Protein 9C0H (pdb70)

GO terms:
  GO:0016323 basolateral plasma membrane (C, TAS)
  GO:0015377 chloride:monoatomic cation symporter activity (F, IDA)
  GO:0043005 neuron projection (C, IDA)
  GO:0043025 neuronal cell body (C, IDA)
  GO:0071944 cell periphery (C, IDA)
  GO:0005886 plasma membrane (C, IDA)
  GO:0009925 basal plasma membrane (C, IDA)
  GO:0016324 apical plasma membrane (C, IDA)
  GO:0016328 lateral plasma membrane (C, IDA)
  GO:0030659 cytoplasmic vesicle membrane (C, IDA)
  GO:0098659 inorganic cation import across plasma membrane (P, IDA)
  GO:0046873 metal ion transmembrane transporter activity (F, IDA)
  GO:0044298 cell body membrane (C, TAS)
  GO:0035633 maintenance of blood-brain barrier (P, TAS)
  GO:0031253 cell projection membrane (C, TAS)
  GO:0030644 intracellular chloride ion homeostasis (P, TAS)
  GO:0006884 cell volume homeostasis (P, TAS)
  GO:0051087 protein-folding chaperone binding (F, IPI)
  GO:0051879 Hsp90 protein binding (F, IPI)
  GO:0120283 protein serine/threonine kinase binding (F, IPI)

Radius of gyration: 43.83 Å; Cα contacts (8 Å, |Δi|>4): 3241; chains: 2; bounding box: 102×71×133 Å

B-factor: mean 42.76, std 16.51, range [0.42, 112.63]

Solvent-accessible surface area: 67300 Å² total

Organism: Homo sapiens (NCBI:txid9606)

Nearest PDB structures (foldseek):
  7s1x-assembly1_A  TM=9.934E-01  e=0.000E+00  Homo sapiens
  7smp-assembly1_B  TM=9.908E-01  e=0.000E+00  Homo sapiens
  7s1y-assembly1_B  TM=9.860E-01  e=8.461E-56  Homo sapiens
  7zgo-assembly1_B  TM=9.497E-01  e=7.079E-56  Homo sapiens
  6pzt-assembly1_A  TM=9.488E-01  e=6.227E-53  Homo sapiens

Sequence (1748 aa):
TYYLRFGHNMDAVPRIDHYRHTAEKLLRPSLAELHDELVVKFGWIKGVLVRCMLNIWGVMLFIRLSWIVGQAGIGLSVLVIMMATVVTTITGLSTSAIATNGFVRGGGAYYLISRSLGPEFGGAIGLIFAFANAVAVAMYVVGFAETVVELLKEHSILMIDEINDIRIIGAITVVILLGISVAGMEWEAKAQIVLLVILLLAIGDFVIGTFIPLESKKPKGFFGYKSEIFNENFGPDFREEETFFSVFAIFFPAATGILAGANISGDLADPQSAIPKGTLLAILITTLVYVGIAVSVGSCVVRDATGNVNDTIVTELTNCTSAACKLNFDFSSCESSPCSYGLMNNFQVMSMVSGFTPLISAGIFSATLSSALASLVSAPKIFQALCKDNIYPAFQMFAKGYGKNNEPLRGYILTFLIALGFILIAELNVIAPIISNFFLASYALINFSVFHASLAKSPGWRPAFKYYNMWISLLGAILCCIVMFVINWWAALLTYVIVLGLYIYVTYKKPDVNWGSSTQALTYLNALQHSIRLSGVEDHVKNFRPQCLVMTGAPNSRPALLHLVHDFTKNVGLMICGHVHMGPRRQAMKEMSIDQAKYQRWLIKNKMKAFYAPVHADDLREGAQYLMQAAGLGRMKPNTLVLGFKKDWLQADMRDVDMYINLFHDAFDIQYGVVVIRLKEGLNTIDVWWLFDDGGLTLLIPYLLTTKKKWKDCKIRVFIGGKINRIDHDRRAMATLLSKFRIDFSDIMVLGDINTKPKKENIIAFEEIIEPYRLHEDDKEQDIADKMKEDEPWRITDNELELYKTKTYRQIRLNELLKEHSSTANIIVMSLPVARKGAVSSALYMAWLEALSKDLPPILLVRGNHQSVLTFYSTYYLRFGHNMDAVPRIDHYRHTAEKLLRPSLAELHDELVVKFGWIKGVLVRCMLNIWGVMLFIRLSWIVGQAGIGLSVLVIMMATVVTTITGLSTSAIATNGFVRGGGAYYLISRSLGPEFGGAIGLIFAFANAVAVAMYVVGFAETVVELLKEHSILMIDEINDIRIIGAITVVILLGISVAGMEWEAKAQIVLLVILLLAIGDFVIGTFIPLESKKPKGFFGYKSEIFNENFGPDFREEETFFSVFAIFFPAATGILAGANISGDLADPQSAIPKGTLLAILITTLVYVGIAVSVGSCVVRDATGNVNDTIVTELTNCTSAACKLNFDFSSCESSPCSYGLMNNFQVMSMVSGFTPLISAGIFSATLSSALASLVSAPKIFQALCKDNIYPAFQMFAKGYGKNNEPLRGYILTFLIALGFILIAELNVIAPIISNFFLASYALINFSVFHASLAKSPGWRPAFKYYNMWISLLGAILCCIVMFVINWWAALLTYVIVLGLYIYVTYKKPDVNWGSSTQALTYLNALQHSIRLSGVEDHVKNFRPQCLVMTGAPNSRPALLHLVHDFTKNVGLMICGHVHMGPRRQAMKEMSIDQAKYQRWLIKNKMKAFYAPVHADDLREGAQYLMQAAGLGRMKPNTLVLGFKKDWLQADMRDVDMYINLFHDAFDIQYGVVVIRLKEGLNTIDVWWLFDDGGLTLLIPYLLTTKKKWKDCKIRVFIGGKINRIDHDRRAMATLLSKFRIDFSDIMVLGDINTKPKKENIIAFEEIIEPYRLHEDDKEQDIADKMKEDEPWRITDNELELYKTKTYRQIRLNELLKEHSSTANIIVMSLPVARKGAVSSALYMAWLEALSKDLPPILLVRGNHQSVLTFYS

Foldseek 3Di:
DCVPPPPPVQADDDDPVQVDPDVDDPHGDDPCNVPPPPDFADFLVLQAQLLLLLQLQAQCLQFCLLQLLLQAFLVLSLVLLVLLLLLLLLLLLLLLLLFQQDFQQAFFLLSSLCLAFHDLLSLLLLVLLLLLLLQLLLVLLLSLLLLVLVVCVVDPDDDDPSLVSSLVSSLVLLVVLLVQLVVDDVSLSVLSVVLVVLLVVLLVQLVVLLCPQDVLCQLFFFDRQDVQLNVASHHRHHPDPDDSLNSSLVCNSSSDSLRLSRLGSNRHPGISPNSNVSSNVSSVVSSVSSSVSSSSSRRGGHNAGQRDPPQFAPPDPDDPPGSQPVRTRRRDDCVVDHHCDTSNNGRCVSLVSGDNNVSSVSSNNSSSSSSSSSSLQSSLRSVLVSLVLCLPVVPVVQNAADDPRRGRSVSSVVSSVSSSVSNSVSDCPVVSLLSSLSSLQSSLSSLVSSLLLVVQDDPSSDGPDPPNDNVSSNVSSVSSLVSNCSPPVVSNVVSVVSSVVSSVVSVVVPGPDDSPYSNVSVVVVVVVVVLVVVLPDDDDQQLDFAAEEEACAQCPPQVVLLVLVQLLDPVTAAAEHEHEFEDDPVVRVVVCVVSQVVRVVVCVVVVRRHHYHYDYDHDDLVSLVVQQVDPDDRPRHHQAYEYEAPPCCLVDDVVVLQSVVVSVVSCLVVLHKYKYKYADRVDAEEEQEEADCQQQPSPSRVQSNCVDPVNVVYFYEYEYEDAPVCFVVVQVVVVVVVVLLVRGHDYYHYDNCALPADDPVLVVVLCVSLPVQELPVVPDDPCSVVVCPPVDPQRFYPVLCVVCVSVLRRLLVLQVVCVVPVQPHQEYRYEQDDDDPPRGHSNRSSSSVCSNPDPGHIYMHIRHSSHNNTDSDD/DCVPPPPPVLADDDDVVCVDDDVDPSVGDDPCVVPPDPDFADFLVLQAQLLLLLQLQAQCLQFCLLQLLQQFFLVLSLVLLVLLLLLLLLLLLLLLLLFQLDFQAFFFLLSSLCLAFHDLLSLLLLVLLLLLLLQLLLVLLLSLLLLVLVVQVVDPDDDDPSLVSSLVSSLVLLVVLLVQVVVDDVSLSVLSVVLVVLLVVLLVQLVVLLQDDDPLCLLFQFDRQDVLLNVQSRGNNRPDPDDSLNSSLVCNSSLDSLGLSRRGSNRHPGISPSSNVSSNVSSVVVSVSSSVSSSSSSRGGHNAGAPDPPFFFPVPDDPCPHSSPVSGRRGDDPVPDDHCDTSNRGRQVSLVSGDNSVSNSSSNNSSSSSSSSSSLQRSLRSVLVSLVLCLPVVPVVQNAADDPRGHRSVSSVVSSVSSSVSNSVSPCPVVSLLSSLSSLQSSLSSLVSSLLLVVQPDPSSDRPDPPNDSVSSNVSSVSSLVSNCSRPNVSNVVSVVSSVVSSVVSVVVPRPDDSPYSNVSVVVVVVVVVLVVVLPDDDDQVLDFAAEEEACAQCPPFVVLLVLVQLLDPVTAAAEHEHEFEDDPVVRVVVCVVSQVVRVVVCVVVPGRHHYHYDYDHDDQVSLVVQQVDPDDRPRHHQAYEYEADPCCLPDQVVVLQSVVVSVVVSLVVLHKYKYKYADRVDAEEEQECADCQQQPLPSRVQSNCVDPVNVVYFYEYEYEDAPPCFVVVQVVVVVVVVLLVRGHDYYGYDHCALPADDPVLVVVLCVSLPVQALPVVPDDPCSVVCCVPVDPQRHYPVLCVVCVSLLRRLLVLLVVCCVPVQPHQEYRYEQDDDDPPRGTSNRSSSSVCNNPDPGHIYMHIRHSSHNNTDSDD

InterPro domains:
  IPR002443 Solute carrier family 12 member 1/2 [PR01207] (346-354)
  IPR002443 Solute carrier family 12 member 1/2 [PR01207] (582-592)
  IPR002443 Solute carrier family 12 member 1/2 [PR01207] (736-747)
  IPR002444 Solute carrier family 12 member 2 [PR01208] (77-89)
  IPR002444 Solute carrier family 12 member 2 [PR01208] (248-265)
  IPR002444 Solute carrier family 12 member 2 [PR01208] (1081-1090)
  IPR002444 Solute carrier family 12 member 2 [PR01208] (1116-1128)
  IPR004841 Amino acid permease/SLC12A domain [PF00324] (290-792)
  IPR004842 SLC12A transporter family [PTHR11827] (218-1210)
  IPR004842 SLC12A transporter family [TIGR00930] (216-1212)
  IPR013612 Amino acid permease, N-terminal [PF08403] (202-253)
  IPR018491 SLC12A transporter, C-terminal [PF03522] (801-1212)

Secondary structure (DSSP, 8-state):
-GGG------PPPP-GGGG-S---TT-PPPHHHHHS-----B-HIIIIIHHHHHHHS-SGGGTTHHHHHHHS-HHHHHHHHHHHHHHHHHHHHHHHHHHTSSB--S-SHHHHHHHHH-HHHHHHHHHHHHHHHHHHHHHHHHHHHHHHHHHHHHTT---S-HHHHHHHHHHHHHHHHHHHHHH-HHHHHHHHHHHHHHHHHHHHHHHHHHT---TTTTTTTB-SS-HHHHHHH-S----SS--HHHHHHHHGGGT--TTTTTTTGGGBS-TTTSHHHHHHHHHHHHHHHHHHHHHHHHTTB-S-B---TT---S--S----STTTTT-SSS---TTTT-SBSTTT-S-HHHHHSS-HHHHHHHHHHHHHHHHHHHHHHHHHHHHHHHHTTSSGGGGGGG--BTTTTB-HHHHHHHHHHHHHHHHH---TTTHHHHHHHHHHHHHHHHHHHHHHHHS--TT---S-----HHHHHHHHHHHHHHHHHS-HHHHHHHHHHHHHHHHHHHHH--S-----HHHHHHHHHHHHHHHHHTT----GGG----EEE--SSTTTSHHHHHHHHHTTTTSS-EEEEEEE-S-HHHHHHHHHHHHHHHHHHHHHTT---EEEEEE-SSHHHHHHHHHHHBBBTTB---EEEEE--TTSTTS-HHHHHHHHHHHHHHHHTT-EEEEEE--S---EEEEE--S-SSSHHHHHHHHHHHSSSSTT-EEEEEEE--TT-HHHHHHHHHHHHHHTT---S-EEEES-TTS---HHHHHHHHHHHGGGB--GGGS-THHHHHHHHS-SSSBPHHHHHHTHHHHHHHHHHHHHHHHHSTT-SEEEEEPP-PPTTTS-HHHHHHHHHHHHSS-SSEEEEE--SS-----B-/-GGG------PPPP-GGGS-S----S----HHHHHS-----B-HIIIIIHHHHHHHS-SSTTTTHHHHHHHS-HHHHHHHHHHHHHHHHHHHHHHHHHHTTSB--S-SHHHHHHHHH-HHHHHHHHHHHHHHHHHHHHHHHHHHHHHHHHHHHHTT--SSSHHHHHHHHHHHHHHHHHHHHHH-HHHHHHHHHHHHHHHHHHHHHHHHHHTS--TTSTTTTB-SS-HHHHHHHSS----SS--HHHHHHHHHHHH--TTTTGGGGGGBS-TTTHHHHHHHHHHHHHHHHHHHHHHHHHTTB-SEE---TT------S----SSHHHH-SSS---TTTT-SEETTT-S-HHHHHSSSHHHHHHHHHHHHHHHHHHHHHHHHHHHHHHHHTTSSGGGGGGG--BTTTTB-HHHHHHHHHHHHHHHHH---TTTHHHHHHHHHHHHHHHHHHHHHHHHS--TT---S-----HHHHHHHHHHHHHHHHHS-HHHHHHHHHHHHHHHHHHHHH--------HHHHHHHHHHHHHHHHHTTPPP-GGG----EEE--SSTTT-HHHHHHHHHTTTTSS-EEEEEEE-S-HHHHHHHHHHHHHHHHHHHHHTT---EEEEEE-SSHHHHHHHHHHHBBSTT----EEEEE--TTGGGS-HHHHHHHHHHHHHHHHTT-EEEEEE--S---EEEEE--S-SSSHHHHHHHHHHTSSTTTT-EEEEEEE--TT-HHHHHHHHHHHHHHTT---S-EEEE--TTS---HHHHHHHHHHHGGGB--GGGS-TTHHHHHHHS-SSSBPHHHHHHTHHHHHHHHHHHHHHHHHSTT-SEEEEEPPPPPTTTS-HHHHHHHHHHHHSS-SSEEEEE--SS-----B-

Structure (mmCIF, N/CA/C/O backbone):
data_9C0H
#
_entry.id   9C0H
#
_cell.length_a   1.00
_cell.length_b   1.00
_cell.length_c   1.00
_cell.angle_alpha   90.00
_cell.angle_beta   90.00
_cell.angle_gamma   90.00
#
_symmetry.space_group_name_H-M   'P 1'
#
loop_
_entity.id
_entity.type
_entity.pdbx_description
1 polymer 'Solute carrier family 12 member 2'
2 non-polymer 'POTASSIUM ION'
3 non-polymer 'CHLORIDE ION'
4 non-polymer 'SODIUM ION'
5 non-polymer '3-(butylamino)-4-phenoxy-5-sulfamoylbenzoic acid'
#
loop_
_atom_site.group_PDB
_atom_site.id
_atom_site.type_symbol
_atom_site.label_atom_id
_atom_site.label_alt_id
_atom_site.label_comp_id
_atom_site.label_asym_id
_atom_site.label_entity_id
_atom_site.label_seq_id
_atom_site.pdbx_PDB_ins_code
_atom_site.Cartn_x
_atom_site.Cartn_y
_atom_site.Cartn_z
_atom_site.occupancy
_atom_site.B_iso_or_equiv
_atom_site.auth_seq_id
_atom_site.auth_comp_id
_atom_site.auth_asym_id
_atom_site.auth_atom_id
_atom_site.pdbx_PDB_model_num
ATOM 1 N N . THR A 1 207 ? 113.778 135.143 207.315 1.00 92.30 207 THR A N 1
ATOM 2 C CA . THR A 1 207 ? 113.694 134.929 205.875 1.00 95.02 207 THR A CA 1
ATOM 3 C C . THR A 1 207 ? 114.374 136.053 205.106 1.00 95.72 207 THR A C 1
ATOM 4 O O . THR A 1 207 ? 114.369 136.063 203.877 1.00 95.18 207 THR A O 1
ATOM 8 N N . TYR A 1 208 ? 114.958 137.005 205.837 1.00 93.29 208 TYR A N 1
ATOM 9 C CA . TYR A 1 208 ? 115.671 138.106 205.200 1.00 90.64 208 TYR A CA 1
ATOM 10 C C . TYR A 1 208 ? 116.991 137.670 204.580 1.00 88.19 208 TYR A C 1
ATOM 11 O O . TYR A 1 208 ? 117.620 138.468 203.880 1.00 88.82 208 TYR A O 1
ATOM 20 N N . TYR A 1 209 ? 117.421 136.430 204.821 1.00 87.10 209 TYR A N 1
ATOM 21 C CA . TYR A 1 209 ? 118.616 135.892 204.187 1.00 86.88 209 TYR A CA 1
ATOM 22 C C . TYR A 1 209 ? 118.496 135.827 202.673 1.00 89.89 209 TYR A C 1
ATOM 23 O O . TYR A 1 209 ? 119.521 135.716 201.992 1.00 92.53 209 TYR A O 1
ATOM 32 N N . LEU A 1 210 ? 117.282 135.885 202.135 1.00 86.78 210 LEU A N 1
ATOM 33 C CA . LEU A 1 210 ? 117.034 135.765 200.705 1.00 84.99 210 LEU A CA 1
ATOM 34 C C . LEU A 1 210 ? 116.652 137.107 200.091 1.00 86.05 210 LEU A C 1
ATOM 35 O O . LEU A 1 210 ? 115.919 137.171 199.104 1.00 90.76 210 LEU A O 1
ATOM 40 N N . ARG A 1 211 ? 117.149 138.196 200.665 1.00 75.88 211 ARG A N 1
ATOM 41 C CA . ARG A 1 211 ? 116.835 139.524 200.158 1.00 75.84 211 ARG A CA 1
ATOM 42 C C . ARG A 1 211 ? 117.812 139.942 199.066 1.00 79.60 211 ARG A C 1
ATOM 43 O O . ARG A 1 211 ? 118.558 139.120 198.538 1.00 80.75 211 ARG A O 1
ATOM 62 N N . PHE A 1 213 ? 121.020 141.305 197.419 1.00 68.39 213 PHE A N 1
ATOM 63 C CA . PHE A 1 213 ? 122.433 141.379 197.759 1.00 63.21 213 PHE A CA 1
ATOM 64 C C . PHE A 1 213 ? 122.898 142.825 197.734 1.00 64.21 213 PHE A C 1
ATOM 65 O O . PHE A 1 213 ? 122.553 143.579 196.827 1.00 65.69 213 PHE A O 1
ATOM 73 N N . GLY A 1 214 ? 123.680 143.208 198.735 1.00 63.70 214 GLY A N 1
ATOM 74 C CA . GLY A 1 214 ? 124.132 144.577 198.851 1.00 65.43 214 GLY A CA 1
ATOM 75 C C . GLY A 1 214 ? 123.176 145.507 199.556 1.00 64.05 214 GLY A C 1
ATOM 76 O O . GLY A 1 214 ? 123.299 146.727 199.405 1.00 67.90 214 GLY A O 1
ATOM 77 N N . HIS A 1 215 ? 122.224 144.976 200.319 1.00 63.87 215 HIS A N 1
ATOM 78 C CA . HIS A 1 215 ? 121.311 145.810 201.088 1.00 66.72 215 HIS A CA 1
ATOM 79 C C . HIS A 1 215 ? 121.807 146.066 202.502 1.00 69.52 215 HIS A C 1
ATOM 80 O O . HIS A 1 215 ? 121.475 147.103 203.089 1.00 68.82 215 HIS A O 1
ATOM 87 N N . ASN A 1 216 ? 122.598 145.155 203.055 1.00 65.01 216 ASN A N 1
ATOM 88 C CA . ASN A 1 216 ? 123.094 145.290 204.416 1.00 62.86 216 ASN A CA 1
ATOM 89 C C . ASN A 1 216 ? 124.517 145.837 204.439 1.00 66.80 216 ASN A C 1
ATOM 90 O O . ASN A 1 216 ? 125.243 145.656 205.413 1.00 70.74 216 ASN A O 1
ATOM 106 N N . MET A 1 218 ? 127.209 149.267 202.763 1.00 55.02 218 MET A N 1
ATOM 107 C CA . MET A 1 218 ? 127.290 150.589 202.160 1.00 56.97 218 MET A CA 1
ATOM 108 C C . MET A 1 218 ? 127.802 150.501 200.727 1.00 58.61 218 MET A C 1
ATOM 109 O O . MET A 1 218 ? 127.598 151.411 199.926 1.00 58.86 218 MET A O 1
ATOM 114 N N . ASP A 1 219 ? 128.465 149.392 200.416 1.00 53.07 219 ASP A N 1
ATOM 115 C CA . ASP A 1 219 ? 129.040 149.178 199.096 1.00 51.29 219 ASP A CA 1
ATOM 116 C C . ASP A 1 219 ? 127.954 148.789 198.100 1.00 54.59 219 ASP A C 1
ATOM 117 O O . ASP A 1 219 ? 127.198 147.841 198.331 1.00 57.39 219 ASP A O 1
ATOM 122 N N . ALA A 1 220 ? 127.893 149.508 196.984 1.00 49.01 220 ALA A N 1
ATOM 123 C CA . ALA A 1 220 ? 126.855 149.286 195.990 1.00 45.06 220 ALA A CA 1
ATOM 124 C C . ALA A 1 220 ? 127.235 148.154 195.040 1.00 45.07 220 ALA A C 1
ATOM 125 O O . ALA A 1 220 ? 128.386 147.718 194.974 1.00 54.86 220 ALA A O 1
ATOM 127 N N . VAL A 1 221 ? 126.239 147.678 194.299 1.00 43.79 221 VAL A N 1
ATOM 128 C CA . VAL A 1 221 ? 126.436 146.647 193.283 1.00 44.33 221 VAL A CA 1
ATOM 129 C C . VAL A 1 221 ? 126.495 147.323 191.917 1.00 47.26 221 VAL A C 1
ATOM 130 O O . VAL A 1 221 ? 125.993 148.445 191.766 1.00 49.90 221 VAL A O 1
ATOM 134 N N . PRO A 1 222 ? 127.124 146.710 190.916 1.00 43.56 222 PRO A N 1
ATOM 135 C CA . PRO A 1 222 ? 127.231 147.358 189.599 1.00 41.71 222 PRO A CA 1
ATOM 136 C C . PRO A 1 222 ? 125.862 147.645 189.000 1.00 46.66 222 PRO A C 1
ATOM 137 O O . PRO A 1 222 ? 125.061 146.737 188.770 1.00 46.34 222 PRO A O 1
ATOM 141 N N . ARG A 1 223 ? 125.601 148.923 188.739 1.00 48.86 223 ARG A N 1
ATOM 142 C CA . ARG A 1 223 ? 124.347 149.363 188.148 1.00 44.98 223 ARG A CA 1
ATOM 143 C C . ARG A 1 223 ? 124.635 150.263 186.958 1.00 49.59 223 ARG A C 1
ATOM 144 O O . ARG A 1 223 ? 125.697 150.879 186.859 1.00 57.65 223 ARG A O 1
ATOM 152 N N . ILE A 1 224 ? 123.664 150.329 186.046 1.00 52.14 224 ILE A N 1
ATOM 153 C CA . ILE A 1 224 ? 123.795 151.189 184.876 1.00 50.94 224 ILE A CA 1
ATOM 154 C C . ILE A 1 224 ? 123.804 152.655 185.282 1.00 50.13 224 ILE A C 1
ATOM 155 O O . ILE A 1 224 ? 124.423 153.489 184.612 1.00 55.86 224 ILE A O 1
ATOM 160 N N . ASP A 1 225 ? 123.125 152.996 186.377 1.00 49.03 225 ASP A N 1
ATOM 161 C CA . ASP A 1 225 ? 123.029 154.386 186.799 1.00 48.36 225 ASP A CA 1
ATOM 162 C C . ASP A 1 225 ? 124.361 154.954 187.266 1.00 53.70 225 ASP A C 1
ATOM 163 O O . ASP A 1 225 ? 124.525 156.178 187.277 1.00 54.51 225 ASP A O 1
ATOM 168 N N . HIS A 1 226 ? 125.313 154.104 187.657 1.00 52.38 226 HIS A N 1
ATOM 169 C CA . HIS A 1 226 ? 126.605 154.611 188.102 1.00 47.06 226 HIS A CA 1
ATOM 170 C C . HIS A 1 226 ? 127.456 155.122 186.950 1.00 49.15 226 HIS A C 1
ATOM 171 O O . HIS A 1 226 ? 128.423 155.851 187.188 1.00 53.23 226 HIS A O 1
ATOM 178 N N . TYR A 1 227 ? 127.122 154.760 185.713 1.00 47.82 227 TYR A N 1
ATOM 179 C CA . TYR A 1 227 ? 127.910 155.133 184.547 1.00 43.38 227 TYR A CA 1
ATOM 180 C C . TYR A 1 227 ? 127.153 156.048 183.595 1.00 47.67 227 TYR A C 1
ATOM 181 O O . TYR A 1 227 ? 127.651 156.338 182.504 1.00 53.19 227 TYR A O 1
ATOM 190 N N . ARG A 1 228 ? 125.972 156.516 183.982 1.00 55.44 228 ARG A N 1
ATOM 191 C CA . ARG A 1 228 ? 125.147 157.349 183.121 1.00 52.51 228 ARG A CA 1
ATOM 192 C C . ARG A 1 228 ? 125.433 158.819 183.392 1.00 57.52 228 ARG A C 1
ATOM 193 O O . ARG A 1 228 ? 125.369 159.265 184.541 1.00 64.45 228 ARG A O 1
ATOM 201 N N . HIS A 1 229 ? 125.757 159.564 182.336 1.00 69.73 229 HIS A N 1
ATOM 202 C CA . HIS A 1 229 ? 126.023 160.992 182.473 1.00 72.50 229 HIS A CA 1
ATOM 203 C C . HIS A 1 229 ? 124.780 161.725 182.955 1.00 73.87 229 HIS A C 1
ATOM 204 O O . HIS A 1 229 ? 124.766 162.287 184.054 1.00 77.32 229 HIS A O 1
ATOM 211 N N . THR A 1 230 ? 123.735 161.728 182.131 1.00 78.36 230 THR A N 1
ATOM 212 C CA . THR A 1 230 ? 122.456 162.302 182.520 1.00 81.67 230 THR A CA 1
ATOM 213 C C . THR A 1 230 ? 121.264 161.514 181.999 1.00 84.13 230 THR A C 1
ATOM 214 O O . THR A 1 230 ? 120.126 161.945 182.211 1.00 84.82 230 THR A O 1
ATOM 218 N N . ALA A 1 231 ? 121.481 160.386 181.332 1.00 82.04 231 ALA A N 1
ATOM 219 C CA . ALA A 1 231 ? 120.393 159.612 180.748 1.00 78.49 231 ALA A CA 1
ATOM 220 C C . ALA A 1 231 ? 120.825 159.037 179.404 1.00 77.53 231 ALA A C 1
ATOM 221 O O . ALA A 1 231 ? 121.897 159.364 178.895 1.00 73.86 231 ALA A O 1
ATOM 222 N N . GLU A 1 236 ? 121.284 159.209 188.579 1.00 81.91 236 GLU A N 1
ATOM 223 C CA . GLU A 1 236 ? 120.270 159.191 189.626 1.00 83.39 236 GLU A CA 1
ATOM 224 C C . GLU A 1 236 ? 120.600 158.146 190.686 1.00 85.01 236 GLU A C 1
ATOM 225 O O . GLU A 1 236 ? 121.764 157.965 191.045 1.00 82.24 236 GLU A O 1
ATOM 226 N N . LYS A 1 237 ? 119.564 157.461 191.172 1.00 79.84 237 LYS A N 1
ATOM 227 C CA . LYS A 1 237 ? 119.679 156.427 192.210 1.00 80.77 237 LYS A CA 1
ATOM 228 C C . LYS A 1 237 ? 120.366 157.066 193.418 1.00 79.74 237 LYS A C 1
ATOM 229 O O . LYS A 1 237 ? 120.036 158.207 193.767 1.00 77.62 237 LYS A O 1
ATOM 235 N N . LEU A 1 238 ? 121.304 156.385 194.074 1.00 82.26 238 LEU A N 1
ATOM 236 C CA . LEU A 1 238 ? 122.137 156.990 195.104 1.00 80.61 238 LEU A CA 1
ATOM 237 C C . LEU A 1 238 ? 123.582 157.131 194.650 1.00 77.24 238 LEU A C 1
ATOM 238 O O . LEU A 1 238 ? 124.465 157.364 195.485 1.00 76.45 238 LEU A O 1
ATOM 239 N N . LEU A 1 239 ? 123.841 156.983 193.349 1.00 62.37 239 LEU A N 1
ATOM 240 C CA . LEU A 1 239 ? 125.179 157.022 192.771 1.00 64.78 239 LEU A CA 1
ATOM 241 C C . LEU A 1 239 ? 126.068 155.940 193.374 1.00 64.54 239 LEU A C 1
ATOM 242 O O . LEU A 1 239 ? 125.630 155.162 194.227 1.00 60.85 239 LEU A O 1
ATOM 247 N N . ARG A 1 240 ? 127.307 155.871 192.919 1.00 53.56 240 ARG A N 1
ATOM 248 C CA . ARG A 1 240 ? 128.291 154.957 193.471 1.00 45.66 240 ARG A CA 1
ATOM 249 C C . ARG A 1 240 ? 128.938 155.584 194.702 1.00 47.56 240 ARG A C 1
ATOM 250 O O . ARG A 1 240 ? 129.408 156.723 194.640 1.00 52.97 240 ARG A O 1
ATOM 258 N N . PRO A 1 241 ? 128.939 154.887 195.836 1.00 42.43 241 PRO A N 1
ATOM 259 C CA . PRO A 1 241 ? 129.613 155.422 197.021 1.00 43.34 241 PRO A CA 1
ATOM 260 C C . PRO A 1 241 ? 131.093 155.643 196.756 1.00 46.98 241 PRO A C 1
ATOM 261 O O . PRO A 1 241 ? 131.748 154.850 196.077 1.00 45.51 241 PRO A O 1
ATOM 265 N N . SER A 1 242 ? 131.615 156.739 197.295 1.00 43.49 242 SER A N 1
ATOM 266 C CA . SER A 1 242 ? 133.019 157.066 197.122 1.00 34.10 242 SER A CA 1
ATOM 267 C C . SER A 1 242 ? 133.895 156.102 197.914 1.00 39.41 242 SER A C 1
ATOM 268 O O . SER A 1 242 ? 133.450 155.444 198.856 1.00 43.05 242 SER A O 1
ATOM 271 N N . LEU A 1 243 ? 135.161 156.015 197.505 1.00 36.45 243 LEU A N 1
ATOM 272 C CA . LEU A 1 243 ? 136.122 155.217 198.256 1.00 31.67 243 LEU A CA 1
ATOM 273 C C . LEU A 1 243 ? 136.313 155.772 199.660 1.00 42.14 243 LEU A C 1
ATOM 274 O O . LEU A 1 243 ? 136.456 155.011 200.623 1.00 47.88 243 LEU A O 1
ATOM 279 N N . ALA A 1 244 ? 136.313 157.099 199.794 1.00 37.50 244 ALA A N 1
ATOM 280 C CA . ALA A 1 244 ? 136.434 157.714 201.109 1.00 30.33 244 ALA A CA 1
ATOM 281 C C . ALA A 1 244 ? 135.260 157.341 202.004 1.00 39.45 244 ALA A C 1
ATOM 282 O O . ALA A 1 244 ? 135.444 157.065 203.195 1.00 49.81 244 ALA A O 1
ATOM 284 N N . GLU A 1 245 ? 134.046 157.320 201.448 1.00 39.50 245 GLU A N 1
ATOM 285 C CA . GLU A 1 245 ? 132.868 156.994 202.245 1.00 36.70 245 GLU A CA 1
ATOM 286 C C . GLU A 1 245 ? 132.960 155.590 202.825 1.00 38.17 245 GLU A C 1
ATOM 287 O O . GLU A 1 245 ? 132.499 155.341 203.944 1.00 48.21 245 GLU A O 1
ATOM 293 N N . LEU A 1 246 ? 133.546 154.657 202.079 1.00 34.85 246 LEU A N 1
ATOM 294 C CA . LEU A 1 246 ? 133.717 153.298 202.572 1.00 37.04 246 LEU A CA 1
ATOM 295 C C . LEU A 1 246 ? 134.949 153.140 203.452 1.00 43.67 246 LEU A C 1
ATOM 296 O O . LEU A 1 246 ? 134.998 152.209 204.262 1.00 43.56 246 LEU A O 1
ATOM 301 N N . HIS A 1 247 ? 135.938 154.022 203.315 1.00 42.12 247 HIS A N 1
ATOM 302 C CA . HIS A 1 247 ? 137.216 153.882 204.001 1.00 32.96 247 HIS A CA 1
ATOM 303 C C . HIS A 1 247 ? 137.383 154.821 205.185 1.00 38.76 247 HIS A C 1
ATOM 304 O O . HIS A 1 247 ? 137.800 154.381 206.259 1.00 45.02 247 HIS A O 1
ATOM 311 N N . ASP A 1 248 ? 137.092 156.109 205.011 1.00 47.24 248 ASP A N 1
ATOM 312 C CA . ASP A 1 248 ? 137.386 157.091 206.048 1.00 47.39 248 ASP A CA 1
ATOM 313 C C . ASP A 1 248 ? 136.630 156.773 207.331 1.00 52.33 248 ASP A C 1
ATOM 314 O O . ASP A 1 248 ? 135.445 156.434 207.305 1.00 59.59 248 ASP A O 1
ATOM 319 N N . GLU A 1 249 ? 137.328 156.888 208.457 1.00 61.77 249 GLU A N 1
ATOM 320 C CA . GLU A 1 249 ? 136.739 156.553 209.746 1.00 65.48 249 GLU A CA 1
ATOM 321 C C . GLU A 1 249 ? 135.601 157.505 210.087 1.00 65.49 249 GLU A C 1
ATOM 322 O O . GLU A 1 249 ? 135.654 158.701 209.787 1.00 63.50 249 GLU A O 1
ATOM 328 N N . LEU A 1 250 ? 134.564 156.963 210.717 1.00 68.76 250 LEU A N 1
ATOM 329 C CA . LEU A 1 250 ? 133.403 157.750 211.110 1.00 69.35 250 LEU A CA 1
ATOM 330 C C . LEU A 1 250 ? 133.657 158.474 212.426 1.00 69.04 250 LEU A C 1
ATOM 331 O O . LEU A 1 250 ? 134.641 158.203 213.112 1.00 67.63 250 LEU A O 1
ATOM 333 N N . VAL A 1 282 ? 112.957 163.344 168.778 1.00 64.75 282 VAL A N 1
ATOM 334 C CA . VAL A 1 282 ? 111.682 162.666 168.964 1.00 68.94 282 VAL A CA 1
ATOM 335 C C . VAL A 1 282 ? 111.407 161.725 167.797 1.00 70.86 282 VAL A C 1
ATOM 336 O O . VAL A 1 282 ? 110.573 160.826 167.897 1.00 69.82 282 VAL A O 1
ATOM 340 N N . VAL A 1 283 ? 112.116 161.932 166.692 1.00 65.42 283 VAL A N 1
ATOM 341 C CA . VAL A 1 283 ? 111.990 161.097 165.503 1.00 60.23 283 VAL A CA 1
ATOM 342 C C . VAL A 1 283 ? 113.165 160.132 165.480 1.00 60.66 283 VAL A C 1
ATOM 343 O O . VAL A 1 283 ? 114.326 160.556 165.443 1.00 64.62 283 VAL A O 1
ATOM 347 N N . LYS A 1 284 ? 112.869 158.837 165.502 1.00 54.08 284 LYS A N 1
ATOM 348 C CA . LYS A 1 284 ? 113.887 157.800 165.478 1.00 49.94 284 LYS A CA 1
ATOM 349 C C . LYS A 1 284 ? 113.563 156.802 164.380 1.00 51.50 284 LYS A C 1
ATOM 350 O O . LYS A 1 284 ? 112.407 156.404 164.212 1.00 60.18 284 LYS A O 1
ATOM 356 N N . PHE A 1 285 ? 114.589 156.395 163.642 1.00 38.97 285 PHE A N 1
ATOM 357 C CA . PHE A 1 285 ? 114.432 155.503 162.507 1.00 37.61 285 PHE A CA 1
ATOM 358 C C . PHE A 1 285 ? 115.135 154.183 162.779 1.00 36.08 285 PHE A C 1
ATOM 359 O O . PHE A 1 285 ? 116.121 154.124 163.517 1.00 41.36 285 PHE A O 1
ATOM 367 N N . GLY A 1 286 ? 114.613 153.121 162.176 1.00 32.55 286 GLY A N 1
ATOM 368 C CA . GLY A 1 286 ? 115.281 151.842 162.192 1.00 32.73 286 GLY A CA 1
ATOM 369 C C . GLY A 1 286 ? 116.386 151.778 161.159 1.00 35.25 286 GLY A C 1
ATOM 370 O O . GLY A 1 286 ? 116.600 152.692 160.365 1.00 36.82 286 GLY A O 1
ATOM 371 N N . TRP A 1 287 ? 117.107 150.658 161.177 1.00 26.88 287 TRP A N 1
ATOM 372 C CA . TRP A 1 287 ? 118.224 150.499 160.256 1.00 23.33 287 TRP A CA 1
ATOM 373 C C . TRP A 1 287 ? 117.757 150.344 158.816 1.00 30.70 287 TRP A C 1
ATOM 374 O O . TRP A 1 287 ? 118.471 150.743 157.891 1.00 32.59 287 TRP A O 1
ATOM 385 N N . ILE A 1 288 ? 116.577 149.761 158.604 1.00 32.82 288 ILE A N 1
ATOM 386 C CA . ILE A 1 288 ? 116.060 149.607 157.249 1.00 30.18 288 ILE A CA 1
ATOM 387 C C . ILE A 1 288 ? 115.743 150.966 156.640 1.00 30.55 288 ILE A C 1
ATOM 388 O O . ILE A 1 288 ? 116.174 151.281 155.526 1.00 40.26 288 ILE A O 1
ATOM 393 N N . LYS A 1 289 ? 114.998 151.794 157.365 1.00 34.34 289 LYS A N 1
ATOM 394 C CA . LYS A 1 289 ? 114.553 153.069 156.824 1.00 33.28 289 LYS A CA 1
ATOM 395 C C . LYS A 1 289 ? 115.571 154.180 157.023 1.00 35.33 289 LYS A C 1
ATOM 396 O O . LYS A 1 289 ? 115.700 155.054 156.158 1.00 41.32 289 LYS A O 1
ATOM 402 N N . GLY A 1 290 ? 116.306 154.163 158.131 1.00 23.83 290 GLY A N 1
ATOM 403 C CA . GLY A 1 290 ? 117.208 155.251 158.444 1.00 24.98 290 GLY A CA 1
ATOM 404 C C . GLY A 1 290 ? 118.629 155.104 157.940 1.00 22.96 290 GLY A C 1
ATOM 405 O O . GLY A 1 290 ? 119.365 156.091 157.891 1.00 33.18 290 GLY A O 1
ATOM 406 N N . VAL A 1 291 ? 119.041 153.894 157.572 1.00 23.86 291 VAL A N 1
ATOM 407 C CA . VAL A 1 291 ? 120.411 153.691 157.114 1.00 30.38 291 VAL A CA 1
ATOM 408 C C . VAL A 1 291 ? 120.430 152.996 155.758 1.00 31.19 291 VAL A C 1
ATOM 409 O O . VAL A 1 291 ? 120.978 153.529 154.789 1.00 37.10 291 VAL A O 1
ATOM 413 N N . LEU A 1 292 ? 119.830 151.805 155.681 1.00 30.10 292 LEU A N 1
ATOM 414 C CA . LEU A 1 292 ? 119.940 150.992 154.471 1.00 28.21 292 LEU A CA 1
ATOM 415 C C . LEU A 1 292 ? 119.339 151.705 153.267 1.00 31.20 292 LEU A C 1
ATOM 416 O O . LEU A 1 292 ? 119.984 151.836 152.219 1.00 35.59 292 LEU A O 1
ATOM 421 N N . VAL A 1 293 ? 118.103 152.187 153.406 1.00 27.85 293 VAL A N 1
ATOM 422 C CA . VAL A 1 293 ? 117.441 152.871 152.303 1.00 27.03 293 VAL A CA 1
ATOM 423 C C . VAL A 1 293 ? 118.199 154.137 151.932 1.00 27.26 293 VAL A C 1
ATOM 424 O O . VAL A 1 293 ? 118.401 154.430 150.749 1.00 30.87 293 VAL A O 1
ATOM 428 N N . ARG A 1 294 ? 118.635 154.902 152.934 1.00 32.50 294 ARG A N 1
ATOM 429 C CA . ARG A 1 294 ? 119.343 156.149 152.660 1.00 30.84 294 ARG A CA 1
ATOM 430 C C . ARG A 1 294 ? 120.650 155.898 151.922 1.00 31.49 294 ARG A C 1
ATOM 431 O O . ARG A 1 294 ? 120.973 156.607 150.964 1.00 36.25 294 ARG A O 1
ATOM 439 N N . CYS A 1 295 ? 121.416 154.897 152.352 1.00 31.49 295 CYS A N 1
ATOM 440 C CA . CYS A 1 295 ? 122.683 154.606 151.689 1.00 29.86 295 CYS A CA 1
ATOM 441 C C . CYS A 1 295 ? 122.463 154.098 150.269 1.00 32.86 295 CYS A C 1
ATOM 442 O O . CYS A 1 295 ? 123.163 154.521 149.339 1.00 39.28 295 CYS A O 1
ATOM 445 N N . MET A 1 296 ? 121.490 153.201 150.079 1.00 27.48 296 MET A N 1
ATOM 446 C CA . MET A 1 296 ? 121.201 152.714 148.733 1.00 31.10 296 MET A CA 1
ATOM 447 C C . MET A 1 296 ? 120.764 153.848 147.817 1.00 32.54 296 MET A C 1
ATOM 448 O O . MET A 1 296 ? 121.181 153.913 146.655 1.00 38.46 296 MET A O 1
ATOM 453 N N . LEU A 1 297 ? 119.925 154.752 148.321 1.00 27.31 297 LEU A N 1
ATOM 454 C CA . LEU A 1 297 ? 119.452 155.863 147.506 1.00 24.15 297 LEU A CA 1
ATOM 455 C C . LEU A 1 297 ? 120.573 156.842 147.193 1.00 25.49 297 LEU A C 1
ATOM 456 O O . LEU A 1 297 ? 120.647 157.370 146.078 1.00 34.38 297 LEU A O 1
ATOM 461 N N . ASN A 1 298 ? 121.448 157.108 148.165 1.00 25.68 298 ASN A N 1
ATOM 462 C CA . ASN A 1 298 ? 122.530 158.057 147.940 1.00 19.55 298 ASN A CA 1
ATOM 463 C C . ASN A 1 298 ? 123.546 157.515 146.947 1.00 26.98 298 ASN A C 1
ATOM 464 O O . ASN A 1 298 ? 124.055 158.264 146.108 1.00 37.73 298 ASN A O 1
ATOM 469 N N . ILE A 1 299 ? 123.859 156.221 147.026 1.00 23.43 299 ILE A N 1
ATOM 470 C CA . ILE A 1 299 ? 124.850 155.655 146.117 1.00 25.61 299 ILE A CA 1
ATOM 471 C C . ILE A 1 299 ? 124.354 155.711 144.676 1.00 29.34 299 ILE A C 1
ATOM 472 O O . ILE A 1 299 ? 125.082 156.130 143.769 1.00 37.34 299 ILE A O 1
ATOM 477 N N . TRP A 1 300 ? 123.108 155.309 144.446 1.00 33.28 300 TRP A N 1
ATOM 478 C CA . TRP A 1 300 ? 122.555 155.246 143.097 1.00 34.32 300 TRP A CA 1
ATOM 479 C C . TRP A 1 300 ? 122.173 156.649 142.642 1.00 32.59 300 TRP A C 1
ATOM 480 O O . TRP A 1 300 ? 121.223 157.241 143.161 1.00 34.95 300 TRP A O 1
ATOM 491 N N . GLY A 1 301 ? 122.904 157.177 141.666 1.00 43.68 301 GLY A N 1
ATOM 492 C CA . GLY A 1 301 ? 122.650 158.519 141.183 1.00 41.66 301 GLY A CA 1
ATOM 493 C C . GLY A 1 301 ? 122.415 158.604 139.689 1.00 46.14 301 GLY A C 1
ATOM 494 O O . GLY A 1 301 ? 121.753 157.743 139.105 1.00 50.78 301 GLY A O 1
ATOM 495 N N . VAL A 1 302 ? 122.974 159.638 139.057 1.00 48.71 302 VAL A N 1
ATOM 496 C CA . VAL A 1 302 ? 122.693 159.893 137.648 1.00 53.52 302 VAL A CA 1
ATOM 497 C C . VAL A 1 302 ? 123.327 158.835 136.754 1.00 47.90 302 VAL A C 1
ATOM 498 O O . VAL A 1 302 ? 122.791 158.512 135.688 1.00 53.91 302 VAL A O 1
ATOM 502 N N . MET A 1 303 ? 124.462 158.271 137.165 1.00 45.17 303 MET A N 1
ATOM 503 C CA . MET A 1 303 ? 125.227 157.426 136.256 1.00 50.18 303 MET A CA 1
ATOM 504 C C . MET A 1 303 ? 124.622 156.040 136.074 1.00 44.42 303 MET A C 1
ATOM 505 O O . MET A 1 303 ? 124.807 155.429 135.016 1.00 50.64 303 MET A O 1
ATOM 510 N N . LEU A 1 304 ? 123.922 155.519 137.085 1.00 48.53 304 LEU A N 1
ATOM 511 C CA . LEU A 1 304 ? 123.449 154.137 137.030 1.00 49.38 304 LEU A CA 1
ATOM 512 C C . LEU A 1 304 ? 122.602 153.877 135.793 1.00 45.97 304 LEU A C 1
ATOM 513 O O . LEU A 1 304 ? 122.630 152.772 135.240 1.00 47.24 304 LEU A O 1
ATOM 518 N N . PHE A 1 305 ? 121.871 154.883 135.329 1.00 50.81 305 PHE A N 1
ATOM 519 C CA . PHE A 1 305 ? 120.934 154.715 134.235 1.00 50.13 305 PHE A CA 1
ATOM 520 C C . PHE A 1 305 ? 121.310 155.499 132.986 1.00 52.74 305 PHE A C 1
ATOM 521 O O . PHE A 1 305 ? 120.559 155.463 132.007 1.00 56.33 305 PHE A O 1
ATOM 529 N N . ILE A 1 306 ? 122.436 156.212 132.986 1.00 51.96 306 ILE A N 1
ATOM 530 C CA . ILE A 1 306 ? 122.789 157.050 131.844 1.00 48.12 306 ILE A CA 1
ATOM 531 C C . ILE A 1 306 ? 124.161 156.683 131.290 1.00 53.55 306 ILE A C 1
ATOM 532 O O . ILE A 1 306 ? 124.273 156.217 130.152 1.00 55.35 306 ILE A O 1
ATOM 537 N N . ARG A 1 307 ? 125.209 156.879 132.086 1.00 48.62 307 ARG A N 1
ATOM 538 C CA . ARG A 1 307 ? 126.574 156.759 131.590 1.00 46.75 307 ARG A CA 1
ATOM 539 C C . ARG A 1 307 ? 127.202 155.398 131.848 1.00 44.31 307 ARG A C 1
ATOM 540 O O . ARG A 1 307 ? 128.347 155.181 131.442 1.00 52.21 307 ARG A O 1
ATOM 548 N N . LEU A 1 308 ? 126.497 154.484 132.515 1.00 42.53 308 LEU A N 1
ATOM 549 C CA . LEU A 1 308 ? 127.069 153.167 132.773 1.00 47.27 308 LEU A CA 1
ATOM 550 C C . LEU A 1 308 ? 127.306 152.414 131.471 1.00 49.61 308 LEU A C 1
ATOM 551 O O . LEU A 1 308 ? 128.327 151.731 131.313 1.00 50.73 308 LEU A O 1
ATOM 556 N N . SER A 1 309 ? 126.369 152.528 130.529 1.00 45.45 309 SER A N 1
ATOM 557 C CA . SER A 1 309 ? 126.535 151.908 129.221 1.00 42.74 309 SER A CA 1
ATOM 558 C C . SER A 1 309 ? 127.723 152.498 128.476 1.00 43.84 309 SER A C 1
ATOM 559 O O . SER A 1 309 ? 128.452 151.776 127.791 1.00 46.58 309 SER A O 1
ATOM 562 N N . TRP A 1 310 ? 127.926 153.811 128.587 1.00 46.23 310 TRP A N 1
ATOM 563 C CA . TRP A 1 310 ? 129.088 154.437 127.966 1.00 41.55 310 TRP A CA 1
ATOM 564 C C . TRP A 1 310 ? 130.385 153.876 128.530 1.00 40.81 310 TRP A C 1
ATOM 565 O O . TRP A 1 310 ? 131.355 153.666 127.793 1.00 51.86 310 TRP A O 1
ATOM 576 N N . ILE A 1 311 ? 130.426 153.639 129.841 1.00 44.81 311 ILE A N 1
ATOM 577 C CA . ILE A 1 311 ? 131.608 153.046 130.455 1.00 46.05 311 ILE A CA 1
ATOM 578 C C . ILE A 1 311 ? 131.811 151.623 129.958 1.00 45.29 311 ILE A C 1
ATOM 579 O O . ILE A 1 311 ? 132.934 151.213 129.643 1.00 47.17 311 ILE A O 1
ATOM 584 N N . VAL A 1 312 ? 130.728 150.846 129.878 1.00 46.57 312 VAL A N 1
ATOM 585 C CA . VAL A 1 312 ? 130.832 149.473 129.390 1.00 44.01 312 VAL A CA 1
ATOM 586 C C . VAL A 1 312 ? 131.246 149.454 127.924 1.00 50.38 312 VAL A C 1
ATOM 587 O O . VAL A 1 312 ? 131.835 148.479 127.444 1.00 52.49 312 VAL A O 1
ATOM 591 N N . GLY A 1 313 ? 130.945 150.518 127.191 1.00 51.77 313 GLY A N 1
ATOM 592 C CA . GLY A 1 313 ? 131.356 150.619 125.808 1.00 45.07 313 GLY A CA 1
ATOM 593 C C . GLY A 1 313 ? 132.821 150.964 125.653 1.00 47.20 313 GLY A C 1
ATOM 594 O O . GLY A 1 313 ? 133.548 150.278 124.930 1.00 60.97 313 GLY A O 1
ATOM 595 N N . GLN A 1 314 ? 133.266 152.029 126.320 1.00 44.95 314 GLN A N 1
ATOM 596 C CA . GLN A 1 314 ? 134.663 152.440 126.213 1.00 42.81 314 GLN A CA 1
ATOM 597 C C . GLN A 1 314 ? 135.593 151.365 126.759 1.00 46.32 314 GLN A C 1
ATOM 598 O O . GLN A 1 314 ? 136.388 150.777 126.019 1.00 57.73 314 GLN A O 1
ATOM 604 N N . ALA A 1 315 ? 135.509 151.091 128.054 1.00 47.80 315 ALA A N 1
ATOM 605 C CA . ALA A 1 315 ? 136.246 149.968 128.603 1.00 47.11 315 ALA A CA 1
ATOM 606 C C . ALA A 1 315 ? 135.534 148.666 128.252 1.00 49.02 315 ALA A C 1
ATOM 607 O O . ALA A 1 315 ? 134.407 148.658 127.760 1.00 45.81 315 ALA A O 1
ATOM 609 N N . GLY A 1 316 ? 136.208 147.551 128.495 1.00 50.40 316 GLY A N 1
ATOM 610 C CA . GLY A 1 316 ? 135.607 146.259 128.259 1.00 50.00 316 GLY A CA 1
ATOM 611 C C . GLY A 1 316 ? 134.653 145.875 129.367 1.00 50.12 316 GLY A C 1
ATOM 612 O O . GLY A 1 316 ? 134.495 146.573 130.367 1.00 59.76 316 GLY A O 1
ATOM 613 N N . ILE A 1 317 ? 133.987 144.737 129.173 1.00 43.39 317 ILE A N 1
ATOM 614 C CA . ILE A 1 317 ? 133.183 144.170 130.251 1.00 40.65 317 ILE A CA 1
ATOM 615 C C . ILE A 1 317 ? 134.075 143.828 131.437 1.00 47.86 317 ILE A C 1
ATOM 616 O O . ILE A 1 317 ? 133.769 144.163 132.589 1.00 53.34 317 ILE A O 1
ATOM 621 N N . GLY A 1 318 ? 135.207 143.177 131.167 1.00 44.08 318 GLY A N 1
ATOM 622 C CA . GLY A 1 318 ? 136.128 142.839 132.238 1.00 45.08 318 GLY A CA 1
ATOM 623 C C . GLY A 1 318 ? 136.695 144.063 132.927 1.00 46.24 318 GLY A C 1
ATOM 624 O O . GLY A 1 318 ? 136.779 144.112 134.155 1.00 57.06 318 GLY A O 1
ATOM 625 N N . LEU A 1 319 ? 137.077 145.078 132.152 1.00 43.23 319 LEU A N 1
ATOM 626 C CA . LEU A 1 319 ? 137.604 146.289 132.766 1.00 46.23 319 LEU A CA 1
ATOM 627 C C . LEU A 1 319 ? 136.516 147.085 133.473 1.00 50.68 319 LEU A C 1
ATOM 628 O O . LEU A 1 319 ? 136.795 147.749 134.476 1.00 56.88 319 LEU A O 1
ATOM 633 N N . SER A 1 320 ? 135.279 147.038 132.976 1.00 41.69 320 SER A N 1
ATOM 634 C CA . SER A 1 320 ? 134.184 147.675 133.700 1.00 46.08 320 SER A CA 1
ATOM 635 C C . SER A 1 320 ? 133.971 147.016 135.055 1.00 48.06 320 SER A C 1
ATOM 636 O O . SER A 1 320 ? 133.797 147.703 136.071 1.00 49.46 320 SER A O 1
ATOM 639 N N . VAL A 1 321 ? 133.995 145.682 135.091 1.00 41.70 321 VAL A N 1
ATOM 640 C CA . VAL A 1 321 ? 133.874 144.975 136.362 1.00 39.52 321 VAL A CA 1
ATOM 641 C C . VAL A 1 321 ? 135.063 145.290 137.259 1.00 41.96 321 VAL A C 1
ATOM 642 O O . VAL A 1 321 ? 134.921 145.408 138.479 1.00 49.35 321 VAL A O 1
ATOM 646 N N . LEU A 1 322 ? 136.251 145.438 136.672 1.00 34.43 322 LEU A N 1
ATOM 647 C CA . LEU A 1 322 ? 137.423 145.801 137.462 1.00 41.85 322 LEU A CA 1
ATOM 648 C C . LEU A 1 322 ? 137.262 147.175 138.101 1.00 45.66 322 LEU A C 1
ATOM 649 O O . LEU A 1 322 ? 137.588 147.362 139.278 1.00 52.44 322 LEU A O 1
ATOM 654 N N . VAL A 1 323 ? 136.774 148.152 137.336 1.00 41.79 323 VAL A N 1
ATOM 655 C CA . VAL A 1 323 ? 136.569 149.498 137.869 1.00 40.63 323 VAL A CA 1
ATOM 656 C C . VAL A 1 323 ? 135.533 149.471 138.986 1.00 41.41 323 VAL A C 1
ATOM 657 O O . VAL A 1 323 ? 135.719 150.071 140.060 1.00 47.19 323 VAL A O 1
ATOM 661 N N . ILE A 1 324 ? 134.425 148.766 138.746 1.00 34.74 324 ILE A N 1
ATOM 662 C CA . ILE A 1 324 ? 133.378 148.655 139.753 1.00 33.56 324 ILE A CA 1
ATOM 663 C C . ILE A 1 324 ? 133.932 148.023 141.020 1.00 40.69 324 ILE A C 1
ATOM 664 O O . ILE A 1 324 ? 133.694 148.514 142.128 1.00 38.36 324 ILE A O 1
ATOM 669 N N . MET A 1 325 ? 134.702 146.943 140.877 1.00 41.31 325 MET A N 1
ATOM 670 C CA . MET A 1 325 ? 135.242 146.246 142.036 1.00 36.44 325 MET A CA 1
ATOM 671 C C . MET A 1 325 ? 136.283 147.078 142.769 1.00 36.64 325 MET A C 1
ATOM 672 O O . MET A 1 325 ? 136.389 146.979 143.991 1.00 43.81 325 MET A O 1
ATOM 674 N N . MET A 1 326 ? 137.057 147.898 142.059 1.00 30.96 326 MET A N 1
ATOM 675 C CA . MET A 1 326 ? 138.031 148.751 142.735 1.00 39.08 326 MET A CA 1
ATOM 676 C C . MET A 1 326 ? 137.337 149.803 143.592 1.00 44.00 326 MET A C 1
ATOM 677 O O . MET A 1 326 ? 137.666 149.981 144.777 1.00 45.35 326 MET A O 1
ATOM 679 N N . ALA A 1 327 ? 136.358 150.503 143.013 1.00 36.60 327 ALA A N 1
ATOM 680 C CA . ALA A 1 327 ? 135.606 151.472 143.805 1.00 34.17 327 ALA A CA 1
ATOM 681 C C . ALA A 1 327 ? 134.858 150.786 144.943 1.00 35.73 327 ALA A C 1
ATOM 682 O O . ALA A 1 327 ? 134.742 151.335 146.046 1.00 38.62 327 ALA A O 1
ATOM 684 N N . THR A 1 328 ? 134.356 149.575 144.695 1.00 32.25 328 THR A N 1
ATOM 685 C CA . THR A 1 328 ? 133.664 148.820 145.731 1.00 32.73 328 THR A CA 1
ATOM 686 C C . THR A 1 328 ? 134.609 148.434 146.858 1.00 33.47 328 THR A C 1
ATOM 687 O O . THR A 1 328 ? 134.221 148.443 148.026 1.00 34.46 328 THR A O 1
ATOM 691 N N . VAL A 1 329 ? 135.851 148.081 146.530 1.00 33.68 329 VAL A N 1
ATOM 692 C CA . VAL A 1 329 ? 136.830 147.764 147.564 1.00 38.65 329 VAL A CA 1
ATOM 693 C C . VAL A 1 329 ? 137.096 148.989 148.424 1.00 38.64 329 VAL A C 1
ATOM 694 O O . VAL A 1 329 ? 137.138 148.906 149.661 1.00 41.33 329 VAL A O 1
ATOM 698 N N . VAL A 1 330 ? 137.264 150.148 147.785 1.00 31.98 330 VAL A N 1
ATOM 699 C CA . VAL A 1 330 ? 137.480 151.376 148.549 1.00 30.68 330 VAL A CA 1
ATOM 700 C C . VAL A 1 330 ? 136.306 151.631 149.489 1.00 30.59 330 VAL A C 1
ATOM 701 O O . VAL A 1 330 ? 136.485 151.845 150.697 1.00 36.27 330 VAL A O 1
ATOM 705 N N . THR A 1 331 ? 135.082 151.580 148.956 1.00 28.74 331 THR A N 1
ATOM 706 C CA . THR A 1 331 ? 133.915 151.886 149.777 1.00 17.73 331 THR A CA 1
ATOM 707 C C . THR A 1 331 ? 133.666 150.821 150.837 1.00 22.98 331 THR A C 1
ATOM 708 O O . THR A 1 331 ? 133.147 151.134 151.908 1.00 35.89 331 THR A O 1
ATOM 712 N N . THR A 1 332 ? 134.046 149.571 150.575 1.00 26.86 332 THR A N 1
ATOM 713 C CA . THR A 1 332 ? 133.842 148.507 151.549 1.00 27.95 332 THR A CA 1
ATOM 714 C C . THR A 1 332 ? 134.810 148.631 152.715 1.00 26.89 332 THR A C 1
ATOM 715 O O . THR A 1 332 ? 134.422 148.437 153.872 1.00 34.13 332 THR A O 1
ATOM 719 N N . ILE A 1 333 ? 136.073 148.953 152.436 1.00 22.39 333 ILE A N 1
ATOM 720 C CA . ILE A 1 333 ? 137.005 149.199 153.531 1.00 25.37 333 ILE A CA 1
ATOM 721 C C . ILE A 1 333 ? 136.579 150.434 154.315 1.00 27.67 333 ILE A C 1
ATOM 722 O O . ILE A 1 333 ? 136.658 150.463 155.550 1.00 34.47 333 ILE A O 1
ATOM 727 N N . THR A 1 334 ? 136.096 151.466 153.617 1.00 21.21 334 THR A N 1
ATOM 728 C CA . THR A 1 334 ? 135.599 152.646 154.316 1.00 21.65 334 THR A CA 1
ATOM 729 C C . THR A 1 334 ? 134.398 152.307 155.192 1.00 21.70 334 THR A C 1
ATOM 730 O O . THR A 1 334 ? 134.272 152.822 156.307 1.00 36.54 334 THR A O 1
ATOM 734 N N . GLY A 1 335 ? 133.504 151.448 154.705 1.00 16.70 335 GLY A N 1
ATOM 735 C CA . GLY A 1 335 ? 132.357 151.051 155.502 1.00 23.26 335 GLY A CA 1
ATOM 736 C C . GLY A 1 335 ? 132.741 150.232 156.717 1.00 22.21 335 GLY A C 1
ATOM 737 O O . GLY A 1 335 ? 132.175 150.409 157.797 1.00 25.78 335 GLY A O 1
ATOM 738 N N . LEU A 1 336 ? 133.705 149.322 156.560 1.00 19.04 336 LEU A N 1
ATOM 739 C CA . LEU A 1 336 ? 134.202 148.571 157.708 1.00 14.07 336 LEU A CA 1
ATOM 740 C C . LEU A 1 336 ? 134.822 149.502 158.741 1.00 20.10 336 LEU A C 1
ATOM 741 O O . LEU A 1 336 ? 134.611 149.336 159.950 1.00 32.78 336 LEU A O 1
ATOM 746 N N . SER A 1 337 ? 135.587 150.493 158.282 1.00 28.09 337 SER A N 1
ATOM 747 C CA . SER A 1 337 ? 136.181 151.457 159.201 1.00 26.55 337 SER A CA 1
ATOM 748 C C . SER A 1 337 ? 135.114 152.286 159.910 1.00 25.23 337 SER A C 1
ATOM 749 O O . SER A 1 337 ? 135.205 152.531 161.120 1.00 29.27 337 SER A O 1
ATOM 752 N N . THR A 1 338 ? 134.096 152.729 159.172 1.00 18.42 338 THR A N 1
ATOM 753 C CA . THR A 1 338 ? 133.009 153.483 159.783 1.00 18.47 338 THR A CA 1
ATOM 754 C C . THR A 1 338 ? 132.278 152.640 160.816 1.00 23.25 338 THR A C 1
ATOM 755 O O . THR A 1 338 ? 131.908 153.136 161.883 1.00 32.60 338 THR A O 1
ATOM 759 N N . SER A 1 339 ? 132.061 151.363 160.510 1.00 29.46 339 SER A N 1
ATOM 760 C CA . SER A 1 339 ? 131.430 150.455 161.459 1.00 24.24 339 SER A CA 1
ATOM 761 C C . SER A 1 339 ? 132.254 150.329 162.733 1.00 22.25 339 SER A C 1
ATOM 762 O O . SER A 1 339 ? 131.720 150.416 163.848 1.00 27.09 339 SER A O 1
ATOM 765 N N . ALA A 1 340 ? 133.563 150.123 162.584 1.00 21.57 340 ALA A N 1
ATOM 766 C CA . ALA A 1 340 ? 134.423 149.981 163.752 1.00 15.11 340 ALA A CA 1
ATOM 767 C C . ALA A 1 340 ? 134.405 151.243 164.602 1.00 26.97 340 ALA A C 1
ATOM 768 O O . ALA A 1 340 ? 134.357 151.169 165.835 1.00 32.55 340 ALA A O 1
ATOM 770 N N . ILE A 1 341 ? 134.434 152.414 163.964 1.00 26.99 341 ILE A N 1
ATOM 771 C CA . ILE A 1 341 ? 134.386 153.659 164.722 1.00 15.90 341 ILE A CA 1
ATOM 772 C C . ILE A 1 341 ? 133.035 153.821 165.406 1.00 17.73 341 ILE A C 1
ATOM 773 O O . ILE A 1 341 ? 132.953 154.293 166.546 1.00 36.71 341 ILE A O 1
ATOM 778 N N . ALA A 1 342 ? 131.956 153.435 164.731 1.00 20.76 342 ALA A N 1
ATOM 779 C CA . ALA A 1 342 ? 130.614 153.685 165.232 1.00 22.43 342 ALA A CA 1
ATOM 780 C C . ALA A 1 342 ? 130.145 152.662 166.253 1.00 23.68 342 ALA A C 1
ATOM 781 O O . ALA A 1 342 ? 129.106 152.879 166.878 1.00 33.94 342 ALA A O 1
ATOM 783 N N . THR A 1 343 ? 130.864 151.561 166.444 1.00 28.84 343 THR A N 1
ATOM 784 C CA . THR A 1 343 ? 130.486 150.589 167.459 1.00 27.56 343 THR A CA 1
ATOM 785 C C . THR A 1 343 ? 131.265 150.758 168.758 1.00 25.85 343 THR A C 1
ATOM 786 O O . THR A 1 343 ? 131.244 149.858 169.600 1.00 25.84 343 THR A O 1
ATOM 790 N N . ASN A 1 344 ? 131.958 151.882 168.938 1.00 29.58 344 ASN A N 1
ATOM 791 C CA . ASN A 1 344 ? 132.696 152.102 170.177 1.00 25.18 344 ASN A CA 1
ATOM 792 C C . ASN A 1 344 ? 131.793 152.648 171.277 1.00 36.34 344 ASN A C 1
ATOM 793 O O . ASN A 1 344 ? 131.539 151.977 172.277 1.00 48.72 344 ASN A O 1
ATOM 798 N N . GLY A 1 345 ? 131.278 153.860 171.105 1.00 39.14 345 GLY A N 1
ATOM 799 C CA . GLY A 1 345 ? 130.447 154.484 172.111 1.00 31.99 345 GLY A CA 1
ATOM 800 C C . GLY A 1 345 ? 129.154 154.999 171.511 1.00 35.68 345 GLY A C 1
ATOM 801 O O . GLY A 1 345 ? 128.880 154.819 170.324 1.00 47.57 345 GLY A O 1
ATOM 802 N N . PHE A 1 346 ? 128.366 155.640 172.365 1.00 34.29 346 PHE A N 1
ATOM 803 C CA . PHE A 1 346 ? 127.150 156.294 171.911 1.00 42.31 346 PHE A CA 1
ATOM 804 C C . PHE A 1 346 ? 127.513 157.518 171.083 1.00 49.20 346 PHE A C 1
ATOM 805 O O . PHE A 1 346 ? 128.244 158.397 171.551 1.00 52.74 346 PHE A O 1
ATOM 813 N N . VAL A 1 347 ? 127.009 157.578 169.857 1.00 43.25 347 VAL A N 1
ATOM 814 C CA . VAL A 1 347 ? 127.223 158.720 168.978 1.00 41.90 347 VAL A CA 1
ATOM 815 C C . VAL A 1 347 ? 126.021 159.643 169.102 1.00 36.68 347 VAL A C 1
ATOM 816 O O . VAL A 1 347 ? 124.902 159.276 168.727 1.00 41.80 347 VAL A O 1
ATOM 820 N N . ARG A 1 348 ? 126.257 160.839 169.634 1.00 48.36 348 ARG A N 1
ATOM 821 C CA . ARG A 1 348 ? 125.192 161.781 169.952 1.00 53.44 348 ARG A CA 1
ATOM 822 C C . ARG A 1 348 ? 124.428 162.183 168.702 1.00 57.91 348 ARG A C 1
ATOM 823 O O . ARG A 1 348 ? 123.249 161.848 168.546 1.00 65.42 348 ARG A O 1
ATOM 831 N N . GLY A 1 349 ? 125.095 162.888 167.814 1.00 41.09 349 GLY A N 1
ATOM 832 C CA . GLY A 1 349 ? 124.499 163.354 166.577 1.00 35.64 349 GLY A CA 1
ATOM 833 C C . GLY A 1 349 ? 125.580 163.447 165.544 1.00 43.42 349 GLY A C 1
ATOM 834 O O . GLY A 1 349 ? 126.563 162.701 165.594 1.00 55.80 349 GLY A O 1
ATOM 835 N N . GLY A 1 350 ? 125.411 164.366 164.603 1.00 44.73 350 GLY A N 1
ATOM 836 C CA . GLY A 1 350 ? 126.404 164.488 163.562 1.00 40.48 350 GLY A CA 1
ATOM 837 C C . GLY A 1 350 ? 126.485 163.229 162.716 1.00 39.87 350 GLY A C 1
ATOM 838 O O . GLY A 1 350 ? 125.613 162.359 162.741 1.00 48.66 350 GLY A O 1
ATOM 839 N N . GLY A 1 351 ? 127.573 163.138 161.964 1.00 28.09 351 GLY A N 1
ATOM 840 C CA . GLY A 1 351 ? 127.777 162.000 161.098 1.00 34.83 351 GLY A CA 1
ATOM 841 C C . GLY A 1 351 ? 129.196 161.487 161.127 1.00 41.07 351 GLY A C 1
ATOM 842 O O . GLY A 1 351 ? 129.705 161.098 162.181 1.00 42.24 351 GLY A O 1
ATOM 843 N N . ALA A 1 352 ? 129.844 161.471 159.961 1.00 39.59 352 ALA A N 1
ATOM 844 C CA . ALA A 1 352 ? 131.260 161.135 159.918 1.00 36.65 352 ALA A CA 1
ATOM 845 C C . ALA A 1 352 ? 132.087 162.136 160.708 1.00 37.16 352 ALA A C 1
ATOM 846 O O . ALA A 1 352 ? 133.166 161.794 161.206 1.00 42.67 352 ALA A O 1
ATOM 848 N N . TYR A 1 353 ? 131.601 163.373 160.841 1.00 33.64 353 TYR A N 1
ATOM 849 C CA . TYR A 1 353 ? 132.319 164.354 161.644 1.00 31.30 353 TYR A CA 1
ATOM 850 C C . TYR A 1 353 ? 132.393 163.919 163.098 1.00 35.19 353 TYR A C 1
ATOM 851 O O . TYR A 1 353 ? 133.452 164.000 163.728 1.00 41.80 353 TYR A O 1
ATOM 860 N N . TYR A 1 354 ? 131.260 163.494 163.660 1.00 28.55 354 TYR A N 1
ATOM 861 C CA . TYR A 1 354 ? 131.242 163.091 165.060 1.00 26.65 354 TYR A CA 1
ATOM 862 C C . TYR A 1 354 ? 132.168 161.908 165.291 1.00 31.22 354 TYR A C 1
ATOM 863 O O . TYR A 1 354 ? 132.942 161.892 166.255 1.00 35.00 354 TYR A O 1
ATOM 872 N N . LEU A 1 355 ? 132.127 160.928 164.387 1.00 35.32 355 LEU A N 1
ATOM 873 C CA . LEU A 1 355 ? 132.997 159.764 164.493 1.00 32.89 355 LEU A CA 1
ATOM 874 C C . LEU A 1 355 ? 134.466 160.163 164.444 1.00 30.66 355 LEU A C 1
ATOM 875 O O . LEU A 1 355 ? 135.261 159.755 165.298 1.00 37.61 355 LEU A O 1
ATOM 880 N N . ILE A 1 356 ? 134.842 160.982 163.460 1.00 23.53 356 ILE A N 1
ATOM 881 C CA . ILE A 1 356 ? 136.246 161.346 163.300 1.00 30.57 356 ILE A CA 1
ATOM 882 C C . ILE A 1 356 ? 136.730 162.178 164.480 1.00 36.10 356 ILE A C 1
ATOM 883 O O . ILE A 1 356 ? 137.817 161.940 165.019 1.00 41.84 356 ILE A O 1
ATOM 888 N N . SER A 1 357 ? 135.938 163.167 164.903 1.00 28.65 357 SER A N 1
ATOM 889 C CA . SER A 1 357 ? 136.361 164.023 166.003 1.00 27.00 357 SER A CA 1
ATOM 890 C C . SER A 1 357 ? 136.454 163.253 167.311 1.00 29.62 357 SER A C 1
ATOM 891 O O . SER A 1 357 ? 137.381 163.482 168.094 1.00 43.74 357 SER A O 1
ATOM 894 N N . ARG A 1 358 ? 135.522 162.338 167.569 1.00 24.44 358 ARG A N 1
ATOM 895 C CA . ARG A 1 358 ? 135.574 161.588 168.812 1.00 25.27 358 ARG A CA 1
ATOM 896 C C . ARG A 1 358 ? 136.577 160.449 168.756 1.00 31.81 358 ARG A C 1
ATOM 897 O O . ARG A 1 358 ? 136.908 159.887 169.804 1.00 44.53 358 ARG A O 1
ATOM 905 N N . SER A 1 359 ? 137.068 160.099 167.569 1.00 29.20 359 SER A N 1
ATOM 906 C CA . SER A 1 359 ? 138.090 159.069 167.469 1.00 29.40 359 SER A CA 1
ATOM 907 C C . SER A 1 359 ? 139.502 159.647 167.531 1.00 31.22 359 SER A C 1
ATOM 908 O O . SER A 1 359 ? 140.338 159.140 168.282 1.00 40.85 359 SER A O 1
ATOM 911 N N . LEU A 1 360 ? 139.793 160.703 166.765 1.00 25.97 360 LEU A N 1
ATOM 912 C CA . LEU A 1 360 ? 141.147 161.246 166.805 1.00 32.92 360 LEU A CA 1
ATOM 913 C C . LEU A 1 360 ? 141.180 162.770 166.877 1.00 35.07 360 LEU A C 1
ATOM 914 O O . LEU A 1 360 ? 142.071 163.398 166.297 1.00 42.87 360 LEU A O 1
ATOM 919 N N . GLY A 1 361 ? 140.243 163.381 167.590 1.00 34.06 361 GLY A N 1
ATOM 920 C CA . GLY A 1 361 ? 140.419 164.744 168.028 1.00 29.09 361 GLY A CA 1
ATOM 921 C C . GLY A 1 361 ? 139.844 165.804 167.116 1.00 35.41 361 GLY A C 1
ATOM 922 O O . GLY A 1 361 ? 139.388 165.533 166.002 1.00 40.94 361 GLY A O 1
ATOM 923 N N . PRO A 1 362 ? 139.874 167.054 167.586 1.00 39.07 362 PRO A N 1
ATOM 924 C CA . PRO A 1 362 ? 139.158 168.133 166.894 1.00 42.99 362 PRO A CA 1
ATOM 925 C C . PRO A 1 362 ? 139.888 168.751 165.712 1.00 42.62 362 PRO A C 1
ATOM 926 O O . PRO A 1 362 ? 139.259 169.509 164.967 1.00 48.62 362 PRO A O 1
ATOM 930 N N . GLU A 1 363 ? 141.170 168.464 165.498 1.00 40.70 363 GLU A N 1
ATOM 931 C CA . GLU A 1 363 ? 141.871 169.087 164.378 1.00 42.77 363 GLU A CA 1
ATOM 932 C C . GLU A 1 363 ? 141.481 168.433 163.058 1.00 50.01 363 GLU A C 1
ATOM 933 O O . GLU A 1 363 ? 140.882 169.072 162.180 1.00 53.84 363 GLU A O 1
ATOM 939 N N . PHE A 1 364 ? 141.801 167.146 162.915 1.00 42.29 364 PHE A N 1
ATOM 940 C CA . PHE A 1 364 ? 141.294 166.379 161.786 1.00 40.61 364 PHE A CA 1
ATOM 941 C C . PHE A 1 364 ? 139.776 166.406 161.759 1.00 46.36 364 PHE A C 1
ATOM 942 O O . PHE A 1 364 ? 139.166 166.453 160.685 1.00 50.19 364 PHE A O 1
ATOM 950 N N . GLY A 1 365 ? 139.151 166.374 162.937 1.00 35.49 365 GLY A N 1
ATOM 951 C CA . GLY A 1 365 ? 137.701 166.381 162.992 1.00 34.74 365 GLY A CA 1
ATOM 952 C C . GLY A 1 365 ? 137.105 167.624 162.365 1.00 36.41 365 GLY A C 1
ATOM 953 O O . GLY A 1 365 ? 136.206 167.539 161.531 1.00 47.70 365 GLY A O 1
ATOM 954 N N . GLY A 1 366 ? 137.619 168.796 162.739 1.00 37.40 366 GLY A N 1
ATOM 955 C CA . GLY A 1 366 ? 137.115 170.029 162.162 1.00 38.85 366 GLY A CA 1
ATOM 956 C C . GLY A 1 366 ? 137.427 170.142 160.685 1.00 41.76 366 GLY A C 1
ATOM 957 O O . GLY A 1 366 ? 136.581 170.579 159.894 1.00 49.07 366 GLY A O 1
ATOM 958 N N . ALA A 1 367 ? 138.639 169.741 160.289 1.00 36.82 367 ALA A N 1
ATOM 959 C CA . ALA A 1 367 ? 139.005 169.813 158.879 1.00 40.11 367 ALA A CA 1
ATOM 960 C C . ALA A 1 367 ? 138.059 168.981 158.021 1.00 45.39 367 ALA A C 1
ATOM 961 O O . ALA A 1 367 ? 137.455 169.488 157.065 1.00 48.49 367 ALA A O 1
ATOM 963 N N . ILE A 1 368 ? 137.891 167.703 158.368 1.00 39.43 368 ILE A N 1
ATOM 964 C CA . ILE A 1 368 ? 137.027 166.834 157.577 1.00 35.45 368 ILE A CA 1
ATOM 965 C C . ILE A 1 368 ? 135.566 167.222 157.724 1.00 36.79 368 ILE A C 1
ATOM 966 O O . ILE A 1 368 ? 134.781 167.037 156.793 1.00 46.23 368 ILE A O 1
ATOM 971 N N . GLY A 1 369 ? 135.166 167.764 158.874 1.00 32.80 369 GLY A N 1
ATOM 972 C CA . GLY A 1 369 ? 133.796 168.227 158.997 1.00 30.58 369 GLY A CA 1
ATOM 973 C C . GLY A 1 369 ? 133.478 169.325 158.004 1.00 46.42 369 GLY A C 1
ATOM 974 O O . GLY A 1 369 ? 132.494 169.245 157.263 1.00 50.08 369 GLY A O 1
ATOM 975 N N . LEU A 1 370 ? 134.338 170.345 157.942 1.00 39.66 370 LEU A N 1
ATOM 976 C CA . LEU A 1 370 ? 134.124 171.426 156.986 1.00 31.46 370 LEU A CA 1
ATOM 977 C C . LEU A 1 370 ? 134.183 170.907 155.554 1.00 37.77 370 LEU A C 1
ATOM 978 O O . LEU A 1 370 ? 133.335 171.250 154.719 1.00 41.35 370 LEU A O 1
ATOM 983 N N . ILE A 1 371 ? 135.169 170.055 155.259 1.00 34.74 371 ILE A N 1
ATOM 984 C CA . ILE A 1 371 ? 135.344 169.576 153.891 1.00 35.67 371 ILE A CA 1
ATOM 985 C C . ILE A 1 371 ? 134.152 168.731 153.454 1.00 39.54 371 ILE A C 1
ATOM 986 O O . ILE A 1 371 ? 133.629 168.901 152.348 1.00 41.84 371 ILE A O 1
ATOM 991 N N . PHE A 1 372 ? 133.695 167.820 154.315 1.00 33.35 372 PHE A N 1
ATOM 992 C CA . PHE A 1 372 ? 132.596 166.928 153.965 1.00 34.29 372 PHE A CA 1
ATOM 993 C C . PHE A 1 372 ? 131.281 167.687 153.860 1.00 34.94 372 PHE A C 1
ATOM 994 O O . PHE A 1 372 ? 130.461 167.397 152.980 1.00 38.29 372 PHE A O 1
ATOM 1002 N N . ALA A 1 373 ? 131.057 168.665 154.745 1.00 32.28 373 ALA A N 1
ATOM 1003 C CA . ALA A 1 373 ? 129.858 169.486 154.631 1.00 33.85 373 ALA A CA 1
ATOM 1004 C C . ALA A 1 373 ? 129.844 170.258 153.318 1.00 37.68 373 ALA A C 1
ATOM 1005 O O . ALA A 1 373 ? 128.823 170.292 152.619 1.00 41.53 373 ALA A O 1
ATOM 1007 N N . PHE A 1 374 ? 130.976 170.867 152.952 1.00 24.94 374 PHE A N 1
ATOM 1008 C CA . PHE A 1 374 ? 131.033 171.589 151.686 1.00 29.55 374 PHE A CA 1
ATOM 1009 C C . PHE A 1 374 ? 130.854 170.646 150.503 1.00 33.95 374 PHE A C 1
ATOM 1010 O O . PHE A 1 374 ? 130.190 170.990 149.517 1.00 31.69 374 PHE A O 1
ATOM 1018 N N . ALA A 1 375 ? 131.443 169.452 150.580 1.00 38.32 375 ALA A N 1
ATOM 1019 C CA . ALA A 1 375 ? 131.329 168.494 149.489 1.00 30.07 375 ALA A CA 1
ATOM 1020 C C . ALA A 1 375 ? 129.887 168.052 149.291 1.00 34.25 375 ALA A C 1
ATOM 1021 O O . ALA A 1 375 ? 129.418 167.945 148.155 1.00 39.12 375 ALA A O 1
ATOM 1023 N N . ASN A 1 376 ? 129.163 167.797 150.381 1.00 29.18 376 ASN A N 1
ATOM 1024 C CA . ASN A 1 376 ? 127.754 167.440 150.245 1.00 29.71 376 ASN A CA 1
ATOM 1025 C C . ASN A 1 376 ? 126.931 168.614 149.727 1.00 29.07 376 ASN A C 1
ATOM 1026 O O . ASN A 1 376 ? 126.007 168.425 148.925 1.00 29.89 376 ASN A O 1
ATOM 1031 N N . ALA A 1 377 ? 127.257 169.834 150.158 1.00 34.26 377 ALA A N 1
ATOM 1032 C CA . ALA A 1 377 ? 126.545 171.001 149.648 1.00 30.32 377 ALA A CA 1
ATOM 1033 C C . ALA A 1 377 ? 126.725 171.146 148.141 1.00 36.80 377 ALA A C 1
ATOM 1034 O O . ALA A 1 377 ? 125.778 171.493 147.427 1.00 37.67 377 ALA A O 1
ATOM 1036 N N . VAL A 1 378 ? 127.937 170.904 147.641 1.00 34.35 378 VAL A N 1
ATOM 1037 C CA . VAL A 1 378 ? 128.164 170.958 146.198 1.00 28.80 378 VAL A CA 1
ATOM 1038 C C . VAL A 1 378 ? 127.495 169.777 145.501 1.00 34.63 378 VAL A C 1
ATOM 1039 O O . VAL A 1 378 ? 126.985 169.905 144.381 1.00 40.80 378 VAL A O 1
ATOM 1043 N N . ALA A 1 379 ? 127.497 168.607 146.140 1.00 34.82 379 ALA A N 1
ATOM 1044 C CA . ALA A 1 379 ? 126.882 167.435 145.533 1.00 24.86 379 ALA A CA 1
ATOM 1045 C C . ALA A 1 379 ? 125.382 167.618 145.362 1.00 34.16 379 ALA A C 1
ATOM 1046 O O . ALA A 1 379 ? 124.790 167.035 144.447 1.00 44.09 379 ALA A O 1
ATOM 1048 N N . VAL A 1 380 ? 124.748 168.405 146.234 1.00 31.03 380 VAL A N 1
ATOM 1049 C CA . VAL A 1 380 ? 123.340 168.739 146.017 1.00 33.69 380 VAL A CA 1
ATOM 1050 C C . VAL A 1 380 ? 123.162 169.413 144.663 1.00 36.30 380 VAL A C 1
ATOM 1051 O O . VAL A 1 380 ? 122.313 169.014 143.855 1.00 41.98 380 VAL A O 1
ATOM 1055 N N . ALA A 1 381 ? 123.974 170.436 144.393 1.00 31.78 381 ALA A N 1
ATOM 1056 C CA . ALA A 1 381 ? 123.907 171.116 143.107 1.00 29.52 381 ALA A CA 1
ATOM 1057 C C . ALA A 1 381 ? 124.252 170.176 141.966 1.00 36.33 381 ALA A C 1
ATOM 1058 O O . ALA A 1 381 ? 123.695 170.297 140.876 1.00 44.65 381 ALA A O 1
ATOM 1060 N N . MET A 1 382 ? 125.155 169.229 142.203 1.00 37.18 382 MET A N 1
ATOM 1061 C CA . MET A 1 382 ? 125.551 168.292 141.155 1.00 30.08 382 MET A CA 1
ATOM 1062 C C . MET A 1 382 ? 124.395 167.382 140.754 1.00 31.95 382 MET A C 1
ATOM 1063 O O . MET A 1 382 ? 124.098 167.218 139.565 1.00 43.28 382 MET A O 1
ATOM 1068 N N . TYR A 1 383 ? 123.740 166.768 141.738 1.00 32.06 383 TYR A N 1
ATOM 1069 C CA . TYR A 1 383 ? 122.604 165.905 141.440 1.00 26.42 383 TYR A CA 1
ATOM 1070 C C . TYR A 1 383 ? 121.448 166.705 140.850 1.00 35.74 383 TYR A C 1
ATOM 1071 O O . TYR A 1 383 ? 120.744 166.223 139.951 1.00 46.00 383 TYR A O 1
ATOM 1080 N N . VAL A 1 384 ? 121.246 167.935 141.326 1.00 34.89 384 VAL A N 1
ATOM 1081 C CA . VAL A 1 384 ? 120.192 168.768 140.761 1.00 35.60 384 VAL A CA 1
ATOM 1082 C C . VAL A 1 384 ? 120.517 169.132 139.318 1.00 33.23 384 VAL A C 1
ATOM 1083 O O . VAL A 1 384 ? 119.625 169.206 138.468 1.00 42.75 384 VAL A O 1
ATOM 1087 N N . VAL A 1 385 ? 121.796 169.349 139.013 1.00 31.97 385 VAL A N 1
ATOM 1088 C CA . VAL A 1 385 ? 122.203 169.648 137.646 1.00 34.29 385 VAL A CA 1
ATOM 1089 C C . VAL A 1 385 ? 122.001 168.434 136.753 1.00 38.76 385 VAL A C 1
ATOM 1090 O O . VAL A 1 385 ? 121.614 168.564 135.589 1.00 50.69 385 VAL A O 1
ATOM 1094 N N . GLY A 1 386 ? 122.259 167.237 137.277 1.00 35.17 386 GLY A N 1
ATOM 1095 C CA . GLY A 1 386 ? 121.955 166.035 136.515 1.00 35.39 386 GLY A CA 1
ATOM 1096 C C . GLY A 1 386 ? 120.476 165.910 136.201 1.00 36.60 386 GLY A C 1
ATOM 1097 O O . GLY A 1 386 ? 120.090 165.588 135.069 1.00 44.64 386 GLY A O 1
ATOM 1098 N N . PHE A 1 387 ? 119.627 166.171 137.198 1.00 39.92 387 PHE A N 1
ATOM 1099 C CA . PHE A 1 387 ? 118.185 166.148 136.969 1.00 37.32 387 PHE A CA 1
ATOM 1100 C C . PHE A 1 387 ? 117.775 167.195 135.939 1.00 39.37 387 PHE A C 1
ATOM 1101 O O . PHE A 1 387 ? 116.956 166.926 135.052 1.00 39.96 387 PHE A O 1
ATOM 1109 N N . ALA A 1 388 ? 118.334 168.398 136.047 1.00 43.95 388 ALA A N 1
ATOM 1110 C CA . ALA A 1 388 ? 118.026 169.451 135.091 1.00 36.52 388 ALA A CA 1
ATOM 1111 C C . ALA A 1 388 ? 118.463 169.057 133.690 1.00 47.09 388 ALA A C 1
ATOM 1112 O O . ALA A 1 388 ? 117.767 169.342 132.712 1.00 52.54 388 ALA A O 1
ATOM 1114 N N . GLU A 1 389 ? 119.617 168.402 133.576 1.00 50.16 389 GLU A N 1
ATOM 1115 C CA . GLU A 1 389 ? 120.119 167.996 132.271 1.00 42.28 389 GLU A CA 1
ATOM 1116 C C . GLU A 1 389 ? 119.203 166.969 131.623 1.00 44.42 389 GLU A C 1
ATOM 1117 O O . GLU A 1 389 ? 118.884 167.078 130.434 1.00 50.84 389 GLU A O 1
ATOM 1123 N N . THR A 1 390 ? 118.759 165.966 132.383 1.00 45.33 390 THR A N 1
ATOM 1124 C CA . THR A 1 390 ? 117.861 164.988 131.772 1.00 43.13 390 THR A CA 1
ATOM 1125 C C . THR A 1 390 ? 116.506 165.611 131.450 1.00 42.24 390 THR A C 1
ATOM 1126 O O . THR A 1 390 ? 115.881 165.260 130.441 1.00 50.66 390 THR A O 1
ATOM 1130 N N . VAL A 1 391 ? 116.048 166.559 132.273 1.00 48.36 391 VAL A N 1
ATOM 1131 C CA . VAL A 1 391 ? 114.790 167.245 131.981 1.00 48.04 391 VAL A CA 1
ATOM 1132 C C . VAL A 1 391 ? 114.901 168.027 130.677 1.00 48.02 391 VAL A C 1
ATOM 1133 O O . VAL A 1 391 ? 114.019 167.960 129.814 1.00 55.06 391 VAL A O 1
ATOM 1137 N N . VAL A 1 392 ? 115.991 168.775 130.513 1.00 46.03 392 VAL A N 1
ATOM 1138 C CA . VAL A 1 392 ? 116.172 169.570 129.303 1.00 45.13 392 VAL A CA 1
ATOM 1139 C C . VAL A 1 392 ? 116.351 168.669 128.089 1.00 50.35 392 VAL A C 1
ATOM 1140 O O . VAL A 1 392 ? 115.885 168.991 126.992 1.00 57.94 392 VAL A O 1
ATOM 1144 N N . GLU A 1 393 ? 117.024 167.529 128.256 1.00 57.14 393 GLU A N 1
ATOM 1145 C CA . GLU A 1 393 ? 117.164 166.598 127.140 1.00 50.94 393 GLU A CA 1
ATOM 1146 C C . GLU A 1 393 ? 115.811 166.054 126.705 1.00 50.75 393 GLU A C 1
ATOM 1147 O O . GLU A 1 393 ? 115.507 166.007 125.506 1.00 57.48 393 GLU A O 1
ATOM 1149 N N . LEU A 1 394 ? 114.975 165.650 127.664 1.00 53.73 394 LEU A N 1
ATOM 1150 C CA . LEU A 1 394 ? 113.661 165.129 127.307 1.00 51.93 394 LEU A CA 1
ATOM 1151 C C . LEU A 1 394 ? 112.761 166.225 126.750 1.00 52.82 394 LEU A C 1
ATOM 1152 O O . LEU A 1 394 ? 111.854 165.939 125.962 1.00 59.83 394 LEU A O 1
ATOM 1157 N N . LEU A 1 395 ? 112.994 167.479 127.140 1.00 59.08 395 LEU A N 1
ATOM 1158 C CA . LEU A 1 395 ? 112.235 168.581 126.560 1.00 59.17 395 LEU A CA 1
ATOM 1159 C C . LEU A 1 395 ? 112.672 168.856 125.126 1.00 60.90 395 LEU A C 1
ATOM 1160 O O . LEU A 1 395 ? 111.835 169.115 124.255 1.00 63.62 395 LEU A O 1
ATOM 1165 N N . LYS A 1 396 ? 113.980 168.811 124.866 1.00 66.18 396 LYS A N 1
ATOM 1166 C CA . LYS A 1 3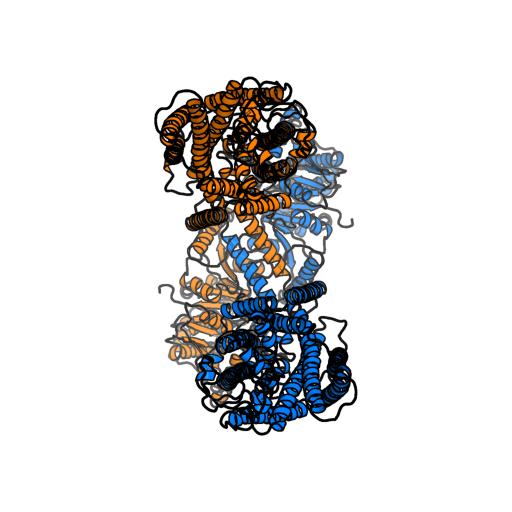96 ? 114.492 169.028 123.519 1.00 63.15 396 LYS A CA 1
ATOM 1167 C C . LYS A 1 396 ? 114.160 167.875 122.587 1.00 66.07 396 LYS A C 1
ATOM 1168 O O . LYS A 1 396 ? 114.131 168.071 121.369 1.00 70.58 396 LYS A O 1
ATOM 1170 N N . GLU A 1 397 ? 113.918 166.678 123.127 1.00 71.45 397 GLU A N 1
ATOM 1171 C CA . GLU A 1 397 ? 113.417 165.595 122.290 1.00 68.59 397 GLU A CA 1
ATOM 1172 C C . GLU A 1 397 ? 112.067 165.952 121.686 1.00 69.13 397 GLU A C 1
ATOM 1173 O O . GLU A 1 397 ? 111.765 165.552 120.557 1.00 75.58 397 GLU A O 1
ATOM 1175 N N . HIS A 1 398 ? 111.249 166.700 122.417 1.00 66.66 398 HIS A N 1
ATOM 1176 C CA . HIS A 1 398 ? 110.003 167.238 121.897 1.00 70.32 398 HIS A CA 1
ATOM 1177 C C . HIS A 1 398 ? 110.267 168.630 121.323 1.00 73.14 398 HIS A C 1
ATOM 1178 O O . HIS A 1 398 ? 111.414 169.025 121.100 1.00 72.52 398 HIS A O 1
ATOM 1185 N N . SER A 1 399 ? 109.207 169.389 121.066 1.00 83.30 399 SER A N 1
ATOM 1186 C CA . SER A 1 399 ? 109.344 170.734 120.525 1.00 85.34 399 SER A CA 1
ATOM 1187 C C . SER A 1 399 ? 109.418 171.807 121.602 1.00 84.93 399 SER A C 1
ATOM 1188 O O . SER A 1 399 ? 109.525 172.991 121.268 1.00 83.73 399 SER A O 1
ATOM 1191 N N . ILE A 1 400 ? 109.370 171.429 122.875 1.00 77.47 400 ILE A N 1
ATOM 1192 C CA . ILE A 1 400 ? 109.334 172.400 123.963 1.00 75.88 400 ILE A CA 1
ATOM 1193 C C . ILE A 1 400 ? 110.746 172.868 124.283 1.00 77.22 400 ILE A C 1
ATOM 1194 O O . ILE A 1 400 ? 111.674 172.060 124.408 1.00 78.51 400 ILE A O 1
ATOM 1196 N N . LEU A 1 401 ? 110.910 174.183 124.415 1.00 78.05 401 LEU A N 1
ATOM 1197 C CA . LEU A 1 401 ? 112.189 174.773 124.792 1.00 79.35 401 LEU A CA 1
ATOM 1198 C C . LEU A 1 401 ? 111.945 176.204 125.245 1.00 78.41 401 LEU A C 1
ATOM 1199 O O . LEU A 1 401 ? 111.347 176.992 124.508 1.00 80.38 401 LEU A O 1
ATOM 1201 N N . MET A 1 402 ? 112.412 176.537 126.448 1.00 76.12 402 MET A N 1
ATOM 1202 C CA . MET A 1 402 ? 112.184 177.862 127.016 1.00 75.74 402 MET A CA 1
ATOM 1203 C C . MET A 1 402 ? 113.250 178.859 126.567 1.00 76.92 402 MET A C 1
ATOM 1204 O O . MET A 1 402 ? 112.937 179.872 125.933 1.00 81.90 402 MET A O 1
ATOM 1206 N N . ILE A 1 403 ? 114.508 178.585 126.894 1.00 68.39 403 ILE A N 1
ATOM 1207 C CA . ILE A 1 403 ? 115.645 179.408 126.511 1.00 67.27 403 ILE A CA 1
ATOM 1208 C C . ILE A 1 403 ? 116.755 178.479 126.034 1.00 69.06 403 ILE A C 1
ATOM 1209 O O . ILE A 1 403 ? 116.553 177.272 125.875 1.00 73.83 403 ILE A O 1
ATOM 1211 N N . ASP A 1 404 ? 117.928 179.056 125.770 1.00 60.02 404 ASP A N 1
ATOM 1212 C CA . ASP A 1 404 ? 119.096 178.254 125.429 1.00 60.96 404 ASP A CA 1
ATOM 1213 C C . ASP A 1 404 ? 119.313 177.162 126.469 1.00 67.87 404 ASP A C 1
ATOM 1214 O O . ASP A 1 404 ? 118.922 177.298 127.632 1.00 73.86 404 ASP A O 1
ATOM 1216 N N . GLU A 1 405 ? 119.946 176.066 126.041 1.00 62.82 405 GLU A N 1
ATOM 1217 C CA . GLU A 1 405 ? 120.034 174.879 126.888 1.00 61.71 405 GLU A CA 1
ATOM 1218 C C . GLU A 1 405 ? 120.737 175.178 128.207 1.00 61.86 405 GLU A C 1
ATOM 1219 O O . GLU A 1 405 ? 120.264 174.773 129.275 1.00 63.38 405 GLU A O 1
ATOM 1221 N N . ILE A 1 406 ? 121.857 175.903 128.156 1.00 56.48 406 ILE A N 1
ATOM 1222 C CA . ILE A 1 406 ? 122.599 176.202 129.374 1.00 55.39 406 ILE A CA 1
ATOM 1223 C C . ILE A 1 406 ? 121.826 177.128 130.301 1.00 56.98 406 ILE A C 1
ATOM 1224 O O . ILE A 1 406 ? 122.127 177.187 131.497 1.00 62.74 406 ILE A O 1
ATOM 1226 N N . ASN A 1 407 ? 120.834 177.856 129.786 1.00 52.65 407 ASN A N 1
ATOM 1227 C CA . ASN A 1 407 ? 120.009 178.723 130.619 1.00 52.28 407 ASN A CA 1
ATOM 1228 C C . ASN A 1 407 ? 118.742 178.025 131.092 1.00 55.44 407 ASN A C 1
ATOM 1229 O O . ASN A 1 407 ? 118.307 178.228 132.233 1.00 64.53 407 ASN A O 1
ATOM 1234 N N . ASP A 1 408 ? 118.135 177.207 130.231 1.00 52.62 408 ASP A N 1
ATOM 1235 C CA . ASP A 1 408 ? 117.014 176.388 130.671 1.00 54.29 408 ASP A CA 1
ATOM 1236 C C . ASP A 1 408 ? 117.436 175.433 131.775 1.00 56.45 408 ASP A C 1
ATOM 1237 O O . ASP A 1 408 ? 116.642 175.136 132.676 1.00 58.59 408 ASP A O 1
ATOM 1239 N N . ILE A 1 409 ? 118.683 174.954 131.727 1.00 51.53 409 ILE A N 1
ATOM 1240 C CA . ILE A 1 409 ? 119.194 174.091 132.787 1.00 47.81 409 ILE A CA 1
ATOM 1241 C C . ILE A 1 409 ? 119.145 174.813 134.126 1.00 49.12 409 ILE A C 1
ATOM 1242 O O . ILE A 1 409 ? 118.659 174.272 135.124 1.00 52.82 409 ILE A O 1
ATOM 1247 N N . ARG A 1 410 ? 119.637 176.054 134.165 1.00 46.51 410 ARG A N 1
ATOM 1248 C CA . ARG A 1 410 ? 119.600 176.819 135.406 1.00 45.52 410 ARG A CA 1
ATOM 1249 C C . ARG A 1 410 ? 118.169 177.099 135.838 1.00 46.50 410 ARG A C 1
ATOM 1250 O O . ARG A 1 410 ? 117.843 177.014 137.030 1.00 53.05 410 ARG A O 1
ATOM 1258 N N . ILE A 1 411 ? 117.299 177.429 134.883 1.00 45.03 411 ILE A N 1
ATOM 1259 C CA . ILE A 1 411 ? 115.918 177.762 135.224 1.00 45.96 411 ILE A CA 1
ATOM 1260 C C . ILE A 1 411 ? 115.237 176.580 135.902 1.00 46.66 411 ILE A C 1
ATOM 1261 O O . ILE A 1 411 ? 114.592 176.730 136.945 1.00 51.99 411 ILE A O 1
ATOM 1266 N N . ILE A 1 412 ? 115.376 175.384 135.329 1.00 47.83 412 ILE A N 1
ATOM 1267 C CA . ILE A 1 412 ? 114.728 174.222 135.932 1.00 47.03 412 ILE A CA 1
ATOM 1268 C C . ILE A 1 412 ? 115.425 173.824 137.231 1.00 48.81 412 ILE A C 1
ATOM 1269 O O . ILE A 1 412 ? 114.764 173.465 138.215 1.00 53.27 412 ILE A O 1
ATOM 1274 N N . GLY A 1 413 ? 116.759 173.897 137.268 1.00 42.83 413 GLY A N 1
ATOM 1275 C CA . GLY A 1 413 ? 117.484 173.462 138.450 1.00 42.46 413 GLY A CA 1
ATOM 1276 C C . GLY A 1 413 ? 117.181 174.303 139.673 1.00 46.23 413 GLY A C 1
ATOM 1277 O O . GLY A 1 413 ? 117.120 173.785 140.790 1.00 53.74 413 GLY A O 1
ATOM 1278 N N . ALA A 1 414 ? 116.991 175.611 139.484 1.00 45.01 414 ALA A N 1
ATOM 1279 C CA . ALA A 1 414 ? 116.617 176.458 140.611 1.00 42.59 414 ALA A CA 1
ATOM 1280 C C . ALA A 1 414 ? 115.278 176.029 141.195 1.00 42.29 414 ALA A C 1
ATOM 1281 O O . ALA A 1 414 ? 115.115 175.960 142.420 1.00 44.60 414 ALA A O 1
ATOM 1283 N N . ILE A 1 415 ? 114.311 175.723 140.332 1.00 39.39 415 ILE A N 1
ATOM 1284 C CA . ILE A 1 415 ? 113.000 175.290 140.805 1.00 39.89 415 ILE A CA 1
ATOM 1285 C C . ILE A 1 415 ? 113.122 173.987 141.583 1.00 43.68 415 ILE A C 1
ATOM 1286 O O . ILE A 1 415 ? 112.549 173.836 142.670 1.00 47.71 415 ILE A O 1
ATOM 1291 N N . THR A 1 416 ? 113.871 173.023 141.040 1.00 45.05 416 THR A N 1
ATOM 1292 C CA . THR A 1 416 ? 113.996 171.747 141.743 1.00 44.87 416 THR A CA 1
ATOM 1293 C C . THR A 1 416 ? 114.720 171.908 143.073 1.00 43.26 416 THR A C 1
ATOM 1294 O O . THR A 1 416 ? 114.370 171.244 144.053 1.00 45.39 416 THR A O 1
ATOM 1298 N N . VAL A 1 417 ? 115.729 172.780 143.136 1.00 40.80 417 VAL A N 1
ATOM 1299 C CA . VAL A 1 417 ? 116.421 172.968 144.406 1.00 38.92 417 VAL A CA 1
ATOM 1300 C C . VAL A 1 417 ? 115.509 173.658 145.417 1.00 48.06 417 VAL A C 1
ATOM 1301 O O . VAL A 1 417 ? 115.581 173.374 146.618 1.00 50.23 417 VAL A O 1
ATOM 1305 N N . VAL A 1 418 ? 114.618 174.544 144.960 1.00 46.26 418 VAL A N 1
ATOM 1306 C CA . VAL A 1 418 ? 113.653 175.154 145.874 1.00 39.21 418 VAL A CA 1
ATOM 1307 C C . VAL A 1 418 ? 112.693 174.103 146.423 1.00 36.94 418 VAL A C 1
ATOM 1308 O O . VAL A 1 418 ? 112.403 174.070 147.627 1.00 44.56 418 VAL A O 1
ATOM 1312 N N . ILE A 1 419 ? 112.188 173.225 145.555 1.00 36.70 419 ILE A N 1
ATOM 1313 C CA . ILE A 1 419 ? 111.281 172.177 146.022 1.00 39.10 419 ILE A CA 1
ATOM 1314 C C . ILE A 1 419 ? 112.001 171.232 146.976 1.00 44.18 419 ILE A C 1
ATOM 1315 O O . ILE A 1 419 ? 111.419 170.753 147.960 1.00 48.45 419 ILE A O 1
ATOM 1320 N N . LEU A 1 420 ? 113.272 170.936 146.696 1.00 43.86 420 LEU A N 1
ATOM 1321 C CA . LEU A 1 420 ? 114.047 170.073 147.580 1.00 41.15 420 LEU A CA 1
ATOM 1322 C C . LEU A 1 420 ? 114.248 170.720 148.943 1.00 39.70 420 LEU A C 1
ATOM 1323 O O . LEU A 1 420 ? 114.144 170.051 149.976 1.00 48.69 420 LEU A O 1
ATOM 1328 N N . LEU A 1 421 ? 114.534 172.023 148.966 1.00 38.90 421 LEU A N 1
ATOM 1329 C CA . LEU A 1 421 ? 114.636 172.724 150.239 1.00 38.73 421 LEU A CA 1
ATOM 1330 C C . LEU A 1 421 ? 113.319 172.664 150.994 1.00 36.55 421 LEU A C 1
ATOM 1331 O O . LEU A 1 421 ? 113.304 172.472 152.214 1.00 41.79 421 LEU A O 1
ATOM 1336 N N . GLY A 1 422 ? 112.202 172.820 150.284 1.00 38.08 422 GLY A N 1
ATOM 1337 C CA . GLY A 1 422 ? 110.908 172.742 150.943 1.00 39.25 422 GLY A CA 1
ATOM 1338 C C . GLY A 1 422 ? 110.654 171.390 151.583 1.00 39.47 422 GLY A C 1
ATOM 1339 O O . GLY A 1 422 ? 110.268 171.304 152.753 1.00 44.65 422 GLY A O 1
ATOM 1340 N N . ILE A 1 423 ? 110.880 170.311 150.831 1.00 41.82 423 ILE A N 1
ATOM 1341 C CA . ILE A 1 423 ? 110.603 168.983 151.375 1.00 40.57 423 ILE A CA 1
ATOM 1342 C C . ILE A 1 423 ? 111.571 168.657 152.509 1.00 45.79 423 ILE A C 1
ATOM 1343 O O . ILE A 1 423 ? 111.198 168.002 153.490 1.00 46.12 423 ILE A O 1
ATOM 1348 N N . SER A 1 424 ? 112.823 169.112 152.406 1.00 43.18 424 SER A N 1
ATOM 1349 C CA . SER A 1 424 ? 113.769 168.905 153.498 1.00 45.36 424 SER A CA 1
ATOM 1350 C C . SER A 1 424 ? 113.342 169.657 154.754 1.00 45.83 424 SER A C 1
ATOM 1351 O O . SER A 1 424 ? 113.417 169.117 155.863 1.00 47.96 424 SER A O 1
ATOM 1354 N N . VAL A 1 425 ? 112.893 170.905 154.598 1.00 42.57 425 VAL A N 1
ATOM 1355 C CA . VAL A 1 425 ? 112.475 171.709 155.741 1.00 43.41 425 VAL A CA 1
ATOM 1356 C C . VAL A 1 425 ? 111.211 171.142 156.374 1.00 45.25 425 VAL A C 1
ATOM 1357 O O . VAL A 1 425 ? 111.002 171.277 157.586 1.00 42.47 425 VAL A O 1
ATOM 1361 N N . ALA A 1 426 ? 110.362 170.484 155.578 1.00 44.00 426 ALA A N 1
ATOM 1362 C CA . ALA A 1 426 ? 109.117 169.932 156.105 1.00 42.66 426 ALA A CA 1
ATOM 1363 C C . ALA A 1 426 ? 109.361 169.038 157.315 1.00 47.54 426 ALA A C 1
ATOM 1364 O O . ALA A 1 426 ? 108.638 169.123 158.313 1.00 53.85 426 ALA A O 1
ATOM 1366 N N . GLY A 1 427 ? 110.364 168.184 157.250 1.00 48.13 427 GLY A N 1
ATOM 1367 C CA . GLY A 1 427 ? 110.701 167.346 158.385 1.00 46.63 427 GLY A CA 1
ATOM 1368 C C . GLY A 1 427 ? 111.297 166.029 157.940 1.00 50.33 427 GLY A C 1
ATOM 1369 O O . GLY A 1 427 ? 111.339 165.696 156.759 1.00 59.66 427 GLY A O 1
ATOM 1370 N N . MET A 1 428 ? 111.757 165.267 158.934 1.00 47.84 428 MET A N 1
ATOM 1371 C CA . MET A 1 428 ? 112.415 163.995 158.658 1.00 48.35 428 MET A CA 1
ATOM 1372 C C . MET A 1 428 ? 111.437 162.951 158.142 1.00 51.15 428 MET A C 1
ATOM 1373 O O . MET A 1 428 ? 111.749 162.218 157.197 1.00 54.16 428 MET A O 1
ATOM 1378 N N . GLU A 1 429 ? 110.259 162.851 158.761 1.00 50.95 429 GLU A N 1
ATOM 1379 C CA . GLU A 1 429 ? 109.303 161.827 158.355 1.00 51.11 429 GLU A CA 1
ATOM 1380 C C . GLU A 1 429 ? 108.855 162.035 156.914 1.00 55.81 429 GLU A C 1
ATOM 1381 O O . GLU A 1 429 ? 108.753 161.074 156.141 1.00 60.62 429 GLU A O 1
ATOM 1383 N N . TRP A 1 430 ? 108.592 163.286 156.533 1.00 52.90 430 TRP A N 1
ATOM 1384 C CA . TRP A 1 430 ? 108.210 163.576 155.156 1.00 51.70 430 TRP A CA 1
ATOM 1385 C C . TRP A 1 430 ? 109.335 163.236 154.189 1.00 50.96 430 TRP A C 1
ATOM 1386 O O . TRP A 1 430 ? 109.096 162.648 153.124 1.00 55.08 430 TRP A O 1
ATOM 1397 N N . GLU A 1 431 ? 110.570 163.594 154.543 1.00 47.52 431 GLU A N 1
ATOM 1398 C CA . GLU A 1 431 ? 111.700 163.235 153.700 1.00 44.94 431 GLU A CA 1
ATOM 1399 C C . GLU A 1 431 ? 111.835 161.725 153.591 1.00 46.94 431 GLU A C 1
ATOM 1400 O O . GLU A 1 431 ? 112.151 161.201 152.520 1.00 51.37 431 GLU A O 1
ATOM 1406 N N . ALA A 1 432 ? 111.598 161.008 154.691 1.00 41.44 432 ALA A N 1
ATOM 1407 C CA . ALA A 1 432 ? 111.672 159.552 154.649 1.00 38.46 432 ALA A CA 1
ATOM 1408 C C . ALA A 1 432 ? 110.620 158.970 153.715 1.00 41.44 432 ALA A C 1
ATOM 1409 O O . ALA A 1 432 ? 110.904 158.038 152.956 1.00 49.13 432 ALA A O 1
ATOM 1411 N N . LYS A 1 433 ? 109.394 159.497 153.762 1.00 40.85 433 LYS A N 1
ATOM 1412 C CA . LYS A 1 433 ? 108.354 159.004 152.863 1.00 46.13 433 LYS A CA 1
ATOM 1413 C C . LYS A 1 433 ? 108.711 159.278 151.406 1.00 47.37 433 LYS A C 1
ATOM 1414 O O . LYS A 1 433 ? 108.528 158.413 150.535 1.00 46.30 433 LYS A O 1
ATOM 1420 N N . ALA A 1 434 ? 109.229 160.475 151.124 1.00 39.45 434 ALA A N 1
ATOM 1421 C CA . ALA A 1 434 ? 109.668 160.783 149.768 1.00 39.02 434 ALA A CA 1
ATOM 1422 C C . ALA A 1 434 ? 110.777 159.838 149.323 1.00 44.06 434 ALA A C 1
ATOM 1423 O O . ALA A 1 434 ? 110.783 159.367 148.179 1.00 48.85 434 ALA A O 1
ATOM 1425 N N . GLN A 1 435 ? 111.718 159.541 150.219 1.00 40.22 435 GLN A N 1
ATOM 1426 C CA . GLN A 1 435 ? 112.790 158.610 149.886 1.00 40.87 435 GLN A CA 1
ATOM 1427 C C . GLN A 1 435 ? 112.243 157.218 149.603 1.00 41.99 435 GLN A C 1
ATOM 1428 O O . GLN A 1 435 ? 112.728 156.528 148.704 1.00 46.23 435 GLN A O 1
ATOM 1434 N N . ILE A 1 436 ? 111.239 156.782 150.364 1.00 36.08 436 ILE A N 1
ATOM 1435 C CA . ILE A 1 436 ? 110.673 155.454 150.139 1.00 34.27 436 ILE A CA 1
ATOM 1436 C C . ILE A 1 436 ? 109.994 155.382 148.776 1.00 43.51 436 ILE A C 1
ATOM 1437 O O . ILE A 1 436 ? 110.149 154.396 148.040 1.00 48.86 436 ILE A O 1
ATOM 1442 N N . VAL A 1 437 ? 109.229 156.416 148.413 1.00 40.88 437 VAL A N 1
ATOM 1443 C CA . VAL A 1 437 ? 108.570 156.379 147.108 1.00 40.46 437 VAL A CA 1
ATOM 1444 C C . VAL A 1 437 ? 109.601 156.452 145.983 1.00 41.79 437 VAL A C 1
ATOM 1445 O O . VAL A 1 437 ? 109.453 155.792 144.945 1.00 41.20 437 VAL A O 1
ATOM 1449 N N . LEU A 1 438 ? 110.674 157.224 146.174 1.00 35.09 438 LEU A N 1
ATOM 1450 C CA . LEU A 1 438 ? 111.725 157.259 145.163 1.00 28.17 438 LEU A CA 1
ATOM 1451 C C . LEU A 1 438 ? 112.419 155.908 145.046 1.00 35.24 438 LEU A C 1
ATOM 1452 O O . LEU A 1 438 ? 112.770 155.478 143.942 1.00 41.21 438 LEU A O 1
ATOM 1457 N N . LEU A 1 439 ? 112.623 155.226 146.174 1.00 40.87 439 LEU A N 1
ATOM 1458 C CA . LEU A 1 439 ? 113.199 153.886 146.158 1.00 34.24 439 LEU A CA 1
ATOM 1459 C C . LEU A 1 439 ? 112.328 152.928 145.361 1.00 39.94 439 LEU A C 1
ATOM 1460 O O . LEU A 1 439 ? 112.829 152.140 144.552 1.00 41.38 439 LEU A O 1
ATOM 1465 N N . VAL A 1 440 ? 111.014 152.977 145.581 1.00 42.20 440 VAL A N 1
ATOM 1466 C CA . VAL A 1 440 ? 110.145 152.040 144.879 1.00 43.00 440 VAL A CA 1
ATOM 1467 C C . VAL A 1 440 ? 110.113 152.356 143.385 1.00 37.80 440 VAL A C 1
ATOM 1468 O O . VAL A 1 440 ? 110.123 151.445 142.548 1.00 43.77 440 VAL A O 1
ATOM 1472 N N . ILE A 1 441 ? 110.130 153.643 143.020 1.00 39.95 441 ILE A N 1
ATOM 1473 C CA . ILE A 1 441 ? 110.132 154.000 141.603 1.00 37.15 441 ILE A CA 1
ATOM 1474 C C . ILE A 1 441 ? 111.434 153.561 140.940 1.00 39.93 441 ILE A C 1
ATOM 1475 O O . ILE A 1 441 ? 111.433 153.045 139.816 1.00 45.21 441 ILE A O 1
ATOM 1480 N N . LEU A 1 442 ? 112.563 153.759 141.621 1.00 42.51 442 LEU A N 1
ATOM 1481 C CA . LEU A 1 442 ? 113.847 153.352 141.065 1.00 39.64 442 LEU A CA 1
ATOM 1482 C C . LEU A 1 442 ? 113.938 151.839 140.914 1.00 44.10 442 LEU A C 1
ATOM 1483 O O . LEU A 1 442 ? 114.475 151.337 139.917 1.00 43.71 442 LEU A O 1
ATOM 1488 N N . LEU A 1 443 ? 113.438 151.093 141.900 1.00 42.58 443 LEU A N 1
ATOM 1489 C CA . LEU A 1 443 ? 113.421 149.642 141.779 1.00 43.82 443 LEU A CA 1
ATOM 1490 C C . LEU A 1 443 ? 112.537 149.208 140.620 1.00 41.51 443 LEU A C 1
ATOM 1491 O O . LEU A 1 443 ? 112.869 148.264 139.892 1.00 45.98 443 LEU A O 1
ATOM 1496 N N . LEU A 1 444 ? 111.408 149.895 140.427 1.00 38.49 444 LEU A N 1
ATOM 1497 C CA . LEU A 1 444 ? 110.556 149.598 139.283 1.00 40.50 444 LEU A CA 1
ATOM 1498 C C . LEU A 1 444 ? 111.284 149.859 137.973 1.00 44.67 444 LEU A C 1
ATOM 1499 O O . LEU A 1 444 ? 111.144 149.091 137.020 1.00 50.80 444 LEU A O 1
ATOM 1504 N N . ALA A 1 445 ? 112.056 150.943 137.901 1.00 44.68 445 ALA A N 1
ATOM 1505 C CA . ALA A 1 445 ? 112.803 151.235 136.679 1.00 42.52 445 ALA A CA 1
ATOM 1506 C C . ALA A 1 445 ? 113.872 150.180 136.410 1.00 45.72 445 ALA A C 1
ATOM 1507 O O . ALA A 1 445 ? 114.089 149.783 135.257 1.00 55.51 445 ALA A O 1
ATOM 1509 N N . ILE A 1 446 ? 114.562 149.724 137.456 1.00 50.85 446 ILE A N 1
ATOM 1510 C CA . ILE A 1 446 ? 115.558 148.668 137.278 1.00 50.05 446 ILE A CA 1
ATOM 1511 C C . ILE A 1 446 ? 114.893 147.390 136.777 1.00 52.01 446 ILE A C 1
ATOM 1512 O O . ILE A 1 446 ? 115.391 146.725 135.856 1.00 45.37 446 ILE A O 1
ATOM 1517 N N . GLY A 1 447 ? 113.756 147.029 137.376 1.00 51.78 447 GLY A N 1
ATOM 1518 C CA . GLY A 1 447 ? 113.014 145.877 136.895 1.00 47.61 447 GLY A CA 1
ATOM 1519 C C . GLY A 1 447 ? 112.523 146.057 135.472 1.00 54.82 447 GLY A C 1
ATOM 1520 O O . GLY A 1 447 ? 112.464 145.100 134.703 1.00 57.49 447 GLY A O 1
ATOM 1521 N N . ASP A 1 448 ? 112.164 147.288 135.107 1.00 55.94 448 ASP A N 1
ATOM 1522 C CA . ASP A 1 448 ? 111.774 147.592 133.735 1.00 47.46 448 ASP A CA 1
ATOM 1523 C C . ASP A 1 448 ? 112.915 147.296 132.776 1.00 51.60 448 ASP A C 1
ATOM 1524 O O . ASP A 1 448 ? 112.721 146.646 131.743 1.00 58.80 448 ASP A O 1
ATOM 1529 N N . PHE A 1 449 ? 114.116 147.768 133.105 1.00 55.46 449 PHE A N 1
ATOM 1530 C CA . PHE A 1 449 ? 115.263 147.517 132.240 1.00 49.79 449 PHE A CA 1
ATOM 1531 C C . PHE A 1 449 ? 115.540 146.023 132.114 1.00 50.46 449 PHE A C 1
ATOM 1532 O O . PHE A 1 449 ? 115.767 145.515 131.008 1.00 51.81 449 PHE A O 1
ATOM 1540 N N . VAL A 1 450 ? 115.505 145.298 133.235 1.00 58.94 450 VAL A N 1
ATOM 1541 C CA . VAL A 1 450 ? 115.810 143.869 133.192 1.00 53.15 450 VAL A CA 1
ATOM 1542 C C . VAL A 1 450 ? 114.736 143.106 132.422 1.00 56.16 450 VAL A C 1
ATOM 1543 O O . VAL A 1 450 ? 115.037 142.165 131.679 1.00 51.81 450 VAL A O 1
ATOM 1547 N N . ILE A 1 451 ? 113.470 143.492 132.578 1.00 58.43 451 ILE A N 1
ATOM 1548 C CA . ILE A 1 451 ? 112.399 142.814 131.860 1.00 55.43 451 ILE A CA 1
ATOM 1549 C C . ILE A 1 451 ? 112.488 143.105 130.369 1.00 58.55 451 ILE A C 1
ATOM 1550 O O . ILE A 1 451 ? 112.234 142.228 129.536 1.00 63.37 451 ILE A O 1
ATOM 1552 N N . GLY A 1 452 ? 112.855 144.337 130.006 1.00 59.17 452 GLY A N 1
ATOM 1553 C CA . GLY A 1 452 ? 112.963 144.693 128.604 1.00 56.39 452 GLY A CA 1
ATOM 1554 C C . GLY A 1 452 ? 114.208 144.181 127.921 1.00 52.02 452 GLY A C 1
ATOM 1555 O O . GLY A 1 452 ? 114.257 144.159 126.688 1.00 52.97 452 GLY A O 1
ATOM 1556 N N . THR A 1 453 ? 115.219 143.772 128.685 1.00 55.90 453 THR A N 1
ATOM 1557 C CA . THR A 1 453 ? 116.384 143.159 128.062 1.00 57.56 453 THR A CA 1
ATOM 1558 C C . THR A 1 453 ? 116.150 141.698 127.694 1.00 56.18 453 THR A C 1
ATOM 1559 O O . THR A 1 453 ? 116.895 141.156 126.872 1.00 53.24 453 THR A O 1
ATOM 1563 N N . PHE A 1 454 ? 115.149 141.047 128.284 1.00 58.09 454 PHE A N 1
ATOM 1564 C CA . PHE A 1 454 ? 114.726 139.714 127.851 1.00 53.84 454 PHE A CA 1
ATOM 1565 C C . PHE A 1 454 ? 113.565 139.797 126.866 1.00 59.50 454 PHE A C 1
ATOM 1566 O O . PHE A 1 454 ? 112.575 139.079 126.988 1.00 62.64 454 PHE A O 1
ATOM 1574 N N . ILE A 1 455 ? 113.683 140.667 125.869 1.00 53.27 455 ILE A N 1
ATOM 1575 C CA . ILE A 1 455 ? 112.616 140.861 124.892 1.00 51.03 455 ILE A CA 1
ATOM 1576 C C . ILE A 1 455 ? 113.198 141.540 123.660 1.00 56.55 455 ILE A C 1
ATOM 1577 O O . ILE A 1 455 ? 113.014 142.751 123.478 1.00 61.94 455 ILE A O 1
ATOM 1579 N N . PRO A 1 456 ? 113.892 140.810 122.785 1.00 54.38 456 PRO A N 1
ATOM 1580 C CA . PRO A 1 456 ? 114.495 141.441 121.604 1.00 52.69 456 PRO A CA 1
ATOM 1581 C C . PRO A 1 456 ? 113.429 141.737 120.560 1.00 52.07 456 PRO A C 1
ATOM 1582 O O . PRO A 1 456 ? 112.801 140.824 120.020 1.00 55.26 456 PRO A O 1
ATOM 1586 N N . LEU A 1 457 ? 113.227 143.018 120.278 1.00 50.97 457 LEU A N 1
ATOM 1587 C CA . LEU A 1 457 ? 112.237 143.466 119.313 1.00 51.25 457 LEU A CA 1
ATOM 1588 C C . LEU A 1 457 ? 112.939 143.969 118.061 1.00 55.97 457 LEU A C 1
ATOM 1589 O O . LEU A 1 457 ? 113.985 144.621 118.144 1.00 54.31 457 LEU A O 1
ATOM 1591 N N . GLU A 1 458 ? 112.361 143.658 116.900 1.00 61.33 458 GLU A N 1
ATOM 1592 C CA . GLU A 1 458 ? 112.970 144.045 115.634 1.00 58.69 458 GLU A CA 1
ATOM 1593 C C . GLU A 1 458 ? 112.983 145.553 115.429 1.00 57.33 458 GLU A C 1
ATOM 1594 O O . GLU A 1 458 ? 113.763 146.045 114.609 1.00 58.10 458 GLU A O 1
ATOM 1596 N N . SER A 1 459 ? 112.137 146.296 116.145 1.00 56.68 459 SER A N 1
ATOM 1597 C CA . SER A 1 459 ? 112.141 147.748 116.002 1.00 56.73 459 SER A CA 1
ATOM 1598 C C . SER A 1 459 ? 113.423 148.352 116.560 1.00 60.01 459 SER A C 1
ATOM 1599 O O . SER A 1 459 ? 113.916 149.361 116.044 1.00 60.98 459 SER A O 1
ATOM 1602 N N . LYS A 1 460 ? 113.970 147.756 117.615 1.00 57.80 460 LYS A N 1
ATOM 1603 C CA . LYS A 1 460 ? 115.236 148.187 118.190 1.00 52.72 460 LYS A CA 1
ATOM 1604 C C . LYS A 1 460 ? 116.429 147.469 117.577 1.00 58.28 460 LYS A C 1
ATOM 1605 O O . LYS A 1 460 ? 117.571 147.797 117.914 1.00 58.19 460 LYS A O 1
ATOM 1611 N N . LYS A 1 461 ? 116.188 146.498 116.697 1.00 64.23 461 LYS A N 1
ATOM 1612 C CA . LYS A 1 461 ? 117.283 145.834 115.995 1.00 56.94 461 LYS A CA 1
ATOM 1613 C C . LYS A 1 461 ? 118.182 146.792 115.218 1.00 55.48 461 LYS A C 1
ATOM 1614 O O . LYS A 1 461 ? 119.405 146.570 115.220 1.00 53.22 461 LYS A O 1
ATOM 1616 N N . PRO A 1 462 ? 117.680 147.825 114.528 1.00 57.76 462 PRO A N 1
ATOM 1617 C CA . PRO A 1 462 ? 118.606 148.775 113.888 1.00 55.47 462 PRO A CA 1
ATOM 1618 C C . PRO A 1 462 ? 119.569 149.420 114.861 1.00 58.42 462 PRO A C 1
ATOM 1619 O O . PRO A 1 462 ? 120.700 149.743 114.479 1.00 63.45 462 PRO A O 1
ATOM 1623 N N . LYS A 1 463 ? 119.158 149.614 116.110 1.00 63.62 463 LYS A N 1
ATOM 1624 C CA . LYS A 1 463 ? 120.050 150.103 117.150 1.00 58.64 463 LYS A CA 1
ATOM 1625 C C . LYS A 1 463 ? 120.924 148.944 117.625 1.00 58.77 463 LYS A C 1
ATOM 1626 O O . LYS A 1 463 ? 120.983 147.882 117.001 1.00 65.34 463 LYS A O 1
ATOM 1632 N N . GLY A 1 464 ? 121.617 149.125 118.742 1.00 50.18 464 GLY A N 1
ATOM 1633 C CA . GLY A 1 464 ? 122.466 148.055 119.227 1.00 55.10 464 GLY A CA 1
ATOM 1634 C C . GLY A 1 464 ? 121.743 146.899 119.882 1.00 54.67 464 GLY A C 1
ATOM 1635 O O . GLY A 1 464 ? 122.372 145.876 120.162 1.00 58.86 464 GLY A O 1
ATOM 1636 N N . PHE A 1 465 ? 120.442 147.031 120.122 1.00 52.51 465 PHE A N 1
ATOM 1637 C CA . PHE A 1 465 ? 119.693 146.015 120.853 1.00 56.83 465 PHE A CA 1
ATOM 1638 C C . PHE A 1 465 ? 119.572 144.737 120.029 1.00 57.23 465 PHE A C 1
ATOM 1639 O O . PHE A 1 465 ? 119.028 144.751 118.920 1.00 60.38 465 PHE A O 1
ATOM 1647 N N . PHE A 1 466 ? 120.072 143.629 120.581 1.00 58.31 466 PHE A N 1
ATOM 1648 C CA . PHE A 1 466 ? 119.992 142.330 119.932 1.00 52.80 466 PHE A CA 1
ATOM 1649 C C . PHE A 1 466 ? 119.541 141.203 120.851 1.00 57.05 466 PHE A C 1
ATOM 1650 O O . PHE A 1 466 ? 119.034 140.196 120.346 1.00 60.03 466 PHE A O 1
ATOM 1658 N N . GLY A 1 467 ? 119.703 141.330 122.168 1.00 59.42 467 GLY A N 1
ATOM 1659 C CA . GLY A 1 467 ? 119.115 140.372 123.085 1.00 56.44 467 GLY A CA 1
ATOM 1660 C C . GLY A 1 467 ? 119.971 139.198 123.520 1.00 57.75 467 GLY A C 1
ATOM 1661 O O . GLY A 1 467 ? 119.567 138.047 123.336 1.00 64.81 467 GLY A O 1
ATOM 1662 N N . TYR A 1 468 ? 121.147 139.463 124.094 1.00 55.16 468 TYR A N 1
ATOM 1663 C CA . TYR A 1 468 ? 122.021 138.423 124.646 1.00 58.03 468 TYR A CA 1
ATOM 1664 C C . TYR A 1 468 ? 122.458 137.423 123.570 1.00 61.64 468 TYR A C 1
ATOM 1665 O O . TYR A 1 468 ? 122.112 136.241 123.587 1.00 62.78 468 TYR A O 1
ATOM 1674 N N . LYS A 1 469 ? 123.237 137.941 122.630 1.00 60.54 469 LYS A N 1
ATOM 1675 C CA . LYS A 1 469 ? 123.939 137.120 121.657 1.00 58.99 469 LYS A CA 1
ATOM 1676 C C . LYS A 1 469 ? 125.374 136.926 122.129 1.00 60.58 469 LYS A C 1
ATOM 1677 O O . LYS A 1 469 ? 126.034 137.891 122.525 1.00 63.54 469 LYS A O 1
ATOM 1683 N N . SER A 1 470 ? 125.852 135.680 122.089 1.00 62.74 470 SER A N 1
ATOM 1684 C CA . SER A 1 470 ? 127.200 135.393 122.569 1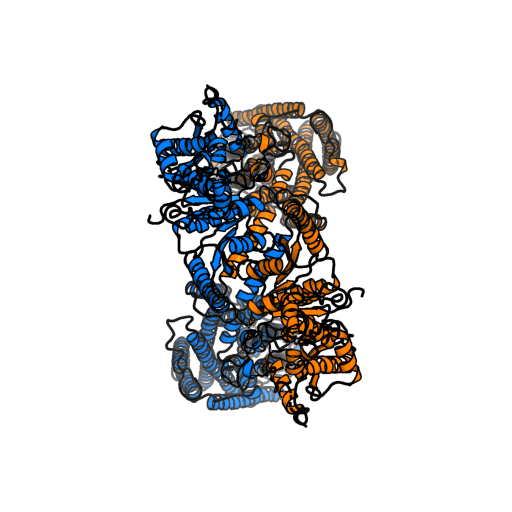.00 62.34 470 SER A CA 1
ATOM 1685 C C . SER A 1 470 ? 128.256 136.131 121.758 1.00 61.73 470 SER A C 1
ATOM 1686 O O . SER A 1 470 ? 129.359 136.382 122.257 1.00 62.09 470 SER A O 1
ATOM 1689 N N . GLU A 1 471 ? 127.942 136.485 120.511 1.00 64.64 471 GLU A N 1
ATOM 1690 C CA . GLU A 1 471 ? 128.871 137.278 119.715 1.00 68.13 471 GLU A CA 1
ATOM 1691 C C . GLU A 1 471 ? 129.085 138.653 120.334 1.00 68.61 471 GLU A C 1
ATOM 1692 O O . GLU A 1 471 ? 130.207 139.171 120.339 1.00 66.90 471 GLU A O 1
ATOM 1698 N N . ILE A 1 472 ? 128.022 139.257 120.868 1.00 60.69 472 ILE A N 1
ATOM 1699 C CA . ILE A 1 472 ? 128.158 140.546 121.539 1.00 60.17 472 ILE A CA 1
ATOM 1700 C C . ILE A 1 472 ? 128.990 140.405 122.807 1.00 58.84 472 ILE A C 1
ATOM 1701 O O . ILE A 1 472 ? 129.842 141.251 123.104 1.00 57.01 472 ILE A O 1
ATOM 1706 N N . PHE A 1 473 ? 128.749 139.343 123.579 1.00 57.34 473 PHE A N 1
ATOM 1707 C CA . PHE A 1 473 ? 129.544 139.090 124.777 1.00 52.69 473 PHE A CA 1
ATOM 1708 C C . PHE A 1 473 ? 131.021 138.990 124.418 1.00 61.55 473 PHE A C 1
ATOM 1709 O O . PHE A 1 473 ? 131.864 139.678 125.005 1.00 65.69 473 PHE A O 1
ATOM 1717 N N . ASN A 1 474 ? 131.352 138.158 123.429 1.00 63.42 474 ASN A N 1
ATOM 1718 C CA . ASN A 1 474 ? 132.746 137.999 123.040 1.00 58.29 474 ASN A CA 1
ATOM 1719 C C . ASN A 1 474 ? 133.296 139.230 122.333 1.00 54.52 474 ASN A C 1
ATOM 1720 O O . ASN A 1 474 ? 134.516 139.352 122.189 1.00 57.66 474 ASN A O 1
ATOM 1725 N N . GLU A 1 475 ? 132.432 140.146 121.901 1.00 51.08 475 GLU A N 1
ATOM 1726 C CA . GLU A 1 475 ? 132.870 141.341 121.195 1.00 57.06 475 GLU A CA 1
ATOM 1727 C C . GLU A 1 475 ? 132.988 142.564 122.089 1.00 62.31 475 GLU A C 1
ATOM 1728 O O . GLU A 1 475 ? 133.783 143.459 121.786 1.00 59.20 475 GLU A O 1
ATOM 1730 N N . ASN A 1 476 ? 132.225 142.632 123.178 1.00 58.92 476 ASN A N 1
ATOM 1731 C CA . ASN A 1 476 ? 132.252 143.796 124.053 1.00 47.64 476 ASN A CA 1
ATOM 1732 C C . ASN A 1 476 ? 133.305 143.699 125.147 1.00 51.60 476 ASN A C 1
ATOM 1733 O O . ASN A 1 476 ? 133.479 144.658 125.904 1.00 60.83 476 ASN A O 1
ATOM 1738 N N . PHE A 1 477 ? 134.007 142.576 125.251 1.00 50.56 477 PHE A N 1
ATOM 1739 C CA . PHE A 1 477 ? 135.218 142.531 126.051 1.00 44.63 477 PHE A CA 1
ATOM 1740 C C . PHE A 1 477 ? 136.273 143.451 125.439 1.00 48.55 477 PHE A C 1
ATOM 1741 O O . PHE A 1 477 ? 136.124 143.961 124.326 1.00 56.86 477 PHE A O 1
ATOM 1749 N N . GLY A 1 478 ? 137.351 143.666 126.178 1.00 40.98 478 GLY A N 1
ATOM 1750 C CA . GLY A 1 478 ? 138.478 144.395 125.652 1.00 41.88 478 GLY A CA 1
ATOM 1751 C C . GLY A 1 478 ? 138.274 145.895 125.645 1.00 41.56 478 GLY A C 1
ATOM 1752 O O . GLY A 1 478 ? 137.198 146.409 125.330 1.00 42.33 478 GLY A O 1
ATOM 1753 N N . PRO A 1 479 ? 139.333 146.621 125.964 1.00 49.70 479 PRO A N 1
ATOM 1754 C CA . PRO A 1 479 ? 139.230 148.075 126.137 1.00 55.22 479 PRO A CA 1
ATOM 1755 C C . PRO A 1 479 ? 139.302 148.861 124.838 1.00 57.43 479 PRO A C 1
ATOM 1756 O O . PRO A 1 479 ? 140.392 149.275 124.429 1.00 61.79 479 PRO A O 1
ATOM 1760 N N . ASP A 1 480 ? 138.170 149.073 124.173 1.00 51.15 480 ASP A N 1
ATOM 1761 C CA . ASP A 1 480 ? 138.125 149.849 122.934 1.00 54.96 480 ASP A CA 1
ATOM 1762 C C . ASP A 1 480 ? 137.738 151.288 123.266 1.00 55.94 480 ASP A C 1
ATOM 1763 O O . ASP A 1 480 ? 136.555 151.610 123.397 1.00 62.90 480 ASP A O 1
ATOM 1768 N N . PHE A 1 481 ? 138.737 152.162 123.387 1.00 47.08 481 PHE A N 1
ATOM 1769 C CA . PHE A 1 481 ? 138.521 153.568 123.730 1.00 51.75 481 PHE A CA 1
ATOM 1770 C C . PHE A 1 481 ? 138.499 154.391 122.446 1.00 54.17 481 PHE A C 1
ATOM 1771 O O . PHE A 1 481 ? 139.549 154.705 121.881 1.00 56.75 481 PHE A O 1
ATOM 1779 N N . ARG A 1 482 ? 137.303 154.758 121.995 1.00 60.53 482 ARG A N 1
ATOM 1780 C CA . ARG A 1 482 ? 137.151 155.539 120.767 1.00 63.04 482 ARG A CA 1
ATOM 1781 C C . ARG A 1 482 ? 137.122 157.038 121.045 1.00 64.14 482 ARG A C 1
ATOM 1782 O O . ARG A 1 482 ? 136.239 157.754 120.575 1.00 64.93 482 ARG A O 1
ATOM 1790 N N . GLU A 1 483 ? 138.101 157.522 121.799 1.00 62.37 483 GLU A N 1
ATOM 1791 C CA . GLU A 1 483 ? 138.247 158.944 122.094 1.00 65.54 483 GLU A CA 1
ATOM 1792 C C . GLU A 1 483 ? 139.578 159.128 122.808 1.00 68.71 483 GLU A C 1
ATOM 1793 O O . GLU A 1 483 ? 140.367 158.188 122.943 1.00 70.76 483 GLU A O 1
ATOM 1795 N N . GLU A 1 484 ? 139.823 160.354 123.270 1.00 71.28 484 GLU A N 1
ATOM 1796 C CA . GLU A 1 484 ? 140.987 160.646 124.105 1.00 71.25 484 GLU A CA 1
ATOM 1797 C C . GLU A 1 484 ? 140.690 160.279 125.562 1.00 73.01 484 GLU A C 1
ATOM 1798 O O . GLU A 1 484 ? 140.826 161.079 126.486 1.00 73.89 484 GLU A O 1
ATOM 1800 N N . GLU A 1 485 ? 140.272 159.028 125.749 1.00 64.67 485 GLU A N 1
ATOM 1801 C CA . GLU A 1 485 ? 139.885 158.505 127.049 1.00 62.17 485 GLU A CA 1
ATOM 1802 C C . GLU A 1 485 ? 140.696 157.257 127.353 1.00 63.65 485 GLU A C 1
ATOM 1803 O O . GLU A 1 485 ? 140.946 156.438 126.465 1.00 66.04 485 GLU A O 1
ATOM 1809 N N . THR A 1 486 ? 141.103 157.117 128.607 1.00 58.50 486 THR A N 1
ATOM 1810 C CA . THR A 1 486 ? 141.888 155.983 129.066 1.00 55.68 486 THR A CA 1
ATOM 1811 C C . THR A 1 486 ? 141.119 155.234 130.148 1.00 54.26 486 THR A C 1
ATOM 1812 O O . THR A 1 486 ? 139.991 155.583 130.499 1.00 58.33 486 THR A O 1
ATOM 1816 N N . PHE A 1 487 ? 141.749 154.181 130.672 1.00 49.72 487 PHE A N 1
ATOM 1817 C CA . PHE A 1 487 ? 141.157 153.435 131.776 1.00 50.04 487 PHE A CA 1
ATOM 1818 C C . PHE A 1 487 ? 141.014 154.310 133.014 1.00 52.63 487 PHE A C 1
ATOM 1819 O O . PHE A 1 487 ? 139.990 154.263 133.706 1.00 56.22 487 PHE A O 1
ATOM 1827 N N . PHE A 1 488 ? 142.035 155.119 133.306 1.00 51.33 488 PHE A N 1
ATOM 1828 C CA . PHE A 1 488 ? 141.998 155.964 134.493 1.00 51.42 488 PHE A CA 1
ATOM 1829 C C . PHE A 1 488 ? 140.900 157.015 134.396 1.00 52.92 488 PHE A C 1
ATOM 1830 O O . PHE A 1 488 ? 140.238 157.320 135.392 1.00 64.73 488 PHE A O 1
ATOM 1838 N N . SER A 1 489 ? 140.697 157.590 133.210 1.00 42.52 489 SER A N 1
ATOM 1839 C CA . SER A 1 489 ? 139.626 158.569 133.045 1.00 46.46 489 SER A CA 1
ATOM 1840 C C . SER A 1 489 ? 138.256 157.926 133.230 1.00 51.04 489 SER A C 1
ATOM 1841 O O . SER A 1 489 ? 137.348 158.536 133.809 1.00 54.83 489 SER A O 1
ATOM 1844 N N . VAL A 1 490 ? 138.087 156.696 132.743 1.00 50.83 490 VAL A N 1
ATOM 1845 C CA . VAL A 1 490 ? 136.831 155.980 132.949 1.00 50.03 490 VAL A CA 1
ATOM 1846 C C . VAL A 1 490 ? 136.613 155.709 134.431 1.00 53.20 490 VAL A C 1
ATOM 1847 O O . VAL A 1 490 ? 135.497 155.844 134.946 1.00 53.53 490 VAL A O 1
ATOM 1851 N N . PHE A 1 491 ? 137.675 155.326 135.144 1.00 46.58 491 PHE A N 1
ATOM 1852 C CA . PHE A 1 491 ? 137.554 155.117 136.583 1.00 43.06 491 PHE A CA 1
ATOM 1853 C C . PHE A 1 491 ? 137.202 156.414 137.301 1.00 43.55 491 PHE A C 1
ATOM 1854 O O . PHE A 1 491 ? 136.419 156.412 138.259 1.00 49.39 491 PHE A O 1
ATOM 1862 N N . ALA A 1 492 ? 137.788 157.529 136.865 1.00 41.48 492 ALA A N 1
ATOM 1863 C CA . ALA A 1 492 ? 137.478 158.820 137.468 1.00 40.81 492 ALA A CA 1
ATOM 1864 C C . ALA A 1 492 ? 136.026 159.200 137.230 1.00 45.45 492 ALA A C 1
ATOM 1865 O O . ALA A 1 492 ? 135.387 159.816 138.089 1.00 56.34 492 ALA A O 1
ATOM 1867 N N . ILE A 1 493 ? 135.494 158.860 136.057 1.00 39.01 493 ILE A N 1
ATOM 1868 C CA . ILE A 1 493 ? 134.079 159.102 135.794 1.00 37.02 493 ILE A CA 1
ATOM 1869 C C . ILE A 1 493 ? 133.213 158.200 136.668 1.00 37.28 493 ILE A C 1
ATOM 1870 O O . ILE A 1 493 ? 132.169 158.622 137.176 1.00 40.69 493 ILE A O 1
ATOM 1875 N N . PHE A 1 494 ? 133.635 156.952 136.868 1.00 42.21 494 PHE A N 1
ATOM 1876 C CA . PHE A 1 494 ? 132.819 156.012 137.628 1.00 39.18 494 PHE A CA 1
ATOM 1877 C C . PHE A 1 494 ? 132.794 156.312 139.121 1.00 42.46 494 PHE A C 1
ATOM 1878 O O . PHE A 1 494 ? 131.767 156.086 139.769 1.00 43.80 494 PHE A O 1
ATOM 1886 N N . PHE A 1 495 ? 133.903 156.794 139.681 1.00 41.22 495 PHE A N 1
ATOM 1887 C CA . PHE A 1 495 ? 134.017 156.857 141.136 1.00 33.60 495 PHE A CA 1
ATOM 1888 C C . PHE A 1 495 ? 132.906 157.640 141.831 1.00 37.65 495 PHE A C 1
ATOM 1889 O O . PHE A 1 495 ? 132.448 157.180 142.891 1.00 38.71 495 PHE A O 1
ATOM 1897 N N . PRO A 1 496 ? 132.449 158.798 141.341 1.00 36.82 496 PRO A N 1
ATOM 1898 C CA . PRO A 1 496 ? 131.365 159.501 142.045 1.00 34.94 496 PRO A CA 1
ATOM 1899 C C . PRO A 1 496 ? 130.105 158.672 142.229 1.00 33.60 496 PRO A C 1
ATOM 1900 O O . PRO A 1 496 ? 129.289 159.006 143.095 1.00 36.21 496 PRO A O 1
ATOM 1904 N N . ALA A 1 497 ? 129.915 157.608 141.447 1.00 33.93 497 ALA A N 1
ATOM 1905 C CA . ALA A 1 497 ? 128.762 156.738 141.640 1.00 32.68 497 ALA A CA 1
ATOM 1906 C C . ALA A 1 497 ? 128.901 155.852 142.869 1.00 32.30 497 ALA A C 1
ATOM 1907 O O . ALA A 1 497 ? 127.888 155.391 143.400 1.00 36.35 497 ALA A O 1
ATOM 1909 N N . ALA A 1 498 ? 130.123 155.599 143.327 1.00 32.34 498 ALA A N 1
ATOM 1910 C CA . ALA A 1 498 ? 130.345 154.753 144.490 1.00 24.08 498 ALA A CA 1
ATOM 1911 C C . ALA A 1 498 ? 130.202 155.496 145.810 1.00 31.93 498 ALA A C 1
ATOM 1912 O O . ALA A 1 498 ? 130.096 154.849 146.855 1.00 37.70 498 ALA A O 1
ATOM 1914 N N . THR A 1 499 ? 130.179 156.824 145.792 1.00 32.71 499 THR A N 1
ATOM 1915 C CA . THR A 1 499 ? 130.101 157.598 147.022 1.00 31.19 499 THR A CA 1
ATOM 1916 C C . THR A 1 499 ? 128.669 157.581 147.552 1.00 31.95 499 THR A C 1
ATOM 1917 O O . THR A 1 499 ? 127.793 156.883 147.038 1.00 32.28 499 THR A O 1
ATOM 1921 N N . GLY A 1 500 ? 128.418 158.360 148.598 1.00 33.87 500 GLY A N 1
ATOM 1922 C CA . GLY A 1 500 ? 127.143 158.319 149.275 1.00 27.22 500 GLY A CA 1
ATOM 1923 C C . GLY A 1 500 ? 126.980 157.180 150.251 1.00 30.63 500 GLY A C 1
ATOM 1924 O O . GLY A 1 500 ? 125.849 156.883 150.649 1.00 31.96 500 GLY A O 1
ATOM 1925 N N . ILE A 1 501 ? 128.073 156.526 150.648 1.00 32.30 501 ILE A N 1
ATOM 1926 C CA . ILE A 1 501 ? 127.988 155.421 151.593 1.00 28.08 501 ILE A CA 1
ATOM 1927 C C . ILE A 1 501 ? 127.770 155.887 153.021 1.00 27.02 501 ILE A C 1
ATOM 1928 O O . ILE A 1 501 ? 127.422 155.073 153.882 1.00 39.01 501 ILE A O 1
ATOM 1933 N N . LEU A 1 502 ? 127.954 157.176 153.291 1.00 30.15 502 LEU A N 1
ATOM 1934 C CA . LEU A 1 502 ? 127.802 157.738 154.624 1.00 27.87 502 LEU A CA 1
ATOM 1935 C C . LEU A 1 502 ? 126.474 158.454 154.817 1.00 30.06 502 LEU A C 1
ATOM 1936 O O . LEU A 1 502 ? 126.315 159.181 155.800 1.00 29.79 502 LEU A O 1
ATOM 1941 N N . ALA A 1 503 ? 125.522 158.274 153.900 1.00 35.69 503 ALA A N 1
ATOM 1942 C CA . ALA A 1 503 ? 124.222 158.916 154.057 1.00 32.61 503 ALA A CA 1
ATOM 1943 C C . ALA A 1 503 ? 123.506 158.416 155.304 1.00 33.42 503 ALA A C 1
ATOM 1944 O O . ALA A 1 503 ? 122.884 159.200 156.029 1.00 32.74 503 ALA A O 1
ATOM 1946 N N . GLY A 1 504 ? 123.580 157.109 155.570 1.00 32.91 504 GLY A N 1
ATOM 1947 C CA . GLY A 1 504 ? 122.959 156.561 156.760 1.00 28.52 504 GLY A CA 1
ATOM 1948 C C . GLY A 1 504 ? 123.734 156.791 158.037 1.00 36.97 504 GLY A C 1
ATOM 1949 O O . GLY A 1 504 ? 123.175 156.626 159.124 1.00 39.11 504 GLY A O 1
ATOM 1950 N N . ALA A 1 505 ? 125.000 157.185 157.935 1.00 39.31 505 ALA A N 1
ATOM 1951 C CA . ALA A 1 505 ? 125.788 157.496 159.117 1.00 27.30 505 ALA A CA 1
ATOM 1952 C C . ALA A 1 505 ? 125.761 158.974 159.468 1.00 36.27 505 ALA A C 1
ATOM 1953 O O . ALA A 1 505 ? 126.070 159.329 160.609 1.00 41.10 505 ALA A O 1
ATOM 1955 N N . ASN A 1 506 ? 125.404 159.838 158.519 1.00 32.84 506 ASN A N 1
ATOM 1956 C CA . ASN A 1 506 ? 125.197 161.247 158.817 1.00 28.52 506 ASN A CA 1
ATOM 1957 C C . ASN A 1 506 ? 123.854 161.504 159.474 1.00 33.55 506 ASN A C 1
ATOM 1958 O O . ASN A 1 506 ? 123.608 162.622 159.935 1.00 43.80 506 ASN A O 1
ATOM 1963 N N . ILE A 1 507 ? 122.985 160.491 159.526 1.00 32.04 507 ILE A N 1
ATOM 1964 C CA . ILE A 1 507 ? 121.687 160.610 160.176 1.00 35.27 507 ILE A CA 1
ATOM 1965 C C . ILE A 1 507 ? 121.749 160.142 161.628 1.00 41.25 507 ILE A C 1
ATOM 1966 O O . ILE A 1 507 ? 120.754 160.253 162.355 1.00 50.57 507 ILE A O 1
ATOM 1971 N N . SER A 1 508 ? 122.927 159.716 162.095 1.00 43.38 508 SER A N 1
ATOM 1972 C CA . SER A 1 508 ? 123.146 159.108 163.405 1.00 47.08 508 SER A CA 1
ATOM 1973 C C . SER A 1 508 ? 122.396 159.802 164.535 1.00 48.08 508 SER A C 1
ATOM 1974 O O . SER A 1 508 ? 121.940 159.145 165.475 1.00 50.95 508 SER A O 1
ATOM 1977 N N . GLY A 1 509 ? 122.253 161.121 164.451 1.00 45.16 509 GLY A N 1
ATOM 1978 C CA . GLY A 1 509 ? 121.509 161.848 165.457 1.00 34.99 509 GLY A CA 1
ATOM 1979 C C . GLY A 1 509 ? 120.019 161.607 165.449 1.00 44.92 509 GLY A C 1
ATOM 1980 O O . GLY A 1 509 ? 119.311 162.178 166.283 1.00 51.46 509 GLY A O 1
ATOM 1981 N N . ASP A 1 510 ? 119.520 160.778 164.530 1.00 51.18 510 ASP A N 1
ATOM 1982 C CA . ASP A 1 510 ? 118.099 160.477 164.431 1.00 42.97 510 ASP A CA 1
ATOM 1983 C C . ASP A 1 510 ? 117.830 158.982 164.340 1.00 40.21 510 ASP A C 1
ATOM 1984 O O . ASP A 1 510 ? 116.697 158.586 164.052 1.00 45.66 510 ASP A O 1
ATOM 1989 N N . LEU A 1 511 ? 118.836 158.146 164.566 1.00 44.61 511 LEU A N 1
ATOM 1990 C CA . LEU A 1 511 ? 118.647 156.705 164.540 1.00 49.83 511 LEU A CA 1
ATOM 1991 C C . LEU A 1 511 ? 118.162 156.210 165.895 1.00 48.69 511 LEU A C 1
ATOM 1992 O O . LEU A 1 511 ? 118.496 156.774 166.940 1.00 51.56 511 LEU A O 1
ATOM 1997 N N . ALA A 1 512 ? 117.355 155.147 165.868 1.00 50.84 512 ALA A N 1
ATOM 1998 C CA . ALA A 1 512 ? 116.852 154.572 167.111 1.00 51.88 512 ALA A CA 1
ATOM 1999 C C . ALA A 1 512 ? 118.003 154.205 168.034 1.00 54.10 512 ALA A C 1
ATOM 2000 O O . ALA A 1 512 ? 118.022 154.585 169.210 1.00 58.68 512 ALA A O 1
ATOM 2002 N N . ASP A 1 513 ? 118.982 153.472 167.510 1.00 55.88 513 ASP A N 1
ATOM 2003 C CA . ASP A 1 513 ? 120.249 153.309 168.179 1.00 54.29 513 ASP A CA 1
ATOM 2004 C C . ASP A 1 513 ? 121.311 152.949 167.153 1.00 51.05 513 ASP A C 1
ATOM 2005 O O . ASP A 1 513 ? 121.155 151.963 166.420 1.00 48.99 513 ASP A O 1
ATOM 2010 N N . PRO A 1 514 ? 122.364 153.736 167.048 1.00 48.86 514 PRO A N 1
ATOM 2011 C CA . PRO A 1 514 ? 123.518 153.307 166.253 1.00 46.67 514 PRO A CA 1
ATOM 2012 C C . PRO A 1 514 ? 124.283 152.214 166.979 1.00 53.59 514 PRO A C 1
ATOM 2013 O O . PRO A 1 514 ? 123.829 151.734 168.022 1.00 56.64 514 PRO A O 1
ATOM 2017 N N . GLN A 1 515 ? 125.427 151.808 166.426 1.00 42.20 515 GLN A N 1
ATOM 2018 C CA . GLN A 1 515 ? 126.225 150.674 166.895 1.00 49.30 515 GLN A CA 1
ATOM 2019 C C . GLN A 1 515 ? 125.531 149.364 166.542 1.00 49.00 515 GLN A C 1
ATOM 2020 O O . GLN A 1 515 ? 126.107 148.283 166.697 1.00 56.78 515 GLN A O 1
ATOM 2026 N N . SER A 1 516 ? 124.301 149.456 166.049 1.00 39.49 516 SER A N 1
ATOM 2027 C CA . SER A 1 516 ? 123.590 148.311 165.502 1.00 37.83 516 SER A CA 1
ATOM 2028 C C . SER A 1 516 ? 122.956 148.588 164.154 1.00 43.34 516 SER A C 1
ATOM 2029 O O . SER A 1 516 ? 122.687 147.635 163.417 1.00 47.62 516 SER A O 1
ATOM 2032 N N . ALA A 1 517 ? 122.714 149.849 163.804 1.00 39.78 517 ALA A N 1
ATOM 2033 C CA . ALA A 1 517 ? 122.088 150.214 162.543 1.00 28.31 517 ALA A CA 1
ATOM 2034 C C . ALA A 1 517 ? 123.118 150.519 161.462 1.00 26.41 517 ALA A C 1
ATOM 2035 O O . ALA A 1 517 ? 123.009 150.019 160.339 1.00 36.95 517 ALA A O 1
ATOM 2037 N N . ILE A 1 518 ? 124.120 151.334 161.791 1.00 17.12 518 ILE A N 1
ATOM 2038 C CA . ILE A 1 518 ? 125.087 151.766 160.782 1.00 25.42 518 ILE A CA 1
ATOM 2039 C C . ILE A 1 518 ? 125.855 150.597 160.173 1.00 29.60 518 ILE A C 1
ATOM 2040 O O . ILE A 1 518 ? 125.940 150.523 158.937 1.00 31.66 518 ILE A O 1
ATOM 2045 N N . PRO A 1 519 ? 126.425 149.658 160.952 1.00 29.20 519 PRO A N 1
ATOM 2046 C CA . PRO A 1 519 ? 127.202 148.576 160.333 1.00 27.11 519 PRO A CA 1
ATOM 2047 C C . PRO A 1 519 ? 126.435 147.728 159.331 1.00 33.97 519 PRO A C 1
ATOM 2048 O O . PRO A 1 519 ? 126.808 147.669 158.153 1.00 40.23 519 PRO A O 1
ATOM 2052 N N . LYS A 1 520 ? 125.365 147.071 159.782 1.00 25.15 520 LYS A N 1
ATOM 2053 C CA . LYS A 1 520 ? 124.644 146.165 158.897 1.00 27.65 520 LYS A CA 1
ATOM 2054 C C . LYS A 1 520 ? 124.015 146.921 157.736 1.00 34.32 520 LYS A C 1
ATOM 2055 O O . LYS A 1 520 ? 124.095 146.478 156.584 1.00 43.66 520 LYS A O 1
ATOM 2061 N N . GLY A 1 521 ? 123.407 148.074 158.015 1.00 21.05 521 GLY A N 1
ATOM 2062 C CA . GLY A 1 521 ? 122.780 148.840 156.952 1.00 22.42 521 GLY A CA 1
ATOM 2063 C C . GLY A 1 521 ? 123.768 149.285 155.893 1.00 23.39 521 GLY A C 1
ATOM 2064 O O . GLY A 1 521 ? 123.541 149.096 154.697 1.00 38.39 521 GLY A O 1
ATOM 2065 N N . THR A 1 522 ? 124.894 149.858 156.321 1.00 21.02 522 THR A N 1
ATOM 2066 C CA . THR A 1 522 ? 125.879 150.364 155.372 1.00 23.55 522 THR A CA 1
ATOM 2067 C C . THR A 1 522 ? 126.494 149.232 154.561 1.00 28.48 522 THR A C 1
ATOM 2068 O O . THR A 1 522 ? 126.631 149.338 153.335 1.00 25.40 522 THR A O 1
ATOM 2072 N N . LEU A 1 523 ? 126.866 148.134 155.225 1.00 31.67 523 LEU A N 1
ATOM 2073 C CA . LEU A 1 523 ? 127.490 147.028 154.507 1.00 32.58 523 LEU A CA 1
ATOM 2074 C C . LEU A 1 523 ? 126.523 146.388 153.519 1.00 30.62 523 LEU A C 1
ATOM 2075 O O . LEU A 1 523 ? 126.897 146.100 152.375 1.00 34.11 523 LEU A O 1
ATOM 2080 N N . LEU A 1 524 ? 125.273 146.168 153.934 1.00 26.69 524 LEU A N 1
ATOM 2081 C CA . LEU A 1 524 ? 124.295 145.576 153.032 1.00 25.10 524 LEU A CA 1
ATOM 2082 C C . LEU A 1 524 ? 123.997 146.501 151.860 1.00 32.51 524 LEU A C 1
ATOM 2083 O O . LEU A 1 524 ? 123.829 146.037 150.727 1.00 41.36 524 LEU A O 1
ATOM 2088 N N . ALA A 1 525 ? 123.925 147.811 152.110 1.00 26.19 525 ALA A N 1
ATOM 2089 C CA . ALA A 1 525 ? 123.699 148.752 151.022 1.00 25.08 525 ALA A CA 1
ATOM 2090 C C . ALA A 1 525 ? 124.843 148.719 150.021 1.00 31.46 525 ALA A C 1
ATOM 2091 O O . ALA A 1 525 ? 124.613 148.715 148.806 1.00 38.13 525 ALA A O 1
ATOM 2093 N N . ILE A 1 526 ? 126.085 148.692 150.511 1.00 32.47 526 ILE A N 1
ATOM 2094 C CA . ILE A 1 526 ? 127.232 148.634 149.610 1.00 25.92 526 ILE A CA 1
ATOM 2095 C C . ILE A 1 526 ? 127.180 147.361 148.778 1.00 31.23 526 ILE A C 1
ATOM 2096 O O . ILE A 1 526 ? 127.380 147.385 147.556 1.00 40.40 526 ILE A O 1
ATOM 2101 N N . LEU A 1 527 ? 126.887 146.232 149.425 1.00 28.11 527 LEU A N 1
ATOM 2102 C CA . LEU A 1 527 ? 126.829 144.963 148.709 1.00 31.75 527 LEU A CA 1
ATOM 2103 C C . LEU A 1 527 ? 125.754 144.987 147.629 1.00 33.59 527 LEU A C 1
ATOM 2104 O O . LEU A 1 527 ? 125.994 144.574 146.488 1.00 38.82 527 LEU A O 1
ATOM 2109 N N . ILE A 1 528 ? 124.562 145.477 147.970 1.00 28.19 528 ILE A N 1
ATOM 2110 C CA . ILE A 1 528 ? 123.453 145.479 147.021 1.00 22.79 528 ILE A CA 1
ATOM 2111 C C . ILE A 1 528 ? 123.756 146.397 145.843 1.00 23.12 528 ILE A C 1
ATOM 2112 O O . ILE A 1 528 ? 123.538 146.034 144.679 1.00 36.74 528 ILE A O 1
ATOM 2117 N N . THR A 1 529 ? 124.267 147.598 146.125 1.00 30.58 529 THR A N 1
ATOM 2118 C CA . THR A 1 529 ? 124.576 148.534 145.051 1.00 32.22 529 THR A CA 1
ATOM 2119 C C . THR A 1 529 ? 125.654 147.978 144.131 1.00 32.41 529 THR A C 1
ATOM 2120 O O . THR A 1 529 ? 125.564 148.117 142.906 1.00 30.04 529 THR A O 1
ATOM 2124 N N . THR A 1 530 ? 126.681 147.342 144.701 1.00 31.53 530 THR A N 1
ATOM 2125 C CA . THR A 1 530 ? 127.733 146.758 143.877 1.00 32.75 530 THR A CA 1
ATOM 2126 C C . THR A 1 530 ? 127.200 145.624 143.012 1.00 34.36 530 THR A C 1
ATOM 2127 O O . THR A 1 530 ? 127.545 145.521 141.828 1.00 39.96 530 THR A O 1
ATOM 2131 N N . LEU A 1 531 ? 126.360 144.759 143.585 1.00 32.21 531 LEU A N 1
ATOM 2132 C CA . LEU A 1 531 ? 125.793 143.666 142.804 1.00 28.32 531 LEU A CA 1
ATOM 2133 C C . LEU A 1 531 ? 124.963 144.197 141.646 1.00 33.29 531 LEU A C 1
ATOM 2134 O O . LEU A 1 531 ? 125.059 143.693 140.521 1.00 37.50 531 LEU A O 1
ATOM 2139 N N . VAL A 1 532 ? 124.145 145.220 141.901 1.00 30.13 532 VAL A N 1
ATOM 2140 C CA . VAL A 1 532 ? 123.325 145.781 140.833 1.00 32.74 532 VAL A CA 1
ATOM 2141 C C . VAL A 1 532 ? 124.196 146.431 139.767 1.00 32.11 532 VAL A C 1
ATOM 2142 O O . VAL A 1 532 ? 123.940 146.280 138.568 1.00 40.49 532 VAL A O 1
ATOM 2146 N N . TYR A 1 533 ? 125.235 147.162 140.176 1.00 30.93 533 TYR A N 1
ATOM 2147 C CA . TYR A 1 533 ? 126.129 147.781 139.202 1.00 28.82 533 TYR A CA 1
ATOM 2148 C C . TYR A 1 533 ? 126.772 146.730 138.306 1.00 37.12 533 TYR A C 1
ATOM 2149 O O . TYR A 1 533 ? 126.800 146.875 137.078 1.00 45.31 533 TYR A O 1
ATOM 2158 N N . VAL A 1 534 ? 127.279 145.651 138.907 1.00 44.80 534 VAL A N 1
ATOM 2159 C CA . VAL A 1 534 ? 127.949 144.608 138.133 1.00 37.32 534 VAL A CA 1
ATOM 2160 C C . VAL A 1 534 ? 126.966 143.935 137.183 1.00 43.88 534 VAL A C 1
ATOM 2161 O O . VAL A 1 534 ? 127.263 143.722 135.999 1.00 47.92 534 VAL A O 1
ATOM 2165 N N . GLY A 1 535 ? 125.781 143.586 137.688 1.00 41.20 535 GLY A N 1
ATOM 2166 C CA . GLY A 1 535 ? 124.798 142.932 136.844 1.00 39.34 535 GLY A CA 1
ATOM 2167 C C . GLY A 1 535 ? 124.357 143.798 135.682 1.00 44.05 535 GLY A C 1
ATOM 2168 O O . GLY A 1 535 ? 124.247 143.323 134.551 1.00 51.26 535 GLY A O 1
ATOM 2169 N N . ILE A 1 536 ? 124.107 145.082 135.942 1.00 41.83 536 ILE A N 1
ATOM 2170 C CA . ILE A 1 536 ? 123.690 145.992 134.881 1.00 36.49 536 ILE A CA 1
ATOM 2171 C C . ILE A 1 536 ? 124.794 146.151 133.847 1.00 41.89 536 ILE A C 1
ATOM 2172 O O . ILE A 1 536 ? 124.535 146.148 132.637 1.00 50.53 536 ILE A O 1
ATOM 2177 N N . ALA A 1 537 ? 126.041 146.300 134.302 1.00 39.55 537 ALA A N 1
ATOM 2178 C CA . ALA A 1 537 ? 127.149 146.437 133.366 1.00 37.39 537 ALA A CA 1
ATOM 2179 C C . ALA A 1 537 ? 127.255 145.214 132.468 1.00 45.46 537 ALA A C 1
ATOM 2180 O O . ALA A 1 537 ? 127.331 145.334 131.240 1.00 47.74 537 ALA A O 1
ATOM 2182 N N . VAL A 1 538 ? 127.229 144.021 133.067 1.00 47.58 538 VAL A N 1
ATOM 2183 C CA . VAL A 1 538 ? 127.358 142.798 132.282 1.00 43.82 538 VAL A CA 1
ATOM 2184 C C . VAL A 1 538 ? 126.191 142.658 131.314 1.00 43.97 538 VAL A C 1
ATOM 2185 O O . VAL A 1 538 ? 126.378 142.322 130.138 1.00 50.09 538 VAL A O 1
ATOM 2189 N N . SER A 1 539 ? 124.973 142.931 131.786 1.00 44.09 539 SER A N 1
ATOM 2190 C CA . SER A 1 539 ? 123.797 142.774 130.939 1.00 40.88 539 SER A CA 1
ATOM 2191 C C . SER A 1 539 ? 123.852 143.711 129.743 1.00 46.67 539 SER A C 1
ATOM 2192 O O . SER A 1 539 ? 123.698 143.278 128.597 1.00 57.32 539 SER A O 1
ATOM 2195 N N . VAL A 1 540 ? 124.088 145.003 129.984 1.00 48.01 540 VAL A N 1
ATOM 2196 C CA . VAL A 1 540 ? 124.120 145.952 128.879 1.00 46.75 540 VAL A CA 1
ATOM 2197 C C . VAL A 1 540 ? 125.333 145.737 127.984 1.00 45.76 540 VAL A C 1
ATOM 2198 O O . VAL A 1 540 ? 125.322 146.169 126.827 1.00 45.77 540 VAL A O 1
ATOM 2202 N N . GLY A 1 541 ? 126.386 145.081 128.480 1.00 48.85 541 GLY A N 1
ATOM 2203 C CA . GLY A 1 541 ? 127.526 144.798 127.628 1.00 50.41 541 GLY A CA 1
ATOM 2204 C C . GLY A 1 541 ? 127.345 143.589 126.742 1.00 50.73 541 GLY A C 1
ATOM 2205 O O . GLY A 1 541 ? 127.826 143.576 125.606 1.00 55.58 541 GLY A O 1
ATOM 2206 N N . SER A 1 542 ? 126.656 142.566 127.232 1.00 50.01 542 SER A N 1
ATOM 2207 C CA . SER A 1 542 ? 126.419 141.358 126.458 1.00 47.52 542 SER A CA 1
ATOM 2208 C C . SER A 1 542 ? 125.135 141.426 125.646 1.00 51.89 542 SER A C 1
ATOM 2209 O O . SER A 1 542 ? 124.649 140.386 125.191 1.00 58.76 542 SER A O 1
ATOM 2212 N N . CYS A 1 543 ? 124.576 142.619 125.453 1.00 50.94 543 CYS A N 1
ATOM 2213 C CA . CYS A 1 543 ? 123.267 142.751 124.827 1.00 48.41 543 CYS A CA 1
ATOM 2214 C C . CYS A 1 543 ? 123.257 143.809 123.728 1.00 49.67 543 CYS A C 1
ATOM 2215 O O . CYS A 1 543 ? 122.460 143.724 122.790 1.00 48.40 543 CYS A O 1
ATOM 2218 N N . VAL A 1 544 ? 124.127 144.808 123.834 1.00 52.20 544 VAL A N 1
ATOM 2219 C CA . VAL A 1 544 ? 124.158 145.933 122.907 1.00 49.60 544 VAL A CA 1
ATOM 2220 C C . VAL A 1 544 ? 125.551 146.038 122.303 1.00 53.99 544 VAL A C 1
ATOM 2221 O O . VAL A 1 544 ? 126.556 145.886 123.005 1.00 58.33 544 VAL A O 1
ATOM 2225 N N . VAL A 1 545 ? 125.608 146.291 120.995 1.00 55.40 545 VAL A N 1
ATOM 2226 C CA . VAL A 1 545 ? 126.886 146.463 120.317 1.00 52.94 545 VAL A CA 1
ATOM 2227 C C . VAL A 1 545 ? 127.360 147.905 120.467 1.00 51.29 545 VAL A C 1
ATOM 2228 O O . VAL A 1 545 ? 126.587 148.815 120.776 1.00 53.26 545 VAL A O 1
ATOM 2232 N N . ARG A 1 546 ? 128.659 148.111 120.244 1.00 45.20 546 ARG A N 1
ATOM 2233 C CA . ARG A 1 546 ? 129.254 149.420 120.494 1.00 48.63 546 ARG A CA 1
ATOM 2234 C C . ARG A 1 546 ? 128.751 150.463 119.505 1.00 51.95 546 ARG A C 1
ATOM 2235 O O . ARG A 1 546 ? 128.339 151.559 119.900 1.00 55.17 546 ARG A O 1
ATOM 2243 N N . ASP A 1 547 ? 128.775 150.142 118.217 1.00 63.62 547 ASP A N 1
ATOM 2244 C CA . ASP A 1 547 ? 128.399 151.076 117.167 1.00 60.64 547 ASP A CA 1
ATOM 2245 C C . ASP A 1 547 ? 127.127 150.598 116.483 1.00 62.20 547 ASP A C 1
ATOM 2246 O O . ASP A 1 547 ? 126.926 149.394 116.298 1.00 64.57 547 ASP A O 1
ATOM 2248 N N . ALA A 1 548 ? 126.267 151.544 116.114 1.00 64.33 548 ALA A N 1
ATOM 2249 C CA . ALA A 1 548 ? 124.988 151.207 115.500 1.00 64.64 548 ALA A CA 1
ATOM 2250 C C . ALA A 1 548 ? 124.483 152.393 114.697 1.00 67.41 548 ALA A C 1
ATOM 2251 O O . ALA A 1 548 ? 124.103 153.416 115.272 1.00 72.95 548 ALA A O 1
AT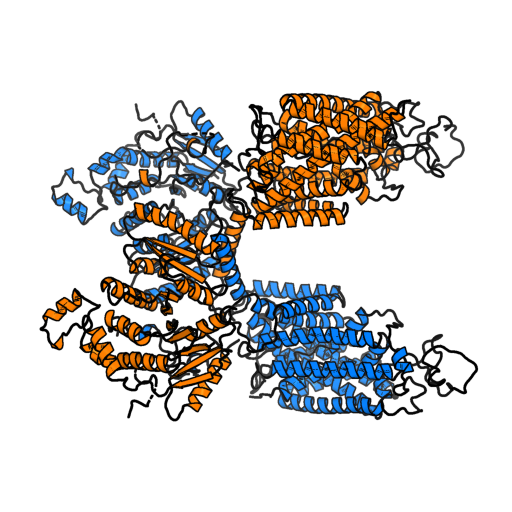OM 2253 N N . THR A 1 549 ? 124.468 152.256 113.374 1.00 79.59 549 THR A N 1
ATOM 2254 C CA . THR A 1 549 ? 123.905 153.279 112.496 1.00 77.30 549 THR A CA 1
ATOM 2255 C C . THR A 1 549 ? 122.418 152.984 112.352 1.00 75.81 549 THR A C 1
ATOM 2256 O O . THR A 1 549 ? 122.016 152.123 111.567 1.00 76.98 549 THR A O 1
ATOM 2258 N N . GLY A 1 550 ? 121.600 153.696 113.120 1.00 71.78 550 GLY A N 1
ATOM 2259 C CA . GLY A 1 550 ? 120.176 153.436 113.135 1.00 70.45 550 GLY A CA 1
ATOM 2260 C C . GLY A 1 550 ? 119.496 153.756 111.822 1.00 77.71 550 GLY A C 1
ATOM 2261 O O . GLY A 1 550 ? 119.287 154.925 111.487 1.00 78.58 550 GLY A O 1
ATOM 2262 N N . ASN A 1 551 ? 119.140 152.714 111.073 1.00 86.62 551 ASN A N 1
ATOM 2263 C CA . ASN A 1 551 ? 118.477 152.879 109.787 1.00 82.48 551 ASN A CA 1
ATOM 2264 C C . ASN A 1 551 ? 117.848 151.563 109.351 1.00 83.08 551 ASN A C 1
ATOM 2265 O O . ASN A 1 551 ? 118.503 150.516 109.381 1.00 80.91 551 ASN A O 1
ATOM 2266 N N . VAL A 1 552 ? 116.576 151.606 108.947 1.00 87.33 552 VAL A N 1
ATOM 2267 C CA . VAL A 1 552 ? 115.901 150.398 108.489 1.00 85.04 552 VAL A CA 1
ATOM 2268 C C . VAL A 1 552 ? 116.537 149.841 107.224 1.00 89.94 552 VAL A C 1
ATOM 2269 O O . VAL A 1 552 ? 116.380 148.652 106.927 1.00 90.06 552 VAL A O 1
ATOM 2270 N N . ASN A 1 553 ? 117.261 150.672 106.470 1.00 90.31 553 ASN A N 1
ATOM 2271 C CA . ASN A 1 553 ? 117.904 150.227 105.241 1.00 89.39 553 ASN A CA 1
ATOM 2272 C C . ASN A 1 553 ? 119.010 149.210 105.485 1.00 88.30 553 ASN A C 1
ATOM 2273 O O . ASN A 1 553 ? 119.430 148.542 104.535 1.00 88.94 553 ASN A O 1
ATOM 2278 N N . ASP A 1 554 ? 119.491 149.077 106.718 1.00 84.33 554 ASP A N 1
ATOM 2279 C CA . ASP A 1 554 ? 120.493 148.067 107.043 1.00 82.88 554 ASP A CA 1
ATOM 2280 C C . ASP A 1 554 ? 119.815 146.703 107.098 1.00 85.62 554 ASP A C 1
ATOM 2281 O O . ASP A 1 554 ? 119.050 146.418 108.025 1.00 86.79 554 ASP A O 1
ATOM 2282 N N . THR A 1 555 ? 120.077 145.866 106.101 1.00 85.46 555 THR A N 1
ATOM 2283 C CA . THR A 1 555 ? 119.481 144.543 106.016 1.00 83.40 555 THR A CA 1
ATOM 2284 C C . THR A 1 555 ? 120.564 143.482 105.864 1.00 86.10 555 THR A C 1
ATOM 2285 O O . THR A 1 555 ? 121.706 143.779 105.503 1.00 85.48 555 THR A O 1
ATOM 2286 N N . ILE A 1 556 ? 120.192 142.236 106.147 1.00 87.10 556 ILE A N 1
ATOM 2287 C CA . ILE A 1 556 ? 121.098 141.104 105.991 1.00 85.88 556 ILE A CA 1
ATOM 2288 C C . ILE A 1 556 ? 120.443 140.068 105.087 1.00 88.82 556 ILE A C 1
ATOM 2289 O O . ILE A 1 556 ? 119.653 139.236 105.547 1.00 90.24 556 ILE A O 1
ATOM 2290 N N . VAL A 1 557 ? 120.767 140.110 103.796 1.00 86.95 557 VAL A N 1
ATOM 2291 C CA . VAL A 1 557 ? 120.183 139.195 102.821 1.00 83.89 557 VAL A CA 1
ATOM 2292 C C . VAL A 1 557 ? 121.219 138.143 102.451 1.00 85.56 557 VAL A C 1
ATOM 2293 O O . VAL A 1 557 ? 121.187 137.583 101.349 1.00 84.78 557 VAL A O 1
ATOM 2294 N N . THR A 1 558 ? 122.138 137.864 103.374 1.00 88.14 558 THR A N 1
ATOM 2295 C CA . THR A 1 558 ? 123.220 136.908 103.153 1.00 86.58 558 THR A CA 1
ATOM 2296 C C . THR A 1 558 ? 124.088 137.317 101.961 1.00 89.94 558 THR A C 1
ATOM 2297 O O . THR A 1 558 ? 124.389 136.523 101.068 1.00 90.32 558 THR A O 1
ATOM 2298 N N . GLU A 1 559 ? 124.487 138.585 101.967 1.00 95.41 559 GLU A N 1
ATOM 2299 C CA . GLU A 1 559 ? 125.323 139.112 100.901 1.00 94.56 559 GLU A CA 1
ATOM 2300 C C . GLU A 1 559 ? 126.725 138.513 100.979 1.00 95.64 559 GLU A C 1
ATOM 2301 O O . GLU A 1 559 ? 127.183 138.062 102.033 1.00 93.99 559 GLU A O 1
ATOM 2302 N N . LEU A 1 560 ? 127.409 138.514 99.836 1.00 100.24 560 LEU A N 1
ATOM 2303 C CA . LEU A 1 560 ? 128.740 137.928 99.750 1.00 100.29 560 LEU A CA 1
ATOM 2304 C C . LEU A 1 560 ? 129.767 138.811 100.447 1.00 101.78 560 LEU A C 1
ATOM 2305 O O . LEU A 1 560 ? 130.327 139.727 99.836 1.00 100.48 560 LEU A O 1
ATOM 2306 N N . THR A 1 561 ? 130.020 138.539 101.725 1.00 100.53 561 THR A N 1
ATOM 2307 C CA . THR A 1 561 ? 131.004 139.287 102.490 1.00 96.58 561 THR A CA 1
ATOM 2308 C C . THR A 1 561 ? 131.477 138.428 103.653 1.00 96.76 561 THR A C 1
ATOM 2309 O O . THR A 1 561 ? 130.808 137.476 104.061 1.00 93.60 561 THR A O 1
ATOM 2310 N N . ASN A 1 562 ? 132.646 138.781 104.184 1.00 101.02 562 ASN A N 1
ATOM 2311 C CA . ASN A 1 562 ? 133.217 138.063 105.319 1.00 101.80 562 ASN A CA 1
ATOM 2312 C C . ASN A 1 562 ? 132.901 138.771 106.634 1.00 101.71 562 ASN A C 1
ATOM 2313 O O . ASN A 1 562 ? 132.352 138.161 107.556 1.00 100.41 562 ASN A O 1
ATOM 2318 N N . CYS A 1 563 ? 133.252 140.057 106.724 1.00 102.47 563 CYS A N 1
ATOM 2319 C CA . CYS A 1 563 ? 133.001 140.919 107.878 1.00 102.64 563 CYS A CA 1
ATOM 2320 C C . CYS A 1 563 ? 133.305 140.217 109.198 1.00 100.79 563 CYS A C 1
ATOM 2321 O O . CYS A 1 563 ? 132.395 139.910 109.973 1.00 98.49 563 CYS A O 1
ATOM 2324 N N . THR A 1 564 ? 134.584 139.959 109.467 1.00 94.12 564 THR A N 1
ATOM 2325 C CA . THR A 1 564 ? 134.988 139.271 110.691 1.00 92.79 564 THR A CA 1
ATOM 2326 C C . THR A 1 564 ? 134.859 140.207 111.896 1.00 92.86 564 THR A C 1
ATOM 2327 O O . THR A 1 564 ? 135.834 140.606 112.532 1.00 94.16 564 THR A O 1
ATOM 2328 N N . SER A 1 565 ? 133.609 140.553 112.197 1.00 86.77 565 SER A N 1
ATOM 2329 C CA . SER A 1 565 ? 133.274 141.402 113.330 1.00 86.25 565 SER A CA 1
ATOM 2330 C C . SER A 1 565 ? 131.899 141.003 113.843 1.00 85.44 565 SER A C 1
ATOM 2331 O O . SER A 1 565 ? 131.085 140.429 113.116 1.00 85.72 565 SER A O 1
ATOM 2332 N N . ALA A 1 566 ? 131.643 141.318 115.109 1.00 84.43 566 ALA A N 1
ATOM 2333 C CA . ALA A 1 566 ? 130.400 140.906 115.761 1.00 83.68 566 ALA A CA 1
ATOM 2334 C C . ALA A 1 566 ? 129.247 141.857 115.458 1.00 82.55 566 ALA A C 1
ATOM 2335 O O . ALA A 1 566 ? 128.545 142.323 116.352 1.00 81.77 566 ALA A O 1
ATOM 2336 N N . ALA A 1 567 ? 129.040 142.143 114.177 1.00 82.80 567 ALA A N 1
ATOM 2337 C CA . ALA A 1 567 ? 127.915 142.953 113.731 1.00 82.55 567 ALA A CA 1
ATOM 2338 C C . ALA A 1 567 ? 127.010 142.201 112.770 1.00 87.73 567 ALA A C 1
ATOM 2339 O O . ALA A 1 567 ? 125.789 142.184 112.960 1.00 87.24 567 ALA A O 1
ATOM 2341 N N . CYS A 1 568 ? 127.581 141.569 111.744 1.00 87.27 568 CYS A N 1
ATOM 2342 C CA . CYS A 1 568 ? 126.814 140.801 110.774 1.00 82.68 568 CYS A CA 1
ATOM 2343 C C . CYS A 1 568 ? 126.438 139.415 111.275 1.00 83.24 568 CYS A C 1
ATOM 2344 O O . CYS A 1 568 ? 125.542 138.792 110.696 1.00 84.82 568 CYS A O 1
ATOM 2347 N N . LYS A 1 569 ? 127.096 138.921 112.328 1.00 77.15 569 LYS A N 1
ATOM 2348 C CA . LYS A 1 569 ? 126.791 137.587 112.834 1.00 76.49 569 LYS A CA 1
ATOM 2349 C C . LYS A 1 569 ? 125.334 137.465 113.255 1.00 81.74 569 LYS A C 1
ATOM 2350 O O . LYS A 1 569 ? 124.762 136.370 113.205 1.00 82.20 569 LYS A O 1
ATOM 2351 N N . LEU A 1 570 ? 124.719 138.571 113.672 1.00 81.08 570 LEU A N 1
ATOM 2352 C CA . LEU A 1 570 ? 123.298 138.588 113.988 1.00 79.78 570 LEU A CA 1
ATOM 2353 C C . LEU A 1 570 ? 122.462 139.002 112.783 1.00 81.65 570 LEU A C 1
ATOM 2354 O O . LEU A 1 570 ? 121.482 138.332 112.443 1.00 82.46 570 LEU A O 1
ATOM 2355 N N . ASN A 1 571 ? 122.836 140.097 112.130 1.00 80.66 571 ASN A N 1
ATOM 2356 C CA . ASN A 1 571 ? 122.117 140.592 110.965 1.00 79.06 571 ASN A CA 1
ATOM 2357 C C . ASN A 1 571 ? 122.884 141.785 110.413 1.00 78.62 571 ASN A C 1
ATOM 2358 O O . ASN A 1 571 ? 123.863 142.245 111.004 1.00 77.63 571 ASN A O 1
ATOM 2359 N N . PHE A 1 572 ? 122.427 142.279 109.264 1.00 83.09 572 PHE A N 1
ATOM 2360 C CA . PHE A 1 572 ? 123.070 143.429 108.642 1.00 84.94 572 PHE A CA 1
ATOM 2361 C C . PHE A 1 572 ? 122.788 144.737 109.369 1.00 82.48 572 PHE A C 1
ATOM 2362 O O . PHE A 1 572 ? 123.448 145.739 109.073 1.00 78.52 572 PHE A O 1
ATOM 2363 N N . ASP A 1 573 ? 121.833 144.756 110.296 1.00 80.26 573 ASP A N 1
ATOM 2364 C CA . ASP A 1 573 ? 121.487 145.990 110.988 1.00 78.83 573 ASP A CA 1
ATOM 2365 C C . ASP A 1 573 ? 122.657 146.463 111.841 1.00 84.55 573 ASP A C 1
ATOM 2366 O O . ASP A 1 573 ? 123.374 145.658 112.441 1.00 86.52 573 ASP A O 1
ATOM 2367 N N . PHE A 1 574 ? 122.849 147.784 111.885 1.00 80.91 574 PHE A N 1
ATOM 2368 C CA . PHE A 1 574 ? 123.901 148.416 112.682 1.00 73.68 574 PHE A CA 1
ATOM 2369 C C . PHE A 1 574 ? 125.286 147.933 112.247 1.00 77.28 574 PHE A C 1
ATOM 2370 O O . PHE A 1 574 ? 126.040 147.338 113.019 1.00 74.98 574 PHE A O 1
ATOM 2372 N N . SER A 1 575 ? 125.610 148.202 110.983 1.00 84.55 575 SER A N 1
ATOM 2373 C CA . SER A 1 575 ? 126.821 147.688 110.362 1.00 84.01 575 SER A CA 1
ATOM 2374 C C . SER A 1 575 ? 127.577 148.803 109.655 1.00 85.27 575 SER A C 1
ATOM 2375 O O . SER A 1 575 ? 126.976 149.634 108.966 1.00 84.57 575 SER A O 1
ATOM 2378 N N . SER A 1 576 ? 128.899 148.808 109.832 1.00 90.22 576 SER A N 1
ATOM 2379 C CA . SER A 1 576 ? 129.822 149.632 109.049 1.00 88.57 576 SER A CA 1
ATOM 2380 C C . SER A 1 576 ? 129.494 151.124 109.158 1.00 90.62 576 SER A C 1
ATOM 2381 O O . SER A 1 576 ? 129.142 151.786 108.180 1.00 85.06 576 SER A O 1
ATOM 2383 N N . CYS A 1 577 ? 129.620 151.646 110.375 1.00 98.83 577 CYS A N 1
ATOM 2384 C CA . CYS A 1 577 ? 129.565 153.082 110.622 1.00 96.21 577 CYS A CA 1
ATOM 2385 C C . CYS A 1 577 ? 130.883 153.564 111.214 1.00 95.39 577 CYS A C 1
ATOM 2386 O O . CYS A 1 577 ? 130.917 154.415 112.105 1.00 95.11 577 CYS A O 1
ATOM 2389 N N . GLU A 1 578 ? 131.992 153.013 110.720 1.00 92.44 578 GLU A N 1
ATOM 2390 C CA . GLU A 1 578 ? 133.317 153.382 111.195 1.00 90.87 578 GLU A CA 1
ATOM 2391 C C . GLU A 1 578 ? 133.957 154.497 110.383 1.00 91.71 578 GLU A C 1
ATOM 2392 O O . GLU A 1 578 ? 134.816 155.210 110.913 1.00 88.92 578 GLU A O 1
ATOM 2394 N N . SER A 1 579 ? 133.570 154.659 109.116 1.00 90.87 579 SER A N 1
ATOM 2395 C CA . SER A 1 579 ? 134.116 155.747 108.311 1.00 90.57 579 SER A CA 1
ATOM 2396 C C . SER A 1 579 ? 133.706 157.103 108.870 1.00 91.89 579 SER A C 1
ATOM 2397 O O . SER A 1 579 ? 134.526 158.025 108.948 1.00 90.69 579 SER A O 1
ATOM 2398 N N . SER A 1 580 ? 132.446 157.241 109.266 1.00 96.39 580 SER A N 1
ATOM 2399 C CA . SER A 1 580 ? 131.936 158.462 109.865 1.00 96.03 580 SER A CA 1
ATOM 2400 C C . SER A 1 580 ? 131.162 158.111 111.126 1.00 96.97 580 SER A C 1
ATOM 2401 O O . SER A 1 580 ? 130.545 157.045 111.203 1.00 97.85 580 SER A O 1
ATOM 2402 N N . PRO A 1 581 ? 131.185 158.989 112.132 1.00 101.67 581 PRO A N 1
ATOM 2403 C CA . PRO A 1 581 ? 130.484 158.698 113.391 1.00 103.07 581 PRO A CA 1
ATOM 2404 C C . PRO A 1 581 ? 128.995 158.454 113.202 1.00 102.21 581 PRO A C 1
ATOM 2405 O O . PRO A 1 581 ? 128.257 159.360 112.803 1.00 100.23 581 PRO A O 1
ATOM 2409 N N . CYS A 1 582 ? 128.545 157.237 113.490 1.00 96.18 582 CYS A N 1
ATOM 2410 C CA . CYS A 1 582 ? 127.133 156.909 113.389 1.00 95.07 582 CYS A CA 1
ATOM 2411 C C . CYS A 1 582 ? 126.361 157.504 114.563 1.00 92.83 582 CYS A C 1
ATOM 2412 O O . CYS A 1 582 ? 126.933 158.008 115.531 1.00 91.45 582 CYS A O 1
ATOM 2415 N N . SER A 1 583 ? 125.032 157.436 114.463 1.00 84.29 583 SER A N 1
ATOM 2416 C CA . SER A 1 583 ? 124.178 158.250 115.322 1.00 80.47 583 SER A CA 1
ATOM 2417 C C . SER A 1 583 ? 124.195 157.794 116.774 1.00 77.66 583 SER A C 1
ATOM 2418 O O . SER A 1 583 ? 124.104 158.633 117.677 1.00 77.65 583 SER A O 1
ATOM 2419 N N . TYR A 1 584 ? 124.314 156.495 117.030 1.00 69.32 584 TYR A N 1
ATOM 2420 C CA . TYR A 1 584 ? 124.252 156.003 118.403 1.00 68.16 584 TYR A CA 1
ATOM 2421 C C . TYR A 1 584 ? 124.796 154.580 118.475 1.00 67.98 584 TYR A C 1
ATOM 2422 O O . TYR A 1 584 ? 125.415 154.077 117.534 1.00 74.36 584 TYR A O 1
ATOM 2431 N N . GLY A 1 585 ? 124.582 153.952 119.625 1.00 62.83 585 GLY A N 1
ATOM 2432 C CA . GLY A 1 585 ? 125.177 152.694 120.012 1.00 60.06 585 GLY A CA 1
ATOM 2433 C C . GLY A 1 585 ? 125.672 152.789 121.440 1.00 57.09 585 GLY A C 1
ATOM 2434 O O . GLY A 1 585 ? 125.338 153.726 122.160 1.00 61.54 585 GLY A O 1
ATOM 2435 N N . LEU A 1 586 ? 126.489 151.818 121.857 1.00 50.46 586 LEU A N 1
ATOM 2436 C CA . LEU A 1 586 ? 127.036 151.859 123.209 1.00 47.94 586 LEU A CA 1
ATOM 2437 C C . LEU A 1 586 ? 128.024 152.998 123.407 1.00 49.69 586 LEU A C 1
ATOM 2438 O O . LEU A 1 586 ? 128.254 153.407 124.549 1.00 56.25 586 LEU A O 1
ATOM 2443 N N . MET A 1 587 ? 128.611 153.519 122.332 1.00 54.88 587 MET A N 1
ATOM 2444 C CA . MET A 1 587 ? 129.603 154.581 122.432 1.00 52.77 587 MET A CA 1
ATOM 2445 C C . MET A 1 587 ? 129.067 155.962 122.106 1.00 52.24 587 MET A C 1
ATOM 2446 O O . MET A 1 587 ? 129.622 156.950 122.587 1.00 56.78 587 MET A O 1
ATOM 2451 N N . ASN A 1 588 ? 128.014 156.063 121.301 1.00 52.36 588 ASN A N 1
ATOM 2452 C CA . ASN A 1 588 ? 127.509 157.353 120.857 1.00 57.59 588 ASN A CA 1
ATOM 2453 C C . ASN A 1 588 ? 126.139 157.683 121.434 1.00 57.86 588 ASN A C 1
ATOM 2454 O O . ASN A 1 588 ? 125.558 158.710 121.070 1.00 62.29 588 ASN A O 1
ATOM 2456 N N . ASN A 1 589 ? 125.612 156.849 122.324 1.00 56.24 589 ASN A N 1
ATOM 2457 C CA . ASN A 1 589 ? 124.294 157.061 122.904 1.00 58.35 589 ASN A CA 1
ATOM 2458 C C . ASN A 1 589 ? 124.364 156.964 124.419 1.00 62.17 589 ASN A C 1
ATOM 2459 O O . ASN A 1 589 ? 125.039 156.086 124.965 1.00 62.98 589 ASN A O 1
ATOM 2464 N N . PHE A 1 590 ? 123.656 157.867 125.092 1.00 57.73 590 PHE A N 1
ATOM 2465 C CA . PHE A 1 590 ? 123.463 157.775 126.528 1.00 55.34 590 PHE A CA 1
ATOM 2466 C C . PHE A 1 590 ? 122.050 157.363 126.908 1.00 58.07 590 PHE A C 1
ATOM 2467 O O . PHE A 1 590 ? 121.798 157.090 128.086 1.00 66.82 590 PHE A O 1
ATOM 2475 N N . GLN A 1 591 ? 121.131 157.301 125.948 1.00 60.63 591 GLN A N 1
ATOM 2476 C CA . GLN A 1 591 ? 119.761 156.874 126.184 1.00 57.17 591 GLN A CA 1
ATOM 2477 C C . GLN A 1 591 ? 119.550 155.394 125.905 1.00 55.85 591 GLN A C 1
ATOM 2478 O O . GLN A 1 591 ? 118.406 154.932 125.929 1.00 59.93 591 GLN A O 1
ATOM 2484 N N . VAL A 1 592 ? 120.624 154.647 125.638 1.00 53.44 592 VAL A N 1
ATOM 2485 C CA . VAL A 1 592 ? 120.495 153.231 125.302 1.00 54.36 592 VAL A CA 1
ATOM 2486 C C . VAL A 1 592 ? 119.802 152.467 126.420 1.00 56.51 592 VAL A C 1
ATOM 2487 O O . VAL A 1 592 ? 119.087 151.491 126.167 1.00 59.59 592 VAL A O 1
ATOM 2491 N N . MET A 1 593 ? 119.981 152.903 127.667 1.00 59.63 593 MET A N 1
ATOM 2492 C CA . MET A 1 593 ? 119.235 152.309 128.770 1.00 51.96 593 MET A CA 1
ATOM 2493 C C . MET A 1 593 ? 117.734 152.474 128.574 1.00 54.84 593 MET A C 1
ATOM 2494 O O . MET A 1 593 ? 116.964 151.531 128.791 1.00 54.99 593 MET A O 1
ATOM 2499 N N . SER A 1 594 ? 117.299 153.664 128.160 1.00 54.22 594 SER A N 1
ATOM 2500 C CA . SER A 1 594 ? 115.884 153.923 127.939 1.00 52.31 594 SER A CA 1
ATOM 2501 C C . SER A 1 594 ? 115.366 153.305 126.649 1.00 60.77 594 SER A C 1
ATOM 2502 O O . SER A 1 594 ? 114.155 153.346 126.406 1.00 64.39 594 SER A O 1
ATOM 2504 N N . MET A 1 595 ? 116.245 152.744 125.821 1.00 61.02 595 MET A N 1
ATOM 2505 C CA . MET A 1 595 ? 115.859 152.052 124.598 1.00 54.31 595 MET A CA 1
ATOM 2506 C C . MET A 1 595 ? 115.762 150.546 124.782 1.00 51.50 595 MET A C 1
ATOM 2507 O O . MET A 1 595 ? 114.798 149.933 124.320 1.00 56.43 595 MET A O 1
ATOM 2512 N N . VAL A 1 596 ? 116.742 149.940 125.456 1.00 50.79 596 VAL A N 1
ATOM 2513 C CA . VAL A 1 596 ? 116.731 148.497 125.678 1.00 49.17 596 VAL A CA 1
ATOM 2514 C C . VAL A 1 596 ? 115.510 148.077 126.479 1.00 53.56 596 VAL A C 1
ATOM 2515 O O . VAL A 1 596 ? 114.967 146.985 126.276 1.00 62.85 596 VAL A O 1
ATOM 2519 N N . SER A 1 597 ? 115.044 148.934 127.377 1.00 53.72 597 SER A N 1
ATOM 2520 C CA . SER A 1 597 ? 113.930 148.599 128.251 1.00 53.26 597 SER A CA 1
ATOM 2521 C C . SER A 1 597 ? 112.625 148.635 127.460 1.00 56.09 597 SER A C 1
ATOM 2522 O O . SER A 1 597 ? 112.602 148.815 126.240 1.00 65.44 597 SER A O 1
ATOM 2525 N N . GLY A 1 598 ? 111.512 148.478 128.168 1.00 51.10 598 GLY A N 1
ATOM 2526 C CA . GLY A 1 598 ? 110.202 148.546 127.555 1.00 53.14 598 GLY A CA 1
ATOM 2527 C C . GLY A 1 598 ? 109.635 149.945 127.666 1.00 56.25 598 GLY A C 1
ATOM 2528 O O . GLY A 1 598 ? 109.963 150.817 126.856 1.00 59.20 598 GLY A O 1
ATOM 2529 N N . PHE A 1 599 ? 108.770 150.164 128.648 1.00 48.69 599 PHE A N 1
ATOM 2530 C CA . PHE A 1 599 ? 108.257 151.498 128.925 1.00 49.87 599 PHE A CA 1
ATOM 2531 C C . PHE A 1 599 ? 109.406 152.469 129.168 1.00 54.23 599 PHE A C 1
ATOM 2532 O O . PHE A 1 599 ? 110.169 152.316 130.125 1.00 58.59 599 PHE A O 1
ATOM 2540 N N . THR A 1 600 ? 109.536 153.465 128.290 1.00 55.72 600 THR A N 1
ATOM 2541 C CA . THR A 1 600 ? 110.642 154.419 128.348 1.00 54.60 600 THR A CA 1
ATOM 2542 C C . THR A 1 600 ? 110.421 155.531 129.376 1.00 58.50 600 THR A C 1
ATOM 2543 O O . THR A 1 600 ? 111.369 155.896 130.091 1.00 62.77 600 THR A O 1
ATOM 2545 N N . PRO A 1 601 ? 109.219 156.115 129.483 1.00 56.46 601 PRO A N 1
ATOM 2546 C CA . PRO A 1 601 ? 109.000 157.088 130.566 1.00 57.08 601 PRO A CA 1
ATOM 2547 C C . PRO A 1 601 ? 109.215 156.510 131.952 1.00 53.46 601 PRO A C 1
ATOM 2548 O O . PRO A 1 601 ? 109.547 157.262 132.874 1.00 59.24 601 PRO A O 1
ATOM 2552 N N . LEU A 1 602 ? 109.050 155.200 132.135 1.00 49.02 602 LEU A N 1
ATOM 2553 C CA . LEU A 1 602 ? 109.411 154.598 133.413 1.00 48.00 602 LEU A CA 1
ATOM 2554 C C . LEU A 1 602 ? 110.906 154.735 133.675 1.00 46.51 602 LEU A C 1
ATOM 2555 O O . LEU A 1 602 ? 111.324 155.034 134.799 1.00 59.03 602 LEU A O 1
ATOM 2560 N N . ILE A 1 603 ? 111.730 154.539 132.645 1.00 43.69 603 ILE A N 1
ATOM 2561 C CA . ILE A 1 603 ? 113.167 154.725 132.808 1.00 44.57 603 ILE A CA 1
ATOM 2562 C C . ILE A 1 603 ? 113.491 156.193 133.060 1.00 48.82 603 ILE A C 1
ATOM 2563 O O . ILE A 1 603 ? 114.390 156.516 133.845 1.00 53.97 603 ILE A O 1
ATOM 2568 N N . SER A 1 604 ? 112.768 157.105 132.408 1.00 46.23 604 SER A N 1
ATOM 2569 C CA . SER A 1 604 ? 112.979 158.526 132.682 1.00 51.15 604 SER A CA 1
ATOM 2570 C C . SER A 1 604 ? 112.648 158.864 134.134 1.00 53.02 604 SER A C 1
ATOM 2571 O O . SER A 1 604 ? 113.371 159.628 134.789 1.00 54.12 604 SER A O 1
ATOM 2574 N N . ALA A 1 605 ? 111.553 158.307 134.651 1.00 46.84 605 ALA A N 1
ATOM 2575 C CA . ALA A 1 605 ? 111.226 158.485 136.060 1.00 41.53 605 ALA A CA 1
ATOM 2576 C C . ALA A 1 605 ? 112.290 157.869 136.954 1.00 43.69 605 ALA A C 1
ATOM 2577 O O . ALA A 1 605 ? 112.555 158.378 138.047 1.00 50.07 605 ALA A O 1
ATOM 2579 N N . GLY A 1 606 ? 112.900 156.771 136.511 1.00 44.97 606 GLY A N 1
ATOM 2580 C CA . GLY A 1 606 ? 114.037 156.226 137.233 1.00 39.97 606 GLY A CA 1
ATOM 2581 C C . GLY A 1 606 ? 115.200 157.197 137.298 1.00 41.23 606 GLY A C 1
ATOM 2582 O O . GLY A 1 606 ? 115.840 157.338 138.340 1.00 46.13 606 GLY A O 1
ATOM 2583 N N . ILE A 1 607 ? 115.490 157.872 136.183 1.00 41.16 607 ILE A N 1
ATOM 2584 C CA . ILE A 1 607 ? 116.508 158.925 136.185 1.00 40.61 607 ILE A CA 1
ATOM 2585 C C . ILE A 1 607 ? 116.163 159.982 137.224 1.00 49.00 607 ILE A C 1
ATOM 2586 O O . ILE A 1 607 ? 117.008 160.402 138.030 1.00 53.37 607 ILE A O 1
ATOM 2591 N N . PHE A 1 608 ? 114.913 160.442 137.195 1.00 41.39 608 PHE A N 1
ATOM 2592 C CA . PHE A 1 608 ? 114.491 161.522 138.081 1.00 37.23 608 PHE A CA 1
ATOM 2593 C C . PHE A 1 608 ? 114.637 161.116 139.541 1.00 44.87 608 PHE A C 1
ATOM 2594 O O . PHE A 1 608 ? 115.174 161.873 140.359 1.00 51.11 608 PHE A O 1
ATOM 2602 N N . SER A 1 609 ? 114.175 159.912 139.882 1.00 45.78 609 SER A N 1
ATOM 2603 C CA . SER A 1 609 ? 114.281 159.437 141.256 1.00 40.89 609 SER A CA 1
ATOM 2604 C C . SER A 1 609 ? 115.735 159.246 141.665 1.00 39.85 609 SER A C 1
ATOM 2605 O O . SER A 1 609 ? 116.119 159.603 142.783 1.00 46.41 609 SER A O 1
ATOM 2608 N N . ALA A 1 610 ? 116.562 158.702 140.768 1.00 36.59 610 ALA A N 1
ATOM 2609 C CA . ALA A 1 610 ? 117.965 158.473 141.088 1.00 31.04 610 ALA A CA 1
ATOM 2610 C C . ALA A 1 610 ? 118.674 159.774 141.415 1.00 35.08 610 ALA A C 1
ATOM 2611 O O . ALA A 1 610 ? 119.466 159.837 142.361 1.00 41.99 610 ALA A O 1
ATOM 2613 N N . THR A 1 611 ? 118.412 160.823 140.639 1.00 39.33 611 THR A N 1
ATOM 2614 C CA . THR A 1 611 ? 119.061 162.097 140.923 1.00 42.01 611 THR A CA 1
ATOM 2615 C C . THR A 1 611 ? 118.489 162.746 142.178 1.00 40.57 611 THR A C 1
ATOM 2616 O O . THR A 1 611 ? 119.244 163.231 143.033 1.00 45.40 611 THR A O 1
ATOM 2620 N N . LEU A 1 612 ? 117.161 162.754 142.316 1.00 32.75 612 LEU A N 1
ATOM 2621 C CA . LEU A 1 612 ? 116.540 163.509 143.396 1.00 33.57 612 LEU A CA 1
ATOM 2622 C C . LEU A 1 612 ? 116.754 162.866 144.759 1.00 35.47 612 LEU A C 1
ATOM 2623 O O . LEU A 1 612 ? 116.903 163.585 145.750 1.00 45.23 612 LEU A O 1
ATOM 2628 N N . SER A 1 613 ? 116.781 161.534 144.843 1.00 32.75 613 SER A N 1
ATOM 2629 C CA . SER A 1 613 ? 117.051 160.893 146.125 1.00 33.74 613 SER A CA 1
ATOM 2630 C C . SER A 1 613 ? 118.457 161.213 146.618 1.00 33.40 613 SER A C 1
ATOM 2631 O O . SER A 1 613 ? 118.650 161.521 147.798 1.00 44.50 613 SER A O 1
ATOM 2634 N N . SER A 1 614 ? 119.450 161.148 145.730 1.00 26.79 614 SER A N 1
ATOM 2635 C CA . SER A 1 614 ? 120.813 161.483 146.125 1.00 28.36 614 SER A CA 1
ATOM 2636 C C . SER A 1 614 ? 120.935 162.954 146.497 1.00 37.39 614 SER A C 1
ATOM 2637 O O . SER A 1 614 ? 121.632 163.301 147.461 1.00 43.01 614 SER A O 1
ATOM 2640 N N . ALA A 1 615 ? 120.268 163.836 145.747 1.00 32.56 615 ALA A N 1
ATOM 2641 C CA . ALA A 1 615 ? 120.307 165.253 146.089 1.00 30.84 615 ALA A CA 1
ATOM 2642 C C . ALA A 1 615 ? 119.681 165.507 147.453 1.00 35.00 615 ALA A C 1
ATOM 2643 O O . ALA A 1 615 ? 120.219 166.275 148.257 1.00 43.01 615 ALA A O 1
ATOM 2645 N N . LEU A 1 616 ? 118.546 164.865 147.733 1.00 33.19 616 LEU A N 1
ATOM 2646 C CA . LEU A 1 616 ? 117.898 165.016 149.030 1.00 22.02 616 LEU A CA 1
ATOM 2647 C C . LEU A 1 616 ? 118.775 164.479 150.152 1.00 34.70 616 LEU A C 1
ATOM 2648 O O . LEU A 1 616 ? 118.868 165.088 151.224 1.00 46.29 616 LEU A O 1
ATOM 2653 N N . ALA A 1 617 ? 119.426 163.336 149.923 1.00 35.70 617 ALA A N 1
ATOM 2654 C CA . ALA A 1 617 ? 120.303 162.767 150.939 1.00 32.14 617 ALA A CA 1
ATOM 2655 C C . ALA A 1 617 ? 121.463 163.700 151.252 1.00 30.15 617 ALA A C 1
ATOM 2656 O O . ALA A 1 617 ? 121.790 163.923 152.422 1.00 41.48 617 ALA A O 1
ATOM 2658 N N . SER A 1 618 ? 122.094 164.263 150.219 1.00 24.12 618 SER A N 1
ATOM 2659 C CA . SER A 1 618 ? 123.190 165.198 150.453 1.00 27.43 618 SER A CA 1
ATOM 2660 C C . SER A 1 618 ? 122.699 166.465 151.146 1.00 31.80 618 SER A C 1
ATOM 2661 O O . SER A 1 618 ? 123.366 166.987 152.051 1.00 34.70 618 SER A O 1
ATOM 2664 N N . LEU A 1 619 ? 121.533 166.969 150.735 1.00 28.41 619 LEU A N 1
ATOM 2665 C CA . LEU A 1 619 ? 120.985 168.190 151.312 1.00 29.84 619 LEU A CA 1
ATOM 2666 C C . LEU A 1 619 ? 120.588 167.998 152.768 1.00 33.21 619 LEU A C 1
ATOM 2667 O O . LEU A 1 619 ? 120.576 168.964 153.535 1.00 43.64 619 LEU A O 1
ATOM 2672 N N . VAL A 1 620 ? 120.239 166.777 153.162 1.00 31.33 620 VAL A N 1
ATOM 2673 C CA . VAL A 1 620 ? 119.970 166.524 154.572 1.00 34.83 620 VAL A CA 1
ATOM 2674 C C . VAL A 1 620 ? 121.268 166.322 155.342 1.00 32.55 620 VAL A C 1
ATOM 2675 O O . VAL A 1 620 ? 121.427 166.833 156.456 1.00 37.73 620 VAL A O 1
ATOM 2679 N N . SER A 1 621 ? 122.224 165.596 154.760 1.00 28.98 621 SER A N 1
ATOM 2680 C CA . SER A 1 621 ? 123.431 165.244 155.496 1.00 27.39 621 SER A CA 1
ATOM 2681 C C . SER A 1 621 ? 124.318 166.457 155.749 1.00 36.31 621 SER A C 1
ATOM 2682 O O . SER A 1 621 ? 124.977 166.535 156.792 1.00 46.95 621 SER A O 1
ATOM 2685 N N . ALA A 1 622 ? 124.369 167.405 154.812 1.00 35.61 622 ALA A N 1
ATOM 2686 C CA . ALA A 1 622 ? 125.296 168.526 154.970 1.00 31.93 622 ALA A CA 1
ATOM 2687 C C . ALA A 1 622 ? 125.012 169.385 156.200 1.00 36.33 622 ALA A C 1
ATOM 2688 O O . ALA A 1 622 ? 125.949 169.626 156.983 1.00 35.67 622 ALA A O 1
ATOM 2690 N N . PRO A 1 623 ? 123.788 169.873 156.441 1.00 41.11 623 PRO A N 1
ATOM 2691 C CA . PRO A 1 623 ? 123.576 170.713 157.628 1.00 30.82 623 PRO A CA 1
ATOM 2692 C C . PRO A 1 623 ? 123.686 169.954 158.934 1.00 33.99 623 PRO A C 1
ATOM 2693 O O . PRO A 1 623 ? 124.020 170.564 159.952 1.00 41.33 623 PRO A O 1
ATOM 2697 N N . LYS A 1 624 ? 123.412 168.649 158.950 1.00 31.79 624 LYS A N 1
ATOM 2698 C CA . LYS A 1 624 ? 123.613 167.876 160.172 1.00 30.92 624 LYS A CA 1
ATOM 2699 C C . LYS A 1 624 ? 125.079 167.886 160.580 1.00 35.71 624 LYS A C 1
ATOM 2700 O O . LYS A 1 624 ? 125.417 168.167 161.737 1.00 41.65 624 LYS A O 1
ATOM 2706 N N . ILE A 1 625 ? 125.965 167.598 159.626 1.00 32.89 625 ILE A N 1
ATOM 2707 C CA . ILE A 1 625 ? 127.398 167.662 159.882 1.00 28.09 625 ILE A CA 1
ATOM 2708 C C . ILE A 1 625 ? 127.801 169.071 160.282 1.00 34.20 625 ILE A C 1
ATOM 2709 O O . ILE A 1 625 ? 128.586 169.265 161.220 1.00 45.24 625 ILE A O 1
ATOM 2714 N N . PHE A 1 626 ? 127.274 170.077 159.580 1.00 35.71 626 PHE A N 1
ATOM 2715 C CA . PHE A 1 626 ? 127.664 171.450 159.879 1.00 35.03 626 PHE A CA 1
ATOM 2716 C C . PHE A 1 626 ? 127.256 171.855 161.289 1.00 35.30 626 PHE A C 1
ATOM 2717 O O . PHE A 1 626 ? 128.035 172.486 162.007 1.00 38.33 626 PHE A O 1
ATOM 2725 N N . GLN A 1 627 ? 126.041 171.503 161.707 1.00 31.20 627 GLN A N 1
ATOM 2726 C CA . GLN A 1 627 ? 125.583 171.899 163.031 1.00 31.34 627 GLN A CA 1
ATOM 2727 C C . GLN A 1 627 ? 126.274 171.098 164.122 1.00 38.60 627 GLN A C 1
ATOM 2728 O O . GLN A 1 627 ? 126.520 171.628 165.209 1.00 46.59 627 GLN A O 1
ATOM 2734 N N . ALA A 1 628 ? 126.622 169.837 163.853 1.00 37.45 628 ALA A N 1
ATOM 2735 C CA . ALA A 1 628 ? 127.428 169.089 164.809 1.00 25.25 628 ALA A CA 1
ATOM 2736 C C . ALA A 1 628 ? 128.796 169.729 164.988 1.00 27.24 628 ALA A C 1
ATOM 2737 O O . ALA A 1 628 ? 129.304 169.827 166.110 1.00 36.93 628 ALA A O 1
ATOM 2739 N N . LEU A 1 629 ? 129.411 170.165 163.888 1.00 35.19 629 LEU A N 1
ATOM 2740 C CA . LEU A 1 629 ? 130.701 170.841 163.970 1.00 33.10 629 LEU A CA 1
ATOM 2741 C C . LEU A 1 629 ? 130.577 172.197 164.655 1.00 36.55 629 LEU A C 1
ATOM 2742 O O . LEU A 1 629 ? 131.492 172.629 165.364 1.00 43.17 629 LEU A O 1
ATOM 2747 N N . CYS A 1 630 ? 129.456 172.887 164.446 1.00 36.63 630 CYS A N 1
ATOM 2748 C CA . CYS A 1 630 ? 129.277 174.218 165.015 1.00 35.81 630 CYS A CA 1
ATOM 2749 C C . CYS A 1 630 ? 128.941 174.160 166.499 1.00 40.35 630 CYS A C 1
ATOM 2750 O O . CYS A 1 630 ? 129.257 175.096 167.240 1.00 46.25 630 CYS A O 1
ATOM 2753 N N . LYS A 1 631 ? 128.293 173.083 166.949 1.00 38.64 631 LYS A N 1
ATOM 2754 C CA . LYS A 1 631 ? 127.995 172.928 168.366 1.00 33.56 631 LYS A CA 1
ATOM 2755 C C . LYS A 1 631 ? 129.254 172.782 169.206 1.00 39.11 631 LYS A C 1
ATOM 2756 O O . LYS A 1 631 ? 129.220 173.072 170.405 1.00 49.91 631 LYS A O 1
ATOM 2758 N N . ASP A 1 632 ? 130.359 172.345 168.608 1.00 32.95 632 ASP A N 1
ATOM 2759 C CA . ASP A 1 632 ? 131.623 172.246 169.320 1.00 35.97 632 ASP A CA 1
ATOM 2760 C C . ASP A 1 632 ? 132.412 173.546 169.304 1.00 43.81 632 ASP A C 1
ATOM 2761 O O . ASP A 1 632 ? 133.432 173.640 169.994 1.00 48.84 632 ASP A O 1
ATOM 2766 N N . ASN A 1 633 ? 131.963 174.541 168.539 1.00 45.33 633 ASN A N 1
ATOM 2767 C CA . ASN A 1 633 ? 132.606 175.854 168.468 1.00 45.20 633 ASN A CA 1
ATOM 2768 C C . ASN A 1 633 ? 134.074 175.741 168.063 1.00 45.11 633 ASN A C 1
ATOM 2769 O O . ASN A 1 633 ? 134.928 176.485 168.546 1.00 51.16 633 ASN A O 1
ATOM 2771 N N . ILE A 1 634 ? 134.372 174.794 167.172 1.00 43.63 634 ILE A N 1
ATOM 2772 C CA . ILE A 1 634 ? 135.729 174.682 166.648 1.00 44.77 634 ILE A CA 1
ATOM 2773 C C . ILE A 1 634 ? 136.078 175.912 165.821 1.00 46.11 634 ILE A C 1
ATOM 2774 O O . ILE A 1 634 ? 137.179 176.462 165.934 1.00 54.30 634 ILE A O 1
ATOM 2779 N N . TYR A 1 635 ? 135.147 176.366 164.983 1.00 48.68 635 TYR A N 1
ATOM 2780 C CA . TYR A 1 635 ? 135.261 177.640 164.281 1.00 45.13 635 TYR A CA 1
ATOM 2781 C C . TYR A 1 635 ? 134.253 178.594 164.907 1.00 48.13 635 TYR A C 1
ATOM 2782 O O . TYR A 1 635 ? 133.046 178.485 164.650 1.00 52.30 635 TYR A O 1
ATOM 2791 N N . PRO A 1 636 ? 134.690 179.544 165.728 1.00 51.49 636 PRO A N 1
ATOM 2792 C CA . PRO A 1 636 ? 133.733 180.392 166.449 1.00 48.27 636 PRO A CA 1
ATOM 2793 C C . PRO A 1 636 ? 133.042 181.402 165.550 1.00 53.47 636 PRO A C 1
ATOM 2794 O O . PRO A 1 636 ? 132.125 182.105 165.985 1.00 57.72 636 PRO A O 1
ATOM 2798 N N . ALA A 1 637 ? 133.471 181.486 164.292 1.00 53.13 637 ALA A N 1
ATOM 2799 C CA . ALA A 1 637 ? 132.839 182.412 163.363 1.00 53.53 637 ALA A CA 1
ATOM 2800 C C . ALA A 1 637 ? 131.502 181.897 162.850 1.00 54.99 637 ALA A C 1
ATOM 2801 O O . ALA A 1 637 ? 130.695 182.693 162.360 1.00 60.13 637 ALA A O 1
ATOM 2803 N N . PHE A 1 638 ? 131.247 180.593 162.953 1.00 52.62 638 PHE A N 1
ATOM 2804 C CA . PHE A 1 638 ? 130.029 179.984 162.433 1.00 51.89 638 PHE A CA 1
ATOM 2805 C C . PHE A 1 638 ? 129.070 179.569 163.544 1.00 54.18 638 PHE A C 1
ATOM 2806 O O . PHE A 1 638 ? 128.229 178.692 163.344 1.00 60.21 638 PHE A O 1
ATOM 2814 N N . GLN A 1 639 ? 129.177 180.195 164.718 1.00 47.02 639 GLN A N 1
ATOM 2815 C CA . GLN A 1 639 ? 128.387 179.751 165.862 1.00 47.49 639 GLN A CA 1
ATOM 2816 C C . GLN A 1 639 ? 126.890 179.890 165.614 1.00 53.63 639 GLN A C 1
ATOM 2817 O O . GLN A 1 639 ? 126.090 179.203 166.259 1.00 55.96 639 GLN A O 1
ATOM 2819 N N . MET A 1 640 ? 126.490 180.758 164.682 1.00 50.16 640 MET A N 1
ATOM 2820 C CA . MET A 1 640 ? 125.071 180.996 164.448 1.00 45.53 640 MET A CA 1
ATOM 2821 C C . MET A 1 640 ? 124.378 179.822 163.768 1.00 47.26 640 MET A C 1
ATOM 2822 O O . MET A 1 640 ? 123.145 179.767 163.763 1.00 47.69 640 MET A O 1
ATOM 2827 N N . PHE A 1 641 ? 125.133 178.882 163.201 1.00 47.87 641 PHE A N 1
ATOM 2828 C CA . PHE A 1 641 ? 124.567 177.781 162.435 1.00 47.95 641 PHE A CA 1
ATOM 2829 C C . PHE A 1 641 ? 124.365 176.524 163.270 1.00 48.80 641 PHE A C 1
ATOM 2830 O O . PHE A 1 641 ? 124.063 175.462 162.716 1.00 46.59 641 PHE A O 1
ATOM 2838 N N . ALA A 1 642 ? 124.519 176.618 164.589 1.00 47.20 642 ALA A N 1
ATOM 2839 C CA . ALA A 1 642 ? 124.367 175.467 165.462 1.00 47.38 642 ALA A CA 1
ATOM 2840 C C . ALA A 1 642 ? 122.976 175.337 166.062 1.00 49.87 642 ALA A C 1
ATOM 2841 O O . ALA A 1 642 ? 122.656 174.276 166.609 1.00 51.11 642 ALA A O 1
ATOM 2843 N N . LYS A 1 643 ? 122.143 176.367 165.963 1.00 49.08 643 LYS A N 1
ATOM 2844 C CA . LYS A 1 643 ? 120.843 176.344 166.615 1.00 52.82 643 LYS A CA 1
ATOM 2845 C C . LYS A 1 643 ? 119.841 175.534 165.800 1.00 53.51 643 LYS A C 1
ATOM 2846 O O . LYS A 1 643 ? 119.847 175.549 164.567 1.00 57.53 643 LYS A O 1
ATOM 2852 N N . GLY A 1 644 ? 118.979 174.809 166.509 1.00 52.92 644 GLY A N 1
ATOM 2853 C CA . GLY A 1 644 ? 117.970 173.987 165.875 1.00 53.07 644 GLY A CA 1
ATOM 2854 C C . GLY A 1 644 ? 116.561 174.410 166.229 1.00 54.93 644 GLY A C 1
ATOM 2855 O O . GLY A 1 644 ? 116.337 175.016 167.280 1.00 61.52 644 GLY A O 1
ATOM 2856 N N . TYR A 1 645 ? 115.602 174.107 165.357 1.00 57.33 645 TYR A N 1
ATOM 2857 C CA . TYR A 1 645 ? 114.208 174.466 165.563 1.00 59.35 645 TYR A CA 1
ATOM 2858 C C . TYR A 1 645 ? 113.359 173.209 165.675 1.00 60.66 645 TYR A C 1
ATOM 2859 O O . TYR A 1 645 ? 113.736 172.141 165.186 1.00 64.76 645 TYR A O 1
ATOM 2868 N N . GLY A 1 646 ? 112.207 173.347 166.320 1.00 59.42 646 GLY A N 1
ATOM 2869 C CA . GLY A 1 646 ? 111.265 172.255 166.421 1.00 60.14 646 GLY A CA 1
ATOM 2870 C C . GLY A 1 646 ? 111.620 171.267 167.514 1.00 60.90 646 GLY A C 1
ATOM 2871 O O . GLY A 1 646 ? 112.552 171.456 168.299 1.00 61.02 646 GLY A O 1
ATOM 2872 N N . LYS A 1 647 ? 110.839 170.187 167.560 1.00 65.35 647 LYS A N 1
ATOM 2873 C CA . LYS A 1 647 ? 111.084 169.135 168.540 1.00 67.78 647 LYS A CA 1
ATOM 2874 C C . LYS A 1 647 ? 112.459 168.513 168.334 1.00 68.11 647 LYS A C 1
ATOM 2875 O O . LYS A 1 647 ? 113.332 168.597 169.204 1.00 69.00 647 LYS A O 1
ATOM 2877 N N . ASN A 1 648 ? 112.668 167.883 167.182 1.00 66.56 648 ASN A N 1
ATOM 2878 C CA . ASN A 1 648 ? 113.997 167.436 166.796 1.00 67.74 648 ASN A CA 1
ATOM 2879 C C . ASN A 1 648 ? 114.827 168.637 166.369 1.00 64.71 648 ASN A C 1
ATOM 2880 O O . ASN A 1 648 ? 114.351 169.501 165.630 1.00 71.17 648 ASN A O 1
ATOM 2882 N N . ASN A 1 649 ? 116.066 168.696 166.844 1.00 57.09 649 ASN A N 1
ATOM 2883 C CA . ASN A 1 649 ? 116.931 169.839 166.561 1.00 59.04 649 ASN A CA 1
ATOM 2884 C C . ASN A 1 649 ? 117.265 169.844 165.077 1.00 65.40 649 ASN A C 1
ATOM 2885 O O . ASN A 1 649 ? 118.106 169.073 164.613 1.00 71.69 649 ASN A O 1
ATOM 2887 N N . GLU A 1 650 ? 116.610 170.725 164.323 1.00 56.18 650 GLU A N 1
ATOM 2888 C CA . GLU A 1 650 ? 116.777 170.778 162.879 1.00 53.56 650 GLU A CA 1
ATOM 2889 C C . GLU A 1 650 ? 117.519 172.044 162.490 1.00 52.48 650 GLU A C 1
ATOM 2890 O O . GLU A 1 650 ? 117.000 173.149 162.706 1.00 57.26 650 GLU A O 1
ATOM 2896 N N . PRO A 1 651 ? 118.713 171.937 161.914 1.00 40.29 651 PRO A N 1
ATOM 2897 C CA . PRO A 1 651 ? 119.488 173.138 161.583 1.00 43.18 651 PRO A CA 1
ATOM 2898 C C . PRO A 1 651 ? 118.908 173.897 160.403 1.00 46.81 651 PRO A C 1
ATOM 2899 O O . PRO A 1 651 ? 119.409 173.785 159.281 1.00 50.55 651 PRO A O 1
ATOM 2903 N N . LEU A 1 652 ? 117.853 174.677 160.646 1.00 42.57 652 LEU A N 1
ATOM 2904 C CA . LEU A 1 652 ? 117.212 175.412 159.562 1.00 36.19 652 LEU A CA 1
ATOM 2905 C C . LEU A 1 652 ? 118.158 176.439 158.954 1.00 42.23 652 LEU A C 1
ATOM 2906 O O . LEU A 1 652 ? 118.150 176.658 157.737 1.00 53.60 652 LEU A O 1
ATOM 2911 N N . ARG A 1 653 ? 118.973 177.087 159.785 1.00 43.92 653 ARG A N 1
ATOM 2912 C CA . ARG A 1 653 ? 119.960 178.025 159.263 1.00 44.78 653 ARG A CA 1
ATOM 2913 C C . ARG A 1 653 ? 120.967 177.314 158.368 1.00 43.19 653 ARG A C 1
ATOM 2914 O O . ARG A 1 653 ? 121.326 177.819 157.297 1.00 54.43 653 ARG A O 1
ATOM 2922 N N . GLY A 1 654 ? 121.428 176.137 158.787 1.00 41.92 654 GLY A N 1
ATOM 2923 C CA . GLY A 1 654 ? 122.287 175.345 157.928 1.00 40.18 654 GLY A CA 1
ATOM 2924 C C . GLY A 1 654 ? 121.589 174.893 156.663 1.00 44.44 654 GLY A C 1
ATOM 2925 O O . GLY A 1 654 ? 122.219 174.775 155.611 1.00 48.53 654 GLY A O 1
ATOM 2926 N N . TYR A 1 655 ? 120.283 174.633 156.746 1.00 42.28 655 TYR A N 1
ATOM 2927 C CA . TYR A 1 655 ? 119.513 174.298 155.553 1.00 40.97 655 TYR A CA 1
ATOM 2928 C C . TYR A 1 655 ? 119.510 175.454 154.563 1.00 40.41 655 TYR A C 1
ATOM 2929 O O . TYR A 1 655 ? 119.701 175.253 153.359 1.00 44.94 655 TYR A O 1
ATOM 2938 N N . ILE A 1 656 ? 119.308 176.676 155.054 1.00 42.18 656 ILE A N 1
ATOM 2939 C CA . ILE A 1 656 ? 119.343 177.839 154.173 1.00 40.12 656 ILE A CA 1
ATOM 2940 C C . ILE A 1 656 ? 120.739 178.027 153.594 1.00 42.32 656 ILE A C 1
ATOM 2941 O O . ILE A 1 656 ? 120.898 178.374 152.418 1.00 50.05 656 ILE A O 1
ATOM 2946 N N . LEU A 1 657 ? 121.773 177.792 154.404 1.00 32.30 657 LEU A N 1
ATOM 2947 C CA . LEU A 1 657 ? 123.142 177.933 153.914 1.00 35.80 657 LEU A CA 1
ATOM 2948 C C . LEU A 1 657 ? 123.441 176.941 152.794 1.00 40.33 657 LEU A C 1
ATOM 2949 O O . LEU A 1 657 ? 123.998 177.311 151.752 1.00 47.03 657 LEU A O 1
ATOM 2954 N N . THR A 1 658 ? 123.092 175.667 152.995 1.00 39.02 658 THR A N 1
ATOM 2955 C CA . THR A 1 658 ? 123.373 174.681 151.956 1.00 41.02 658 THR A CA 1
ATOM 2956 C C . THR A 1 658 ? 122.513 174.921 150.726 1.00 39.31 658 THR A C 1
ATOM 2957 O O . THR A 1 658 ? 122.977 174.705 149.602 1.00 43.94 658 THR A O 1
ATOM 2961 N N . PHE A 1 659 ? 121.276 175.391 150.911 1.00 34.17 659 PHE A N 1
ATOM 2962 C CA . PHE A 1 659 ? 120.452 175.755 149.766 1.00 36.33 659 PHE A CA 1
ATOM 2963 C C . PHE A 1 659 ? 121.093 176.879 148.969 1.00 35.31 659 PHE A C 1
ATOM 2964 O O . PHE A 1 659 ? 121.115 176.838 147.736 1.00 43.32 659 PHE A O 1
ATOM 2972 N N . LEU A 1 660 ? 121.620 177.895 149.654 1.00 33.18 660 LEU A N 1
ATOM 2973 C CA . LEU A 1 660 ? 122.257 179.005 148.955 1.00 36.24 660 LEU A CA 1
ATOM 2974 C C . LEU A 1 660 ? 123.505 178.552 148.211 1.00 34.84 660 LEU A C 1
ATOM 2975 O O . LEU A 1 660 ? 123.738 178.964 147.071 1.00 46.77 660 LEU A O 1
ATOM 2980 N N . ILE A 1 661 ? 124.324 177.708 148.840 1.00 31.98 661 ILE A N 1
ATOM 2981 C CA . ILE A 1 661 ? 125.534 177.228 148.174 1.00 32.77 661 ILE A CA 1
ATOM 2982 C C . ILE A 1 661 ? 125.175 176.398 146.945 1.00 42.55 661 ILE A C 1
ATOM 2983 O O . ILE A 1 661 ? 125.763 176.566 145.865 1.00 45.20 661 ILE A O 1
ATOM 2988 N N . ALA A 1 662 ? 124.198 175.498 147.084 1.00 40.77 662 ALA A N 1
ATOM 2989 C CA . ALA A 1 662 ? 123.775 174.686 145.949 1.00 34.42 662 ALA A CA 1
ATOM 2990 C C . ALA A 1 662 ? 123.196 175.550 144.839 1.00 40.94 662 ALA A C 1
ATOM 2991 O O . ALA A 1 662 ? 123.468 175.314 143.659 1.00 48.53 662 ALA A O 1
ATOM 2993 N N . LEU A 1 663 ? 122.396 176.557 145.195 1.00 36.03 663 LEU A N 1
ATOM 2994 C CA . LEU A 1 663 ? 121.834 177.449 144.189 1.00 39.47 663 LEU A CA 1
ATOM 2995 C C . LEU A 1 663 ? 122.928 178.218 143.465 1.00 41.45 663 LEU A C 1
ATOM 2996 O O . LEU A 1 663 ? 122.865 178.399 142.244 1.00 48.52 663 LEU A O 1
ATOM 3001 N N . GLY A 1 664 ? 123.936 178.682 144.201 1.00 34.94 664 GLY A N 1
ATOM 3002 C CA . GLY A 1 664 ? 125.037 179.382 143.565 1.00 34.46 664 GLY A CA 1
ATOM 3003 C C . GLY A 1 664 ? 125.795 178.503 142.593 1.00 38.29 664 GLY A C 1
ATOM 3004 O O . GLY A 1 664 ? 126.144 178.935 141.493 1.00 49.30 664 GLY A O 1
ATOM 3005 N N . PHE A 1 665 ? 126.053 177.254 142.979 1.00 42.27 665 PHE A N 1
ATOM 3006 C CA . PHE A 1 665 ? 126.757 176.353 142.073 1.00 41.28 665 PHE A CA 1
ATOM 3007 C C . PHE A 1 665 ? 125.883 175.891 140.912 1.00 39.25 665 PHE A C 1
ATOM 3008 O O . PHE A 1 665 ? 126.417 175.520 139.864 1.00 45.03 665 PHE A O 1
ATOM 3016 N N . ILE A 1 666 ? 124.560 175.898 141.076 1.00 38.66 666 ILE A N 1
ATOM 3017 C CA . ILE A 1 666 ? 123.666 175.495 139.994 1.00 37.62 666 ILE A CA 1
ATOM 3018 C C . ILE A 1 666 ? 123.663 176.540 138.886 1.00 42.72 666 ILE A C 1
ATOM 3019 O O . ILE A 1 666 ? 123.621 176.203 137.697 1.00 46.32 666 ILE A O 1
ATOM 3024 N N . LEU A 1 667 ? 123.709 177.822 139.255 1.00 46.26 667 LEU A N 1
ATOM 3025 C CA . LEU A 1 667 ? 123.709 178.885 138.257 1.00 44.43 667 LEU A CA 1
ATOM 3026 C C . LEU A 1 667 ? 124.906 178.782 137.322 1.00 47.89 667 LEU A C 1
ATOM 3027 O O . LEU A 1 667 ? 124.805 179.143 136.145 1.00 52.51 667 LEU A O 1
ATOM 3032 N N . ILE A 1 668 ? 126.044 178.301 137.821 1.00 42.58 668 ILE A N 1
ATOM 3033 C CA . ILE A 1 668 ? 127.189 178.055 136.950 1.00 44.92 668 ILE A CA 1
ATOM 3034 C C . ILE A 1 668 ? 126.855 176.962 135.941 1.00 51.37 668 ILE A C 1
ATOM 3035 O O . ILE A 1 668 ? 127.154 177.081 134.747 1.00 56.63 668 ILE A O 1
ATOM 3040 N N . ALA A 1 669 ? 126.240 175.876 136.414 1.00 50.65 669 ALA A N 1
ATOM 3041 C CA . ALA A 1 669 ? 125.684 174.817 135.575 1.00 49.80 669 ALA A CA 1
ATOM 3042 C C . ALA A 1 669 ? 126.735 174.079 134.754 1.00 52.88 669 ALA A C 1
ATOM 3043 O O . ALA A 1 669 ? 126.394 173.206 133.951 1.00 57.96 669 ALA A O 1
ATOM 3045 N N . GLU A 1 670 ? 128.011 174.409 134.946 1.00 52.97 670 GLU A N 1
ATOM 3046 C CA . GLU A 1 670 ? 129.116 173.734 134.267 1.00 50.70 670 GLU A CA 1
ATOM 3047 C C . GLU A 1 670 ? 130.115 173.335 135.347 1.00 60.06 670 GLU A C 1
ATOM 3048 O O . GLU A 1 670 ? 131.068 174.067 135.626 1.00 62.92 670 GLU A O 1
ATOM 3050 N N . LEU A 1 671 ? 129.895 172.169 135.948 1.00 60.13 671 LEU A N 1
ATOM 3051 C CA . LEU A 1 671 ? 130.661 171.724 137.103 1.00 61.30 671 LEU A CA 1
ATOM 3052 C C . LEU A 1 671 ? 131.645 170.610 136.775 1.00 61.69 671 LEU A C 1
ATOM 3053 O O . LEU A 1 671 ? 132.208 170.011 137.696 1.00 65.90 671 LEU A O 1
ATOM 3058 N N . ASN A 1 672 ? 131.865 170.314 135.493 1.00 59.26 672 ASN A N 1
ATOM 3059 C CA . ASN A 1 672 ? 132.788 169.241 135.141 1.00 61.07 672 ASN A CA 1
ATOM 3060 C C . ASN A 1 672 ? 134.213 169.568 135.567 1.00 64.13 672 ASN A C 1
ATOM 3061 O O . ASN A 1 672 ? 135.005 168.659 135.834 1.00 67.88 672 ASN A O 1
ATOM 3066 N N . VAL A 1 673 ? 134.562 170.854 135.618 1.00 58.02 673 VAL A N 1
ATOM 3067 C CA . VAL A 1 673 ? 135.838 171.253 136.199 1.00 61.54 673 VAL A CA 1
ATOM 3068 C C . VAL A 1 673 ? 135.816 171.061 137.711 1.00 66.33 673 VAL A C 1
ATOM 3069 O O . VAL A 1 673 ? 136.808 170.634 138.314 1.00 67.62 673 VAL A O 1
ATOM 3073 N N . ILE A 1 674 ? 134.681 171.365 138.345 1.00 57.61 674 ILE A N 1
ATOM 3074 C CA . ILE A 1 674 ? 134.555 171.243 139.795 1.00 55.42 674 ILE A CA 1
ATOM 3075 C C . ILE A 1 674 ? 134.603 169.781 140.234 1.00 56.62 674 ILE A C 1
ATOM 3076 O O . ILE A 1 674 ? 135.114 169.470 141.317 1.00 56.87 674 ILE A O 1
ATOM 3081 N N . ALA A 1 675 ? 134.109 168.867 139.398 1.00 44.45 675 ALA A N 1
ATOM 3082 C CA . ALA A 1 675 ? 133.871 167.481 139.805 1.00 44.35 675 ALA A CA 1
ATOM 3083 C C . ALA A 1 675 ? 135.068 166.781 140.439 1.00 47.96 675 ALA A C 1
ATOM 3084 O O . ALA A 1 675 ? 134.883 166.117 141.474 1.00 52.85 675 ALA A O 1
ATOM 3086 N N . PRO A 1 676 ? 136.284 166.852 139.888 1.00 46.86 676 PRO A N 1
ATOM 3087 C CA . PRO A 1 676 ? 137.407 166.177 140.553 1.00 46.30 676 PRO A CA 1
ATOM 3088 C C . PRO A 1 676 ? 137.671 166.690 141.953 1.00 44.15 676 PRO A C 1
ATOM 3089 O O . PRO A 1 676 ? 138.069 165.907 142.820 1.00 47.40 676 PRO A O 1
ATOM 3093 N N . ILE A 1 677 ? 137.449 167.981 142.205 1.00 40.51 677 ILE A N 1
ATOM 3094 C CA . ILE A 1 677 ? 137.662 168.523 143.543 1.00 40.33 677 ILE A CA 1
ATOM 3095 C C . ILE A 1 677 ? 136.705 167.882 144.540 1.00 43.82 677 ILE A C 1
ATOM 3096 O O . ILE A 1 677 ? 137.100 167.510 145.649 1.00 43.94 677 ILE A O 1
ATOM 3101 N N . ILE A 1 678 ? 135.435 167.738 144.160 1.00 37.94 678 ILE A N 1
ATOM 3102 C CA . ILE A 1 678 ? 134.451 167.153 145.066 1.00 35.59 678 ILE A CA 1
ATOM 3103 C C . ILE A 1 678 ? 134.736 165.673 145.283 1.00 35.73 678 ILE A C 1
ATOM 3104 O O . ILE A 1 678 ? 134.620 165.159 146.407 1.00 44.18 678 ILE A O 1
ATOM 3109 N N . SER A 1 679 ? 135.116 164.962 144.218 1.00 28.87 679 SER A N 1
ATOM 3110 C CA . SER A 1 679 ? 135.484 163.560 144.383 1.00 34.22 679 SER A CA 1
ATOM 3111 C C . SER A 1 679 ? 136.688 163.415 145.306 1.00 36.55 679 SER A C 1
ATOM 3112 O O . SER A 1 679 ? 136.734 162.508 146.145 1.00 41.76 679 SER A O 1
ATOM 3115 N N . ASN A 1 680 ? 137.663 164.316 145.179 1.00 41.54 680 ASN A N 1
ATOM 3116 C CA . ASN A 1 680 ? 138.838 164.275 146.040 1.00 39.89 680 ASN A CA 1
ATOM 3117 C C . ASN A 1 680 ? 138.478 164.608 147.482 1.00 36.63 680 ASN A C 1
ATOM 3118 O O . ASN A 1 680 ? 139.067 164.055 148.415 1.00 40.75 680 ASN A O 1
ATOM 3123 N N . PHE A 1 681 ? 137.515 165.509 147.687 1.00 35.95 681 PHE A N 1
ATOM 3124 C CA . PHE A 1 681 ? 137.037 165.798 149.037 1.00 38.29 681 PHE A CA 1
ATOM 3125 C C . PHE A 1 681 ? 136.429 164.556 149.679 1.00 36.39 681 PHE A C 1
ATOM 3126 O O . PHE A 1 681 ? 136.740 164.210 150.829 1.00 41.58 681 PHE A O 1
ATOM 3134 N N . PHE A 1 682 ? 135.556 163.867 148.939 1.00 29.52 682 PHE A N 1
ATOM 3135 C CA . PHE A 1 682 ? 134.967 162.634 149.452 1.00 26.30 682 PHE A CA 1
ATOM 3136 C C . PHE A 1 682 ? 136.041 161.594 149.744 1.00 30.35 682 PHE A C 1
ATOM 3137 O O . PHE A 1 682 ? 135.987 160.898 150.769 1.00 37.29 682 PHE A O 1
ATOM 3145 N N . LEU A 1 683 ? 137.025 161.474 148.852 1.00 26.96 683 LEU A N 1
ATOM 3146 C CA . LEU A 1 683 ? 138.097 160.507 149.053 1.00 31.15 683 LEU A CA 1
ATOM 3147 C C . LEU A 1 683 ? 138.916 160.836 150.290 1.00 32.59 683 LEU A C 1
ATOM 3148 O O . LEU A 1 683 ? 139.334 159.935 151.020 1.00 33.21 683 LEU A O 1
ATOM 3153 N N . ALA A 1 684 ? 139.175 162.122 150.529 1.00 33.70 684 ALA A N 1
ATOM 3154 C CA . ALA A 1 684 ? 139.913 162.520 151.721 1.00 29.32 684 ALA A CA 1
ATOM 3155 C C . ALA A 1 684 ? 139.137 162.174 152.984 1.00 34.68 684 ALA A C 1
ATOM 3156 O O . ALA A 1 684 ? 139.717 161.707 153.973 1.00 36.09 684 ALA A O 1
ATOM 3158 N N . SER A 1 685 ? 137.821 162.388 152.964 1.00 32.09 685 SER A N 1
ATOM 3159 C CA . SER A 1 685 ? 136.997 162.008 154.108 1.00 26.02 685 SER A CA 1
ATOM 3160 C C . SER A 1 685 ? 137.080 160.506 154.371 1.00 30.18 685 SER A C 1
ATOM 3161 O O . SER A 1 685 ? 137.271 160.066 155.515 1.00 28.96 685 SER A O 1
ATOM 3164 N N . TYR A 1 686 ? 136.960 159.703 153.312 1.00 27.80 686 TYR A N 1
ATOM 3165 C CA . TYR A 1 686 ? 137.032 158.251 153.463 1.00 25.73 686 TYR A CA 1
ATOM 3166 C C . TYR A 1 686 ? 138.399 157.820 153.983 1.00 27.00 686 TYR A C 1
ATOM 3167 O O . TYR A 1 686 ? 138.505 156.940 154.853 1.00 41.51 686 TYR A O 1
ATOM 3176 N N . ALA A 1 687 ? 139.457 158.434 153.452 1.00 30.76 687 ALA A N 1
ATOM 3177 C CA . ALA A 1 687 ? 140.812 158.097 153.862 1.00 27.48 687 ALA A CA 1
ATOM 3178 C C . ALA A 1 687 ? 141.031 158.405 155.331 1.00 31.54 687 ALA A C 1
ATOM 3179 O O . ALA A 1 687 ? 141.667 157.625 156.044 1.00 38.39 687 ALA A O 1
ATOM 3181 N N . LEU A 1 688 ? 140.516 159.539 155.808 1.00 33.68 688 LEU A N 1
ATOM 3182 C CA . LEU A 1 688 ? 140.729 159.849 157.215 1.00 33.62 688 LEU A CA 1
ATOM 3183 C C . LEU A 1 688 ? 139.845 159.004 158.122 1.00 28.14 688 LEU A C 1
ATOM 3184 O O . LEU A 1 688 ? 140.207 158.774 159.276 1.00 37.99 688 LEU A O 1
ATOM 3189 N N . ILE A 1 689 ? 138.715 158.497 157.627 1.00 25.25 689 ILE A N 1
ATOM 3190 C CA . ILE A 1 689 ? 137.967 157.507 158.404 1.00 23.15 689 ILE A CA 1
ATOM 3191 C C . ILE A 1 689 ? 138.798 156.236 158.581 1.00 24.10 689 ILE A C 1
ATOM 3192 O O . ILE A 1 689 ? 138.935 155.693 159.694 1.00 34.67 689 ILE A O 1
ATOM 3197 N N . ASN A 1 690 ? 139.371 155.745 157.480 1.00 20.95 690 ASN A N 1
ATOM 3198 C CA . ASN A 1 690 ? 140.196 154.541 157.562 1.00 22.70 690 ASN A CA 1
ATOM 3199 C C . ASN A 1 690 ? 141.412 154.769 158.452 1.00 25.73 690 ASN A C 1
ATOM 3200 O O . ASN A 1 690 ? 141.794 153.895 159.244 1.00 22.54 690 ASN A O 1
ATOM 3205 N N . PHE A 1 691 ? 142.030 155.943 158.337 1.00 25.89 691 PHE A N 1
ATOM 3206 C CA . PHE A 1 691 ? 143.153 156.279 159.197 1.00 29.15 691 PHE A CA 1
ATOM 3207 C C . PHE A 1 691 ? 142.725 156.419 160.648 1.00 26.42 691 PHE A C 1
ATOM 3208 O O . PHE A 1 691 ? 143.521 156.147 161.545 1.00 32.89 691 PHE A O 1
ATOM 3216 N N . SER A 1 692 ? 141.488 156.848 160.902 1.00 22.32 692 SER A N 1
ATOM 3217 C CA . SER A 1 692 ? 140.982 156.879 162.267 1.00 21.18 692 SER A CA 1
ATOM 3218 C C . SER A 1 692 ? 140.980 155.485 162.869 1.00 21.83 692 SER A C 1
ATOM 3219 O O . SER A 1 692 ? 141.424 155.282 164.006 1.00 25.90 692 SER A O 1
ATOM 3222 N N . VAL A 1 693 ? 140.487 154.504 162.113 1.00 23.26 693 VAL A N 1
ATOM 3223 C CA . VAL A 1 693 ? 140.505 153.136 162.632 1.00 15.11 693 VAL A CA 1
ATOM 3224 C C . VAL A 1 693 ? 141.934 152.654 162.841 1.00 20.25 693 VAL A C 1
ATOM 3225 O O . VAL A 1 693 ? 142.258 152.049 163.873 1.00 30.76 693 VAL A O 1
ATOM 3229 N N . PHE A 1 694 ? 142.810 152.909 161.868 1.00 28.30 694 PHE A N 1
ATOM 3230 C CA . PHE A 1 694 ? 144.191 152.451 161.996 1.00 25.02 694 PHE A CA 1
ATOM 3231 C C . PHE A 1 694 ? 144.880 153.095 163.195 1.00 33.38 694 PHE A C 1
ATOM 3232 O O . PHE A 1 694 ? 145.634 152.434 163.914 1.00 29.82 694 PHE A O 1
ATOM 3240 N N . HIS A 1 695 ? 144.641 154.387 163.414 1.00 26.31 695 HIS A N 1
ATOM 3241 C CA . HIS A 1 695 ? 145.218 155.095 164.550 1.00 19.15 695 HIS A CA 1
ATOM 3242 C C . HIS A 1 695 ? 144.692 154.554 165.872 1.00 29.80 695 HIS A C 1
ATOM 3243 O O . HIS A 1 695 ? 145.466 154.346 166.812 1.00 26.64 695 HIS A O 1
ATOM 3250 N N . ALA A 1 696 ? 143.379 154.327 165.968 1.00 33.35 696 ALA A N 1
ATOM 3251 C CA . ALA A 1 696 ? 142.818 153.799 167.206 1.00 23.17 696 ALA A CA 1
ATOM 3252 C C . ALA A 1 696 ? 143.303 152.387 167.479 1.00 24.60 696 ALA A C 1
ATOM 3253 O O . ALA A 1 696 ? 143.326 151.954 168.635 1.00 32.64 696 ALA A O 1
ATOM 3255 N N . SER A 1 697 ? 143.682 151.653 166.440 1.00 27.74 697 SER A N 1
ATOM 3256 C CA . SER A 1 697 ? 144.214 150.314 166.643 1.00 29.55 697 SER A CA 1
ATOM 3257 C C . SER A 1 697 ? 145.710 150.309 166.933 1.00 31.61 697 SER A C 1
ATOM 3258 O O . SER A 1 697 ? 146.193 149.419 167.641 1.00 34.89 697 SER A O 1
ATOM 3261 N N . LEU A 1 698 ? 146.457 151.272 166.391 1.00 33.52 698 LEU A N 1
ATOM 3262 C CA . LEU A 1 698 ? 147.883 151.364 166.684 1.00 24.42 698 LEU A CA 1
ATOM 3263 C C . LEU A 1 698 ? 148.115 151.781 168.128 1.00 24.34 698 LEU A C 1
ATOM 3264 O O . LEU A 1 698 ? 148.891 151.149 168.852 1.00 38.22 698 LEU A O 1
ATOM 3269 N N . ALA A 1 699 ? 147.454 152.850 168.563 1.00 30.44 699 ALA A N 1
ATOM 3270 C CA . ALA A 1 699 ? 147.337 153.102 169.988 1.00 30.89 699 ALA A CA 1
ATOM 3271 C C . ALA A 1 699 ? 146.515 151.984 170.608 1.00 39.00 699 ALA A C 1
ATOM 3272 O O . ALA A 1 699 ? 145.566 151.485 170.002 1.00 49.39 699 ALA A O 1
ATOM 3274 N N . LYS A 1 700 ? 146.886 151.572 171.809 1.00 17.79 700 LYS A N 1
ATOM 3275 C CA . LYS A 1 700 ? 146.284 150.403 172.432 1.00 21.15 700 LYS A CA 1
ATOM 3276 C C . LYS A 1 700 ? 145.468 150.796 173.656 1.00 28.36 700 LYS A C 1
ATOM 3277 O O . LYS A 1 700 ? 145.553 150.171 174.713 1.00 32.05 700 LYS A O 1
ATOM 3283 N N . SER A 1 701 ? 144.677 151.848 173.507 1.00 32.36 701 SER A N 1
ATOM 3284 C CA . SER A 1 701 ? 143.832 152.320 174.589 1.00 27.94 701 SER A CA 1
ATOM 3285 C C . SER A 1 701 ? 142.866 151.220 175.013 1.00 21.83 701 SER A C 1
ATOM 3286 O O . SER A 1 701 ? 142.224 150.601 174.153 1.00 24.44 701 SER A O 1
ATOM 3289 N N . PRO A 1 702 ? 142.754 150.927 176.310 1.00 21.00 702 PRO A N 1
ATOM 3290 C CA . PRO A 1 702 ? 141.758 149.940 176.750 1.00 15.74 702 PRO A CA 1
ATOM 3291 C C . PRO A 1 702 ? 140.349 150.296 176.324 1.00 20.30 702 PRO A C 1
ATOM 3292 O O . PRO A 1 702 ? 139.528 149.399 176.103 1.00 19.63 702 PRO A O 1
ATOM 3296 N N . GLY A 1 703 ? 140.051 151.584 176.197 1.00 19.45 703 GLY A N 1
ATOM 3297 C CA . GLY A 1 703 ? 138.755 152.074 175.802 1.00 21.37 703 GLY A CA 1
ATOM 3298 C C . GLY A 1 703 ? 138.493 152.110 174.318 1.00 28.87 703 GLY A C 1
ATOM 3299 O O . GLY A 1 703 ? 137.498 152.702 173.897 1.00 35.90 703 GLY A O 1
ATOM 3300 N N . TRP A 1 704 ? 139.361 151.509 173.501 1.00 24.96 704 TRP A N 1
ATOM 3301 C CA . TRP A 1 704 ? 139.070 151.393 172.076 1.00 22.46 704 TRP A CA 1
ATOM 3302 C C . TRP A 1 704 ? 137.895 150.448 171.847 1.00 32.53 704 TRP A C 1
ATOM 3303 O O . TRP A 1 704 ? 136.864 150.849 171.300 1.00 43.91 704 TRP A O 1
ATOM 3314 N N . ARG A 1 705 ? 138.039 149.186 172.256 1.00 15.19 705 ARG A N 1
ATOM 3315 C CA . ARG A 1 705 ? 136.958 148.218 172.459 1.00 25.03 705 ARG A CA 1
ATOM 3316 C C . ARG A 1 705 ? 135.772 148.339 171.504 1.00 22.14 705 ARG A C 1
ATOM 3317 O O . ARG A 1 705 ? 134.653 148.612 171.955 1.00 26.87 705 ARG A O 1
ATOM 3325 N N . PRO A 1 706 ? 135.951 148.144 170.201 1.00 34.21 706 PRO A N 1
ATOM 3326 C CA . PRO A 1 706 ? 134.803 148.195 169.291 1.00 24.11 706 PRO A CA 1
ATOM 3327 C C . PRO A 1 706 ? 133.975 146.922 169.347 1.00 25.15 706 PRO A C 1
ATOM 3328 O O . PRO A 1 706 ? 134.490 145.818 169.530 1.00 32.53 706 PRO A O 1
ATOM 3332 N N . ALA A 1 707 ? 132.665 147.091 169.178 1.00 24.46 707 ALA A N 1
ATOM 3333 C CA . ALA A 1 707 ? 131.747 145.960 169.209 1.00 26.78 707 ALA A CA 1
ATOM 3334 C C . ALA A 1 707 ? 131.672 145.220 167.884 1.00 32.99 707 ALA A C 1
ATOM 3335 O O . ALA A 1 707 ? 131.132 144.111 167.842 1.00 36.03 707 ALA A O 1
ATOM 3337 N N . PHE A 1 708 ? 132.213 145.792 166.818 1.00 28.06 708 PHE A N 1
ATOM 3338 C CA . PHE A 1 708 ? 132.139 145.221 165.483 1.00 22.12 708 PHE A CA 1
ATOM 3339 C C . PHE A 1 708 ? 133.472 144.558 165.163 1.00 35.63 708 PHE A C 1
ATOM 3340 O O . PHE A 1 708 ? 134.523 145.203 165.238 1.00 39.30 708 PHE A O 1
ATOM 3348 N N . LYS A 1 709 ? 133.429 143.273 164.831 1.00 38.63 709 LYS A N 1
ATOM 3349 C CA . LYS A 1 709 ? 134.621 142.537 164.444 1.00 39.40 709 LYS A CA 1
ATOM 3350 C C . LYS A 1 709 ? 134.872 142.754 162.954 1.00 39.00 709 LYS A C 1
ATOM 3351 O O . LYS A 1 709 ? 134.206 143.563 162.308 1.00 46.74 709 LYS A O 1
ATOM 3353 N N . TYR A 1 710 ? 135.827 142.019 162.386 1.00 41.52 710 TYR A N 1
ATOM 3354 C CA . TYR A 1 710 ? 136.192 142.136 160.972 1.00 43.24 710 TYR A CA 1
ATOM 3355 C C . TYR A 1 710 ? 136.589 143.572 160.620 1.00 40.69 710 TYR A C 1
ATOM 3356 O O . TYR A 1 710 ? 136.028 144.200 159.724 1.00 42.05 710 TYR A O 1
ATOM 3365 N N . TYR A 1 711 ? 137.575 144.086 161.351 1.00 32.81 711 TYR A N 1
ATOM 3366 C CA . TYR A 1 711 ? 138.041 145.455 161.162 1.00 31.24 711 TYR A CA 1
ATOM 3367 C C . TYR A 1 711 ? 139.559 145.522 161.261 1.00 41.46 711 TYR A C 1
ATOM 3368 O O . TYR A 1 711 ? 140.116 146.432 161.881 1.00 50.60 711 TYR A O 1
ATOM 3377 N N . ASN A 1 712 ? 140.250 144.576 160.627 1.00 35.35 712 ASN A N 1
ATOM 3378 C CA . ASN A 1 712 ? 141.701 144.493 160.752 1.00 35.74 712 ASN A CA 1
ATOM 3379 C C . ASN A 1 712 ? 142.356 145.827 160.423 1.00 35.54 712 ASN A C 1
ATOM 3380 O O . ASN A 1 712 ? 142.040 146.459 159.413 1.00 37.08 712 ASN A O 1
ATOM 3385 N N . MET A 1 713 ? 143.265 146.258 161.300 1.00 35.37 713 MET A N 1
ATOM 3386 C CA . MET A 1 713 ? 143.847 147.589 161.177 1.00 35.81 713 MET A CA 1
ATOM 3387 C C . MET A 1 713 ? 144.761 147.708 159.969 1.00 41.17 713 MET A C 1
ATOM 3388 O O . MET A 1 713 ? 144.924 148.805 159.425 1.00 48.68 713 MET A O 1
ATOM 3393 N N . TRP A 1 714 ? 145.375 146.606 159.542 1.00 38.67 714 TRP A N 1
ATOM 3394 C CA . TRP A 1 714 ? 146.173 146.657 158.326 1.00 33.05 714 TRP A CA 1
ATOM 3395 C C . TRP A 1 714 ? 145.291 146.853 157.104 1.00 34.18 714 TRP A C 1
ATOM 3396 O O . TRP A 1 714 ? 145.683 147.551 156.165 1.00 40.27 714 TRP A O 1
ATOM 3407 N N . ILE A 1 715 ? 144.088 146.280 157.115 1.00 27.75 715 ILE A N 1
ATOM 3408 C CA . ILE A 1 715 ? 143.138 146.534 156.039 1.00 34.96 715 ILE A CA 1
ATOM 3409 C C . ILE A 1 715 ? 142.695 147.993 156.049 1.00 37.16 715 ILE A C 1
ATOM 3410 O O . ILE A 1 715 ? 142.505 148.602 154.994 1.00 41.27 715 ILE A O 1
ATOM 3415 N N . SER A 1 716 ? 142.534 148.582 157.235 1.00 33.84 716 SER A N 1
ATOM 3416 C CA . SER A 1 716 ? 142.174 149.996 157.311 1.00 26.45 716 SER A CA 1
ATOM 3417 C C . SER A 1 716 ? 143.299 150.887 156.796 1.00 28.13 716 SER A C 1
ATOM 3418 O O . SER A 1 716 ? 143.049 151.870 156.087 1.00 35.82 716 SER A O 1
ATOM 3421 N N . LEU A 1 717 ? 144.545 150.561 157.146 1.00 31.93 717 LEU A N 1
ATOM 3422 C CA . LEU A 1 717 ? 145.683 151.306 156.616 1.00 34.63 717 LEU A CA 1
ATOM 3423 C C . LEU A 1 717 ? 145.764 151.170 155.102 1.00 36.86 717 LEU A C 1
ATOM 3424 O O . LEU A 1 717 ? 146.024 152.150 154.392 1.00 37.02 717 LEU A O 1
ATOM 3429 N N . LEU A 1 718 ? 145.536 149.958 154.593 1.00 36.55 718 LEU A N 1
ATOM 3430 C CA . LEU A 1 718 ? 145.510 149.744 153.153 1.00 35.03 718 LEU A CA 1
ATOM 3431 C C . LEU A 1 718 ? 144.407 150.563 152.500 1.00 33.40 718 LEU A C 1
ATOM 3432 O O . LEU A 1 718 ? 144.602 151.126 151.422 1.00 36.74 718 LEU A O 1
ATOM 3437 N N . GLY A 1 719 ? 143.240 150.636 153.139 1.00 33.23 719 GLY A N 1
ATOM 3438 C CA . GLY A 1 719 ? 142.153 151.431 152.596 1.00 32.98 719 GLY A CA 1
ATOM 3439 C C . GLY A 1 719 ? 142.471 152.912 152.556 1.00 34.98 719 GLY A C 1
ATOM 3440 O O . GLY A 1 719 ? 142.128 153.600 151.595 1.00 39.26 719 GLY A O 1
ATOM 3441 N N . ALA A 1 720 ? 143.124 153.424 153.599 1.00 31.91 720 ALA A N 1
ATOM 3442 C CA . ALA A 1 720 ? 143.549 154.822 153.584 1.00 31.79 720 ALA A CA 1
ATOM 3443 C C . ALA A 1 720 ? 144.558 155.080 152.469 1.00 40.99 720 ALA A C 1
ATOM 3444 O O . ALA A 1 720 ? 144.470 156.090 151.754 1.00 43.48 720 ALA A O 1
ATOM 3446 N N . ILE A 1 721 ? 145.516 154.167 152.299 1.00 39.35 721 ILE A N 1
ATOM 3447 C CA . ILE A 1 721 ? 146.507 154.315 151.236 1.00 37.09 721 ILE A CA 1
ATOM 3448 C C . ILE A 1 721 ? 145.835 154.283 149.869 1.00 41.77 721 ILE A C 1
ATOM 3449 O O . ILE A 1 721 ? 146.155 155.086 148.984 1.00 44.54 721 ILE A O 1
ATOM 3454 N N . LEU A 1 722 ? 144.898 153.354 149.673 1.00 38.10 722 LEU A N 1
ATOM 3455 C CA . LEU A 1 722 ? 144.188 153.261 148.404 1.00 34.89 722 LEU A CA 1
ATOM 3456 C C . LEU A 1 722 ? 143.338 154.496 148.152 1.00 38.48 722 LEU A C 1
ATOM 3457 O O . LEU A 1 722 ? 143.201 154.933 147.008 1.00 44.64 722 LEU A O 1
ATOM 3462 N N . CYS A 1 723 ? 142.742 155.061 149.202 1.00 38.14 723 CYS A N 1
ATOM 3463 C CA . CYS A 1 723 ? 141.977 156.288 149.030 1.00 39.09 723 CYS A CA 1
ATOM 3464 C C . CYS A 1 723 ? 142.873 157.429 148.578 1.00 35.65 723 CYS A C 1
ATOM 3465 O O . CYS A 1 723 ? 142.505 158.198 147.685 1.00 35.82 723 CYS A O 1
ATOM 3468 N N . CYS A 1 724 ? 144.064 157.546 149.171 1.00 42.44 724 CYS A N 1
ATOM 3469 C CA . CYS A 1 724 ? 145.002 158.570 148.715 1.00 41.45 724 CYS A CA 1
ATOM 3470 C C . CYS A 1 724 ? 145.436 158.326 147.272 1.00 45.89 724 CYS A C 1
ATOM 3471 O O . CYS A 1 724 ? 145.530 159.267 146.472 1.00 47.84 724 CYS A O 1
ATOM 3474 N N . ILE A 1 725 ? 145.695 157.066 146.918 1.00 47.94 725 ILE A N 1
ATOM 3475 C CA . ILE A 1 725 ? 146.128 156.745 145.560 1.00 41.02 725 ILE A CA 1
ATOM 3476 C C . ILE A 1 725 ? 145.036 157.085 144.554 1.00 37.66 725 ILE A C 1
ATOM 3477 O O . ILE A 1 725 ? 145.303 157.682 143.506 1.00 43.84 725 ILE A O 1
ATOM 3482 N N . VAL A 1 726 ? 143.792 156.713 144.855 1.00 38.10 726 VAL A N 1
ATOM 3483 C CA . VAL A 1 726 ? 142.677 157.013 143.964 1.00 33.65 726 VAL A CA 1
ATOM 3484 C C . VAL A 1 726 ? 142.454 158.516 143.881 1.00 34.77 726 VAL A C 1
ATOM 3485 O O . VAL A 1 726 ? 142.103 159.048 142.822 1.00 37.40 726 VAL A O 1
ATOM 3489 N N . MET A 1 727 ? 142.663 159.226 144.991 1.00 44.49 727 MET A N 1
ATOM 3490 C CA . MET A 1 727 ? 142.611 160.682 144.962 1.00 44.03 727 MET A CA 1
ATOM 3491 C C . MET A 1 727 ? 143.640 161.239 143.989 1.00 45.26 727 MET A C 1
ATOM 3492 O O . MET A 1 727 ? 143.365 162.197 143.259 1.00 44.34 727 MET A O 1
ATOM 3497 N N . PHE A 1 728 ? 144.833 160.644 143.966 1.00 50.06 728 PHE A N 1
ATOM 3498 C CA . PHE A 1 728 ? 145.880 161.114 143.064 1.00 46.43 728 PHE A CA 1
ATOM 3499 C C . PHE A 1 728 ? 145.601 160.735 141.615 1.00 44.02 728 PHE A C 1
ATOM 3500 O O . PHE A 1 728 ? 145.989 161.469 140.700 1.00 45.79 728 PHE A O 1
ATOM 3508 N N . VAL A 1 729 ? 144.943 159.597 141.389 1.00 48.71 729 VAL A N 1
ATOM 3509 C CA . VAL A 1 729 ? 144.715 159.110 140.031 1.00 40.68 729 VAL A CA 1
ATOM 3510 C C . VAL A 1 729 ? 143.861 160.094 139.246 1.00 42.99 729 VAL A C 1
ATOM 3511 O O . VAL A 1 729 ? 144.149 160.400 138.084 1.00 53.03 729 VAL A O 1
ATOM 3515 N N . ILE A 1 730 ? 142.805 160.608 139.865 1.00 43.22 730 ILE A N 1
ATOM 3516 C CA . ILE A 1 730 ? 141.940 161.592 139.228 1.00 43.27 730 ILE A CA 1
ATOM 3517 C C . ILE A 1 730 ? 142.449 162.983 139.589 1.00 45.36 730 ILE A C 1
ATOM 3518 O O . ILE A 1 730 ? 142.404 163.389 140.752 1.00 55.92 730 ILE A O 1
ATOM 3523 N N . ASN A 1 731 ? 142.953 163.708 138.590 1.00 41.54 731 ASN A N 1
ATOM 3524 C CA . ASN A 1 731 ? 143.227 165.139 138.706 1.00 45.07 731 ASN A CA 1
ATOM 3525 C C . ASN A 1 731 ? 144.207 165.434 139.847 1.00 48.79 731 ASN A C 1
ATOM 3526 O O . ASN A 1 731 ? 143.852 165.991 140.884 1.00 54.45 731 ASN A O 1
ATOM 3531 N N . TRP A 1 732 ? 145.452 165.007 139.626 1.00 47.13 732 TRP A N 1
ATOM 3532 C CA . TRP A 1 732 ? 146.553 165.195 140.568 1.00 46.10 732 TRP A CA 1
ATOM 3533 C C . TRP A 1 732 ? 146.544 166.560 141.251 1.00 43.81 732 TRP A C 1
ATOM 3534 O O . TRP A 1 732 ? 146.771 166.649 142.462 1.00 49.30 732 TRP A O 1
ATOM 3545 N N . TRP A 1 733 ? 146.278 167.632 140.499 1.00 37.91 733 TRP A N 1
ATOM 3546 C CA . TRP A 1 733 ? 146.320 168.955 141.112 1.00 46.78 733 TRP A CA 1
ATOM 3547 C C . TRP A 1 733 ? 145.130 169.182 142.032 1.00 49.40 733 TRP A C 1
ATOM 3548 O O . TRP A 1 733 ? 145.245 169.919 143.016 1.00 54.79 733 TRP A O 1
ATOM 3559 N N . ALA A 1 734 ? 143.994 168.541 141.755 1.00 50.21 734 ALA A N 1
ATOM 3560 C CA . ALA A 1 734 ? 142.896 168.564 142.714 1.00 43.84 734 ALA A CA 1
ATOM 3561 C C . ALA A 1 734 ? 143.294 167.875 144.013 1.00 45.29 734 ALA A C 1
ATOM 3562 O O . ALA A 1 734 ? 142.926 168.327 145.102 1.00 52.77 734 ALA A O 1
ATOM 3564 N N . ALA A 1 735 ? 144.050 166.778 143.917 1.00 40.76 735 ALA A N 1
ATOM 3565 C CA . ALA A 1 735 ? 144.544 166.113 145.119 1.00 39.12 735 ALA A CA 1
ATOM 3566 C C . ALA A 1 735 ? 145.502 167.007 145.894 1.00 43.79 735 ALA A C 1
ATOM 3567 O O . ALA A 1 735 ? 145.426 167.086 147.126 1.00 51.53 735 ALA A O 1
ATOM 3569 N N . LEU A 1 736 ? 146.415 167.687 145.194 1.00 47.73 736 LEU A N 1
ATOM 3570 C CA . LEU A 1 736 ? 147.294 168.633 145.878 1.00 48.02 736 LEU A CA 1
ATOM 3571 C C . LEU A 1 736 ? 146.493 169.730 146.562 1.00 47.62 736 LEU A C 1
ATOM 3572 O O . LEU A 1 736 ? 146.776 170.096 147.709 1.00 51.42 736 LEU A O 1
ATOM 3577 N N . LEU A 1 737 ? 145.484 170.265 145.874 1.00 40.90 737 LEU A N 1
ATOM 3578 C CA . LEU A 1 737 ? 144.679 171.327 146.460 1.00 45.48 737 LEU A CA 1
ATOM 3579 C C . LEU A 1 737 ? 143.948 170.842 147.704 1.00 51.40 737 LEU A C 1
ATOM 3580 O O . LEU A 1 737 ? 143.927 171.538 148.723 1.00 53.54 737 LEU A O 1
ATOM 3585 N N . THR A 1 738 ? 143.351 169.648 147.648 1.00 50.36 738 THR A N 1
ATOM 3586 C CA . THR A 1 738 ? 142.619 169.150 148.809 1.00 48.67 738 THR A CA 1
ATOM 3587 C C . THR A 1 738 ? 143.560 168.860 149.974 1.00 47.04 738 THR A C 1
ATOM 3588 O O . THR A 1 738 ? 143.210 169.114 151.133 1.00 52.91 738 THR A O 1
ATOM 3592 N N . TYR A 1 739 ? 144.767 168.359 149.692 1.00 45.74 739 TYR A N 1
ATOM 3593 C CA . TYR A 1 739 ? 145.748 168.204 150.759 1.00 47.23 739 TYR A CA 1
ATOM 3594 C C . TYR A 1 739 ? 146.095 169.553 151.368 1.00 50.43 739 TYR A C 1
ATOM 3595 O O . TYR A 1 739 ? 146.268 169.668 152.585 1.00 52.96 739 TYR A O 1
ATOM 3604 N N . VAL A 1 740 ? 146.192 170.588 150.533 1.00 52.61 740 VAL A N 1
ATOM 3605 C CA . VAL A 1 740 ? 146.500 171.924 151.036 1.00 47.67 740 VAL A CA 1
ATOM 3606 C C . VAL A 1 740 ? 145.392 172.418 151.960 1.00 47.10 740 VAL A C 1
ATOM 3607 O O . VAL A 1 740 ? 145.662 172.969 153.032 1.00 54.12 740 VAL A O 1
ATOM 3611 N N . ILE A 1 741 ? 144.130 172.238 151.559 1.00 46.03 741 ILE A N 1
ATOM 3612 C CA . ILE A 1 741 ? 143.030 172.699 152.410 1.00 47.13 741 ILE A CA 1
ATOM 3613 C C . ILE A 1 741 ? 143.006 171.934 153.726 1.00 49.74 741 ILE A C 1
ATOM 3614 O O . ILE A 1 741 ? 142.821 172.525 154.797 1.00 51.52 741 ILE A O 1
ATOM 3619 N N . VAL A 1 742 ? 143.176 170.611 153.673 1.00 50.66 742 VAL A N 1
ATOM 3620 C CA . VAL A 1 742 ? 143.166 169.822 154.904 1.00 48.09 742 VAL A CA 1
ATOM 3621 C C . VAL A 1 742 ? 144.298 170.258 155.825 1.00 47.39 742 VAL A C 1
ATOM 3622 O O . VAL A 1 742 ? 144.103 170.446 157.032 1.00 50.50 742 VAL A O 1
ATOM 3626 N N . LEU A 1 743 ? 145.497 170.438 155.267 1.00 49.36 743 LEU A N 1
ATOM 3627 C CA . LEU A 1 743 ? 146.647 170.844 156.068 1.00 48.93 743 LEU A CA 1
ATOM 3628 C C . LEU A 1 743 ? 146.442 172.229 156.675 1.00 48.30 743 LEU A C 1
ATOM 3629 O O . LEU A 1 743 ? 146.745 172.449 157.854 1.00 54.26 743 LEU A O 1
ATOM 3634 N N . GLY A 1 744 ? 145.921 173.172 155.890 1.00 45.31 744 GLY A N 1
ATOM 3635 C CA . GLY A 1 744 ? 145.693 174.509 156.409 1.00 45.20 744 GLY A CA 1
ATOM 3636 C C . GLY A 1 74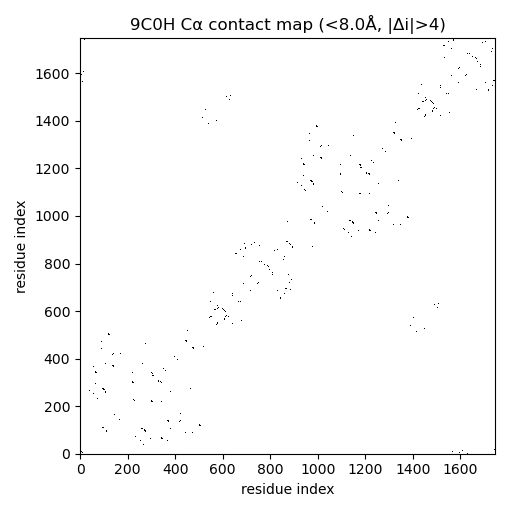4 ? 144.646 174.541 157.504 1.00 47.51 744 GLY A C 1
ATOM 3637 O O . GLY A 1 744 ? 144.820 175.220 158.519 1.00 59.68 744 GLY A O 1
ATOM 3638 N N . LEU A 1 745 ? 143.544 173.811 157.315 1.00 47.59 745 LEU A N 1
ATOM 3639 C CA . LEU A 1 745 ? 142.520 173.745 158.351 1.00 45.88 745 LEU A CA 1
ATOM 3640 C C . LEU A 1 745 ? 143.058 173.089 159.615 1.00 48.41 745 LEU A C 1
ATOM 3641 O O . LEU A 1 745 ? 142.757 173.531 160.731 1.00 51.85 745 LEU A O 1
ATOM 3646 N N . TYR A 1 746 ? 143.860 172.034 159.461 1.00 40.81 746 TYR A N 1
ATOM 3647 C CA . TYR A 1 746 ? 144.448 171.371 160.618 1.00 42.40 746 TYR A CA 1
ATOM 3648 C C . TYR A 1 746 ? 145.363 172.317 161.386 1.00 49.91 746 TYR A C 1
ATOM 3649 O O . TYR A 1 746 ? 145.309 172.379 162.621 1.00 55.14 746 TYR A O 1
ATOM 3658 N N . ILE A 1 747 ? 146.201 173.073 160.672 1.00 52.95 747 ILE A N 1
ATOM 3659 C CA . ILE A 1 747 ? 147.086 174.028 161.336 1.00 52.09 747 ILE A CA 1
ATOM 3660 C C . ILE A 1 747 ? 146.283 175.122 162.027 1.00 50.08 747 ILE A C 1
ATOM 3661 O O . ILE A 1 747 ? 146.589 175.514 163.159 1.00 55.21 747 ILE A O 1
ATOM 3666 N N . TYR A 1 748 ? 145.245 175.635 161.364 1.00 42.77 748 TYR A N 1
ATOM 3667 C CA . TYR A 1 748 ? 144.438 176.678 161.985 1.00 44.04 748 TYR A CA 1
ATOM 3668 C C . TYR A 1 748 ? 143.780 176.177 163.262 1.00 53.02 748 TYR A C 1
ATOM 3669 O O . TYR A 1 748 ? 143.753 176.886 164.274 1.00 58.39 748 TYR A O 1
ATOM 3678 N N . VAL A 1 749 ? 143.242 174.957 163.237 1.00 59.52 749 VAL A N 1
ATOM 3679 C CA . VAL A 1 749 ? 142.577 174.427 164.422 1.00 55.64 749 VAL A CA 1
ATOM 3680 C C . VAL A 1 749 ? 143.583 174.202 165.543 1.00 54.90 749 VAL A C 1
ATOM 3681 O O . VAL A 1 749 ? 143.340 174.574 166.696 1.00 61.78 749 VAL A O 1
ATOM 3685 N N . THR A 1 750 ? 144.735 173.603 165.226 1.00 57.53 750 THR A N 1
ATOM 3686 C CA . THR A 1 750 ? 145.714 173.346 166.276 1.00 59.26 750 THR A CA 1
ATOM 3687 C C . THR A 1 750 ? 146.325 174.630 166.821 1.00 56.79 750 THR A C 1
ATOM 3688 O O . THR A 1 750 ? 146.813 174.634 167.955 1.00 60.33 750 THR A O 1
ATOM 3692 N N . TYR A 1 751 ? 146.314 175.716 166.047 1.00 61.40 751 TYR A N 1
ATOM 3693 C CA . TYR A 1 751 ? 146.738 177.000 166.590 1.00 56.72 751 TYR A CA 1
ATOM 3694 C C . TYR A 1 751 ? 145.655 177.622 167.460 1.00 58.74 751 TYR A C 1
ATOM 3695 O O . TYR A 1 751 ? 145.955 178.210 168.504 1.00 63.05 751 TYR A O 1
ATOM 3704 N N . LYS A 1 752 ? 144.392 177.502 167.047 1.00 56.63 752 LYS A N 1
ATOM 3705 C CA . LYS A 1 752 ? 143.303 178.051 167.847 1.00 56.52 752 LYS A CA 1
ATOM 3706 C C . LYS A 1 752 ? 143.182 177.340 169.186 1.00 64.07 752 LYS A C 1
ATOM 3707 O O . LYS A 1 752 ? 142.829 177.971 170.189 1.00 67.93 752 LYS A O 1
ATOM 3713 N N . LYS A 1 753 ? 143.476 176.039 169.221 1.00 68.63 753 LYS A N 1
ATOM 3714 C CA . LYS A 1 753 ? 143.477 175.223 170.430 1.00 64.25 753 LYS A CA 1
ATOM 3715 C C . LYS A 1 753 ? 142.150 175.339 171.170 1.00 67.83 753 LYS A C 1
ATOM 3716 O O . LYS A 1 753 ? 142.078 175.992 172.219 1.00 72.08 753 LYS A O 1
ATOM 3722 N N . PRO A 1 754 ? 141.083 174.735 170.656 1.00 64.43 754 PRO A N 1
ATOM 3723 C CA . PRO A 1 754 ? 139.793 174.817 171.344 1.00 61.60 754 PRO A CA 1
ATOM 3724 C C . PRO A 1 754 ? 139.793 173.994 172.622 1.00 63.56 754 PRO A C 1
ATOM 3725 O O . PRO A 1 754 ? 140.542 173.025 172.767 1.00 64.20 754 PRO A O 1
ATOM 3729 N N . ASP A 1 755 ? 138.933 174.396 173.558 1.00 59.33 755 ASP A N 1
ATOM 3730 C CA . ASP A 1 755 ? 138.866 173.759 174.873 1.00 56.94 755 ASP A CA 1
ATOM 3731 C C . ASP A 1 755 ? 137.860 172.614 174.819 1.00 57.00 755 ASP A C 1
ATOM 3732 O O . ASP A 1 755 ? 136.692 172.743 175.192 1.00 58.94 755 ASP A O 1
ATOM 3734 N N . VAL A 1 756 ? 138.334 171.467 174.333 1.00 48.64 756 VAL A N 1
ATOM 3735 C CA . VAL A 1 756 ? 137.549 170.241 174.306 1.00 47.37 756 VAL A CA 1
ATOM 3736 C C . VAL A 1 756 ? 138.439 169.089 174.747 1.00 45.53 756 VAL A C 1
ATOM 3737 O O . VAL A 1 756 ? 139.667 169.154 174.668 1.00 49.64 756 VAL A O 1
ATOM 3741 N N . ASN A 1 757 ? 137.800 168.021 175.220 1.00 37.07 757 ASN A N 1
ATOM 3742 C CA . ASN A 1 757 ? 138.528 166.835 175.667 1.00 34.69 757 ASN A CA 1
ATOM 3743 C C . ASN A 1 757 ? 137.606 165.638 175.460 1.00 35.40 757 ASN A C 1
ATOM 3744 O O . ASN A 1 757 ? 136.703 165.402 176.266 1.00 40.92 757 ASN A O 1
ATOM 3749 N N . TRP A 1 758 ? 137.834 164.898 174.378 1.00 29.65 758 TRP A N 1
ATOM 3750 C CA . TRP A 1 758 ? 136.953 163.811 173.976 1.00 29.79 758 TRP A CA 1
ATOM 3751 C C . TRP A 1 758 ? 137.602 162.440 174.105 1.00 35.08 758 TRP A C 1
ATOM 3752 O O . TRP A 1 758 ? 137.008 161.446 173.679 1.00 41.96 758 TRP A O 1
ATOM 3763 N N . GLY A 1 759 ? 138.790 162.355 174.692 1.00 30.19 759 GLY A N 1
ATOM 3764 C CA . GLY A 1 759 ? 139.471 161.077 174.791 1.00 28.38 759 GLY A CA 1
ATOM 3765 C C . GLY A 1 759 ? 139.920 160.522 173.458 1.00 29.79 759 GLY A C 1
ATOM 3766 O O . GLY A 1 759 ? 139.769 159.320 173.206 1.00 33.66 759 GLY A O 1
ATOM 3767 N N . SER A 1 760 ? 140.476 161.370 172.601 1.00 33.83 760 SER A N 1
ATOM 3768 C CA . SER A 1 760 ? 140.841 160.978 171.251 1.00 21.45 760 SER A CA 1
ATOM 3769 C C . SER A 1 760 ? 142.012 160.001 171.253 1.00 25.70 760 SER A C 1
ATOM 3770 O O . SER A 1 760 ? 142.746 159.863 172.233 1.00 38.35 760 SER A O 1
ATOM 3773 N N . SER A 1 761 ? 142.177 159.317 170.119 1.00 23.11 761 SER A N 1
ATOM 3774 C CA . SER A 1 761 ? 143.287 158.389 169.946 1.00 24.89 761 SER A CA 1
ATOM 3775 C C . SER A 1 761 ? 144.635 159.092 169.914 1.00 30.64 761 SER A C 1
ATOM 3776 O O . SER A 1 761 ? 145.662 158.444 170.136 1.00 35.89 761 SER A O 1
ATOM 3779 N N . THR A 1 762 ? 144.657 160.395 169.635 1.00 31.56 762 THR A N 1
ATOM 3780 C CA . THR A 1 762 ? 145.913 161.132 169.653 1.00 26.34 762 THR A CA 1
ATOM 3781 C C . THR A 1 762 ? 146.532 161.138 171.046 1.00 31.40 762 THR A C 1
ATOM 3782 O O . THR A 1 762 ? 147.740 160.924 171.199 1.00 37.30 762 THR A O 1
ATOM 3786 N N . GLN A 1 763 ? 145.716 161.363 172.077 1.00 20.16 763 GLN A N 1
ATOM 3787 C CA . GLN A 1 763 ? 146.233 161.378 173.442 1.00 22.73 763 GLN A CA 1
ATOM 3788 C C . GLN A 1 763 ? 146.662 159.986 173.894 1.00 24.53 763 GLN A C 1
ATOM 3789 O O . GLN A 1 763 ? 147.683 159.831 174.582 1.00 40.11 763 GLN A O 1
ATOM 3795 N N . ALA A 1 764 ? 145.898 158.962 173.512 1.00 9.35 764 ALA A N 1
ATOM 3796 C CA . ALA A 1 764 ? 146.299 157.595 173.815 1.00 19.80 764 ALA A CA 1
ATOM 3797 C C . ALA A 1 764 ? 147.633 157.260 173.165 1.00 27.77 764 ALA A C 1
ATOM 3798 O O . ALA A 1 764 ? 148.494 156.625 173.785 1.00 37.51 764 ALA A O 1
ATOM 3800 N N . LEU A 1 765 ? 147.826 157.685 171.914 1.00 11.51 765 LEU A N 1
ATOM 3801 C CA . LEU A 1 765 ? 149.098 157.441 171.248 1.00 17.50 765 LEU A CA 1
ATOM 3802 C C . LEU A 1 765 ? 150.222 158.236 171.891 1.00 23.54 765 LEU A C 1
ATOM 3803 O O . LEU A 1 765 ? 151.358 157.762 171.940 1.00 30.00 765 LEU A O 1
ATOM 3808 N N . THR A 1 766 ? 149.933 159.442 172.377 1.00 13.46 766 THR A N 1
ATOM 3809 C CA . THR A 1 766 ? 150.940 160.198 173.110 1.00 16.69 766 THR A CA 1
ATOM 3810 C C . THR A 1 766 ? 151.423 159.413 174.321 1.00 23.38 766 THR A C 1
ATOM 3811 O O . THR A 1 766 ? 152.633 159.276 174.554 1.00 27.64 766 THR A O 1
ATOM 3815 N N . TYR A 1 767 ? 150.482 158.867 175.093 1.00 20.23 767 TYR A N 1
ATOM 3816 C CA . TYR A 1 767 ? 150.872 158.073 176.253 1.00 15.03 767 TYR A CA 1
ATOM 3817 C C . TYR A 1 767 ? 151.667 156.842 175.838 1.00 16.81 767 TYR A C 1
ATOM 3818 O O . TYR A 1 767 ? 152.693 156.521 176.450 1.00 20.91 767 TYR A O 1
ATOM 3827 N N . LEU A 1 768 ? 151.200 156.131 174.810 1.00 14.78 768 LEU A N 1
ATOM 3828 C CA . LEU A 1 768 ? 151.875 154.907 174.391 1.00 15.65 768 LEU A CA 1
ATOM 3829 C C . LEU A 1 768 ? 153.289 155.193 173.899 1.00 28.16 768 LEU A C 1
ATOM 3830 O O . LEU A 1 768 ? 154.222 154.440 174.198 1.00 34.14 768 LEU A O 1
ATOM 3835 N N . ASN A 1 769 ? 153.466 156.278 173.143 1.00 22.01 769 ASN A N 1
ATOM 3836 C CA . ASN A 1 769 ? 154.792 156.646 172.664 1.00 17.06 769 ASN A CA 1
ATOM 3837 C C . ASN A 1 769 ? 155.715 157.008 173.816 1.00 25.42 769 ASN A C 1
ATOM 3838 O O . ASN A 1 769 ? 156.877 156.588 173.840 1.00 29.25 769 ASN A O 1
ATOM 3843 N N . ALA A 1 770 ? 155.222 157.796 174.778 1.00 23.53 770 ALA A N 1
ATOM 3844 C CA . ALA A 1 770 ? 156.062 158.140 175.919 1.00 18.25 770 ALA A CA 1
ATOM 3845 C C . ALA A 1 770 ? 156.485 156.892 176.682 1.00 15.18 770 ALA A C 1
ATOM 3846 O O . ALA A 1 770 ? 157.661 156.737 177.033 1.00 25.95 770 ALA A O 1
ATOM 3848 N N . LEU A 1 771 ? 155.544 155.978 176.922 1.00 12.24 771 LEU A N 1
ATOM 3849 C CA . LEU A 1 771 ? 155.868 154.757 177.649 1.00 19.80 771 LEU A CA 1
ATOM 3850 C C . LEU A 1 771 ? 156.880 153.908 176.891 1.00 16.02 771 LEU A C 1
ATOM 3851 O O . LEU A 1 771 ? 157.840 153.399 177.481 1.00 25.65 771 LEU A O 1
ATOM 3856 N N . GLN A 1 772 ? 156.683 153.742 175.582 1.00 17.28 772 GLN A N 1
ATOM 3857 C CA . GLN A 1 772 ? 157.593 152.917 174.797 1.00 22.24 772 GLN A CA 1
ATOM 3858 C C . GLN A 1 772 ? 158.991 153.519 174.758 1.00 26.29 772 GLN A C 1
ATOM 3859 O O . GLN A 1 772 ? 159.990 152.800 174.879 1.00 34.83 772 GLN A O 1
ATOM 3865 N N . HIS A 1 773 ? 159.082 154.840 174.597 1.00 26.61 773 HIS A N 1
ATOM 3866 C CA . HIS A 1 773 ? 160.386 155.490 174.575 1.00 16.32 773 HIS A CA 1
ATOM 3867 C C . HIS A 1 773 ? 161.086 155.373 175.922 1.00 19.34 773 HIS A C 1
ATOM 3868 O O . HIS A 1 773 ? 162.301 155.156 175.975 1.00 29.29 773 HIS A O 1
ATOM 3875 N N . SER A 1 774 ? 160.341 155.503 177.023 1.00 17.19 774 SER A N 1
ATOM 3876 C CA . SER A 1 774 ? 160.948 155.330 178.339 1.00 12.85 774 SER A CA 1
ATOM 3877 C C . SER A 1 774 ? 161.426 153.898 178.550 1.00 16.66 774 SER A C 1
ATOM 3878 O O . SER A 1 774 ? 162.489 153.670 179.140 1.00 31.36 774 SER A O 1
ATOM 3881 N N . ILE A 1 775 ? 160.653 152.920 178.080 1.00 17.74 775 ILE A N 1
ATOM 3882 C CA . ILE A 1 775 ? 161.063 151.525 178.209 1.00 16.39 775 ILE A CA 1
ATOM 3883 C C . ILE A 1 775 ? 162.330 151.274 177.405 1.00 25.22 775 ILE A C 1
ATOM 3884 O O . ILE A 1 775 ? 163.235 150.555 177.847 1.00 34.19 775 ILE A O 1
ATOM 3889 N N . ARG A 1 776 ? 162.413 151.862 176.212 1.00 27.10 776 ARG A N 1
ATOM 3890 C CA . ARG A 1 776 ? 163.630 151.761 175.416 1.00 20.23 776 ARG A CA 1
ATOM 3891 C C . ARG A 1 776 ? 164.811 152.406 176.130 1.00 26.70 776 ARG A C 1
ATOM 3892 O O . ARG A 1 776 ? 165.923 151.866 176.121 1.00 31.89 776 ARG A O 1
ATOM 3900 N N . LEU A 1 777 ? 164.588 153.566 176.751 1.00 22.45 777 LEU A N 1
ATOM 3901 C CA . LEU A 1 777 ? 165.657 154.251 177.468 1.00 15.57 777 LEU A CA 1
ATOM 3902 C C . LEU A 1 777 ? 166.142 153.445 178.663 1.00 21.20 777 LEU A C 1
ATOM 3903 O O . LEU A 1 777 ? 167.320 153.521 179.026 1.00 25.33 777 LEU A O 1
ATOM 3908 N N . SER A 1 778 ? 165.252 152.675 179.288 1.00 30.01 778 SER A N 1
ATOM 3909 C CA . SER A 1 778 ? 165.642 151.891 180.453 1.00 27.60 778 SER A CA 1
ATOM 3910 C C . SER A 1 778 ? 166.692 150.837 180.126 1.00 24.85 778 SER A C 1
ATOM 3911 O O . SER A 1 778 ? 167.365 150.347 181.038 1.00 25.54 778 SER A O 1
ATOM 3914 N N . GLY A 1 779 ? 166.849 150.475 178.857 1.00 15.91 779 GLY A N 1
ATOM 3915 C CA . GLY A 1 779 ? 167.828 149.476 178.479 1.00 21.50 779 GLY A CA 1
ATOM 3916 C C . GLY A 1 779 ? 169.117 150.059 177.935 1.00 35.22 779 GLY A C 1
ATOM 3917 O O . GLY A 1 779 ? 169.901 149.352 177.297 1.00 39.54 779 GLY A O 1
ATOM 3918 N N . VAL A 1 780 ? 169.349 151.345 178.182 1.00 36.94 780 VAL A N 1
ATOM 3919 C CA . VAL A 1 780 ? 170.511 152.060 177.668 1.00 22.83 780 VAL A CA 1
ATOM 3920 C C . VAL A 1 780 ? 171.498 152.237 178.812 1.00 31.86 780 VAL A C 1
ATOM 3921 O O . VAL A 1 780 ? 171.155 152.804 179.855 1.00 31.46 780 VAL A O 1
ATOM 3925 N N . GLU A 1 781 ? 172.720 151.750 178.623 1.00 37.55 781 GLU A N 1
ATOM 3926 C CA . GLU A 1 781 ? 173.742 151.883 179.651 1.00 36.07 781 GLU A CA 1
ATOM 3927 C C . GLU A 1 781 ? 174.249 153.318 179.721 1.00 33.31 781 GLU A C 1
ATOM 3928 O O . GLU A 1 781 ? 174.424 153.983 178.697 1.00 36.45 781 GLU A O 1
ATOM 3930 N N . ASP A 1 782 ? 174.486 153.793 180.940 1.00 31.99 782 ASP A N 1
ATOM 3931 C CA . ASP A 1 782 ? 174.969 155.151 181.146 1.00 26.34 782 ASP A CA 1
ATOM 3932 C C . ASP A 1 782 ? 176.424 155.282 180.719 1.00 36.88 782 ASP A C 1
ATOM 3933 O O . ASP A 1 782 ? 177.209 154.337 180.827 1.00 38.29 782 ASP A O 1
ATOM 3938 N N . HIS A 1 783 ? 176.777 156.467 180.229 1.00 37.53 783 HIS A N 1
ATOM 3939 C CA . HIS A 1 783 ? 178.149 156.782 179.869 1.00 24.62 783 HIS A CA 1
ATOM 3940 C C . HIS A 1 783 ? 178.448 158.216 180.270 1.00 24.04 783 HIS A C 1
ATOM 3941 O O . HIS A 1 783 ? 177.546 159.051 180.358 1.00 27.61 783 HIS A O 1
ATOM 3948 N N . VAL A 1 784 ? 179.731 158.492 180.506 1.00 23.27 784 VAL A N 1
ATOM 3949 C CA . VAL A 1 784 ? 180.130 159.778 181.069 1.00 24.11 784 VAL A CA 1
ATOM 3950 C C . VAL A 1 784 ? 179.804 160.914 180.109 1.00 28.05 784 VAL A C 1
ATOM 3951 O O . VAL A 1 784 ? 179.296 161.965 180.519 1.00 33.42 784 VAL A O 1
ATOM 3955 N N . LYS A 1 785 ? 180.075 160.728 178.821 1.00 28.80 785 LYS A N 1
ATOM 3956 C CA . LYS A 1 785 ? 179.827 161.800 177.867 1.00 27.81 785 LYS A CA 1
ATOM 3957 C C . LYS A 1 785 ? 178.360 161.927 177.484 1.00 27.62 785 LYS A C 1
ATOM 3958 O O . LYS A 1 785 ? 178.012 162.844 176.734 1.00 32.71 785 LYS A O 1
ATOM 3964 N N . ASN A 1 786 ? 177.497 161.046 177.981 1.00 25.37 786 ASN A N 1
ATOM 3965 C CA . ASN A 1 786 ? 176.058 161.179 177.819 1.00 20.29 786 ASN A CA 1
ATOM 3966 C C . ASN A 1 786 ? 175.381 161.727 179.069 1.00 22.70 786 ASN A C 1
ATOM 3967 O O . ASN A 1 786 ? 174.150 161.735 179.140 1.00 36.40 786 ASN A O 1
ATOM 3972 N N . PHE A 1 787 ? 176.155 162.178 180.051 1.00 18.35 787 PHE A N 1
ATOM 3973 C CA . PHE A 1 787 ? 175.585 162.720 181.276 1.00 18.90 787 PHE A CA 1
ATOM 3974 C C . PHE A 1 787 ? 174.810 163.998 180.991 1.00 21.35 787 PHE A C 1
ATOM 3975 O O . PHE A 1 787 ? 175.237 164.839 180.197 1.00 35.29 787 PHE A O 1
ATOM 3983 N N . ARG A 1 788 ? 173.673 164.148 181.659 1.00 8.09 788 ARG A N 1
ATOM 3984 C CA . ARG A 1 788 ? 172.917 165.386 181.620 1.00 11.92 788 ARG A CA 1
ATOM 3985 C C . ARG A 1 788 ? 172.526 165.792 183.031 1.00 23.77 788 ARG A C 1
ATOM 3986 O O . ARG A 1 788 ? 172.324 164.935 183.895 1.00 30.12 788 ARG A O 1
ATOM 3994 N N . PRO A 1 789 ? 172.424 167.089 183.294 1.00 21.08 789 PRO A N 1
ATOM 3995 C CA . PRO A 1 789 ? 171.914 167.537 184.595 1.00 21.08 789 PRO A CA 1
ATOM 3996 C C . PRO A 1 789 ? 170.429 167.261 184.758 1.00 26.29 789 PRO A C 1
ATOM 3997 O O . PRO A 1 789 ? 169.596 167.915 184.126 1.00 31.43 789 PRO A O 1
ATOM 4001 N N . GLN A 1 790 ? 170.086 166.302 185.609 1.00 24.96 790 GLN A N 1
ATOM 4002 C CA . GLN A 1 790 ? 168.697 165.962 185.903 1.00 15.60 790 GLN A CA 1
ATOM 4003 C C . GLN A 1 790 ? 168.368 166.566 187.261 1.00 21.85 790 GLN A C 1
ATOM 4004 O O . GLN A 1 790 ? 168.696 165.998 188.304 1.00 27.95 790 GLN A O 1
ATOM 4010 N N . CYS A 1 791 ? 167.712 167.721 187.244 1.00 29.91 791 CYS A N 1
ATOM 4011 C CA . CYS A 1 791 ? 167.617 168.584 188.412 1.00 28.82 791 CYS A CA 1
ATOM 4012 C C . CYS A 1 791 ? 166.232 168.512 189.036 1.00 27.91 791 CYS A C 1
ATOM 4013 O O . CYS A 1 791 ? 165.220 168.634 188.341 1.00 30.47 791 CYS A O 1
ATOM 4016 N N . LEU A 1 792 ? 166.197 168.318 190.347 1.00 26.81 792 LEU A N 1
ATOM 4017 C CA . LEU A 1 792 ? 164.980 168.426 191.139 1.00 15.41 792 LEU A CA 1
ATOM 4018 C C . LEU A 1 792 ? 165.069 169.733 191.914 1.00 16.32 792 LEU A C 1
ATOM 4019 O O . LEU A 1 792 ? 165.939 169.892 192.775 1.00 26.52 792 LEU A O 1
ATOM 4024 N N . VAL A 1 793 ? 164.178 170.665 191.605 1.00 18.07 793 VAL A N 1
ATOM 4025 C CA . VAL A 1 793 ? 164.200 172.002 192.183 1.00 18.26 793 VAL A CA 1
ATOM 4026 C C . VAL A 1 793 ? 163.102 172.096 193.229 1.00 23.43 793 VAL A C 1
ATOM 4027 O O . VAL A 1 793 ? 161.952 171.723 192.970 1.00 35.52 793 VAL A O 1
ATOM 4031 N N . MET A 1 794 ? 163.455 172.593 194.411 1.00 25.21 794 MET A N 1
ATOM 4032 C CA . MET A 1 794 ? 162.495 172.739 195.502 1.00 18.06 794 MET A CA 1
ATOM 4033 C C . MET A 1 794 ? 161.865 174.128 195.432 1.00 27.24 794 MET A C 1
ATOM 4034 O O . MET A 1 794 ? 162.078 174.999 196.274 1.00 38.09 794 MET A O 1
ATOM 4039 N N . THR A 1 795 ? 161.069 174.317 194.383 1.00 31.46 795 THR A N 1
ATOM 4040 C CA . THR A 1 795 ? 160.413 175.594 194.145 1.00 34.83 795 THR A CA 1
ATOM 4041 C C . THR A 1 795 ? 159.238 175.840 195.078 1.00 39.70 795 THR A C 1
ATOM 4042 O O . THR A 1 795 ? 158.913 177.000 195.348 1.00 45.78 795 THR A O 1
ATOM 4046 N N . GLY A 1 796 ? 158.607 174.786 195.583 1.00 34.29 796 GLY A N 1
ATOM 4047 C CA . GLY A 1 796 ? 157.297 174.931 196.177 1.00 30.89 796 GLY A CA 1
ATOM 4048 C C . GLY A 1 796 ? 156.293 175.230 195.085 1.00 35.34 796 GLY A C 1
ATOM 4049 O O . GLY A 1 796 ? 156.141 174.439 194.151 1.00 37.10 796 GLY A O 1
ATOM 4050 N N . ALA A 1 797 ? 155.613 176.359 195.174 1.00 41.46 797 ALA A N 1
ATOM 4051 C CA . ALA A 1 797 ? 154.794 176.799 194.057 1.00 39.42 797 ALA A CA 1
ATOM 4052 C C . ALA A 1 797 ? 155.708 177.334 192.962 1.00 40.90 797 ALA A C 1
ATOM 4053 O O . ALA A 1 797 ? 156.514 178.235 193.220 1.00 45.00 797 ALA A O 1
ATOM 4055 N N . PRO A 1 798 ? 155.619 176.815 191.734 1.00 40.79 798 PRO A N 1
ATOM 4056 C CA . PRO A 1 798 ? 156.602 177.175 190.703 1.00 33.64 798 PRO A CA 1
ATOM 4057 C C . PRO A 1 798 ? 156.542 178.627 190.263 1.00 40.71 798 PRO A C 1
ATOM 4058 O O . PRO A 1 798 ? 157.412 179.055 189.499 1.00 46.61 798 PRO A O 1
ATOM 4062 N N . ASN A 1 799 ? 155.556 179.396 190.713 1.00 46.07 799 ASN A N 1
ATOM 4063 C CA . ASN A 1 799 ? 155.467 180.815 190.406 1.00 43.25 799 ASN A CA 1
ATOM 4064 C C . ASN A 1 799 ? 155.909 181.701 191.561 1.00 45.07 799 ASN A C 1
ATOM 4065 O O . ASN A 1 799 ? 155.820 182.927 191.451 1.00 46.01 799 ASN A O 1
ATOM 4070 N N . SER A 1 800 ? 156.379 181.117 192.665 1.00 45.73 800 SER A N 1
ATOM 4071 C CA . SER A 1 800 ? 156.817 181.920 193.803 1.00 44.91 800 SER A CA 1
ATOM 4072 C C . SER A 1 800 ? 158.112 182.657 193.490 1.00 53.59 800 SER A C 1
ATOM 4073 O O . SER A 1 800 ? 158.245 183.851 193.780 1.00 56.43 800 SER A O 1
ATOM 4076 N N . ARG A 1 801 ? 159.079 181.958 192.903 1.00 48.20 801 ARG A N 1
ATOM 4077 C CA . ARG A 1 801 ? 160.352 182.550 192.494 1.00 34.62 801 ARG A CA 1
ATOM 4078 C C . ARG A 1 801 ? 160.506 182.372 190.992 1.00 41.39 801 ARG A C 1
ATOM 4079 O O . ARG A 1 801 ? 160.988 181.321 190.535 1.00 44.01 801 ARG A O 1
ATOM 4087 N N . PRO A 1 802 ? 160.122 183.359 190.187 1.00 41.38 802 PRO A N 1
ATOM 4088 C CA . PRO A 1 802 ? 160.156 183.177 188.731 1.00 34.82 802 PRO A CA 1
ATOM 4089 C C . PRO A 1 802 ? 161.548 183.316 188.137 1.00 35.79 802 PRO A C 1
ATOM 4090 O O . PRO A 1 802 ? 161.886 182.607 187.186 1.00 41.14 802 PRO A O 1
ATOM 4094 N N . ALA A 1 803 ? 162.365 184.222 188.680 1.00 37.19 803 ALA A N 1
ATOM 4095 C CA . ALA A 1 803 ? 163.725 184.377 188.174 1.00 32.94 803 ALA A CA 1
ATOM 4096 C C . ALA A 1 803 ? 164.546 183.119 188.415 1.00 34.66 803 ALA A C 1
ATOM 4097 O O . ALA A 1 803 ? 165.310 182.688 187.544 1.00 35.28 803 ALA A O 1
ATOM 4099 N N . LEU A 1 804 ? 164.396 182.515 189.594 1.00 33.59 804 LEU A N 1
ATOM 4100 C CA . LEU A 1 804 ? 165.081 181.261 189.882 1.00 33.34 804 LEU A CA 1
ATOM 4101 C C . LEU A 1 804 ? 164.629 180.157 188.936 1.00 33.07 804 LEU A C 1
ATOM 4102 O O . LEU A 1 804 ? 165.449 179.376 188.436 1.00 38.40 804 LEU A O 1
ATOM 4107 N N . LEU A 1 805 ? 163.323 180.079 188.678 1.00 29.09 805 LEU A N 1
ATOM 4108 C CA . LEU A 1 805 ? 162.808 179.064 187.767 1.00 29.25 805 LEU A CA 1
ATOM 4109 C C . LEU A 1 805 ? 163.356 179.259 186.361 1.00 28.64 805 LEU A C 1
ATOM 4110 O O . LEU A 1 805 ? 163.740 178.291 185.696 1.00 34.42 805 LEU A O 1
ATOM 4115 N N . HIS A 1 806 ? 163.405 180.508 185.894 1.00 30.40 806 HIS A N 1
ATOM 4116 C CA . HIS A 1 806 ? 163.962 180.789 184.575 1.00 32.48 806 HIS A CA 1
ATOM 4117 C C . HIS A 1 806 ? 165.438 180.427 184.507 1.00 33.71 806 HIS A C 1
ATOM 4118 O O . HIS A 1 806 ? 165.904 179.867 183.508 1.00 37.95 806 HIS A O 1
ATOM 4125 N N . LEU A 1 807 ? 166.194 180.743 185.559 1.00 30.93 807 LEU A N 1
ATOM 4126 C CA . LEU A 1 807 ? 167.613 180.409 185.564 1.00 25.44 807 LEU A CA 1
ATOM 4127 C C . LEU A 1 807 ? 167.828 178.904 185.506 1.00 22.98 807 LEU A C 1
ATOM 4128 O O . LEU A 1 807 ? 168.687 178.423 184.760 1.00 25.62 807 LEU A O 1
ATOM 4133 N N . VAL A 1 808 ? 167.059 178.140 186.284 1.00 16.79 808 VAL A N 1
ATOM 4134 C CA . VAL A 1 808 ? 167.201 176.687 186.233 1.00 17.24 808 VAL A CA 1
ATOM 4135 C C . VAL A 1 808 ? 166.773 176.156 184.870 1.00 26.59 808 VAL A C 1
ATOM 4136 O O . VAL A 1 808 ? 167.380 175.220 184.338 1.00 28.46 808 VAL A O 1
ATOM 4140 N N . HIS A 1 809 ? 165.728 176.746 184.282 1.00 30.71 809 HIS A N 1
ATOM 4141 C CA . HIS A 1 809 ? 165.317 176.381 182.930 1.00 23.21 809 HIS A CA 1
ATOM 4142 C C . HIS A 1 809 ? 166.420 176.638 181.917 1.00 29.14 809 HIS A C 1
ATOM 4143 O O . HIS A 1 809 ? 166.523 175.921 180.916 1.00 28.79 809 HIS A O 1
ATOM 4150 N N . ASP A 1 810 ? 167.236 177.667 182.151 1.00 35.36 810 ASP A N 1
ATOM 4151 C CA . ASP A 1 810 ? 168.259 178.043 181.181 1.00 27.80 810 ASP A CA 1
ATOM 4152 C C . ASP A 1 810 ? 169.250 176.911 180.935 1.00 30.22 810 ASP A C 1
ATOM 4153 O O . ASP A 1 810 ? 169.618 176.646 179.786 1.00 40.43 810 ASP A O 1
ATOM 4158 N N . PHE A 1 811 ? 169.694 176.226 181.987 1.00 26.57 811 PHE A N 1
ATOM 4159 C CA . PHE A 1 811 ? 170.604 175.103 181.808 1.00 28.39 811 PHE A CA 1
ATOM 4160 C C . PHE A 1 811 ? 169.891 173.758 181.885 1.00 24.64 811 PHE A C 1
ATOM 4161 O O . PHE A 1 811 ? 170.530 172.737 182.150 1.00 41.07 811 PHE A O 1
ATOM 4169 N N . THR A 1 812 ? 168.585 173.732 181.625 1.00 20.82 812 THR A N 1
ATOM 4170 C CA . THR A 1 812 ? 167.842 172.479 181.643 1.00 23.44 812 THR A CA 1
ATOM 4171 C C . THR A 1 812 ? 167.023 172.301 180.371 1.00 28.17 812 THR A C 1
ATOM 4172 O O . THR A 1 812 ? 166.726 171.171 179.975 1.00 31.05 812 THR A O 1
ATOM 4176 N N . LYS A 1 813 ? 166.642 173.404 179.732 1.00 30.30 813 LYS A N 1
ATOM 4177 C CA . LYS A 1 813 ? 165.774 173.322 178.565 1.00 23.62 813 LYS A CA 1
ATOM 4178 C C . LYS A 1 813 ? 166.472 172.587 177.429 1.00 29.05 813 LYS A C 1
ATOM 4179 O O . LYS A 1 813 ? 167.576 172.956 177.020 1.00 35.97 813 LYS A O 1
ATOM 4185 N N . ASN A 1 814 ? 165.825 171.535 176.931 1.00 29.86 814 ASN A N 1
ATOM 4186 C CA . ASN A 1 814 ? 166.294 170.667 175.856 1.00 29.94 814 ASN A CA 1
ATOM 4187 C C . ASN A 1 814 ? 167.516 169.854 176.254 1.00 27.01 814 ASN A C 1
ATOM 4188 O O . ASN A 1 814 ? 168.039 169.106 175.425 1.00 33.26 814 ASN A O 1
ATOM 4193 N N . VAL A 1 815 ? 167.992 169.979 177.489 1.00 26.44 815 VAL A N 1
ATOM 4194 C CA . VAL A 1 815 ? 169.098 169.176 177.990 1.00 18.97 815 VAL A CA 1
ATOM 4195 C C . VAL A 1 815 ? 168.792 168.745 179.418 1.00 33.88 815 VAL A C 1
ATOM 4196 O O . VAL A 1 815 ? 168.773 169.566 180.340 1.00 43.00 815 VAL A O 1
ATOM 4200 N N . GLY A 1 816 ? 168.546 167.461 179.613 1.00 29.90 816 GLY A N 1
ATOM 4201 C CA . GLY A 1 816 ? 168.265 166.961 180.940 1.00 26.28 816 GLY A CA 1
ATOM 4202 C C . GLY A 1 816 ? 166.829 167.181 181.365 1.00 20.60 816 GLY A C 1
ATOM 4203 O O . GLY A 1 816 ? 165.962 167.609 180.600 1.00 33.91 816 GLY A O 1
ATOM 4204 N N . LEU A 1 817 ? 166.586 166.886 182.637 1.00 22.38 817 LEU A N 1
ATOM 4205 C CA . LEU A 1 817 ? 165.244 166.838 183.191 1.00 11.47 817 LEU A CA 1
ATOM 4206 C C . LEU A 1 817 ? 165.089 167.858 184.309 1.00 20.87 817 LEU A C 1
ATOM 4207 O O . LEU A 1 817 ? 165.989 168.032 185.136 1.00 35.52 817 LEU A O 1
ATOM 4212 N N . MET A 1 818 ? 163.943 168.534 184.319 1.00 22.29 818 MET A N 1
ATOM 4213 C CA . MET A 1 818 ? 163.578 169.503 185.343 1.00 18.19 818 MET A CA 1
ATOM 4214 C C . MET A 1 818 ? 162.338 169.002 186.068 1.00 24.12 818 MET A C 1
ATOM 4215 O O . MET A 1 818 ? 161.301 168.771 185.439 1.00 30.85 818 MET A O 1
ATOM 4220 N N . ILE A 1 819 ? 162.439 168.845 187.383 1.00 22.19 819 ILE A N 1
ATOM 4221 C CA . ILE A 1 819 ? 161.306 168.466 188.218 1.00 18.83 819 ILE A CA 1
ATOM 4222 C C . ILE A 1 819 ? 161.120 169.542 189.274 1.00 16.24 819 ILE A C 1
ATOM 4223 O O . ILE A 1 819 ? 162.022 169.785 190.084 1.00 24.78 819 ILE A O 1
ATOM 4228 N N . CYS A 1 820 ? 159.955 170.180 189.270 1.00 22.98 820 CYS A N 1
ATOM 4229 C CA . CYS A 1 820 ? 159.596 171.146 190.301 1.00 18.20 820 CYS A CA 1
ATOM 4230 C C . CYS A 1 820 ? 158.932 170.388 191.444 1.00 22.64 820 CYS A C 1
ATOM 4231 O O . CYS A 1 820 ? 157.861 169.801 191.270 1.00 33.61 820 CYS A O 1
ATOM 4234 N N . GLY A 1 821 ? 159.574 170.393 192.610 1.00 23.95 821 GLY A N 1
ATOM 4235 C CA . GLY A 1 821 ? 159.082 169.668 193.764 1.00 11.18 821 GLY A CA 1
ATOM 4236 C C . GLY A 1 821 ? 158.349 170.591 194.719 1.00 18.80 821 GLY A C 1
ATOM 4237 O O . GLY A 1 821 ? 158.860 171.646 195.100 1.00 26.24 821 GLY A O 1
ATOM 4238 N N . HIS A 1 822 ? 157.143 170.179 195.095 1.00 25.69 822 HIS A N 1
ATOM 4239 C CA . HIS A 1 822 ? 156.308 170.911 196.036 1.00 24.53 822 HIS A CA 1
ATOM 4240 C C . HIS A 1 822 ? 155.893 169.966 197.150 1.00 29.15 822 HIS A C 1
ATOM 4241 O O . HIS A 1 822 ? 155.425 168.857 196.883 1.00 39.46 822 HIS A O 1
ATOM 4248 N N . VAL A 1 823 ? 156.067 170.398 198.394 1.00 21.90 823 VAL A N 1
ATOM 4249 C CA . VAL A 1 823 ? 155.671 169.617 199.558 1.00 23.19 823 VAL A CA 1
ATOM 4250 C C . VAL A 1 823 ? 154.454 170.280 200.181 1.00 33.78 823 VAL A C 1
ATOM 4251 O O . VAL A 1 823 ? 154.477 171.479 200.483 1.00 36.61 823 VAL A O 1
ATOM 4255 N N . HIS A 1 824 ? 153.392 169.504 200.360 1.00 34.59 824 HIS A N 1
ATOM 4256 C CA . HIS A 1 824 ? 152.141 169.983 200.926 1.00 30.37 824 HIS A CA 1
ATOM 4257 C C . HIS A 1 824 ? 151.970 169.405 202.321 1.00 34.87 824 HIS A C 1
ATOM 4258 O O . HIS A 1 824 ? 152.175 168.205 202.529 1.00 32.83 824 HIS A O 1
ATOM 4265 N N . MET A 1 825 ? 151.603 170.257 203.269 1.00 35.24 825 MET A N 1
ATOM 4266 C CA . MET A 1 825 ? 151.386 169.865 204.652 1.00 36.19 825 MET A CA 1
ATOM 4267 C C . MET A 1 825 ? 149.911 170.018 205.009 1.00 40.98 825 MET A C 1
ATOM 4268 O O . MET A 1 825 ? 149.100 170.504 204.217 1.00 49.36 825 MET A O 1
ATOM 4273 N N . GLY A 1 826 ? 149.569 169.596 206.223 1.00 44.03 826 GLY A N 1
ATOM 4274 C CA . GLY A 1 826 ? 148.228 169.745 206.731 1.00 48.53 826 GLY A CA 1
ATOM 4275 C C . GLY A 1 826 ? 147.489 168.428 206.839 1.00 50.99 826 GLY A C 1
ATOM 4276 O O . GLY A 1 826 ? 148.060 167.351 206.646 1.00 52.33 826 GLY A O 1
ATOM 4277 N N . PRO A 1 827 ? 146.199 168.492 207.169 1.00 53.87 827 PRO A N 1
ATOM 4278 C CA . PRO A 1 827 ? 145.395 167.267 207.241 1.00 51.79 827 PRO A CA 1
ATOM 4279 C C . PRO A 1 827 ? 145.275 166.609 205.876 1.00 50.53 827 PRO A C 1
ATOM 4280 O O . PRO A 1 827 ? 145.221 167.276 204.843 1.00 52.23 827 PRO A O 1
ATOM 4284 N N . ARG A 1 828 ? 145.220 165.276 205.887 1.00 49.70 828 ARG A N 1
ATOM 4285 C CA . ARG A 1 828 ? 145.321 164.519 204.644 1.00 47.37 828 ARG A CA 1
ATOM 4286 C C . ARG A 1 828 ? 144.151 164.801 203.710 1.00 50.58 828 ARG A C 1
ATOM 4287 O O . ARG A 1 828 ? 144.341 164.944 202.497 1.00 56.44 828 ARG A O 1
ATOM 4295 N N . ARG A 1 829 ? 142.934 164.873 204.251 1.00 52.12 829 ARG A N 1
ATOM 4296 C CA . ARG A 1 829 ? 141.757 165.034 203.402 1.00 53.18 829 ARG A CA 1
ATOM 4297 C C . ARG A 1 829 ? 141.799 166.354 202.640 1.00 50.45 829 ARG A C 1
ATOM 4298 O O . ARG A 1 829 ? 141.547 166.394 201.431 1.00 49.88 829 ARG A O 1
ATOM 4300 N N . GLN A 1 830 ? 142.121 167.447 203.331 1.00 51.22 830 GLN A N 1
ATOM 4301 C CA . GLN A 1 830 ? 142.209 168.741 202.662 1.00 53.72 830 GLN A CA 1
ATOM 4302 C C . GLN A 1 830 ? 143.444 168.828 201.775 1.00 55.70 830 GLN A C 1
ATOM 4303 O O . GLN A 1 830 ? 143.403 169.445 200.704 1.00 58.30 830 GLN A O 1
ATOM 4305 N N . ALA A 1 831 ? 144.548 168.213 202.204 1.00 53.95 831 ALA A N 1
ATOM 4306 C CA . ALA A 1 831 ? 145.784 168.290 201.436 1.00 47.84 831 ALA A CA 1
ATOM 4307 C C . ALA A 1 831 ? 145.682 167.540 200.117 1.00 47.76 831 ALA A C 1
ATOM 4308 O O . ALA A 1 831 ? 146.283 167.964 199.128 1.00 56.68 831 ALA A O 1
ATOM 4310 N N . MET A 1 832 ? 144.945 166.428 200.075 1.00 45.07 832 MET A N 1
ATOM 4311 C CA . MET A 1 832 ? 144.771 165.722 198.808 1.00 46.03 832 MET A CA 1
ATOM 4312 C C . MET A 1 832 ? 144.032 166.584 197.793 1.00 51.51 832 MET A C 1
ATOM 4313 O O . MET A 1 832 ? 144.424 166.653 196.622 1.00 52.90 832 MET A O 1
ATOM 4318 N N . LYS A 1 833 ? 142.964 167.258 198.224 1.00 55.74 833 LYS A N 1
ATOM 4319 C CA . LYS A 1 833 ? 142.246 168.154 197.325 1.00 51.10 833 LYS A CA 1
ATOM 4320 C C . LYS A 1 833 ? 143.118 169.330 196.910 1.00 51.24 833 LYS A C 1
ATOM 4321 O O . LYS A 1 833 ? 143.093 169.751 195.746 1.00 50.14 833 LYS A O 1
ATOM 4323 N N . GLU A 1 834 ? 143.897 169.874 197.848 1.00 52.26 834 GLU A N 1
ATOM 4324 C CA . GLU A 1 834 ? 144.801 170.967 197.511 1.00 54.04 834 GLU A CA 1
ATOM 4325 C C . GLU A 1 834 ? 145.824 170.533 196.471 1.00 52.05 834 GLU A C 1
ATOM 4326 O O . GLU A 1 834 ? 146.111 171.274 195.526 1.00 57.51 834 GLU A O 1
ATOM 4332 N N . MET A 1 835 ? 146.384 169.334 196.631 1.00 46.08 835 MET A N 1
ATOM 4333 C CA . MET A 1 835 ? 147.340 168.816 195.662 1.00 42.03 835 MET A CA 1
ATOM 4334 C C . MET A 1 835 ? 146.685 168.591 194.309 1.00 43.86 835 MET A C 1
ATOM 4335 O O . MET A 1 835 ? 147.287 168.876 193.272 1.00 41.61 835 MET A O 1
ATOM 4340 N N . SER A 1 836 ? 145.454 168.077 194.297 1.00 49.11 836 SER A N 1
ATOM 4341 C CA . SER A 1 836 ? 144.763 167.855 193.031 1.00 47.25 836 SER A CA 1
ATOM 4342 C C . SER A 1 836 ? 144.509 169.168 192.300 1.00 47.09 836 SER A C 1
ATOM 4343 O O . SER A 1 836 ? 144.647 169.241 191.074 1.00 42.48 836 SER A O 1
ATOM 4346 N N . ILE A 1 837 ? 144.127 170.213 193.033 1.00 44.32 837 ILE A N 1
ATOM 4347 C CA . ILE A 1 837 ? 143.892 171.509 192.401 1.00 39.49 837 ILE A CA 1
ATOM 4348 C C . ILE A 1 837 ? 145.207 172.102 191.903 1.00 47.43 837 ILE A C 1
ATOM 4349 O O . ILE A 1 837 ? 145.306 172.577 190.761 1.00 51.61 837 ILE A O 1
ATOM 4354 N N . ASP A 1 838 ? 146.239 172.066 192.751 1.00 43.46 838 ASP A N 1
ATOM 4355 C CA . ASP A 1 838 ? 147.515 172.681 192.411 1.00 37.31 838 ASP A CA 1
ATOM 4356 C C . ASP A 1 838 ? 148.202 171.963 191.263 1.00 35.25 838 ASP A C 1
ATOM 4357 O O . ASP A 1 838 ? 148.879 172.607 190.462 1.00 42.53 838 ASP A O 1
ATOM 4362 N N . GLN A 1 839 ? 148.051 170.641 191.167 1.00 32.66 839 GLN A N 1
ATOM 4363 C CA . GLN A 1 839 ? 148.652 169.908 190.061 1.00 34.05 839 GLN A CA 1
ATOM 4364 C C . GLN A 1 839 ? 148.180 170.462 188.728 1.00 40.84 839 GLN A C 1
ATOM 4365 O O . GLN A 1 839 ? 148.991 170.850 187.879 1.00 48.93 839 GLN A O 1
ATOM 4371 N N . ALA A 1 840 ? 146.862 170.554 188.549 1.00 40.40 840 ALA A N 1
ATOM 4372 C CA . ALA A 1 840 ? 146.317 171.089 187.309 1.00 34.43 840 ALA A CA 1
ATOM 4373 C C . ALA A 1 840 ? 146.723 172.542 187.117 1.00 37.11 840 ALA A C 1
ATOM 4374 O O . ALA A 1 840 ? 147.214 172.924 186.047 1.00 40.16 840 ALA A O 1
ATOM 4376 N N . LYS A 1 841 ? 146.549 173.365 188.158 1.00 34.13 841 LYS A N 1
ATOM 4377 C CA . LYS A 1 841 ? 146.828 174.792 188.022 1.00 33.12 841 LYS A CA 1
ATOM 4378 C C . LYS A 1 841 ? 148.273 175.040 187.608 1.00 38.53 841 LYS A C 1
ATOM 4379 O O . LYS A 1 841 ? 148.541 175.764 186.642 1.00 38.96 841 LYS A O 1
ATOM 4385 N N . TYR A 1 842 ? 149.221 174.430 188.316 1.00 41.77 842 TYR A N 1
ATOM 4386 C CA . TYR A 1 842 ? 150.628 174.708 188.077 1.00 31.20 842 TYR A CA 1
ATOM 4387 C C . TYR A 1 842 ? 151.159 174.010 186.834 1.00 33.45 842 TYR A C 1
ATOM 4388 O O . TYR A 1 842 ? 152.044 174.556 186.172 1.00 38.67 842 TYR A O 1
ATOM 4397 N N . GLN A 1 843 ? 150.647 172.829 186.478 1.00 34.38 843 GLN A N 1
ATOM 4398 C CA . GLN A 1 843 ? 151.045 172.251 185.202 1.00 31.91 843 GLN A CA 1
ATOM 4399 C C . GLN A 1 843 ? 150.574 173.123 184.046 1.00 35.00 843 GLN A C 1
ATOM 4400 O O . GLN A 1 843 ? 151.317 173.345 183.082 1.00 39.54 843 GLN A O 1
ATOM 4406 N N . ARG A 1 844 ? 149.349 173.651 184.136 1.00 38.94 844 ARG A N 1
ATOM 4407 C CA . ARG A 1 844 ? 148.869 174.563 183.105 1.00 38.86 844 ARG A CA 1
ATOM 4408 C C . ARG A 1 844 ? 149.698 175.840 183.070 1.00 34.52 844 ARG A C 1
ATOM 4409 O O . ARG A 1 844 ? 149.994 176.365 181.993 1.00 41.05 844 ARG A O 1
ATOM 4411 N N . TRP A 1 845 ? 150.074 176.360 184.240 1.00 29.14 845 TRP A N 1
ATOM 4412 C CA . TRP A 1 845 ? 150.911 177.556 184.282 1.00 34.49 845 TRP A CA 1
ATOM 4413 C C . TRP A 1 845 ? 152.275 177.302 183.653 1.00 36.80 845 TRP A C 1
ATOM 4414 O O . TRP A 1 845 ? 152.805 178.157 182.935 1.00 41.47 845 TRP A O 1
ATOM 4425 N N . LEU A 1 846 ? 152.867 176.139 183.928 1.00 38.26 846 LEU A N 1
ATOM 4426 C CA . LEU A 1 846 ? 154.151 175.795 183.330 1.00 30.15 846 LEU A CA 1
ATOM 4427 C C . LEU A 1 846 ? 154.037 175.681 181.818 1.00 36.58 846 LEU A C 1
ATOM 4428 O O . LEU A 1 846 ? 154.904 176.167 181.084 1.00 41.21 846 LEU A O 1
ATOM 4433 N N . ILE A 1 847 ? 152.975 175.038 181.331 1.00 40.74 847 ILE A N 1
ATOM 4434 C CA . ILE A 1 847 ? 152.796 174.898 179.889 1.00 34.09 847 ILE A CA 1
ATOM 4435 C C . ILE A 1 847 ? 152.579 176.260 179.240 1.00 36.89 847 ILE A C 1
ATOM 4436 O O . ILE A 1 847 ? 153.113 176.542 178.161 1.00 42.33 847 ILE A O 1
ATOM 4441 N N . LYS A 1 848 ? 151.811 177.133 179.892 1.00 37.93 848 LYS A N 1
ATOM 4442 C CA . LYS A 1 848 ? 151.474 178.428 179.315 1.00 36.30 848 LYS A CA 1
ATOM 4443 C C . LYS A 1 848 ? 152.655 179.384 179.259 1.00 39.30 848 LYS A C 1
ATOM 4444 O O . LYS A 1 848 ? 152.550 180.427 178.607 1.00 47.46 848 LYS A O 1
ATOM 4446 N N . ASN A 1 849 ? 153.768 179.064 179.917 1.00 37.16 849 ASN A N 1
ATOM 4447 C CA . ASN A 1 849 ? 154.951 179.914 179.906 1.00 34.10 849 ASN A CA 1
ATOM 4448 C C . ASN A 1 849 ? 156.135 179.245 179.220 1.00 40.45 849 ASN A C 1
ATOM 4449 O O . ASN A 1 849 ? 157.280 179.652 179.435 1.00 39.44 849 ASN A O 1
ATOM 4454 N N . LYS A 1 850 ? 155.874 178.227 178.399 1.00 40.95 850 LYS A N 1
ATOM 4455 C CA . LYS A 1 850 ? 156.906 177.548 177.617 1.00 38.84 850 LYS A CA 1
ATOM 4456 C C . LYS A 1 850 ? 158.020 177.002 178.506 1.00 46.07 850 LYS A C 1
ATOM 4457 O O . LYS A 1 850 ? 159.200 177.056 178.158 1.00 51.05 850 LYS A O 1
ATOM 4463 N N . MET A 1 851 ? 157.642 176.469 179.662 1.00 39.18 851 MET A N 1
ATOM 4464 C CA . MET A 1 851 ? 158.579 175.831 180.575 1.00 26.21 851 MET A CA 1
ATOM 4465 C C . MET A 1 851 ? 158.491 174.323 180.412 1.00 33.92 851 MET A C 1
ATOM 4466 O O . MET A 1 851 ? 157.407 173.743 180.527 1.00 46.16 851 MET A O 1
ATOM 4471 N N . LYS A 1 852 ? 159.629 173.693 180.144 1.00 22.44 852 LYS A N 1
ATOM 4472 C CA . LYS A 1 852 ? 159.684 172.246 179.956 1.00 26.53 852 LYS A CA 1
ATOM 4473 C C . LYS A 1 852 ? 160.006 171.554 181.280 1.00 33.84 852 LYS A C 1
ATOM 4474 O O . LYS A 1 852 ? 161.016 170.873 181.444 1.00 43.25 852 LYS A O 1
ATOM 4480 N N . ALA A 1 853 ? 159.103 171.741 182.235 1.00 28.06 853 ALA A N 1
ATOM 4481 C CA . ALA A 1 853 ? 159.297 171.275 183.596 1.00 21.09 853 ALA A CA 1
ATOM 4482 C C . ALA A 1 853 ? 158.138 170.383 184.007 1.00 24.41 853 ALA A C 1
ATOM 4483 O O . ALA A 1 853 ? 157.037 170.472 183.461 1.00 31.58 853 ALA A O 1
ATOM 4485 N N . PHE A 1 854 ? 158.405 169.512 184.972 1.00 20.81 854 PHE A N 1
ATOM 4486 C CA . PHE A 1 854 ? 157.401 168.640 185.556 1.00 12.11 854 PHE A CA 1
ATOM 4487 C C . PHE A 1 854 ? 157.061 169.129 186.955 1.00 21.62 854 PHE A C 1
ATOM 4488 O O . PHE A 1 854 ? 157.940 169.570 187.699 1.00 28.99 854 PHE A O 1
ATOM 4496 N N . TYR A 1 855 ? 155.782 169.066 187.302 1.00 26.08 855 TYR A N 1
ATOM 4497 C CA . TYR A 1 855 ? 155.304 169.415 188.631 1.00 18.92 855 TYR A CA 1
ATOM 4498 C C . TYR A 1 855 ? 155.152 168.131 189.434 1.00 23.17 855 TYR A C 1
ATOM 4499 O O . TYR A 1 855 ? 154.477 167.198 188.991 1.00 33.63 855 TYR A O 1
ATOM 4508 N N . ALA A 1 856 ? 155.791 168.077 190.599 1.00 19.51 856 ALA A N 1
ATOM 4509 C CA . ALA A 1 856 ? 155.807 166.879 191.437 1.00 19.75 856 ALA A CA 1
ATOM 4510 C C . ALA A 1 856 ? 155.419 167.251 192.861 1.00 26.64 856 ALA A C 1
ATOM 4511 O O . ALA A 1 856 ? 156.284 167.474 193.717 1.00 34.74 856 ALA A O 1
ATOM 4513 N N . PRO A 1 857 ? 154.125 167.336 193.148 1.00 23.48 857 PRO A N 1
ATOM 4514 C CA . PRO A 1 857 ? 153.689 167.600 194.520 1.00 23.14 857 PRO A CA 1
ATOM 4515 C C . PRO A 1 857 ? 153.635 166.328 195.351 1.00 24.31 857 PRO A C 1
ATOM 4516 O O . PRO A 1 857 ? 153.340 165.240 194.853 1.00 29.93 857 PRO A O 1
ATOM 4520 N N . VAL A 1 858 ? 153.932 166.478 196.641 1.00 19.90 858 VAL A N 1
ATOM 4521 C CA . VAL A 1 858 ? 153.859 165.378 197.594 1.00 19.78 858 VAL A CA 1
ATOM 4522 C C . VAL A 1 858 ? 153.209 165.881 198.874 1.00 31.94 858 VAL A C 1
ATOM 4523 O O . VAL A 1 858 ? 153.185 167.080 199.158 1.00 34.03 858 VAL A O 1
ATOM 4527 N N . HIS A 1 859 ? 152.678 164.944 199.650 1.00 32.86 859 HIS A N 1
ATOM 4528 C CA . HIS A 1 859 ? 152.133 165.234 200.967 1.00 28.71 859 HIS A CA 1
ATOM 4529 C C . HIS A 1 859 ? 153.047 164.640 202.026 1.00 32.34 859 HIS A C 1
ATOM 4530 O O . HIS A 1 859 ? 153.337 163.441 202.000 1.00 37.50 859 HIS A O 1
ATOM 4537 N N . ALA A 1 860 ? 153.493 165.479 202.956 1.00 29.12 860 ALA A N 1
ATOM 4538 C CA . ALA A 1 860 ? 154.446 165.060 203.969 1.00 30.42 860 ALA A CA 1
ATOM 4539 C C . ALA A 1 860 ? 154.276 165.928 205.205 1.00 32.73 860 ALA A C 1
ATOM 4540 O O . ALA A 1 860 ? 153.637 166.981 205.162 1.00 34.29 860 ALA A O 1
ATOM 4542 N N . ASP A 1 861 ? 154.856 165.469 206.316 1.00 30.80 861 ASP A N 1
ATOM 4543 C CA . ASP A 1 861 ? 154.748 166.218 207.564 1.00 38.80 861 ASP A CA 1
ATOM 4544 C C . ASP A 1 861 ? 155.557 167.505 207.527 1.00 37.60 861 ASP A C 1
ATOM 4545 O O . ASP A 1 861 ? 155.173 168.492 208.163 1.00 41.78 861 ASP A O 1
ATOM 4550 N N . ASP A 1 862 ? 156.670 167.520 206.801 1.00 32.06 862 ASP A N 1
ATOM 4551 C CA . ASP A 1 862 ? 157.495 168.714 206.698 1.00 32.20 862 ASP A CA 1
ATOM 4552 C C . ASP A 1 862 ? 158.233 168.688 205.367 1.00 31.72 862 ASP A C 1
ATOM 4553 O O . ASP A 1 862 ? 158.106 167.747 204.580 1.00 38.44 862 ASP A O 1
ATOM 4558 N N . LEU A 1 863 ? 159.011 169.744 205.123 1.00 29.38 863 LEU A N 1
ATOM 4559 C CA . LEU A 1 863 ? 159.743 169.859 203.867 1.00 30.66 863 LEU A CA 1
ATOM 4560 C C . LEU A 1 863 ? 160.780 168.751 203.733 1.00 32.99 863 LEU A C 1
ATOM 4561 O O . LEU A 1 863 ? 160.975 168.201 202.643 1.00 33.87 863 LEU A O 1
ATOM 4566 N N . ARG A 1 864 ? 161.449 168.403 204.833 1.00 27.34 864 ARG A N 1
ATOM 4567 C CA . ARG A 1 864 ? 162.566 167.469 204.757 1.00 23.26 864 ARG A CA 1
ATOM 4568 C C . ARG A 1 864 ? 162.118 166.092 204.284 1.00 31.56 864 ARG A C 1
ATOM 4569 O O . ARG A 1 864 ? 162.734 165.501 203.391 1.00 38.50 864 ARG A O 1
ATOM 4577 N N . GLU A 1 865 ? 161.041 165.560 204.859 1.00 30.33 865 GLU A N 1
ATOM 4578 C CA . GLU A 1 865 ? 160.659 164.205 204.483 1.00 31.03 865 GLU A CA 1
ATOM 4579 C C . GLU A 1 865 ? 159.960 164.158 203.129 1.00 34.96 865 GLU A C 1
ATOM 4580 O O . GLU A 1 865 ? 160.060 163.149 202.427 1.00 37.06 865 GLU A O 1
ATOM 4586 N N . GLY A 1 866 ? 159.279 165.229 202.722 1.00 31.07 866 GLY A N 1
ATOM 4587 C CA . GLY A 1 866 ? 158.785 165.288 201.355 1.00 21.68 866 GLY A CA 1
ATOM 4588 C C . GLY A 1 866 ? 159.911 165.330 200.340 1.00 23.88 866 GLY A C 1
ATOM 4589 O O . GLY A 1 866 ? 159.849 164.674 199.292 1.00 35.78 866 GLY A O 1
ATOM 4590 N N . ALA A 1 867 ? 160.958 166.098 200.638 1.00 22.28 867 ALA A N 1
ATOM 4591 C CA . ALA A 1 867 ? 162.143 166.089 199.794 1.00 21.38 867 ALA A CA 1
ATOM 4592 C C . ALA A 1 867 ? 162.789 164.713 199.776 1.00 24.95 867 ALA A C 1
ATOM 4593 O O . ALA A 1 867 ? 163.329 164.289 198.752 1.00 28.33 867 ALA A O 1
ATOM 4595 N N . GLN A 1 868 ? 162.752 164.005 200.907 1.00 13.57 868 GLN A N 1
ATOM 4596 C CA . GLN A 1 868 ? 163.236 162.629 200.936 1.00 12.90 868 GLN A CA 1
ATOM 4597 C C . GLN A 1 868 ? 162.417 161.736 200.014 1.00 27.94 868 GLN A C 1
ATOM 4598 O O . GLN A 1 868 ? 162.974 160.912 199.280 1.00 31.84 868 GLN A O 1
ATOM 4604 N N . TYR A 1 869 ? 161.091 161.889 200.044 1.00 22.46 869 TYR A N 1
ATOM 4605 C CA . TYR A 1 869 ? 160.224 161.167 199.116 1.00 9.86 869 TYR A CA 1
ATOM 4606 C C . TYR A 1 869 ? 160.675 161.395 197.682 1.00 18.75 869 TYR A C 1
ATOM 4607 O O . TYR A 1 869 ? 160.886 160.446 196.915 1.00 18.62 869 TYR A O 1
ATOM 4616 N N . LEU A 1 870 ? 160.824 162.667 197.312 1.00 20.23 870 LEU A N 1
ATOM 4617 C CA . LEU A 1 870 ? 161.157 163.013 195.935 1.00 16.68 870 LEU A CA 1
ATOM 4618 C C . LEU A 1 870 ? 162.539 162.503 195.544 1.00 19.10 870 LEU A C 1
ATOM 4619 O O . LEU A 1 870 ? 162.719 161.968 194.446 1.00 23.73 870 LEU A O 1
ATOM 4624 N N . MET A 1 871 ? 163.526 162.653 196.426 1.00 20.94 871 MET A N 1
ATOM 4625 C CA . MET A 1 871 ? 164.869 162.181 196.127 1.00 14.27 871 MET A CA 1
ATOM 4626 C C . MET A 1 871 ? 164.950 160.665 196.076 1.00 18.47 871 MET A C 1
ATOM 4627 O O . MET A 1 871 ? 165.860 160.127 195.438 1.00 25.01 871 MET A O 1
ATOM 4632 N N . GLN A 1 872 ? 164.029 159.962 196.728 1.00 20.23 872 GLN A N 1
ATOM 4633 C CA . GLN A 1 872 ? 164.062 158.508 196.687 1.00 14.87 872 GLN A CA 1
ATOM 4634 C C . GLN A 1 872 ? 163.321 157.927 195.490 1.00 23.12 872 GLN A C 1
ATOM 4635 O O . GLN A 1 872 ? 163.784 156.945 194.904 1.00 25.69 872 GLN A O 1
ATOM 4641 N N . ALA A 1 873 ? 162.179 158.501 195.104 1.00 16.17 873 ALA A N 1
ATOM 4642 C CA . ALA A 1 873 ? 161.294 157.817 194.173 1.00 0.00 873 ALA A CA 1
ATOM 4643 C C . ALA A 1 873 ? 160.967 158.573 192.894 1.00 18.14 873 ALA A C 1
ATOM 4644 O O . ALA A 1 873 ? 160.563 157.931 191.921 1.00 26.32 873 ALA A O 1
ATOM 4646 N N . ALA A 1 874 ? 161.121 159.895 192.857 1.00 13.89 874 ALA A N 1
ATOM 4647 C CA . ALA A 1 874 ? 160.702 160.652 191.683 1.00 5.82 874 ALA A CA 1
ATOM 4648 C C . ALA A 1 874 ? 161.465 160.210 190.441 1.00 17.48 874 ALA A C 1
ATOM 4649 O O . ALA A 1 874 ? 162.650 159.872 190.503 1.00 27.43 874 ALA A O 1
ATOM 4651 N N . GLY A 1 875 ? 160.772 160.199 189.310 1.00 13.70 875 GLY A N 1
ATOM 4652 C CA . GLY A 1 875 ? 161.358 159.796 188.052 1.00 17.21 875 GLY A CA 1
ATOM 4653 C C . GLY A 1 875 ? 160.952 158.388 187.649 1.00 19.73 875 GLY A C 1
ATOM 4654 O O . GLY A 1 875 ? 160.525 157.568 188.464 1.00 23.40 875 GLY A O 1
ATOM 4655 N N . LEU A 1 876 ? 161.082 158.113 186.357 1.00 15.58 876 LEU A N 1
ATOM 4656 C CA . LEU A 1 876 ? 160.730 156.821 185.783 1.00 14.26 876 LEU A CA 1
ATOM 4657 C C . LEU A 1 876 ? 161.958 156.231 185.109 1.00 20.41 876 LEU A C 1
ATOM 4658 O O . LEU A 1 876 ? 162.494 156.822 184.168 1.00 31.01 876 LEU A O 1
ATOM 4663 N N . GLY A 1 877 ? 162.384 155.063 185.576 1.00 23.60 877 GLY A N 1
ATOM 4664 C CA . GLY A 1 877 ? 163.535 154.410 184.979 1.00 24.85 877 GLY A CA 1
ATOM 4665 C C . GLY A 1 877 ? 164.784 155.261 185.089 1.00 26.34 877 GLY A C 1
ATOM 4666 O O . GLY A 1 877 ? 165.138 155.757 186.163 1.00 32.79 877 GLY A O 1
ATOM 4667 N N . ARG A 1 878 ? 165.462 155.440 183.960 1.00 29.01 878 ARG A N 1
ATOM 4668 C CA . ARG A 1 878 ? 166.707 156.189 183.904 1.00 25.86 878 ARG A CA 1
ATOM 4669 C C . ARG A 1 878 ? 166.488 157.685 183.761 1.00 23.94 878 ARG A C 1
ATOM 4670 O O . ARG A 1 878 ? 167.434 158.410 183.444 1.00 33.01 878 ARG A O 1
ATOM 4678 N N . MET A 1 879 ? 165.271 158.161 183.990 1.00 17.14 879 MET A N 1
ATOM 4679 C CA . MET A 1 879 ? 164.942 159.578 183.931 1.00 25.31 879 MET A CA 1
ATOM 4680 C C . MET A 1 879 ? 164.667 160.130 185.327 1.00 29.09 879 MET A C 1
ATOM 4681 O O . MET A 1 879 ? 163.704 160.865 185.544 1.00 31.13 879 MET A O 1
ATOM 4686 N N . LYS A 1 880 ? 165.501 159.746 186.300 1.00 29.77 880 LYS A N 1
ATOM 4687 C CA . LYS A 1 880 ? 165.458 160.169 187.689 1.00 18.53 880 LYS A CA 1
ATOM 4688 C C . LYS A 1 880 ? 166.440 161.307 187.939 1.00 20.49 880 LYS A C 1
ATOM 4689 O O . LYS A 1 880 ? 167.482 161.390 187.287 1.00 21.23 880 LYS A O 1
ATOM 4695 N N . PRO A 1 881 ? 166.132 162.201 188.875 1.00 27.19 881 PRO A N 1
ATOM 4696 C CA . PRO A 1 881 ? 167.041 163.319 189.152 1.00 23.29 881 PRO A CA 1
ATOM 4697 C C . PRO A 1 881 ? 168.366 162.855 189.735 1.00 17.35 881 PRO A C 1
ATOM 4698 O O . PRO A 1 881 ? 168.458 161.824 190.404 1.00 17.23 881 PRO A O 1
ATOM 4702 N N . ASN A 1 882 ? 169.405 163.642 189.465 1.00 27.55 882 ASN A N 1
ATOM 4703 C CA . ASN A 1 882 ? 170.712 163.434 190.066 1.00 20.78 882 ASN A CA 1
ATOM 4704 C C . ASN A 1 882 ? 171.250 164.664 190.779 1.00 15.35 882 ASN A C 1
ATOM 4705 O O . ASN A 1 882 ? 172.277 164.561 191.455 1.00 23.78 882 ASN A O 1
ATOM 4710 N N . THR A 1 883 ? 170.591 165.811 190.657 1.00 16.04 883 THR A N 1
ATOM 4711 C CA . THR A 1 883 ? 171.019 167.049 191.286 1.00 19.37 883 THR A CA 1
ATOM 4712 C C . THR A 1 883 ? 169.846 167.650 192.042 1.00 26.23 883 THR A C 1
ATOM 4713 O O . THR A 1 883 ? 168.701 167.562 191.594 1.00 26.22 883 THR A O 1
ATOM 4717 N N . LEU A 1 884 ? 170.135 168.256 193.187 1.00 25.11 884 LEU A N 1
ATOM 4718 C CA . LEU A 1 884 ? 169.146 169.003 193.949 1.00 16.24 884 LEU A CA 1
ATOM 4719 C C . LEU A 1 884 ? 169.433 170.490 193.816 1.00 15.36 884 LEU A C 1
ATOM 4720 O O . LEU A 1 884 ? 170.567 170.927 194.026 1.00 24.82 884 LEU A O 1
ATOM 4725 N N . VAL A 1 885 ? 168.412 171.260 193.457 1.00 19.12 885 VAL A N 1
ATOM 4726 C CA . VAL A 1 885 ? 168.540 172.697 193.253 1.00 19.45 885 VAL A CA 1
ATOM 4727 C C . VAL A 1 885 ? 167.659 173.398 194.272 1.00 21.31 885 VAL A C 1
ATOM 4728 O O . VAL A 1 885 ? 166.448 173.152 194.327 1.00 26.88 885 VAL A O 1
ATOM 4732 N N . LEU A 1 886 ? 168.261 174.270 195.075 1.00 21.78 886 LEU A N 1
ATOM 4733 C CA . LEU A 1 886 ? 167.545 175.014 196.097 1.00 22.46 886 LEU A CA 1
ATOM 4734 C C . LEU A 1 886 ? 167.821 176.499 195.941 1.00 22.65 886 LEU A C 1
ATOM 4735 O O . LEU A 1 886 ? 168.921 176.908 195.567 1.00 30.54 886 LEU A O 1
ATOM 4740 N N . GLY A 1 887 ? 166.802 177.303 196.226 1.00 28.04 887 GLY A N 1
ATOM 4741 C CA . GLY A 1 887 ? 166.998 178.730 196.316 1.00 21.69 887 GLY A CA 1
ATOM 4742 C C . GLY A 1 887 ? 167.575 179.123 197.661 1.00 19.68 887 GLY A C 1
ATOM 4743 O O . GLY A 1 887 ? 167.369 178.457 198.671 1.00 31.69 887 GLY A O 1
ATOM 4744 N N . PHE A 1 888 ? 168.330 180.215 197.661 1.00 25.48 888 PHE A N 1
ATOM 4745 C CA . PHE A 1 888 ? 168.946 180.690 198.891 1.00 22.90 888 PHE A CA 1
ATOM 4746 C C . PHE A 1 888 ? 167.885 181.140 199.885 1.00 24.87 888 PHE A C 1
ATOM 4747 O O . PHE A 1 888 ? 166.922 181.823 199.528 1.00 35.03 888 PHE A O 1
ATOM 4755 N N . LYS A 1 889 ? 168.068 180.750 201.143 1.00 28.40 889 LYS A N 1
ATOM 4756 C CA . LYS A 1 889 ? 167.173 181.147 202.227 1.00 32.17 889 LYS A CA 1
ATOM 4757 C C . LYS A 1 889 ? 167.514 182.578 202.621 1.00 32.66 889 LYS A C 1
ATOM 4758 O O . LYS A 1 889 ? 168.355 182.826 203.482 1.00 35.50 889 LYS A O 1
ATOM 4764 N N . LYS A 1 890 ? 166.846 183.536 201.979 1.00 27.66 890 LYS A N 1
ATOM 4765 C CA . LYS A 1 890 ? 167.171 184.939 202.207 1.00 30.87 890 LYS A CA 1
ATOM 4766 C C . LYS A 1 890 ? 166.695 185.425 203.569 1.00 35.59 890 LYS A C 1
ATOM 4767 O O . LYS A 1 890 ? 167.309 186.325 204.151 1.00 35.37 890 LYS A O 1
ATOM 4773 N N . ASP A 1 891 ? 165.617 184.850 204.092 1.00 39.00 891 ASP A N 1
ATOM 4774 C CA . ASP A 1 891 ? 165.051 185.265 205.367 1.00 36.19 891 ASP A CA 1
ATOM 4775 C C . ASP A 1 891 ? 165.563 184.437 206.536 1.00 38.52 891 ASP A C 1
ATOM 4776 O O . ASP A 1 891 ? 164.970 184.481 207.617 1.00 44.27 891 ASP A O 1
ATOM 4781 N N . TRP A 1 892 ? 166.651 183.689 206.345 1.00 35.43 892 TRP A N 1
ATOM 4782 C CA . TRP A 1 892 ? 167.113 182.762 207.373 1.00 33.78 892 TRP A CA 1
ATOM 4783 C C . TRP A 1 892 ? 167.480 183.473 208.668 1.00 33.80 892 TRP A C 1
ATOM 4784 O O . TRP A 1 892 ? 167.431 182.863 209.742 1.00 40.41 892 TRP A O 1
ATOM 4795 N N . LEU A 1 893 ? 167.865 184.747 208.597 1.00 33.69 893 LEU A N 1
ATOM 4796 C CA . LEU A 1 893 ? 168.187 185.478 209.817 1.00 31.41 893 LEU A CA 1
ATOM 4797 C C . LEU A 1 893 ? 166.934 185.752 210.636 1.00 36.80 893 LEU A C 1
ATOM 4798 O O . LEU A 1 893 ? 166.902 185.500 211.845 1.00 39.63 893 LEU A O 1
ATOM 4803 N N . GLN A 1 894 ? 165.891 186.262 209.993 1.00 43.39 894 GLN A N 1
ATOM 4804 C CA . GLN A 1 894 ? 164.622 186.536 210.663 1.00 39.35 894 GLN A CA 1
ATOM 4805 C C . GLN A 1 894 ? 163.652 185.376 210.455 1.00 39.41 894 GLN A C 1
ATOM 4806 O O . GLN A 1 894 ? 162.589 185.513 209.856 1.00 48.14 894 GLN A O 1
ATOM 4808 N N . ALA A 1 895 ? 164.042 184.213 210.968 1.00 35.70 895 ALA A N 1
ATOM 4809 C CA . ALA A 1 895 ? 163.234 183.012 210.831 1.00 39.63 895 ALA A CA 1
ATOM 4810 C C . ALA A 1 895 ? 163.545 182.066 211.979 1.00 41.98 895 ALA A C 1
ATOM 4811 O O . ALA A 1 895 ? 164.584 182.174 212.633 1.00 44.57 895 ALA A O 1
ATOM 4813 N N . ASP A 1 896 ? 162.625 181.137 212.217 1.00 44.29 896 ASP A N 1
ATOM 4814 C CA . ASP A 1 896 ? 162.847 180.120 213.233 1.00 40.59 896 ASP A CA 1
ATOM 4815 C C . ASP A 1 896 ? 163.990 179.210 212.811 1.00 40.71 896 ASP A C 1
ATOM 4816 O O . ASP A 1 896 ? 164.064 178.772 211.661 1.00 43.62 896 ASP A O 1
ATOM 4818 N N . MET A 1 897 ? 164.888 178.922 213.752 1.00 38.68 897 MET A N 1
ATOM 4819 C CA . MET A 1 897 ? 166.058 178.124 213.417 1.00 40.17 897 MET A CA 1
ATOM 4820 C C . MET A 1 897 ? 165.712 176.686 213.065 1.00 43.89 897 MET A C 1
ATOM 4821 O O . MET A 1 897 ? 166.556 175.991 212.491 1.00 49.82 897 MET A O 1
ATOM 4826 N N . ARG A 1 898 ? 164.500 176.229 213.381 1.00 40.89 898 ARG A N 1
ATOM 4827 C CA . ARG A 1 898 ? 164.070 174.908 212.936 1.00 38.62 898 ARG A CA 1
ATOM 4828 C C . ARG A 1 898 ? 163.998 174.839 211.416 1.00 44.42 898 ARG A C 1
ATOM 4829 O O . ARG A 1 898 ? 164.398 173.838 210.812 1.00 45.28 898 ARG A O 1
ATOM 4837 N N . ASP A 1 899 ? 163.496 175.900 210.779 1.00 40.12 899 ASP A N 1
ATOM 4838 C CA . ASP A 1 899 ? 163.394 175.915 209.323 1.00 32.18 899 ASP A CA 1
ATOM 4839 C C . ASP A 1 899 ? 164.767 175.892 208.662 1.00 33.33 899 ASP A C 1
ATOM 4840 O O . ASP A 1 899 ? 164.988 175.143 207.704 1.00 42.29 899 ASP A O 1
ATOM 4842 N N . VAL A 1 900 ? 165.704 176.704 209.154 1.00 35.88 900 VAL A N 1
ATOM 4843 C CA . VAL A 1 900 ? 167.037 176.714 208.561 1.00 37.47 900 VAL A CA 1
ATOM 4844 C C . VAL A 1 900 ? 167.761 175.406 208.851 1.00 36.82 900 VAL A C 1
ATOM 4845 O O . VAL A 1 900 ? 168.549 174.925 208.025 1.00 47.49 900 VAL A O 1
ATOM 4849 N N . ASP A 1 901 ? 167.504 174.800 210.011 1.00 22.21 901 ASP A N 1
ATOM 4850 C CA . ASP A 1 901 ? 168.084 173.493 210.288 1.00 26.09 901 ASP A CA 1
ATOM 4851 C C . ASP A 1 901 ? 167.542 172.449 209.320 1.00 31.43 901 ASP A C 1
ATOM 4852 O O . ASP A 1 901 ? 168.285 171.583 208.849 1.00 34.35 901 ASP A O 1
ATOM 4857 N N . MET A 1 902 ? 166.251 172.535 208.992 1.00 31.36 902 MET A N 1
ATOM 4858 C CA . MET A 1 902 ? 165.667 171.645 207.994 1.00 31.14 902 MET A CA 1
ATOM 4859 C C . MET A 1 902 ? 166.280 171.874 206.616 1.00 35.10 902 MET A C 1
ATOM 4860 O O . MET A 1 902 ? 166.506 170.925 205.859 1.00 39.78 902 MET A O 1
ATOM 4865 N N . TYR A 1 903 ? 166.544 173.133 206.273 1.00 28.54 903 TYR A N 1
ATOM 4866 C CA . TYR A 1 903 ? 167.197 173.470 205.008 1.00 23.17 903 TYR A CA 1
ATOM 4867 C C . TYR A 1 903 ? 168.587 172.836 204.911 1.00 23.08 903 TYR A C 1
ATOM 4868 O O . TYR A 1 903 ? 168.935 172.176 203.915 1.00 30.52 903 TYR A O 1
ATOM 4877 N N . ILE A 1 904 ? 169.395 173.011 205.956 1.00 20.61 904 ILE A N 1
ATOM 4878 C CA . ILE A 1 904 ? 170.731 172.428 205.962 1.00 28.31 904 ILE A CA 1
ATOM 4879 C C . ILE A 1 904 ? 170.655 170.906 205.968 1.00 28.10 904 ILE A C 1
ATOM 4880 O O . ILE A 1 904 ? 171.500 170.225 205.370 1.00 34.37 904 ILE A O 1
ATOM 4885 N N . ASN A 1 905 ? 169.649 170.341 206.633 1.00 19.30 905 ASN A N 1
ATOM 4886 C CA . ASN A 1 905 ? 169.486 168.896 206.592 1.00 26.54 905 ASN A CA 1
ATOM 4887 C C . ASN A 1 905 ? 169.079 168.423 205.206 1.00 31.28 905 ASN A C 1
ATOM 4888 O O . ASN A 1 905 ? 169.387 167.293 204.829 1.00 25.55 905 ASN A O 1
ATOM 4893 N N . LEU A 1 906 ? 168.380 169.262 204.442 1.00 28.48 906 LEU A N 1
ATOM 4894 C CA . LEU A 1 906 ? 168.149 168.953 203.035 1.00 22.59 906 LEU A CA 1
ATOM 4895 C C . LEU A 1 906 ? 169.466 168.858 202.284 1.00 25.65 906 LEU A C 1
ATOM 4896 O O . LEU A 1 906 ? 169.671 167.942 201.477 1.00 27.02 906 LEU A O 1
ATOM 4901 N N . PHE A 1 907 ? 170.369 169.809 202.538 1.00 32.77 907 PHE A N 1
ATOM 4902 C CA . PHE A 1 907 ? 171.723 169.709 201.989 1.00 25.70 907 PHE A CA 1
ATOM 4903 C C . PHE A 1 907 ? 172.349 168.354 202.314 1.00 22.64 907 PHE A C 1
ATOM 4904 O O . PHE A 1 907 ? 172.844 167.643 201.428 1.00 15.70 907 PHE A O 1
ATOM 4912 N N . HIS A 1 908 ? 172.324 167.987 203.596 1.00 24.56 908 HIS A N 1
ATOM 4913 C CA . HIS A 1 908 ? 172.989 166.763 204.037 1.00 16.02 908 HIS A CA 1
ATOM 4914 C C . HIS A 1 908 ? 172.334 165.518 203.449 1.00 29.39 908 HIS A C 1
ATOM 4915 O O . HIS A 1 908 ? 173.026 164.569 203.069 1.00 29.00 908 HIS A O 1
ATOM 4922 N N . ASP A 1 909 ? 171.003 165.496 203.375 1.00 30.81 909 ASP A N 1
ATOM 4923 C CA . ASP A 1 909 ? 170.308 164.355 202.790 1.00 16.39 909 ASP A CA 1
ATOM 4924 C C . ASP A 1 909 ? 170.624 164.216 201.311 1.00 21.65 909 ASP A C 1
ATOM 4925 O O . ASP A 1 909 ? 170.769 163.097 200.807 1.00 25.71 909 ASP A O 1
ATOM 4930 N N . ALA A 1 910 ? 170.718 165.337 200.592 1.00 27.37 910 ALA A N 1
ATOM 4931 C CA . ALA A 1 910 ? 171.126 165.265 199.194 1.00 26.97 910 ALA A CA 1
ATOM 4932 C C . ALA A 1 910 ? 172.529 164.690 199.065 1.00 21.35 910 ALA A C 1
ATOM 4933 O O . ALA A 1 910 ? 172.777 163.823 198.220 1.00 26.41 910 ALA A O 1
ATOM 4935 N N . PHE A 1 911 ? 173.459 165.143 199.906 1.00 29.92 911 PHE A N 1
ATOM 4936 C CA . PHE A 1 911 ? 174.804 164.575 199.866 1.00 23.19 911 PHE A CA 1
ATOM 4937 C C . PHE A 1 911 ? 174.831 163.110 200.286 1.00 21.97 911 PHE A C 1
ATOM 4938 O O . PHE A 1 911 ? 175.747 162.382 199.893 1.00 22.38 911 PHE A O 1
ATOM 4946 N N . ASP A 1 912 ? 173.849 162.665 201.069 1.00 27.75 912 ASP A N 1
ATOM 4947 C CA . ASP A 1 912 ? 173.852 161.295 201.571 1.00 24.31 912 ASP A CA 1
ATOM 4948 C C . ASP A 1 912 ? 173.602 160.271 200.472 1.00 31.35 912 ASP A C 1
ATOM 4949 O O . ASP A 1 912 ? 174.123 159.153 200.544 1.00 37.82 912 ASP A O 1
ATOM 4954 N N . ILE A 1 913 ? 172.807 160.614 199.460 1.00 26.68 913 ILE A N 1
ATOM 4955 C CA . ILE A 1 913 ? 172.419 159.637 198.449 1.00 24.81 913 ILE A CA 1
ATOM 4956 C C . ILE A 1 913 ? 172.994 160.016 197.092 1.00 28.12 913 ILE A C 1
ATOM 4957 O O . ILE A 1 913 ? 172.379 159.754 196.053 1.00 33.42 913 ILE A O 1
ATOM 4962 N N . GLN A 1 914 ? 174.173 160.639 197.096 1.00 24.35 914 GLN A N 1
ATOM 4963 C CA . GLN A 1 914 ? 174.938 160.930 195.883 1.00 20.72 914 GLN A CA 1
ATOM 4964 C C . GLN A 1 914 ? 174.164 161.844 194.934 1.00 24.33 914 GLN A C 1
ATOM 4965 O O . GLN A 1 914 ? 173.879 161.506 193.786 1.00 28.94 914 GLN A O 1
ATOM 4971 N N . TYR A 1 915 ? 173.841 163.025 195.439 1.00 24.83 915 TYR A N 1
ATOM 4972 C CA . TYR A 1 915 ? 173.178 164.066 194.674 1.00 22.69 915 TYR A CA 1
ATOM 4973 C C . TYR A 1 915 ? 174.069 165.295 194.644 1.00 22.12 915 TYR A C 1
ATOM 4974 O O . TYR A 1 915 ? 174.644 165.676 195.667 1.00 36.35 915 TYR A O 1
ATOM 4983 N N . GLY A 1 916 ? 174.192 165.908 193.473 1.00 19.32 916 GLY A N 1
ATOM 4984 C CA . GLY A 1 916 ? 174.765 167.233 193.410 1.00 17.82 916 GLY A CA 1
ATOM 4985 C C . GLY A 1 916 ? 173.806 168.260 193.978 1.00 18.91 916 GLY A C 1
ATOM 4986 O O . GLY A 1 916 ? 172.591 168.075 193.981 1.00 34.49 916 GLY A O 1
ATOM 4987 N N . VAL A 1 917 ? 174.359 169.357 194.479 1.00 8.59 917 VAL A N 1
ATOM 4988 C CA . VAL A 1 917 ? 173.568 170.430 195.065 1.00 15.02 917 VAL A CA 1
ATOM 4989 C C . VAL A 1 917 ? 173.930 171.732 194.371 1.00 15.89 917 VAL A C 1
ATOM 4990 O O . VAL A 1 917 ? 175.113 172.029 194.177 1.00 22.56 917 VAL A O 1
ATOM 4994 N N . VAL A 1 918 ? 172.914 172.495 193.984 1.00 15.30 918 VAL A N 1
ATOM 4995 C CA . VAL A 1 918 ? 173.091 173.821 193.409 1.00 17.18 918 VAL A CA 1
ATOM 4996 C C . VAL A 1 918 ? 172.276 174.804 194.236 1.00 12.99 918 VAL A C 1
ATOM 4997 O O . VAL A 1 918 ? 171.064 174.627 194.402 1.00 26.79 918 VAL A O 1
ATOM 5001 N N . VAL A 1 919 ? 172.939 175.834 194.751 1.00 16.52 919 VAL A N 1
ATOM 5002 C CA . VAL A 1 919 ? 172.301 176.903 195.510 1.00 17.14 919 VAL A CA 1
ATOM 5003 C C . VAL A 1 919 ? 172.315 178.158 194.654 1.00 23.51 919 VAL A C 1
ATOM 5004 O O . VAL A 1 919 ? 173.359 178.532 194.110 1.00 38.86 919 VAL A O 1
ATOM 5008 N N . ILE A 1 920 ? 171.161 178.805 194.529 1.00 12.79 920 ILE A N 1
ATOM 5009 C CA . ILE A 1 920 ? 171.004 179.977 193.679 1.00 18.84 920 ILE A CA 1
ATOM 5010 C C . ILE A 1 920 ? 170.509 181.135 194.530 1.00 22.46 920 ILE A C 1
ATOM 5011 O O . ILE A 1 920 ? 169.499 181.009 195.230 1.00 33.81 920 ILE A O 1
ATOM 5016 N N . ARG A 1 921 ? 171.212 182.262 194.458 1.00 17.63 921 ARG A N 1
ATOM 5017 C CA . ARG A 1 921 ? 170.860 183.462 195.209 1.00 14.28 921 ARG A CA 1
ATOM 5018 C C . ARG A 1 921 ? 170.820 184.638 194.244 1.00 22.83 921 ARG A C 1
ATOM 5019 O O . ARG A 1 921 ? 171.867 185.105 193.787 1.00 35.01 921 ARG A O 1
ATOM 5027 N N . LEU A 1 922 ? 169.618 185.116 193.934 1.00 25.72 922 LEU A N 1
ATOM 5028 C CA . LEU A 1 922 ? 169.463 186.268 193.059 1.00 31.77 922 LEU A CA 1
ATOM 5029 C C . LEU A 1 922 ? 168.314 187.128 193.557 1.00 34.79 922 LEU A C 1
ATOM 5030 O O . LEU A 1 922 ? 167.421 186.658 194.265 1.00 38.00 922 LEU A O 1
ATOM 5035 N N . LYS A 1 923 ? 168.346 188.401 193.174 1.00 41.67 923 LYS A N 1
ATOM 5036 C CA . LYS A 1 923 ? 167.283 189.326 193.543 1.00 42.20 923 LYS A CA 1
ATOM 5037 C C . LYS A 1 923 ? 166.035 189.019 192.726 1.00 43.89 923 LYS A C 1
ATOM 5038 O O . LYS A 1 923 ? 166.046 189.128 191.496 1.00 43.51 923 LYS A O 1
ATOM 5040 N N . GLU A 1 924 ? 164.960 188.628 193.410 1.00 52.76 924 GLU A N 1
ATOM 5041 C CA . GLU A 1 924 ? 163.724 188.274 192.727 1.00 51.63 924 GLU A CA 1
ATOM 5042 C C . GLU A 1 924 ? 162.939 189.490 192.259 1.00 55.85 924 GLU A C 1
ATOM 5043 O O . GLU A 1 924 ? 162.108 189.361 191.354 1.00 55.04 924 GLU A O 1
ATOM 5049 N N . GLY A 1 925 ? 163.177 190.660 192.853 1.00 72.59 925 GLY A N 1
ATOM 5050 C CA . GLY A 1 925 ? 162.453 191.848 192.434 1.00 73.78 925 GLY A CA 1
ATOM 5051 C C . GLY A 1 925 ? 162.769 192.254 191.007 1.00 78.50 925 GLY A C 1
ATOM 5052 O O . GLY A 1 925 ? 161.872 192.630 190.247 1.00 76.39 925 GLY A O 1
ATOM 5053 N N . LEU A 1 926 ? 164.043 192.179 190.627 1.00 85.67 926 LEU A N 1
ATOM 5054 C CA . LEU A 1 926 ? 164.499 192.516 189.279 1.00 84.50 926 LEU A CA 1
ATOM 5055 C C . LEU A 1 926 ? 164.081 193.925 188.868 1.00 85.18 926 LEU A C 1
ATOM 5056 O O . LEU A 1 926 ? 163.127 194.104 188.111 1.00 85.10 926 LEU A O 1
ATOM 5058 N N . ASN A 1 1022 ? 179.992 191.626 179.281 1.00 37.27 1022 ASN A N 1
ATOM 5059 C CA . ASN A 1 1022 ? 179.083 190.532 179.598 1.00 42.75 1022 ASN A CA 1
ATOM 5060 C C . ASN A 1 1022 ? 179.848 189.224 179.758 1.00 40.42 1022 ASN A C 1
ATOM 5061 O O . ASN A 1 1022 ? 180.261 188.617 178.775 1.00 42.46 1022 ASN A O 1
ATOM 5063 N N . THR A 1 1023 ? 180.026 188.789 181.003 1.00 33.26 1023 THR A N 1
ATOM 5064 C CA . THR A 1 1023 ? 180.833 187.619 181.310 1.00 38.23 1023 THR A CA 1
ATOM 5065 C C . THR A 1 1023 ? 180.102 186.701 182.279 1.00 32.47 1023 THR A C 1
ATOM 5066 O O . THR A 1 1023 ? 179.213 187.121 183.023 1.00 34.63 1023 THR A O 1
ATOM 5070 N N . ILE A 1 1024 ? 180.494 185.432 182.250 1.00 34.32 1024 ILE A N 1
ATOM 5071 C CA . ILE A 1 1024 ? 180.074 184.438 183.227 1.00 34.10 1024 ILE A CA 1
ATOM 5072 C C . ILE A 1 1024 ? 181.328 183.994 183.962 1.00 35.63 1024 ILE A C 1
ATOM 5073 O O . ILE A 1 1024 ? 182.192 183.326 183.380 1.00 36.63 1024 ILE A O 1
ATOM 5078 N N . ASP A 1 1025 ? 181.432 184.355 185.235 1.00 38.40 1025 ASP A N 1
ATOM 5079 C CA . ASP A 1 1025 ? 182.612 184.044 186.028 1.00 35.11 1025 ASP A CA 1
ATOM 5080 C C . ASP A 1 1025 ? 182.427 182.717 186.748 1.00 29.47 1025 ASP A C 1
ATOM 5081 O O . ASP A 1 1025 ? 181.465 182.539 187.501 1.00 41.00 1025 ASP A O 1
ATOM 5086 N N . VAL A 1 1026 ? 183.350 181.792 186.515 1.00 21.35 1026 VAL A N 1
ATOM 5087 C CA . VAL A 1 1026 ? 183.311 180.461 187.107 1.00 24.39 1026 VAL A CA 1
ATOM 5088 C C . VAL A 1 1026 ? 184.487 180.361 188.066 1.00 26.15 1026 VAL A C 1
ATOM 5089 O O . VAL A 1 1026 ? 185.636 180.200 187.641 1.00 34.42 1026 VAL A O 1
ATOM 5093 N N . TRP A 1 1027 ? 184.205 180.467 189.363 1.00 31.70 1027 TRP A N 1
ATOM 5094 C CA . TRP A 1 1027 ? 185.214 180.291 190.407 1.00 27.39 1027 TRP A CA 1
ATOM 5095 C C . TRP A 1 1027 ? 185.153 178.856 190.922 1.00 31.73 1027 TRP A C 1
ATOM 5096 O O . TRP A 1 1027 ? 184.694 178.578 192.029 1.00 42.69 1027 TRP A O 1
ATOM 5107 N N . TRP A 1 1028 ? 185.615 177.927 190.093 1.00 20.90 1028 TRP A N 1
ATOM 5108 C CA . TRP A 1 1028 ? 185.581 176.520 190.481 1.00 29.74 1028 TRP A CA 1
ATOM 5109 C C . TRP A 1 1028 ? 186.943 176.156 191.058 1.00 29.81 1028 TRP A C 1
ATOM 5110 O O . TRP A 1 1028 ? 187.921 175.961 190.336 1.00 33.41 1028 TRP A O 1
ATOM 5121 N N . LEU A 1 1029 ? 187.000 176.106 192.387 1.00 27.34 1029 LEU A N 1
ATOM 5122 C CA . LEU A 1 1029 ? 188.235 175.928 193.125 1.00 21.49 1029 LEU A CA 1
ATOM 5123 C C . LEU A 1 1029 ? 188.423 174.519 193.655 1.00 22.00 1029 LEU A C 1
ATOM 5124 O O . LEU A 1 1029 ? 189.521 174.191 194.111 1.00 44.63 1029 LEU A O 1
ATOM 5129 N N . PHE A 1 1030 ? 187.394 173.684 193.604 1.00 18.31 1030 PHE A N 1
ATOM 5130 C CA . PHE A 1 1030 ? 187.478 172.301 194.038 1.00 22.96 1030 PHE A CA 1
ATOM 5131 C C . PHE A 1 1030 ? 186.905 171.412 192.948 1.00 27.78 1030 PHE A C 1
ATOM 5132 O O . PHE A 1 1030 ? 185.944 171.788 192.273 1.00 43.29 1030 PHE A O 1
ATOM 5140 N N . ASP A 1 1031 ? 187.501 170.239 192.770 1.00 11.89 1031 ASP A N 1
ATOM 5141 C CA . ASP A 1 1031 ? 187.097 169.352 191.688 1.00 18.22 1031 ASP A CA 1
ATOM 5142 C C . ASP A 1 1031 ? 185.924 168.500 192.161 1.00 28.51 1031 ASP A C 1
ATOM 5143 O O . ASP A 1 1031 ? 186.097 167.570 192.955 1.00 33.89 1031 ASP A O 1
ATOM 5148 N N . ASP A 1 1032 ? 184.730 168.811 191.663 1.00 23.95 1032 ASP A N 1
ATOM 5149 C CA . ASP A 1 1032 ? 183.521 168.068 191.980 1.00 12.31 1032 ASP A CA 1
ATOM 5150 C C . ASP A 1 1032 ? 183.149 167.068 190.896 1.00 28.19 1032 ASP A C 1
ATOM 5151 O O . ASP A 1 1032 ? 182.046 166.517 190.927 1.00 32.65 1032 ASP A O 1
ATOM 5156 N N . GLY A 1 1033 ? 184.036 166.831 189.936 1.00 23.48 1033 GLY A N 1
ATOM 5157 C CA . GLY A 1 1033 ? 183.717 166.045 188.768 1.00 15.12 1033 GLY A CA 1
ATOM 5158 C C . GLY A 1 1033 ? 183.381 166.862 187.541 1.00 20.25 1033 GLY A C 1
ATOM 5159 O O . GLY A 1 1033 ? 183.362 166.307 186.438 1.00 26.00 1033 GLY A O 1
ATOM 5160 N N . GLY A 1 1034 ? 183.112 168.156 187.699 1.00 23.00 1034 GLY A N 1
ATOM 5161 C CA . GLY A 1 1034 ? 182.924 169.028 186.559 1.00 22.16 1034 GLY A CA 1
ATOM 5162 C C . GLY A 1 1034 ? 181.563 169.679 186.424 1.00 22.98 1034 GLY A C 1
ATOM 5163 O O . GLY A 1 1034 ? 181.318 170.383 185.441 1.00 34.43 1034 GLY A O 1
ATOM 5164 N N . LEU A 1 1035 ? 180.667 169.459 187.389 1.00 12.99 1035 LEU A N 1
ATOM 5165 C CA . LEU A 1 1035 ? 179.348 170.083 187.322 1.00 21.92 1035 LEU A CA 1
ATOM 5166 C C . LEU A 1 1035 ? 179.456 171.601 187.358 1.00 27.95 1035 LEU A C 1
ATOM 5167 O O . LEU A 1 1035 ? 178.748 172.303 186.620 1.00 30.06 1035 LEU A O 1
ATOM 5172 N N . THR A 1 1036 ? 180.346 172.121 188.207 1.00 20.75 1036 THR A N 1
ATOM 5173 C CA . THR A 1 1036 ? 180.569 173.559 188.296 1.00 21.83 1036 THR A CA 1
ATOM 5174 C C . THR A 1 1036 ? 181.065 174.130 186.978 1.00 26.44 1036 THR A C 1
ATOM 5175 O O . THR A 1 1036 ? 180.871 175.318 186.701 1.00 36.27 1036 THR A O 1
ATOM 5179 N N . LEU A 1 1037 ? 181.713 173.310 186.159 1.00 16.92 1037 LEU A N 1
ATOM 5180 C CA . LEU A 1 1037 ? 182.100 173.731 184.823 1.00 21.25 1037 LEU A CA 1
ATOM 5181 C C . LEU A 1 1037 ? 181.012 173.459 183.798 1.00 20.68 1037 LEU A C 1
ATOM 5182 O O . LEU A 1 1037 ? 180.851 174.237 182.852 1.00 26.53 1037 LEU A O 1
ATOM 5187 N N . LEU A 1 1038 ? 180.249 172.381 183.979 1.00 13.56 1038 LEU A N 1
ATOM 5188 C CA . LEU A 1 1038 ? 179.282 171.975 182.967 1.00 13.18 1038 LEU A CA 1
ATOM 5189 C C . LEU A 1 1038 ? 178.075 172.904 182.929 1.00 19.54 1038 LEU A C 1
ATOM 5190 O O . LEU A 1 1038 ? 177.535 173.173 181.851 1.00 26.89 1038 LEU A O 1
ATOM 5195 N N . ILE A 1 1039 ? 177.621 173.393 184.088 1.00 22.00 1039 ILE A N 1
ATOM 5196 C CA . ILE A 1 1039 ? 176.426 174.246 184.107 1.00 22.12 1039 ILE A CA 1
ATOM 5197 C C . ILE A 1 1039 ? 176.620 175.555 183.345 1.00 27.31 1039 ILE A C 1
ATOM 5198 O O . ILE A 1 1039 ? 175.767 175.884 182.504 1.00 34.76 1039 ILE A O 1
ATOM 5203 N N . PRO A 1 1040 ? 177.677 176.343 183.577 1.00 25.43 1040 PRO A N 1
ATOM 5204 C CA . PRO A 1 1040 ? 177.802 177.594 182.812 1.00 21.56 1040 PRO A CA 1
ATOM 5205 C C . PRO A 1 1040 ? 178.080 177.381 181.332 1.00 22.28 1040 PRO A C 1
ATOM 5206 O O . PRO A 1 1040 ? 177.759 178.262 180.525 1.00 26.15 1040 PRO A O 1
ATOM 5210 N N . TYR A 1 1041 ? 178.644 176.239 180.934 1.00 12.66 1041 TYR A N 1
ATOM 5211 C CA . TYR A 1 1041 ? 178.733 175.947 179.508 1.00 15.78 1041 TYR A CA 1
ATOM 5212 C C . TYR A 1 1041 ? 177.343 175.816 178.899 1.00 28.94 1041 TYR A C 1
ATOM 5213 O O . TYR A 1 1041 ? 177.049 176.397 177.846 1.00 36.49 1041 TYR A O 1
ATOM 5222 N N . LEU A 1 1042 ? 176.469 175.052 179.557 1.00 23.17 1042 LEU A N 1
ATOM 5223 C CA . LEU A 1 1042 ? 175.093 174.943 179.097 1.00 18.83 1042 LEU A CA 1
ATOM 5224 C C . LEU A 1 1042 ? 174.393 176.292 179.138 1.00 23.60 1042 LEU A C 1
ATOM 5225 O O . LEU A 1 1042 ? 173.491 176.548 178.334 1.00 36.88 1042 LEU A O 1
ATOM 5230 N N . LEU A 1 1043 ? 174.788 177.161 180.067 1.00 22.51 1043 LEU A N 1
ATOM 5231 C CA . LEU A 1 1043 ? 174.262 178.521 180.071 1.00 28.55 1043 LEU A CA 1
ATOM 5232 C C . LEU A 1 1043 ? 174.664 179.265 178.805 1.00 29.04 1043 LEU A C 1
ATOM 5233 O O . LEU A 1 1043 ? 173.837 179.922 178.165 1.00 35.47 1043 LEU A O 1
ATOM 5238 N N . THR A 1 1044 ? 175.939 179.170 178.426 1.00 35.27 1044 THR A N 1
ATOM 5239 C CA . THR A 1 1044 ? 176.406 179.839 177.217 1.00 30.87 1044 THR A CA 1
ATOM 5240 C C . THR A 1 1044 ? 175.821 179.223 175.955 1.00 31.82 1044 THR A C 1
ATOM 5241 O O . THR A 1 1044 ? 175.804 179.881 174.911 1.00 30.10 1044 THR A O 1
ATOM 5245 N N . THR A 1 1045 ? 175.356 177.975 176.026 1.00 35.15 1045 THR A N 1
ATOM 5246 C CA . THR A 1 1045 ? 174.727 177.354 174.865 1.00 30.74 1045 THR A CA 1
ATOM 5247 C C . THR A 1 1045 ? 173.450 178.085 174.464 1.00 32.85 1045 THR A C 1
ATOM 5248 O O . THR A 1 1045 ? 173.169 178.253 173.273 1.00 31.89 1045 THR A O 1
ATOM 5252 N N . LYS A 1 1046 ? 172.671 178.534 175.441 1.00 41.66 1046 LYS A N 1
ATOM 5253 C CA . LYS A 1 1046 ? 171.400 179.177 175.153 1.00 38.03 1046 LYS A CA 1
ATOM 5254 C C . LYS A 1 1046 ? 171.608 180.562 174.547 1.00 42.23 1046 LYS A C 1
ATOM 5255 O O . LYS A 1 1046 ? 172.649 181.200 174.720 1.00 48.91 1046 LYS A O 1
ATOM 5261 N N . LYS A 1 1047 ? 170.582 181.031 173.836 1.00 39.21 1047 LYS A N 1
ATOM 5262 C CA . LYS A 1 1047 ? 170.651 182.319 173.161 1.00 39.93 1047 LYS A CA 1
ATOM 5263 C C . LYS A 1 1047 ? 170.490 183.494 174.113 1.00 42.74 1047 LYS A C 1
ATOM 5264 O O . LYS A 1 1047 ? 170.838 184.621 173.747 1.00 45.03 1047 LYS A O 1
ATOM 5266 N N . LYS A 1 1048 ? 169.970 183.263 175.317 1.00 37.20 1048 LYS A N 1
ATOM 5267 C CA . LYS A 1 1048 ? 169.855 184.346 176.286 1.00 34.11 1048 LYS A CA 1
ATOM 5268 C C . LYS A 1 1048 ? 171.225 184.755 176.811 1.00 41.98 1048 LYS A C 1
ATOM 5269 O O . LYS A 1 1048 ? 171.476 185.941 177.055 1.00 42.13 1048 LYS A O 1
ATOM 5275 N N . TRP A 1 1049 ? 172.130 183.790 176.971 1.00 40.47 1049 TRP A N 1
ATOM 5276 C CA . TRP A 1 1049 ? 173.486 184.040 177.442 1.00 36.28 1049 TRP A CA 1
ATOM 5277 C C . TRP A 1 1049 ? 174.522 183.873 176.337 1.00 40.92 1049 TRP A C 1
ATOM 5278 O O . TRP A 1 1049 ? 175.711 183.721 176.628 1.00 50.25 1049 TRP A O 1
ATOM 5289 N N . LYS A 1 1050 ? 174.092 183.891 175.075 1.00 43.90 1050 LYS A N 1
ATOM 5290 C CA . LYS A 1 1050 ? 175.011 183.667 173.965 1.00 42.32 1050 LYS A CA 1
ATOM 5291 C C . LYS A 1 1050 ? 176.055 184.768 173.838 1.00 47.21 1050 LYS A C 1
ATOM 5292 O O . LYS A 1 1050 ? 177.122 184.526 173.266 1.00 49.16 1050 LYS A O 1
ATOM 5298 N N . ASP A 1 1051 ? 175.778 185.961 174.354 1.00 46.59 1051 ASP A N 1
ATOM 5299 C CA . ASP A 1 1051 ? 176.715 187.072 174.288 1.00 43.96 1051 ASP A CA 1
ATOM 5300 C C . ASP A 1 1051 ? 177.637 187.142 175.496 1.00 49.20 1051 ASP A C 1
ATOM 5301 O O . ASP A 1 1051 ? 178.437 188.078 175.592 1.00 50.54 1051 ASP A O 1
ATOM 5303 N N . CYS A 1 1052 ? 177.544 186.189 176.417 1.00 51.10 1052 CYS A N 1
ATOM 5304 C CA . CYS A 1 1052 ? 178.369 186.168 177.615 1.00 47.82 1052 CYS A CA 1
ATOM 5305 C C . CYS A 1 1052 ? 179.509 185.176 177.444 1.00 43.90 1052 CYS A C 1
ATOM 5306 O O . CYS A 1 1052 ? 179.309 184.062 176.953 1.00 44.31 1052 CYS A O 1
ATOM 5309 N N . LYS A 1 1053 ? 180.704 185.586 177.854 1.00 37.54 1053 LYS A N 1
ATOM 5310 C CA . LYS A 1 1053 ? 181.909 184.783 177.709 1.00 36.24 1053 LYS A CA 1
ATOM 5311 C C . LYS A 1 1053 ? 182.322 184.234 179.066 1.00 36.64 1053 LYS A C 1
ATOM 5312 O O . LYS A 1 1053 ? 182.331 184.965 180.061 1.00 38.29 1053 LYS A O 1
ATOM 5318 N N . ILE A 1 1054 ? 182.660 182.953 179.100 1.00 30.16 1054 ILE A N 1
ATOM 5319 C CA . ILE A 1 1054 ? 183.081 182.305 180.334 1.00 26.87 1054 ILE A CA 1
ATOM 5320 C C . ILE A 1 1054 ? 184.522 182.687 180.632 1.00 26.76 1054 ILE A C 1
ATOM 5321 O O . ILE A 1 1054 ? 185.402 182.553 179.777 1.00 40.49 1054 ILE A O 1
ATOM 5326 N N . ARG A 1 1055 ? 184.770 183.173 181.842 1.00 34.89 1055 ARG A N 1
ATOM 5327 C CA . ARG A 1 1055 ? 186.127 183.364 182.328 1.00 35.24 1055 ARG A CA 1
ATOM 5328 C C . ARG A 1 1055 ? 186.264 182.651 183.665 1.00 34.11 1055 ARG A C 1
ATOM 5329 O O . ARG A 1 1055 ? 185.319 182.610 184.457 1.00 47.20 1055 ARG A O 1
ATOM 5337 N N . VAL A 1 1056 ? 187.432 182.063 183.898 1.00 23.26 1056 VAL A N 1
ATOM 5338 C CA . VAL A 1 1056 ? 187.626 181.074 184.951 1.00 27.91 1056 VAL A CA 1
ATOM 5339 C C . VAL A 1 1056 ? 188.550 181.639 186.019 1.00 32.62 1056 VAL A C 1
ATOM 5340 O O . VAL A 1 1056 ? 189.534 182.320 185.710 1.00 35.07 1056 VAL A O 1
ATOM 5344 N N . PHE A 1 1057 ? 188.213 181.370 187.278 1.00 28.57 1057 PHE A N 1
ATOM 5345 C CA . PHE A 1 1057 ? 189.061 181.675 188.422 1.00 21.81 1057 PHE A CA 1
ATOM 5346 C C . PHE A 1 1057 ? 189.405 180.374 189.126 1.00 28.83 1057 PHE A C 1
ATOM 5347 O O . PHE A 1 1057 ? 188.508 179.601 189.477 1.00 38.79 1057 PHE A O 1
ATOM 5355 N N . ILE A 1 1058 ? 190.696 180.132 189.337 1.00 32.67 1058 ILE A N 1
ATOM 5356 C CA . ILE A 1 1058 ? 191.149 178.965 190.077 1.00 34.39 1058 ILE A CA 1
ATOM 5357 C C . ILE A 1 1058 ? 192.079 179.428 191.187 1.00 37.51 1058 ILE A C 1
ATOM 5358 O O . ILE A 1 1058 ? 192.603 180.543 191.170 1.00 35.13 1058 ILE A O 1
ATOM 5363 N N . GLY A 1 1059 ? 192.267 178.550 192.170 1.00 33.71 1059 GLY A N 1
ATOM 5364 C CA . GLY A 1 1059 ? 193.195 178.810 193.251 1.00 40.32 1059 GLY A CA 1
ATOM 5365 C C . GLY A 1 1059 ? 194.566 178.267 192.911 1.00 38.25 1059 GLY A C 1
ATOM 5366 O O . GLY A 1 1059 ? 194.695 177.144 192.417 1.00 44.61 1059 GLY A O 1
ATOM 5367 N N . GLY A 1 1060 ? 195.590 179.071 193.170 1.00 41.06 1060 GLY A N 1
ATOM 5368 C CA . GLY A 1 1060 ? 196.943 178.672 192.845 1.00 45.91 1060 GLY A CA 1
ATOM 5369 C C . GLY A 1 1060 ? 197.976 179.158 193.836 1.00 47.99 1060 GLY A C 1
ATOM 5370 O O . GLY A 1 1060 ? 197.638 179.615 194.931 1.00 53.39 1060 GLY A O 1
ATOM 5371 N N . LYS A 1 1061 ? 199.244 179.065 193.455 1.00 55.48 1061 LYS A N 1
ATOM 5372 C CA . LYS A 1 1061 ? 200.359 179.474 194.292 1.00 54.61 1061 LYS A CA 1
ATOM 5373 C C . LYS A 1 1061 ? 201.042 180.689 193.682 1.00 55.29 1061 LYS A C 1
ATOM 5374 O O . LYS A 1 1061 ? 201.197 180.776 192.461 1.00 59.84 1061 LYS A O 1
ATOM 5380 N N . ILE A 1 1062 ? 201.436 181.634 194.537 1.00 57.04 1062 ILE A N 1
ATOM 5381 C CA . ILE A 1 1062 ? 202.196 182.777 194.059 1.00 56.61 1062 ILE A CA 1
ATOM 5382 C C . ILE A 1 1062 ? 203.544 182.297 193.527 1.00 61.09 1062 ILE A C 1
ATOM 5383 O O . ILE A 1 1062 ? 204.066 181.253 193.938 1.00 64.04 1062 ILE A O 1
ATOM 5388 N N . ASN A 1 1063 ? 204.089 183.048 192.569 1.00 61.85 1063 ASN A N 1
ATOM 5389 C CA . ASN A 1 1063 ? 205.351 182.721 191.913 1.00 63.19 1063 ASN A CA 1
ATOM 5390 C C . ASN A 1 1063 ? 205.253 181.416 191.129 1.00 62.44 1063 ASN A C 1
ATOM 5391 O O . ASN A 1 1063 ? 206.273 180.858 190.713 1.00 67.47 1063 ASN A O 1
ATOM 5393 N N . ARG A 1 1064 ? 204.035 180.916 190.936 1.00 56.44 1064 ARG A N 1
ATOM 5394 C CA . ARG A 1 1064 ? 203.766 179.805 190.029 1.00 55.88 1064 ARG A CA 1
ATOM 5395 C C . ARG A 1 1064 ? 202.462 180.060 189.284 1.00 56.19 1064 ARG A C 1
ATOM 5396 O O . ARG A 1 1064 ? 201.736 179.132 188.918 1.00 57.56 1064 ARG A O 1
ATOM 5404 N N . ILE A 1 1065 ? 202.150 181.336 189.052 1.00 56.37 1065 ILE A N 1
ATOM 5405 C CA . ILE A 1 1065 ? 200.874 181.694 188.440 1.00 52.84 1065 ILE A CA 1
ATOM 5406 C C . ILE A 1 1065 ? 200.801 181.182 187.008 1.00 58.98 1065 ILE A C 1
ATOM 5407 O O . ILE A 1 1065 ? 199.799 180.589 186.595 1.00 63.25 1065 ILE A O 1
ATOM 5412 N N . ASP A 1 1066 ? 201.861 181.407 186.230 1.00 59.32 1066 ASP A N 1
ATOM 5413 C CA . ASP A 1 1066 ? 201.819 181.088 184.806 1.00 58.65 1066 ASP A CA 1
ATOM 5414 C C . ASP A 1 1066 ? 201.719 179.587 184.569 1.00 57.39 1066 ASP A C 1
ATOM 5415 O O . ASP A 1 1066 ? 200.983 179.142 183.681 1.00 65.12 1066 ASP A O 1
ATOM 5420 N N . HIS A 1 1067 ? 202.450 178.792 185.350 1.00 46.45 1067 HIS A N 1
ATOM 5421 C CA . HIS A 1 1067 ? 202.403 177.343 185.186 1.00 48.16 1067 HIS A CA 1
ATOM 5422 C C . HIS A 1 1067 ? 201.005 176.803 185.471 1.00 58.90 1067 HIS A C 1
ATOM 5423 O O . HIS A 1 1067 ? 200.470 175.985 184.711 1.00 63.15 1067 HIS A O 1
ATOM 5430 N N . ASP A 1 1068 ? 200.388 177.268 186.560 1.00 56.80 1068 ASP A N 1
ATOM 5431 C CA . ASP A 1 1068 ? 199.044 176.817 186.900 1.00 47.24 1068 ASP A CA 1
ATOM 5432 C C . ASP A 1 1068 ? 198.025 177.294 185.875 1.00 47.21 1068 ASP A C 1
ATOM 5433 O O . ASP A 1 1068 ? 197.090 176.559 185.533 1.00 54.94 1068 ASP A O 1
ATOM 5438 N N . ARG A 1 1069 ? 198.183 178.523 185.380 1.00 40.65 1069 ARG A N 1
ATOM 5439 C CA . ARG A 1 1069 ? 197.278 179.022 184.352 1.00 40.13 1069 ARG A CA 1
ATOM 5440 C C . ARG A 1 1069 ? 197.371 178.179 183.089 1.00 45.02 1069 ARG A C 1
ATOM 5441 O O . ARG A 1 1069 ? 196.349 177.848 182.478 1.00 55.19 1069 ARG A O 1
ATOM 5449 N N . ARG A 1 1070 ? 198.590 177.815 182.686 1.00 43.74 1070 ARG A N 1
ATOM 5450 C CA . ARG A 1 1070 ? 198.760 176.972 181.509 1.00 40.30 1070 ARG A CA 1
ATOM 5451 C C . ARG A 1 1070 ? 198.155 175.591 181.724 1.00 45.45 1070 ARG A C 1
ATOM 5452 O O . ARG A 1 1070 ? 197.547 175.021 180.809 1.00 52.36 1070 ARG A O 1
ATOM 5460 N N . ALA A 1 1071 ? 198.321 175.029 182.924 1.00 35.09 1071 ALA A N 1
ATOM 5461 C CA . ALA A 1 1071 ? 197.722 173.728 183.208 1.00 33.26 1071 ALA A CA 1
ATOM 5462 C C . ALA A 1 1071 ? 196.201 173.793 183.131 1.00 32.32 1071 ALA A C 1
ATOM 5463 O O . ALA A 1 1071 ? 195.559 172.901 182.564 1.00 36.32 1071 ALA A O 1
ATOM 5465 N N . MET A 1 1072 ? 195.607 174.850 183.685 1.00 39.07 1072 MET A N 1
ATOM 5466 C CA . MET A 1 1072 ? 194.162 175.022 183.578 1.00 35.69 1072 MET A CA 1
ATOM 5467 C C . MET A 1 1072 ? 193.734 175.165 182.124 1.00 36.29 1072 MET A C 1
ATOM 5468 O O . MET A 1 1072 ? 192.733 174.572 181.700 1.00 36.00 1072 MET A O 1
ATOM 5473 N N . ALA A 1 1073 ? 194.489 175.943 181.344 1.00 32.91 1073 ALA A N 1
ATOM 5474 C CA . ALA A 1 1073 ? 194.137 176.171 179.947 1.00 28.20 1073 ALA A CA 1
ATOM 5475 C C . ALA A 1 1073 ? 194.154 174.871 179.155 1.00 32.03 1073 ALA A C 1
ATOM 5476 O O . ALA A 1 1073 ? 193.232 174.594 178.382 1.00 42.31 1073 ALA A O 1
ATOM 5478 N N . THR A 1 1074 ? 195.186 174.049 179.345 1.00 26.08 1074 THR A N 1
ATOM 5479 C CA . THR A 1 1074 ? 195.221 172.787 178.613 1.00 25.95 1074 THR A CA 1
ATOM 5480 C C . THR A 1 1074 ? 194.142 171.830 179.111 1.00 30.09 1074 THR A C 1
ATOM 5481 O O . THR A 1 1074 ? 193.545 171.095 178.313 1.00 34.33 1074 THR A O 1
ATOM 5485 N N . LEU A 1 1075 ? 193.850 171.846 180.415 1.00 27.14 1075 LEU A N 1
ATOM 5486 C CA . LEU A 1 1075 ? 192.828 170.951 180.945 1.00 22.31 1075 LEU A CA 1
ATOM 5487 C C . LEU A 1 1075 ? 191.461 171.260 180.352 1.00 21.86 1075 LEU A C 1
ATOM 5488 O O . LEU A 1 1075 ? 190.738 170.352 179.931 1.00 27.06 1075 LEU A O 1
ATOM 5493 N N . LEU A 1 1076 ? 191.085 172.533 180.308 1.00 23.69 1076 LEU A N 1
ATOM 5494 C CA . LEU A 1 1076 ? 189.770 172.854 179.770 1.00 24.66 1076 LEU A CA 1
ATOM 5495 C C . LEU A 1 1076 ? 189.767 173.041 178.259 1.00 21.48 1076 LEU A C 1
ATOM 5496 O O . LEU A 1 1076 ? 188.691 173.214 177.678 1.00 29.02 1076 LEU A O 1
ATOM 5501 N N . SER A 1 1077 ? 190.933 173.016 177.609 1.00 30.12 1077 SER A N 1
ATOM 5502 C CA . SER A 1 1077 ? 190.958 172.834 176.165 1.00 20.96 1077 SER A CA 1
ATOM 5503 C C . SER A 1 1077 ? 190.727 171.381 175.785 1.00 22.03 1077 SER A C 1
ATOM 5504 O O . SER A 1 1077 ? 190.105 171.108 174.754 1.00 30.60 1077 SER A O 1
ATOM 5507 N N . LYS A 1 1078 ? 191.215 170.439 176.595 1.00 15.94 1078 LYS A N 1
ATOM 5508 C CA . LYS A 1 1078 ? 190.850 169.045 176.374 1.00 23.53 1078 LYS A CA 1
ATOM 5509 C C . LYS A 1 1078 ? 189.361 168.815 176.604 1.00 31.17 1078 LYS A C 1
ATOM 5510 O O . LYS A 1 1078 ? 188.777 167.899 176.017 1.00 37.76 1078 LYS A O 1
ATOM 5516 N N . PHE A 1 1079 ? 188.734 169.633 177.445 1.00 25.96 1079 PHE A N 1
ATOM 5517 C CA . PHE A 1 1079 ? 187.295 169.580 177.658 1.00 17.32 1079 PHE A CA 1
ATOM 5518 C C . PHE A 1 1079 ? 186.513 170.337 176.594 1.00 19.00 1079 PHE A C 1
ATOM 5519 O O . PHE A 1 1079 ? 185.280 170.270 176.593 1.00 21.15 1079 PHE A O 1
ATOM 5527 N N . ARG A 1 1080 ? 187.199 171.049 175.700 1.00 17.46 1080 ARG A N 1
ATOM 5528 C CA . ARG A 1 1080 ? 186.560 171.855 174.660 1.00 17.22 1080 ARG A CA 1
ATOM 5529 C C . ARG A 1 1080 ? 185.595 172.873 175.260 1.00 25.83 1080 ARG A C 1
ATOM 5530 O O . ARG A 1 1080 ? 184.474 173.050 174.782 1.00 39.32 1080 ARG A O 1
ATOM 5538 N N . ILE A 1 1081 ? 186.031 173.547 176.318 1.00 16.53 1081 ILE A N 1
ATOM 5539 C CA . ILE A 1 1081 ? 185.244 174.582 176.976 1.00 21.15 1081 ILE A CA 1
ATOM 5540 C C . ILE A 1 1081 ? 185.858 175.926 176.619 1.00 28.55 1081 ILE A C 1
ATOM 5541 O O . ILE A 1 1081 ? 186.996 176.218 177.002 1.00 34.42 1081 ILE A O 1
ATOM 5546 N N . ASP A 1 1082 ? 185.107 176.742 175.887 1.00 30.12 1082 ASP A N 1
ATOM 5547 C CA . ASP A 1 1082 ? 185.612 178.038 175.458 1.00 26.57 1082 ASP A CA 1
ATOM 5548 C C . ASP A 1 1082 ? 185.648 179.004 176.633 1.00 30.13 1082 ASP A C 1
ATOM 5549 O O . ASP A 1 1082 ? 184.669 179.140 177.371 1.00 33.86 1082 ASP A O 1
ATOM 5551 N N . PHE A 1 1083 ? 186.782 179.677 176.805 1.00 28.33 1083 PHE A N 1
ATOM 5552 C CA . PHE A 1 1083 ? 186.950 180.644 177.875 1.00 25.74 1083 PHE A CA 1
ATOM 5553 C C . PHE A 1 1083 ? 187.617 181.893 177.322 1.00 26.36 1083 PHE A C 1
ATOM 5554 O O . PHE A 1 1083 ? 188.375 181.832 176.352 1.00 36.95 1083 PHE A O 1
ATOM 5562 N N . SER A 1 1084 ? 187.332 183.027 177.954 1.00 26.18 1084 SER A N 1
ATOM 5563 C CA . SER A 1 1084 ? 187.925 184.292 177.545 1.00 23.21 1084 SER A CA 1
ATOM 5564 C C . SER A 1 1084 ? 189.271 184.524 178.219 1.00 30.57 1084 SER A C 1
ATOM 5565 O O . SER A 1 1084 ? 190.252 184.861 177.552 1.00 44.68 1084 SER A O 1
ATOM 5568 N N . ASP A 1 1085 ? 189.330 184.351 179.536 1.00 28.27 1085 ASP A N 1
ATOM 5569 C CA . ASP A 1 1085 ? 190.564 184.538 180.280 1.00 33.20 1085 ASP A CA 1
ATOM 5570 C C . ASP A 1 1085 ? 190.561 183.610 181.483 1.00 32.34 1085 ASP A C 1
ATOM 5571 O O . ASP A 1 1085 ? 189.511 183.157 181.940 1.00 35.81 1085 ASP A O 1
ATOM 5573 N N . ILE A 1 1086 ? 191.758 183.324 181.985 1.00 27.75 1086 ILE A N 1
ATOM 5574 C CA . ILE A 1 1086 ? 191.946 182.549 183.204 1.00 23.15 1086 ILE A CA 1
ATOM 5575 C C . ILE A 1 1086 ? 192.697 183.419 184.198 1.00 30.80 1086 ILE A C 1
ATOM 5576 O O . ILE A 1 1086 ? 193.757 183.965 183.873 1.00 40.74 1086 ILE A O 1
ATOM 5581 N N . MET A 1 1087 ? 192.147 183.558 185.397 1.00 34.98 1087 MET A N 1
ATOM 5582 C CA . MET A 1 1087 ? 192.773 184.332 186.459 1.00 30.48 1087 MET A CA 1
ATOM 5583 C C . MET A 1 1087 ? 193.105 183.397 187.611 1.00 34.96 1087 MET A C 1
ATOM 5584 O O . MET A 1 1087 ? 192.227 182.691 188.117 1.00 38.02 1087 MET A O 1
ATOM 5589 N N . VAL A 1 1088 ? 194.370 183.388 188.015 1.00 40.41 1088 VAL A N 1
ATOM 5590 C CA . VAL A 1 1088 ? 194.839 182.582 189.134 1.00 41.29 1088 VAL A CA 1
ATOM 5591 C C . VAL A 1 1088 ? 195.040 183.502 190.325 1.00 42.73 1088 VAL A C 1
ATOM 5592 O O . VAL A 1 1088 ? 195.678 184.555 190.206 1.00 46.49 1088 VAL A O 1
ATOM 5596 N N . LEU A 1 1089 ? 194.483 183.119 191.467 1.00 39.16 1089 LEU A N 1
ATOM 5597 C CA . LEU A 1 1089 ? 194.540 183.921 192.680 1.00 39.16 1089 LEU A CA 1
ATOM 5598 C C . LEU A 1 1089 ? 195.492 183.274 193.672 1.00 44.87 1089 LEU A C 1
ATOM 5599 O O . LEU A 1 1089 ? 195.333 182.097 194.014 1.00 45.59 1089 LEU A O 1
ATOM 5604 N N . GLY A 1 1090 ? 196.482 184.038 194.119 1.00 47.48 1090 GLY A N 1
ATOM 5605 C CA . GLY A 1 1090 ? 197.318 183.660 195.233 1.00 46.03 1090 GLY A CA 1
ATOM 5606 C C . GLY A 1 1090 ? 196.923 184.305 196.538 1.00 51.19 1090 GLY A C 1
ATOM 5607 O O . GLY A 1 1090 ? 197.515 183.992 197.575 1.00 51.35 1090 GLY A O 1
ATOM 5608 N N . ASP A 1 1091 ? 195.929 185.194 196.522 1.00 46.69 1091 ASP A N 1
ATOM 5609 C CA . ASP A 1 1091 ? 195.501 185.903 197.718 1.00 39.86 1091 ASP A CA 1
ATOM 5610 C C . ASP A 1 1091 ? 194.509 185.111 198.559 1.00 43.20 1091 ASP A C 1
ATOM 5611 O O . ASP A 1 1091 ? 194.155 185.562 199.652 1.00 47.39 1091 ASP A O 1
ATOM 5613 N N . ILE A 1 1092 ? 194.039 183.959 198.078 1.00 38.48 1092 ILE A N 1
ATOM 5614 C CA . ILE A 1 1092 ? 193.302 183.063 198.956 1.00 40.89 1092 ILE A CA 1
ATOM 5615 C C . ILE A 1 1092 ? 194.254 182.497 200.006 1.00 45.77 1092 ILE A C 1
ATOM 5616 O O . ILE A 1 1092 ? 195.481 182.504 199.843 1.00 54.58 1092 ILE A O 1
ATOM 5621 N N . ASN A 1 1093 ? 193.676 182.021 201.109 1.00 35.55 1093 ASN A N 1
ATOM 5622 C CA . ASN A 1 1093 ? 194.348 181.532 202.310 1.00 35.80 1093 ASN A CA 1
ATOM 5623 C C . ASN A 1 1093 ? 194.921 182.658 203.159 1.00 32.80 1093 ASN A C 1
ATOM 5624 O O . ASN A 1 1093 ? 195.442 182.387 204.243 1.00 38.98 1093 ASN A O 1
ATOM 5629 N N . THR A 1 1094 ? 194.835 183.906 202.716 1.00 30.51 1094 THR A N 1
ATOM 5630 C CA . THR A 1 1094 ? 195.267 185.031 203.529 1.00 32.68 1094 THR A CA 1
ATOM 5631 C C . THR A 1 1094 ? 194.132 185.490 204.434 1.00 34.88 1094 THR A C 1
ATOM 5632 O O . THR A 1 1094 ? 192.953 185.293 204.131 1.00 44.34 1094 THR A O 1
ATOM 5636 N N . LYS A 1 1095 ? 194.500 186.100 205.550 1.00 36.45 1095 LYS A N 1
ATOM 5637 C CA . LYS A 1 1095 ? 193.509 186.507 206.536 1.00 36.92 1095 LYS A CA 1
ATOM 5638 C C . LYS A 1 1095 ? 192.601 187.587 205.960 1.00 35.28 1095 LYS A C 1
ATOM 5639 O O . LYS A 1 1095 ? 193.093 188.560 205.379 1.00 33.10 1095 LYS A O 1
ATOM 5645 N N . PRO A 1 1096 ? 191.283 187.452 206.091 1.00 35.84 1096 PRO A N 1
ATOM 5646 C CA . PRO A 1 1096 ? 190.383 188.517 205.634 1.00 33.07 1096 PRO A CA 1
ATOM 5647 C C . PRO A 1 1096 ? 190.519 189.779 206.469 1.00 35.79 1096 PRO A C 1
ATOM 5648 O O . PRO A 1 1096 ? 191.284 189.815 207.436 1.00 36.81 1096 PRO A O 1
ATOM 5652 N N . LYS A 1 1097 ? 189.782 190.821 206.101 1.00 32.92 1097 LYS A N 1
ATOM 5653 C CA . LYS A 1 1097 ? 189.879 192.089 206.803 1.00 36.27 1097 LYS A CA 1
ATOM 5654 C C . LYS A 1 1097 ? 189.286 191.978 208.205 1.00 45.76 1097 LYS A C 1
ATOM 5655 O O . LYS A 1 1097 ? 188.460 191.110 208.495 1.00 49.91 1097 LYS A O 1
ATOM 5661 N N . LYS A 1 1098 ? 189.731 192.878 209.085 1.00 44.66 1098 LYS A N 1
ATOM 5662 C CA . LYS A 1 1098 ? 189.223 192.889 210.453 1.00 41.28 1098 LYS A CA 1
ATOM 5663 C C . LYS A 1 1098 ? 187.733 193.203 210.489 1.00 43.24 1098 LYS A C 1
ATOM 5664 O O . LYS A 1 1098 ? 186.976 192.574 211.238 1.00 46.72 1098 LYS A O 1
ATOM 5666 N N . GLU A 1 1099 ? 187.293 194.175 209.686 1.00 44.06 1099 GLU A N 1
ATOM 5667 C CA . GLU A 1 1099 ? 185.888 194.566 209.695 1.00 48.46 1099 GLU A CA 1
ATOM 5668 C C . GLU A 1 1099 ? 184.990 193.419 209.254 1.00 47.40 1099 GLU A C 1
ATOM 5669 O O . GLU A 1 1099 ? 183.913 193.211 209.824 1.00 47.35 1099 GLU A O 1
ATOM 5671 N N . ASN A 1 1100 ? 185.413 192.668 208.238 1.00 35.39 1100 ASN A N 1
ATOM 5672 C CA . ASN A 1 1100 ? 184.600 191.559 207.751 1.00 37.52 1100 ASN A CA 1
ATOM 5673 C C . ASN A 1 1100 ? 184.493 190.444 208.785 1.00 41.65 1100 ASN A C 1
ATOM 5674 O O . ASN A 1 1100 ? 183.418 189.861 208.966 1.00 43.61 1100 ASN A O 1
ATOM 5679 N N . ILE A 1 1101 ? 185.593 190.131 209.471 1.00 38.38 1101 ILE A N 1
ATOM 5680 C CA . ILE A 1 1101 ? 185.545 189.117 210.521 1.00 34.34 1101 ILE A CA 1
ATOM 5681 C C . ILE A 1 1101 ? 184.660 189.586 211.669 1.00 38.58 1101 ILE A C 1
ATOM 5682 O O . ILE A 1 1101 ? 183.899 188.802 212.249 1.00 44.97 1101 ILE A O 1
ATOM 5687 N N . ILE A 1 1102 ? 184.738 190.875 212.009 1.00 40.15 1102 ILE A N 1
ATOM 5688 C CA . ILE A 1 1102 ? 183.884 191.424 213.057 1.00 39.65 1102 ILE A CA 1
ATOM 5689 C C . ILE A 1 1102 ? 182.417 191.302 212.667 1.00 41.87 1102 ILE A C 1
ATOM 5690 O O . ILE A 1 1102 ? 181.570 190.921 213.484 1.00 48.02 1102 ILE A O 1
ATOM 5695 N N . ALA A 1 1103 ? 182.093 191.624 211.414 1.00 37.89 1103 ALA A N 1
ATOM 5696 C CA . ALA A 1 1103 ? 180.713 191.513 210.954 1.00 36.36 1103 ALA A CA 1
ATOM 5697 C C . ALA A 1 1103 ? 180.237 190.067 210.978 1.00 37.87 1103 ALA A C 1
ATOM 5698 O O . ALA A 1 1103 ? 179.099 189.786 211.375 1.00 49.35 1103 ALA A O 1
ATOM 5700 N N . PHE A 1 1104 ? 181.092 189.134 210.557 1.00 33.44 1104 PHE A N 1
ATOM 5701 C CA . PHE A 1 1104 ? 180.711 187.727 210.604 1.00 34.28 1104 PHE A CA 1
ATOM 5702 C C . PHE A 1 1104 ? 180.449 187.279 212.033 1.00 35.11 1104 PHE A C 1
ATOM 5703 O O . PHE A 1 1104 ? 179.479 186.560 212.297 1.00 39.12 1104 PHE A O 1
ATOM 5711 N N . GLU A 1 1105 ? 181.301 187.693 212.971 1.00 38.58 1105 GLU A N 1
ATOM 5712 C CA . GLU A 1 1105 ? 181.091 187.334 214.368 1.00 37.58 1105 GLU A CA 1
ATOM 5713 C C . GLU A 1 1105 ? 179.799 187.938 214.904 1.00 40.24 1105 GLU A C 1
ATOM 5714 O O . GLU A 1 1105 ? 179.078 187.296 215.677 1.00 42.69 1105 GLU A O 1
ATOM 5716 N N . GLU A 1 1106 ? 179.493 189.176 214.510 1.00 38.62 1106 GLU A N 1
ATOM 5717 C CA . GLU A 1 1106 ? 178.261 189.814 214.961 1.00 37.25 1106 GLU A CA 1
ATOM 5718 C C . GLU A 1 1106 ? 177.033 189.074 214.445 1.00 43.43 1106 GLU A C 1
ATOM 5719 O O . GLU A 1 1106 ? 176.059 188.885 215.181 1.00 42.61 1106 GLU A O 1
ATOM 5721 N N . ILE A 1 1107 ? 177.060 188.653 213.180 1.00 38.47 1107 ILE A N 1
ATOM 5722 C CA . ILE A 1 1107 ? 175.958 187.854 212.644 1.00 40.22 1107 ILE A CA 1
ATOM 5723 C C . ILE A 1 1107 ? 175.871 186.510 213.359 1.00 40.38 1107 ILE A C 1
ATOM 5724 O O . ILE A 1 1107 ? 174.777 186.014 213.651 1.00 44.68 1107 ILE A O 1
ATOM 5729 N N . ILE A 1 1108 ? 177.020 185.910 213.668 1.00 40.53 1108 ILE A N 1
ATOM 5730 C CA . ILE A 1 1108 ? 177.061 184.578 214.260 1.00 30.48 1108 ILE A CA 1
ATOM 5731 C C . ILE A 1 1108 ? 176.591 184.555 215.710 1.00 41.48 1108 ILE A C 1
ATOM 5732 O O . ILE A 1 1108 ? 175.980 183.566 216.135 1.00 47.07 1108 ILE A O 1
ATOM 5737 N N . GLU A 1 1109 ? 176.825 185.631 216.464 1.00 48.59 1109 GLU A N 1
ATOM 5738 C CA . GLU A 1 1109 ? 176.663 185.621 217.919 1.00 46.86 1109 GLU A CA 1
ATOM 5739 C C . GLU A 1 1109 ? 175.334 185.064 218.424 1.00 47.89 1109 GLU A C 1
ATOM 5740 O O . GLU A 1 1109 ? 175.356 184.282 219.388 1.00 49.67 1109 GLU A O 1
ATOM 5742 N N . PRO A 1 1110 ? 174.170 185.410 217.863 1.00 46.90 1110 PRO A N 1
ATOM 5743 C CA . PRO A 1 1110 ? 172.913 184.917 218.451 1.00 43.51 1110 PRO A CA 1
ATOM 5744 C C . PRO A 1 1110 ? 172.776 183.405 218.466 1.00 42.35 1110 PRO A C 1
ATOM 5745 O O . PRO A 1 1110 ? 171.986 182.885 219.261 1.00 48.48 1110 PRO A O 1
ATOM 5749 N N . TYR A 1 1111 ? 173.508 182.679 217.623 1.00 39.36 1111 TYR A N 1
ATOM 5750 C CA . TYR A 1 1111 ? 173.371 181.232 217.531 1.00 42.16 1111 TYR A CA 1
ATOM 5751 C C . TYR A 1 1111 ? 174.568 180.491 218.116 1.00 42.31 1111 TYR A C 1
ATOM 5752 O O . TYR A 1 1111 ? 174.757 179.304 217.833 1.00 41.17 1111 TYR A O 1
ATOM 5761 N N . ARG A 1 1112 ? 175.371 181.159 218.935 1.00 43.48 1112 ARG A N 1
ATOM 5762 C CA . ARG A 1 1112 ? 176.527 180.533 219.559 1.00 50.75 1112 ARG A CA 1
ATOM 5763 C C . ARG A 1 1112 ? 176.119 179.805 220.832 1.00 53.94 1112 ARG A C 1
ATOM 5764 O O . ARG A 1 1112 ? 175.280 180.286 221.597 1.00 58.17 1112 ARG A O 1
ATOM 5772 N N . LEU A 1 1113 ? 176.720 178.634 221.051 1.00 57.94 1113 LEU A N 1
ATOM 5773 C CA . LEU A 1 1113 ? 176.463 177.892 222.280 1.00 54.22 1113 LEU A CA 1
ATOM 5774 C C . LEU A 1 1113 ? 177.164 178.534 223.470 1.00 56.37 1113 LEU A C 1
ATOM 5775 O O . LEU A 1 1113 ? 176.622 178.549 224.581 1.00 57.09 1113 LEU A O 1
ATOM 5780 N N . HIS A 1 1114 ? 178.368 179.069 223.254 1.00 64.41 1114 HIS A N 1
ATOM 5781 C CA . HIS A 1 1114 ? 179.158 179.716 224.303 1.00 61.47 1114 HIS A CA 1
ATOM 5782 C C . HIS A 1 1114 ? 179.400 178.777 225.481 1.00 65.90 1114 HIS A C 1
ATOM 5783 O O . HIS A 1 1114 ? 179.308 179.175 226.643 1.00 69.10 1114 HIS A O 1
ATOM 5790 N N . GLU A 1 1115 ? 179.726 177.520 225.177 1.00 66.59 1115 GLU A N 1
ATOM 5791 C CA . GLU A 1 1115 ? 179.933 176.530 226.226 1.00 65.93 1115 GLU A CA 1
ATOM 5792 C C . GLU A 1 1115 ? 181.121 176.864 227.116 1.00 70.33 1115 GLU A C 1
ATOM 5793 O O . GLU A 1 1115 ? 181.182 176.384 228.253 1.00 76.37 1115 GLU A O 1
ATOM 5799 N N . ASP A 1 1116 ? 182.068 177.667 226.628 1.00 78.64 1116 ASP A N 1
ATOM 5800 C CA . ASP A 1 1116 ? 183.229 178.014 227.441 1.00 80.89 1116 ASP A CA 1
ATOM 5801 C C . ASP A 1 1116 ? 182.834 178.878 228.632 1.00 81.73 1116 ASP A C 1
ATOM 5802 O O . ASP A 1 1116 ? 183.453 178.793 229.699 1.00 81.32 1116 ASP A O 1
ATOM 5804 N N . ASP A 1 1117 ? 181.811 179.711 228.472 1.00 81.46 1117 ASP A N 1
ATOM 5805 C CA . ASP A 1 1117 ? 181.353 180.595 229.534 1.00 81.01 1117 ASP A CA 1
ATOM 5806 C C . ASP A 1 1117 ? 180.200 180.015 230.342 1.00 83.03 1117 ASP A C 1
ATOM 5807 O O . ASP A 1 1117 ? 179.658 180.712 231.204 1.00 83.29 1117 ASP A O 1
ATOM 5809 N N . LYS A 1 1118 ? 179.811 178.771 230.090 1.00 79.42 1118 LYS A N 1
ATOM 5810 C CA . LYS A 1 1118 ? 178.689 178.144 230.774 1.00 77.28 1118 LYS A CA 1
ATOM 5811 C C . LYS A 1 1118 ? 179.143 176.863 231.467 1.00 77.91 1118 LYS A C 1
ATOM 5812 O O . LYS A 1 1118 ? 180.329 176.532 231.508 1.00 76.85 1118 LYS A O 1
ATOM 5818 N N . GLU A 1 1119 ? 178.170 176.142 232.011 1.00 82.73 1119 GLU A N 1
ATOM 5819 C CA . GLU A 1 1119 ? 178.387 174.918 232.761 1.00 80.35 1119 GLU A CA 1
ATOM 5820 C C . GLU A 1 1119 ? 177.867 173.728 231.958 1.00 83.04 1119 GLU A C 1
ATOM 5821 O O . GLU A 1 1119 ? 177.491 173.854 230.789 1.00 87.76 1119 GLU A O 1
ATOM 5823 N N . GLN A 1 1120 ? 177.852 172.550 232.587 1.00 80.59 1120 GLN A N 1
ATOM 5824 C CA . GLN A 1 1120 ? 177.431 171.331 231.902 1.00 81.47 1120 GLN A CA 1
ATOM 5825 C C . GLN A 1 1120 ? 175.981 171.380 231.429 1.00 80.47 1120 GLN A C 1
ATOM 5826 O O . GLN A 1 1120 ? 175.549 170.470 230.714 1.00 77.52 1120 GLN A O 1
ATOM 5828 N N . ASP A 1 1121 ? 175.215 172.404 231.817 1.00 78.27 1121 ASP A N 1
ATOM 5829 C CA . ASP A 1 1121 ? 173.879 172.576 231.255 1.00 77.39 1121 ASP A CA 1
ATOM 5830 C C . ASP A 1 1121 ? 173.925 172.900 229.768 1.00 79.53 1121 ASP A C 1
ATOM 5831 O O . ASP A 1 1121 ? 172.906 172.771 229.079 1.00 78.95 1121 ASP A O 1
ATOM 5836 N N . ILE A 1 1122 ? 175.085 173.326 229.261 1.00 76.25 1122 ILE A N 1
ATOM 5837 C CA . ILE A 1 1122 ? 175.240 173.545 227.827 1.00 74.49 1122 ILE A CA 1
ATOM 5838 C C . ILE A 1 1122 ? 175.048 172.245 227.064 1.00 74.90 1122 ILE A C 1
ATOM 5839 O O . ILE A 1 1122 ? 174.606 172.253 225.909 1.00 77.56 1122 ILE A O 1
ATOM 5841 N N . ALA A 1 1123 ? 175.376 171.110 227.687 1.00 74.00 1123 ALA A N 1
ATOM 5842 C CA . ALA A 1 1123 ? 175.140 169.822 227.045 1.00 73.12 1123 ALA A CA 1
ATOM 5843 C C . ALA A 1 1123 ? 173.652 169.588 226.818 1.00 75.56 1123 ALA A C 1
ATOM 5844 O O . ALA A 1 1123 ? 173.257 168.986 225.814 1.00 75.34 1123 ALA A O 1
ATOM 5846 N N . ASP A 1 1124 ? 172.811 170.053 227.744 1.00 77.73 1124 ASP A N 1
ATOM 5847 C CA . ASP A 1 1124 ? 171.372 170.006 227.514 1.00 75.01 1124 ASP A CA 1
ATOM 5848 C C . ASP A 1 1124 ? 170.938 171.072 226.518 1.00 74.13 1124 ASP A C 1
ATOM 5849 O O . ASP A 1 1124 ? 169.996 170.854 225.749 1.00 75.18 1124 ASP A O 1
ATOM 5851 N N . LYS A 1 1125 ? 171.608 172.226 226.522 1.00 69.39 1125 LYS A N 1
ATOM 5852 C CA . LYS A 1 1125 ? 171.357 173.228 225.491 1.00 66.86 1125 LYS A CA 1
ATOM 5853 C C . LYS A 1 1125 ? 171.733 172.708 224.111 1.00 67.66 1125 LYS A C 1
ATOM 5854 O O . LYS A 1 1125 ? 171.095 173.065 223.116 1.00 65.93 1125 LYS A O 1
ATOM 5860 N N . MET A 1 1126 ? 172.759 171.863 224.033 1.00 71.26 1126 MET A N 1
ATOM 5861 C CA . MET A 1 1126 ? 173.178 171.232 222.789 1.00 68.72 1126 MET A CA 1
ATOM 5862 C C . MET A 1 1126 ? 172.307 170.032 222.424 1.00 69.45 1126 MET A C 1
ATOM 5863 O O . MET A 1 1126 ? 172.680 169.242 221.551 1.00 68.50 1126 MET A O 1
ATOM 5868 N N . LYS A 1 1127 ? 171.143 169.889 223.055 1.00 68.42 1127 LYS A N 1
ATOM 5869 C CA . LYS A 1 1127 ? 170.207 168.825 222.717 1.00 68.39 1127 LYS A CA 1
ATOM 5870 C C . LYS A 1 1127 ? 168.786 169.304 222.465 1.00 69.33 1127 LYS A C 1
ATOM 5871 O O . LYS A 1 1127 ? 168.010 168.557 221.859 1.00 67.09 1127 LYS A O 1
ATOM 5873 N N . GLU A 1 1128 ? 168.417 170.510 222.899 1.00 71.00 1128 GLU A N 1
ATOM 5874 C CA . GLU A 1 1128 ? 167.073 171.036 222.696 1.00 72.65 1128 GLU A CA 1
ATOM 5875 C C . GLU A 1 1128 ? 167.065 172.219 221.737 1.00 75.00 1128 GLU A C 1
ATOM 5876 O O . GLU A 1 1128 ? 166.402 172.169 220.698 1.00 72.17 1128 GLU A O 1
ATOM 5878 N N . ASP A 1 1129 ? 167.799 173.286 222.055 1.00 73.61 1129 ASP A N 1
ATOM 5879 C CA . ASP A 1 1129 ? 167.987 174.399 221.132 1.00 68.26 1129 ASP A CA 1
ATOM 5880 C C . ASP A 1 1129 ? 169.093 174.033 220.156 1.00 61.75 1129 ASP A C 1
ATOM 5881 O O . ASP A 1 1129 ? 170.067 174.774 220.000 1.00 64.88 1129 ASP A O 1
ATOM 5886 N N . GLU A 1 1130 ? 168.945 172.894 219.495 1.00 59.30 1130 GLU A N 1
ATOM 5887 C CA . GLU A 1 1130 ? 170.068 172.224 218.860 1.00 62.20 1130 GLU A CA 1
ATOM 5888 C C . GLU A 1 1130 ? 169.514 171.201 217.880 1.00 61.50 1130 GLU A C 1
ATOM 5889 O O . GLU A 1 1130 ? 168.318 170.883 217.915 1.00 63.63 1130 GLU A O 1
ATOM 5891 N N . PRO A 1 1131 ? 170.356 170.657 216.985 1.00 61.12 1131 PRO A N 1
ATOM 5892 C CA . PRO A 1 1131 ? 171.810 170.816 216.852 1.00 61.17 1131 PRO A CA 1
ATOM 5893 C C . PRO A 1 1131 ? 172.221 172.042 216.052 1.00 65.30 1131 PRO A C 1
ATOM 5894 O O . PRO A 1 1131 ? 173.320 172.080 215.509 1.00 67.25 1131 PRO A O 1
ATOM 5898 N N . TRP A 1 1132 ? 171.376 173.066 215.962 1.00 52.46 1132 TRP A N 1
ATOM 5899 C CA . TRP A 1 1132 ? 171.753 174.262 215.225 1.00 51.23 1132 TRP A CA 1
ATOM 5900 C C . TRP A 1 1132 ? 172.603 175.223 216.042 1.00 55.99 1132 TRP A C 1
ATOM 5901 O O . TRP A 1 1132 ? 173.106 176.202 215.483 1.00 64.14 1132 TRP A O 1
ATOM 5912 N N . ARG A 1 1133 ? 172.779 174.979 217.336 1.00 47.41 1133 ARG A N 1
ATOM 5913 C CA . ARG A 1 1133 ? 173.617 175.851 218.148 1.00 44.63 1133 ARG A CA 1
ATOM 5914 C C . ARG A 1 1133 ? 175.089 175.640 217.813 1.00 49.48 1133 ARG A C 1
ATOM 5915 O O . ARG A 1 1133 ? 175.552 174.507 217.657 1.00 49.76 1133 ARG A O 1
ATOM 5923 N N . ILE A 1 1134 ? 175.827 176.742 217.710 1.00 44.16 1134 ILE A N 1
ATOM 5924 C CA . ILE A 1 1134 ? 177.211 176.732 217.248 1.00 43.37 1134 ILE A CA 1
ATOM 5925 C C . ILE A 1 1134 ? 178.130 176.623 218.454 1.00 43.52 1134 ILE A C 1
ATOM 5926 O O . ILE A 1 1134 ? 178.097 177.475 219.349 1.00 49.19 1134 ILE A O 1
ATOM 5931 N N . THR A 1 1135 ? 178.965 175.591 218.468 1.00 40.71 1135 THR A N 1
ATOM 5932 C CA . THR A 1 1135 ? 179.879 175.342 219.569 1.00 41.59 1135 THR A CA 1
ATOM 5933 C C . THR A 1 1135 ? 181.172 176.133 219.393 1.00 45.10 1135 THR A C 1
ATOM 5934 O O . THR A 1 1135 ? 181.489 176.624 218.309 1.00 52.37 1135 THR A O 1
ATOM 5938 N N . ASP A 1 1136 ? 181.917 176.261 220.492 1.00 46.40 1136 ASP A N 1
ATOM 5939 C CA . ASP A 1 1136 ? 183.211 176.933 220.442 1.00 46.30 1136 ASP A CA 1
ATOM 5940 C C . ASP A 1 1136 ? 184.285 176.036 219.836 1.00 45.20 1136 ASP A C 1
ATOM 5941 O O . ASP A 1 1136 ? 185.179 176.521 219.131 1.00 49.19 1136 ASP A O 1
ATOM 5943 N N . ASN A 1 1137 ? 184.209 174.729 220.096 1.00 40.22 1137 ASN A N 1
ATOM 5944 C CA . ASN A 1 1137 ? 185.204 173.808 219.560 1.00 37.78 1137 ASN A CA 1
ATOM 5945 C C . ASN A 1 1137 ? 185.186 173.797 218.038 1.00 42.37 1137 ASN A C 1
ATOM 5946 O O . ASN A 1 1137 ? 186.243 173.801 217.398 1.00 42.96 1137 ASN A O 1
ATOM 5948 N N . GLU A 1 1138 ? 183.994 173.784 217.437 1.00 43.53 1138 GLU A N 1
ATOM 5949 C CA . GLU A 1 1138 ? 183.922 173.813 215.981 1.00 39.11 1138 GLU A CA 1
ATOM 5950 C C . GLU A 1 1138 ? 184.234 175.200 215.438 1.00 43.97 1138 GLU A C 1
ATOM 5951 O O . GLU A 1 1138 ? 184.779 175.320 214.336 1.00 45.60 1138 GLU A O 1
ATOM 5957 N N . LEU A 1 1139 ? 183.909 176.253 216.191 1.00 37.72 1139 LEU A N 1
ATOM 5958 C CA . LEU A 1 1139 ? 184.268 177.599 215.766 1.00 34.07 1139 LEU A CA 1
ATOM 5959 C C . LEU A 1 1139 ? 185.772 177.812 215.781 1.00 41.99 1139 LEU A C 1
ATOM 5960 O O . LEU A 1 1139 ? 186.265 178.713 215.096 1.00 50.10 1139 LEU A O 1
ATOM 5962 N N . GLU A 1 1140 ? 186.507 177.011 216.550 1.00 41.60 1140 GLU A N 1
ATOM 5963 C CA . GLU A 1 1140 ? 187.963 177.029 216.505 1.00 36.20 1140 GLU A CA 1
ATOM 5964 C C . GLU A 1 1140 ? 188.548 175.984 215.566 1.00 36.03 1140 GLU A C 1
ATOM 5965 O O . GLU A 1 1140 ? 189.621 176.209 215.001 1.00 40.73 1140 GLU A O 1
ATOM 5967 N N . LEU A 1 1141 ? 187.870 174.850 215.383 1.00 34.68 1141 LEU A N 1
ATOM 5968 C CA . LEU A 1 1141 ? 188.375 173.812 214.492 1.00 32.53 1141 LEU A CA 1
ATOM 5969 C C . LEU A 1 1141 ? 188.207 174.171 213.023 1.00 36.82 1141 LEU A C 1
ATOM 5970 O O . LEU A 1 1141 ? 188.883 173.582 212.174 1.00 39.26 1141 LEU A O 1
ATOM 5975 N N . TYR A 1 1142 ? 187.318 175.109 212.701 1.00 38.44 1142 TYR A N 1
ATOM 5976 C CA . TYR A 1 1142 ? 187.047 175.484 211.320 1.00 37.42 1142 TYR A CA 1
ATOM 5977 C C . TYR A 1 1142 ? 187.159 176.988 211.121 1.00 38.03 1142 TYR A C 1
ATOM 5978 O O . TYR A 1 1142 ? 186.503 177.553 210.244 1.00 39.69 1142 TYR A O 1
ATOM 5987 N N . LYS A 1 1143 ? 187.988 177.651 211.931 1.00 32.21 1143 LYS A N 1
ATOM 5988 C CA . LYS A 1 1143 ? 188.228 179.074 211.725 1.00 31.46 1143 LYS A CA 1
ATOM 5989 C C . LYS A 1 1143 ? 188.901 179.330 210.386 1.00 30.26 1143 LYS A C 1
ATOM 5990 O O . LYS A 1 1143 ? 188.661 180.366 209.756 1.00 36.40 1143 LYS A O 1
ATOM 5992 N N . THR A 1 1144 ? 189.743 178.400 209.934 1.00 23.55 1144 THR A N 1
ATOM 5993 C CA . THR A 1 1144 ? 190.370 178.542 208.626 1.00 26.95 1144 THR A CA 1
ATOM 5994 C C . THR A 1 1144 ? 189.332 178.520 207.509 1.00 29.28 1144 THR A C 1
ATOM 5995 O O . THR A 1 1144 ? 189.402 179.325 206.575 1.00 24.62 1144 THR A O 1
ATOM 5999 N N . LYS A 1 1145 ? 188.351 177.619 207.596 1.00 26.50 1145 LYS A N 1
ATOM 6000 C CA . LYS A 1 1145 ? 187.299 177.568 206.584 1.00 25.61 1145 LYS A CA 1
ATOM 6001 C C . LYS A 1 1145 ? 186.434 178.823 206.617 1.00 26.44 1145 LYS A C 1
ATOM 6002 O O . LYS A 1 1145 ? 186.029 179.334 205.566 1.00 41.00 1145 LYS A O 1
ATOM 6008 N N . THR A 1 1146 ? 186.134 179.326 207.815 1.00 15.79 1146 THR A N 1
ATOM 6009 C CA . THR A 1 1146 ? 185.377 180.568 207.939 1.00 25.42 1146 THR A CA 1
ATOM 6010 C C . THR A 1 1146 ? 186.118 181.730 207.291 1.00 28.36 1146 THR A C 1
ATOM 6011 O O . THR A 1 1146 ? 185.535 182.526 206.539 1.00 30.39 1146 THR A O 1
ATOM 6015 N N . TYR A 1 1147 ? 187.415 181.838 207.576 1.00 29.19 1147 TYR A N 1
ATOM 6016 C CA . TYR A 1 1147 ? 188.224 182.879 206.963 1.00 16.54 1147 TYR A CA 1
ATOM 6017 C C . TYR A 1 1147 ? 188.275 182.709 205.454 1.00 26.36 1147 TYR A C 1
ATOM 6018 O O . TYR A 1 1147 ? 188.273 183.695 204.712 1.00 29.25 1147 TYR A O 1
ATOM 6027 N N . ARG A 1 1148 ? 188.324 181.464 204.981 1.00 32.25 1148 ARG A N 1
ATOM 6028 C CA . ARG A 1 1148 ? 188.329 181.223 203.544 1.00 25.18 1148 ARG A CA 1
ATOM 6029 C C . ARG A 1 1148 ? 187.039 181.710 202.900 1.00 27.28 1148 ARG A C 1
ATOM 6030 O O . ARG A 1 1148 ? 187.071 182.322 201.830 1.00 37.36 1148 ARG A O 1
ATOM 6038 N N . GLN A 1 1149 ? 185.894 181.462 203.540 1.00 18.88 1149 GLN A N 1
ATOM 6039 C CA . GLN A 1 1149 ? 184.629 181.953 202.993 1.00 14.32 1149 GLN A CA 1
ATOM 6040 C C . GLN A 1 1149 ? 184.598 183.478 202.947 1.00 22.15 1149 GLN A C 1
ATOM 6041 O O . GLN A 1 1149 ? 184.199 184.074 201.937 1.00 30.50 1149 GLN A O 1
ATOM 6047 N N . ILE A 1 1150 ? 185.022 184.129 204.033 1.00 18.95 1150 ILE A N 1
ATOM 6048 C CA . ILE A 1 1150 ? 184.990 185.593 204.062 1.00 15.92 1150 ILE A CA 1
ATOM 6049 C C . ILE A 1 1150 ? 185.943 186.175 203.021 1.00 31.91 1150 ILE A C 1
ATOM 6050 O O . ILE A 1 1150 ? 185.607 187.129 202.302 1.00 43.09 1150 ILE A O 1
ATOM 6055 N N . ARG A 1 1151 ? 187.146 185.610 202.923 1.00 20.91 1151 ARG A N 1
ATOM 6056 C CA . ARG A 1 1151 ? 188.123 186.086 201.955 1.00 17.49 1151 ARG A CA 1
ATOM 6057 C C . ARG A 1 1151 ? 187.634 185.865 200.533 1.00 25.19 1151 ARG A C 1
ATOM 6058 O O . ARG A 1 1151 ? 187.845 186.710 199.656 1.00 34.82 1151 ARG A O 1
ATOM 6066 N N . LEU A 1 1152 ? 186.981 184.730 200.284 1.00 20.59 1152 LEU A N 1
ATOM 6067 C CA . LEU A 1 1152 ? 186.445 184.466 198.959 1.00 22.88 1152 LEU A CA 1
ATOM 6068 C C . LEU A 1 1152 ? 185.361 185.468 198.601 1.00 26.24 1152 LEU A C 1
ATOM 6069 O O . LEU A 1 1152 ? 185.256 185.887 197.446 1.00 34.74 1152 LEU A O 1
ATOM 6074 N N . ASN A 1 1153 ? 184.537 185.860 199.574 1.00 17.34 1153 ASN A N 1
ATOM 6075 C CA . ASN A 1 1153 ? 183.552 186.901 199.297 1.00 25.44 1153 ASN A CA 1
ATOM 6076 C C . ASN A 1 1153 ? 184.228 188.226 198.969 1.00 30.09 1153 ASN A C 1
ATOM 6077 O O . ASN A 1 1153 ? 183.776 188.959 198.083 1.00 33.71 1153 ASN A O 1
ATOM 6082 N N . GLU A 1 1154 ? 185.305 188.556 199.682 1.00 29.04 1154 GLU A N 1
ATOM 6083 C CA . GLU A 1 1154 ? 186.066 189.758 199.344 1.00 27.76 1154 GLU A CA 1
ATOM 6084 C C . GLU A 1 1154 ? 186.587 189.697 197.910 1.00 32.84 1154 GLU A C 1
ATOM 6085 O O . GLU A 1 1154 ? 186.509 190.681 197.160 1.00 34.22 1154 GLU A O 1
ATOM 6091 N N . LEU A 1 1155 ? 187.131 188.544 197.521 1.00 34.10 1155 LEU A N 1
ATOM 6092 C CA . LEU A 1 1155 ? 187.666 188.380 196.174 1.00 28.94 1155 LEU A CA 1
ATOM 6093 C C . LEU A 1 1155 ? 186.569 188.492 195.123 1.00 31.47 1155 LEU A C 1
ATOM 6094 O O . LEU A 1 1155 ? 186.767 189.109 194.071 1.00 39.14 1155 LEU A O 1
ATOM 6099 N N . LEU A 1 1156 ? 185.408 187.893 195.388 1.00 26.28 1156 LEU A N 1
ATOM 6100 C CA . LEU A 1 1156 ? 184.279 188.021 194.475 1.00 20.88 1156 LEU A CA 1
ATOM 6101 C C . LEU A 1 1156 ? 183.844 189.471 194.344 1.00 28.30 1156 LEU A C 1
ATOM 6102 O O . LEU A 1 1156 ? 183.508 189.931 193.248 1.00 31.75 1156 LEU A O 1
ATOM 6107 N N . LYS A 1 1157 ? 183.828 190.202 195.458 1.00 29.92 1157 LYS A N 1
ATOM 6108 C CA . LYS A 1 1157 ? 183.446 191.607 195.416 1.00 26.10 1157 LYS A CA 1
ATOM 6109 C C . LYS A 1 1157 ? 184.415 192.417 194.569 1.00 30.24 1157 LYS A C 1
ATOM 6110 O O . LYS A 1 1157 ? 183.998 193.293 193.804 1.00 37.55 1157 LYS A O 1
ATOM 6116 N N . GLU A 1 1158 ? 185.715 192.152 194.697 1.00 32.57 1158 GLU A N 1
ATOM 6117 C CA . GLU A 1 1158 ? 186.671 192.978 193.966 1.00 29.94 1158 GLU A CA 1
ATOM 6118 C C . GLU A 1 1158 ? 186.833 192.547 192.512 1.00 37.13 1158 GLU A C 1
ATOM 6119 O O . GLU A 1 1158 ? 187.248 193.359 191.680 1.00 40.05 1158 GLU A O 1
ATOM 6125 N N . HIS A 1 1159 ? 186.518 191.295 192.179 1.00 42.11 1159 HIS A N 1
ATOM 6126 C CA . HIS A 1 1159 ? 186.772 190.772 190.842 1.00 31.70 1159 HIS A CA 1
ATOM 6127 C C . HIS A 1 1159 ? 185.500 190.611 190.018 1.00 38.84 1159 HIS A C 1
ATOM 6128 O O . HIS A 1 1159 ? 185.412 191.142 188.908 1.00 42.02 1159 HIS A O 1
ATOM 6135 N N . SER A 1 1160 ? 184.506 189.885 190.530 1.00 40.65 1160 SER A N 1
ATOM 6136 C CA . SER A 1 1160 ? 183.322 189.528 189.761 1.00 31.95 1160 SER A CA 1
ATOM 6137 C C . SER A 1 1160 ? 182.137 190.441 190.046 1.00 28.67 1160 SER A C 1
ATOM 6138 O O . SER A 1 1160 ? 180.987 190.024 189.892 1.00 47.04 1160 SER A O 1
ATOM 6141 N N . SER A 1 1161 ? 182.393 191.683 190.458 1.00 28.49 1161 SER A N 1
ATOM 6142 C CA . SER A 1 1161 ? 181.297 192.583 190.800 1.00 34.68 1161 SER A CA 1
ATOM 6143 C C . SER A 1 1161 ? 180.436 192.920 189.589 1.00 44.12 1161 SER A C 1
ATOM 6144 O O . SER A 1 1161 ? 179.237 193.176 189.738 1.00 50.32 1161 SER A O 1
ATOM 6147 N N . THR A 1 1162 ? 181.020 192.926 188.394 1.00 33.89 1162 THR A N 1
ATOM 6148 C CA . THR A 1 1162 ? 180.319 193.331 187.185 1.00 32.57 1162 THR A CA 1
ATOM 6149 C C . THR A 1 1162 ? 179.888 192.152 186.324 1.00 35.28 1162 THR A C 1
ATOM 6150 O O . THR A 1 1162 ? 179.401 192.359 185.209 1.00 42.32 1162 THR A O 1
ATOM 6154 N N . ALA A 1 1163 ? 180.055 190.927 186.807 1.00 30.68 1163 ALA A N 1
ATOM 6155 C CA . ALA A 1 1163 ? 179.652 189.764 186.035 1.00 31.74 1163 ALA A CA 1
ATOM 6156 C C . ALA A 1 1163 ? 178.135 189.696 185.914 1.00 33.75 1163 ALA A C 1
ATOM 6157 O O . ALA A 1 1163 ? 177.397 190.204 186.760 1.00 40.26 1163 ALA A O 1
ATOM 6159 N N . ASN A 1 1164 ? 177.671 189.073 184.831 1.00 27.75 1164 ASN A N 1
ATOM 6160 C CA . ASN A 1 1164 ? 176.240 188.841 184.681 1.00 27.06 1164 ASN A CA 1
ATOM 6161 C C . ASN A 1 1164 ? 175.767 187.739 185.616 1.00 27.87 1164 ASN A C 1
ATOM 6162 O O . ASN A 1 1164 ? 174.666 187.816 186.173 1.00 37.70 1164 ASN A O 1
ATOM 6167 N N . ILE A 1 1165 ? 176.586 186.708 185.800 1.00 25.37 1165 ILE A N 1
ATOM 6168 C CA . ILE A 1 1165 ? 176.275 185.611 186.702 1.00 20.92 1165 ILE A CA 1
ATOM 6169 C C . ILE A 1 1165 ? 177.589 185.012 187.179 1.00 25.05 1165 ILE A C 1
ATOM 6170 O O . ILE A 1 1165 ? 178.593 185.027 186.464 1.00 28.99 1165 ILE A O 1
ATOM 6175 N N . ILE A 1 1166 ? 177.586 184.505 188.407 1.00 25.66 1166 ILE A N 1
ATOM 6176 C CA . ILE A 1 1166 ? 178.767 183.910 189.020 1.00 15.50 1166 ILE A CA 1
ATOM 6177 C C . ILE A 1 1166 ? 178.445 182.470 189.376 1.00 14.13 1166 ILE A C 1
ATOM 6178 O O . ILE A 1 1166 ? 177.404 182.192 189.978 1.00 30.70 1166 ILE A O 1
ATOM 6183 N N . VAL A 1 1167 ? 179.328 181.557 188.994 1.00 20.18 1167 VAL A N 1
ATOM 6184 C CA . VAL A 1 1167 ? 179.240 180.160 189.392 1.00 21.18 1167 VAL A CA 1
ATOM 6185 C C . VAL A 1 1167 ? 180.451 179.861 190.258 1.00 16.51 1167 VAL A C 1
ATOM 6186 O O . VAL A 1 1167 ? 181.591 180.100 189.844 1.00 27.68 1167 VAL A O 1
ATOM 6190 N N . MET A 1 1168 ? 180.206 179.351 191.461 1.00 22.08 1168 MET A N 1
ATOM 6191 C CA . MET A 1 1168 ? 181.260 179.104 192.431 1.00 22.02 1168 MET A CA 1
ATOM 6192 C C . MET A 1 1168 ? 181.035 177.747 193.080 1.00 20.03 1168 MET A C 1
ATOM 6193 O O . MET A 1 1168 ? 179.906 177.260 193.155 1.00 31.66 1168 MET A O 1
ATOM 6198 N N . SER A 1 1169 ? 182.126 177.124 193.518 1.00 19.34 1169 SER A N 1
ATOM 6199 C CA . SER A 1 1169 ? 182.039 175.845 194.206 1.00 19.56 1169 SER A CA 1
ATOM 6200 C C . SER A 1 1169 ? 181.317 175.993 195.541 1.00 26.75 1169 SER A C 1
ATOM 6201 O O . SER A 1 1169 ? 181.460 177.002 196.236 1.00 34.71 1169 SER A O 1
ATOM 6204 N N . LEU A 1 1170 ? 180.537 174.975 195.898 1.00 25.84 1170 LEU A N 1
ATOM 6205 C CA . LEU A 1 1170 ? 179.777 174.974 197.138 1.00 22.03 1170 LEU A CA 1
ATOM 6206 C C . LEU A 1 1170 ? 180.557 174.251 198.222 1.00 21.42 1170 LEU A C 1
ATOM 6207 O O . LEU A 1 1170 ? 180.919 173.079 198.032 1.00 24.73 1170 LEU A O 1
ATOM 6212 N N . PRO A 1 1171 ? 180.858 174.900 199.345 1.00 18.71 1171 PRO A N 1
ATOM 6213 C CA . PRO A 1 1171 ? 181.557 174.209 200.434 1.00 19.30 1171 PRO A CA 1
ATOM 6214 C C . PRO A 1 1171 ? 180.754 173.019 200.939 1.00 28.92 1171 PRO A C 1
ATOM 6215 O O . PRO A 1 1171 ? 179.524 173.055 200.996 1.00 35.86 1171 PRO A O 1
ATOM 6219 N N . VAL A 1 1172 ? 181.460 171.961 201.315 1.00 23.95 1172 VAL A N 1
ATOM 6220 C CA . VAL A 1 1172 ? 180.840 170.761 201.857 1.00 21.24 1172 VAL A CA 1
ATOM 6221 C C . VAL A 1 1172 ? 181.142 170.727 203.347 1.00 27.82 1172 VAL A C 1
ATOM 6222 O O . VAL A 1 1172 ? 182.302 170.599 203.755 1.00 40.50 1172 VAL A O 1
ATOM 6226 N N . ALA A 1 1173 ? 180.102 170.858 204.162 1.00 25.58 1173 ALA A N 1
ATOM 6227 C CA . ALA A 1 1173 ? 180.249 170.722 205.601 1.00 27.55 1173 ALA A CA 1
ATOM 6228 C C . ALA A 1 1173 ? 180.054 169.266 205.990 1.00 27.97 1173 ALA A C 1
ATOM 6229 O O . ALA A 1 1173 ? 179.042 168.653 205.640 1.00 37.60 1173 ALA A O 1
ATOM 6231 N N . ARG A 1 1174 ? 181.028 168.708 206.700 1.00 26.96 1174 ARG A N 1
ATOM 6232 C CA . ARG A 1 1174 ? 180.930 167.320 207.129 1.00 27.85 1174 ARG A CA 1
ATOM 6233 C C . ARG A 1 1174 ? 179.786 167.161 208.120 1.00 37.17 1174 ARG A C 1
ATOM 6234 O O . ARG A 1 1174 ? 179.675 167.925 209.083 1.00 34.84 1174 ARG A O 1
ATOM 6242 N N . LYS A 1 1175 ? 178.929 166.174 207.883 1.00 37.59 1175 LYS A N 1
ATOM 6243 C CA . LYS A 1 1175 ? 177.784 165.973 208.757 1.00 33.58 1175 LYS A CA 1
ATOM 6244 C C . LYS A 1 1175 ? 178.239 165.464 210.119 1.00 37.22 1175 LYS A C 1
ATOM 6245 O O . LYS A 1 1175 ? 179.137 164.623 210.223 1.00 38.85 1175 LYS A O 1
ATOM 6251 N N . GLY A 1 1176 ? 177.625 165.999 211.170 1.00 43.61 1176 GLY A N 1
ATOM 6252 C CA . GLY A 1 1176 ? 177.998 165.667 212.526 1.00 42.34 1176 GLY A CA 1
ATOM 6253 C C . GLY A 1 1176 ? 179.151 166.465 213.089 1.00 42.75 1176 GLY A C 1
ATOM 6254 O O . GLY A 1 1176 ? 179.490 166.284 214.264 1.00 45.50 1176 GLY A O 1
ATOM 6255 N N . ALA A 1 1177 ? 179.764 167.343 212.296 1.00 41.57 1177 ALA A N 1
ATOM 6256 C CA . ALA A 1 1177 ? 180.880 168.154 212.754 1.00 37.41 1177 ALA A CA 1
ATOM 6257 C C . ALA A 1 1177 ? 180.634 169.648 212.659 1.00 40.53 1177 ALA A C 1
ATOM 6258 O O . ALA A 1 1177 ? 181.262 170.404 213.406 1.00 47.66 1177 ALA A O 1
ATOM 6260 N N . VAL A 1 1178 ? 179.752 170.094 211.773 1.00 36.65 1178 VAL A N 1
ATOM 6261 C CA . VAL A 1 1178 ? 179.428 171.504 211.608 1.00 35.75 1178 VAL A CA 1
ATOM 6262 C C . VAL A 1 1178 ? 177.940 171.675 211.869 1.00 32.57 1178 VAL A C 1
ATOM 6263 O O . VAL A 1 1178 ? 177.120 170.954 211.294 1.00 38.03 1178 VAL A O 1
ATOM 6267 N N . SER A 1 1179 ? 177.595 172.620 212.737 1.00 32.80 1179 SER A N 1
ATOM 6268 C CA . SER A 1 1179 ? 176.195 172.877 213.021 1.00 32.61 1179 SER A CA 1
ATOM 6269 C C . SER A 1 1179 ? 175.503 173.455 211.793 1.00 36.16 1179 SER A C 1
ATOM 6270 O O . SER A 1 1179 ? 176.140 173.920 210.846 1.00 43.49 1179 SER A O 1
ATOM 6273 N N . SER A 1 1180 ? 174.171 173.411 211.815 1.00 28.02 1180 SER A N 1
ATOM 6274 C CA . SER A 1 1180 ? 173.404 173.990 210.720 1.00 28.66 1180 SER A CA 1
ATOM 6275 C C . SER A 1 1180 ? 173.642 175.488 210.612 1.00 33.34 1180 SER A C 1
ATOM 6276 O O . SER A 1 1180 ? 173.796 176.023 209.508 1.00 41.35 1180 SER A O 1
ATOM 6279 N N . ALA A 1 1181 ? 173.675 176.184 211.750 1.00 21.41 1181 ALA A N 1
ATOM 6280 C CA . ALA A 1 1181 ? 173.818 177.633 211.721 1.00 24.92 1181 ALA A CA 1
ATOM 6281 C C . ALA A 1 1181 ? 175.181 178.046 211.185 1.00 32.49 1181 ALA A C 1
ATOM 6282 O O . ALA A 1 1181 ? 175.291 179.039 210.461 1.00 41.22 1181 ALA A O 1
ATOM 6284 N N . LEU A 1 1182 ? 176.231 177.297 211.527 1.00 25.80 1182 LEU A N 1
ATOM 6285 C CA . LEU A 1 1182 ? 177.552 177.609 210.995 1.00 26.33 1182 LEU A CA 1
ATOM 6286 C C . LEU A 1 1182 ? 177.592 177.438 209.482 1.00 32.99 1182 LEU A C 1
ATOM 6287 O O . LEU A 1 1182 ? 178.155 178.274 208.771 1.00 35.37 1182 LEU A O 1
ATOM 6292 N N . TYR A 1 1183 ? 176.998 176.357 208.975 1.00 29.76 1183 TYR A N 1
ATOM 6293 C CA . TYR A 1 1183 ? 176.958 176.122 207.536 1.00 16.01 1183 TYR A CA 1
ATOM 6294 C C . TYR A 1 1183 ? 176.178 177.217 206.819 1.00 20.02 1183 TYR A C 1
ATOM 6295 O O . TYR A 1 1183 ? 176.613 177.731 205.777 1.00 36.16 1183 TYR A O 1
ATOM 6304 N N . MET A 1 1184 ? 175.023 177.592 207.371 1.00 22.84 1184 MET A N 1
ATOM 6305 C CA . MET A 1 1184 ? 174.214 178.637 206.758 1.00 32.09 1184 MET A CA 1
ATOM 6306 C C . MET A 1 1184 ? 174.941 179.975 206.775 1.00 30.79 1184 MET A C 1
ATOM 6307 O O . MET A 1 1184 ? 174.888 180.731 205.800 1.00 36.66 1184 MET A O 1
ATOM 6312 N N . ALA A 1 1185 ? 175.637 180.279 207.872 1.00 19.61 1185 ALA A N 1
ATOM 6313 C CA . ALA A 1 1185 ? 176.422 181.504 207.935 1.00 21.53 1185 ALA A CA 1
ATOM 6314 C C . ALA A 1 1185 ? 177.587 181.478 206.959 1.00 29.20 1185 ALA A C 1
ATOM 6315 O O . ALA A 1 1185 ? 177.941 182.517 206.398 1.00 32.45 1185 ALA A O 1
ATOM 6317 N N . TRP A 1 1186 ? 178.202 180.313 206.754 1.00 24.59 1186 TRP A N 1
ATOM 6318 C CA . TRP A 1 1186 ? 179.246 180.197 205.744 1.00 23.65 1186 TRP A CA 1
ATOM 6319 C C . TRP A 1 1186 ? 178.706 180.547 204.369 1.00 29.42 1186 TRP A C 1
ATOM 6320 O O . TRP A 1 1186 ? 179.302 181.346 203.638 1.00 34.15 1186 TRP A O 1
ATOM 6331 N N . LEU A 1 1187 ? 177.565 179.960 204.003 1.00 26.44 1187 LEU A N 1
ATOM 6332 C CA . LEU A 1 1187 ? 176.984 180.248 202.695 1.00 21.74 1187 LEU A CA 1
ATOM 6333 C C . LEU A 1 1187 ? 176.616 181.722 202.570 1.00 22.49 1187 LEU A C 1
ATOM 6334 O O . LEU A 1 1187 ? 176.885 182.356 201.539 1.00 23.96 1187 LEU A O 1
ATOM 6339 N N . GLU A 1 1188 ? 176.017 182.285 203.621 1.00 22.38 1188 GLU A N 1
ATOM 6340 C CA . GLU A 1 1188 ? 175.608 183.684 203.597 1.00 22.11 1188 GLU A CA 1
ATOM 6341 C C . GLU A 1 1188 ? 176.809 184.608 203.449 1.00 21.42 1188 GLU A C 1
ATOM 6342 O O . GLU A 1 1188 ? 176.788 185.547 202.648 1.00 31.31 1188 GLU A O 1
ATOM 6348 N N . ALA A 1 1189 ? 177.873 184.349 204.208 1.00 25.96 1189 ALA A N 1
ATOM 6349 C CA . ALA A 1 1189 ? 179.076 185.163 204.102 1.00 21.41 1189 ALA A CA 1
ATOM 6350 C C . ALA A 1 1189 ? 179.707 185.026 202.726 1.00 29.22 1189 ALA A C 1
ATOM 6351 O O . ALA A 1 1189 ? 180.217 186.003 202.170 1.00 29.24 1189 ALA A O 1
ATOM 6353 N N . LEU A 1 1190 ? 179.672 183.820 202.157 1.00 29.55 1190 LEU A N 1
ATOM 6354 C CA . LEU A 1 1190 ? 180.254 183.599 200.840 1.00 12.73 1190 LEU A CA 1
ATOM 6355 C C . LEU A 1 1190 ? 179.532 184.406 199.768 1.00 30.92 1190 LEU A C 1
ATOM 6356 O O . LEU A 1 1190 ? 180.166 185.110 198.976 1.00 36.15 1190 LEU A O 1
ATOM 6361 N N . SER A 1 1191 ? 178.202 184.327 199.734 1.00 28.32 1191 SER A N 1
ATOM 6362 C CA . SER A 1 1191 ? 177.442 184.817 198.591 1.00 20.00 1191 SER A CA 1
ATOM 6363 C C . SER A 1 1191 ? 176.825 186.195 198.802 1.00 23.50 1191 SER A C 1
ATOM 6364 O O . SER A 1 1191 ? 176.010 186.622 197.980 1.00 29.74 1191 SER A O 1
ATOM 6367 N N . LYS A 1 1192 ? 177.182 186.901 199.869 1.00 17.44 1192 LYS A N 1
ATOM 6368 C CA . LYS A 1 1192 ? 176.493 188.140 200.201 1.00 16.94 1192 LYS A CA 1
ATOM 6369 C C . LYS A 1 1192 ? 176.916 189.289 199.293 1.00 28.40 1192 LYS A C 1
ATOM 6370 O O . LYS A 1 1192 ? 178.087 189.416 198.925 1.00 37.83 1192 LYS A O 1
ATOM 6376 N N . ASP A 1 1193 ? 175.937 190.116 198.921 1.00 31.86 1193 ASP A N 1
ATOM 6377 C CA . ASP A 1 1193 ? 176.157 191.378 198.212 1.00 29.79 1193 ASP A CA 1
ATOM 6378 C C . ASP A 1 1193 ? 176.873 191.158 196.877 1.00 30.35 1193 ASP A C 1
ATOM 6379 O O . ASP A 1 1193 ? 177.937 191.716 196.610 1.00 41.34 1193 ASP A O 1
ATOM 6384 N N . LEU A 1 1194 ? 176.256 190.348 196.029 1.00 25.18 1194 LEU A N 1
ATOM 6385 C CA . LEU A 1 1194 ? 176.848 189.959 194.761 1.00 19.65 1194 LEU A CA 1
ATOM 6386 C C . LEU A 1 1194 ? 175.771 189.879 193.692 1.00 27.70 1194 LEU A C 1
ATOM 6387 O O . LEU A 1 1194 ? 174.584 189.741 194.005 1.00 37.06 1194 LEU A O 1
ATOM 6392 N N . PRO A 1 1195 ? 176.154 189.980 192.423 1.00 32.67 1195 PRO A N 1
ATOM 6393 C CA . PRO A 1 1195 ? 175.239 189.637 191.330 1.00 23.78 1195 PRO A CA 1
ATOM 6394 C C . PRO A 1 1195 ? 174.753 188.205 191.459 1.00 27.90 1195 PRO A C 1
ATOM 6395 O O . PRO A 1 1195 ? 175.244 187.455 192.314 1.00 35.64 1195 PRO A O 1
ATOM 6399 N N . PRO A 1 1196 ? 173.772 187.786 190.633 1.00 26.74 1196 PRO A N 1
ATOM 6400 C CA . PRO A 1 1196 ? 173.299 186.394 190.683 1.00 34.52 1196 PRO A CA 1
ATOM 6401 C C . PRO A 1 1196 ? 174.427 185.377 190.742 1.00 28.81 1196 PRO A C 1
ATOM 6402 O O . PRO A 1 1196 ? 175.304 185.359 189.875 1.00 28.01 1196 PRO A O 1
ATOM 6406 N N . ILE A 1 1197 ? 174.414 184.529 191.767 1.00 21.86 1197 ILE A N 1
ATOM 6407 C CA . ILE A 1 1197 ? 175.509 183.610 192.040 1.00 15.18 1197 ILE A CA 1
ATOM 6408 C C . ILE A 1 1197 ? 174.955 182.204 192.211 1.00 13.71 1197 ILE A C 1
ATOM 6409 O O . ILE A 1 1197 ? 173.900 182.010 192.823 1.00 24.04 1197 ILE A O 1
ATOM 6414 N N . LEU A 1 1198 ? 175.663 181.227 191.653 1.00 25.68 1198 LEU A N 1
ATOM 6415 C CA . LEU A 1 1198 ? 175.337 179.815 191.799 1.00 22.70 1198 LEU A CA 1
ATOM 6416 C C . LEU A 1 1198 ? 176.449 179.136 192.579 1.00 26.70 1198 LEU A C 1
ATOM 6417 O O . LEU A 1 1198 ? 177.615 179.190 192.175 1.00 21.29 1198 LEU A O 1
ATOM 6422 N N . LEU A 1 1199 ? 176.092 178.493 193.684 1.00 27.39 1199 LEU A N 1
ATOM 6423 C CA . LEU A 1 1199 ? 177.012 177.642 194.424 1.00 18.31 1199 LEU A CA 1
ATOM 6424 C C . LEU A 1 1199 ? 176.741 176.201 194.022 1.00 12.30 1199 LEU A C 1
ATOM 6425 O O . LEU A 1 1199 ? 175.622 175.710 194.186 1.00 30.33 1199 LEU A O 1
ATOM 6430 N N . VAL A 1 1200 ? 177.757 175.531 193.488 1.00 7.95 1200 VAL A N 1
ATOM 6431 C CA . VAL A 1 1200 ? 177.601 174.211 192.892 1.00 14.36 1200 VAL A CA 1
ATOM 6432 C C . VAL A 1 1200 ? 178.533 173.233 193.586 1.00 16.82 1200 VAL A C 1
ATOM 6433 O O . VAL A 1 1200 ? 179.723 173.514 193.761 1.00 32.37 1200 VAL A O 1
ATOM 6437 N N . ARG A 1 1201 ? 177.988 172.089 193.980 1.00 20.74 1201 ARG A N 1
ATOM 6438 C CA . ARG A 1 1201 ? 178.775 170.955 194.444 1.00 15.53 1201 ARG A CA 1
ATOM 6439 C C . ARG A 1 1201 ? 178.311 169.734 193.668 1.00 19.95 1201 ARG A C 1
ATOM 6440 O O . ARG A 1 1201 ? 177.161 169.308 193.806 1.00 30.98 1201 ARG A O 1
ATOM 6448 N N . GLY A 1 1202 ? 179.201 169.178 192.856 1.00 18.04 1202 GLY A N 1
ATOM 6449 C CA . GLY A 1 1202 ? 178.890 168.008 192.072 1.00 10.91 1202 GLY A CA 1
ATOM 6450 C C . GLY A 1 1202 ? 178.999 166.728 192.869 1.00 19.24 1202 GLY A C 1
ATOM 6451 O O . GLY A 1 1202 ? 179.325 166.707 194.054 1.00 29.25 1202 GLY A O 1
ATOM 6452 N N . ASN A 1 1203 ? 178.714 165.628 192.181 1.00 26.59 1203 ASN A 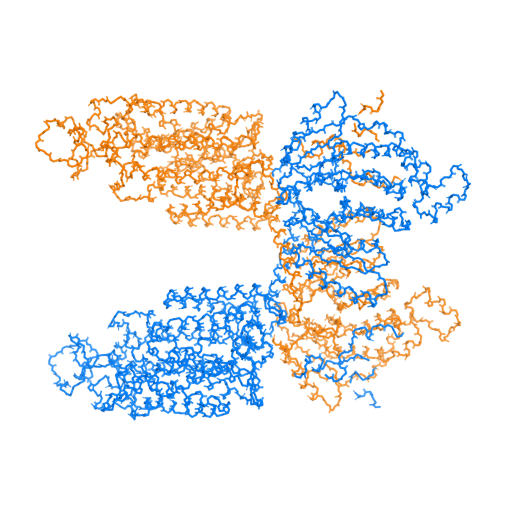N 1
ATOM 6453 C CA . ASN A 1 1203 ? 178.678 164.303 192.782 1.00 18.73 1203 ASN A CA 1
ATOM 6454 C C . ASN A 1 1203 ? 180.057 163.745 193.108 1.00 23.80 1203 ASN A C 1
ATOM 6455 O O . ASN A 1 1203 ? 180.142 162.729 193.806 1.00 22.06 1203 ASN A O 1
ATOM 6460 N N . HIS A 1 1204 ? 181.122 164.377 192.621 1.00 27.58 1204 HIS A N 1
ATOM 6461 C CA . HIS A 1 1204 ? 182.490 163.863 192.623 1.00 26.99 1204 HIS A CA 1
ATOM 6462 C C . HIS A 1 1204 ? 182.639 162.595 191.793 1.00 25.70 1204 HIS A C 1
ATOM 6463 O O . HIS A 1 1204 ? 183.684 161.941 191.850 1.00 31.15 1204 HIS A O 1
ATOM 6470 N N . GLN A 1 1205 ? 181.613 162.223 191.038 1.00 18.05 1205 GLN A N 1
ATOM 6471 C CA . GLN A 1 1205 ? 181.764 161.313 189.917 1.00 20.16 1205 GLN A CA 1
ATOM 6472 C C . GLN A 1 1205 ? 182.123 162.130 188.685 1.00 27.02 1205 GLN A C 1
ATOM 6473 O O . GLN A 1 1205 ? 181.676 163.268 188.528 1.00 37.59 1205 GLN A O 1
ATOM 6479 N N . SER A 1 1206 ? 182.947 161.549 187.816 1.00 24.76 1206 SER A N 1
ATOM 6480 C CA . SER A 1 1206 ? 183.399 162.278 186.638 1.00 19.54 1206 SER A CA 1
ATOM 6481 C C . SER A 1 1206 ? 182.213 162.660 185.765 1.00 22.52 1206 SER A C 1
ATOM 6482 O O . SER A 1 1206 ? 181.365 161.826 185.439 1.00 30.33 1206 SER A O 1
ATOM 6485 N N . VAL A 1 1207 ? 182.153 163.937 185.399 1.00 27.90 1207 VAL A N 1
ATOM 6486 C CA . VAL A 1 1207 ? 181.070 164.451 184.584 1.00 24.96 1207 VAL A CA 1
ATOM 6487 C C . VAL A 1 1207 ? 181.554 164.921 183.216 1.00 30.04 1207 VAL A C 1
ATOM 6488 O O . VAL A 1 1207 ? 180.776 164.898 182.255 1.00 30.39 1207 VAL A O 1
ATOM 6492 N N . LEU A 1 1208 ? 182.818 165.309 183.095 1.00 22.97 1208 LEU A N 1
ATOM 6493 C CA . LEU A 1 1208 ? 183.444 165.653 181.829 1.00 13.96 1208 LEU A CA 1
ATOM 6494 C C . LEU A 1 1208 ? 184.409 164.553 181.406 1.00 20.74 1208 LEU A C 1
ATOM 6495 O O . LEU A 1 1208 ? 184.780 163.681 182.194 1.00 32.31 1208 LEU A O 1
ATOM 6500 N N . THR A 1 1209 ? 184.806 164.600 180.138 1.00 22.07 1209 THR A N 1
ATOM 6501 C CA . THR A 1 1209 ? 185.803 163.677 179.618 1.00 24.43 1209 THR A CA 1
ATOM 6502 C C . THR A 1 1209 ? 186.438 164.293 178.381 1.00 28.22 1209 THR A C 1
ATOM 6503 O O . THR A 1 1209 ? 185.815 165.098 177.687 1.00 34.35 1209 THR A O 1
ATOM 6507 N N . PHE A 1 1210 ? 187.696 163.929 178.130 1.00 28.08 1210 PHE A N 1
ATOM 6508 C CA . PHE A 1 1210 ? 188.373 164.308 176.898 1.00 27.39 1210 PHE A CA 1
ATOM 6509 C C . PHE A 1 1210 ? 188.659 163.102 176.013 1.00 22.63 1210 PHE A C 1
ATOM 6510 O O . PHE A 1 1210 ? 189.513 163.173 175.126 1.00 39.53 1210 PHE A O 1
ATOM 6518 N N . TYR A 1 1211 ? 187.955 162.001 176.238 1.00 20.48 1211 TYR A N 1
ATOM 6519 C CA . TYR A 1 1211 ? 188.020 160.830 175.381 1.00 23.31 1211 TYR A CA 1
ATOM 6520 C C . TYR A 1 1211 ? 186.802 160.802 174.471 1.00 34.06 1211 TYR A C 1
ATOM 6521 O O . TYR A 1 1211 ? 185.687 161.113 174.898 1.00 34.38 1211 TYR A O 1
ATOM 6530 N N . SER A 1 1212 ? 187.023 160.441 173.213 1.00 34.73 1212 SER A N 1
ATOM 6531 C CA . SER A 1 1212 ? 185.945 160.378 172.235 1.00 34.34 1212 SER A CA 1
ATOM 6532 C C . SER A 1 1212 ? 185.028 159.189 172.502 1.00 39.71 1212 SER A C 1
ATOM 6533 O O . SER A 1 1212 ? 185.494 158.090 172.796 1.00 45.22 1212 SER A O 1
ATOM 6536 N N . THR B 1 207 ? 205.522 183.164 205.250 1.00 90.89 207 THR B N 1
ATOM 6537 C CA . THR B 1 207 ? 204.347 182.706 205.981 1.00 94.29 207 THR B CA 1
ATOM 6538 C C . THR B 1 207 ? 203.590 181.653 205.180 1.00 94.26 207 THR B C 1
ATOM 6539 O O . THR B 1 207 ? 203.693 181.605 203.956 1.00 93.44 207 THR B O 1
ATOM 6543 N N . TYR B 1 208 ? 202.830 180.810 205.877 1.00 90.71 208 TYR B N 1
ATOM 6544 C CA . TYR B 1 208 ? 202.057 179.764 205.220 1.00 88.17 208 TYR B CA 1
ATOM 6545 C C . TYR B 1 208 ? 200.768 180.283 204.597 1.00 86.75 208 TYR B C 1
ATOM 6546 O O . TYR B 1 208 ? 200.075 179.518 203.919 1.00 88.47 208 TYR B O 1
ATOM 6555 N N . TYR B 1 209 ? 200.435 181.557 204.805 1.00 86.41 209 TYR B N 1
ATOM 6556 C CA . TYR B 1 209 ? 199.288 182.163 204.144 1.00 86.89 209 TYR B CA 1
ATOM 6557 C C . TYR B 1 209 ? 199.454 182.243 202.634 1.00 88.77 209 TYR B C 1
ATOM 6558 O O . TYR B 1 209 ? 198.463 182.463 201.931 1.00 90.78 209 TYR B O 1
ATOM 6567 N N . LEU B 1 210 ? 200.669 182.074 202.124 1.00 84.26 210 LEU B N 1
ATOM 6568 C CA . LEU B 1 210 ? 200.960 182.183 200.702 1.00 82.98 210 LEU B CA 1
ATOM 6569 C C . LEU B 1 210 ? 201.374 180.837 200.124 1.00 83.53 210 LEU B C 1
ATOM 6570 O O . LEU B 1 210 ? 202.198 180.759 199.212 1.00 88.47 210 LEU B O 1
ATOM 6575 N N . ARG B 1 211 ? 200.804 179.758 200.645 1.00 72.76 211 ARG B N 1
ATOM 6576 C CA . ARG B 1 211 ? 201.133 178.428 200.153 1.00 72.34 211 ARG B CA 1
ATOM 6577 C C . ARG B 1 211 ? 200.160 177.984 199.068 1.00 77.04 211 ARG B C 1
ATOM 6578 O O . ARG B 1 211 ? 199.379 178.783 198.556 1.00 78.99 211 ARG B O 1
ATOM 6597 N N . PHE B 1 213 ? 197.015 176.675 197.449 1.00 66.06 213 PHE B N 1
ATOM 6598 C CA . PHE B 1 213 ? 195.602 176.620 197.784 1.00 61.41 213 PHE B CA 1
ATOM 6599 C C . PHE B 1 213 ? 195.116 175.182 197.725 1.00 62.28 213 PHE B C 1
ATOM 6600 O O . PHE B 1 213 ? 195.384 174.467 196.762 1.00 64.16 213 PHE B O 1
ATOM 6608 N N . GLY B 1 214 ? 194.407 174.759 198.764 1.00 61.84 214 GLY B N 1
ATOM 6609 C CA . GLY B 1 214 ? 193.956 173.391 198.865 1.00 63.08 214 GLY B CA 1
ATOM 6610 C C . GLY B 1 214 ? 194.859 172.476 199.656 1.00 63.18 214 GLY B C 1
ATOM 6611 O O . GLY B 1 214 ? 194.652 171.258 199.631 1.00 67.60 214 GLY B O 1
ATOM 6612 N N . HIS B 1 215 ? 195.858 173.017 200.349 1.00 63.38 215 HIS B N 1
ATOM 6613 C CA . HIS B 1 215 ? 196.732 172.209 201.186 1.00 65.26 215 HIS B CA 1
ATOM 6614 C C . HIS B 1 215 ? 196.172 171.978 202.582 1.00 69.32 215 HIS B C 1
ATOM 6615 O O . HIS B 1 215 ? 196.507 170.966 203.208 1.00 68.86 215 HIS B O 1
ATOM 6622 N N . ASN B 1 216 ? 195.328 172.876 203.077 1.00 67.06 216 ASN B N 1
ATOM 6623 C CA . ASN B 1 216 ? 194.793 172.762 204.426 1.00 64.02 216 ASN B CA 1
ATOM 6624 C C . ASN B 1 216 ? 193.375 172.204 204.419 1.00 67.72 216 ASN B C 1
ATOM 6625 O O . ASN B 1 216 ? 192.598 172.453 205.338 1.00 73.55 216 ASN B O 1
ATOM 6641 N N . MET B 1 218 ? 190.784 168.670 202.731 1.00 53.93 218 MET B N 1
ATOM 6642 C CA . MET B 1 218 ? 190.725 167.366 202.088 1.00 55.81 218 MET B CA 1
ATOM 6643 C C . MET B 1 218 ? 190.212 167.490 200.659 1.00 58.70 218 MET B C 1
ATOM 6644 O O . MET B 1 218 ? 190.477 166.635 199.818 1.00 59.73 218 MET B O 1
ATOM 6649 N N . ASP B 1 219 ? 189.475 168.565 200.396 1.00 53.88 219 ASP B N 1
ATOM 6650 C CA . ASP B 1 219 ? 188.958 168.819 199.060 1.00 51.88 219 ASP B CA 1
ATOM 6651 C C . ASP B 1 219 ? 190.093 169.153 198.100 1.00 55.58 219 ASP B C 1
ATOM 6652 O O . ASP B 1 219 ? 190.965 169.971 198.403 1.00 58.09 219 ASP B O 1
ATOM 6657 N N . ALA B 1 220 ? 190.062 168.534 196.925 1.00 49.40 220 ALA B N 1
ATOM 6658 C CA . ALA B 1 220 ? 191.126 168.665 195.940 1.00 45.45 220 ALA B CA 1
ATOM 6659 C C . ALA B 1 220 ? 190.780 169.733 194.911 1.00 46.93 220 ALA B C 1
ATOM 6660 O O . ALA B 1 220 ? 189.624 169.862 194.498 1.00 55.72 220 ALA B O 1
ATOM 6662 N N . VAL B 1 221 ? 191.787 170.501 194.507 1.00 44.70 221 VAL B N 1
ATOM 6663 C CA . VAL B 1 221 ? 191.636 171.496 193.447 1.00 43.59 221 VAL B CA 1
ATOM 6664 C C . VAL B 1 221 ? 191.530 170.766 192.112 1.00 46.92 221 VAL B C 1
ATOM 6665 O O . VAL B 1 221 ? 191.999 169.625 191.996 1.00 49.11 221 VAL B O 1
ATOM 6669 N N . PRO B 1 222 ? 190.917 171.361 191.091 1.00 45.44 222 PRO B N 1
ATOM 6670 C CA . PRO B 1 222 ? 190.796 170.659 189.809 1.00 42.51 222 PRO B CA 1
ATOM 6671 C C . PRO B 1 222 ? 192.140 170.528 189.111 1.00 49.61 222 PRO B C 1
ATOM 6672 O O . PRO B 1 222 ? 192.898 171.492 188.988 1.00 51.41 222 PRO B O 1
ATOM 6676 N N . ARG B 1 223 ? 192.427 169.316 188.646 1.00 52.27 223 ARG B N 1
ATOM 6677 C CA . ARG B 1 223 ? 193.638 169.061 187.883 1.00 49.53 223 ARG B CA 1
ATOM 6678 C C . ARG B 1 223 ? 193.383 167.904 186.931 1.00 51.76 223 ARG B C 1
ATOM 6679 O O . ARG B 1 223 ? 192.458 167.112 187.118 1.00 55.28 223 ARG B O 1
ATOM 6687 N N . ILE B 1 224 ? 194.226 167.820 185.900 1.00 54.21 224 ILE B N 1
ATOM 6688 C CA . ILE B 1 224 ? 194.033 166.846 184.833 1.00 52.95 224 ILE B CA 1
ATOM 6689 C C . ILE B 1 224 ? 194.168 165.411 185.317 1.00 50.75 224 ILE B C 1
ATOM 6690 O O . ILE B 1 224 ? 193.675 164.491 184.657 1.00 55.04 224 ILE B O 1
ATOM 6695 N N . ASP B 1 225 ? 194.816 165.187 186.459 1.00 52.55 225 ASP B N 1
ATOM 6696 C CA . ASP B 1 225 ? 195.031 163.824 186.921 1.00 52.25 225 ASP B CA 1
ATOM 6697 C C . ASP B 1 225 ? 193.743 163.149 187.370 1.00 58.72 225 ASP B C 1
ATOM 6698 O O . ASP B 1 225 ? 193.693 161.917 187.419 1.00 58.47 225 ASP B O 1
ATOM 6703 N N . HIS B 1 226 ? 192.703 163.919 187.696 1.00 55.87 226 HIS B N 1
ATOM 6704 C CA . HIS B 1 226 ? 191.448 163.313 188.115 1.00 49.98 226 HIS B CA 1
ATOM 6705 C C . HIS B 1 226 ? 190.615 162.809 186.946 1.00 51.80 226 HIS B C 1
ATOM 6706 O O . HIS B 1 226 ? 189.770 161.930 187.141 1.00 55.15 226 HIS B O 1
ATOM 6713 N N . TYR B 1 227 ? 190.826 163.344 185.746 1.00 52.23 227 TYR B N 1
ATOM 6714 C CA . TYR B 1 227 ? 190.025 162.996 184.582 1.00 48.43 227 TYR B CA 1
ATOM 6715 C C . TYR B 1 227 ? 190.765 162.096 183.603 1.00 51.63 227 TYR B C 1
ATOM 6716 O O . TYR B 1 227 ? 190.238 161.805 182.526 1.00 55.92 227 TYR B O 1
ATOM 6725 N N . ARG B 1 228 ? 191.961 161.640 183.949 1.00 60.64 228 ARG B N 1
ATOM 6726 C CA . ARG B 1 228 ? 192.791 160.856 183.046 1.00 58.71 228 ARG B CA 1
ATOM 6727 C C . ARG B 1 228 ? 192.666 159.382 183.409 1.00 61.42 228 ARG B C 1
ATOM 6728 O O . ARG B 1 228 ? 192.968 158.993 184.541 1.00 68.79 228 ARG B O 1
ATOM 6736 N N . HIS B 1 229 ? 192.213 158.570 182.454 1.00 75.14 229 HIS B N 1
ATOM 6737 C CA . HIS B 1 229 ? 192.027 157.144 182.698 1.00 78.48 229 HIS B CA 1
ATOM 6738 C C . HIS B 1 229 ? 193.344 156.449 183.010 1.00 80.49 229 HIS B C 1
ATOM 6739 O O . HIS B 1 229 ? 193.537 155.940 184.119 1.00 83.54 229 HIS B O 1
ATOM 6746 N N . THR B 1 230 ? 194.255 156.413 182.036 1.00 87.36 230 THR B N 1
ATOM 6747 C CA . THR B 1 230 ? 195.558 155.799 182.251 1.00 89.46 230 THR B CA 1
ATOM 6748 C C . THR B 1 230 ? 196.684 156.542 181.542 1.00 93.14 230 THR B C 1
ATOM 6749 O O . THR B 1 230 ? 197.830 156.077 181.582 1.00 95.19 230 THR B O 1
ATOM 6753 N N . ALA B 1 231 ? 196.402 157.667 180.894 1.00 88.74 231 ALA B N 1
ATOM 6754 C CA . ALA B 1 231 ? 197.423 158.401 180.158 1.00 84.72 231 ALA B CA 1
ATOM 6755 C C . ALA B 1 231 ? 196.795 159.160 178.996 1.00 83.12 231 ALA B C 1
ATOM 6756 O O . ALA B 1 231 ? 195.914 158.643 178.310 1.00 81.69 231 ALA B O 1
ATOM 6757 N N . GLU B 1 236 ? 195.587 159.000 189.561 1.00 92.77 236 GLU B N 1
ATOM 6758 C CA . GLU B 1 236 ? 197.025 158.989 189.800 1.00 93.11 236 GLU B CA 1
ATOM 6759 C C . GLU B 1 236 ? 197.400 159.938 190.932 1.00 95.72 236 GLU B C 1
ATOM 6760 O O . GLU B 1 236 ? 197.796 159.504 192.013 1.00 93.19 236 GLU B O 1
ATOM 6761 N N . LYS B 1 237 ? 197.270 161.238 190.678 1.00 91.44 237 LYS B N 1
ATOM 6762 C CA . LYS B 1 237 ? 197.623 162.263 191.654 1.00 89.60 237 LYS B CA 1
ATOM 6763 C C . LYS B 1 237 ? 196.393 162.600 192.488 1.00 87.48 237 LYS B C 1
ATOM 6764 O O . LYS B 1 237 ? 195.401 163.124 191.971 1.00 87.34 237 LYS B O 1
ATOM 6770 N N . LEU B 1 238 ? 196.464 162.291 193.780 1.00 88.38 238 LEU B N 1
ATOM 6771 C CA . LEU B 1 238 ? 195.478 162.720 194.763 1.00 89.42 238 LEU B CA 1
ATOM 6772 C C . LEU B 1 238 ? 194.169 161.942 194.705 1.00 85.91 238 LEU B C 1
ATOM 6773 O O . LEU B 1 238 ? 193.362 162.046 195.634 1.00 86.87 238 LEU B O 1
ATOM 6774 N N . LEU B 1 239 ? 193.960 161.156 193.646 1.00 73.95 239 LEU B N 1
ATOM 6775 C CA . LEU B 1 239 ? 192.875 160.175 193.578 1.00 76.72 239 LEU B CA 1
ATOM 6776 C C . LEU B 1 239 ? 191.557 160.769 194.084 1.00 78.92 239 LEU B C 1
ATOM 6777 O O . LEU B 1 239 ? 191.044 160.381 195.134 1.00 80.98 239 LEU B O 1
ATOM 6782 N N . ARG B 1 240 ? 191.023 161.724 193.299 1.00 57.13 240 ARG B N 1
ATOM 6783 C CA . ARG B 1 240 ? 190.059 162.736 193.739 1.00 52.02 240 ARG B CA 1
ATOM 6784 C C . ARG B 1 240 ? 189.121 162.218 194.820 1.00 54.52 240 ARG B C 1
ATOM 6785 O O . ARG B 1 240 ? 188.493 161.166 194.651 1.00 58.48 240 ARG B O 1
ATOM 6793 N N . PRO B 1 241 ? 189.018 162.923 195.947 1.00 45.93 241 PRO B N 1
ATOM 6794 C CA . PRO B 1 241 ? 188.232 162.407 197.072 1.00 46.77 241 PRO B CA 1
ATOM 6795 C C . PRO B 1 241 ? 186.777 162.202 196.689 1.00 49.13 241 PRO B C 1
ATOM 6796 O O . PRO B 1 241 ? 186.178 163.017 195.985 1.00 48.71 241 PRO B O 1
ATOM 6800 N N . SER B 1 242 ? 186.212 161.097 197.160 1.00 41.71 242 SER B N 1
ATOM 6801 C CA . SER B 1 242 ? 184.798 160.847 196.955 1.00 37.69 242 SER B CA 1
ATOM 6802 C C . SER B 1 242 ? 183.973 161.780 197.832 1.00 41.68 242 SER B C 1
ATOM 6803 O O . SER B 1 242 ? 184.456 162.336 198.821 1.00 42.11 242 SER B O 1
ATOM 6806 N N . LEU B 1 243 ? 182.712 161.965 197.442 1.00 38.07 243 LEU B N 1
ATOM 6807 C CA . LEU B 1 243 ? 181.814 162.793 198.236 1.00 35.94 243 LEU B CA 1
ATOM 6808 C C . LEU B 1 243 ? 181.651 162.236 199.644 1.00 44.85 243 LEU B C 1
ATOM 6809 O O . LEU B 1 243 ? 181.518 163.002 200.606 1.00 50.78 243 LEU B O 1
ATOM 6814 N N . ALA B 1 244 ? 181.678 160.910 199.786 1.00 40.09 244 ALA B N 1
ATOM 6815 C CA . ALA B 1 244 ? 181.595 160.301 201.108 1.00 32.00 244 ALA B CA 1
ATOM 6816 C C . ALA B 1 244 ? 182.799 160.665 201.967 1.00 39.55 244 ALA B C 1
ATOM 6817 O O . ALA B 1 244 ? 182.646 161.008 203.144 1.00 51.97 244 ALA B O 1
ATOM 6819 N N . GLU B 1 245 ? 184.005 160.615 201.393 1.00 37.33 245 GLU B N 1
ATOM 6820 C CA . GLU B 1 245 ? 185.208 160.910 202.167 1.00 37.74 245 GLU B CA 1
ATOM 6821 C C . GLU B 1 245 ? 185.208 162.338 202.689 1.00 38.46 245 GLU B C 1
ATOM 6822 O O . GLU B 1 245 ? 185.872 162.634 203.687 1.00 49.14 245 GLU B O 1
ATOM 6828 N N . LEU B 1 246 ? 184.478 163.232 202.032 1.00 37.58 246 LEU B N 1
ATOM 6829 C CA . LEU B 1 246 ? 184.404 164.620 202.453 1.00 37.91 246 LEU B CA 1
ATOM 6830 C C . LEU B 1 246 ? 183.195 164.906 203.328 1.00 42.81 246 LEU B C 1
ATOM 6831 O O . LEU B 1 246 ? 183.207 165.888 204.077 1.00 41.26 246 LEU B O 1
ATOM 6836 N N . HIS B 1 247 ? 182.160 164.072 203.255 1.00 45.19 247 HIS B N 1
ATOM 6837 C CA . HIS B 1 247 ? 180.895 164.353 203.913 1.00 35.28 247 HIS B CA 1
ATOM 6838 C C . HIS B 1 247 ? 180.546 163.375 205.025 1.00 39.07 247 HIS B C 1
ATOM 6839 O O . HIS B 1 247 ? 179.868 163.769 205.974 1.00 46.03 247 HIS B O 1
ATOM 6846 N N . ASP B 1 248 ? 180.998 162.127 204.947 1.00 50.18 248 ASP B N 1
ATOM 6847 C CA . ASP B 1 248 ? 180.645 161.142 205.960 1.00 48.65 248 ASP B CA 1
ATOM 6848 C C . ASP B 1 248 ? 181.257 161.506 207.307 1.00 53.92 248 ASP B C 1
ATOM 6849 O O . ASP B 1 248 ? 182.311 162.142 207.388 1.00 59.15 248 ASP B O 1
ATOM 6854 N N . GLU B 1 249 ? 180.573 161.102 208.373 1.00 69.45 249 GLU B N 1
ATOM 6855 C CA . GLU B 1 249 ? 181.034 161.407 209.719 1.00 70.86 249 GLU B CA 1
ATOM 6856 C C . GLU B 1 249 ? 182.223 160.533 210.093 1.00 71.19 249 GLU B C 1
ATOM 6857 O O . GLU B 1 249 ? 182.218 159.318 209.874 1.00 68.55 249 GLU B O 1
ATOM 6863 N N . LEU B 1 250 ? 183.249 161.162 210.657 1.00 76.65 250 LEU B N 1
ATOM 6864 C CA . LEU B 1 250 ? 184.459 160.456 211.060 1.00 75.10 250 LEU B CA 1
ATOM 6865 C C . LEU B 1 250 ? 184.204 159.586 212.285 1.00 74.85 250 LEU B C 1
ATOM 6866 O O . LEU B 1 250 ? 183.363 159.910 213.121 1.00 73.61 250 LEU B O 1
ATOM 6868 N N . VAL B 1 282 ? 205.018 154.718 168.845 1.00 58.06 282 VAL B N 1
ATOM 6869 C CA . VAL B 1 282 ? 206.340 155.313 168.987 1.00 62.16 282 VAL B CA 1
ATOM 6870 C C . VAL B 1 282 ? 206.625 156.247 167.814 1.00 65.76 282 VAL B C 1
ATOM 6871 O O . VAL B 1 282 ? 207.495 157.114 167.896 1.00 64.62 282 VAL B O 1
ATOM 6875 N N . VAL B 1 283 ? 205.877 156.079 166.727 1.00 63.74 283 VAL B N 1
ATOM 6876 C CA . VAL B 1 283 ? 206.006 156.918 165.542 1.00 56.86 283 VAL B CA 1
ATOM 6877 C C . VAL B 1 283 ? 204.834 157.887 165.523 1.00 57.97 283 VAL B C 1
ATOM 6878 O O . VAL B 1 283 ? 203.672 157.467 165.489 1.00 62.23 283 VAL B O 1
ATOM 6882 N N . LYS B 1 284 ? 205.136 159.181 165.544 1.00 52.16 284 LYS B N 1
ATOM 6883 C CA . LYS B 1 284 ? 204.121 160.222 165.531 1.00 49.17 284 LYS B CA 1
ATOM 6884 C C . LYS B 1 284 ? 204.429 161.208 164.417 1.00 51.05 284 LYS B C 1
ATOM 6885 O O . LYS B 1 284 ? 205.587 161.573 164.201 1.00 58.51 284 LYS B O 1
ATOM 6891 N N . PHE B 1 285 ? 203.386 161.642 163.720 1.00 38.18 285 PHE B N 1
ATOM 6892 C CA . PHE B 1 285 ? 203.516 162.490 162.549 1.00 36.86 285 PHE B CA 1
ATOM 6893 C C . PHE B 1 285 ? 202.833 163.827 162.790 1.00 35.41 285 PHE B C 1
ATOM 6894 O O . PHE B 1 285 ? 201.839 163.913 163.514 1.00 40.74 285 PHE B O 1
ATOM 6902 N N . GLY B 1 286 ? 203.379 164.871 162.180 1.00 31.12 286 GLY B N 1
ATOM 6903 C CA . GLY B 1 286 ? 202.722 166.157 162.185 1.00 31.52 286 GLY B CA 1
ATOM 6904 C C . GLY B 1 286 ? 201.586 166.214 161.185 1.00 35.95 286 GLY B C 1
ATOM 6905 O O . GLY B 1 286 ? 201.357 165.291 160.407 1.00 37.26 286 GLY B O 1
ATOM 6906 N N . TRP B 1 287 ? 200.861 167.332 161.209 1.00 31.21 287 TRP B N 1
ATOM 6907 C CA . TRP B 1 287 ? 199.713 167.477 160.325 1.00 27.54 287 TRP B CA 1
ATOM 6908 C C . TRP B 1 287 ? 200.114 167.598 158.864 1.00 29.24 287 TRP B C 1
ATOM 6909 O O . TRP B 1 287 ? 199.280 167.367 157.984 1.00 32.55 287 TRP B O 1
ATOM 6920 N N . ILE B 1 288 ? 201.365 167.952 158.585 1.00 32.52 288 ILE B N 1
ATOM 6921 C CA . ILE B 1 288 ? 201.816 168.071 157.204 1.00 32.28 288 ILE B CA 1
ATOM 6922 C C . ILE B 1 288 ? 202.177 166.703 156.638 1.00 32.91 288 ILE B C 1
ATOM 6923 O O . ILE B 1 288 ? 201.597 166.250 155.646 1.00 43.61 288 ILE B O 1
ATOM 6928 N N . LYS B 1 289 ? 203.129 166.018 157.267 1.00 33.60 289 LYS B N 1
ATOM 6929 C CA . LYS B 1 289 ? 203.524 164.702 156.789 1.00 32.53 289 LYS B CA 1
ATOM 6930 C C . LYS B 1 289 ? 202.502 163.624 157.114 1.00 37.29 289 LYS B C 1
ATOM 6931 O O . LYS B 1 289 ? 202.508 162.569 156.471 1.00 43.50 289 LYS B O 1
ATOM 6937 N N . GLY B 1 290 ? 201.624 163.861 158.083 1.00 28.06 290 GLY B N 1
ATOM 6938 C CA . GLY B 1 290 ? 200.701 162.834 158.518 1.00 26.03 290 GLY B CA 1
ATOM 6939 C C . GLY B 1 290 ? 199.307 162.936 157.940 1.00 23.57 290 GLY B C 1
ATOM 6940 O O . GLY B 1 290 ? 198.615 161.924 157.814 1.00 35.47 290 GLY B O 1
ATOM 6941 N N . VAL B 1 291 ? 198.870 164.144 157.596 1.00 24.58 291 VAL B N 1
ATOM 6942 C CA . VAL B 1 291 ? 197.510 164.333 157.104 1.00 32.47 291 VAL B CA 1
ATOM 6943 C C . VAL B 1 291 ? 197.526 165.042 155.758 1.00 31.41 291 VAL B C 1
ATOM 6944 O O . VAL B 1 291 ? 197.001 164.520 154.769 1.00 39.01 291 VAL B O 1
ATOM 6948 N N . LEU B 1 292 ? 198.128 166.233 155.709 1.00 30.79 292 LEU B N 1
ATOM 6949 C CA . LEU B 1 292 ? 198.058 167.054 154.502 1.00 29.06 292 LEU B CA 1
ATOM 6950 C C . LEU B 1 292 ? 198.664 166.335 153.305 1.00 31.30 292 LEU B C 1
ATOM 6951 O O . LEU B 1 292 ? 198.037 166.231 152.245 1.00 36.27 292 LEU B O 1
ATOM 6956 N N . VAL B 1 293 ? 199.882 165.817 153.463 1.00 28.14 293 VAL B N 1
ATOM 6957 C CA . VAL B 1 293 ? 200.551 165.140 152.359 1.00 24.63 293 VAL B CA 1
ATOM 6958 C C . VAL B 1 293 ? 199.800 163.875 151.970 1.00 23.65 293 VAL B C 1
ATOM 6959 O O . VAL B 1 293 ? 199.632 163.579 150.782 1.00 28.21 293 VAL B O 1
ATOM 6963 N N . ARG B 1 294 ? 199.332 163.110 152.957 1.00 34.15 294 ARG B N 1
ATOM 6964 C CA . ARG B 1 294 ? 198.694 161.832 152.659 1.00 31.82 294 ARG B CA 1
ATOM 6965 C C . ARG B 1 294 ? 197.370 162.025 151.929 1.00 31.67 294 ARG B C 1
ATOM 6966 O O . ARG B 1 294 ? 197.087 161.328 150.950 1.00 39.53 294 ARG B O 1
ATOM 6974 N N . CYS B 1 295 ? 196.541 162.961 152.393 1.00 30.15 295 CYS B N 1
ATOM 6975 C CA . CYS B 1 295 ? 195.299 163.254 151.682 1.00 31.57 295 CYS B CA 1
ATOM 6976 C C . CYS B 1 295 ? 195.581 163.838 150.304 1.00 33.93 295 CYS B C 1
ATOM 6977 O O . CYS B 1 295 ? 194.920 163.478 149.321 1.00 40.81 295 CYS B O 1
ATOM 6980 N N . MET B 1 296 ? 196.565 164.737 150.219 1.00 31.10 296 MET B N 1
ATOM 6981 C CA . MET B 1 296 ? 196.998 165.288 148.940 1.00 30.80 296 MET B CA 1
ATOM 6982 C C . MET B 1 296 ? 197.303 164.181 147.941 1.00 33.05 296 MET B C 1
ATOM 6983 O O . MET B 1 296 ? 196.840 164.209 146.796 1.00 37.26 296 MET B O 1
ATOM 6988 N N . LEU B 1 297 ? 198.087 163.193 148.368 1.00 27.62 297 LEU B N 1
ATOM 6989 C CA . LEU B 1 297 ? 198.515 162.133 147.464 1.00 23.38 297 LEU B CA 1
ATOM 6990 C C . LEU B 1 297 ? 197.387 161.157 147.169 1.00 26.47 297 LEU B C 1
ATOM 6991 O O . LEU B 1 297 ? 197.288 160.639 146.052 1.00 36.87 297 LEU B O 1
ATOM 6996 N N . ASN B 1 298 ? 196.537 160.880 148.159 1.00 27.00 298 ASN B N 1
ATOM 6997 C CA . ASN B 1 298 ? 195.459 159.924 147.950 1.00 20.04 298 ASN B CA 1
ATOM 6998 C C . ASN B 1 298 ? 194.420 160.468 146.982 1.00 27.78 298 ASN B C 1
ATOM 6999 O O . ASN B 1 298 ? 193.858 159.714 146.181 1.00 39.31 298 ASN B O 1
ATOM 7004 N N . ILE B 1 299 ? 194.151 161.773 147.035 1.00 25.79 299 ILE B N 1
ATOM 7005 C CA . ILE B 1 299 ? 193.168 162.355 146.127 1.00 26.69 299 ILE B CA 1
ATOM 7006 C C . ILE B 1 299 ? 193.663 162.291 144.686 1.00 29.15 299 ILE B C 1
ATOM 7007 O O . ILE B 1 299 ? 192.937 161.858 143.784 1.00 35.10 299 ILE B O 1
ATOM 7012 N N . TRP B 1 300 ? 194.902 162.709 144.449 1.00 33.38 300 TRP B N 1
ATOM 7013 C CA . TRP B 1 300 ? 195.449 162.743 143.095 1.00 32.15 300 TRP B CA 1
ATOM 7014 C C . TRP B 1 300 ? 195.840 161.337 142.660 1.00 31.02 300 TRP B C 1
ATOM 7015 O O . TRP B 1 300 ? 196.809 160.767 143.168 1.00 36.44 300 TRP B O 1
ATOM 7026 N N . GLY B 1 301 ? 195.095 160.781 141.711 1.00 43.70 301 GLY B N 1
ATOM 7027 C CA . GLY B 1 301 ? 195.300 159.422 141.248 1.00 40.82 301 GLY B CA 1
ATOM 7028 C C . GLY B 1 301 ? 195.538 159.377 139.750 1.00 43.70 301 GLY B C 1
ATOM 7029 O O . GLY B 1 301 ? 196.260 160.193 139.184 1.00 50.72 301 GLY B O 1
ATOM 7030 N N . VAL B 1 302 ? 194.895 158.399 139.102 1.00 47.42 302 VAL B N 1
ATOM 7031 C CA . VAL B 1 302 ? 195.156 158.109 137.693 1.00 51.26 302 VAL B CA 1
ATOM 7032 C C . VAL B 1 302 ? 194.400 159.015 136.738 1.00 45.65 302 VAL B C 1
ATOM 7033 O O . VAL B 1 302 ? 194.531 158.853 135.519 1.00 53.40 302 VAL B O 1
ATOM 7037 N N . MET B 1 303 ? 193.633 159.976 137.244 1.00 48.02 303 MET B N 1
ATOM 7038 C CA . MET B 1 303 ? 192.769 160.790 136.401 1.00 48.02 303 MET B CA 1
ATOM 7039 C C . MET B 1 303 ? 193.312 162.185 136.135 1.00 42.29 303 MET B C 1
ATOM 7040 O O . MET B 1 303 ? 193.071 162.734 135.055 1.00 47.38 303 MET B O 1
ATOM 7045 N N . LEU B 1 304 ? 194.058 162.760 137.078 1.00 48.20 304 LEU B N 1
ATOM 7046 C CA . LEU B 1 304 ? 194.527 164.133 136.926 1.00 47.89 304 LEU B CA 1
ATOM 7047 C C . LEU B 1 304 ? 195.423 164.299 135.706 1.00 45.30 304 LEU B C 1
ATOM 7048 O O . LEU B 1 304 ? 195.503 165.394 135.138 1.00 49.68 304 LEU B O 1
ATOM 7053 N N . PHE B 1 305 ? 196.077 163.227 135.270 1.00 51.63 305 PHE B N 1
ATOM 7054 C CA . PHE B 1 305 ? 197.047 163.298 134.189 1.00 50.92 305 PHE B CA 1
ATOM 7055 C C . PHE B 1 305 ? 196.662 162.468 132.972 1.00 51.01 305 PHE B C 1
ATOM 7056 O O . PHE B 1 305 ? 197.404 162.470 131.986 1.00 55.42 305 PHE B O 1
ATOM 7064 N N . ILE B 1 306 ? 195.539 161.753 133.008 1.00 52.93 306 ILE B N 1
ATOM 7065 C CA . ILE B 1 306 ? 195.156 160.905 131.884 1.00 49.16 306 ILE B CA 1
ATOM 7066 C C . ILE B 1 306 ? 193.774 161.273 131.362 1.00 53.93 306 ILE B C 1
ATOM 7067 O O . ILE B 1 306 ? 193.630 161.718 130.219 1.00 56.56 306 ILE B O 1
ATOM 7072 N N . ARG B 1 307 ? 192.750 161.098 132.195 1.00 48.37 307 ARG B N 1
ATOM 7073 C CA . ARG B 1 307 ? 191.372 161.163 131.731 1.00 46.10 307 ARG B CA 1
ATOM 7074 C C . ARG B 1 307 ? 190.735 162.533 131.899 1.00 43.66 307 ARG B C 1
ATOM 7075 O O . ARG B 1 307 ? 189.606 162.729 131.440 1.00 51.95 307 ARG B O 1
ATOM 7083 N N . LEU B 1 308 ? 191.415 163.478 132.549 1.00 40.32 308 LEU B N 1
ATOM 7084 C CA . LEU B 1 308 ? 190.810 164.785 132.777 1.00 46.99 308 LEU B CA 1
ATOM 7085 C C . LEU B 1 308 ? 190.620 165.539 131.467 1.00 49.59 308 LEU B C 1
ATOM 7086 O O . LEU B 1 308 ? 189.604 166.220 131.275 1.00 50.14 308 LEU B O 1
ATOM 7091 N N . SER B 1 309 ? 191.587 165.426 130.556 1.00 46.79 309 SER B N 1
ATOM 7092 C CA . SER B 1 309 ? 191.455 166.053 129.247 1.00 43.34 309 SER B CA 1
ATOM 7093 C C . SER B 1 309 ? 190.279 165.473 128.477 1.00 44.02 309 SER B C 1
ATOM 7094 O O . SER B 1 309 ? 189.558 166.202 127.789 1.00 43.98 309 SER B O 1
ATOM 7097 N N . TRP B 1 310 ? 190.074 164.160 128.576 1.00 47.34 310 TRP B N 1
ATOM 7098 C CA . TRP B 1 310 ? 188.912 163.543 127.949 1.00 42.55 310 TRP B CA 1
ATOM 7099 C C . TRP B 1 310 ? 187.617 164.112 128.512 1.00 42.17 310 TRP B C 1
ATOM 7100 O O . TRP B 1 310 ? 186.623 164.249 127.792 1.00 51.84 310 TRP B O 1
ATOM 7111 N N . ILE B 1 311 ? 187.610 164.447 129.801 1.00 44.86 311 ILE B N 1
ATOM 7112 C CA . ILE B 1 311 ? 186.421 165.031 130.412 1.00 44.92 311 ILE B CA 1
ATOM 7113 C C . ILE B 1 311 ? 186.196 166.446 129.896 1.00 46.65 311 ILE B C 1
ATOM 7114 O O . ILE B 1 311 ? 185.069 166.830 129.563 1.00 47.86 311 ILE B O 1
ATOM 7119 N N . VAL B 1 312 ? 187.263 167.245 129.822 1.00 49.21 312 VAL B N 1
ATOM 7120 C CA . VAL B 1 312 ? 187.133 168.592 129.276 1.00 45.11 312 VAL B CA 1
ATOM 7121 C C . VAL B 1 312 ? 186.804 168.556 127.787 1.00 51.10 312 VAL B C 1
ATOM 7122 O O . VAL B 1 312 ? 186.337 169.553 127.228 1.00 52.84 312 VAL B O 1
ATOM 7126 N N . GLY B 1 313 ? 187.052 167.434 127.125 1.00 54.00 313 GLY B N 1
ATOM 7127 C CA . GLY B 1 313 ? 186.649 167.281 125.744 1.00 48.05 313 GLY B CA 1
ATOM 7128 C C . GLY B 1 313 ? 185.183 166.933 125.603 1.00 49.16 313 GLY B C 1
ATOM 7129 O O . GLY B 1 313 ? 184.449 167.601 124.871 1.00 62.45 313 GLY B O 1
ATOM 7130 N N . GLN B 1 314 ? 184.741 165.893 126.310 1.00 49.39 314 GLN B N 1
ATOM 7131 C CA . GLN B 1 314 ? 183.359 165.443 126.190 1.00 45.09 314 GLN B CA 1
ATOM 7132 C C . GLN B 1 314 ? 182.369 166.423 126.798 1.00 47.97 314 GLN B C 1
ATOM 7133 O O . GLN B 1 314 ? 181.182 166.371 126.465 1.00 59.00 314 GLN B O 1
ATOM 7139 N N . ALA B 1 315 ? 182.821 167.308 127.679 1.00 47.47 315 ALA B N 1
ATOM 7140 C CA . ALA B 1 315 ? 181.963 168.323 128.267 1.00 49.67 315 ALA B CA 1
ATOM 7141 C C . ALA B 1 315 ? 182.706 169.648 128.260 1.00 51.59 315 ALA B C 1
ATOM 7142 O O . ALA B 1 315 ? 183.936 169.683 128.260 1.00 51.49 315 ALA B O 1
ATOM 7144 N N . GLY B 1 316 ? 181.952 170.735 128.260 1.00 54.69 316 GLY B N 1
ATOM 7145 C CA . GLY B 1 316 ? 182.551 172.049 128.146 1.00 54.85 316 GLY B CA 1
ATOM 7146 C C . GLY B 1 316 ? 183.410 172.396 129.344 1.00 53.66 316 GLY B C 1
ATOM 7147 O O . GLY B 1 316 ? 183.454 171.698 130.355 1.00 60.89 316 GLY B O 1
ATOM 7148 N N . ILE B 1 317 ? 184.127 173.511 129.209 1.00 47.79 317 ILE B N 1
ATOM 7149 C CA . ILE B 1 317 ? 184.940 174.006 130.315 1.00 41.60 317 ILE B CA 1
ATOM 7150 C C . ILE B 1 317 ? 184.055 174.323 131.513 1.00 50.84 317 ILE B C 1
ATOM 7151 O O . ILE B 1 317 ? 184.361 173.950 132.651 1.00 58.13 317 ILE B O 1
ATOM 7156 N N . GLY B 1 318 ? 182.935 175.004 131.271 1.00 48.41 318 GLY B N 1
ATOM 7157 C CA . GLY B 1 318 ? 182.014 175.295 132.356 1.00 48.95 318 GLY B CA 1
ATOM 7158 C C . GLY B 1 318 ? 181.384 174.044 132.935 1.00 50.36 318 GLY B C 1
ATOM 7159 O O . GLY B 1 318 ? 181.241 173.914 134.153 1.00 61.69 318 GLY B O 1
ATOM 7160 N N . LEU B 1 319 ? 181.008 173.101 132.072 1.00 47.86 319 LEU B N 1
ATOM 7161 C CA . LEU B 1 319 ? 180.421 171.860 132.560 1.00 47.24 319 LEU B CA 1
ATOM 7162 C C . LEU B 1 319 ? 181.447 171.026 133.316 1.00 50.70 319 LEU B C 1
ATOM 7163 O O . LEU B 1 319 ? 181.117 170.392 134.324 1.00 56.63 319 LEU B O 1
ATOM 7168 N N . SER B 1 320 ? 182.699 171.020 132.853 1.00 46.62 320 SER B N 1
ATOM 7169 C CA . SER B 1 320 ? 183.750 170.321 133.586 1.00 50.01 320 SER B CA 1
ATOM 7170 C C . SER B 1 320 ? 183.995 170.963 134.945 1.00 50.37 320 SER B C 1
ATOM 7171 O O . SER B 1 320 ? 184.208 170.263 135.943 1.00 52.28 320 SER B O 1
ATOM 7174 N N . VAL B 1 321 ? 183.977 172.296 135.003 1.00 44.52 321 VAL B N 1
ATOM 7175 C CA . VAL B 1 321 ? 184.145 172.988 136.276 1.00 42.47 321 VAL B CA 1
ATOM 7176 C C . VAL B 1 321 ? 182.997 172.652 137.217 1.00 43.66 321 VAL B C 1
ATOM 7177 O O . VAL B 1 321 ? 183.200 172.452 138.419 1.00 53.48 321 VAL B O 1
ATOM 7181 N N . LEU B 1 322 ? 181.774 172.583 136.690 1.00 36.45 322 LEU B N 1
ATOM 7182 C CA . LEU B 1 322 ? 180.636 172.193 137.517 1.00 44.69 322 LEU B CA 1
ATOM 7183 C C . LEU B 1 322 ? 180.783 170.763 138.027 1.00 48.53 322 LEU B C 1
ATOM 7184 O O . LEU B 1 322 ? 180.471 170.473 139.189 1.00 53.91 322 LEU B O 1
ATOM 7189 N N . VAL B 1 323 ? 181.248 169.854 137.166 1.00 46.58 323 VAL B N 1
ATOM 7190 C CA . VAL B 1 323 ? 181.467 168.471 137.580 1.00 44.46 323 VAL B CA 1
ATOM 7191 C C . VAL B 1 323 ? 182.494 168.410 138.700 1.00 42.47 323 VAL B C 1
ATOM 7192 O O . VAL B 1 323 ? 182.320 167.685 139.687 1.00 48.35 323 VAL B O 1
ATOM 7196 N N . ILE B 1 324 ? 183.581 169.170 138.564 1.00 35.33 324 ILE B N 1
ATOM 7197 C CA . ILE B 1 324 ? 184.594 169.209 139.612 1.00 36.27 324 ILE B CA 1
ATOM 7198 C C . ILE B 1 324 ? 184.005 169.765 140.900 1.00 42.36 324 ILE B C 1
ATOM 7199 O O . ILE B 1 324 ? 184.203 169.204 141.984 1.00 41.48 324 ILE B O 1
ATOM 7204 N N . MET B 1 325 ? 183.248 170.860 140.798 1.00 46.36 325 MET B N 1
ATOM 7205 C CA . MET B 1 325 ? 182.766 171.557 141.983 1.00 38.71 325 MET B CA 1
ATOM 7206 C C . MET B 1 325 ? 181.704 170.761 142.729 1.00 38.40 325 MET B C 1
ATOM 7207 O O . MET B 1 325 ? 181.585 170.899 143.946 1.00 47.38 325 MET B O 1
ATOM 7209 N N . MET B 1 326 ? 180.926 169.929 142.036 1.00 35.28 326 MET B N 1
ATOM 7210 C CA . MET B 1 326 ? 179.934 169.116 142.738 1.00 40.62 326 MET B CA 1
ATOM 7211 C C . MET B 1 326 ? 180.606 168.106 143.664 1.00 46.61 326 MET B C 1
ATOM 7212 O O . MET B 1 326 ? 180.276 168.015 144.858 1.00 48.04 326 MET B O 1
ATOM 7214 N N . ALA B 1 327 ? 181.565 167.344 143.133 1.00 39.26 327 ALA B N 1
ATOM 7215 C CA . ALA B 1 327 ? 182.323 166.422 143.968 1.00 37.53 327 ALA B CA 1
ATOM 7216 C C . ALA B 1 327 ? 183.134 167.165 145.021 1.00 38.99 327 ALA B C 1
ATOM 7217 O O . ALA B 1 327 ? 183.316 166.660 146.135 1.00 43.79 327 ALA B O 1
ATOM 7219 N N . THR B 1 328 ? 183.625 168.362 144.692 1.00 36.01 328 THR B N 1
ATOM 7220 C CA . THR B 1 328 ? 184.336 169.166 145.678 1.00 34.85 328 THR B CA 1
ATOM 7221 C C . THR B 1 328 ? 183.422 169.555 146.831 1.00 35.45 328 THR B C 1
ATOM 7222 O O . THR B 1 328 ? 183.839 169.541 147.991 1.00 37.63 328 THR B O 1
ATOM 7226 N N . VAL B 1 329 ? 182.172 169.906 146.533 1.00 36.93 329 VAL B N 1
ATOM 7227 C CA . VAL B 1 329 ? 181.217 170.240 147.583 1.00 41.75 329 VAL B CA 1
ATOM 7228 C C . VAL B 1 329 ? 180.945 169.023 148.453 1.00 41.86 329 VAL B C 1
ATOM 7229 O O . VAL B 1 329 ? 180.904 169.116 149.689 1.00 43.32 329 VAL B O 1
ATOM 7233 N N . VAL B 1 330 ? 180.763 167.861 147.823 1.00 32.87 330 VAL B N 1
ATOM 7234 C CA . VAL B 1 330 ? 180.529 166.639 148.591 1.00 32.56 330 VAL B CA 1
ATOM 7235 C C . VAL B 1 330 ? 181.698 166.373 149.535 1.00 33.65 330 VAL B C 1
ATOM 7236 O O . VAL B 1 330 ? 181.513 166.151 150.739 1.00 38.63 330 VAL B O 1
ATOM 7240 N N . THR B 1 331 ? 182.923 166.420 149.006 1.00 30.28 331 THR B N 1
ATOM 7241 C CA . THR B 1 331 ? 184.090 166.123 149.829 1.00 18.30 331 THR B CA 1
ATOM 7242 C C . THR B 1 331 ? 184.338 167.201 150.874 1.00 22.49 331 THR B C 1
ATOM 7243 O O . THR B 1 331 ? 184.848 166.901 151.953 1.00 34.82 331 THR B O 1
ATOM 7247 N N . THR B 1 332 ? 183.973 168.451 150.588 1.00 27.68 332 THR B N 1
ATOM 7248 C CA . THR B 1 332 ? 184.156 169.521 151.560 1.00 29.32 332 THR B CA 1
ATOM 7249 C C . THR B 1 332 ? 183.203 169.369 152.735 1.00 26.76 332 THR B C 1
ATOM 7250 O O . THR B 1 332 ? 183.602 169.543 153.892 1.00 32.30 332 THR B O 1
ATOM 7254 N N . ILE B 1 333 ? 181.939 169.040 152.463 1.00 23.67 333 ILE B N 1
ATOM 7255 C CA . ILE B 1 333 ? 181.004 168.788 153.555 1.00 27.11 333 ILE B CA 1
ATOM 7256 C C . ILE B 1 333 ? 181.431 167.554 154.342 1.00 29.75 333 ILE B C 1
ATOM 7257 O O . ILE B 1 333 ? 181.350 167.526 155.578 1.00 33.28 333 ILE B O 1
ATOM 7262 N N . THR B 1 334 ? 181.906 166.519 153.643 1.00 22.53 334 THR B N 1
ATOM 7263 C CA . THR B 1 334 ? 182.390 165.331 154.336 1.00 22.30 334 THR B CA 1
ATOM 7264 C C . THR B 1 334 ? 183.588 165.655 155.221 1.00 22.93 334 THR B C 1
ATOM 7265 O O . THR B 1 334 ? 183.693 165.150 156.342 1.00 39.90 334 THR B O 1
ATOM 7269 N N . GLY B 1 335 ? 184.502 166.493 154.733 1.00 15.25 335 GLY B N 1
ATOM 7270 C CA . GLY B 1 335 ? 185.648 166.878 155.537 1.00 22.19 335 GLY B CA 1
ATOM 7271 C C . GLY B 1 335 ? 185.264 167.715 156.739 1.00 24.03 335 GLY B C 1
ATOM 7272 O O . GLY B 1 335 ? 185.840 167.564 157.817 1.00 29.44 335 GLY B O 1
ATOM 7273 N N . LEU B 1 336 ? 184.289 168.610 156.573 1.00 18.74 336 LEU B N 1
ATOM 7274 C CA . LEU B 1 336 ? 183.804 169.384 157.711 1.00 13.79 336 LEU B CA 1
ATOM 7275 C C . LEU B 1 336 ? 183.194 168.475 158.770 1.00 21.12 336 LEU B C 1
ATOM 7276 O O . LEU B 1 336 ? 183.447 168.645 159.969 1.00 33.53 336 LEU B O 1
ATOM 7281 N N . SER B 1 337 ? 182.397 167.492 158.344 1.00 27.49 337 SER B N 1
ATOM 7282 C CA . SER B 1 337 ? 181.824 166.547 159.298 1.00 28.41 337 SER B CA 1
ATOM 7283 C C . SER B 1 337 ? 182.904 165.703 159.969 1.00 27.49 337 SER B C 1
ATOM 7284 O O . SER B 1 337 ? 182.844 165.445 161.178 1.00 30.88 337 SER B O 1
ATOM 7287 N N . THR B 1 338 ? 183.897 165.256 159.198 1.00 16.69 338 THR B N 1
ATOM 7288 C CA . THR B 1 338 ? 184.990 164.482 159.772 1.00 19.16 338 THR B CA 1
ATOM 7289 C C . THR B 1 338 ? 185.744 165.297 160.809 1.00 24.36 338 THR B C 1
ATOM 7290 O O . THR B 1 338 ? 186.099 164.787 161.875 1.00 33.06 338 THR B O 1
ATOM 7294 N N . SER B 1 339 ? 185.990 166.572 160.513 1.00 30.95 339 SER B N 1
ATOM 7295 C CA . SER B 1 339 ? 186.658 167.448 161.465 1.00 27.37 339 SER B CA 1
ATOM 7296 C C . SER B 1 339 ? 185.834 167.625 162.732 1.00 23.68 339 SER B C 1
ATOM 7297 O O . SER B 1 339 ? 186.375 167.590 163.846 1.00 28.51 339 SER B O 1
ATOM 7300 N N . ALA B 1 340 ? 184.523 167.822 162.581 1.00 21.12 340 ALA B N 1
ATOM 7301 C CA . ALA B 1 340 ? 183.667 167.987 163.749 1.00 15.55 340 ALA B CA 1
ATOM 7302 C C . ALA B 1 340 ? 183.695 166.747 164.631 1.00 27.03 340 ALA B C 1
ATOM 7303 O O . ALA B 1 340 ? 183.749 166.853 165.861 1.00 33.32 340 ALA B O 1
ATOM 7305 N N . ILE B 1 341 ? 183.667 165.560 164.023 1.00 27.49 341 ILE B N 1
ATOM 7306 C CA . ILE B 1 341 ? 183.777 164.336 164.812 1.00 13.59 341 ILE B CA 1
ATOM 7307 C C . ILE B 1 341 ? 185.157 164.225 165.449 1.00 19.55 341 ILE B C 1
ATOM 7308 O O . ILE B 1 341 ? 185.294 163.757 166.585 1.00 41.24 341 ILE B O 1
ATOM 7313 N N . ALA B 1 342 ? 186.199 164.643 164.731 1.00 22.33 342 ALA B N 1
ATOM 7314 C CA . ALA B 1 342 ? 187.563 164.472 165.219 1.00 22.32 342 ALA B CA 1
ATOM 7315 C C . ALA B 1 342 ? 187.849 165.358 166.424 1.00 25.06 342 ALA B C 1
ATOM 7316 O O . ALA B 1 342 ? 188.600 164.964 167.322 1.00 37.64 342 ALA B O 1
ATOM 7318 N N . THR B 1 343 ? 187.277 166.555 166.463 1.00 25.37 343 THR B N 1
ATOM 7319 C CA . THR B 1 343 ? 187.571 167.483 167.548 1.00 29.74 343 THR B CA 1
ATOM 7320 C C . THR B 1 343 ? 186.682 167.283 168.782 1.00 29.26 343 THR B C 1
ATOM 7321 O O . THR B 1 343 ? 186.559 168.203 169.596 1.00 28.70 343 THR B O 1
ATOM 7325 N N . ASN B 1 344 ? 186.078 166.108 168.949 1.00 29.69 344 ASN B N 1
ATOM 7326 C CA . ASN B 1 344 ? 185.212 165.840 170.092 1.00 25.25 344 ASN B CA 1
ATOM 7327 C C . ASN B 1 344 ? 185.934 165.127 171.227 1.00 32.93 344 ASN B C 1
ATOM 7328 O O . ASN B 1 344 ? 185.476 165.171 172.371 1.00 41.24 344 ASN B O 1
ATOM 7333 N N . GLY B 1 345 ? 187.044 164.461 170.948 1.00 38.83 345 GLY B N 1
ATOM 7334 C CA . GLY B 1 345 ? 187.766 163.778 172.003 1.00 28.87 345 GLY B CA 1
ATOM 7335 C C . GLY B 1 345 ? 188.986 163.103 171.426 1.00 36.27 345 GLY B C 1
ATOM 7336 O O . GLY B 1 345 ? 189.259 163.186 170.227 1.00 47.24 345 GLY B O 1
ATOM 7337 N N . PHE B 1 346 ? 189.721 162.426 172.299 1.00 34.16 346 PHE B N 1
ATOM 7338 C CA . PHE B 1 346 ? 190.906 161.709 171.858 1.00 42.98 346 PHE B CA 1
ATOM 7339 C C . PHE B 1 346 ? 190.502 160.497 171.032 1.00 49.15 346 PHE B C 1
ATOM 7340 O O . PHE B 1 346 ? 189.669 159.693 171.457 1.00 53.70 346 PHE B O 1
ATOM 7348 N N . VAL B 1 347 ? 191.101 160.359 169.855 1.00 41.58 347 VAL B N 1
ATOM 7349 C CA . VAL B 1 347 ? 190.835 159.237 168.965 1.00 38.73 347 VAL B CA 1
ATOM 7350 C C . VAL B 1 347 ? 192.017 158.283 169.037 1.00 33.43 347 VAL B C 1
ATOM 7351 O O . VAL B 1 347 ? 193.130 158.625 168.623 1.00 38.66 347 VAL B O 1
ATOM 7355 N N . ARG B 1 348 ? 191.772 157.087 169.567 1.00 45.27 348 ARG B N 1
ATOM 7356 C CA . ARG B 1 348 ? 192.823 156.112 169.827 1.00 51.51 348 ARG B CA 1
ATOM 7357 C C . ARG B 1 348 ? 193.516 155.680 168.544 1.00 54.06 348 ARG B C 1
ATOM 7358 O O . ARG B 1 348 ? 194.692 155.989 168.328 1.00 63.39 348 ARG B O 1
ATOM 7366 N N . GLY B 1 349 ? 192.791 154.973 167.689 1.00 39.91 349 GLY B N 1
ATOM 7367 C CA . GLY B 1 349 ? 193.374 154.402 166.491 1.00 36.47 349 GLY B CA 1
ATOM 7368 C C . GLY B 1 349 ? 192.277 153.967 165.550 1.00 42.53 349 GLY B C 1
ATOM 7369 O O . GLY B 1 349 ? 191.113 153.835 165.934 1.00 52.25 349 GLY B O 1
ATOM 7370 N N . GLY B 1 350 ? 192.671 153.724 164.311 1.00 46.35 350 GLY B N 1
ATOM 7371 C CA . GLY B 1 350 ? 191.710 153.604 163.240 1.00 42.40 350 GLY B CA 1
ATOM 7372 C C . GLY B 1 350 ? 191.349 154.973 162.707 1.00 43.17 350 GLY B C 1
ATOM 7373 O O . GLY B 1 350 ? 191.807 156.009 163.188 1.00 52.31 350 GLY B O 1
ATOM 7374 N N . GLY B 1 351 ? 190.508 154.974 161.685 1.00 33.50 351 GLY B N 1
ATOM 7375 C CA . GLY B 1 351 ? 190.183 156.221 161.029 1.00 37.21 351 GLY B CA 1
ATOM 7376 C C . GLY B 1 351 ? 188.716 156.574 161.068 1.00 43.26 351 GLY B C 1
ATOM 7377 O O . GLY B 1 351 ? 188.172 156.896 162.127 1.00 43.94 351 GLY B O 1
ATOM 7378 N N . ALA B 1 352 ? 188.072 156.528 159.902 1.00 43.01 352 ALA B N 1
ATOM 7379 C CA . ALA B 1 352 ? 186.642 156.797 159.837 1.00 38.74 352 ALA B CA 1
ATOM 7380 C C . ALA B 1 352 ? 185.854 155.820 160.695 1.00 38.84 352 ALA B C 1
ATOM 7381 O O . ALA B 1 352 ? 184.797 156.178 161.226 1.00 46.48 352 ALA B O 1
ATOM 7383 N N . TYR B 1 353 ? 186.346 154.588 160.846 1.00 32.84 353 TYR B N 1
ATOM 7384 C CA . TYR B 1 353 ? 185.630 153.621 161.670 1.00 30.64 353 TYR B CA 1
ATOM 7385 C C . TYR B 1 353 ? 185.574 154.076 163.118 1.00 37.42 353 TYR B C 1
ATOM 7386 O O . TYR B 1 353 ? 184.523 154.003 163.759 1.00 44.81 353 TYR B O 1
ATOM 7395 N N . TYR B 1 354 ? 186.709 154.513 163.664 1.00 30.67 354 TYR B N 1
ATOM 7396 C CA . TYR B 1 354 ? 186.735 154.922 165.063 1.00 28.83 354 TYR B CA 1
ATOM 7397 C C . TYR B 1 354 ? 185.816 156.111 165.293 1.00 33.28 354 TYR B C 1
ATOM 7398 O O . TYR B 1 354 ? 185.037 156.129 166.254 1.00 38.75 354 TYR B O 1
ATOM 7407 N N . LEU B 1 355 ? 185.862 157.090 164.387 1.00 35.10 355 LEU B N 1
ATOM 7408 C CA . LEU B 1 355 ? 184.994 158.256 164.484 1.00 34.60 355 LEU B CA 1
ATOM 7409 C C . LEU B 1 355 ? 183.524 157.856 164.455 1.00 31.95 355 LEU B C 1
ATOM 7410 O O . LEU B 1 355 ? 182.742 158.258 165.323 1.00 39.10 355 LEU B O 1
ATOM 7415 N N . ILE B 1 356 ? 183.135 157.043 163.471 1.00 23.61 356 ILE B N 1
ATOM 7416 C CA . ILE B 1 356 ? 181.727 156.688 163.323 1.00 30.49 356 ILE B CA 1
ATOM 7417 C C . ILE B 1 356 ? 181.254 155.841 164.497 1.00 38.14 356 ILE B C 1
ATOM 7418 O O . ILE B 1 356 ? 180.161 156.059 165.035 1.00 45.34 356 ILE B O 1
ATOM 7423 N N . SER B 1 357 ? 182.059 154.862 164.915 1.00 27.90 357 SER B N 1
ATOM 7424 C CA . SER B 1 357 ? 181.632 153.964 165.980 1.00 25.11 357 SER B CA 1
ATOM 7425 C C . SER B 1 357 ? 181.549 154.689 167.315 1.00 28.80 357 SER B C 1
ATOM 7426 O O . SER B 1 357 ? 180.663 154.399 168.126 1.00 45.00 357 SER B O 1
ATOM 7429 N N . ARG B 1 358 ? 182.449 155.637 167.569 1.00 24.56 358 ARG B N 1
ATOM 7430 C CA . ARG B 1 358 ? 182.352 156.384 168.812 1.00 25.93 358 ARG B CA 1
ATOM 7431 C C . ARG B 1 358 ? 181.347 157.521 168.731 1.00 33.19 358 ARG B C 1
ATOM 7432 O O . ARG B 1 358 ? 180.997 158.089 169.770 1.00 44.25 358 ARG B O 1
ATOM 7440 N N . SER B 1 359 ? 180.876 157.866 167.534 1.00 30.74 359 SER B N 1
ATOM 7441 C CA . SER B 1 359 ? 179.838 158.880 167.403 1.00 31.38 359 SER B CA 1
ATOM 7442 C C . SER B 1 359 ? 178.438 158.281 167.525 1.00 29.51 359 SER B C 1
ATOM 7443 O O . SER B 1 359 ? 177.655 158.706 168.379 1.00 42.95 359 SER B O 1
ATOM 7446 N N . LEU B 1 360 ? 178.106 157.300 166.690 1.00 25.41 360 LEU B N 1
ATOM 7447 C CA . LEU B 1 360 ? 176.770 156.713 166.740 1.00 35.98 360 LEU B CA 1
ATOM 7448 C C . LEU B 1 360 ? 176.816 155.194 166.798 1.00 35.85 360 LEU B C 1
ATOM 7449 O O . LEU B 1 360 ? 176.033 154.506 166.140 1.00 44.72 360 LEU B O 1
ATOM 7454 N N . GLY B 1 361 ? 177.717 154.642 167.597 1.00 32.12 361 GLY B N 1
ATOM 7455 C CA . GLY B 1 361 ? 177.574 153.281 168.048 1.00 28.04 361 GLY B CA 1
ATOM 7456 C C . GLY B 1 361 ? 178.157 152.225 167.137 1.00 35.95 361 GLY B C 1
ATOM 7457 O O . GLY B 1 361 ? 178.633 152.501 166.033 1.00 42.39 361 GLY B O 1
ATOM 7458 N N . PRO B 1 362 ? 178.108 150.973 167.597 1.00 38.66 362 PRO B N 1
ATOM 7459 C CA . PRO B 1 362 ? 178.843 149.897 166.921 1.00 44.37 362 PRO B CA 1
ATOM 7460 C C . PRO B 1 362 ? 178.134 149.269 165.733 1.00 43.27 362 PRO B C 1
ATOM 7461 O O . PRO B 1 362 ? 178.773 148.503 165.006 1.00 49.61 362 PRO B O 1
ATOM 7465 N N . GLU B 1 363 ? 176.858 149.562 165.492 1.00 43.28 363 GLU B N 1
ATOM 7466 C CA . GLU B 1 363 ? 176.165 148.917 164.381 1.00 45.22 363 GLU B CA 1
ATOM 7467 C C . GLU B 1 363 ? 176.549 149.560 163.053 1.00 50.95 363 GLU B C 1
ATOM 7468 O O . GLU B 1 363 ? 177.148 148.913 162.180 1.00 56.17 363 GLU B O 1
ATOM 7474 N N . PHE B 1 364 ? 176.218 150.843 162.891 1.00 43.41 364 PHE B N 1
ATOM 7475 C CA . PHE B 1 364 ? 176.735 151.594 161.758 1.00 44.49 364 PHE B CA 1
ATOM 7476 C C . PHE B 1 364 ? 178.252 151.582 161.745 1.00 49.05 364 PHE B C 1
ATOM 7477 O O . PHE B 1 364 ? 178.863 151.538 160.672 1.00 52.00 364 PHE B O 1
ATOM 7485 N N . GLY B 1 365 ? 178.872 151.616 162.925 1.00 35.73 365 GLY B N 1
ATOM 7486 C CA . GLY B 1 365 ? 180.322 151.602 162.986 1.00 34.58 365 GLY B CA 1
ATOM 7487 C C . GLY B 1 365 ? 180.913 150.353 162.367 1.00 36.12 365 GLY B C 1
ATOM 7488 O O . GLY B 1 365 ? 181.815 150.429 161.536 1.00 51.03 365 GLY B O 1
ATOM 7489 N N . GLY B 1 366 ? 180.390 149.186 162.744 1.00 35.21 366 GLY B N 1
ATOM 7490 C CA . GLY B 1 366 ? 180.893 147.947 162.180 1.00 40.30 366 GLY B CA 1
ATOM 7491 C C . GLY B 1 366 ? 180.597 147.825 160.700 1.00 44.47 366 GLY B C 1
ATOM 7492 O O . GLY B 1 366 ? 181.454 147.392 159.918 1.00 50.19 366 GLY B O 1
ATOM 7493 N N . ALA B 1 367 ? 179.386 148.215 160.290 1.00 36.46 367 ALA B N 1
ATOM 7494 C CA . ALA B 1 367 ? 179.035 148.142 158.876 1.00 41.44 367 ALA B CA 1
ATOM 7495 C C . ALA B 1 367 ? 179.983 148.985 158.030 1.00 48.32 367 ALA B C 1
ATOM 7496 O O . ALA B 1 367 ? 180.588 148.491 157.067 1.00 50.90 367 ALA B O 1
ATOM 7498 N N . ILE B 1 368 ? 180.145 150.258 158.393 1.00 41.81 368 ILE B N 1
ATOM 7499 C CA . ILE B 1 368 ? 181.003 151.143 157.616 1.00 34.76 368 ILE B CA 1
ATOM 7500 C C . ILE B 1 368 ? 182.461 150.733 157.733 1.00 37.36 368 ILE B C 1
ATOM 7501 O O . ILE B 1 368 ? 183.224 150.882 156.778 1.00 45.00 368 ILE B O 1
ATOM 7506 N N . GLY B 1 369 ? 182.881 150.215 158.887 1.00 33.13 369 GLY B N 1
ATOM 7507 C CA . GLY B 1 369 ? 184.253 149.755 158.998 1.00 31.53 369 GLY B CA 1
ATOM 7508 C C . GLY B 1 369 ? 184.562 148.648 158.011 1.00 46.63 369 GLY B C 1
ATOM 7509 O O . GLY B 1 369 ? 185.535 148.726 157.256 1.00 50.24 369 GLY B O 1
ATOM 7510 N N . LEU B 1 370 ? 183.704 147.626 157.968 1.00 40.88 370 LEU B N 1
ATOM 7511 C CA . LEU B 1 370 ? 183.925 146.528 157.032 1.00 33.61 370 LEU B CA 1
ATOM 7512 C C . LEU B 1 370 ? 183.873 147.019 155.591 1.00 39.13 370 LEU B C 1
ATOM 7513 O O . LEU B 1 370 ? 184.735 146.675 154.769 1.00 42.56 370 LEU B O 1
ATOM 7518 N N . ILE B 1 371 ? 182.881 147.854 155.270 1.00 34.18 371 ILE B N 1
ATOM 7519 C CA . ILE B 1 371 ? 182.702 148.273 153.885 1.00 35.72 371 ILE B CA 1
ATOM 7520 C C . ILE B 1 371 ? 183.845 149.178 153.436 1.00 40.47 371 ILE B C 1
ATOM 7521 O O . ILE B 1 371 ? 184.360 149.035 152.323 1.00 42.89 371 ILE B O 1
ATOM 7526 N N . PHE B 1 372 ? 184.273 150.108 154.291 1.00 37.94 372 PHE B N 1
ATOM 7527 C CA . PHE B 1 372 ? 185.346 151.027 153.936 1.00 37.40 372 PHE B CA 1
ATOM 7528 C C . PHE B 1 372 ? 186.682 150.302 153.838 1.00 35.89 372 PHE B C 1
ATOM 7529 O O . PHE B 1 372 ? 187.497 150.610 152.960 1.00 40.72 372 PHE B O 1
ATOM 7537 N N . ALA B 1 373 ? 186.924 149.327 154.722 1.00 31.73 373 ALA B N 1
ATOM 7538 C CA . ALA B 1 373 ? 188.137 148.527 154.609 1.00 34.49 373 ALA B CA 1
ATOM 7539 C C . ALA B 1 373 ? 188.161 147.745 153.302 1.00 38.76 373 ALA B C 1
ATOM 7540 O O . ALA B 1 373 ? 189.187 147.711 152.610 1.00 43.91 373 ALA B O 1
ATOM 7542 N N . PHE B 1 374 ? 187.037 147.122 152.937 1.00 27.54 374 PHE B N 1
ATOM 7543 C CA . PHE B 1 374 ? 186.991 146.396 151.671 1.00 31.47 374 PHE B CA 1
ATOM 7544 C C . PHE B 1 374 ? 187.158 147.338 150.485 1.00 36.33 374 PHE B C 1
ATOM 7545 O O . PHE B 1 374 ? 187.823 146.997 149.498 1.00 36.48 374 PHE B O 1
ATOM 7553 N N . ALA B 1 375 ? 186.554 148.525 150.558 1.00 40.61 375 ALA B N 1
ATOM 7554 C CA . ALA B 1 375 ? 186.671 149.486 149.470 1.00 33.03 375 ALA B CA 1
ATOM 7555 C C . ALA B 1 375 ? 188.111 149.939 149.286 1.00 35.10 375 ALA B C 1
ATOM 7556 O O . ALA B 1 375 ? 188.584 150.069 148.155 1.00 39.51 375 ALA B O 1
ATOM 7558 N N . ASN B 1 376 ? 188.826 150.181 150.385 1.00 31.32 376 ASN B N 1
ATOM 7559 C CA . ASN B 1 376 ? 190.233 150.554 150.272 1.00 29.88 376 ASN B CA 1
ATOM 7560 C C . ASN B 1 376 ? 191.075 149.399 149.740 1.00 30.98 376 ASN B C 1
ATOM 7561 O O . ASN B 1 376 ? 191.987 149.608 148.930 1.00 33.24 376 ASN B O 1
ATOM 7566 N N . ALA B 1 377 ? 190.776 148.172 150.170 1.00 34.68 377 ALA B N 1
ATOM 7567 C CA . ALA B 1 377 ? 191.505 147.019 149.654 1.00 31.02 377 ALA B CA 1
ATOM 7568 C C . ALA B 1 377 ? 191.315 146.872 148.149 1.00 37.14 377 ALA B C 1
ATOM 7569 O O . ALA B 1 377 ? 192.260 146.535 147.427 1.00 38.93 377 ALA B O 1
ATOM 7571 N N . VAL B 1 378 ? 190.096 147.100 147.659 1.00 34.63 378 VAL B N 1
ATOM 7572 C CA . VAL B 1 378 ? 189.851 147.016 146.221 1.00 29.56 378 VAL B CA 1
ATOM 7573 C C . VAL B 1 378 ? 190.491 148.196 145.495 1.00 36.53 378 VAL B C 1
ATOM 7574 O O . VAL B 1 378 ? 191.020 148.050 144.385 1.00 43.59 378 VAL B O 1
ATOM 7578 N N . ALA B 1 379 ? 190.438 149.385 146.098 1.00 33.57 379 ALA B N 1
ATOM 7579 C CA . ALA B 1 379 ? 191.054 150.554 145.488 1.00 25.25 379 ALA B CA 1
ATOM 7580 C C . ALA B 1 379 ? 192.552 150.370 145.327 1.00 32.87 379 ALA B C 1
ATOM 7581 O O . ALA B 1 379 ? 193.146 150.931 144.402 1.00 43.32 379 ALA B O 1
ATOM 7583 N N . VAL B 1 380 ? 193.180 149.601 146.217 1.00 32.25 380 VAL B N 1
ATOM 7584 C CA . VAL B 1 380 ? 194.588 149.261 146.022 1.00 33.41 380 VAL B CA 1
ATOM 7585 C C . VAL B 1 380 ? 194.777 148.569 144.680 1.00 35.55 380 VAL B C 1
ATOM 7586 O O . VAL B 1 380 ? 195.630 148.956 143.869 1.00 42.21 380 VAL B O 1
ATOM 7590 N N . ALA B 1 381 ? 193.962 147.546 144.420 1.00 32.72 381 ALA B N 1
ATOM 7591 C CA . ALA B 1 381 ? 194.051 146.819 143.162 1.00 30.56 381 ALA B CA 1
ATOM 7592 C C . ALA B 1 381 ? 193.748 147.725 141.981 1.00 36.50 381 ALA B C 1
ATOM 7593 O O . ALA B 1 381 ? 194.349 147.585 140.915 1.00 46.27 381 ALA B O 1
ATOM 7595 N N . MET B 1 382 ? 192.821 148.664 142.150 1.00 34.94 382 MET B N 1
ATOM 7596 C CA . MET B 1 382 ? 192.428 149.504 141.021 1.00 29.96 382 MET B CA 1
ATOM 7597 C C . MET B 1 382 ? 193.508 150.530 140.680 1.00 32.36 382 MET B C 1
ATOM 7598 O O . MET B 1 382 ? 193.795 150.771 139.500 1.00 47.23 382 MET B O 1
ATOM 7603 N N . TYR B 1 383 ? 194.141 151.128 141.692 1.00 33.94 383 TYR B N 1
ATOM 7604 C CA . TYR B 1 383 ? 195.278 152.007 141.430 1.00 27.59 383 TYR B CA 1
ATOM 7605 C C . TYR B 1 383 ? 196.447 151.232 140.830 1.00 35.67 383 TYR B C 1
ATOM 7606 O O . TYR B 1 383 ? 197.133 151.724 139.921 1.00 49.40 383 TYR B O 1
ATOM 7615 N N . VAL B 1 384 ? 196.689 150.013 141.318 1.00 35.81 384 VAL B N 1
ATOM 7616 C CA . VAL B 1 384 ? 197.759 149.201 140.748 1.00 34.35 384 VAL B CA 1
ATOM 7617 C C . VAL B 1 384 ? 197.435 148.831 139.306 1.00 31.18 384 VAL B C 1
ATOM 7618 O O . VAL B 1 384 ? 198.327 148.751 138.456 1.00 41.08 384 VAL B O 1
ATOM 7622 N N . VAL B 1 385 ? 196.157 148.607 139.006 1.00 32.79 385 VAL B N 1
ATOM 7623 C CA . VAL B 1 385 ? 195.748 148.310 137.640 1.00 33.27 385 VAL B CA 1
ATOM 7624 C C . VAL B 1 385 ? 195.965 149.520 136.745 1.00 38.17 385 VAL B C 1
ATOM 7625 O O . VAL B 1 385 ? 196.370 149.384 135.589 1.00 50.90 385 VAL B O 1
ATOM 7629 N N . GLY B 1 386 ? 195.697 150.720 137.259 1.00 31.78 386 GLY B N 1
ATOM 7630 C CA . GLY B 1 386 ? 196.027 151.918 136.503 1.00 31.93 386 GLY B CA 1
ATOM 7631 C C . GLY B 1 386 ? 197.510 152.016 136.196 1.00 36.73 386 GLY B C 1
ATOM 7632 O O . GLY B 1 386 ? 197.907 152.355 135.074 1.00 46.64 386 GLY B O 1
ATOM 7633 N N . PHE B 1 387 ? 198.348 151.708 137.190 1.00 38.79 387 PHE B N 1
ATOM 7634 C CA . PHE B 1 387 ? 199.791 151.686 136.958 1.00 34.36 387 PHE B CA 1
ATOM 7635 C C . PHE B 1 387 ? 200.168 150.663 135.894 1.00 39.09 387 PHE B C 1
ATOM 7636 O O . PHE B 1 387 ? 200.991 150.938 135.012 1.00 39.15 387 PHE B O 1
ATOM 7644 N N . ALA B 1 388 ? 199.581 149.472 135.968 1.00 45.79 388 ALA B N 1
ATOM 7645 C CA . ALA B 1 388 ? 199.865 148.441 134.979 1.00 39.90 388 ALA B CA 1
ATOM 7646 C C . ALA B 1 388 ? 199.444 148.891 133.588 1.00 48.20 388 ALA B C 1
ATOM 7647 O O . ALA B 1 388 ? 200.146 148.633 132.604 1.00 52.88 388 ALA B O 1
ATOM 7649 N N . GLU B 1 389 ? 198.295 149.558 133.487 1.00 49.29 389 GLU B N 1
ATOM 7650 C CA . GLU B 1 389 ? 197.812 150.018 132.191 1.00 44.65 389 GLU B CA 1
ATOM 7651 C C . GLU B 1 389 ? 198.764 151.035 131.581 1.00 47.54 389 GLU B C 1
ATOM 7652 O O . GLU B 1 389 ? 199.105 150.944 130.397 1.00 54.47 389 GLU B O 1
ATOM 7658 N N . THR B 1 390 ? 199.221 152.009 132.372 1.00 46.42 390 THR B N 1
ATOM 7659 C CA . THR B 1 390 ? 200.140 152.986 131.791 1.00 42.78 390 THR B CA 1
ATOM 7660 C C . THR B 1 390 ? 201.485 152.349 131.458 1.00 43.41 390 THR B C 1
ATOM 7661 O O . THR B 1 390 ? 202.121 152.717 130.462 1.00 50.82 390 THR B O 1
ATOM 7665 N N . VAL B 1 391 ? 201.922 151.367 132.253 1.00 50.70 391 VAL B N 1
ATOM 7666 C CA . VAL B 1 391 ? 203.183 150.690 131.956 1.00 49.06 391 VAL B CA 1
ATOM 7667 C C . VAL B 1 391 ? 203.091 149.934 130.637 1.00 48.96 391 VAL B C 1
ATOM 7668 O O . VAL B 1 391 ? 203.980 150.037 129.784 1.00 56.02 391 VAL B O 1
ATOM 7672 N N . VAL B 1 392 ? 202.019 149.164 130.444 1.00 49.11 392 VAL B N 1
ATOM 7673 C CA . VAL B 1 392 ? 201.892 148.402 129.206 1.00 45.48 392 VAL B CA 1
ATOM 7674 C C . VAL B 1 392 ? 201.650 149.330 128.022 1.00 51.26 392 VAL B C 1
ATOM 7675 O O . VAL B 1 392 ? 202.057 149.028 126.898 1.00 61.06 392 VAL B O 1
ATOM 7679 N N . GLU B 1 393 ? 200.996 150.473 128.245 1.00 58.36 393 GLU B N 1
ATOM 7680 C CA . GLU B 1 393 ? 200.852 151.442 127.164 1.00 52.15 393 GLU B CA 1
ATOM 7681 C C . GLU B 1 393 ? 202.207 151.981 126.730 1.00 52.85 393 GLU B C 1
ATOM 7682 O O . GLU B 1 393 ? 202.498 152.065 125.530 1.00 60.08 393 GLU B O 1
ATOM 7684 N N . LEU B 1 394 ? 203.059 152.336 127.694 1.00 56.60 394 LEU B N 1
ATOM 7685 C CA . LEU B 1 394 ? 204.383 152.840 127.348 1.00 54.93 394 LEU B CA 1
ATOM 7686 C C . LEU B 1 394 ? 205.251 151.750 126.733 1.00 55.61 394 LEU B C 1
ATOM 7687 O O . LEU B 1 394 ? 206.137 152.048 125.926 1.00 63.56 394 LEU B O 1
ATOM 7692 N N . LEU B 1 395 ? 205.016 150.488 127.097 1.00 61.76 395 LEU B N 1
ATOM 7693 C CA . LEU B 1 395 ? 205.760 149.398 126.473 1.00 61.04 395 LEU B CA 1
ATOM 7694 C C . LEU B 1 395 ? 205.294 149.157 125.041 1.00 63.49 395 LEU B C 1
ATOM 7695 O O . LEU B 1 395 ? 206.111 148.887 124.155 1.00 66.70 395 LEU B O 1
ATOM 7700 N N . LYS B 1 396 ? 203.984 149.241 124.798 1.00 68.02 396 LYS B N 1
ATOM 7701 C CA . LYS B 1 396 ? 203.464 149.069 123.447 1.00 64.78 396 LYS B CA 1
ATOM 7702 C C . LYS B 1 396 ? 203.853 150.232 122.548 1.00 68.41 396 LYS B C 1
ATOM 7703 O O . LYS B 1 396 ? 203.964 150.060 121.330 1.00 72.61 396 LYS B O 1
ATOM 7705 N N . GLU B 1 397 ? 204.053 151.420 123.123 1.00 73.03 397 GLU B N 1
ATOM 7706 C CA . GLU B 1 397 ? 204.561 152.535 122.331 1.00 69.95 397 GLU B CA 1
ATOM 7707 C C . GLU B 1 397 ? 205.929 152.206 121.751 1.00 70.46 397 GLU B C 1
ATOM 7708 O O . GLU B 1 397 ? 206.205 152.501 120.583 1.00 76.61 397 GLU B O 1
ATOM 7710 N N . HIS B 1 398 ? 206.796 151.593 122.548 1.00 69.53 398 HIS B N 1
ATOM 7711 C CA . HIS B 1 398 ? 208.076 151.102 122.067 1.00 73.79 398 HIS B CA 1
ATOM 7712 C C . HIS B 1 398 ? 207.890 149.690 121.516 1.00 76.85 398 HIS B C 1
ATOM 7713 O O . HIS B 1 398 ? 206.767 149.222 121.313 1.00 76.83 398 HIS B O 1
ATOM 7720 N N . SER B 1 399 ? 208.991 148.996 121.258 1.00 89.12 399 SER B N 1
ATOM 7721 C CA . SER B 1 399 ? 208.938 147.616 120.777 1.00 91.22 399 SER B CA 1
ATOM 7722 C C . SER B 1 399 ? 209.234 146.642 121.915 1.00 91.77 399 SER B C 1
ATOM 7723 O O . SER B 1 399 ? 210.326 146.088 122.031 1.00 97.25 399 SER B O 1
ATOM 7726 N N . ILE B 1 400 ? 208.235 146.435 122.769 1.00 81.24 400 ILE B N 1
ATOM 7727 C CA . ILE B 1 400 ? 208.359 145.535 123.910 1.00 78.74 400 ILE B CA 1
ATOM 7728 C C . ILE B 1 400 ? 206.977 145.020 124.279 1.00 81.51 400 ILE B C 1
ATOM 7729 O O . ILE B 1 400 ? 206.024 145.800 124.373 1.00 82.54 400 ILE B O 1
ATOM 7731 N N . LEU B 1 401 ? 206.870 143.709 124.489 1.00 79.87 401 LEU B N 1
ATOM 7732 C CA . LEU B 1 401 ? 205.620 143.088 124.909 1.00 79.77 401 LEU B CA 1
ATOM 7733 C C . LEU B 1 401 ? 205.918 141.676 125.385 1.00 79.10 401 LEU B C 1
ATOM 7734 O O . LEU B 1 401 ? 206.588 140.915 124.682 1.00 81.85 401 LEU B O 1
ATOM 7736 N N . MET B 1 402 ? 205.418 141.328 126.570 1.00 74.68 402 MET B N 1
ATOM 7737 C CA . MET B 1 402 ? 205.664 140.009 127.145 1.00 73.82 402 MET B CA 1
ATOM 7738 C C . MET B 1 402 ? 204.616 138.997 126.689 1.00 76.38 402 MET B C 1
ATOM 7739 O O . MET B 1 402 ? 204.953 137.955 126.118 1.00 79.59 402 MET B O 1
ATOM 7741 N N . ILE B 1 403 ? 203.344 139.290 126.943 1.00 70.79 403 ILE B N 1
ATOM 7742 C CA . ILE B 1 403 ? 202.236 138.438 126.528 1.00 69.06 403 ILE B CA 1
ATOM 7743 C C . ILE B 1 403 ? 201.109 139.341 126.051 1.00 69.34 403 ILE B C 1
ATOM 7744 O O . ILE B 1 403 ? 201.308 140.549 125.876 1.00 72.78 403 ILE B O 1
ATOM 7746 N N . ASP B 1 404 ? 199.935 138.760 125.802 1.00 63.86 404 ASP B N 1
ATOM 7747 C CA . ASP B 1 404 ? 198.751 139.551 125.484 1.00 64.07 404 ASP B CA 1
ATOM 7748 C C . ASP B 1 404 ? 198.578 140.685 126.488 1.00 70.92 404 ASP B C 1
ATOM 7749 O O . ASP B 1 404 ? 198.998 140.580 127.643 1.00 76.59 404 ASP B O 1
ATOM 7751 N N . GLU B 1 405 ? 197.951 141.775 126.035 1.00 65.18 405 GLU B N 1
ATOM 7752 C CA . GLU B 1 405 ? 197.930 143.008 126.821 1.00 63.33 405 GLU B CA 1
ATOM 7753 C C . GLU B 1 405 ? 197.348 142.786 128.213 1.00 63.73 405 GLU B C 1
ATOM 7754 O O . GLU B 1 405 ? 197.896 143.281 129.204 1.00 64.78 405 GLU B O 1
ATOM 7756 N N . ILE B 1 406 ? 196.247 142.040 128.311 1.00 56.88 406 ILE B N 1
ATOM 7757 C CA . ILE B 1 406 ? 195.646 141.781 129.618 1.00 56.82 406 ILE B CA 1
ATOM 7758 C C . ILE B 1 406 ? 196.588 140.959 130.489 1.00 58.42 406 ILE B C 1
ATOM 7759 O O . ILE B 1 406 ? 196.777 141.254 131.676 1.00 63.88 406 ILE B O 1
ATOM 7761 N N . ASN B 1 407 ? 197.190 139.912 129.919 1.00 53.51 407 ASN B N 1
ATOM 7762 C CA . ASN B 1 407 ? 198.095 139.068 130.692 1.00 54.93 407 ASN B CA 1
ATOM 7763 C C . ASN B 1 407 ? 199.327 139.841 131.143 1.00 55.84 407 ASN B C 1
ATOM 7764 O O . ASN B 1 407 ? 199.789 139.679 132.279 1.00 65.47 407 ASN B O 1
ATOM 7769 N N . ASP B 1 408 ? 199.873 140.686 130.267 1.00 52.62 408 ASP B N 1
ATOM 7770 C CA . ASP B 1 408 ? 200.983 141.540 130.671 1.00 55.27 408 ASP B CA 1
ATOM 7771 C C . ASP B 1 408 ? 200.566 142.494 131.779 1.00 58.79 408 ASP B C 1
ATOM 7772 O O . ASP B 1 408 ? 201.350 142.755 132.700 1.00 62.78 408 ASP B O 1
ATOM 7774 N N . ILE B 1 409 ? 199.340 143.018 131.706 1.00 52.98 409 ILE B N 1
ATOM 7775 C CA . ILE B 1 409 ? 198.831 143.900 132.752 1.00 49.72 409 ILE B CA 1
ATOM 7776 C C . ILE B 1 409 ? 198.823 143.177 134.091 1.00 51.09 409 ILE B C 1
ATOM 7777 O O . ILE B 1 409 ? 199.283 143.710 135.107 1.00 54.88 409 ILE B O 1
ATOM 7782 N N . ARG B 1 410 ? 198.304 141.948 134.109 1.00 47.97 410 ARG B N 1
ATOM 7783 C CA . ARG B 1 410 ? 198.279 141.188 135.357 1.00 46.41 410 ARG B CA 1
ATOM 7784 C C . ARG B 1 410 ? 199.687 140.908 135.863 1.00 46.32 410 ARG B C 1
ATOM 7785 O O . ARG B 1 410 ? 199.957 141.020 137.067 1.00 55.51 410 ARG B O 1
ATOM 7793 N N . ILE B 1 411 ? 200.602 140.553 134.960 1.00 40.70 411 ILE B N 1
ATOM 7794 C CA . ILE B 1 411 ? 201.956 140.204 135.382 1.00 44.28 411 ILE B CA 1
ATOM 7795 C C . ILE B 1 411 ? 202.644 141.405 136.021 1.00 47.36 411 ILE B C 1
ATOM 7796 O O . ILE B 1 411 ? 203.271 141.287 137.080 1.00 51.10 411 ILE B O 1
ATOM 7801 N N . ILE B 1 412 ? 202.533 142.580 135.400 1.00 48.73 412 ILE B N 1
ATOM 7802 C CA . ILE B 1 412 ? 203.194 143.751 135.973 1.00 48.38 412 ILE B CA 1
ATOM 7803 C C . ILE B 1 412 ? 202.494 144.192 137.256 1.00 49.13 412 ILE B C 1
ATOM 7804 O O . ILE B 1 412 ? 203.151 144.573 138.235 1.00 55.15 412 ILE B O 1
ATOM 7809 N N . GLY B 1 413 ? 201.158 144.132 137.284 1.00 42.86 413 GLY B N 1
ATOM 7810 C CA . GLY B 1 413 ? 200.434 144.556 138.469 1.00 41.11 413 GLY B CA 1
ATOM 7811 C C . GLY B 1 413 ? 200.754 143.713 139.686 1.00 45.32 413 GLY B C 1
ATOM 7812 O O . GLY B 1 413 ? 200.831 144.228 140.804 1.00 55.08 413 GLY B O 1
ATOM 7813 N N . ALA B 1 414 ? 200.946 142.406 139.490 1.00 43.78 414 ALA B N 1
ATOM 7814 C CA . ALA B 1 414 ? 201.328 141.552 140.610 1.00 43.94 414 ALA B CA 1
ATOM 7815 C C . ALA B 1 414 ? 202.670 141.978 141.192 1.00 40.71 414 ALA B C 1
ATOM 7816 O O . ALA B 1 414 ? 202.837 142.040 142.418 1.00 43.45 414 ALA B O 1
ATOM 7818 N N . ILE B 1 415 ? 203.635 142.286 140.327 1.00 40.04 415 ILE B N 1
ATOM 7819 C CA . ILE B 1 415 ? 204.954 142.701 140.797 1.00 40.70 415 ILE B CA 1
ATOM 7820 C C . ILE B 1 415 ? 204.853 144.001 141.582 1.00 45.01 415 ILE B C 1
ATOM 7821 O O . ILE B 1 415 ? 205.444 144.144 142.661 1.00 49.09 415 ILE B O 1
ATOM 7826 N N . THR B 1 416 ? 204.102 144.972 141.056 1.00 44.09 416 THR B N 1
ATOM 7827 C CA . THR B 1 416 ? 204.001 146.244 141.770 1.00 45.19 416 THR B CA 1
ATOM 7828 C C . THR B 1 416 ? 203.259 146.088 143.092 1.00 45.06 416 THR B C 1
ATOM 7829 O O . THR B 1 416 ? 203.601 146.753 144.076 1.00 46.11 416 THR B O 1
ATOM 7833 N N . VAL B 1 417 ? 202.246 145.221 143.147 1.00 42.78 417 VAL B N 1
ATOM 7834 C CA . VAL B 1 417 ? 201.548 145.033 144.415 1.00 40.89 417 VAL B CA 1
ATOM 7835 C C . VAL B 1 417 ? 202.453 144.340 145.431 1.00 49.37 417 VAL B C 1
ATOM 7836 O O . VAL B 1 417 ? 202.404 144.655 146.626 1.00 51.25 417 VAL B O 1
ATOM 7840 N N . VAL B 1 418 ? 203.313 143.419 144.984 1.00 46.91 418 VAL B N 1
ATOM 7841 C CA . VAL B 1 418 ? 204.269 142.799 145.900 1.00 41.91 418 VAL B CA 1
ATOM 7842 C C . VAL B 1 418 ? 205.250 143.839 146.430 1.00 37.56 418 VAL B C 1
ATOM 7843 O O . VAL B 1 418 ? 205.560 143.877 147.629 1.00 44.57 418 VAL B O 1
ATOM 7847 N N . ILE B 1 419 ? 205.745 144.708 145.548 1.00 39.12 419 ILE B N 1
ATOM 7848 C CA . ILE B 1 419 ? 206.681 145.742 145.982 1.00 38.50 419 ILE B CA 1
ATOM 7849 C C . ILE B 1 419 ? 206.011 146.682 146.979 1.00 44.97 419 ILE B C 1
ATOM 7850 O O . ILE B 1 419 ? 206.602 147.053 148.002 1.00 53.36 419 ILE B O 1
ATOM 7855 N N . LEU B 1 420 ? 204.765 147.077 146.699 1.00 42.29 420 LEU B N 1
ATOM 7856 C CA . LEU B 1 420 ? 204.040 147.960 147.606 1.00 41.39 420 LEU B CA 1
ATOM 7857 C C . LEU B 1 420 ? 203.814 147.299 148.958 1.00 40.16 420 LEU B C 1
ATOM 7858 O O . LEU B 1 420 ? 203.900 147.958 150.000 1.00 48.94 420 LEU B O 1
ATOM 7863 N N . LEU B 1 421 ? 203.509 145.999 148.962 1.00 38.39 421 LEU B N 1
ATOM 7864 C CA . LEU B 1 421 ? 203.420 145.275 150.224 1.00 37.35 421 LEU B CA 1
ATOM 7865 C C . LEU B 1 421 ? 204.741 145.329 150.971 1.00 37.11 421 LEU B C 1
ATOM 7866 O O . LEU B 1 421 ? 204.764 145.469 152.198 1.00 41.97 421 LEU B O 1
ATOM 7871 N N . GLY B 1 422 ? 205.854 145.220 150.246 1.00 38.17 422 GLY B N 1
ATOM 7872 C CA . GLY B 1 422 ? 207.153 145.333 150.892 1.00 36.28 422 GLY B CA 1
ATOM 7873 C C . GLY B 1 422 ? 207.357 146.677 151.566 1.00 39.50 422 GLY B C 1
ATOM 7874 O O . GLY B 1 422 ? 207.766 146.747 152.729 1.00 43.89 422 GLY B O 1
ATOM 7875 N N . ILE B 1 423 ? 207.064 147.765 150.849 1.00 41.98 423 ILE B N 1
ATOM 7876 C CA . ILE B 1 423 ? 207.225 149.093 151.447 1.00 40.15 423 ILE B CA 1
ATOM 7877 C C . ILE B 1 423 ? 206.304 149.261 152.650 1.00 48.00 423 ILE B C 1
ATOM 7878 O O . ILE B 1 423 ? 206.707 149.809 153.683 1.00 48.29 423 ILE B O 1
ATOM 7883 N N . SER B 1 424 ? 205.056 148.803 152.540 1.00 43.91 424 SER B N 1
ATOM 7884 C CA . SER B 1 424 ? 204.131 148.935 153.661 1.00 44.62 424 SER B CA 1
ATOM 7885 C C . SER B 1 424 ? 204.618 148.152 154.874 1.00 47.00 424 SER B C 1
ATOM 7886 O O . SER B 1 424 ? 204.550 148.643 156.007 1.00 50.03 424 SER B O 1
ATOM 7889 N N . VAL B 1 425 ? 205.121 146.936 154.654 1.00 45.06 425 VAL B N 1
ATOM 7890 C CA . VAL B 1 425 ? 205.615 146.111 155.751 1.00 44.76 425 VAL B CA 1
ATOM 7891 C C . VAL B 1 425 ? 206.846 146.738 156.392 1.00 43.92 425 VAL B C 1
ATOM 7892 O O . VAL B 1 425 ? 207.036 146.643 157.610 1.00 44.40 425 VAL B O 1
ATOM 7896 N N . ALA B 1 426 ? 207.688 147.405 155.598 1.00 44.14 426 ALA B N 1
ATOM 7897 C CA . ALA B 1 426 ? 208.936 147.951 156.120 1.00 43.94 426 ALA B CA 1
ATOM 7898 C C . ALA B 1 426 ? 208.723 148.948 157.251 1.00 47.26 426 ALA B C 1
ATOM 7899 O O . ALA B 1 426 ? 209.639 149.159 158.052 1.00 53.72 426 ALA B O 1
ATOM 7901 N N . GLY B 1 427 ? 207.550 149.560 157.344 1.00 48.16 427 GLY B N 1
ATOM 7902 C CA . GLY B 1 427 ? 207.244 150.482 158.414 1.00 47.18 427 GLY B CA 1
ATOM 7903 C C . GLY B 1 427 ? 206.699 151.791 157.891 1.00 52.43 427 GLY B C 1
ATOM 7904 O O . GLY B 1 427 ? 206.702 152.070 156.694 1.00 60.37 427 GLY B O 1
ATOM 7905 N N . MET B 1 428 ? 206.223 152.609 158.827 1.00 49.98 428 MET B N 1
ATOM 7906 C CA . MET B 1 428 ? 205.541 153.850 158.487 1.00 50.30 428 MET B CA 1
ATOM 7907 C C . MET B 1 428 ? 206.494 154.966 158.082 1.00 52.34 428 MET B C 1
ATOM 7908 O O . MET B 1 428 ? 206.152 155.782 157.222 1.00 55.31 428 MET B O 1
ATOM 7913 N N . GLU B 1 429 ? 207.674 155.038 158.700 1.00 52.66 429 GLU B N 1
ATOM 7914 C CA . GLU B 1 429 ? 208.629 156.078 158.330 1.00 53.39 429 GLU B CA 1
ATOM 7915 C C . GLU B 1 429 ? 209.079 155.918 156.883 1.00 58.01 429 GLU B C 1
ATOM 7916 O O . GLU B 1 429 ? 209.167 156.901 156.137 1.00 62.77 429 GLU B O 1
ATOM 7918 N N . TRP B 1 430 ? 209.355 154.680 156.466 1.00 53.52 430 TRP B N 1
ATOM 7919 C CA . TRP B 1 430 ? 209.710 154.428 155.074 1.00 53.98 430 TRP B CA 1
ATOM 7920 C C . TRP B 1 430 ? 208.548 154.746 154.144 1.00 54.38 430 TRP B C 1
ATOM 7921 O O . TRP B 1 430 ? 208.747 155.280 153.045 1.00 59.57 430 TRP B O 1
ATOM 7932 N N . GLU B 1 431 ? 207.325 154.417 154.566 1.00 51.65 431 GLU B N 1
ATOM 7933 C CA . GLU B 1 431 ? 206.154 154.784 153.782 1.00 49.00 431 GLU B CA 1
ATOM 7934 C C . GLU B 1 431 ? 206.061 156.294 153.624 1.00 51.78 431 GLU B C 1
ATOM 7935 O O . GLU B 1 431 ? 205.758 156.792 152.535 1.00 54.02 431 GLU B O 1
ATOM 7941 N N . ALA B 1 432 ? 206.333 157.040 154.696 1.00 42.12 432 ALA B N 1
ATOM 7942 C CA . ALA B 1 432 ? 206.295 158.495 154.613 1.00 41.59 432 ALA B CA 1
ATOM 7943 C C . ALA B 1 432 ? 207.371 159.029 153.676 1.00 44.77 432 ALA B C 1
ATOM 7944 O O . ALA B 1 432 ? 207.135 159.989 152.933 1.00 49.65 432 ALA B O 1
ATOM 7946 N N . LYS B 1 433 ? 208.567 158.436 153.711 1.00 44.15 433 LYS B N 1
ATOM 7947 C CA . LYS B 1 433 ? 209.626 158.883 152.809 1.00 48.11 433 LYS B CA 1
ATOM 7948 C C . LYS B 1 433 ? 209.255 158.630 151.351 1.00 50.14 433 LYS B C 1
ATOM 7949 O O . LYS B 1 433 ? 209.428 159.506 150.491 1.00 49.51 433 LYS B O 1
ATOM 7955 N N . ALA B 1 434 ? 208.729 157.441 151.056 1.00 41.20 434 ALA B N 1
ATOM 7956 C CA . ALA B 1 434 ? 208.251 157.172 149.706 1.00 42.19 434 ALA B CA 1
ATOM 7957 C C . ALA B 1 434 ? 207.151 158.150 149.316 1.00 48.15 434 ALA B C 1
ATOM 7958 O O . ALA B 1 434 ? 207.115 158.640 148.180 1.00 54.12 434 ALA B O 1
ATOM 7960 N N . GLN B 1 435 ? 206.257 158.463 150.255 1.00 43.61 435 GLN B N 1
ATOM 7961 C CA . GLN B 1 435 ? 205.168 159.387 149.971 1.00 43.36 435 GLN B CA 1
ATOM 7962 C C . GLN B 1 435 ? 205.693 160.771 149.612 1.00 44.54 435 GLN B C 1
ATOM 7963 O O . GLN B 1 435 ? 205.205 161.397 148.668 1.00 49.74 435 GLN B O 1
ATOM 7969 N N . ILE B 1 436 ? 206.685 161.271 150.352 1.00 40.03 436 ILE B N 1
ATOM 7970 C CA . ILE B 1 436 ? 207.166 162.625 150.079 1.00 38.38 436 ILE B CA 1
ATOM 7971 C C . ILE B 1 436 ? 207.943 162.671 148.766 1.00 45.36 436 ILE B C 1
ATOM 7972 O O . ILE B 1 436 ? 207.850 163.652 148.014 1.00 49.98 436 ILE B O 1
ATOM 7977 N N . VAL B 1 437 ? 208.712 161.622 148.451 1.00 43.94 437 VAL B N 1
ATOM 7978 C CA . VAL B 1 437 ? 209.396 161.640 147.157 1.00 42.90 437 VAL B CA 1
ATOM 7979 C C . VAL B 1 437 ? 208.385 161.564 146.013 1.00 43.25 437 VAL B C 1
ATOM 7980 O O . VAL B 1 437 ? 208.547 162.230 144.980 1.00 41.32 437 VAL B O 1
ATOM 7984 N N . LEU B 1 438 ? 207.309 160.791 146.183 1.00 39.33 438 LEU B N 1
ATOM 7985 C CA . LEU B 1 438 ? 206.278 160.769 145.151 1.00 30.98 438 LEU B CA 1
ATOM 7986 C C . LEU B 1 438 ? 205.581 162.119 145.045 1.00 37.95 438 LEU B C 1
ATOM 7987 O O . LEU B 1 438 ? 205.226 162.555 143.946 1.00 42.29 438 LEU B O 1
ATOM 7992 N N . LEU B 1 439 ? 205.382 162.795 146.177 1.00 41.53 439 LEU B N 1
ATOM 7993 C CA . LEU B 1 439 ? 204.794 164.131 146.169 1.00 35.97 439 LEU B CA 1
ATOM 7994 C C . LEU B 1 439 ? 205.649 165.102 145.369 1.00 42.25 439 LEU B C 1
ATOM 7995 O O . LEU B 1 439 ? 205.134 165.879 144.557 1.00 44.43 439 LEU B O 1
ATOM 8000 N N . VAL B 1 440 ? 206.963 165.079 145.589 1.00 42.56 440 VAL B N 1
ATOM 8001 C CA . VAL B 1 440 ? 207.815 166.029 144.881 1.00 42.80 440 VAL B CA 1
ATOM 8002 C C . VAL B 1 440 ? 207.867 165.694 143.393 1.00 39.45 440 VAL B C 1
ATOM 8003 O O . VAL B 1 440 ? 207.856 166.594 142.544 1.00 45.93 440 VAL B O 1
ATOM 8007 N N . ILE B 1 441 ? 207.881 164.402 143.046 1.00 41.81 441 ILE B N 1
ATOM 8008 C CA . ILE B 1 441 ? 207.883 164.024 141.633 1.00 39.93 441 ILE B CA 1
ATOM 8009 C C . ILE B 1 441 ? 206.589 164.467 140.959 1.00 39.14 441 ILE B C 1
ATOM 8010 O O . ILE B 1 441 ? 206.599 164.986 139.835 1.00 46.71 441 ILE B O 1
ATOM 8015 N N . LEU B 1 442 ? 205.457 164.272 141.634 1.00 41.84 442 LEU B N 1
ATOM 8016 C CA . LEU B 1 442 ? 204.172 164.682 141.082 1.00 41.58 442 LEU B CA 1
ATOM 8017 C C . LEU B 1 442 ? 204.082 166.194 140.919 1.00 46.75 442 LEU B C 1
ATOM 8018 O O . LEU B 1 442 ? 203.542 166.686 139.919 1.00 46.43 442 LEU B O 1
ATOM 8023 N N . LEU B 1 443 ? 204.580 166.948 141.899 1.00 44.02 443 LEU B N 1
ATOM 8024 C CA . LEU B 1 443 ? 204.578 168.400 141.767 1.00 44.70 443 LEU B CA 1
ATOM 8025 C C . LEU B 1 443 ? 205.459 168.839 140.607 1.00 44.11 443 LEU B C 1
ATOM 8026 O O . LEU B 1 443 ? 205.115 169.775 139.872 1.00 48.52 443 LEU B O 1
ATOM 8031 N N . LEU B 1 444 ? 206.598 168.167 140.420 1.00 39.68 444 LEU B N 1
ATOM 8032 C CA . LEU B 1 444 ? 207.442 168.461 139.269 1.00 40.39 444 LEU B CA 1
ATOM 8033 C C . LEU B 1 444 ? 206.711 168.178 137.966 1.00 45.40 444 LEU B C 1
ATOM 8034 O O . LEU B 1 444 ? 206.834 168.940 137.005 1.00 50.85 444 LEU B O 1
ATOM 8039 N N . ALA B 1 445 ? 205.952 167.083 137.909 1.00 44.45 445 ALA B N 1
ATOM 8040 C CA . ALA B 1 445 ? 205.203 166.773 136.695 1.00 42.59 445 ALA B CA 1
ATOM 8041 C C . ALA B 1 445 ? 204.130 167.821 136.417 1.00 46.37 445 ALA B C 1
ATOM 8042 O O . ALA B 1 445 ? 203.909 168.205 135.261 1.00 54.16 445 ALA B O 1
ATOM 8044 N N . ILE B 1 446 ? 203.443 168.286 137.461 1.00 51.91 446 ILE B N 1
ATOM 8045 C CA . ILE B 1 446 ? 202.432 169.326 137.272 1.00 50.31 446 ILE B CA 1
ATOM 8046 C C . ILE B 1 446 ? 203.074 170.609 136.757 1.00 53.73 446 ILE B C 1
ATOM 8047 O O . ILE B 1 446 ? 202.560 171.256 135.832 1.00 47.78 446 ILE B O 1
ATOM 8052 N N . GLY B 1 447 ? 204.206 171.000 137.348 1.00 51.85 447 GLY B N 1
ATOM 8053 C CA . GLY B 1 447 ? 204.919 172.166 136.851 1.00 48.05 447 GLY B CA 1
ATOM 8054 C C . GLY B 1 447 ? 205.410 171.982 135.428 1.00 55.62 447 GLY B C 1
ATOM 8055 O O . GLY B 1 447 ? 205.415 172.925 134.635 1.00 57.98 447 GLY B O 1
ATOM 8056 N N . ASP B 1 448 ? 205.828 170.761 135.089 1.00 57.58 448 ASP B N 1
ATOM 8057 C CA . ASP B 1 448 ? 206.237 170.445 133.725 1.00 49.39 448 ASP B CA 1
ATOM 8058 C C . ASP B 1 448 ? 205.091 170.684 132.756 1.00 51.16 448 ASP B C 1
ATOM 8059 O O . ASP B 1 448 ? 205.265 171.327 131.717 1.00 58.08 448 ASP B O 1
ATOM 8064 N N . PHE B 1 449 ? 203.904 170.178 133.091 1.00 55.73 449 PHE B N 1
ATOM 8065 C CA . PHE B 1 449 ? 202.740 170.407 132.241 1.00 52.55 449 PHE B CA 1
ATOM 8066 C C . PHE B 1 449 ? 202.459 171.896 132.087 1.00 52.18 449 PHE B C 1
ATOM 8067 O O . PHE B 1 449 ? 202.292 172.395 130.967 1.00 51.82 449 PHE B O 1
ATOM 8075 N N . VAL B 1 450 ? 202.420 172.626 133.205 1.00 59.90 450 VAL B N 1
ATOM 8076 C CA . VAL B 1 450 ? 202.054 174.041 133.150 1.00 54.36 450 VAL B CA 1
ATOM 8077 C C . VAL B 1 450 ? 203.056 174.823 132.311 1.00 57.93 450 VAL B C 1
ATOM 8078 O O . VAL B 1 450 ? 202.676 175.676 131.500 1.00 55.22 450 VAL B O 1
ATOM 8082 N N . ILE B 1 451 ? 204.349 174.541 132.482 1.00 59.93 451 ILE B N 1
ATOM 8083 C CA . ILE B 1 451 ? 205.364 175.205 131.672 1.00 57.57 451 ILE B CA 1
ATOM 8084 C C . ILE B 1 451 ? 205.219 174.812 130.208 1.00 60.54 451 ILE B C 1
ATOM 8085 O O . ILE B 1 451 ? 205.464 175.624 129.308 1.00 64.70 451 ILE B O 1
ATOM 8087 N N . GLY B 1 452 ? 204.825 173.564 129.944 1.00 60.62 452 GLY B N 1
ATOM 8088 C CA . GLY B 1 452 ? 204.656 173.125 128.569 1.00 56.92 452 GLY B CA 1
ATOM 8089 C C . GLY B 1 452 ? 203.544 173.859 127.846 1.00 52.39 452 GLY B C 1
ATOM 8090 O O . GLY B 1 452 ? 203.700 174.250 126.688 1.00 51.41 452 GLY B O 1
ATOM 8091 N N . THR B 1 453 ? 202.407 174.062 128.516 1.00 56.13 453 THR B N 1
ATOM 8092 C CA . THR B 1 453 ? 201.315 174.776 127.860 1.00 60.42 453 THR B CA 1
ATOM 8093 C C . THR B 1 453 ? 201.641 176.235 127.565 1.00 59.25 453 THR B C 1
ATOM 8094 O O . THR B 1 453 ? 200.941 176.851 126.755 1.00 58.32 453 THR B O 1
ATOM 8098 N N . PHE B 1 454 ? 202.675 176.798 128.180 1.00 60.49 454 PHE B N 1
ATOM 8099 C CA . PHE B 1 454 ? 203.041 178.188 127.951 1.00 57.00 454 PHE B CA 1
ATOM 8100 C C . PHE B 1 454 ? 204.089 178.351 126.858 1.00 61.28 454 PHE B C 1
ATOM 8101 O O . PHE B 1 454 ? 204.481 179.482 126.557 1.00 65.08 454 PHE B O 1
ATOM 8109 N N . ILE B 1 455 ? 204.547 177.256 126.259 1.00 57.58 455 ILE B N 1
ATOM 8110 C CA . ILE B 1 455 ? 205.588 177.309 125.236 1.00 53.95 455 ILE B CA 1
ATOM 8111 C C . ILE B 1 455 ? 205.131 176.512 124.021 1.00 57.24 455 ILE B C 1
ATOM 8112 O O . ILE B 1 455 ? 205.592 175.380 123.818 1.00 60.05 455 ILE B O 1
ATOM 8114 N N . PRO B 1 456 ? 204.239 177.052 123.194 1.00 59.67 456 PRO B N 1
ATOM 8115 C CA . PRO B 1 456 ? 203.763 176.294 122.033 1.00 60.12 456 PRO B CA 1
ATOM 8116 C C . PRO B 1 456 ? 204.870 176.078 121.016 1.00 59.05 456 PRO B C 1
ATOM 8117 O O . PRO B 1 456 ? 205.763 176.911 120.843 1.00 62.82 456 PRO B O 1
ATOM 8121 N N . LEU B 1 457 ? 204.798 174.941 120.333 1.00 55.62 457 LEU B N 1
ATOM 8122 C CA . LEU B 1 457 ? 205.788 174.567 119.339 1.00 55.82 457 LEU B CA 1
ATOM 8123 C C . LEU B 1 457 ? 205.085 174.131 118.064 1.00 61.27 457 LEU B C 1
ATOM 8124 O O . LEU B 1 457 ? 203.972 173.599 118.100 1.00 60.58 457 LEU B O 1
ATOM 8126 N N . GLU B 1 458 ? 205.749 174.363 116.930 1.00 67.33 458 GLU B N 1
ATOM 8127 C CA . GLU B 1 458 ? 205.176 173.991 115.643 1.00 64.26 458 GLU B CA 1
ATOM 8128 C C . GLU B 1 458 ? 205.122 172.484 115.449 1.00 63.93 458 GLU B C 1
ATOM 8129 O O . GLU B 1 458 ? 204.336 172.008 114.624 1.00 62.52 458 GLU B O 1
ATOM 8131 N N . SER B 1 459 ? 205.941 171.724 116.178 1.00 62.17 459 SER B N 1
ATOM 8132 C CA . SER B 1 459 ? 205.874 170.270 116.079 1.00 61.71 459 SER B CA 1
ATOM 8133 C C . SER B 1 459 ? 204.544 169.745 116.602 1.00 66.09 459 SER B C 1
ATOM 8134 O O . SER B 1 459 ? 203.999 168.773 116.066 1.00 65.51 459 SER B O 1
ATOM 8137 N N . LYS B 1 460 ? 204.013 170.365 117.653 1.00 65.09 460 LYS B N 1
ATOM 8138 C CA . LYS B 1 460 ? 202.710 170.006 118.192 1.00 58.96 460 LYS B CA 1
ATOM 8139 C C . LYS B 1 460 ? 201.575 170.799 117.563 1.00 63.70 460 LYS B C 1
ATOM 8140 O O . LYS B 1 460 ? 200.419 170.612 117.953 1.00 62.36 460 LYS B O 1
ATOM 8146 N N . LYS B 1 461 ? 201.874 171.692 116.622 1.00 70.01 461 LYS B N 1
ATOM 8147 C CA . LYS B 1 461 ? 200.809 172.363 115.884 1.00 62.29 461 LYS B CA 1
ATOM 8148 C C . LYS B 1 461 ? 199.892 171.389 115.151 1.00 61.09 461 LYS B C 1
ATOM 8149 O O . LYS B 1 461 ? 198.668 171.602 115.185 1.00 59.28 461 LYS B O 1
ATOM 8151 N N . PRO B 1 462 ? 200.381 170.335 114.482 1.00 63.08 462 PRO B N 1
ATOM 8152 C CA . PRO B 1 462 ? 199.446 169.331 113.944 1.00 59.29 462 PRO B CA 1
ATOM 8153 C C . PRO B 1 462 ? 198.567 168.717 115.010 1.00 62.90 462 PRO B C 1
ATOM 8154 O O . PRO B 1 462 ? 197.427 168.334 114.721 1.00 67.08 462 PRO B O 1
ATOM 8158 N N . LYS B 1 463 ? 199.069 168.608 116.237 1.00 68.87 463 LYS B N 1
ATOM 8159 C CA . LYS B 1 463 ? 198.268 168.158 117.360 1.00 63.91 463 LYS B CA 1
ATOM 8160 C C . LYS B 1 463 ? 197.257 169.240 117.733 1.00 64.04 463 LYS B C 1
ATOM 8161 O O . LYS B 1 463 ? 197.134 170.274 117.072 1.00 70.88 463 LYS B O 1
ATOM 8167 N N . GLY B 1 464 ? 196.520 169.005 118.813 1.00 53.91 464 GLY B N 1
ATOM 8168 C CA . GLY B 1 464 ? 195.619 170.036 119.286 1.00 58.43 464 GLY B CA 1
ATOM 8169 C C . GLY B 1 464 ? 196.304 171.209 119.954 1.00 58.69 464 GLY B C 1
ATOM 8170 O O . GLY B 1 464 ? 195.655 172.236 120.175 1.00 61.85 464 GLY B O 1
ATOM 8171 N N . PHE B 1 465 ? 197.590 171.084 120.271 1.00 56.47 465 PHE B N 1
ATOM 8172 C CA . PHE B 1 465 ? 198.310 172.137 120.976 1.00 61.83 465 PHE B CA 1
ATOM 8173 C C . PHE B 1 465 ? 198.392 173.401 120.127 1.00 60.20 465 PHE B C 1
ATOM 8174 O O . PHE B 1 465 ? 198.871 173.368 118.991 1.00 60.60 465 PHE B O 1
ATOM 8182 N N . PHE B 1 466 ? 197.929 174.517 120.689 1.00 63.08 466 PHE B N 1
ATOM 8183 C CA . PHE B 1 466 ? 198.009 175.811 120.025 1.00 55.96 466 PHE B CA 1
ATOM 8184 C C . PHE B 1 466 ? 198.486 176.947 120.919 1.00 59.93 466 PHE B C 1
ATOM 8185 O O . PHE B 1 466 ? 198.971 177.952 120.386 1.00 63.44 466 PHE B O 1
ATOM 8193 N N . GLY B 1 467 ? 198.371 176.835 122.242 1.00 62.23 467 GLY B N 1
ATOM 8194 C CA . GLY B 1 467 ? 198.946 177.833 123.124 1.00 59.81 467 GLY B CA 1
ATOM 8195 C C . GLY B 1 467 ? 198.024 178.938 123.601 1.00 61.75 467 GLY B C 1
ATOM 8196 O O . GLY B 1 467 ? 198.336 180.119 123.424 1.00 68.42 467 GLY B O 1
ATOM 8197 N N . TYR B 1 468 ? 196.891 178.574 124.201 1.00 58.08 468 TYR B N 1
ATOM 8198 C CA . TYR B 1 468 ? 195.950 179.533 124.789 1.00 61.26 468 TYR B CA 1
ATOM 8199 C C . TYR B 1 468 ? 195.394 180.492 123.735 1.00 63.11 468 TYR B C 1
ATOM 8200 O O . TYR B 1 468 ? 195.585 181.708 123.791 1.00 62.69 468 TYR B O 1
ATOM 8209 N N . LYS B 1 469 ? 194.693 179.916 122.765 1.00 63.18 469 LYS B N 1
ATOM 8210 C CA . LYS B 1 469 ? 193.990 180.692 121.756 1.00 60.84 469 LYS B CA 1
ATOM 8211 C C . LYS B 1 469 ? 192.555 180.924 122.210 1.00 61.42 469 LYS B C 1
ATOM 8212 O O . LYS B 1 469 ? 191.859 179.977 122.589 1.00 65.89 469 LYS B O 1
ATOM 8218 N N . SER B 1 470 ? 192.119 182.185 122.174 1.00 62.59 470 SER B N 1
ATOM 8219 C CA . SER B 1 470 ? 190.755 182.509 122.581 1.00 63.81 470 SER B CA 1
ATOM 8220 C C . SER B 1 470 ? 189.727 181.763 121.742 1.00 62.83 470 SER B C 1
ATOM 8221 O O . SER B 1 470 ? 188.619 181.484 122.217 1.00 63.71 470 SER B O 1
ATOM 8224 N N . GLU B 1 471 ? 190.074 181.433 120.497 1.00 64.26 471 GLU B N 1
ATOM 8225 C CA . GLU B 1 471 ? 189.180 180.633 119.669 1.00 68.14 471 GLU B CA 1
ATOM 8226 C C . GLU B 1 471 ? 188.931 179.271 120.299 1.00 68.90 471 GLU B C 1
ATOM 8227 O O . GLU B 1 471 ? 187.803 178.768 120.284 1.00 67.23 471 GLU B O 1
ATOM 8233 N N . ILE B 1 472 ? 189.975 178.660 120.862 1.00 63.38 472 ILE B N 1
ATOM 8234 C CA . ILE B 1 472 ? 189.807 177.378 121.538 1.00 61.93 472 ILE B CA 1
ATOM 8235 C C . ILE B 1 472 ? 188.960 177.542 122.794 1.00 60.76 472 ILE B C 1
ATOM 8236 O O . ILE B 1 472 ? 188.115 176.695 123.103 1.00 60.59 472 ILE B O 1
ATOM 8241 N N . PHE B 1 473 ? 189.177 178.629 123.537 1.00 58.36 473 PHE B N 1
ATOM 8242 C CA . PHE B 1 473 ? 188.383 178.892 124.733 1.00 54.64 473 PHE B CA 1
ATOM 8243 C C . PHE B 1 473 ? 186.901 178.963 124.383 1.00 62.93 473 PHE B C 1
ATOM 8244 O O . PHE B 1 473 ? 186.074 178.276 124.993 1.00 68.11 473 PHE B O 1
ATOM 8252 N N . ASN B 1 474 ? 186.548 179.776 123.386 1.00 64.16 474 ASN B N 1
ATOM 8253 C CA . ASN B 1 474 ? 185.142 179.897 123.011 1.00 58.00 474 ASN B CA 1
ATOM 8254 C C . ASN B 1 474 ? 184.634 178.626 122.341 1.00 54.65 474 ASN B C 1
ATOM 8255 O O . ASN B 1 474 ? 183.426 178.367 122.327 1.00 57.62 474 ASN B O 1
ATOM 8260 N N . GLU B 1 475 ? 185.540 177.817 121.789 1.00 52.04 475 GLU B N 1
ATOM 8261 C CA . GLU B 1 475 ? 185.118 176.604 121.100 1.00 59.43 475 GLU B CA 1
ATOM 8262 C C . GLU B 1 475 ? 184.932 175.448 122.073 1.00 64.64 475 GLU B C 1
ATOM 8263 O O . GLU B 1 475 ? 183.993 174.656 121.931 1.00 61.75 475 GLU B O 1
ATOM 8265 N N . ASN B 1 476 ? 185.818 175.328 123.063 1.00 61.84 476 ASN B N 1
ATOM 8266 C CA . ASN B 1 476 ? 185.737 174.224 124.011 1.00 50.51 476 ASN B CA 1
ATOM 8267 C C . ASN B 1 476 ? 184.741 174.482 125.130 1.00 55.48 476 ASN B C 1
ATOM 8268 O O . ASN B 1 476 ? 184.362 173.541 125.834 1.00 61.00 476 ASN B O 1
ATOM 8273 N N . PHE B 1 477 ? 184.307 175.725 125.308 1.00 54.91 477 PHE B N 1
ATOM 8274 C CA . PHE B 1 477 ? 183.262 176.046 126.273 1.00 47.59 477 PHE B CA 1
ATOM 8275 C C . PHE B 1 477 ? 181.919 175.589 125.722 1.00 53.75 477 PHE B C 1
ATOM 8276 O O . PHE B 1 477 ? 181.213 176.365 125.073 1.00 65.22 477 PHE B O 1
ATOM 8284 N N . GLY B 1 478 ? 181.556 174.337 125.978 1.00 45.15 478 GLY B N 1
ATOM 8285 C CA . GLY B 1 478 ? 180.318 173.802 125.468 1.00 46.19 478 GLY B CA 1
ATOM 8286 C C . GLY B 1 478 ? 180.279 172.289 125.453 1.00 44.77 478 GLY B C 1
ATOM 8287 O O . GLY B 1 478 ? 181.244 171.615 125.083 1.00 49.03 478 GLY B O 1
ATOM 8288 N N . PRO B 1 479 ? 179.137 171.732 125.832 1.00 48.19 479 PRO B N 1
ATOM 8289 C CA . PRO B 1 479 ? 178.964 170.277 126.029 1.00 54.75 479 PRO B CA 1
ATOM 8290 C C . PRO B 1 479 ? 178.861 169.474 124.734 1.00 57.46 479 PRO B C 1
ATOM 8291 O O . PRO B 1 479 ? 177.787 169.178 124.213 1.00 62.81 479 PRO B O 1
ATOM 8295 N N . ASP B 1 480 ? 180.016 169.102 124.188 1.00 52.17 480 ASP B N 1
ATOM 8296 C CA . ASP B 1 480 ? 180.081 168.303 122.966 1.00 56.30 480 ASP B CA 1
ATOM 8297 C C . ASP B 1 480 ? 180.325 166.864 123.413 1.00 58.27 480 ASP B C 1
ATOM 8298 O O . ASP B 1 480 ? 181.465 166.432 123.581 1.00 67.80 480 ASP B O 1
ATOM 8303 N N . PHE B 1 481 ? 179.243 166.113 123.604 1.00 48.77 481 PHE B N 1
ATOM 8304 C CA . PHE B 1 481 ? 179.336 164.699 123.951 1.00 51.88 481 PHE B CA 1
ATOM 8305 C C . PHE B 1 481 ? 179.367 163.888 122.661 1.00 53.55 481 PHE B C 1
ATOM 8306 O O . PHE B 1 481 ? 178.336 163.703 122.008 1.00 59.30 481 PHE B O 1
ATOM 8314 N N . ARG B 1 482 ? 180.550 163.393 122.304 1.00 61.96 482 ARG B N 1
ATOM 8315 C CA . ARG B 1 482 ? 180.805 162.807 120.990 1.00 66.19 482 ARG B CA 1
ATOM 8316 C C . ARG B 1 482 ? 180.837 161.284 121.041 1.00 66.94 482 ARG B C 1
ATOM 8317 O O . ARG B 1 482 ? 181.636 160.640 120.355 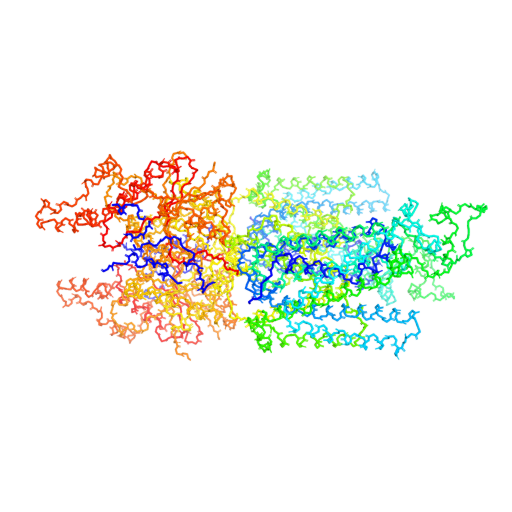1.00 67.92 482 ARG B O 1
ATOM 8325 N N . GLU B 1 483 ? 179.979 160.685 121.853 1.00 67.54 483 GLU B N 1
ATOM 8326 C CA . GLU B 1 483 ? 179.832 159.234 121.937 1.00 70.78 483 GLU B CA 1
ATOM 8327 C C . GLU B 1 483 ? 178.553 158.954 122.715 1.00 74.53 483 GLU B C 1
ATOM 8328 O O . GLU B 1 483 ? 177.745 159.859 122.956 1.00 76.41 483 GLU B O 1
ATOM 8330 N N . GLU B 1 484 ? 178.364 157.695 123.112 1.00 78.28 484 GLU B N 1
ATOM 8331 C CA . GLU B 1 484 ? 177.250 157.318 123.980 1.00 77.25 484 GLU B CA 1
ATOM 8332 C C . GLU B 1 484 ? 177.565 157.706 125.428 1.00 79.37 484 GLU B C 1
ATOM 8333 O O . GLU B 1 484 ? 177.650 156.875 126.331 1.00 79.80 484 GLU B O 1
ATOM 8335 N N . GLU B 1 485 ? 177.743 159.009 125.630 1.00 69.93 485 GLU B N 1
ATOM 8336 C CA . GLU B 1 485 ? 178.149 159.568 126.908 1.00 66.43 485 GLU B CA 1
ATOM 8337 C C . GLU B 1 485 ? 177.235 160.729 127.261 1.00 67.32 485 GLU B C 1
ATOM 8338 O O . GLU B 1 485 ? 176.671 161.384 126.381 1.00 70.67 485 GLU B O 1
ATOM 8344 N N . THR B 1 486 ? 177.093 160.982 128.558 1.00 61.31 486 THR B N 1
ATOM 8345 C CA . THR B 1 486 ? 176.242 162.049 129.057 1.00 58.35 486 THR B CA 1
ATOM 8346 C C . THR B 1 486 ? 176.949 162.768 130.199 1.00 57.60 486 THR B C 1
ATOM 8347 O O . THR B 1 486 ? 178.040 162.382 130.627 1.00 62.82 486 THR B O 1
ATOM 8351 N N . PHE B 1 487 ? 176.314 163.836 130.684 1.00 53.25 487 PHE B N 1
ATOM 8352 C CA . PHE B 1 487 ? 176.860 164.586 131.810 1.00 53.57 487 PHE B CA 1
ATOM 8353 C C . PHE B 1 487 ? 176.994 163.707 133.045 1.00 55.90 487 PHE B C 1
ATOM 8354 O O . PHE B 1 487 ? 178.025 163.732 133.729 1.00 58.23 487 PHE B O 1
ATOM 8362 N N . PHE B 1 488 ? 175.961 162.919 133.344 1.00 54.26 488 PHE B N 1
ATOM 8363 C CA . PHE B 1 488 ? 175.990 162.078 134.534 1.00 53.20 488 PHE B CA 1
ATOM 8364 C C . PHE B 1 488 ? 177.063 161.003 134.428 1.00 55.18 488 PHE B C 1
ATOM 8365 O O . PHE B 1 488 ? 177.709 160.667 135.425 1.00 65.31 488 PHE B O 1
ATOM 8373 N N . SER B 1 489 ? 177.267 160.449 133.234 1.00 47.08 489 SER B N 1
ATOM 8374 C CA . SER B 1 489 ? 178.320 159.453 133.060 1.00 49.51 489 SER B CA 1
ATOM 8375 C C . SER B 1 489 ? 179.701 160.071 133.243 1.00 53.70 489 SER B C 1
ATOM 8376 O O . SER B 1 489 ? 180.603 159.440 133.808 1.00 57.82 489 SER B O 1
ATOM 8379 N N . VAL B 1 490 ? 179.886 161.307 132.775 1.00 53.28 490 VAL B N 1
ATOM 8380 C CA . VAL B 1 490 ? 181.152 162.002 132.992 1.00 52.13 490 VAL B CA 1
ATOM 8381 C C . VAL B 1 490 ? 181.371 162.251 134.478 1.00 56.04 490 VAL B C 1
ATOM 8382 O O . VAL B 1 490 ? 182.486 162.096 134.992 1.00 57.80 490 VAL B O 1
ATOM 8386 N N . PHE B 1 491 ? 180.312 162.636 135.194 1.00 48.97 491 PHE B N 1
ATOM 8387 C CA . PHE B 1 491 ? 180.427 162.806 136.638 1.00 43.75 491 PHE B CA 1
ATOM 8388 C C . PHE B 1 491 ? 180.777 161.492 137.324 1.00 45.35 491 PHE B C 1
ATOM 8389 O O . PHE B 1 491 ? 181.577 161.467 138.267 1.00 53.09 491 PHE B O 1
ATOM 8397 N N . ALA B 1 492 ? 180.170 160.392 136.879 1.00 43.99 492 ALA B N 1
ATOM 8398 C CA . ALA B 1 492 ? 180.476 159.089 137.455 1.00 41.86 492 ALA B CA 1
ATOM 8399 C C . ALA B 1 492 ? 181.930 158.714 137.216 1.00 44.43 492 ALA B C 1
ATOM 8400 O O . ALA B 1 492 ? 182.570 158.095 138.072 1.00 54.98 492 ALA B O 1
ATOM 8402 N N . ILE B 1 493 ? 182.462 159.063 136.046 1.00 38.11 493 ILE B N 1
ATOM 8403 C CA . ILE B 1 493 ? 183.868 158.793 135.766 1.00 40.20 493 ILE B CA 1
ATOM 8404 C C . ILE B 1 493 ? 184.766 159.657 136.645 1.00 39.09 493 ILE B C 1
ATOM 8405 O O . ILE B 1 493 ? 185.790 159.192 137.157 1.00 43.75 493 ILE B O 1
ATOM 8410 N N . PHE B 1 494 ? 184.398 160.922 136.842 1.00 40.87 494 PHE B N 1
ATOM 8411 C CA . PHE B 1 494 ? 185.273 161.835 137.569 1.00 38.83 494 PHE B CA 1
ATOM 8412 C C . PHE B 1 494 ? 185.251 161.622 139.079 1.00 42.91 494 PHE B C 1
ATOM 8413 O O . PHE B 1 494 ? 186.265 161.870 139.740 1.00 42.85 494 PHE B O 1
ATOM 8421 N N . PHE B 1 495 ? 184.125 161.190 139.643 1.00 41.38 495 PHE B N 1
ATOM 8422 C CA . PHE B 1 495 ? 183.996 161.151 141.098 1.00 34.53 495 PHE B CA 1
ATOM 8423 C C . PHE B 1 495 ? 185.089 160.366 141.818 1.00 39.09 495 PHE B C 1
ATOM 8424 O O . PHE B 1 495 ? 185.533 160.829 142.883 1.00 37.97 495 PHE B O 1
ATOM 8432 N N . PRO B 1 496 ? 185.548 159.203 141.343 1.00 36.88 496 PRO B N 1
ATOM 8433 C CA . PRO B 1 496 ? 186.630 158.507 142.057 1.00 34.16 496 PRO B CA 1
ATOM 8434 C C . PRO B 1 496 ? 187.887 159.340 142.245 1.00 32.93 496 PRO B C 1
ATOM 8435 O O . PRO B 1 496 ? 188.680 159.035 143.144 1.00 33.76 496 PRO B O 1
ATOM 8439 N N . ALA B 1 497 ? 188.105 160.368 141.423 1.00 37.09 497 ALA B N 1
ATOM 8440 C CA . ALA B 1 497 ? 189.251 161.249 141.623 1.00 33.81 497 ALA B CA 1
ATOM 8441 C C . ALA B 1 497 ? 189.116 162.055 142.908 1.00 30.23 497 ALA B C 1
ATOM 8442 O O . ALA B 1 497 ? 190.110 162.300 143.600 1.00 35.54 497 ALA B O 1
ATOM 8444 N N . ALA B 1 498 ? 187.898 162.486 143.240 1.00 29.91 498 ALA B N 1
ATOM 8445 C CA . ALA B 1 498 ? 187.695 163.323 144.415 1.00 23.43 498 ALA B CA 1
ATOM 8446 C C . ALA B 1 498 ? 187.849 162.557 145.721 1.00 31.16 498 ALA B C 1
ATOM 8447 O O . ALA B 1 498 ? 188.015 163.182 146.772 1.00 33.68 498 ALA B O 1
ATOM 8449 N N . THR B 1 499 ? 187.803 161.229 145.685 1.00 36.13 499 THR B N 1
ATOM 8450 C CA . THR B 1 499 ? 187.899 160.444 146.905 1.00 32.21 499 THR B CA 1
ATOM 8451 C C . THR B 1 499 ? 189.325 160.480 147.449 1.00 32.75 499 THR B C 1
ATOM 8452 O O . THR B 1 499 ? 190.229 161.097 146.882 1.00 35.33 499 THR B O 1
ATOM 8456 N N . GLY B 1 500 ? 189.523 159.806 148.576 1.00 34.63 500 GLY B N 1
ATOM 8457 C CA . GLY B 1 500 ? 190.800 159.811 149.251 1.00 24.29 500 GLY B CA 1
ATOM 8458 C C . GLY B 1 500 ? 190.975 160.895 150.286 1.00 31.54 500 GLY B C 1
ATOM 8459 O O . GLY B 1 500 ? 192.107 161.140 150.715 1.00 34.13 500 GLY B O 1
ATOM 8460 N N . ILE B 1 501 ? 189.893 161.556 150.700 1.00 32.57 501 ILE B N 1
ATOM 8461 C CA . ILE B 1 501 ? 189.999 162.632 151.675 1.00 27.83 501 ILE B CA 1
ATOM 8462 C C . ILE B 1 501 ? 190.281 162.111 153.074 1.00 27.02 501 ILE B C 1
ATOM 8463 O O . ILE B 1 501 ? 190.713 162.878 153.939 1.00 40.61 501 ILE B O 1
ATOM 8468 N N . LEU B 1 502 ? 190.054 160.824 153.319 1.00 29.04 502 LEU B N 1
ATOM 8469 C CA . LEU B 1 502 ? 190.187 160.238 154.643 1.00 25.98 502 LEU B CA 1
ATOM 8470 C C . LEU B 1 502 ? 191.512 159.519 154.845 1.00 28.11 502 LEU B C 1
ATOM 8471 O O . LEU B 1 502 ? 191.664 158.797 155.832 1.00 29.37 502 LEU B O 1
ATOM 8476 N N . ALA B 1 503 ? 192.470 159.691 153.933 1.00 35.27 503 ALA B N 1
ATOM 8477 C CA . ALA B 1 503 ? 193.770 159.051 154.107 1.00 34.71 503 ALA B CA 1
ATOM 8478 C C . ALA B 1 503 ? 194.479 159.567 155.353 1.00 34.03 503 ALA B C 1
ATOM 8479 O O . ALA B 1 503 ? 195.068 158.787 156.109 1.00 29.98 503 ALA B O 1
ATOM 8481 N N . GLY B 1 504 ? 194.441 160.881 155.578 1.00 35.70 504 GLY B N 1
ATOM 8482 C CA . GLY B 1 504 ? 195.040 161.435 156.781 1.00 28.57 504 GLY B CA 1
ATOM 8483 C C . GLY B 1 504 ? 194.294 161.049 158.044 1.00 37.82 504 GLY B C 1
ATOM 8484 O O . GLY B 1 504 ? 194.908 160.766 159.075 1.00 38.23 504 GLY B O 1
ATOM 8485 N N . ALA B 1 505 ? 192.961 161.031 157.984 1.00 40.74 505 ALA B N 1
ATOM 8486 C CA . ALA B 1 505 ? 192.176 160.681 159.162 1.00 29.20 505 ALA B CA 1
ATOM 8487 C C . ALA B 1 505 ? 192.289 159.202 159.502 1.00 36.49 505 ALA B C 1
ATOM 8488 O O . ALA B 1 505 ? 192.057 158.817 160.652 1.00 39.67 505 ALA B O 1
ATOM 8490 N N . ASN B 1 506 ? 192.631 158.362 158.528 1.00 34.76 506 ASN B N 1
ATOM 8491 C CA . ASN B 1 506 ? 192.822 156.943 158.791 1.00 28.23 506 ASN B CA 1
ATOM 8492 C C . ASN B 1 506 ? 194.147 156.649 159.474 1.00 35.73 506 ASN B C 1
ATOM 8493 O O . ASN B 1 506 ? 194.371 155.513 159.899 1.00 46.24 506 ASN B O 1
ATOM 8498 N N . ILE B 1 507 ? 195.022 157.648 159.586 1.00 35.94 507 ILE B N 1
ATOM 8499 C CA . ILE B 1 507 ? 196.311 157.506 160.245 1.00 36.99 507 ILE B CA 1
ATOM 8500 C C . ILE B 1 507 ? 196.246 157.931 161.711 1.00 41.77 507 ILE B C 1
ATOM 8501 O O . ILE B 1 507 ? 197.226 157.764 162.448 1.00 52.95 507 ILE B O 1
ATOM 8506 N N . SER B 1 508 ? 195.068 158.365 162.178 1.00 42.21 508 SER B N 1
ATOM 8507 C CA . SER B 1 508 ? 194.912 158.974 163.500 1.00 49.44 508 SER B CA 1
ATOM 8508 C C . SER B 1 508 ? 195.607 158.194 164.608 1.00 49.04 508 SER B C 1
ATOM 8509 O O . SER B 1 508 ? 196.042 158.786 165.600 1.00 49.39 508 SER B O 1
ATOM 8512 N N . GLY B 1 509 ? 195.733 156.877 164.458 1.00 46.07 509 GLY B N 1
ATOM 8513 C CA . GLY B 1 509 ? 196.441 156.091 165.448 1.00 33.37 509 GLY B CA 1
ATOM 8514 C C . GLY B 1 509 ? 197.932 156.341 165.495 1.00 43.97 509 GLY B C 1
ATOM 8515 O O . GLY B 1 509 ? 198.601 155.820 166.394 1.00 51.98 509 GLY B O 1
ATOM 8516 N N . ASP B 1 510 ? 198.466 157.121 164.552 1.00 50.67 510 ASP B N 1
ATOM 8517 C CA . ASP B 1 510 ? 199.893 157.407 164.474 1.00 44.05 510 ASP B CA 1
ATOM 8518 C C . ASP B 1 510 ? 200.167 158.897 164.309 1.00 39.38 510 ASP B C 1
ATOM 8519 O O . ASP B 1 510 ? 201.230 159.275 163.814 1.00 45.45 510 ASP B O 1
ATOM 8524 N N . LEU B 1 511 ? 199.231 159.747 164.712 1.00 43.17 511 LEU B N 1
ATOM 8525 C CA . LEU B 1 511 ? 199.404 161.187 164.618 1.00 49.09 511 LEU B CA 1
ATOM 8526 C C . LEU B 1 511 ? 199.860 161.745 165.959 1.00 48.04 511 LEU B C 1
ATOM 8527 O O . LEU B 1 511 ? 199.474 161.245 167.019 1.00 52.26 511 LEU B O 1
ATOM 8532 N N . ALA B 1 512 ? 200.697 162.784 165.904 1.00 50.85 512 ALA B N 1
ATOM 8533 C CA . ALA B 1 512 ? 201.195 163.396 167.132 1.00 51.26 512 ALA B CA 1
ATOM 8534 C C . ALA B 1 512 ? 200.041 163.811 168.029 1.00 53.04 512 ALA B C 1
ATOM 8535 O O . ALA B 1 512 ? 199.990 163.448 169.209 1.00 59.91 512 ALA B O 1
ATOM 8537 N N . ASP B 1 513 ? 199.094 164.565 167.476 1.00 53.06 513 ASP B N 1
ATOM 8538 C CA . ASP B 1 513 ? 197.786 164.690 168.071 1.00 51.07 513 ASP B CA 1
ATOM 8539 C C . ASP B 1 513 ? 196.756 165.015 166.999 1.00 48.47 513 ASP B C 1
ATOM 8540 O O . ASP B 1 513 ? 197.017 165.846 166.121 1.00 51.61 513 ASP B O 1
ATOM 8545 N N . PRO B 1 514 ? 195.654 164.297 166.971 1.00 46.34 514 PRO B N 1
ATOM 8546 C CA . PRO B 1 514 ? 194.517 164.729 166.154 1.00 44.69 514 PRO B CA 1
ATOM 8547 C C . PRO B 1 514 ? 193.743 165.819 166.870 1.00 51.94 514 PRO B C 1
ATOM 8548 O O . PRO B 1 514 ? 194.199 166.319 167.903 1.00 55.93 514 PRO B O 1
ATOM 8552 N N . GLN B 1 515 ? 192.594 166.209 166.315 1.00 43.20 515 GLN B N 1
ATOM 8553 C CA . GLN B 1 515 ? 191.780 167.335 166.776 1.00 50.53 515 GLN B CA 1
ATOM 8554 C C . GLN B 1 515 ? 192.460 168.654 166.427 1.00 48.49 515 GLN B C 1
ATOM 8555 O O . GLN B 1 515 ? 191.863 169.725 166.568 1.00 56.06 515 GLN B O 1
ATOM 8561 N N . SER B 1 516 ? 193.702 168.585 165.959 1.00 38.70 516 SER B N 1
ATOM 8562 C CA . SER B 1 516 ? 194.381 169.757 165.429 1.00 38.13 516 SER B CA 1
ATOM 8563 C C . SER B 1 516 ? 194.954 169.430 164.059 1.00 43.13 516 SER B C 1
ATOM 8564 O O . SER B 1 516 ? 195.047 170.301 163.191 1.00 46.70 516 SER B O 1
ATOM 8567 N N . ALA B 1 517 ? 195.316 168.164 163.853 1.00 38.78 517 ALA B N 1
ATOM 8568 C CA . ALA B 1 517 ? 195.935 167.751 162.601 1.00 27.45 517 ALA B CA 1
ATOM 8569 C C . ALA B 1 517 ? 194.895 167.480 161.522 1.00 23.94 517 ALA B C 1
ATOM 8570 O O . ALA B 1 517 ? 194.996 168.002 160.408 1.00 36.39 517 ALA B O 1
ATOM 8572 N N . ILE B 1 518 ? 193.889 166.664 161.839 1.00 17.18 518 ILE B N 1
ATOM 8573 C CA . ILE B 1 518 ? 192.937 166.227 160.817 1.00 26.68 518 ILE B CA 1
ATOM 8574 C C . ILE B 1 518 ? 192.169 167.388 160.195 1.00 27.76 518 ILE B C 1
ATOM 8575 O O . ILE B 1 518 ? 192.108 167.463 158.957 1.00 29.21 518 ILE B O 1
ATOM 8580 N N . PRO B 1 519 ? 191.571 168.318 160.964 1.00 30.70 519 PRO B N 1
ATOM 8581 C CA . PRO B 1 519 ? 190.771 169.376 160.329 1.00 27.76 519 PRO B CA 1
ATOM 8582 C C . PRO B 1 519 ? 191.527 170.228 159.323 1.00 34.27 519 PRO B C 1
ATOM 8583 O O . PRO B 1 519 ? 191.159 170.272 158.144 1.00 37.96 519 PRO B O 1
ATOM 8587 N N . LYS B 1 520 ? 192.583 170.907 159.773 1.00 26.57 520 LYS B N 1
ATOM 8588 C CA . LYS B 1 520 ? 193.270 171.838 158.887 1.00 29.47 520 LYS B CA 1
ATOM 8589 C C . LYS B 1 520 ? 193.970 171.104 157.752 1.00 37.05 520 LYS B C 1
ATOM 8590 O O . LYS B 1 520 ? 193.940 171.561 156.603 1.00 42.90 520 LYS B O 1
ATOM 8596 N N . GLY B 1 521 ? 194.573 169.951 158.042 1.00 22.99 521 GLY B N 1
ATOM 8597 C CA . GLY B 1 521 ? 195.222 169.189 156.989 1.00 21.75 521 GLY B CA 1
ATOM 8598 C C . GLY B 1 521 ? 194.254 168.736 155.914 1.00 22.33 521 GLY B C 1
ATOM 8599 O O . GLY B 1 521 ? 194.507 168.912 154.720 1.00 37.34 521 GLY B O 1
ATOM 8600 N N . THR B 1 522 ? 193.119 168.166 156.325 1.00 20.31 522 THR B N 1
ATOM 8601 C CA . THR B 1 522 ? 192.146 167.674 155.356 1.00 23.59 522 THR B CA 1
ATOM 8602 C C . THR B 1 522 ? 191.540 168.812 154.548 1.00 29.03 522 THR B C 1
ATOM 8603 O O . THR B 1 522 ? 191.382 168.694 153.326 1.00 24.35 522 THR B O 1
ATOM 8607 N N . LEU B 1 523 ? 191.194 169.921 155.206 1.00 33.45 523 LEU B N 1
ATOM 8608 C CA . LEU B 1 523 ? 190.602 171.039 154.478 1.00 32.50 523 LEU B CA 1
ATOM 8609 C C . LEU B 1 523 ? 191.591 171.649 153.493 1.00 32.55 523 LEU B C 1
ATOM 8610 O O . LEU B 1 523 ? 191.223 171.959 152.353 1.00 34.87 523 LEU B O 1
ATOM 8615 N N . LEU B 1 524 ? 192.852 171.821 153.902 1.00 27.87 524 LEU B N 1
ATOM 8616 C CA . LEU B 1 524 ? 193.854 172.348 152.984 1.00 24.09 524 LEU B CA 1
ATOM 8617 C C . LEU B 1 524 ? 194.077 171.405 151.811 1.00 31.99 524 LEU B C 1
ATOM 8618 O O . LEU B 1 524 ? 194.225 171.851 150.668 1.00 42.08 524 LEU B O 1
ATOM 8623 N N . ALA B 1 525 ? 194.116 170.097 152.074 1.00 25.24 525 ALA B N 1
ATOM 8624 C CA . ALA B 1 525 ? 194.294 169.137 150.992 1.00 25.54 525 ALA B CA 1
ATOM 8625 C C . ALA B 1 525 ? 193.151 169.225 149.993 1.00 33.01 525 ALA B C 1
ATOM 8626 O O . ALA B 1 525 ? 193.374 169.249 148.777 1.00 39.18 525 ALA B O 1
ATOM 8628 N N . ILE B 1 526 ? 191.914 169.285 150.492 1.00 32.66 526 ILE B N 1
ATOM 8629 C CA . ILE B 1 526 ? 190.759 169.368 149.601 1.00 25.11 526 ILE B CA 1
ATOM 8630 C C . ILE B 1 526 ? 190.824 170.644 148.773 1.00 31.32 526 ILE B C 1
ATOM 8631 O O . ILE B 1 526 ? 190.624 170.625 147.552 1.00 41.04 526 ILE B O 1
ATOM 8636 N N . LEU B 1 527 ? 191.130 171.769 149.424 1.00 28.67 527 LEU B N 1
ATOM 8637 C CA . LEU B 1 527 ? 191.196 173.042 148.716 1.00 31.26 527 LEU B CA 1
ATOM 8638 C C . LEU B 1 527 ? 192.249 173.008 147.617 1.00 34.12 527 LEU B C 1
ATOM 8639 O O . LEU B 1 527 ? 191.988 173.413 146.478 1.00 42.42 527 LEU B O 1
ATOM 8644 N N . ILE B 1 528 ? 193.446 172.518 147.940 1.00 27.11 528 ILE B N 1
ATOM 8645 C CA . ILE B 1 528 ? 194.537 172.534 146.974 1.00 23.16 528 ILE B CA 1
ATOM 8646 C C . ILE B 1 528 ? 194.243 171.598 145.810 1.00 25.04 528 ILE B C 1
ATOM 8647 O O . ILE B 1 528 ? 194.456 171.953 144.643 1.00 36.43 528 ILE B O 1
ATOM 8652 N N . THR B 1 529 ? 193.753 170.389 146.101 1.00 33.05 529 THR B N 1
ATOM 8653 C CA . THR B 1 529 ? 193.443 169.451 145.029 1.00 34.41 529 THR B CA 1
ATOM 8654 C C . THR B 1 529 ? 192.357 170.001 144.116 1.00 33.87 529 THR B C 1
ATOM 8655 O O . THR B 1 529 ? 192.445 169.871 142.889 1.00 33.72 529 THR B O 1
ATOM 8659 N N . THR B 1 530 ? 191.327 170.626 144.692 1.00 32.07 530 THR B N 1
ATOM 8660 C CA . THR B 1 530 ? 190.261 171.193 143.873 1.00 34.89 530 THR B CA 1
ATOM 8661 C C . THR B 1 530 ? 190.776 172.336 143.007 1.00 36.55 530 THR B C 1
ATOM 8662 O O . THR B 1 530 ? 190.429 172.433 141.822 1.00 41.09 530 THR B O 1
ATOM 8666 N N . LEU B 1 531 ? 191.605 173.214 143.578 1.00 35.41 531 LEU B N 1
ATOM 8667 C CA . LEU B 1 531 ? 192.155 174.315 142.796 1.00 28.96 531 LEU B CA 1
ATOM 8668 C C . LEU B 1 531 ? 192.995 173.799 141.638 1.00 35.20 531 LEU B C 1
ATOM 8669 O O . LEU B 1 531 ? 192.898 174.307 140.515 1.00 43.13 531 LEU B O 1
ATOM 8674 N N . VAL B 1 532 ? 193.827 172.787 141.892 1.00 33.27 532 VAL B N 1
ATOM 8675 C CA . VAL B 1 532 ? 194.658 172.236 140.826 1.00 36.31 532 VAL B CA 1
ATOM 8676 C C . VAL B 1 532 ? 193.790 171.597 139.752 1.00 34.48 532 VAL B C 1
ATOM 8677 O O . VAL B 1 532 ? 194.033 171.774 138.552 1.00 41.67 532 VAL B O 1
ATOM 8681 N N . TYR B 1 533 ? 192.763 170.848 140.160 1.00 31.04 533 TYR B N 1
ATOM 8682 C CA . TYR B 1 533 ? 191.870 170.225 139.190 1.00 31.61 533 TYR B CA 1
ATOM 8683 C C . TYR B 1 533 ? 191.226 171.273 138.292 1.00 38.07 533 TYR B C 1
ATOM 8684 O O . TYR B 1 533 ? 191.232 171.143 137.062 1.00 46.62 533 TYR B O 1
ATOM 8693 N N . VAL B 1 534 ? 190.680 172.332 138.894 1.00 43.38 534 VAL B N 1
ATOM 8694 C CA . VAL B 1 534 ? 190.001 173.368 138.117 1.00 36.86 534 VAL B CA 1
ATOM 8695 C C . VAL B 1 534 ? 190.979 174.058 137.175 1.00 45.05 534 VAL B C 1
ATOM 8696 O O . VAL B 1 534 ? 190.697 174.245 135.984 1.00 47.46 534 VAL B O 1
ATOM 8700 N N . GLY B 1 535 ? 192.144 174.448 137.695 1.00 42.10 535 GLY B N 1
ATOM 8701 C CA . GLY B 1 535 ? 193.108 175.150 136.867 1.00 41.59 535 GLY B CA 1
ATOM 8702 C C . GLY B 1 535 ? 193.590 174.319 135.696 1.00 45.14 535 GLY B C 1
ATOM 8703 O O . GLY B 1 535 ? 193.675 174.810 134.570 1.00 53.80 535 GLY B O 1
ATOM 8704 N N . ILE B 1 536 ? 193.902 173.046 135.941 1.00 43.33 536 ILE B N 1
ATOM 8705 C CA . ILE B 1 536 ? 194.409 172.194 134.873 1.00 39.35 536 ILE B CA 1
ATOM 8706 C C . ILE B 1 536 ? 193.317 171.905 133.851 1.00 43.60 536 ILE B C 1
ATOM 8707 O O . ILE B 1 536 ? 193.578 171.875 132.642 1.00 51.34 536 ILE B O 1
ATOM 8712 N N . ALA B 1 537 ? 192.078 171.700 134.308 1.00 41.56 537 ALA B N 1
ATOM 8713 C CA . ALA B 1 537 ? 190.982 171.492 133.371 1.00 39.63 537 ALA B CA 1
ATOM 8714 C C . ALA B 1 537 ? 190.805 172.703 132.468 1.00 46.89 537 ALA B C 1
ATOM 8715 O O . ALA B 1 537 ? 190.704 172.570 131.242 1.00 50.12 537 ALA B O 1
ATOM 8717 N N . VAL B 1 538 ? 190.802 173.901 133.057 1.00 50.07 538 VAL B N 1
ATOM 8718 C CA . VAL B 1 538 ? 190.641 175.115 132.264 1.00 46.53 538 VAL B CA 1
ATOM 8719 C C . VAL B 1 538 ? 191.801 175.276 131.291 1.00 45.90 538 VAL B C 1
ATOM 8720 O O . VAL B 1 538 ? 191.601 175.596 130.113 1.00 52.74 538 VAL B O 1
ATOM 8724 N N . SER B 1 539 ? 193.028 175.045 131.762 1.00 42.93 539 SER B N 1
ATOM 8725 C CA . SER B 1 539 ? 194.197 175.238 130.912 1.00 42.77 539 SER B CA 1
ATOM 8726 C C . SER B 1 539 ? 194.178 174.288 129.723 1.00 48.51 539 SER B C 1
ATOM 8727 O O . SER B 1 539 ? 194.411 174.702 128.582 1.00 58.39 539 SER B O 1
ATOM 8730 N N . VAL B 1 540 ? 193.897 173.006 129.965 1.00 49.35 540 VAL B N 1
ATOM 8731 C CA . VAL B 1 540 ? 193.878 172.051 128.866 1.00 47.71 540 VAL B CA 1
ATOM 8732 C C . VAL B 1 540 ? 192.673 172.262 127.959 1.00 48.60 540 VAL B C 1
ATOM 8733 O O . VAL B 1 540 ? 192.717 171.879 126.786 1.00 47.81 540 VAL B O 1
ATOM 8737 N N . GLY B 1 541 ? 191.590 172.860 128.465 1.00 52.33 541 GLY B N 1
ATOM 8738 C CA . GLY B 1 541 ? 190.454 173.140 127.607 1.00 53.96 541 GLY B CA 1
ATOM 8739 C C . GLY B 1 541 ? 190.626 174.370 126.746 1.00 55.46 541 GLY B C 1
ATOM 8740 O O . GLY B 1 541 ? 190.066 174.440 125.649 1.00 57.77 541 GLY B O 1
ATOM 8741 N N . SER B 1 542 ? 191.398 175.345 127.212 1.00 53.33 542 SER B N 1
ATOM 8742 C CA . SER B 1 542 ? 191.611 176.581 126.476 1.00 49.04 542 SER B CA 1
ATOM 8743 C C . SER B 1 542 ? 192.874 176.552 125.629 1.00 53.28 542 SER B C 1
ATOM 8744 O O . SER B 1 542 ? 193.283 177.596 125.115 1.00 61.18 542 SER B O 1
ATOM 8747 N N . CYS B 1 543 ? 193.497 175.386 125.470 1.00 51.84 543 CYS B N 1
ATOM 8748 C CA . CYS B 1 543 ? 194.759 175.273 124.753 1.00 48.90 543 CYS B CA 1
ATOM 8749 C C . CYS B 1 543 ? 194.794 174.157 123.718 1.00 50.25 543 CYS B C 1
ATOM 8750 O O . CYS B 1 543 ? 195.605 174.236 122.789 1.00 49.41 543 CYS B O 1
ATOM 8753 N N . VAL B 1 544 ? 193.936 173.146 123.821 1.00 51.56 544 VAL B N 1
ATOM 8754 C CA . VAL B 1 544 ? 193.916 172.021 122.893 1.00 48.68 544 VAL B CA 1
ATOM 8755 C C . VAL B 1 544 ? 192.527 171.925 122.278 1.00 54.31 544 VAL B C 1
ATOM 8756 O O . VAL B 1 544 ? 191.520 172.044 122.985 1.00 58.25 544 VAL B O 1
ATOM 8760 N N . VAL B 1 545 ? 192.475 171.721 120.962 1.00 58.81 545 VAL B N 1
ATOM 8761 C CA . VAL B 1 545 ? 191.200 171.549 120.278 1.00 53.33 545 VAL B CA 1
ATOM 8762 C C . VAL B 1 545 ? 190.727 170.106 120.424 1.00 51.41 545 VAL B C 1
ATOM 8763 O O . VAL B 1 545 ? 191.494 169.200 120.757 1.00 51.93 545 VAL B O 1
ATOM 8767 N N . ARG B 1 546 ? 189.437 169.892 120.159 1.00 45.89 546 ARG B N 1
ATOM 8768 C CA . ARG B 1 546 ? 188.832 168.589 120.417 1.00 48.95 546 ARG B CA 1
ATOM 8769 C C . ARG B 1 546 ? 189.309 167.547 119.413 1.00 53.35 546 ARG B C 1
ATOM 8770 O O . ARG B 1 546 ? 189.835 166.496 119.793 1.00 54.82 546 ARG B O 1
ATOM 8778 N N . ASP B 1 547 ? 189.128 167.817 118.126 1.00 66.85 547 ASP B N 1
ATOM 8779 C CA . ASP B 1 547 ? 189.529 166.898 117.071 1.00 63.25 547 ASP B CA 1
ATOM 8780 C C . ASP B 1 547 ? 190.831 167.369 116.440 1.00 65.92 547 ASP B C 1
ATOM 8781 O O . ASP B 1 547 ? 191.070 168.573 116.312 1.00 67.29 547 ASP B O 1
ATOM 8783 N N . ALA B 1 548 ? 191.676 166.415 116.052 1.00 66.95 548 ALA B N 1
ATOM 8784 C CA . ALA B 1 548 ? 192.975 166.747 115.482 1.00 65.69 548 ALA B CA 1
ATOM 8785 C C . ALA B 1 548 ? 193.484 165.570 114.665 1.00 68.73 548 ALA B C 1
ATOM 8786 O O . ALA B 1 548 ? 193.314 164.416 115.065 1.00 71.14 548 ALA B O 1
ATOM 8788 N N . THR B 1 549 ? 194.108 165.864 113.529 1.00 77.05 549 THR B N 1
ATOM 8789 C CA . THR B 1 549 ? 194.673 164.845 112.654 1.00 76.09 549 THR B CA 1
ATOM 8790 C C . THR B 1 549 ? 196.192 164.901 112.732 1.00 74.98 549 THR B C 1
ATOM 8791 O O . THR B 1 549 ? 196.787 165.973 112.583 1.00 75.46 549 THR B O 1
ATOM 8793 N N . GLY B 1 550 ? 196.812 163.749 112.961 1.00 74.97 550 GLY B N 1
ATOM 8794 C CA . GLY B 1 550 ? 198.246 163.695 113.151 1.00 75.56 550 GLY B CA 1
ATOM 8795 C C . GLY B 1 550 ? 199.042 163.559 111.872 1.00 80.43 550 GLY B C 1
ATOM 8796 O O . GLY B 1 550 ? 199.643 162.512 111.615 1.00 79.74 550 GLY B O 1
ATOM 8797 N N . ASN B 1 551 ? 199.058 164.614 111.064 1.00 88.61 551 ASN B N 1
ATOM 8798 C CA . ASN B 1 551 ? 199.850 164.615 109.843 1.00 86.11 551 ASN B CA 1
ATOM 8799 C C . ASN B 1 551 ? 200.283 166.042 109.554 1.00 86.42 551 ASN B C 1
ATOM 8800 O O . ASN B 1 551 ? 199.481 166.972 109.670 1.00 83.25 551 ASN B O 1
ATOM 8801 N N . VAL B 1 552 ? 201.552 166.205 109.171 1.00 90.38 552 VAL B N 1
ATOM 8802 C CA . VAL B 1 552 ? 202.046 167.511 108.754 1.00 87.15 552 VAL B CA 1
ATOM 8803 C C . VAL B 1 552 ? 201.475 167.937 107.413 1.00 91.87 552 VAL B C 1
ATOM 8804 O O . VAL B 1 552 ? 201.679 169.082 106.995 1.00 92.39 552 VAL B O 1
ATOM 8805 N N . ASN B 1 553 ? 200.755 167.041 106.734 1.00 94.66 553 ASN B N 1
ATOM 8806 C CA . ASN B 1 553 ? 200.158 167.342 105.441 1.00 93.78 553 ASN B CA 1
ATOM 8807 C C . ASN B 1 553 ? 199.079 168.412 105.526 1.00 93.45 553 ASN B C 1
ATOM 8808 O O . ASN B 1 553 ? 198.706 168.971 104.490 1.00 93.33 553 ASN B O 1
ATOM 8813 N N . ASP B 1 554 ? 198.563 168.702 106.720 1.00 89.07 554 ASP B N 1
ATOM 8814 C CA . ASP B 1 554 ? 197.646 169.820 106.879 1.00 87.68 554 ASP B CA 1
ATOM 8815 C C . ASP B 1 554 ? 198.379 171.124 106.588 1.00 91.28 554 ASP B C 1
ATOM 8816 O O . ASP B 1 554 ? 199.484 171.359 107.085 1.00 89.98 554 ASP B O 1
ATOM 8817 N N . THR B 1 555 ? 197.759 171.971 105.777 1.00 92.11 555 THR B N 1
ATOM 8818 C CA . THR B 1 555 ? 198.393 173.187 105.294 1.00 91.55 555 THR B CA 1
ATOM 8819 C C . THR B 1 555 ? 197.730 174.422 105.891 1.00 91.17 555 THR B C 1
ATOM 8820 O O . THR B 1 555 ? 196.657 174.355 106.493 1.00 88.54 555 THR B O 1
ATOM 8821 N N . ILE B 1 556 ? 198.393 175.562 105.708 1.00 95.73 556 ILE B N 1
ATOM 8822 C CA . ILE B 1 556 ? 197.899 176.846 106.192 1.00 93.87 556 ILE B CA 1
ATOM 8823 C C . ILE B 1 556 ? 197.861 177.828 105.028 1.00 95.66 556 ILE B C 1
ATOM 8824 O O . ILE B 1 556 ? 198.060 179.034 105.212 1.00 95.88 556 ILE B O 1
ATOM 8825 N N . VAL B 1 557 ? 197.613 177.311 103.821 1.00 95.29 557 VAL B N 1
ATOM 8826 C CA . VAL B 1 557 ? 197.625 178.145 102.620 1.00 91.60 557 VAL B CA 1
ATOM 8827 C C . VAL B 1 557 ? 196.587 179.255 102.702 1.00 93.70 557 VAL B C 1
ATOM 8828 O O . VAL B 1 557 ? 196.736 180.302 102.059 1.00 90.83 557 VAL B O 1
ATOM 8829 N N . THR B 1 558 ? 195.527 179.055 103.484 1.00 99.63 558 THR B N 1
ATOM 8830 C CA . THR B 1 558 ? 194.475 180.057 103.644 1.00 97.07 558 THR B CA 1
ATOM 8831 C C . THR B 1 558 ? 193.613 180.181 102.389 1.00 98.97 558 THR B C 1
ATOM 8832 O O . THR B 1 558 ? 193.160 181.271 102.036 1.00 98.59 558 THR B O 1
ATOM 8833 N N . GLU B 1 559 ? 193.389 179.058 101.713 1.00 99.31 559 GLU B N 1
ATOM 8834 C CA . GLU B 1 559 ? 192.571 179.041 100.511 1.00 97.86 559 GLU B CA 1
ATOM 8835 C C . GLU B 1 559 ? 191.115 179.359 100.855 1.00 100.73 559 GLU B C 1
ATOM 8836 O O . GLU B 1 559 ? 190.738 179.522 102.019 1.00 99.20 559 GLU B O 1
ATOM 8837 N N . LEU B 1 560 ? 190.288 179.449 99.815 1.00 103.70 560 LEU B N 1
ATOM 8838 C CA . LEU B 1 560 ? 188.879 179.795 99.977 1.00 102.68 560 LEU B CA 1
ATOM 8839 C C . LEU B 1 560 ? 188.179 178.711 100.787 1.00 103.66 560 LEU B C 1
ATOM 8840 O O . LEU B 1 560 ? 188.018 177.579 100.320 1.00 101.85 560 LEU B O 1
ATOM 8841 N N . THR B 1 561 ? 187.764 179.056 102.003 1.00 105.27 561 THR B N 1
ATOM 8842 C CA . THR B 1 561 ? 187.055 178.125 102.868 1.00 102.07 561 THR B CA 1
ATOM 8843 C C . THR B 1 561 ? 186.371 178.924 103.966 1.00 102.76 561 THR B C 1
ATOM 8844 O O . THR B 1 561 ? 186.984 179.811 104.566 1.00 99.75 561 THR B O 1
ATOM 8845 N N . ASN B 1 562 ? 185.101 178.607 104.219 1.00 108.68 562 ASN B N 1
ATOM 8846 C CA . ASN B 1 562 ? 184.357 179.301 105.265 1.00 109.62 562 ASN B CA 1
ATOM 8847 C C . ASN B 1 562 ? 184.873 178.918 106.646 1.00 109.77 562 ASN B C 1
ATOM 8848 O O . ASN B 1 562 ? 185.221 179.787 107.455 1.00 108.62 562 ASN B O 1
ATOM 8853 N N . CYS B 1 563 ? 184.924 177.616 106.927 1.00 107.54 563 CYS B N 1
ATOM 8854 C CA . CYS B 1 563 ? 185.472 177.047 108.162 1.00 105.89 563 CYS B CA 1
ATOM 8855 C C . CYS B 1 563 ? 184.932 177.771 109.402 1.00 104.66 563 CYS B C 1
ATOM 8856 O O . CYS B 1 563 ? 185.644 178.442 110.146 1.00 103.73 563 CYS B O 1
ATOM 8859 N N . THR B 1 564 ? 183.622 177.608 109.599 1.00 94.81 564 THR B N 1
ATOM 8860 C CA . THR B 1 564 ? 182.971 178.179 110.772 1.00 93.37 564 THR B CA 1
ATOM 8861 C C . THR B 1 564 ? 183.551 177.643 112.075 1.00 95.05 564 THR B C 1
ATOM 8862 O O . THR B 1 564 ? 183.428 178.304 113.112 1.00 95.98 564 THR B O 1
ATOM 8863 N N . SER B 1 565 ? 184.177 176.469 112.047 1.00 90.80 565 SER B N 1
ATOM 8864 C CA . SER B 1 565 ? 184.779 175.905 113.244 1.00 88.75 565 SER B CA 1
ATOM 8865 C C . SER B 1 565 ? 185.996 176.725 113.667 1.00 86.55 565 SER B C 1
ATOM 8866 O O . SER B 1 565 ? 186.568 177.493 112.889 1.00 86.50 565 SER B O 1
ATOM 8867 N N . ALA B 1 566 ? 186.390 176.550 114.925 1.00 83.41 566 ALA B N 1
ATOM 8868 C CA . ALA B 1 566 ? 187.483 177.313 115.512 1.00 83.65 566 ALA B CA 1
ATOM 8869 C C . ALA B 1 566 ? 188.853 176.711 115.238 1.00 81.76 566 ALA B C 1
ATOM 8870 O O . ALA B 1 566 ? 189.864 177.320 115.603 1.00 78.67 566 ALA B O 1
ATOM 8871 N N . ALA B 1 567 ? 188.916 175.533 114.615 1.00 81.29 567 ALA B N 1
ATOM 8872 C CA . ALA B 1 567 ? 190.210 174.941 114.297 1.00 79.77 567 ALA B CA 1
ATOM 8873 C C . ALA B 1 567 ? 190.953 175.762 113.251 1.00 85.42 567 ALA B C 1
ATOM 8874 O O . ALA B 1 567 ? 192.170 175.949 113.354 1.00 84.89 567 ALA B O 1
ATOM 8876 N N . CYS B 1 568 ? 190.236 176.266 112.241 1.00 89.47 568 CYS B N 1
ATOM 8877 C CA . CYS B 1 568 ? 190.888 176.965 111.138 1.00 83.66 568 CYS B CA 1
ATOM 8878 C C . CYS B 1 568 ? 191.362 178.355 111.539 1.00 83.45 568 CYS B C 1
ATOM 8879 O O . CYS B 1 568 ? 192.334 178.860 110.969 1.00 81.89 568 CYS B O 1
ATOM 8882 N N . LYS B 1 569 ? 190.691 178.985 112.507 1.00 80.05 569 LYS B N 1
ATOM 8883 C CA . LYS B 1 569 ? 191.002 180.370 112.851 1.00 78.13 569 LYS B CA 1
ATOM 8884 C C . LYS B 1 569 ? 192.452 180.525 113.291 1.00 83.45 569 LYS B C 1
ATOM 8885 O O . LYS B 1 569 ? 193.073 181.566 113.048 1.00 82.92 569 LYS B O 1
ATOM 8886 N N . LEU B 1 570 ? 193.008 179.503 113.942 1.00 82.90 570 LEU B N 1
ATOM 8887 C CA . LEU B 1 570 ? 194.419 179.540 114.306 1.00 80.80 570 LEU B CA 1
ATOM 8888 C C . LEU B 1 570 ? 195.298 179.148 113.125 1.00 81.42 570 LEU B C 1
ATOM 8889 O O . LEU B 1 570 ? 196.304 179.808 112.843 1.00 80.96 570 LEU B O 1
ATOM 8890 N N . ASN B 1 571 ? 194.930 178.080 112.427 1.00 79.13 571 ASN B N 1
ATOM 8891 C CA . ASN B 1 571 ? 195.657 177.614 111.254 1.00 78.14 571 ASN B CA 1
ATOM 8892 C C . ASN B 1 571 ? 194.881 176.438 110.680 1.00 77.52 571 ASN B C 1
ATOM 8893 O O . ASN B 1 571 ?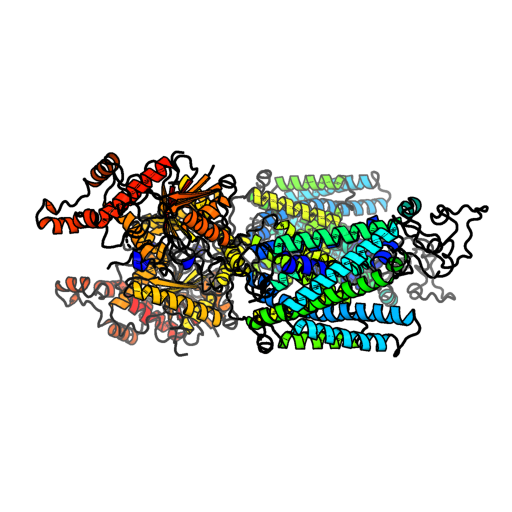 193.868 176.009 111.236 1.00 77.88 571 ASN B O 1
ATOM 8894 N N . PHE B 1 572 ? 195.371 175.914 109.561 1.00 80.91 572 PHE B N 1
ATOM 8895 C CA . PHE B 1 572 ? 194.702 174.789 108.926 1.00 83.14 572 PHE B CA 1
ATOM 8896 C C . PHE B 1 572 ? 195.067 173.448 109.545 1.00 80.60 572 PHE B C 1
ATOM 8897 O O . PHE B 1 572 ? 194.455 172.436 109.189 1.00 77.32 572 PHE B O 1
ATOM 8898 N N . ASP B 1 573 ? 196.040 173.413 110.452 1.00 79.54 573 ASP B N 1
ATOM 8899 C CA . ASP B 1 573 ? 196.458 172.155 111.053 1.00 78.32 573 ASP B CA 1
ATOM 8900 C C . ASP B 1 573 ? 195.343 171.587 111.922 1.00 85.94 573 ASP B C 1
ATOM 8901 O O . ASP B 1 573 ? 194.647 172.324 112.625 1.00 89.06 573 ASP B O 1
ATOM 8902 N N . PHE B 1 574 ? 195.174 170.264 111.860 1.00 83.10 574 PHE B N 1
ATOM 8903 C CA . PHE B 1 574 ? 194.197 169.542 112.675 1.00 74.66 574 PHE B CA 1
ATOM 8904 C C . PHE B 1 574 ? 192.772 170.016 112.383 1.00 77.82 574 PHE B C 1
ATOM 8905 O O . PHE B 1 574 ? 192.071 170.544 113.248 1.00 75.91 574 PHE B O 1
ATOM 8907 N N . SER B 1 575 ? 192.352 169.821 111.133 1.00 84.91 575 SER B N 1
ATOM 8908 C CA . SER B 1 575 ? 191.039 170.260 110.688 1.00 84.03 575 SER B CA 1
ATOM 8909 C C . SER B 1 575 ? 190.380 169.175 109.850 1.00 85.86 575 SER B C 1
ATOM 8910 O O . SER B 1 575 ? 191.051 168.420 109.141 1.00 85.42 575 SER B O 1
ATOM 8913 N N . SER B 1 576 ? 189.051 169.110 109.946 1.00 90.02 576 SER B N 1
ATOM 8914 C CA . SER B 1 576 ? 188.210 168.293 109.071 1.00 87.83 576 SER B CA 1
ATOM 8915 C C . SER B 1 576 ? 188.554 166.804 109.171 1.00 90.20 576 SER B C 1
ATOM 8916 O O . SER B 1 576 ? 188.949 166.161 108.197 1.00 83.57 576 SER B O 1
ATOM 8918 N N . CYS B 1 577 ? 188.393 166.263 110.376 1.00 102.49 577 CYS B N 1
ATOM 8919 C CA . CYS B 1 577 ? 188.407 164.821 110.593 1.00 100.30 577 CYS B CA 1
ATOM 8920 C C . CYS B 1 577 ? 187.084 164.372 111.202 1.00 98.79 577 CYS B C 1
ATOM 8921 O O . CYS B 1 577 ? 187.029 163.451 112.017 1.00 98.52 577 CYS B O 1
ATOM 8924 N N . GLU B 1 578 ? 185.998 165.032 110.802 1.00 94.90 578 GLU B N 1
ATOM 8925 C CA . GLU B 1 578 ? 184.668 164.733 111.314 1.00 93.02 578 GLU B CA 1
ATOM 8926 C C . GLU B 1 578 ? 183.934 163.679 110.497 1.00 93.49 578 GLU B C 1
ATOM 8927 O O . GLU B 1 578 ? 182.843 163.260 110.897 1.00 91.19 578 GLU B O 1
ATOM 8929 N N . SER B 1 579 ? 184.497 163.243 109.371 1.00 91.52 579 SER B N 1
ATOM 8930 C CA . SER B 1 579 ? 183.858 162.226 108.546 1.00 90.60 579 SER B CA 1
ATOM 8931 C C . SER B 1 579 ? 184.244 160.818 108.985 1.00 92.57 579 SER B C 1
ATOM 8932 O O . SER B 1 579 ? 183.384 159.940 109.094 1.00 91.61 579 SER B O 1
ATOM 8933 N N . SER B 1 580 ? 185.525 160.596 109.245 1.00 98.74 580 SER B N 1
ATOM 8934 C CA . SER B 1 580 ? 186.049 159.327 109.716 1.00 98.23 580 SER B CA 1
ATOM 8935 C C . SER B 1 580 ? 186.746 159.544 111.052 1.00 98.65 580 SER B C 1
ATOM 8936 O O . SER B 1 580 ? 187.141 160.669 111.380 1.00 98.68 580 SER B O 1
ATOM 8937 N N . PRO B 1 581 ? 186.912 158.492 111.850 1.00 101.90 581 PRO B N 1
ATOM 8938 C CA . PRO B 1 581 ? 187.534 158.669 113.168 1.00 102.64 581 PRO B CA 1
ATOM 8939 C C . PRO B 1 581 ? 189.006 159.028 113.056 1.00 101.95 581 PRO B C 1
ATOM 8940 O O . PRO B 1 581 ? 189.838 158.180 112.718 1.00 99.87 581 PRO B O 1
ATOM 8944 N N . CYS B 1 582 ? 189.335 160.284 113.342 1.00 97.55 582 CYS B N 1
ATOM 8945 C CA . CYS B 1 582 ? 190.716 160.724 113.269 1.00 97.93 582 CYS B CA 1
ATOM 8946 C C . CYS B 1 582 ? 191.447 160.409 114.571 1.00 94.49 582 CYS B C 1
ATOM 8947 O O . CYS B 1 582 ? 190.842 160.201 115.625 1.00 93.44 582 CYS B O 1
ATOM 8950 N N . SER B 1 583 ? 192.778 160.370 114.472 1.00 84.35 583 SER B N 1
ATOM 8951 C CA . SER B 1 583 ? 193.583 159.597 115.414 1.00 79.91 583 SER B CA 1
ATOM 8952 C C . SER B 1 583 ? 193.466 160.108 116.844 1.00 79.36 583 SER B C 1
ATOM 8953 O O . SER B 1 583 ? 193.336 159.313 117.781 1.00 80.20 583 SER B O 1
ATOM 8954 N N . TYR B 1 584 ? 193.520 161.422 117.038 1.00 72.07 584 TYR B N 1
ATOM 8955 C CA . TYR B 1 584 ? 193.711 161.972 118.374 1.00 70.76 584 TYR B CA 1
ATOM 8956 C C . TYR B 1 584 ? 193.104 163.371 118.462 1.00 70.63 584 TYR B C 1
ATOM 8957 O O . TYR B 1 584 ? 192.369 163.811 117.574 1.00 75.67 584 TYR B O 1
ATOM 8966 N N . GLY B 1 585 ? 193.406 164.063 119.565 1.00 63.38 585 GLY B N 1
ATOM 8967 C CA . GLY B 1 585 ? 192.879 165.354 119.942 1.00 61.45 585 GLY B CA 1
ATOM 8968 C C . GLY B 1 585 ? 192.472 165.337 121.400 1.00 60.31 585 GLY B C 1
ATOM 8969 O O . GLY B 1 585 ? 192.933 164.500 122.184 1.00 64.43 585 GLY B O 1
ATOM 8970 N N . LEU B 1 586 ? 191.586 166.257 121.771 1.00 53.04 586 LEU B N 1
ATOM 8971 C CA . LEU B 1 586 ? 191.062 166.328 123.128 1.00 47.99 586 LEU B CA 1
ATOM 8972 C C . LEU B 1 586 ? 189.901 165.377 123.358 1.00 49.03 586 LEU B C 1
ATOM 8973 O O . LEU B 1 586 ? 189.337 165.360 124.456 1.00 52.43 586 LEU B O 1
ATOM 8978 N N . MET B 1 587 ? 189.523 164.598 122.350 1.00 56.30 587 MET B N 1
ATOM 8979 C CA . MET B 1 587 ? 188.445 163.630 122.480 1.00 53.86 587 MET B CA 1
ATOM 8980 C C . MET B 1 587 ? 188.867 162.206 122.164 1.00 52.38 587 MET B C 1
ATOM 8981 O O . MET B 1 587 ? 188.169 161.273 122.576 1.00 56.77 587 MET B O 1
ATOM 8986 N N . ASN B 1 588 ? 189.980 162.001 121.466 1.00 54.90 588 ASN B N 1
ATOM 8987 C CA . ASN B 1 588 ? 190.419 160.672 121.079 1.00 59.02 588 ASN B CA 1
ATOM 8988 C C . ASN B 1 588 ? 191.810 160.329 121.587 1.00 60.97 588 ASN B C 1
ATOM 8989 O O . ASN B 1 588 ? 192.321 159.251 121.264 1.00 66.27 588 ASN B O 1
ATOM 8991 N N . ASN B 1 589 ? 192.438 161.205 122.367 1.00 58.90 589 ASN B N 1
ATOM 8992 C CA . ASN B 1 589 ? 193.790 160.987 122.867 1.00 59.28 589 ASN B CA 1
ATOM 8993 C C . ASN B 1 589 ? 193.799 161.156 124.377 1.00 63.84 589 ASN B C 1
ATOM 8994 O O . ASN B 1 589 ? 193.400 162.207 124.887 1.00 63.60 589 ASN B O 1
ATOM 8999 N N . PHE B 1 590 ? 194.258 160.130 125.087 1.00 60.44 590 PHE B N 1
ATOM 9000 C CA . PHE B 1 590 ? 194.478 160.239 126.520 1.00 55.35 590 PHE B CA 1
ATOM 9001 C C . PHE B 1 590 ? 195.914 160.606 126.869 1.00 57.52 590 PHE B C 1
ATOM 9002 O O . PHE B 1 590 ? 196.213 160.825 128.046 1.00 66.92 590 PHE B O 1
ATOM 9010 N N . GLN B 1 591 ? 196.798 160.686 125.879 1.00 62.33 591 GLN B N 1
ATOM 9011 C CA . GLN B 1 591 ? 198.189 161.061 126.084 1.00 57.70 591 GLN B CA 1
ATOM 9012 C C . GLN B 1 591 ? 198.429 162.551 125.901 1.00 56.19 591 GLN B C 1
ATOM 9013 O O . GLN B 1 591 ? 199.579 162.991 125.984 1.00 59.45 591 GLN B O 1
ATOM 9019 N N . VAL B 1 592 ? 197.374 163.332 125.655 1.00 53.63 592 VAL B N 1
ATOM 9020 C CA . VAL B 1 592 ? 197.527 164.749 125.337 1.00 55.52 592 VAL B CA 1
ATOM 9021 C C . VAL B 1 592 ? 198.227 165.495 126.463 1.00 57.96 592 VAL B C 1
ATOM 9022 O O . VAL B 1 592 ? 198.981 166.445 126.217 1.00 60.89 592 VAL B O 1
ATOM 9026 N N . MET B 1 593 ? 198.007 165.075 127.709 1.00 61.21 593 MET B N 1
ATOM 9027 C CA . MET B 1 593 ? 198.727 165.666 128.831 1.00 52.00 593 MET B CA 1
ATOM 9028 C C . MET B 1 593 ? 200.233 165.524 128.648 1.00 57.14 593 MET B C 1
ATOM 9029 O O . MET B 1 593 ? 200.985 166.491 128.811 1.00 58.32 593 MET B O 1
ATOM 9034 N N . SER B 1 594 ? 200.690 164.320 128.303 1.00 55.54 594 SER B N 1
ATOM 9035 C CA . SER B 1 594 ? 202.102 164.085 128.041 1.00 52.56 594 SER B CA 1
ATOM 9036 C C . SER B 1 594 ? 202.558 164.676 126.716 1.00 60.75 594 SER B C 1
ATOM 9037 O O . SER B 1 594 ? 203.764 164.704 126.450 1.00 64.74 594 SER B O 1
ATOM 9039 N N . MET B 1 595 ? 201.626 165.141 125.884 1.00 62.87 595 MET B N 1
ATOM 9040 C CA . MET B 1 595 ? 201.978 165.752 124.608 1.00 56.06 595 MET B CA 1
ATOM 9041 C C . MET B 1 595 ? 202.257 167.241 124.764 1.00 52.06 595 MET B C 1
ATOM 9042 O O . MET B 1 595 ? 203.334 167.723 124.403 1.00 56.12 595 MET B O 1
ATOM 9047 N N . VAL B 1 596 ? 201.300 167.983 125.317 1.00 50.76 596 VAL B N 1
ATOM 9048 C CA . VAL B 1 596 ? 201.387 169.439 125.357 1.00 51.23 596 VAL B CA 1
ATOM 9049 C C . VAL B 1 596 ? 202.412 169.887 126.390 1.00 52.08 596 VAL B C 1
ATOM 9050 O O . VAL B 1 596 ? 202.686 171.084 126.529 1.00 59.05 596 VAL B O 1
ATOM 9054 N N . SER B 1 597 ? 202.989 168.937 127.114 1.00 54.47 597 SER B N 1
ATOM 9055 C CA . SER B 1 597 ? 203.992 169.252 128.120 1.00 54.21 597 SER B CA 1
ATOM 9056 C C . SER B 1 597 ? 205.357 169.394 127.450 1.00 57.59 597 SER B C 1
ATOM 9057 O O . SER B 1 597 ? 205.480 169.395 126.223 1.00 66.31 597 SER B O 1
ATOM 9060 N N . GLY B 1 598 ? 206.404 169.508 128.259 1.00 52.26 598 GLY B N 1
ATOM 9061 C CA . GLY B 1 598 ? 207.759 169.542 127.749 1.00 51.63 598 GLY B CA 1
ATOM 9062 C C . GLY B 1 598 ? 208.370 168.157 127.762 1.00 56.78 598 GLY B C 1
ATOM 9063 O O . GLY B 1 598 ? 208.098 167.342 126.876 1.00 60.33 598 GLY B O 1
ATOM 9064 N N . PHE B 1 599 ? 209.209 167.885 128.757 1.00 51.19 599 PHE B N 1
ATOM 9065 C CA . PHE B 1 599 ? 209.767 166.555 128.953 1.00 50.98 599 PHE B CA 1
ATOM 9066 C C . PHE B 1 599 ? 208.638 165.555 129.181 1.00 55.36 599 PHE B C 1
ATOM 9067 O O . PHE B 1 599 ? 207.920 165.645 130.181 1.00 59.13 599 PHE B O 1
ATOM 9075 N N . THR B 1 600 ? 208.462 164.606 128.261 1.00 55.04 600 THR B N 1
ATOM 9076 C CA . THR B 1 600 ? 207.340 163.671 128.332 1.00 55.95 600 THR B CA 1
ATOM 9077 C C . THR B 1 600 ? 207.581 162.538 129.332 1.00 60.18 600 THR B C 1
ATOM 9078 O O . THR B 1 600 ? 206.644 162.143 130.042 1.00 64.03 600 THR B O 1
ATOM 9080 N N . PRO B 1 601 ? 208.792 161.971 129.417 1.00 55.57 601 PRO B N 1
ATOM 9081 C CA . PRO B 1 601 ? 209.054 161.020 130.508 1.00 56.71 601 PRO B CA 1
ATOM 9082 C C . PRO B 1 601 ? 208.820 161.600 131.891 1.00 55.23 601 PRO B C 1
ATOM 9083 O O . PRO B 1 601 ? 208.491 160.847 132.813 1.00 60.55 601 PRO B O 1
ATOM 9087 N N . LEU B 1 602 ? 208.973 162.912 132.071 1.00 52.18 602 LEU B N 1
ATOM 9088 C CA . LEU B 1 602 ? 208.611 163.516 133.348 1.00 50.67 602 LEU B CA 1
ATOM 9089 C C . LEU B 1 602 ? 207.121 163.354 133.625 1.00 48.04 602 LEU B C 1
ATOM 9090 O O . LEU B 1 602 ? 206.720 163.048 134.753 1.00 58.64 602 LEU B O 1
ATOM 9095 N N . ILE B 1 603 ? 206.285 163.543 132.604 1.00 45.28 603 ILE B N 1
ATOM 9096 C CA . ILE B 1 603 ? 204.852 163.346 132.787 1.00 45.68 603 ILE B CA 1
ATOM 9097 C C . ILE B 1 603 ? 204.544 161.877 133.040 1.00 49.85 603 ILE B C 1
ATOM 9098 O O . ILE B 1 603 ? 203.659 161.547 133.836 1.00 55.37 603 ILE B O 1
ATOM 9103 N N . SER B 1 604 ? 205.266 160.970 132.380 1.00 47.39 604 SER B N 1
ATOM 9104 C CA . SER B 1 604 ? 205.068 159.547 132.652 1.00 52.24 604 SER B CA 1
ATOM 9105 C C . SER B 1 604 ? 205.421 159.205 134.097 1.00 55.50 604 SER B C 1
ATOM 9106 O O . SER B 1 604 ? 204.718 158.427 134.757 1.00 54.45 604 SER B O 1
ATOM 9109 N N . ALA B 1 605 ? 206.513 159.777 134.605 1.00 51.57 605 ALA B N 1
ATOM 9110 C CA . ALA B 1 605 ? 206.871 159.579 136.003 1.00 45.95 605 ALA B CA 1
ATOM 9111 C C . ALA B 1 605 ? 205.822 160.173 136.929 1.00 48.48 605 ALA B C 1
ATOM 9112 O O . ALA B 1 605 ? 205.553 159.621 137.999 1.00 52.31 605 ALA B O 1
ATOM 9114 N N . GLY B 1 606 ? 205.231 161.302 136.540 1.00 50.45 606 GLY B N 1
ATOM 9115 C CA . GLY B 1 606 ? 204.116 161.840 137.299 1.00 44.35 606 GLY B CA 1
ATOM 9116 C C . GLY B 1 606 ? 202.929 160.897 137.329 1.00 43.36 606 GLY B C 1
ATOM 9117 O O . GLY B 1 606 ? 202.261 160.761 138.353 1.00 46.35 606 GLY B O 1
ATOM 9118 N N . ILE B 1 607 ? 202.647 160.242 136.201 1.00 44.68 607 ILE B N 1
ATOM 9119 C CA . ILE B 1 607 ? 201.599 159.222 136.161 1.00 42.39 607 ILE B CA 1
ATOM 9120 C C . ILE B 1 607 ? 201.899 158.126 137.170 1.00 50.64 607 ILE B C 1
ATOM 9121 O O . ILE B 1 607 ? 201.037 157.724 137.966 1.00 55.31 607 ILE B O 1
ATOM 9126 N N . PHE B 1 608 ? 203.131 157.615 137.135 1.00 45.57 608 PHE B N 1
ATOM 9127 C CA . PHE B 1 608 ? 203.511 156.526 138.029 1.00 39.20 608 PHE B CA 1
ATOM 9128 C C . PHE B 1 608 ? 203.388 156.945 139.488 1.00 47.35 608 PHE B C 1
ATOM 9129 O O . PHE B 1 608 ? 202.845 156.202 140.314 1.00 53.88 608 PHE B O 1
ATOM 9137 N N . SER B 1 609 ? 203.874 158.141 139.819 1.00 47.54 609 SER B N 1
ATOM 9138 C CA . SER B 1 609 ? 203.799 158.622 141.193 1.00 41.43 609 SER B CA 1
ATOM 9139 C C . SER B 1 609 ? 202.354 158.821 141.633 1.00 43.30 609 SER B C 1
ATOM 9140 O O . SER B 1 609 ? 201.982 158.443 142.749 1.00 49.32 609 SER B O 1
ATOM 9143 N N . ALA B 1 610 ? 201.522 159.400 140.763 1.00 39.73 610 ALA B N 1
ATOM 9144 C CA . ALA B 1 610 ? 200.124 159.631 141.103 1.00 33.72 610 ALA B CA 1
ATOM 9145 C C . ALA B 1 610 ? 199.401 158.326 141.377 1.00 35.29 610 ALA B C 1
ATOM 9146 O O . ALA B 1 610 ? 198.627 158.226 142.335 1.00 41.92 610 ALA B O 1
ATOM 9148 N N . THR B 1 611 ? 199.634 157.316 140.546 1.00 39.85 611 THR B N 1
ATOM 9149 C CA . THR B 1 611 ? 198.913 156.067 140.730 1.00 47.18 611 THR B CA 1
ATOM 9150 C C . THR B 1 611 ? 199.510 155.197 141.827 1.00 42.41 611 THR B C 1
ATOM 9151 O O . THR B 1 611 ? 198.807 154.330 142.355 1.00 45.04 611 THR B O 1
ATOM 9155 N N . LEU B 1 612 ? 200.769 155.415 142.207 1.00 35.79 612 LEU B N 1
ATOM 9156 C CA . LEU B 1 612 ? 201.371 154.582 143.239 1.00 36.91 612 LEU B CA 1
ATOM 9157 C C . LEU B 1 612 ? 201.212 155.166 144.635 1.00 36.56 612 LEU B C 1
ATOM 9158 O O . LEU B 1 612 ? 201.071 154.407 145.600 1.00 44.58 612 LEU B O 1
ATOM 9163 N N . SER B 1 613 ? 201.217 156.494 144.769 1.00 32.89 613 SER B N 1
ATOM 9164 C CA . SER B 1 613 ? 200.982 157.098 146.074 1.00 35.26 613 SER B CA 1
ATOM 9165 C C . SER B 1 613 ? 199.579 156.790 146.581 1.00 36.25 613 SER B C 1
ATOM 9166 O O . SER B 1 613 ? 199.391 156.493 147.764 1.00 44.29 613 SER B O 1
ATOM 9169 N N . SER B 1 614 ? 198.581 156.854 145.699 1.00 30.63 614 SER B N 1
ATOM 9170 C CA . SER B 1 614 ? 197.216 156.535 146.105 1.00 28.00 614 SER B CA 1
ATOM 9171 C C . SER B 1 614 ? 197.082 155.069 146.493 1.00 37.20 614 SER B C 1
ATOM 9172 O O . SER B 1 614 ? 196.389 154.738 147.465 1.00 39.42 614 SER B O 1
ATOM 9175 N N . ALA B 1 615 ? 197.726 154.175 145.741 1.00 35.10 615 ALA B N 1
ATOM 9176 C CA . ALA B 1 615 ? 197.684 152.759 146.085 1.00 31.36 615 ALA B CA 1
ATOM 9177 C C . ALA B 1 615 ? 198.342 152.503 147.432 1.00 33.39 615 ALA B C 1
ATOM 9178 O O . ALA B 1 615 ? 197.822 151.735 148.247 1.00 42.39 615 ALA B O 1
ATOM 9180 N N . LEU B 1 616 ? 199.487 153.139 147.684 1.00 33.02 616 LEU B N 1
ATOM 9181 C CA . LEU B 1 616 ? 200.150 152.988 148.974 1.00 21.30 616 LEU B CA 1
ATOM 9182 C C . LEU B 1 616 ? 199.288 153.538 150.102 1.00 31.86 616 LEU B C 1
ATOM 9183 O O . LEU B 1 616 ? 199.211 152.941 151.182 1.00 45.87 616 LEU B O 1
ATOM 9188 N N . ALA B 1 617 ? 198.633 154.677 149.869 1.00 35.98 617 ALA B N 1
ATOM 9189 C CA . ALA B 1 617 ? 197.763 155.255 150.885 1.00 32.38 617 ALA B CA 1
ATOM 9190 C C . ALA B 1 617 ? 196.608 154.323 151.216 1.00 27.86 617 ALA B C 1
ATOM 9191 O O . ALA B 1 617 ? 196.295 154.108 152.389 1.00 41.77 617 ALA B O 1
ATOM 9193 N N . SER B 1 618 ? 195.973 153.743 150.196 1.00 24.30 618 SER B N 1
ATOM 9194 C CA . SER B 1 618 ? 194.861 152.831 150.449 1.00 30.17 618 SER B CA 1
ATOM 9195 C C . SER B 1 618 ? 195.338 151.542 151.111 1.00 32.62 618 SER B C 1
ATOM 9196 O O . SER B 1 618 ? 194.639 150.976 151.963 1.00 36.32 618 SER B O 1
ATOM 9199 N N . LEU B 1 619 ? 196.525 151.065 150.730 1.00 27.72 619 LEU B N 1
ATOM 9200 C CA . LEU B 1 619 ? 197.063 149.838 151.302 1.00 30.31 619 LEU B CA 1
ATOM 9201 C C . LEU B 1 619 ? 197.467 150.027 152.755 1.00 34.34 619 LEU B C 1
ATOM 9202 O O . LEU B 1 619 ? 197.425 149.072 153.535 1.00 44.87 619 LEU B O 1
ATOM 9207 N N . VAL B 1 620 ? 197.889 151.231 153.132 1.00 33.62 620 VAL B N 1
ATOM 9208 C CA . VAL B 1 620 ? 198.073 151.523 154.548 1.00 36.30 620 VAL B CA 1
ATOM 9209 C C . VAL B 1 620 ? 196.722 151.667 155.238 1.00 35.61 620 VAL B C 1
ATOM 9210 O O . VAL B 1 620 ? 196.515 151.147 156.338 1.00 34.76 620 VAL B O 1
ATOM 9214 N N . SER B 1 621 ? 195.775 152.337 154.581 1.00 36.90 621 SER B N 1
ATOM 9215 C CA . SER B 1 621 ? 194.505 152.691 155.202 1.00 30.58 621 SER B CA 1
ATOM 9216 C C . SER B 1 621 ? 193.692 151.461 155.585 1.00 37.92 621 SER B C 1
ATOM 9217 O O . SER B 1 621 ? 193.125 151.402 156.681 1.00 46.11 621 SER B O 1
ATOM 9220 N N . ALA B 1 622 ? 193.607 150.478 154.691 1.00 39.26 622 ALA B N 1
ATOM 9221 C CA . ALA B 1 622 ? 192.688 149.362 154.924 1.00 33.94 622 ALA B CA 1
ATOM 9222 C C . ALA B 1 622 ? 193.009 148.557 156.181 1.00 37.21 622 ALA B C 1
ATOM 9223 O O . ALA B 1 622 ? 192.093 148.340 156.995 1.00 39.41 622 ALA B O 1
ATOM 9225 N N . PRO B 1 623 ? 194.243 148.087 156.409 1.00 42.50 623 PRO B N 1
ATOM 9226 C CA . PRO B 1 623 ? 194.493 147.296 157.622 1.00 33.86 623 PRO B CA 1
ATOM 9227 C C . PRO B 1 623 ? 194.370 148.088 158.909 1.00 35.43 623 PRO B C 1
ATOM 9228 O O . PRO B 1 623 ? 194.025 147.498 159.934 1.00 41.20 623 PRO B O 1
ATOM 9232 N N . LYS B 1 624 ? 194.646 149.393 158.906 1.00 34.37 624 LYS B N 1
ATOM 9233 C CA . LYS B 1 624 ? 194.456 150.178 160.122 1.00 30.87 624 LYS B CA 1
ATOM 9234 C C . LYS B 1 624 ? 192.994 150.160 160.549 1.00 36.94 624 LYS B C 1
ATOM 9235 O O . LYS B 1 624 ? 192.673 149.890 161.714 1.00 40.67 624 LYS B O 1
ATOM 9241 N N . ILE B 1 625 ? 192.093 150.425 159.602 1.00 33.79 625 ILE B N 1
ATOM 9242 C CA . ILE B 1 625 ? 190.663 150.380 159.881 1.00 31.24 625 ILE B CA 1
ATOM 9243 C C . ILE B 1 625 ? 190.247 148.980 160.298 1.00 36.01 625 ILE B C 1
ATOM 9244 O O . ILE B 1 625 ? 189.479 148.801 161.252 1.00 46.35 625 ILE B O 1
ATOM 9249 N N . PHE B 1 626 ? 190.741 147.963 159.588 1.00 37.80 626 PHE B N 1
ATOM 9250 C CA . PHE B 1 626 ? 190.335 146.597 159.899 1.00 37.98 626 PHE B CA 1
ATOM 9251 C C . PHE B 1 626 ? 190.795 146.185 161.291 1.00 38.63 626 PHE B C 1
ATOM 9252 O O . PHE B 1 626 ? 190.051 145.534 162.028 1.00 41.32 626 PHE B O 1
ATOM 9260 N N . GLN B 1 627 ? 192.016 146.560 161.670 1.00 35.87 627 GLN B N 1
ATOM 9261 C CA . GLN B 1 627 ? 192.533 146.223 162.989 1.00 31.29 627 GLN B CA 1
ATOM 9262 C C . GLN B 1 627 ? 191.790 146.975 164.081 1.00 40.00 627 GLN B C 1
ATOM 9263 O O . GLN B 1 627 ? 191.504 146.413 165.144 1.00 46.08 627 GLN B O 1
ATOM 9269 N N . ALA B 1 628 ? 191.460 148.245 163.838 1.00 41.47 628 ALA B N 1
ATOM 9270 C CA . ALA B 1 628 ? 190.679 148.997 164.812 1.00 28.21 628 ALA B CA 1
ATOM 9271 C C . ALA B 1 628 ? 189.304 148.376 165.011 1.00 30.36 628 ALA B C 1
ATOM 9272 O O . ALA B 1 628 ? 188.791 148.328 166.134 1.00 39.64 628 ALA B O 1
ATOM 9274 N N . LEU B 1 629 ? 188.688 147.899 163.928 1.00 37.64 629 LEU B N 1
ATOM 9275 C CA . LEU B 1 629 ? 187.376 147.273 164.041 1.00 37.81 629 LEU B CA 1
ATOM 9276 C C . LEU B 1 629 ? 187.464 145.884 164.663 1.00 38.06 629 LEU B C 1
ATOM 9277 O O . LEU B 1 629 ? 186.537 145.458 165.360 1.00 42.89 629 LEU B O 1
ATOM 9282 N N . CYS B 1 630 ? 188.565 145.170 164.431 1.00 39.91 630 CYS B N 1
ATOM 9283 C CA . CYS B 1 630 ? 188.732 143.832 164.983 1.00 37.90 630 CYS B CA 1
ATOM 9284 C C . CYS B 1 630 ? 189.095 143.864 166.461 1.00 41.44 630 CYS B C 1
ATOM 9285 O O . CYS B 1 630 ? 188.769 142.925 167.194 1.00 46.18 630 CYS B O 1
ATOM 9288 N N . LYS B 1 631 ? 189.776 144.921 166.912 1.00 41.15 631 LYS B N 1
ATOM 9289 C CA . LYS B 1 631 ? 190.071 145.061 168.333 1.00 36.67 631 LYS B CA 1
ATOM 9290 C C . LYS B 1 631 ? 188.797 145.188 169.152 1.00 40.05 631 LYS B C 1
ATOM 9291 O O . LYS B 1 631 ? 188.770 144.796 170.324 1.00 49.54 631 LYS B O 1
ATOM 9293 N N . ASP B 1 632 ? 187.736 145.728 168.558 1.00 35.84 632 ASP B N 1
ATOM 9294 C CA . ASP B 1 632 ? 186.456 145.843 169.237 1.00 36.25 632 ASP B CA 1
ATOM 9295 C C . ASP B 1 632 ? 185.673 144.539 169.243 1.00 43.42 632 ASP B C 1
ATOM 9296 O O . ASP B 1 632 ? 184.644 144.460 169.921 1.00 51.73 632 ASP B O 1
ATOM 9301 N N . ASN B 1 633 ? 186.136 143.525 168.511 1.00 46.45 633 ASN B N 1
ATOM 9302 C CA . ASN B 1 633 ? 185.490 142.212 168.455 1.00 45.94 633 ASN B CA 1
ATOM 9303 C C . ASN B 1 633 ? 184.027 142.322 168.033 1.00 46.89 633 ASN B C 1
ATOM 9304 O O . ASN B 1 633 ? 183.154 141.641 168.573 1.00 53.30 633 ASN B O 1
ATOM 9306 N N . ILE B 1 634 ? 183.755 143.192 167.060 1.00 48.25 634 ILE B N 1
ATOM 9307 C CA . ILE B 1 634 ? 182.399 143.313 166.534 1.00 46.28 634 ILE B CA 1
ATOM 9308 C C . ILE B 1 634 ? 182.001 142.034 165.811 1.00 46.70 634 ILE B C 1
ATOM 9309 O O . ILE B 1 634 ? 180.911 141.492 166.025 1.00 53.24 634 ILE B O 1
ATOM 9314 N N . TYR B 1 635 ? 182.878 141.534 164.945 1.00 50.07 635 TYR B N 1
ATOM 9315 C CA . TYR B 1 635 ? 182.707 140.226 164.322 1.00 46.59 635 TYR B CA 1
ATOM 9316 C C . TYR B 1 635 ? 183.718 139.270 164.935 1.00 49.77 635 TYR B C 1
ATOM 9317 O O . TYR B 1 635 ? 184.918 139.362 164.635 1.00 53.29 635 TYR B O 1
ATOM 9326 N N . PRO B 1 636 ? 183.296 138.347 165.796 1.00 52.19 636 PRO B N 1
ATOM 9327 C CA . PRO B 1 636 ? 184.257 137.475 166.484 1.00 49.73 636 PRO B CA 1
ATOM 9328 C C . PRO B 1 636 ? 185.042 136.577 165.543 1.00 55.57 636 PRO B C 1
ATOM 9329 O O . PRO B 1 636 ? 186.101 136.061 165.908 1.00 60.24 636 PRO B O 1
ATOM 9333 N N . ALA B 1 637 ? 184.529 136.377 164.329 1.00 53.97 637 ALA B N 1
ATOM 9334 C CA . ALA B 1 637 ? 185.203 135.505 163.377 1.00 55.37 637 ALA B CA 1
ATOM 9335 C C . ALA B 1 637 ? 186.527 136.078 162.892 1.00 55.62 637 ALA B C 1
ATOM 9336 O O . ALA B 1 637 ? 187.376 135.317 162.415 1.00 59.91 637 ALA B O 1
ATOM 9338 N N . PHE B 1 638 ? 186.728 137.392 163.002 1.00 52.65 638 PHE B N 1
ATOM 9339 C CA . PHE B 1 638 ? 187.923 138.045 162.483 1.00 51.37 638 PHE B CA 1
ATOM 9340 C C . PHE B 1 638 ? 188.898 138.447 163.584 1.00 55.51 638 PHE B C 1
ATOM 9341 O O . PHE B 1 638 ? 189.759 139.301 163.356 1.00 62.87 638 PHE B O 1
ATOM 9349 N N . GLN B 1 639 ? 188.787 137.846 164.770 1.00 47.55 639 GLN B N 1
ATOM 9350 C CA . GLN B 1 639 ? 189.612 138.272 165.897 1.00 48.28 639 GLN B CA 1
ATOM 9351 C C . GLN B 1 639 ? 191.099 138.099 165.605 1.00 54.73 639 GLN B C 1
ATOM 9352 O O . GLN B 1 639 ? 191.940 138.764 166.220 1.00 56.08 639 GLN B O 1
ATOM 9354 N N . MET B 1 640 ? 191.442 137.211 164.669 1.00 51.28 640 MET B N 1
ATOM 9355 C CA . MET B 1 640 ? 192.844 136.937 164.375 1.00 45.30 640 MET B CA 1
ATOM 9356 C C . MET B 1 640 ? 193.565 138.155 163.809 1.00 48.03 640 MET B C 1
ATOM 9357 O O . MET B 1 640 ? 194.747 138.369 164.101 1.00 46.58 640 MET B O 1
ATOM 9362 N N . PHE B 1 641 ? 192.873 138.973 163.017 1.00 50.20 641 PHE B N 1
ATOM 9363 C CA . PHE B 1 641 ? 193.484 140.099 162.324 1.00 50.76 641 PHE B CA 1
ATOM 9364 C C . PHE B 1 641 ? 193.648 141.331 163.207 1.00 51.94 641 PHE B C 1
ATOM 9365 O O . PHE B 1 641 ? 193.987 142.404 162.696 1.00 50.22 641 PHE B O 1
ATOM 9373 N N . ALA B 1 642 ? 193.417 141.207 164.511 1.00 47.69 642 ALA B N 1
ATOM 9374 C CA . ALA B 1 642 ? 193.548 142.335 165.421 1.00 47.16 642 ALA B CA 1
ATOM 9375 C C . ALA B 1 642 ? 194.953 142.499 165.984 1.00 50.24 642 ALA B C 1
ATOM 9376 O O . ALA B 1 642 ? 195.226 143.514 166.633 1.00 49.82 642 ALA B O 1
ATOM 9378 N N . LYS B 1 643 ? 195.848 141.546 165.742 1.00 51.44 643 LYS B N 1
ATOM 9379 C CA . LYS B 1 643 ? 197.165 141.565 166.357 1.00 53.42 643 LYS B CA 1
ATOM 9380 C C . LYS B 1 643 ? 198.042 142.648 165.730 1.00 53.52 643 LYS B C 1
ATOM 9381 O O . LYS B 1 643 ? 197.846 143.070 164.588 1.00 58.51 643 LYS B O 1
ATOM 9387 N N . GLY B 1 644 ? 199.027 143.103 166.505 1.00 52.92 644 GLY B N 1
ATOM 9388 C CA . GLY B 1 644 ? 200.006 144.043 166.015 1.00 53.40 644 GLY B CA 1
ATOM 9389 C C . GLY B 1 644 ? 201.409 143.528 166.269 1.00 53.95 644 GLY B C 1
ATOM 9390 O O . GLY B 1 644 ? 201.628 142.620 167.069 1.00 60.77 644 GLY B O 1
ATOM 9391 N N . TYR B 1 645 ? 202.364 144.122 165.557 1.00 55.44 645 TYR B N 1
ATOM 9392 C CA . TYR B 1 645 ? 203.762 143.732 165.661 1.00 60.74 645 TYR B CA 1
ATOM 9393 C C . TYR B 1 645 ? 204.636 144.974 165.721 1.00 61.55 645 TYR B C 1
ATOM 9394 O O . TYR B 1 645 ? 204.270 146.034 165.212 1.00 68.43 645 TYR B O 1
ATOM 9403 N N . GLY B 1 646 ? 205.801 144.827 166.345 1.00 56.36 646 GLY B N 1
ATOM 9404 C CA . GLY B 1 646 ? 206.764 145.906 166.415 1.00 58.96 646 GLY B CA 1
ATOM 9405 C C . GLY B 1 646 ? 206.468 146.887 167.530 1.00 58.21 646 GLY B C 1
ATOM 9406 O O . GLY B 1 646 ? 205.530 146.738 168.313 1.00 56.77 646 GLY B O 1
ATOM 9407 N N . LYS B 1 647 ? 207.309 147.921 167.599 1.00 64.02 647 LYS B N 1
ATOM 9408 C CA . LYS B 1 647 ? 207.127 148.951 168.615 1.00 67.46 647 LYS B CA 1
ATOM 9409 C C . LYS B 1 647 ? 205.803 149.679 168.428 1.00 66.98 647 LYS B C 1
ATOM 9410 O O . LYS B 1 647 ? 205.065 149.903 169.394 1.00 67.24 647 LYS B O 1
ATOM 9412 N N . ASN B 1 648 ? 205.484 150.050 167.193 1.00 64.84 648 ASN B N 1
ATOM 9413 C CA . ASN B 1 648 ? 204.188 150.619 166.851 1.00 65.48 648 ASN B CA 1
ATOM 9414 C C . ASN B 1 648 ? 203.290 149.497 166.358 1.00 62.52 648 ASN B C 1
ATOM 9415 O O . ASN B 1 648 ? 203.689 148.722 165.484 1.00 69.85 648 ASN B O 1
ATOM 9417 N N . ASN B 1 649 ? 202.087 149.405 166.922 1.00 56.54 649 ASN B N 1
ATOM 9418 C CA . ASN B 1 649 ? 201.197 148.295 166.609 1.00 56.89 649 ASN B CA 1
ATOM 9419 C C . ASN B 1 649 ? 200.867 148.281 165.124 1.00 63.89 649 ASN B C 1
ATOM 9420 O O . ASN B 1 649 ? 200.108 149.125 164.639 1.00 71.22 649 ASN B O 1
ATOM 9422 N N . GLU B 1 650 ? 201.429 147.319 164.399 1.00 56.89 650 GLU B N 1
ATOM 9423 C CA . GLU B 1 650 ? 201.273 147.230 162.954 1.00 53.59 650 GLU B CA 1
ATOM 9424 C C . GLU B 1 650 ? 200.537 145.944 162.616 1.00 52.31 650 GLU B C 1
ATOM 9425 O O . GLU B 1 650 ? 201.022 144.852 162.955 1.00 57.19 650 GLU B O 1
ATOM 9431 N N . PRO B 1 651 ? 199.382 146.010 161.966 1.00 41.47 651 PRO B N 1
ATOM 9432 C CA . PRO B 1 651 ? 198.607 144.792 161.661 1.00 44.28 651 PRO B CA 1
ATOM 9433 C C . PRO B 1 651 ? 199.132 144.048 160.436 1.00 48.33 651 PRO B C 1
ATOM 9434 O O . PRO B 1 651 ? 198.620 144.144 159.324 1.00 51.20 651 PRO B O 1
ATOM 9438 N N . LEU B 1 652 ? 200.192 143.266 160.655 1.00 43.77 652 LEU B N 1
ATOM 9439 C CA . LEU B 1 652 ? 200.810 142.532 159.556 1.00 39.16 652 LEU B CA 1
ATOM 9440 C C . LEU B 1 652 ? 199.861 141.505 158.958 1.00 46.12 652 LEU B C 1
ATOM 9441 O O . LEU B 1 652 ? 199.871 141.288 157.741 1.00 55.96 652 LEU B O 1
ATOM 9446 N N . ARG B 1 653 ? 199.040 140.861 159.787 1.00 46.00 653 ARG B N 1
ATOM 9447 C CA . ARG B 1 653 ? 198.024 139.961 159.254 1.00 45.39 653 ARG B CA 1
ATOM 9448 C C . ARG B 1 653 ? 197.048 140.712 158.359 1.00 46.06 653 ARG B C 1
ATOM 9449 O O . ARG B 1 653 ? 196.659 140.217 157.294 1.00 57.00 653 ARG B O 1
ATOM 9457 N N . GLY B 1 654 ? 196.642 141.911 158.775 1.00 45.62 654 GLY B N 1
ATOM 9458 C CA . GLY B 1 654 ? 195.786 142.723 157.929 1.00 46.18 654 GLY B CA 1
ATOM 9459 C C . GLY B 1 654 ? 196.469 143.138 156.641 1.00 48.13 654 GLY B C 1
ATOM 9460 O O . GLY B 1 654 ? 195.834 143.210 155.588 1.00 49.83 654 GLY B O 1
ATOM 9461 N N . TYR B 1 655 ? 197.772 143.422 156.709 1.00 44.55 655 TYR B N 1
ATOM 9462 C CA . TYR B 1 655 ? 198.525 143.730 155.498 1.00 42.40 655 TYR B CA 1
ATOM 9463 C C . TYR B 1 655 ? 198.523 142.550 154.537 1.00 42.94 655 TYR B C 1
ATOM 9464 O O . TYR B 1 655 ? 198.322 142.722 153.331 1.00 47.01 655 TYR B O 1
ATOM 9473 N N . ILE B 1 656 ? 198.736 141.341 155.055 1.00 44.07 656 ILE B N 1
ATOM 9474 C CA . ILE B 1 656 ? 198.724 140.157 154.202 1.00 42.39 656 ILE B CA 1
ATOM 9475 C C . ILE B 1 656 ? 197.343 139.954 153.594 1.00 44.30 656 ILE B C 1
ATOM 9476 O O . ILE B 1 656 ? 197.211 139.638 152.405 1.00 51.18 656 ILE B O 1
ATOM 9481 N N . LEU B 1 657 ? 196.292 140.137 154.395 1.00 35.11 657 LEU B N 1
ATOM 9482 C CA . LEU B 1 657 ? 194.937 139.936 153.891 1.00 37.48 657 LEU B CA 1
ATOM 9483 C C . LEU B 1 657 ? 194.583 140.953 152.810 1.00 44.48 657 LEU B C 1
ATOM 9484 O O . LEU B 1 657 ? 194.007 140.595 151.773 1.00 52.36 657 LEU B O 1
ATOM 9489 N N . THR B 1 658 ? 194.918 142.229 153.027 1.00 42.28 658 THR B N 1
ATOM 9490 C CA . THR B 1 658 ? 194.613 143.233 152.013 1.00 45.12 658 THR B CA 1
ATOM 9491 C C . THR B 1 658 ? 195.462 143.035 150.766 1.00 40.02 658 THR B C 1
ATOM 9492 O O . THR B 1 658 ? 194.981 143.267 149.652 1.00 46.28 658 THR B O 1
ATOM 9496 N N . PHE B 1 659 ? 196.706 142.574 150.924 1.00 35.36 659 PHE B N 1
ATOM 9497 C CA . PHE B 1 659 ? 197.522 142.248 149.763 1.00 38.94 659 PHE B CA 1
ATOM 9498 C C . PHE B 1 659 ? 196.900 141.113 148.965 1.00 38.09 659 PHE B C 1
ATOM 9499 O O . PHE B 1 659 ? 196.875 141.156 147.733 1.00 46.73 659 PHE B O 1
ATOM 9507 N N . LEU B 1 660 ? 196.395 140.088 149.651 1.00 35.85 660 LEU B N 1
ATOM 9508 C CA . LEU B 1 660 ? 195.758 138.976 148.953 1.00 38.46 660 LEU B CA 1
ATOM 9509 C C . LEU B 1 660 ? 194.504 139.428 148.217 1.00 37.54 660 LEU B C 1
ATOM 9510 O O . LEU B 1 660 ? 194.267 139.021 147.075 1.00 50.84 660 LEU B O 1
ATOM 9515 N N . ILE B 1 661 ? 193.686 140.264 148.855 1.00 35.10 661 ILE B N 1
ATOM 9516 C CA . ILE B 1 661 ? 192.467 140.745 148.206 1.00 34.19 661 ILE B CA 1
ATOM 9517 C C . ILE B 1 661 ? 192.813 141.577 146.974 1.00 44.58 661 ILE B C 1
ATOM 9518 O O . ILE B 1 661 ? 192.218 141.411 145.898 1.00 47.48 661 ILE B O 1
ATOM 9523 N N . ALA B 1 662 ? 193.790 142.478 147.108 1.00 43.48 662 ALA B N 1
ATOM 9524 C CA . ALA B 1 662 ? 194.200 143.295 145.972 1.00 36.73 662 ALA B CA 1
ATOM 9525 C C . ALA B 1 662 ? 194.773 142.438 144.853 1.00 42.96 662 ALA B C 1
ATOM 9526 O O . ALA B 1 662 ? 194.486 142.673 143.675 1.00 50.31 662 ALA B O 1
ATOM 9528 N N . LEU B 1 663 ? 195.582 141.435 145.198 1.00 38.69 663 LEU B N 1
ATOM 9529 C CA . LEU B 1 663 ? 196.145 140.552 144.185 1.00 41.28 663 LEU B CA 1
ATOM 9530 C C . LEU B 1 663 ? 195.052 139.782 143.461 1.00 42.32 663 LEU B C 1
ATOM 9531 O O . LEU B 1 663 ? 195.109 139.609 142.239 1.00 49.62 663 LEU B O 1
ATOM 9536 N N . GLY B 1 664 ? 194.049 139.309 144.199 1.00 35.70 664 GLY B N 1
ATOM 9537 C CA . GLY B 1 664 ? 192.941 138.621 143.561 1.00 36.74 664 GLY B CA 1
ATOM 9538 C C . GLY B 1 664 ? 192.177 139.517 142.609 1.00 40.17 664 GLY B C 1
ATOM 9539 O O . GLY B 1 664 ? 191.804 139.099 141.511 1.00 50.83 664 GLY B O 1
ATOM 9540 N N . PHE B 1 665 ? 191.942 140.767 143.009 1.00 45.11 665 PHE B N 1
ATOM 9541 C CA . PHE B 1 665 ? 191.239 141.691 142.126 1.00 45.28 665 PHE B CA 1
ATOM 9542 C C . PHE B 1 665 ? 192.122 142.195 140.990 1.00 41.38 665 PHE B C 1
ATOM 9543 O O . PHE B 1 665 ? 191.604 142.770 140.029 1.00 43.94 665 PHE B O 1
ATOM 9551 N N . ILE B 1 666 ? 193.436 142.000 141.079 1.00 40.29 666 ILE B N 1
ATOM 9552 C CA . ILE B 1 666 ? 194.335 142.453 140.022 1.00 39.80 666 ILE B CA 1
ATOM 9553 C C . ILE B 1 666 ? 194.397 141.431 138.895 1.00 46.03 666 ILE B C 1
ATOM 9554 O O . ILE B 1 666 ? 194.478 141.795 137.716 1.00 49.25 666 ILE B O 1
ATOM 9559 N N . LEU B 1 667 ? 194.345 140.142 139.234 1.00 49.00 667 LEU B N 1
ATOM 9560 C CA . LEU B 1 667 ? 194.357 139.103 138.211 1.00 45.70 667 LEU B CA 1
ATOM 9561 C C . LEU B 1 667 ? 193.150 139.207 137.290 1.00 49.35 667 LEU B C 1
ATOM 9562 O O . LEU B 1 667 ? 193.237 138.845 136.113 1.00 56.07 667 LEU B O 1
ATOM 9567 N N . ILE B 1 668 ? 192.019 139.690 137.804 1.00 44.03 668 ILE B N 1
ATOM 9568 C CA . ILE B 1 668 ? 190.862 139.934 136.947 1.00 47.27 668 ILE B CA 1
ATOM 9569 C C . ILE B 1 668 ? 191.184 141.024 135.932 1.00 53.26 668 ILE B C 1
ATOM 9570 O O . ILE B 1 668 ? 190.882 140.896 134.739 1.00 58.91 668 ILE B O 1
ATOM 9575 N N . ALA B 1 669 ? 191.790 142.118 136.397 1.00 52.31 669 ALA B N 1
ATOM 9576 C CA . ALA B 1 669 ? 192.338 143.176 135.552 1.00 52.44 669 ALA B CA 1
ATOM 9577 C C . ALA B 1 669 ? 191.283 143.895 134.718 1.00 54.19 669 ALA B C 1
ATOM 9578 O O . ALA B 1 669 ? 191.616 144.787 133.933 1.00 57.60 669 ALA B O 1
ATOM 9580 N N . GLU B 1 670 ? 190.014 143.528 134.881 1.00 53.75 670 GLU B N 1
ATOM 9581 C CA . GLU B 1 670 ? 188.902 144.178 134.188 1.00 51.60 670 GLU B CA 1
ATOM 9582 C C . GLU B 1 670 ? 187.905 144.587 135.265 1.00 61.32 670 GLU B C 1
ATOM 9583 O O . GLU B 1 670 ? 186.966 143.847 135.570 1.00 65.42 670 GLU B O 1
ATOM 9585 N N . LEU B 1 671 ? 188.112 145.770 135.838 1.00 61.94 671 LEU B N 1
ATOM 9586 C CA . LEU B 1 671 ? 187.377 146.213 137.014 1.00 62.53 671 LEU B CA 1
ATOM 9587 C C . LEU B 1 671 ? 186.410 147.350 136.720 1.00 63.08 671 LEU B C 1
ATOM 9588 O O . LEU B 1 671 ? 185.850 147.928 137.656 1.00 68.25 671 LEU B O 1
ATOM 9593 N N . ASN B 1 672 ? 186.201 147.690 135.447 1.00 62.66 672 ASN B N 1
ATOM 9594 C CA . ASN B 1 672 ? 185.270 148.765 135.120 1.00 62.34 672 ASN B CA 1
ATOM 9595 C C . ASN B 1 672 ? 183.848 148.414 135.531 1.00 65.49 672 ASN B C 1
ATOM 9596 O O . ASN B 1 672 ? 183.031 149.310 135.770 1.00 69.56 672 ASN B O 1
ATOM 9601 N N . VAL B 1 673 ? 183.528 147.122 135.603 1.00 60.97 673 VAL B N 1
ATOM 9602 C CA . VAL B 1 673 ? 182.232 146.706 136.125 1.00 65.28 673 VAL B CA 1
ATOM 9603 C C . VAL B 1 673 ? 182.161 146.940 137.630 1.00 69.27 673 VAL B C 1
ATOM 9604 O O . VAL B 1 673 ? 181.130 147.370 138.159 1.00 69.47 673 VAL B O 1
ATOM 9608 N N . ILE B 1 674 ? 183.258 146.673 138.341 1.00 60.53 674 ILE B N 1
ATOM 9609 C CA . ILE B 1 674 ? 183.259 146.756 139.797 1.00 58.35 674 ILE B CA 1
ATOM 9610 C C . ILE B 1 674 ? 183.530 148.164 140.320 1.00 58.98 674 ILE B C 1
ATOM 9611 O O . ILE B 1 674 ? 183.294 148.428 141.507 1.00 61.83 674 ILE B O 1
ATOM 9616 N N . ALA B 1 675 ? 184.012 149.072 139.472 1.00 46.91 675 ALA B N 1
ATOM 9617 C CA . ALA B 1 675 ? 184.311 150.428 139.926 1.00 48.66 675 ALA B CA 1
ATOM 9618 C C . ALA B 1 675 ? 183.110 151.170 140.508 1.00 49.15 675 ALA B C 1
ATOM 9619 O O . ALA B 1 675 ? 183.280 151.832 141.550 1.00 54.89 675 ALA B O 1
ATOM 9621 N N . PRO B 1 676 ? 181.914 151.143 139.905 1.00 48.75 676 PRO B N 1
ATOM 9622 C CA . PRO B 1 676 ? 180.783 151.853 140.525 1.00 49.39 676 PRO B CA 1
ATOM 9623 C C . PRO B 1 676 ? 180.449 151.355 141.914 1.00 47.96 676 PRO B C 1
ATOM 9624 O O . PRO B 1 676 ? 180.044 152.155 142.764 1.00 49.23 676 PRO B O 1
ATOM 9628 N N . ILE B 1 677 ? 180.615 150.058 142.176 1.00 45.10 677 ILE B N 1
ATOM 9629 C CA . ILE B 1 677 ? 180.347 149.530 143.510 1.00 41.77 677 ILE B CA 1
ATOM 9630 C C . ILE B 1 677 ? 181.300 150.144 144.527 1.00 47.05 677 ILE B C 1
ATOM 9631 O O . ILE B 1 677 ? 180.896 150.506 145.638 1.00 49.30 677 ILE B O 1
ATOM 9636 N N . ILE B 1 678 ? 182.577 150.273 144.166 1.00 38.83 678 ILE B N 1
ATOM 9637 C CA . ILE B 1 678 ? 183.555 150.835 145.092 1.00 37.76 678 ILE B CA 1
ATOM 9638 C C . ILE B 1 678 ? 183.295 152.319 145.311 1.00 35.88 678 ILE B C 1
ATOM 9639 O O . ILE B 1 678 ? 183.407 152.827 146.438 1.00 43.29 678 ILE B O 1
ATOM 9644 N N . SER B 1 679 ? 182.937 153.039 144.245 1.00 29.77 679 SER B N 1
ATOM 9645 C CA . SER B 1 679 ? 182.576 154.443 144.412 1.00 35.27 679 SER B CA 1
ATOM 9646 C C . SER B 1 679 ? 181.362 154.590 145.318 1.00 38.21 679 SER B C 1
ATOM 9647 O O . SER B 1 679 ? 181.303 155.502 146.151 1.00 43.89 679 SER B O 1
ATOM 9650 N N . ASN B 1 680 ? 180.390 153.687 145.184 1.00 43.56 680 ASN B N 1
ATOM 9651 C CA . ASN B 1 680 ? 179.205 153.735 146.030 1.00 39.85 680 ASN B CA 1
ATOM 9652 C C . ASN B 1 680 ? 179.543 153.395 147.477 1.00 37.60 680 ASN B C 1
ATOM 9653 O O . ASN B 1 680 ? 178.946 153.950 148.402 1.00 39.24 680 ASN B O 1
ATOM 9658 N N . PHE B 1 681 ? 180.497 152.488 147.692 1.00 36.67 681 PHE B N 1
ATOM 9659 C CA . PHE B 1 681 ? 180.964 152.203 149.048 1.00 39.45 681 PHE B CA 1
ATOM 9660 C C . PHE B 1 681 ? 181.575 153.445 149.688 1.00 37.22 681 PHE B C 1
ATOM 9661 O O . PHE B 1 681 ? 181.266 153.791 150.839 1.00 43.12 681 PHE B O 1
ATOM 9669 N N . PHE B 1 682 ? 182.451 154.129 148.948 1.00 28.87 682 PHE B N 1
ATOM 9670 C CA . PHE B 1 682 ? 183.048 155.359 149.457 1.00 25.78 682 PHE B CA 1
ATOM 9671 C C . PHE B 1 682 ? 181.979 156.402 149.754 1.00 32.32 682 PHE B C 1
ATOM 9672 O O . PHE B 1 682 ? 182.034 157.092 150.783 1.00 37.74 682 PHE B O 1
ATOM 9680 N N . LEU B 1 683 ? 180.999 156.530 148.859 1.00 29.62 683 LEU B N 1
ATOM 9681 C CA . LEU B 1 683 ? 179.924 157.494 149.060 1.00 33.41 683 LEU B CA 1
ATOM 9682 C C . LEU B 1 683 ? 179.101 157.157 150.292 1.00 33.50 683 LEU B C 1
ATOM 9683 O O . LEU B 1 683 ? 178.675 158.054 151.023 1.00 36.19 683 LEU B O 1
ATOM 9688 N N . ALA B 1 684 ? 178.845 155.870 150.526 1.00 33.83 684 ALA B N 1
ATOM 9689 C CA . ALA B 1 684 ? 178.100 155.465 151.711 1.00 30.51 684 ALA B CA 1
ATOM 9690 C C . ALA B 1 684 ? 178.858 155.820 152.982 1.00 34.96 684 ALA B C 1
ATOM 9691 O O . ALA B 1 684 ? 178.265 156.296 153.959 1.00 35.53 684 ALA B O 1
ATOM 9693 N N . SER B 1 685 ? 180.174 155.597 152.986 1.00 30.28 685 SER B N 1
ATOM 9694 C CA . SER B 1 685 ? 180.973 155.984 154.145 1.00 27.08 685 SER B CA 1
ATOM 9695 C C . SER B 1 685 ? 180.914 157.490 154.387 1.00 30.97 685 SER B C 1
ATOM 9696 O O . SER B 1 685 ? 180.729 157.940 155.527 1.00 35.19 685 SER B O 1
ATOM 9699 N N . TYR B 1 686 ? 181.050 158.285 153.323 1.00 25.28 686 TYR B N 1
ATOM 9700 C CA . TYR B 1 686 ? 180.984 159.738 153.471 1.00 28.09 686 TYR B CA 1
ATOM 9701 C C . TYR B 1 686 ? 179.616 160.178 153.978 1.00 29.70 686 TYR B C 1
ATOM 9702 O O . TYR B 1 686 ? 179.508 161.061 154.844 1.00 41.69 686 TYR B O 1
ATOM 9711 N N . ALA B 1 687 ? 178.557 159.572 153.439 1.00 31.79 687 ALA B N 1
ATOM 9712 C CA . ALA B 1 687 ? 177.202 159.913 153.846 1.00 28.91 687 ALA B CA 1
ATOM 9713 C C . ALA B 1 687 ? 176.982 159.605 155.315 1.00 33.08 687 ALA B C 1
ATOM 9714 O O . ALA B 1 687 ? 176.349 160.387 156.029 1.00 40.63 687 ALA B O 1
ATOM 9716 N N . LEU B 1 688 ? 177.491 158.467 155.789 1.00 34.30 688 LEU B N 1
ATOM 9717 C CA . LEU B 1 688 ? 177.279 158.152 157.194 1.00 33.86 688 LEU B CA 1
ATOM 9718 C C . LEU B 1 688 ? 178.155 159.002 158.105 1.00 28.58 688 LEU B C 1
ATOM 9719 O O . LEU B 1 688 ? 177.789 159.230 159.256 1.00 37.62 688 LEU B O 1
ATOM 9724 N N . ILE B 1 689 ? 179.283 159.515 157.613 1.00 26.79 689 ILE B N 1
ATOM 9725 C CA . ILE B 1 689 ? 180.031 160.501 158.395 1.00 24.19 689 ILE B CA 1
ATOM 9726 C C . ILE B 1 689 ? 179.213 161.782 158.565 1.00 23.67 689 ILE B C 1
ATOM 9727 O O . ILE B 1 689 ? 179.083 162.329 159.675 1.00 34.43 689 ILE B O 1
ATOM 9732 N N . ASN B 1 690 ? 178.647 162.279 157.463 1.00 22.98 690 ASN B N 1
ATOM 9733 C CA . ASN B 1 690 ? 177.828 163.486 157.551 1.00 25.51 690 ASN B CA 1
ATOM 9734 C C . ASN B 1 690 ? 176.607 163.257 158.434 1.00 25.26 690 ASN B C 1
ATOM 9735 O O . ASN B 1 690 ? 176.225 164.128 159.229 1.00 25.49 690 ASN B O 1
ATOM 9740 N N . PHE B 1 691 ? 175.985 162.085 158.309 1.00 24.32 691 PHE B N 1
ATOM 9741 C CA . PHE B 1 691 ? 174.859 161.748 159.164 1.00 29.96 691 PHE B CA 1
ATOM 9742 C C . PHE B 1 691 ? 175.283 161.601 160.616 1.00 27.30 691 PHE B C 1
ATOM 9743 O O . PHE B 1 691 ? 174.491 161.881 161.512 1.00 30.94 691 PHE B O 1
ATOM 9751 N N . SER B 1 692 ? 176.517 161.165 160.869 1.00 25.28 692 SER B N 1
ATOM 9752 C CA . SER B 1 692 ? 177.030 161.131 162.232 1.00 19.87 692 SER B CA 1
ATOM 9753 C C . SER B 1 692 ? 177.030 162.523 162.840 1.00 23.06 692 SER B C 1
ATOM 9754 O O . SER B 1 692 ? 176.572 162.722 163.972 1.00 26.54 692 SER B O 1
ATOM 9757 N N . VAL B 1 693 ? 177.544 163.503 162.097 1.00 28.29 693 VAL B N 1
ATOM 9758 C CA . VAL B 1 693 ? 177.553 164.864 162.636 1.00 16.81 693 VAL B CA 1
ATOM 9759 C C . VAL B 1 693 ? 176.130 165.369 162.839 1.00 20.51 693 VAL B C 1
ATOM 9760 O O . VAL B 1 693 ? 175.805 165.955 163.882 1.00 33.56 693 VAL B O 1
ATOM 9764 N N . PHE B 1 694 ? 175.256 165.144 161.855 1.00 26.72 694 PHE B N 1
ATOM 9765 C CA . PHE B 1 694 ? 173.875 165.604 161.982 1.00 25.33 694 PHE B CA 1
ATOM 9766 C C . PHE B 1 694 ? 173.176 164.949 163.168 1.00 32.68 694 PHE B C 1
ATOM 9767 O O . PHE B 1 694 ? 172.403 165.598 163.878 1.00 28.26 694 PHE B O 1
ATOM 9775 N N . HIS B 1 695 ? 173.431 163.662 163.392 1.00 26.44 695 HIS B N 1
ATOM 9776 C CA . HIS B 1 695 ? 172.766 162.925 164.456 1.00 16.79 695 HIS B CA 1
ATOM 9777 C C . HIS B 1 695 ? 173.280 163.350 165.824 1.00 30.12 695 HIS B C 1
ATOM 9778 O O . HIS B 1 695 ? 172.507 163.434 166.784 1.00 28.76 695 HIS B O 1
ATOM 9785 N N . ALA B 1 696 ? 174.583 163.623 165.934 1.00 34.56 696 ALA B N 1
ATOM 9786 C CA . ALA B 1 696 ? 175.118 164.127 167.193 1.00 24.36 696 ALA B CA 1
ATOM 9787 C C . ALA B 1 696 ? 174.661 165.550 167.464 1.00 25.70 696 ALA B C 1
ATOM 9788 O O . ALA B 1 696 ? 174.617 165.974 168.622 1.00 33.82 696 ALA B O 1
ATOM 9790 N N . SER B 1 697 ? 174.336 166.307 166.418 1.00 28.89 697 SER B N 1
ATOM 9791 C CA . SER B 1 697 ? 173.816 167.651 166.634 1.00 30.40 697 SER B CA 1
ATOM 9792 C C . SER B 1 697 ? 172.313 167.651 166.891 1.00 34.99 697 SER B C 1
ATOM 9793 O O . SER B 1 697 ? 171.793 168.589 167.503 1.00 35.99 697 SER B O 1
ATOM 9796 N N . LEU B 1 698 ? 171.603 166.621 166.428 1.00 37.02 698 LEU B N 1
ATOM 9797 C CA . LEU B 1 698 ? 170.178 166.505 166.715 1.00 26.67 698 LEU B CA 1
ATOM 9798 C C . LEU B 1 698 ? 169.953 166.166 168.181 1.00 26.69 698 LEU B C 1
ATOM 9799 O O . LEU B 1 698 ? 169.245 166.882 168.897 1.00 39.29 698 LEU B O 1
ATOM 9804 N N . ALA B 1 699 ? 170.535 165.062 168.640 1.00 35.31 699 ALA B N 1
ATOM 9805 C CA . ALA B 1 699 ? 170.659 164.841 170.071 1.00 30.93 699 ALA B CA 1
ATOM 9806 C C . ALA B 1 699 ? 171.477 165.974 170.671 1.00 38.66 699 ALA B C 1
ATOM 9807 O O . ALA B 1 699 ? 172.456 166.432 170.081 1.00 50.03 699 ALA B O 1
ATOM 9809 N N . LYS B 1 700 ? 171.067 166.444 171.839 1.00 20.61 700 LYS B N 1
ATOM 9810 C CA . LYS B 1 700 ? 171.669 167.624 172.444 1.00 25.41 700 LYS B CA 1
ATOM 9811 C C . LYS B 1 700 ? 172.541 167.242 173.633 1.00 32.45 700 LYS B C 1
ATOM 9812 O O . LYS B 1 700 ? 172.512 167.886 174.682 1.00 34.01 700 LYS B O 1
ATOM 9818 N N . SER B 1 701 ? 173.312 166.177 173.465 1.00 33.99 701 SER B N 1
ATOM 9819 C CA . SER B 1 701 ? 174.198 165.706 174.516 1.00 28.03 701 SER B CA 1
ATOM 9820 C C . SER B 1 701 ? 175.152 166.818 174.937 1.00 21.93 701 SER B C 1
ATOM 9821 O O . SER B 1 701 ? 175.780 167.448 174.076 1.00 26.66 701 SER B O 1
ATOM 9824 N N . PRO B 1 702 ? 175.276 167.103 176.234 1.00 22.79 702 PRO B N 1
ATOM 9825 C CA . PRO B 1 702 ? 176.264 168.098 176.672 1.00 18.51 702 PRO B CA 1
ATOM 9826 C C . PRO B 1 702 ? 177.685 167.710 176.324 1.00 22.50 702 PRO B C 1
ATOM 9827 O O . PRO B 1 702 ? 178.545 168.591 176.215 1.00 22.61 702 PRO B O 1
ATOM 9831 N N . GLY B 1 703 ? 177.953 166.423 176.137 1.00 20.59 703 GLY B N 1
ATOM 9832 C CA . GLY B 1 703 ? 179.250 165.922 175.758 1.00 22.99 703 GLY B CA 1
ATOM 9833 C C . GLY B 1 703 ? 179.533 165.917 174.278 1.00 30.60 703 GLY B C 1
ATOM 9834 O O . GLY B 1 703 ? 180.502 165.286 173.851 1.00 39.14 703 GLY B O 1
ATOM 9835 N N . TRP B 1 704 ? 178.710 166.589 173.471 1.00 27.54 704 TRP B N 1
ATOM 9836 C CA . TRP B 1 704 ? 178.995 166.691 172.044 1.00 22.63 704 TRP B CA 1
ATOM 9837 C C . TRP B 1 704 ? 180.151 167.653 171.788 1.00 35.22 704 TRP B C 1
ATOM 9838 O O . TRP B 1 704 ? 181.164 167.272 171.197 1.00 48.23 704 TRP B O 1
ATOM 9849 N N . ARG B 1 705 ? 180.001 168.913 172.199 1.00 14.70 705 ARG B N 1
ATOM 9850 C CA . ARG B 1 705 ? 181.072 169.902 172.342 1.00 23.51 705 ARG B CA 1
ATOM 9851 C C . ARG B 1 705 ? 182.218 169.799 171.336 1.00 23.31 705 ARG B C 1
ATOM 9852 O O . ARG B 1 705 ? 183.359 169.550 171.743 1.00 24.20 705 ARG B O 1
ATOM 9860 N N . PRO B 1 706 ? 181.984 169.976 170.037 1.00 33.67 706 PRO B N 1
ATOM 9861 C CA . PRO B 1 706 ? 183.106 169.952 169.090 1.00 20.83 706 PRO B CA 1
ATOM 9862 C C . PRO B 1 706 ? 183.988 171.181 169.236 1.00 27.05 706 PRO B C 1
ATOM 9863 O O . PRO B 1 706 ? 183.501 172.305 169.372 1.00 37.48 706 PRO B O 1
ATOM 9867 N N . ALA B 1 707 ? 185.302 170.958 169.204 1.00 27.08 707 ALA B N 1
ATOM 9868 C CA . ALA B 1 707 ? 186.235 172.080 169.222 1.00 27.40 707 ALA B CA 1
ATOM 9869 C C . ALA B 1 707 ? 186.253 172.815 167.890 1.00 32.11 707 ALA B C 1
ATOM 9870 O O . ALA B 1 707 ? 186.525 174.019 167.849 1.00 34.72 707 ALA B O 1
ATOM 9872 N N . PHE B 1 708 ? 185.974 172.110 166.799 1.00 30.07 708 PHE B N 1
ATOM 9873 C CA . PHE B 1 708 ? 185.950 172.705 165.472 1.00 23.66 708 PHE B CA 1
ATOM 9874 C C . PHE B 1 708 ? 184.610 173.387 165.225 1.00 35.32 708 PHE B C 1
ATOM 9875 O O . PHE B 1 708 ? 183.553 172.765 165.359 1.00 38.87 708 PHE B O 1
ATOM 9883 N N . LYS B 1 709 ? 184.655 174.667 164.871 1.00 37.80 709 LYS B N 1
ATOM 9884 C CA . LYS B 1 709 ? 183.459 175.407 164.504 1.00 39.98 709 LYS B CA 1
ATOM 9885 C C . LYS B 1 709 ? 183.199 175.214 163.012 1.00 39.11 709 LYS B C 1
ATOM 9886 O O . LYS B 1 709 ? 183.876 174.430 162.346 1.00 47.66 709 LYS B O 1
ATOM 9888 N N . TYR B 1 710 ? 182.226 175.940 162.463 1.00 42.37 710 TYR B N 1
ATOM 9889 C CA . TYR B 1 710 ? 181.844 175.835 161.052 1.00 46.02 710 TYR B CA 1
ATOM 9890 C C . TYR B 1 710 ? 181.469 174.397 160.684 1.00 43.48 710 TYR B C 1
ATOM 9891 O O . TYR B 1 710 ? 182.081 173.766 159.823 1.00 41.52 710 TYR B O 1
ATOM 9900 N N . TYR B 1 711 ? 180.440 173.881 161.359 1.00 35.31 711 TYR B N 1
ATOM 9901 C CA . TYR B 1 711 ? 180.011 172.505 161.137 1.00 33.23 711 TYR B CA 1
ATOM 9902 C C . TYR B 1 711 ? 178.493 172.377 161.156 1.00 44.22 711 TYR B C 1
ATOM 9903 O O . TYR B 1 711 ? 177.965 171.352 161.598 1.00 52.74 711 TYR B O 1
ATOM 9912 N N . ASN B 1 712 ? 177.784 173.393 160.661 1.00 37.07 712 ASN B N 1
ATOM 9913 C CA . ASN B 1 712 ? 176.330 173.486 160.780 1.00 35.52 712 ASN B CA 1
ATOM 9914 C C . ASN B 1 712 ? 175.640 172.154 160.516 1.00 37.80 712 ASN B C 1
ATOM 9915 O O . ASN B 1 712 ? 175.960 171.449 159.557 1.00 37.13 712 ASN B O 1
ATOM 9920 N N . MET B 1 713 ? 174.690 171.817 161.391 1.00 39.04 713 MET B N 1
ATOM 9921 C CA . MET B 1 713 ? 174.033 170.515 161.336 1.00 36.05 713 MET B CA 1
ATOM 9922 C C . MET B 1 713 ? 173.226 170.341 160.055 1.00 42.26 713 MET B C 1
ATOM 9923 O O . MET B 1 713 ? 173.185 169.244 159.481 1.00 49.64 713 MET B O 1
ATOM 9928 N N . TRP B 1 714 ? 172.577 171.408 159.591 1.00 42.25 714 TRP B N 1
ATOM 9929 C CA . TRP B 1 714 ? 171.805 171.313 158.359 1.00 35.73 714 TRP B CA 1
ATOM 9930 C C . TRP B 1 714 ? 172.709 171.130 157.151 1.00 35.69 714 TRP B C 1
ATOM 9931 O O . TRP B 1 714 ? 172.337 170.434 156.203 1.00 41.74 714 TRP B O 1
ATOM 9942 N N . ILE B 1 715 ? 173.904 171.720 157.178 1.00 29.31 715 ILE B N 1
ATOM 9943 C CA . ILE B 1 715 ? 174.855 171.512 156.092 1.00 35.07 715 ILE B CA 1
ATOM 9944 C C . ILE B 1 715 ? 175.306 170.057 156.051 1.00 36.54 715 ILE B C 1
ATOM 9945 O O . ILE B 1 715 ? 175.462 169.472 154.975 1.00 42.56 715 ILE B O 1
ATOM 9950 N N . SER B 1 716 ? 175.511 169.445 157.217 1.00 37.00 716 SER B N 1
ATOM 9951 C CA . SER B 1 716 ? 175.906 168.040 157.247 1.00 30.29 716 SER B CA 1
ATOM 9952 C C . SER B 1 716 ? 174.771 167.131 156.788 1.00 31.56 716 SER B C 1
ATOM 9953 O O . SER B 1 716 ? 175.006 166.139 156.087 1.00 36.66 716 SER B O 1
ATOM 9956 N N . LEU B 1 717 ? 173.534 167.447 157.176 1.00 33.61 717 LEU B N 1
ATOM 9957 C CA . LEU B 1 717 ? 172.398 166.675 156.683 1.00 36.61 717 LEU B CA 1
ATOM 9958 C C . LEU B 1 717 ? 172.268 166.804 155.169 1.00 39.00 717 LEU B C 1
ATOM 9959 O O . LEU B 1 717 ? 172.005 165.816 154.469 1.00 39.80 717 LEU B O 1
ATOM 9964 N N . LEU B 1 718 ? 172.469 168.015 154.648 1.00 36.85 718 LEU B N 1
ATOM 9965 C CA . LEU B 1 718 ? 172.463 168.220 153.206 1.00 34.86 718 LEU B CA 1
ATOM 9966 C C . LEU B 1 718 ? 173.578 167.431 152.537 1.00 32.25 718 LEU B C 1
ATOM 9967 O O . LEU B 1 718 ? 173.387 166.875 151.453 1.00 37.73 718 LEU B O 1
ATOM 9972 N N . GLY B 1 719 ? 174.751 167.376 153.167 1.00 32.49 719 GLY B N 1
ATOM 9973 C CA . GLY B 1 719 ? 175.846 166.599 152.613 1.00 36.60 719 GLY B CA 1
ATOM 9974 C C . GLY B 1 719 ? 175.541 165.116 152.558 1.00 36.63 719 GLY B C 1
ATOM 9975 O O . GLY B 1 719 ? 175.881 164.440 151.587 1.00 39.51 719 GLY B O 1
ATOM 9976 N N . ALA B 1 720 ? 174.901 164.589 153.602 1.00 33.36 720 ALA B N 1
ATOM 9977 C CA . ALA B 1 720 ? 174.486 163.188 153.579 1.00 33.11 720 ALA B CA 1
ATOM 9978 C C . ALA B 1 720 ? 173.468 162.934 152.473 1.00 42.44 720 ALA B C 1
ATOM 9979 O O . ALA B 1 720 ? 173.548 161.925 151.754 1.00 45.86 720 ALA B O 1
ATOM 9981 N N . ILE B 1 721 ? 172.509 163.849 152.314 1.00 40.80 721 ILE B N 1
ATOM 9982 C CA . ILE B 1 721 ? 171.510 163.707 151.259 1.00 37.98 721 ILE B CA 1
ATOM 9983 C C . ILE B 1 721 ? 172.173 163.725 149.887 1.00 43.70 721 ILE B C 1
ATOM 9984 O O . ILE B 1 721 ? 171.853 162.908 149.014 1.00 47.75 721 ILE B O 1
ATOM 9989 N N . LEU B 1 722 ? 173.106 164.655 149.675 1.00 39.60 722 LEU B N 1
ATOM 9990 C CA . LEU B 1 722 ? 173.799 164.739 148.395 1.00 35.85 722 LEU B CA 1
ATOM 9991 C C . LEU B 1 722 ? 174.659 163.511 148.147 1.00 39.83 722 LEU B C 1
ATOM 9992 O O . LEU B 1 722 ? 174.793 163.067 147.004 1.00 45.19 722 LEU B O 1
ATOM 9997 N N . CYS B 1 723 ? 175.266 162.958 149.197 1.00 42.57 723 CYS B N 1
ATOM 9998 C CA . CYS B 1 723 ? 176.037 161.734 149.027 1.00 41.63 723 CYS B CA 1
ATOM 9999 C C . CYS B 1 723 ? 175.144 160.589 148.575 1.00 40.64 723 CYS B C 1
ATOM 10000 O O . CYS B 1 723 ? 175.513 159.823 147.680 1.00 40.90 723 CYS B O 1
ATOM 10003 N N . CYS B 1 724 ? 173.955 160.468 149.170 1.00 46.32 724 CYS B N 1
ATOM 10004 C CA . CYS B 1 724 ? 173.021 159.437 148.722 1.00 44.98 724 CYS B CA 1
ATOM 10005 C C . CYS B 1 724 ? 172.577 159.676 147.280 1.00 47.56 724 CYS B C 1
ATOM 10006 O O . CYS B 1 724 ? 172.471 158.732 146.485 1.00 49.22 724 CYS B O 1
ATOM 10009 N N . ILE B 1 725 ? 172.317 160.935 146.925 1.00 48.84 725 ILE B N 1
ATOM 10010 C CA . ILE B 1 725 ? 171.869 161.256 145.572 1.00 41.43 725 ILE B CA 1
ATOM 10011 C C . ILE B 1 725 ? 172.949 160.906 144.555 1.00 39.78 725 ILE B C 1
ATOM 10012 O O . ILE B 1 725 ? 172.674 160.296 143.516 1.00 46.57 725 ILE B O 1
ATOM 10017 N N . VAL B 1 726 ? 174.195 161.286 144.842 1.00 40.54 726 VAL B N 1
ATOM 10018 C CA . VAL B 1 726 ? 175.307 160.970 143.953 1.00 36.96 726 VAL B CA 1
ATOM 10019 C C . VAL B 1 726 ? 175.530 159.468 143.887 1.00 37.06 726 VAL B C 1
ATOM 10020 O O . VAL B 1 726 ? 175.895 158.930 142.835 1.00 37.25 726 VAL B O 1
ATOM 10024 N N . MET B 1 727 ? 175.309 158.763 144.998 1.00 44.79 727 MET B N 1
ATOM 10025 C CA . MET B 1 727 ? 175.386 157.310 144.981 1.00 45.28 727 MET B CA 1
ATOM 10026 C C . MET B 1 727 ? 174.366 156.723 144.015 1.00 46.70 727 MET B C 1
ATOM 10027 O O . MET B 1 727 ? 174.669 155.780 143.277 1.00 44.28 727 MET B O 1
ATOM 10032 N N . PHE B 1 728 ? 173.152 157.274 144.002 1.00 51.54 728 PHE B N 1
ATOM 10033 C CA . PHE B 1 728 ? 172.129 156.755 143.096 1.00 47.10 728 PHE B CA 1
ATOM 10034 C C . PHE B 1 728 ? 172.384 157.160 141.649 1.00 46.12 728 PHE B C 1
ATOM 10035 O O . PHE B 1 728 ? 172.033 156.412 140.731 1.00 48.07 728 PHE B O 1
ATOM 10043 N N . VAL B 1 729 ? 172.980 158.333 141.425 1.00 49.53 729 VAL B N 1
ATOM 10044 C CA . VAL B 1 729 ? 173.275 158.778 140.065 1.00 41.91 729 VAL B CA 1
ATOM 10045 C C . VAL B 1 729 ? 174.245 157.818 139.393 1.00 42.90 729 VAL B C 1
ATOM 10046 O O . VAL B 1 729 ? 174.079 157.460 138.221 1.00 50.62 729 VAL B O 1
ATOM 10050 N N . ILE B 1 730 ? 175.265 157.381 140.123 1.00 47.96 730 ILE B N 1
ATOM 10051 C CA . ILE B 1 730 ? 176.253 156.441 139.609 1.00 45.53 730 ILE B CA 1
ATOM 10052 C C . ILE B 1 730 ? 175.703 155.036 139.828 1.00 49.45 730 ILE B C 1
ATOM 10053 O O . ILE B 1 730 ? 175.739 154.512 140.941 1.00 61.38 730 ILE B O 1
ATOM 10058 N N . ASN B 1 731 ? 175.193 154.422 138.761 1.00 40.20 731 ASN B N 1
ATOM 10059 C CA . ASN B 1 731 ? 174.890 152.991 138.743 1.00 45.30 731 ASN B CA 1
ATOM 10060 C C . ASN B 1 731 ? 173.884 152.616 139.838 1.00 47.39 731 ASN B C 1
ATOM 10061 O O . ASN B 1 731 ? 174.215 151.982 140.839 1.00 54.64 731 ASN B O 1
ATOM 10066 N N . TRP B 1 732 ? 172.645 153.066 139.625 1.00 47.76 732 TRP B N 1
ATOM 10067 C CA . TRP B 1 732 ? 171.523 152.854 140.539 1.00 46.90 732 TRP B CA 1
ATOM 10068 C C . TRP B 1 732 ? 171.514 151.487 141.221 1.00 43.84 732 TRP B C 1
ATOM 10069 O O . TRP B 1 732 ? 171.273 151.403 142.432 1.00 52.34 732 TRP B O 1
ATOM 10080 N N . TRP B 1 733 ? 171.768 150.408 140.475 1.00 37.40 733 TRP B N 1
ATOM 10081 C CA . TRP B 1 733 ? 171.706 149.092 141.102 1.00 46.65 733 TRP B CA 1
ATOM 10082 C C . TRP B 1 733 ? 172.880 148.866 142.041 1.00 50.95 733 TRP B C 1
ATOM 10083 O O . TRP B 1 733 ? 172.742 148.150 143.036 1.00 57.74 733 TRP B O 1
ATOM 10094 N N . ALA B 1 734 ? 174.031 149.480 141.763 1.00 50.93 734 ALA B N 1
ATOM 10095 C CA . ALA B 1 734 ? 175.131 149.430 142.720 1.00 43.41 734 ALA B CA 1
ATOM 10096 C C . ALA B 1 734 ? 174.762 150.143 144.015 1.00 45.49 734 ALA B C 1
ATOM 10097 O O . ALA B 1 734 ? 175.102 149.676 145.108 1.00 52.46 734 ALA B O 1
ATOM 10099 N N . ALA B 1 735 ? 174.061 151.275 143.912 1.00 41.71 735 ALA B N 1
ATOM 10100 C CA . ALA B 1 735 ? 173.595 151.969 145.108 1.00 42.38 735 ALA B CA 1
ATOM 10101 C C . ALA B 1 735 ? 172.611 151.115 145.894 1.00 44.80 735 ALA B C 1
ATOM 10102 O O . ALA B 1 735 ? 172.682 151.045 147.127 1.00 52.62 735 ALA B O 1
ATOM 10104 N N . LEU B 1 736 ? 171.681 150.459 145.199 1.00 48.21 736 LEU B N 1
ATOM 10105 C CA . LEU B 1 736 ? 170.741 149.584 145.893 1.00 50.33 736 LEU B CA 1
ATOM 10106 C C . LEU B 1 736 ? 171.467 148.428 146.569 1.00 48.54 736 LEU B C 1
ATOM 10107 O O . LEU B 1 736 ? 171.154 148.066 147.711 1.00 50.33 736 LEU B O 1
ATOM 10112 N N . LEU B 1 737 ? 172.454 147.849 145.886 1.00 40.89 737 LEU B N 1
ATOM 10113 C CA . LEU B 1 737 ? 173.205 146.744 146.466 1.00 44.39 737 LEU B CA 1
ATOM 10114 C C . LEU B 1 737 ? 173.975 147.188 147.703 1.00 52.57 737 LEU B C 1
ATOM 10115 O O . LEU B 1 737 ? 173.992 146.479 148.714 1.00 54.78 737 LEU B O 1
ATOM 10120 N N . THR B 1 738 ? 174.613 148.363 147.650 1.00 52.67 738 THR B N 1
ATOM 10121 C CA . THR B 1 738 ? 175.357 148.828 148.818 1.00 50.47 738 THR B CA 1
ATOM 10122 C C . THR B 1 738 ? 174.426 149.175 149.973 1.00 47.85 738 THR B C 1
ATOM 10123 O O . THR B 1 738 ? 174.780 148.946 151.136 1.00 54.08 738 THR B O 1
ATOM 10127 N N . TYR B 1 739 ? 173.230 149.695 149.683 1.00 47.60 739 TYR B N 1
ATOM 10128 C CA . TYR B 1 739 ? 172.243 149.867 150.743 1.00 47.50 739 TYR B CA 1
ATOM 10129 C C . TYR B 1 739 ? 171.883 148.526 151.362 1.00 51.37 739 TYR B C 1
ATOM 10130 O O . TYR B 1 739 ? 171.720 148.418 152.582 1.00 55.79 739 TYR B O 1
ATOM 10139 N N . VAL B 1 740 ? 171.761 147.490 150.531 1.00 54.18 740 VAL B N 1
ATOM 10140 C CA . VAL B 1 740 ? 171.439 146.161 151.040 1.00 49.44 740 VAL B CA 1
ATOM 10141 C C . VAL B 1 740 ? 172.543 145.652 151.960 1.00 47.99 740 VAL B C 1
ATOM 10142 O O . VAL B 1 740 ? 172.266 145.095 153.028 1.00 55.31 740 VAL B O 1
ATOM 10146 N N . ILE B 1 741 ? 173.807 145.819 151.562 1.00 44.58 741 ILE B N 1
ATOM 10147 C CA . ILE B 1 741 ? 174.905 145.358 152.417 1.00 48.76 741 ILE B CA 1
ATOM 10148 C C . ILE B 1 741 ? 174.934 146.133 153.728 1.00 53.14 741 ILE B C 1
ATOM 10149 O O . ILE B 1 741 ? 175.138 145.552 154.802 1.00 52.84 741 ILE B O 1
ATOM 10154 N N . VAL B 1 742 ? 174.749 147.454 153.665 1.00 53.29 742 VAL B N 1
ATOM 10155 C CA . VAL B 1 742 ? 174.739 148.255 154.887 1.00 48.51 742 VAL B CA 1
ATOM 10156 C C . VAL B 1 742 ? 173.634 147.779 155.820 1.00 48.94 742 VAL B C 1
ATOM 10157 O O . VAL B 1 742 ? 173.851 147.580 157.021 1.00 53.43 742 VAL B O 1
ATOM 10161 N N . LEU B 1 743 ? 172.434 147.574 155.272 1.00 51.42 743 LEU B N 1
ATOM 10162 C CA . LEU B 1 743 ? 171.298 147.144 156.081 1.00 51.60 743 LEU B CA 1
ATOM 10163 C C . LEU B 1 743 ? 171.530 145.759 156.676 1.00 49.09 743 LEU B C 1
ATOM 10164 O O . LEU B 1 743 ? 171.220 145.519 157.850 1.00 53.49 743 LEU B O 1
ATOM 10169 N N . GLY B 1 744 ? 172.081 144.837 155.887 1.00 46.39 744 GLY B N 1
ATOM 10170 C CA . GLY B 1 744 ? 172.331 143.499 156.394 1.00 46.83 744 GLY B CA 1
ATOM 10171 C C . GLY B 1 744 ? 173.364 143.477 157.502 1.00 49.11 744 GLY B C 1
ATOM 10172 O O . GLY B 1 744 ? 173.186 142.797 158.515 1.00 59.66 744 GLY B O 1
ATOM 10173 N N . LEU B 1 745 ? 174.459 144.220 157.327 1.00 49.85 745 LEU B N 1
ATOM 10174 C CA . LEU B 1 745 ? 175.467 144.298 158.379 1.00 47.58 745 LEU B CA 1
ATOM 10175 C C . LEU B 1 745 ? 174.907 144.964 159.629 1.00 49.80 745 LEU B C 1
ATOM 10176 O O . LEU B 1 745 ? 175.206 144.542 160.752 1.00 52.97 745 LEU B O 1
ATOM 10181 N N . TYR B 1 746 ? 174.087 146.002 159.451 1.00 43.03 746 TYR B N 1
ATOM 10182 C CA . TYR B 1 746 ? 173.454 146.664 160.584 1.00 41.96 746 TYR B CA 1
ATOM 10183 C C . TYR B 1 746 ? 172.587 145.690 161.372 1.00 49.90 746 TYR B C 1
ATOM 10184 O O . TYR B 1 746 ? 172.661 145.630 162.606 1.00 55.94 746 TYR B O 1
ATOM 10193 N N . ILE B 1 747 ? 171.764 144.908 160.670 1.00 51.99 747 ILE B N 1
ATOM 10194 C CA . ILE B 1 747 ? 170.898 143.941 161.342 1.00 50.94 747 ILE B CA 1
ATOM 10195 C C . ILE B 1 747 ? 171.723 142.863 162.032 1.00 49.40 747 ILE B C 1
ATOM 10196 O O . ILE B 1 747 ? 171.427 142.468 163.167 1.00 54.32 747 ILE B O 1
ATOM 10201 N N . TYR B 1 748 ? 172.766 142.365 161.367 1.00 42.11 748 TYR B N 1
ATOM 10202 C CA . TYR B 1 748 ? 173.589 141.333 161.986 1.00 43.89 748 TYR B CA 1
ATOM 10203 C C . TYR B 1 748 ? 174.236 141.839 163.267 1.00 54.77 748 TYR B C 1
ATOM 10204 O O . TYR B 1 748 ? 174.261 141.131 164.281 1.00 60.22 748 TYR B O 1
ATOM 10213 N N . VAL B 1 749 ? 174.764 143.063 163.244 1.00 60.19 749 VAL B N 1
ATOM 10214 C CA . VAL B 1 749 ? 175.418 143.599 164.433 1.00 55.70 749 VAL B CA 1
ATOM 10215 C C . VAL B 1 749 ? 174.401 143.827 165.544 1.00 57.01 749 VAL B C 1
ATOM 10216 O O . VAL B 1 749 ? 174.636 143.463 166.702 1.00 63.18 749 VAL B O 1
ATOM 10220 N N . THR B 1 750 ? 173.250 144.421 165.214 1.00 59.17 750 THR B N 1
ATOM 10221 C CA . THR B 1 750 ? 172.253 144.675 166.248 1.00 60.53 750 THR B CA 1
ATOM 10222 C C . THR B 1 750 ? 171.656 143.388 166.801 1.00 58.72 750 THR B C 1
ATOM 10223 O O . THR B 1 750 ? 171.125 143.397 167.915 1.00 59.22 750 THR B O 1
ATOM 10227 N N . TYR B 1 751 ? 171.727 142.285 166.054 1.00 63.60 751 TYR B N 1
ATOM 10228 C CA . TYR B 1 751 ? 171.302 141.003 166.601 1.00 59.09 751 TYR B CA 1
ATOM 10229 C C . TYR B 1 751 ? 172.380 140.387 167.481 1.00 60.15 751 TYR B C 1
ATOM 10230 O O . TYR B 1 751 ? 172.074 139.830 168.540 1.00 65.05 751 TYR B O 1
ATOM 10239 N N . LYS B 1 752 ? 173.644 140.474 167.062 1.00 57.32 752 LYS B N 1
ATOM 10240 C CA . LYS B 1 752 ? 174.723 139.920 167.872 1.00 58.04 752 LYS B CA 1
ATOM 10241 C C . LYS B 1 752 ? 174.854 140.658 169.197 1.00 65.95 752 LYS B C 1
ATOM 10242 O O . LYS B 1 752 ? 175.197 140.052 170.218 1.00 70.10 752 LYS B O 1
ATOM 10248 N N . LYS B 1 753 ? 174.578 141.964 169.198 1.00 70.77 753 LYS B N 1
ATOM 10249 C CA . LYS B 1 753 ? 174.594 142.812 170.385 1.00 66.30 753 LYS B CA 1
ATOM 10250 C C . LYS B 1 753 ? 175.920 142.708 171.128 1.00 69.07 753 LYS B C 1
ATOM 10251 O O . LYS B 1 753 ? 175.984 142.087 172.196 1.00 72.59 753 LYS B O 1
ATOM 10257 N N . PRO B 1 754 ? 176.996 143.282 170.596 1.00 67.07 754 PRO B N 1
ATOM 10258 C CA . PRO B 1 754 ? 178.277 143.244 171.309 1.00 64.69 754 PRO B CA 1
ATOM 10259 C C . PRO B 1 754 ? 178.219 144.052 172.594 1.00 66.28 754 PRO B C 1
ATOM 10260 O O . PRO B 1 754 ? 177.469 145.023 172.715 1.00 66.40 754 PRO B O 1
ATOM 10264 N N . ASP B 1 755 ? 179.028 143.633 173.568 1.00 63.77 755 ASP B N 1
ATOM 10265 C CA . ASP B 1 755 ? 179.063 144.282 174.878 1.00 59.77 755 ASP B CA 1
ATOM 10266 C C . ASP B 1 755 ? 180.090 145.411 174.844 1.00 60.09 755 ASP B C 1
ATOM 10267 O O . ASP B 1 755 ? 181.232 145.278 175.287 1.00 62.38 755 ASP B O 1
ATOM 10269 N N . VAL B 1 756 ? 179.666 146.545 174.292 1.00 49.87 756 VAL B N 1
ATOM 10270 C CA . VAL B 1 756 ? 180.480 147.752 174.248 1.00 49.51 756 VAL B CA 1
ATOM 10271 C C . VAL B 1 756 ? 179.620 148.939 174.652 1.00 47.20 756 VAL B C 1
ATOM 10272 O O . VAL B 1 756 ? 178.418 148.988 174.373 1.00 52.13 756 VAL B O 1
ATOM 10276 N N . ASN B 1 757 ? 180.242 149.892 175.340 1.00 37.17 757 ASN B N 1
ATOM 10277 C CA . ASN B 1 757 ? 179.579 151.126 175.750 1.00 34.04 757 ASN B CA 1
ATOM 10278 C C . ASN B 1 757 ? 180.521 152.280 175.447 1.00 35.60 757 ASN B C 1
ATOM 10279 O O . ASN B 1 757 ? 181.537 152.446 176.127 1.00 42.66 757 ASN B O 1
ATOM 10284 N N . TRP B 1 758 ? 180.193 153.075 174.431 1.00 31.14 758 TRP B N 1
ATOM 10285 C CA . TRP B 1 758 ? 181.051 154.174 174.007 1.00 31.93 758 TRP B CA 1
ATOM 10286 C C . TRP B 1 758 ? 180.372 155.533 174.100 1.00 36.32 758 TRP B C 1
ATOM 10287 O O . TRP B 1 758 ? 180.943 156.525 173.638 1.00 44.10 758 TRP B O 1
ATOM 10298 N N . GLY B 1 759 ? 179.187 155.614 174.694 1.00 28.46 759 GLY B N 1
ATOM 10299 C CA . GLY B 1 759 ? 178.500 156.889 174.794 1.00 30.70 759 GLY B CA 1
ATOM 10300 C C . GLY B 1 759 ? 178.062 157.458 173.464 1.00 32.02 759 GLY B C 1
ATOM 10301 O O . GLY B 1 759 ? 178.226 158.659 173.220 1.00 33.88 759 GLY B O 1
ATOM 10302 N N . SER B 1 760 ? 177.493 156.624 172.602 1.00 35.92 760 SER B N 1
ATOM 10303 C CA . SER B 1 760 ? 177.148 157.032 171.252 1.00 22.84 760 SER B CA 1
ATOM 10304 C C . SER B 1 760 ? 175.993 158.026 171.250 1.00 28.08 760 SER B C 1
ATOM 10305 O O . SER B 1 760 ? 175.238 158.153 172.216 1.00 39.51 760 SER B O 1
ATOM 10308 N N . SER B 1 761 ? 175.866 158.741 170.130 1.00 25.73 761 SER B N 1
ATOM 10309 C CA . SER B 1 761 ? 174.766 159.679 169.947 1.00 25.38 761 SER B CA 1
ATOM 10310 C C . SER B 1 761 ? 173.414 158.983 169.906 1.00 32.09 761 SER B C 1
ATOM 10311 O O . SER B 1 761 ? 172.389 159.632 170.129 1.00 37.05 761 SER B O 1
ATOM 10314 N N . THR B 1 762 ? 173.390 157.681 169.621 1.00 31.94 762 THR B N 1
ATOM 10315 C CA . THR B 1 762 ? 172.136 156.939 169.640 1.00 24.53 762 THR B CA 1
ATOM 10316 C C . THR B 1 762 ? 171.522 156.920 171.035 1.00 30.38 762 THR B C 1
ATOM 10317 O O . THR B 1 762 ? 170.311 157.119 171.192 1.00 39.00 762 THR B O 1
ATOM 10321 N N . GLN B 1 763 ? 172.341 156.698 172.064 1.00 22.85 763 GLN B N 1
ATOM 10322 C CA . GLN B 1 763 ? 171.824 156.667 173.429 1.00 21.42 763 GLN B CA 1
ATOM 10323 C C . GLN B 1 763 ? 171.366 158.048 173.885 1.00 25.41 763 GLN B C 1
ATOM 10324 O O . GLN B 1 763 ? 170.329 158.182 174.554 1.00 43.07 763 GLN B O 1
ATOM 10330 N N . ALA B 1 764 ? 172.126 159.086 173.532 1.00 8.68 764 ALA B N 1
ATOM 10331 C CA . ALA B 1 764 ? 171.703 160.446 173.841 1.00 21.42 764 ALA B CA 1
ATOM 10332 C C . ALA B 1 764 ? 170.380 160.772 173.165 1.00 28.00 764 ALA B C 1
ATOM 10333 O O . ALA B 1 764 ? 169.507 161.410 173.763 1.00 38.97 764 ALA B O 1
ATOM 10335 N N . LEU B 1 765 ? 170.214 160.334 171.917 1.00 12.31 765 LEU B N 1
ATOM 10336 C CA . LEU B 1 765 ? 168.972 160.585 171.202 1.00 21.64 765 LEU B CA 1
ATOM 10337 C C . LEU B 1 765 ? 167.822 159.803 171.820 1.00 24.96 765 LEU B C 1
ATOM 10338 O O . LEU B 1 765 ? 166.686 160.283 171.851 1.00 30.97 765 LEU B O 1
ATOM 10343 N N . THR B 1 766 ? 168.101 158.603 172.329 1.00 14.55 766 THR B N 1
ATOM 10344 C CA . THR B 1 766 ? 167.085 157.850 173.056 1.00 17.30 766 THR B CA 1
ATOM 10345 C C . THR B 1 766 ? 166.598 158.631 174.269 1.00 24.94 766 THR B C 1
ATOM 10346 O O . THR B 1 766 ? 165.387 158.762 174.500 1.00 27.25 766 THR B O 1
ATOM 10350 N N . TYR B 1 767 ? 167.536 159.165 175.053 1.00 22.95 767 TYR B N 1
ATOM 10351 C CA . TYR B 1 767 ? 167.139 159.950 176.217 1.00 11.84 767 TYR B CA 1
ATOM 10352 C C . TYR B 1 767 ? 166.336 161.178 175.808 1.00 18.53 767 TYR B C 1
ATOM 10353 O O . TYR B 1 767 ? 165.309 161.491 176.423 1.00 22.54 767 TYR B O 1
ATOM 10362 N N . LEU B 1 768 ? 166.799 161.895 174.783 1.00 18.80 768 LEU B N 1
ATOM 10363 C CA . LEU B 1 768 ? 166.110 163.110 174.361 1.00 19.18 768 LEU B CA 1
ATOM 10364 C C . LEU B 1 768 ? 164.702 162.805 173.865 1.00 29.54 768 LEU B C 1
ATOM 10365 O O . LEU B 1 768 ? 163.758 163.550 174.156 1.00 34.44 768 LEU B O 1
ATOM 10370 N N . ASN B 1 769 ? 164.541 161.714 173.114 1.00 22.65 769 ASN B N 1
ATOM 10371 C CA . ASN B 1 769 ? 163.220 161.324 172.638 1.00 19.73 769 ASN B CA 1
ATOM 10372 C C . ASN B 1 769 ? 162.296 160.992 173.798 1.00 25.71 769 ASN B C 1
ATOM 10373 O O . ASN B 1 769 ? 161.139 161.427 173.827 1.00 29.64 769 ASN B O 1
ATOM 10378 N N . ALA B 1 770 ? 162.787 160.213 174.767 1.00 24.13 770 ALA B N 1
ATOM 10379 C CA . ALA B 1 770 ? 161.947 159.875 175.911 1.00 20.57 770 ALA B CA 1
ATOM 10380 C C . ALA B 1 770 ? 161.523 161.127 176.666 1.00 20.50 770 ALA B C 1
ATOM 10381 O O . ALA B 1 770 ? 160.348 161.280 177.023 1.00 27.75 770 ALA B O 1
ATOM 10383 N N . LEU B 1 771 ? 162.461 162.047 176.892 1.00 16.79 771 LEU B N 1
ATOM 10384 C CA . LEU B 1 771 ? 162.141 163.265 177.626 1.00 19.06 771 LEU B CA 1
ATOM 10385 C C . LEU B 1 771 ? 161.119 164.111 176.879 1.00 14.93 771 LEU B C 1
ATOM 10386 O O . LEU B 1 771 ? 160.157 164.611 177.474 1.00 28.04 771 LEU B O 1
ATOM 10391 N N . GLN B 1 772 ? 161.309 164.287 175.570 1.00 19.23 772 GLN B N 1
ATOM 10392 C CA . GLN B 1 772 ? 160.384 165.113 174.802 1.00 24.40 772 GLN B CA 1
ATOM 10393 C C . GLN B 1 772 ? 158.996 164.488 174.750 1.00 29.15 772 GLN B C 1
ATOM 10394 O O . GLN B 1 772 ? 157.987 165.195 174.859 1.00 38.59 772 GLN B O 1
ATOM 10400 N N . HIS B 1 773 ? 158.922 163.165 174.595 1.00 29.72 773 HIS B N 1
ATOM 10401 C CA . HIS B 1 773 ? 157.624 162.503 174.576 1.00 18.52 773 HIS B CA 1
ATOM 10402 C C . HIS B 1 773 ? 156.917 162.634 175.918 1.00 21.07 773 HIS B C 1
ATOM 10403 O O . HIS B 1 773 ? 155.704 162.862 175.967 1.00 30.97 773 HIS B O 1
ATOM 10410 N N . SER B 1 774 ? 157.659 162.502 177.021 1.00 19.29 774 SER B N 1
ATOM 10411 C CA . SER B 1 774 ? 157.050 162.673 178.337 1.00 11.19 774 SER B CA 1
ATOM 10412 C C . SER B 1 774 ? 156.571 164.105 178.547 1.00 15.45 774 SER B C 1
ATOM 10413 O O . SER B 1 774 ? 155.507 164.334 179.135 1.00 30.69 774 SER B O 1
ATOM 10416 N N . ILE B 1 775 ? 157.346 165.083 178.080 1.00 19.72 775 ILE B N 1
ATOM 10417 C CA . ILE B 1 775 ? 156.938 166.478 178.209 1.00 19.85 775 ILE B CA 1
ATOM 10418 C C . ILE B 1 775 ? 155.670 166.734 177.407 1.00 26.39 775 ILE B C 1
ATOM 10419 O O . ILE B 1 775 ? 154.765 167.449 177.856 1.00 31.79 775 ILE B O 1
ATOM 10424 N N . ARG B 1 776 ? 155.585 166.156 176.209 1.00 28.06 776 ARG B N 1
ATOM 10425 C CA . ARG B 1 776 ? 154.367 166.271 175.415 1.00 22.08 776 ARG B CA 1
ATOM 10426 C C . ARG B 1 776 ? 153.186 165.621 176.123 1.00 30.68 776 ARG B C 1
ATOM 10427 O O . ARG B 1 776 ? 152.075 166.162 176.117 1.00 35.36 776 ARG B O 1
ATOM 10435 N N . LEU B 1 777 ? 153.406 164.455 176.735 1.00 25.44 777 LEU B N 1
ATOM 10436 C CA . LEU B 1 777 ? 152.329 163.769 177.438 1.00 15.80 777 LEU B CA 1
ATOM 10437 C C . LEU B 1 777 ? 151.851 164.560 178.646 1.00 22.32 777 LEU B C 1
ATOM 10438 O O . LEU B 1 777 ? 150.674 164.482 179.012 1.00 26.10 777 LEU B O 1
ATOM 10443 N N . SER B 1 778 ? 152.744 165.324 179.275 1.00 33.70 778 SER B N 1
ATOM 10444 C CA . SER B 1 778 ? 152.357 166.099 180.448 1.00 30.01 778 SER B CA 1
ATOM 10445 C C . SER B 1 778 ? 151.313 167.161 180.131 1.00 25.00 778 SER B C 1
ATOM 10446 O O . SER B 1 778 ? 150.658 167.662 181.051 1.00 27.98 778 SER B O 1
ATOM 10449 N N . GLY B 1 779 ? 151.139 167.519 178.863 1.00 16.46 779 GLY B N 1
ATOM 10450 C CA . GLY B 1 779 ? 150.159 168.520 178.495 1.00 24.05 779 GLY B CA 1
ATOM 10451 C C . GLY B 1 779 ? 148.868 167.933 177.962 1.00 39.64 779 GLY B C 1
ATOM 10452 O O . GLY B 1 779 ? 148.059 168.643 177.360 1.00 41.71 779 GLY B O 1
ATOM 10453 N N . VAL B 1 780 ? 148.663 166.638 178.180 1.00 41.79 780 VAL B N 1
ATOM 10454 C CA . VAL B 1 780 ? 147.498 165.921 177.677 1.00 27.17 780 VAL B CA 1
ATOM 10455 C C . VAL B 1 780 ? 146.510 165.755 178.822 1.00 35.28 780 VAL B C 1
ATOM 10456 O O . VAL B 1 780 ? 146.857 165.215 179.878 1.00 35.85 780 VAL B O 1
ATOM 10460 N N . GLU B 1 781 ? 145.280 166.217 178.620 1.00 39.07 781 GLU B N 1
ATOM 10461 C CA . GLU B 1 781 ? 144.256 166.087 179.646 1.00 39.52 781 GLU B CA 1
ATOM 10462 C C . GLU B 1 781 ? 143.740 164.654 179.715 1.00 36.01 781 GLU B C 1
ATOM 10463 O O . GLU B 1 781 ? 143.580 163.976 178.697 1.00 39.24 781 GLU B O 1
ATOM 10465 N N . ASP B 1 782 ? 143.476 164.196 180.935 1.00 34.74 782 ASP B N 1
ATOM 10466 C CA . ASP B 1 782 ? 142.993 162.842 181.152 1.00 30.25 782 ASP B CA 1
ATOM 10467 C C . ASP B 1 782 ? 141.546 162.696 180.700 1.00 41.56 782 ASP B C 1
ATOM 10468 O O . ASP B 1 782 ? 140.757 163.644 180.742 1.00 42.90 782 ASP B O 1
ATOM 10473 N N . HIS B 1 783 ? 141.204 161.487 180.266 1.00 40.50 783 HIS B N 1
ATOM 10474 C CA . HIS B 1 783 ? 139.844 161.154 179.877 1.00 26.81 783 HIS B CA 1
ATOM 10475 C C . HIS B 1 783 ? 139.577 159.696 180.212 1.00 25.67 783 HIS B C 1
ATOM 10476 O O . HIS B 1 783 ? 140.494 158.877 180.285 1.00 30.57 783 HIS B O 1
ATOM 10483 N N . VAL B 1 784 ? 138.297 159.383 180.412 1.00 26.43 784 VAL B N 1
ATOM 10484 C CA . VAL B 1 784 ? 137.919 158.067 180.914 1.00 26.58 784 VAL B CA 1
ATOM 10485 C C . VAL B 1 784 ? 138.244 156.979 179.896 1.00 31.82 784 VAL B C 1
ATOM 10486 O O . VAL B 1 784 ? 138.745 155.908 180.256 1.00 37.94 784 VAL B O 1
ATOM 10490 N N . LYS B 1 785 ? 137.973 157.227 178.612 1.00 28.42 785 LYS B N 1
ATOM 10491 C CA . LYS B 1 785 ? 138.272 156.214 177.606 1.00 31.42 785 LYS B CA 1
ATOM 10492 C C . LYS B 1 785 ? 139.766 155.984 177.440 1.00 32.67 785 LYS B C 1
ATOM 10493 O O . LYS B 1 785 ? 140.164 154.946 176.903 1.00 40.17 785 LYS B O 1
ATOM 10499 N N . ASN B 1 786 ? 140.598 156.921 177.884 1.00 23.32 786 ASN B N 1
ATOM 10500 C CA . ASN B 1 786 ? 142.043 156.797 177.782 1.00 21.16 786 ASN B CA 1
ATOM 10501 C C . ASN B 1 786 ? 142.678 156.259 179.056 1.00 24.82 786 ASN B C 1
ATOM 10502 O O . ASN B 1 786 ? 143.908 156.216 179.150 1.00 39.06 786 ASN B O 1
ATOM 10507 N N . PHE B 1 787 ? 141.873 155.857 180.036 1.00 22.77 787 PHE B N 1
ATOM 10508 C CA . PHE B 1 787 ? 142.414 155.317 181.275 1.00 19.59 787 PHE B CA 1
ATOM 10509 C C . PHE B 1 787 ? 143.200 154.042 181.010 1.00 23.73 787 PHE B C 1
ATOM 10510 O O . PHE B 1 787 ? 142.801 153.202 180.200 1.00 37.73 787 PHE B O 1
ATOM 10518 N N . ARG B 1 788 ? 144.315 153.894 181.712 1.00 9.38 788 ARG B N 1
ATOM 10519 C CA . ARG B 1 788 ? 145.105 152.678 181.671 1.00 12.50 788 ARG B CA 1
ATOM 10520 C C . ARG B 1 788 ? 145.451 152.251 183.087 1.00 26.51 788 ARG B C 1
ATOM 10521 O O . ARG B 1 788 ? 145.572 153.093 183.981 1.00 32.32 788 ARG B O 1
ATOM 10529 N N . PRO B 1 789 ? 145.613 150.955 183.321 1.00 24.40 789 PRO B N 1
ATOM 10530 C CA . PRO B 1 789 ? 146.087 150.483 184.629 1.00 24.24 789 PRO B CA 1
ATOM 10531 C C . PRO B 1 789 ? 147.584 150.702 184.781 1.00 29.15 789 PRO B C 1
ATOM 10532 O O . PRO B 1 789 ? 148.399 149.985 184.193 1.00 33.34 789 PRO B O 1
ATOM 10536 N N . GLN B 1 790 ? 147.949 151.697 185.579 1.00 27.96 790 GLN B N 1
ATOM 10537 C CA . GLN B 1 790 ? 149.344 152.011 185.874 1.00 19.46 790 GLN B CA 1
ATOM 10538 C C . GLN B 1 790 ? 149.657 151.417 187.241 1.00 24.07 790 GLN B C 1
ATOM 10539 O O . GLN B 1 790 ? 149.332 152.002 188.275 1.00 29.51 790 GLN B O 1
ATOM 10545 N N . CYS B 1 791 ? 150.295 150.253 187.240 1.00 32.79 791 CYS B N 1
ATOM 10546 C CA . CYS B 1 791 ? 150.378 149.403 188.419 1.00 32.63 791 CYS B CA 1
ATOM 10547 C C . CYS B 1 791 ? 151.754 149.486 189.062 1.00 29.33 791 CYS B C 1
ATOM 10548 O O . CYS B 1 791 ? 152.776 149.394 188.378 1.00 32.14 791 CYS B O 1
ATOM 10551 N N . LEU B 1 792 ? 151.768 149.658 190.377 1.00 26.98 792 LEU B N 1
ATOM 10552 C CA . LEU B 1 792 ? 152.976 149.566 191.185 1.00 17.07 792 LEU B CA 1
ATOM 10553 C C . LEU B 1 792 ? 152.902 148.253 191.952 1.00 19.47 792 LEU B C 1
ATOM 10554 O O . LEU B 1 792 ? 152.029 148.076 192.806 1.00 29.77 792 LEU B O 1
ATOM 10559 N N . VAL B 1 793 ? 153.811 147.337 191.646 1.00 19.25 793 VAL B N 1
ATOM 10560 C CA . VAL B 1 793 ? 153.813 146.002 192.229 1.00 19.09 793 VAL B CA 1
ATOM 10561 C C . VAL B 1 793 ? 154.891 145.938 193.298 1.00 26.41 793 VAL B C 1
ATOM 10562 O O . VAL B 1 793 ? 156.056 146.262 193.038 1.00 34.56 793 VAL B O 1
ATOM 10566 N N . MET B 1 794 ? 154.505 145.520 194.501 1.00 27.64 794 MET B N 1
ATOM 10567 C CA . MET B 1 794 ? 155.446 145.381 195.610 1.00 19.44 794 MET B CA 1
ATOM 10568 C C . MET B 1 794 ? 156.026 143.969 195.596 1.00 31.26 794 MET B C 1
ATOM 10569 O O . MET B 1 794 ? 155.790 143.145 196.479 1.00 44.15 794 MET B O 1
ATOM 10574 N N . THR B 1 795 ? 156.801 143.702 194.553 1.00 34.09 795 THR B N 1
ATOM 10575 C CA . THR B 1 795 ? 157.374 142.382 194.343 1.00 39.72 795 THR B CA 1
ATOM 10576 C C . THR B 1 795 ? 158.685 142.171 195.084 1.00 43.29 795 THR B C 1
ATOM 10577 O O . THR B 1 795 ? 159.158 141.032 195.153 1.00 48.85 795 THR B O 1
ATOM 10581 N N . GLY B 1 796 ? 159.264 143.220 195.657 1.00 41.97 796 GLY B N 1
ATOM 10582 C CA . GLY B 1 796 ? 160.614 143.098 196.177 1.00 34.26 796 GLY B CA 1
ATOM 10583 C C . GLY B 1 796 ? 161.563 142.790 195.039 1.00 38.59 796 GLY B C 1
ATOM 10584 O O . GLY B 1 796 ? 161.596 143.489 194.022 1.00 37.90 796 GLY B O 1
ATOM 10585 N N . ALA B 1 797 ? 162.347 141.737 195.199 1.00 44.04 797 ALA B N 1
ATOM 10586 C CA . ALA B 1 797 ? 163.158 141.258 194.091 1.00 39.24 797 ALA B CA 1
ATOM 10587 C C . ALA B 1 797 ? 162.242 140.675 193.022 1.00 43.58 797 ALA B C 1
ATOM 10588 O O . ALA B 1 797 ? 161.379 139.848 193.337 1.00 46.40 797 ALA B O 1
ATOM 10590 N N . PRO B 1 798 ? 162.395 141.065 191.759 1.00 44.62 798 PRO B N 1
ATOM 10591 C CA . PRO B 1 798 ? 161.460 140.598 190.727 1.00 37.08 798 PRO B CA 1
ATOM 10592 C C . PRO B 1 798 ? 161.667 139.139 190.355 1.00 43.33 798 PRO B C 1
ATOM 10593 O O . PRO B 1 798 ? 161.095 138.656 189.375 1.00 45.78 798 PRO B O 1
ATOM 10597 N N . ASN B 1 799 ? 162.483 138.428 191.132 1.00 49.88 799 ASN B N 1
ATOM 10598 C CA . ASN B 1 799 ? 162.734 137.012 190.908 1.00 46.07 799 ASN B CA 1
ATOM 10599 C C . ASN B 1 799 ? 162.032 136.114 191.913 1.00 49.47 799 ASN B C 1
ATOM 10600 O O . ASN B 1 799 ? 161.903 134.912 191.658 1.00 50.53 799 ASN B O 1
ATOM 10605 N N . SER B 1 800 ? 161.592 136.663 193.046 1.00 46.98 800 SER B N 1
ATOM 10606 C CA . SER B 1 800 ? 161.021 135.835 194.103 1.00 46.71 800 SER B CA 1
ATOM 10607 C C . SER B 1 800 ? 159.710 135.192 193.668 1.00 54.18 800 SER B C 1
ATOM 10608 O O . SER B 1 800 ? 159.457 134.021 193.975 1.00 57.55 800 SER B O 1
ATOM 10611 N N . ARG B 1 801 ? 158.867 135.935 192.955 1.00 48.31 801 ARG B N 1
ATOM 10612 C CA . ARG B 1 801 ? 157.557 135.458 192.515 1.00 39.46 801 ARG B CA 1
ATOM 10613 C C . ARG B 1 801 ? 157.463 135.622 191.006 1.00 43.43 801 ARG B C 1
ATOM 10614 O O . ARG B 1 801 ? 156.906 136.610 190.509 1.00 44.14 801 ARG B O 1
ATOM 10622 N N . PRO B 1 802 ? 158.006 134.670 190.243 1.00 41.98 802 PRO B N 1
ATOM 10623 C CA . PRO B 1 802 ? 157.947 134.800 188.779 1.00 35.52 802 PRO B CA 1
ATOM 10624 C C . PRO B 1 802 ? 156.540 134.711 188.216 1.00 37.28 802 PRO B C 1
ATOM 10625 O O . PRO B 1 802 ? 156.199 135.482 187.312 1.00 40.46 802 PRO B O 1
ATOM 10629 N N . ALA B 1 803 ? 155.713 133.789 188.714 1.00 39.62 803 ALA B N 1
ATOM 10630 C CA . ALA B 1 803 ? 154.365 133.638 188.173 1.00 34.77 803 ALA B CA 1
ATOM 10631 C C . ALA B 1 803 ? 153.518 134.876 188.434 1.00 36.02 803 ALA B C 1
ATOM 10632 O O . ALA B 1 803 ? 152.756 135.311 187.562 1.00 35.86 803 ALA B O 1
ATOM 10634 N N . LEU B 1 804 ? 153.634 135.456 189.629 1.00 34.59 804 LEU B N 1
ATOM 10635 C CA . LEU B 1 804 ? 152.898 136.676 189.939 1.00 36.21 804 LEU B CA 1
ATOM 10636 C C . LEU B 1 804 ? 153.296 137.812 189.008 1.00 35.36 804 LEU B C 1
ATOM 10637 O O . LEU B 1 804 ? 152.440 138.554 188.508 1.00 40.09 804 LEU B O 1
ATOM 10642 N N . LEU B 1 805 ? 154.595 137.961 188.762 1.00 27.87 805 LEU B N 1
ATOM 10643 C CA . LEU B 1 805 ? 155.065 139.051 187.919 1.00 29.93 805 LEU B CA 1
ATOM 10644 C C . LEU B 1 805 ? 154.674 138.822 186.463 1.00 29.63 805 LEU B C 1
ATOM 10645 O O . LEU B 1 805 ? 154.332 139.771 185.750 1.00 33.54 805 LEU B O 1
ATOM 10650 N N . HIS B 1 806 ? 154.675 137.562 186.022 1.00 30.32 806 HIS B N 1
ATOM 10651 C CA . HIS B 1 806 ? 154.151 137.228 184.701 1.00 31.04 806 HIS B CA 1
ATOM 10652 C C . HIS B 1 806 ? 152.680 137.599 184.580 1.00 36.16 806 HIS B C 1
ATOM 10653 O O . HIS B 1 806 ? 152.253 138.168 183.569 1.00 35.70 806 HIS B O 1
ATOM 10660 N N . LEU B 1 807 ? 151.886 137.278 185.601 1.00 34.96 807 LEU B N 1
ATOM 10661 C CA . LEU B 1 807 ? 150.462 137.587 185.554 1.00 24.58 807 LEU B CA 1
ATOM 10662 C C . LEU B 1 807 ? 150.221 139.090 185.511 1.00 20.39 807 LEU B C 1
ATOM 10663 O O . LEU B 1 807 ? 149.356 139.563 184.767 1.00 24.25 807 LEU B O 1
ATOM 10668 N N . VAL B 1 808 ? 150.966 139.857 186.307 1.00 17.36 808 VAL B N 1
ATOM 10669 C CA . VAL B 1 808 ? 150.805 141.308 186.272 1.00 17.00 808 VAL B CA 1
ATOM 10670 C C . VAL B 1 808 ? 151.232 141.858 184.916 1.00 26.52 808 VAL B C 1
ATOM 10671 O O . VAL B 1 808 ? 150.606 142.780 184.380 1.00 26.72 808 VAL B O 1
ATOM 10675 N N . HIS B 1 809 ? 152.303 141.303 184.342 1.00 30.44 809 HIS B N 1
ATOM 10676 C CA . HIS B 1 809 ? 152.723 141.673 182.995 1.00 20.82 809 HIS B CA 1
ATOM 10677 C C . HIS B 1 809 ? 151.652 141.350 181.963 1.00 27.99 809 HIS B C 1
ATOM 10678 O O . HIS B 1 809 ? 151.558 142.025 180.933 1.00 27.24 809 HIS B O 1
ATOM 10685 N N . ASP B 1 810 ? 150.845 140.320 182.223 1.00 36.40 810 ASP B N 1
ATOM 10686 C CA . ASP B 1 810 ? 149.833 139.897 181.260 1.00 24.87 810 ASP B CA 1
ATOM 10687 C C . ASP B 1 810 ? 148.809 140.993 180.990 1.00 28.97 810 ASP B C 1
ATOM 10688 O O . ASP B 1 810 ? 148.400 141.192 179.842 1.00 41.10 810 ASP B O 1
ATOM 10693 N N . PHE B 1 811 ? 148.365 141.708 182.024 1.00 30.43 811 PHE B N 1
ATOM 10694 C CA . PHE B 1 811 ? 147.398 142.779 181.826 1.00 31.33 811 PHE B CA 1
ATOM 10695 C C . PHE B 1 811 ? 148.041 144.160 181.866 1.00 26.16 811 PHE B C 1
ATOM 10696 O O . PHE B 1 811 ? 147.341 145.160 182.044 1.00 40.74 811 PHE B O 1
ATOM 10704 N N . THR B 1 812 ? 149.351 144.237 181.678 1.00 21.27 812 THR B N 1
ATOM 10705 C CA . THR B 1 812 ? 150.056 145.508 181.617 1.00 23.96 812 THR B CA 1
ATOM 10706 C C . THR B 1 812 ? 150.864 145.692 180.342 1.00 27.66 812 THR B C 1
ATOM 10707 O O . THR B 1 812 ? 150.956 146.815 179.845 1.00 26.89 812 THR B O 1
ATOM 10711 N N . LYS B 1 813 ? 151.426 144.621 179.786 1.00 31.02 813 LYS B N 1
ATOM 10712 C CA . LYS B 1 813 ? 152.312 144.743 178.636 1.00 24.60 813 LYS B CA 1
ATOM 10713 C C . LYS B 1 813 ? 151.590 145.400 177.468 1.00 27.91 813 LYS B C 1
ATOM 10714 O O . LYS B 1 813 ? 150.524 144.941 177.046 1.00 35.48 813 LYS B O 1
ATOM 10720 N N . ASN B 1 814 ? 152.172 146.485 176.960 1.00 28.81 814 ASN B N 1
ATOM 10721 C CA . ASN B 1 814 ? 151.669 147.315 175.869 1.00 31.73 814 ASN B CA 1
ATOM 10722 C C . ASN B 1 814 ? 150.428 148.105 176.258 1.00 25.85 814 ASN B C 1
ATOM 10723 O O . ASN B 1 814 ? 149.905 148.852 175.428 1.00 36.26 814 ASN B O 1
ATOM 10728 N N . VAL B 1 815 ? 149.935 147.962 177.485 1.00 23.95 815 VAL B N 1
ATOM 10729 C CA . VAL B 1 815 ? 148.801 148.740 177.964 1.00 19.89 815 VAL B CA 1
ATOM 10730 C C . VAL B 1 815 ? 149.065 149.174 179.401 1.00 37.22 815 VAL B C 1
ATOM 10731 O O . VAL B 1 815 ? 148.917 148.388 180.343 1.00 47.89 815 VAL B O 1
ATOM 10735 N N . GLY B 1 816 ? 149.469 150.420 179.582 1.00 29.74 816 GLY B N 1
ATOM 10736 C CA . GLY B 1 816 ? 149.735 150.916 180.915 1.00 27.36 816 GLY B CA 1
ATOM 10737 C C . GLY B 1 816 ? 151.173 150.721 181.346 1.00 24.26 816 GLY B C 1
ATOM 10738 O O . GLY B 1 816 ? 152.044 150.283 180.592 1.00 35.26 816 GLY B O 1
ATOM 10739 N N . LEU B 1 817 ? 151.414 151.050 182.610 1.00 26.15 817 LEU B N 1
ATOM 10740 C CA . LEU B 1 817 ? 152.754 151.108 183.168 1.00 11.37 817 LEU B CA 1
ATOM 10741 C C . LEU B 1 817 ? 152.912 150.098 184.295 1.00 22.33 817 LEU B C 1
ATOM 10742 O O . LEU B 1 817 ? 152.008 149.922 185.117 1.00 37.02 817 LEU B O 1
ATOM 10747 N N . MET B 1 818 ? 154.065 149.434 184.318 1.00 24.51 818 MET B N 1
ATOM 10748 C CA . MET B 1 818 ? 154.433 148.477 185.354 1.00 21.03 818 MET B CA 1
ATOM 10749 C C . MET B 1 818 ? 155.671 148.989 186.074 1.00 24.90 818 MET B C 1
ATOM 10750 O O . MET B 1 818 ? 156.716 149.192 185.449 1.00 32.59 818 MET B O 1
ATOM 10755 N N . ILE B 1 819 ? 155.560 149.185 187.383 1.00 23.31 819 ILE B N 1
ATOM 10756 C CA . ILE B 1 819 ? 156.690 149.575 188.217 1.00 20.92 819 ILE B CA 1
ATOM 10757 C C . ILE B 1 819 ? 156.880 148.499 189.273 1.00 20.03 819 ILE B C 1
ATOM 10758 O O . ILE B 1 819 ? 155.971 148.238 190.069 1.00 27.75 819 ILE B O 1
ATOM 10763 N N . CYS B 1 820 ? 158.053 147.878 189.282 1.00 24.46 820 CYS B N 1
ATOM 10764 C CA . CYS B 1 820 ? 158.404 146.911 190.312 1.00 19.87 820 CYS B CA 1
ATOM 10765 C C . CYS B 1 820 ? 159.068 147.652 191.464 1.00 22.18 820 CYS B C 1
ATOM 10766 O O . CYS B 1 820 ? 160.136 148.248 191.292 1.00 33.52 820 CYS B O 1
ATOM 10769 N N . GLY B 1 821 ? 158.433 147.620 192.633 1.00 25.88 821 GLY B N 1
ATOM 10770 C CA . GLY B 1 821 ? 158.921 148.333 193.796 1.00 13.11 821 GLY B CA 1
ATOM 10771 C C . GLY B 1 821 ? 159.643 147.398 194.748 1.00 18.04 821 GLY B C 1
ATOM 10772 O O . GLY B 1 821 ? 159.114 146.356 195.137 1.00 29.29 821 GLY B O 1
ATOM 10773 N N . HIS B 1 822 ? 160.862 147.785 195.108 1.00 25.96 822 HIS B N 1
ATOM 10774 C CA . HIS B 1 822 ? 161.692 147.033 196.037 1.00 27.52 822 HIS B CA 1
ATOM 10775 C C . HIS B 1 822 ? 162.163 147.972 197.134 1.00 30.25 822 HIS B C 1
ATOM 10776 O O . HIS B 1 822 ? 162.718 149.035 196.847 1.00 40.68 822 HIS B O 1
ATOM 10783 N N . VAL B 1 823 ? 161.937 147.589 198.384 1.00 22.94 823 VAL B N 1
ATOM 10784 C CA . VAL B 1 823 ? 162.354 148.385 199.530 1.00 26.36 823 VAL B CA 1
ATOM 10785 C C . VAL B 1 823 ? 163.566 147.721 200.163 1.00 35.24 823 VAL B C 1
ATOM 10786 O O . VAL B 1 823 ? 163.537 146.525 200.477 1.00 39.16 823 VAL B O 1
ATOM 10790 N N . HIS B 1 824 ? 164.632 148.492 200.340 1.00 34.41 824 HIS B N 1
ATOM 10791 C CA . HIS B 1 824 ? 165.863 148.016 200.949 1.00 32.75 824 HIS B CA 1
ATOM 10792 C C . HIS B 1 824 ? 166.010 148.608 202.341 1.00 35.81 824 HIS B C 1
ATOM 10793 O O . HIS B 1 824 ? 165.753 149.797 202.551 1.00 32.70 824 HIS B O 1
ATOM 10800 N N . MET B 1 825 ? 166.420 147.771 203.287 1.00 34.75 825 MET B N 1
ATOM 10801 C CA . MET B 1 825 ? 166.613 148.166 204.672 1.00 37.72 825 MET B CA 1
ATOM 10802 C C . MET B 1 825 ? 168.073 147.975 205.062 1.00 42.61 825 MET B C 1
ATOM 10803 O O . MET B 1 825 ? 168.861 147.363 204.338 1.00 49.77 825 MET B O 1
ATOM 10808 N N . GLY B 1 826 ? 168.428 148.511 206.226 1.00 44.03 826 GLY B N 1
ATOM 10809 C CA . GLY B 1 826 ? 169.752 148.335 206.770 1.00 49.58 826 GLY B CA 1
ATOM 10810 C C . GLY B 1 826 ? 170.537 149.627 206.852 1.00 53.91 826 GLY B C 1
ATOM 10811 O O . GLY B 1 826 ? 170.001 150.721 206.651 1.00 56.47 826 GLY B O 1
ATOM 10812 N N . PRO B 1 827 ? 171.826 149.521 207.174 1.00 53.87 827 PRO B N 1
ATOM 10813 C CA . PRO B 1 827 ? 172.678 150.716 207.220 1.00 51.29 827 PRO B CA 1
ATOM 10814 C C . PRO B 1 827 ? 172.746 151.396 205.862 1.00 49.67 827 PRO B C 1
ATOM 10815 O O . PRO B 1 827 ? 172.779 150.741 204.820 1.00 51.69 827 PRO B O 1
ATOM 10819 N N . ARG B 1 828 ? 172.780 152.729 205.887 1.00 49.84 828 ARG B N 1
ATOM 10820 C CA . ARG B 1 828 ? 172.645 153.499 204.654 1.00 49.22 828 ARG B CA 1
ATOM 10821 C C . ARG B 1 828 ? 173.800 153.240 203.695 1.00 52.41 828 ARG B C 1
ATOM 10822 O O . ARG B 1 828 ? 173.588 153.092 202.486 1.00 55.57 828 ARG B O 1
ATOM 10830 N N . ARG B 1 829 ? 175.029 153.185 204.212 1.00 53.49 829 ARG B N 1
ATOM 10831 C CA . ARG B 1 829 ? 176.192 153.032 203.342 1.00 54.66 829 ARG B CA 1
ATOM 10832 C C . ARG B 1 829 ? 176.159 151.701 202.599 1.00 52.73 829 ARG B C 1
ATOM 10833 O O . ARG B 1 829 ? 176.401 151.647 201.388 1.00 53.08 829 ARG B O 1
ATOM 10835 N N . GLN B 1 830 ? 175.856 150.613 203.309 1.00 52.03 830 GLN B N 1
ATOM 10836 C CA . GLN B 1 830 ? 175.776 149.311 202.654 1.00 54.11 830 GLN B CA 1
ATOM 10837 C C . GLN B 1 830 ? 174.547 149.217 201.760 1.00 57.24 830 GLN B C 1
ATOM 10838 O O . GLN B 1 830 ? 174.591 148.592 200.693 1.00 61.07 830 GLN B O 1
ATOM 10840 N N . ALA B 1 831 ? 173.441 149.836 202.179 1.00 55.11 831 ALA B N 1
ATOM 10841 C CA . ALA B 1 831 ? 172.210 149.757 201.403 1.00 48.60 831 ALA B CA 1
ATOM 10842 C C . ALA B 1 831 ? 172.321 150.500 200.081 1.00 49.34 831 ALA B C 1
ATOM 10843 O O . ALA B 1 831 ? 171.720 150.077 199.092 1.00 58.65 831 ALA B O 1
ATOM 10845 N N . MET B 1 832 ? 173.066 151.607 200.037 1.00 47.28 832 MET B N 1
ATOM 10846 C CA . MET B 1 832 ? 173.254 152.302 198.766 1.00 49.06 832 MET B CA 1
ATOM 10847 C C . MET B 1 832 ? 173.988 151.425 197.760 1.00 53.09 832 MET B C 1
ATOM 10848 O O . MET B 1 832 ? 173.596 151.348 196.590 1.00 55.09 832 MET B O 1
ATOM 10853 N N . LYS B 1 833 ? 175.053 150.750 198.198 1.00 56.52 833 LYS B N 1
ATOM 10854 C CA . LYS B 1 833 ? 175.763 149.837 197.309 1.00 54.20 833 LYS B CA 1
ATOM 10855 C C . LYS B 1 833 ? 174.877 148.668 196.901 1.00 54.70 833 LYS B C 1
ATOM 10856 O O . LYS B 1 833 ? 174.901 148.235 195.742 1.00 53.97 833 LYS B O 1
ATOM 10858 N N . GLU B 1 834 ? 174.090 148.144 197.844 1.00 55.33 834 GLU B N 1
ATOM 10859 C CA . GLU B 1 834 ? 173.177 147.055 197.518 1.00 56.38 834 GLU B CA 1
ATOM 10860 C C . GLU B 1 834 ? 172.169 147.480 196.460 1.00 53.52 834 GLU B C 1
ATOM 10861 O O . GLU B 1 834 ? 171.898 146.733 195.516 1.00 57.80 834 GLU B O 1
ATOM 10867 N N . MET B 1 835 ? 171.606 148.681 196.601 1.00 47.75 835 MET B N 1
ATOM 10868 C CA . MET B 1 835 ? 170.662 149.184 195.611 1.00 42.58 835 MET B CA 1
ATOM 10869 C C . MET B 1 835 ? 171.338 149.408 194.267 1.00 45.30 835 MET B C 1
ATOM 10870 O O . MET B 1 835 ? 170.745 149.132 193.222 1.00 46.87 835 MET B O 1
ATOM 10875 N N . SER B 1 836 ? 172.573 149.911 194.271 1.00 49.78 836 SER B N 1
ATOM 10876 C CA . SER B 1 836 ? 173.278 150.130 193.013 1.00 49.15 836 SER B CA 1
ATOM 10877 C C . SER B 1 836 ? 173.524 148.817 192.280 1.00 48.55 836 SER B C 1
ATOM 10878 O O . SER B 1 836 ? 173.389 148.747 191.053 1.00 44.14 836 SER B O 1
ATOM 10881 N N . ILE B 1 837 ? 173.894 147.767 193.012 1.00 46.34 837 ILE B N 1
ATOM 10882 C CA . ILE B 1 837 ? 174.109 146.468 192.379 1.00 42.91 837 ILE B CA 1
ATOM 10883 C C . ILE B 1 837 ? 172.784 145.890 191.892 1.00 48.55 837 ILE B C 1
ATOM 10884 O O . ILE B 1 837 ? 172.674 145.398 190.758 1.00 53.92 837 ILE B O 1
ATOM 10889 N N . ASP B 1 838 ? 171.754 145.958 192.741 1.00 43.16 838 ASP B N 1
ATOM 10890 C CA . ASP B 1 838 ? 170.472 145.344 192.427 1.00 37.18 838 ASP B CA 1
ATOM 10891 C C . ASP B 1 838 ? 169.793 146.034 191.256 1.00 35.98 838 ASP B C 1
ATOM 10892 O O . ASP B 1 838 ? 169.129 145.378 190.453 1.00 43.53 838 ASP B O 1
ATOM 10897 N N . GLN B 1 839 ? 169.941 147.355 191.142 1.00 32.58 839 GLN B N 1
ATOM 10898 C CA . GLN B 1 839 ? 169.339 148.070 190.025 1.00 36.17 839 GLN B CA 1
ATOM 10899 C C . GLN B 1 839 ? 169.826 147.514 188.699 1.00 41.51 839 GLN B C 1
ATOM 10900 O O . GLN B 1 839 ? 169.023 147.122 187.843 1.00 49.82 839 GLN B O 1
ATOM 10906 N N . ALA B 1 840 ? 171.145 147.439 188.527 1.00 42.47 840 ALA B N 1
ATOM 10907 C CA . ALA B 1 840 ? 171.701 146.906 187.291 1.00 35.43 840 ALA B CA 1
ATOM 10908 C C . ALA B 1 840 ? 171.292 145.456 187.092 1.00 38.57 840 ALA B C 1
ATOM 10909 O O . ALA B 1 840 ? 170.807 145.079 186.018 1.00 39.66 840 ALA B O 1
ATOM 10911 N N . LYS B 1 841 ? 171.450 144.631 188.132 1.00 36.07 841 LYS B N 1
ATOM 10912 C CA . LYS B 1 841 ? 171.188 143.203 187.985 1.00 34.23 841 LYS B CA 1
ATOM 10913 C C . LYS B 1 841 ? 169.738 142.942 187.592 1.00 40.66 841 LYS B C 1
ATOM 10914 O O . LYS B 1 841 ? 169.462 142.191 186.649 1.00 39.85 841 LYS B O 1
ATOM 10920 N N . TYR B 1 842 ? 168.795 143.580 188.282 1.00 42.15 842 TYR B N 1
ATOM 10921 C CA . TYR B 1 842 ? 167.386 143.304 188.051 1.00 33.01 842 TYR B CA 1
ATOM 10922 C C . TYR B 1 842 ? 166.852 143.981 186.798 1.00 34.23 842 TYR B C 1
ATOM 10923 O O . TYR B 1 842 ? 165.979 143.417 186.135 1.00 38.34 842 TYR B O 1
ATOM 10932 N N . GLN B 1 843 ? 167.347 145.168 186.436 1.00 32.46 843 GLN B N 1
ATOM 10933 C CA . GLN B 1 843 ? 166.963 145.726 185.145 1.00 32.16 843 GLN B CA 1
ATOM 10934 C C . GLN B 1 843 ? 167.455 144.840 184.008 1.00 38.63 843 GLN B C 1
ATOM 10935 O O . GLN B 1 843 ? 166.728 144.606 183.034 1.00 41.82 843 GLN B O 1
ATOM 10941 N N . ARG B 1 844 ? 168.681 144.320 184.122 1.00 42.06 844 ARG B N 1
ATOM 10942 C CA . ARG B 1 844 ? 169.180 143.397 183.110 1.00 38.70 844 ARG B CA 1
ATOM 10943 C C . ARG B 1 844 ? 168.341 142.128 183.063 1.00 34.94 844 ARG B C 1
ATOM 10944 O O . ARG B 1 844 ? 168.064 141.601 181.982 1.00 40.44 844 ARG B O 1
ATOM 10946 N N . TRP B 1 845 ? 167.938 141.614 184.227 1.00 32.83 845 TRP B N 1
ATOM 10947 C CA . TRP B 1 845 ? 167.101 140.418 184.250 1.00 36.87 845 TRP B CA 1
ATOM 10948 C C . TRP B 1 845 ? 165.740 140.680 183.615 1.00 39.25 845 TRP B C 1
ATOM 10949 O O . TRP B 1 845 ? 165.202 139.821 182.908 1.00 43.92 845 TRP B O 1
ATOM 10960 N N . LEU B 1 846 ? 165.161 141.854 183.871 1.00 38.45 846 LEU B N 1
ATOM 10961 C CA . LEU B 1 846 ? 163.883 142.202 183.260 1.00 31.32 846 LEU B CA 1
ATOM 10962 C C . LEU B 1 846 ? 164.004 142.298 181.746 1.00 39.67 846 LEU B C 1
ATOM 10963 O O . LEU B 1 846 ? 163.139 141.804 181.016 1.00 43.27 846 LEU B O 1
ATOM 10968 N N . ILE B 1 847 ? 165.068 142.936 181.254 1.00 42.60 847 ILE B N 1
ATOM 10969 C CA . ILE B 1 847 ? 165.259 143.039 179.808 1.00 37.59 847 ILE B CA 1
ATOM 10970 C C . ILE B 1 847 ? 165.481 141.660 179.198 1.00 38.36 847 ILE B C 1
ATOM 10971 O O . ILE B 1 847 ? 164.928 141.337 178.140 1.00 43.35 847 ILE B O 1
ATOM 10976 N N . LYS B 1 848 ? 166.288 140.826 179.856 1.00 37.39 848 LYS B N 1
ATOM 10977 C CA . LYS B 1 848 ? 166.603 139.509 179.314 1.00 36.51 848 LYS B CA 1
ATOM 10978 C C . LYS B 1 848 ? 165.360 138.640 179.206 1.00 38.34 848 LYS B C 1
ATOM 10979 O O . LYS B 1 848 ? 165.214 137.868 178.251 1.00 46.63 848 LYS B O 1
ATOM 10981 N N . ASN B 1 849 ? 164.455 138.740 180.177 1.00 36.63 849 ASN B N 1
ATOM 10982 C CA . ASN B 1 849 ? 163.249 137.928 180.199 1.00 35.95 849 ASN B CA 1
ATOM 10983 C C . ASN B 1 849 ? 162.073 138.600 179.500 1.00 41.08 849 ASN B C 1
ATOM 10984 O O . ASN B 1 849 ? 160.930 138.166 179.678 1.00 39.33 849 ASN B O 1
ATOM 10989 N N . LYS B 1 850 ? 162.333 139.651 178.721 1.00 45.03 850 LYS B N 1
ATOM 10990 C CA . LYS B 1 850 ? 161.344 140.254 177.825 1.00 42.10 850 LYS B CA 1
ATOM 10991 C C . LYS B 1 850 ? 160.151 140.817 178.595 1.00 46.70 850 LYS B C 1
ATOM 10992 O O . LYS B 1 850 ? 158.992 140.591 178.243 1.00 54.90 850 LYS B O 1
ATOM 10998 N N . MET B 1 851 ? 160.442 141.566 179.652 1.00 41.59 851 MET B N 1
ATOM 10999 C CA . MET B 1 851 ? 159.418 142.208 180.464 1.00 28.12 851 MET B CA 1
ATOM 11000 C C . MET B 1 851 ? 159.509 143.717 180.306 1.00 33.46 851 MET B C 1
ATOM 11001 O O . MET B 1 851 ? 160.602 144.288 180.367 1.00 45.88 851 MET B O 1
ATOM 11006 N N . LYS B 1 852 ? 158.360 144.354 180.104 1.00 23.17 852 LYS B N 1
ATOM 11007 C CA . LYS B 1 852 ? 158.296 145.801 179.923 1.00 28.95 852 LYS B CA 1
ATOM 11008 C C . LYS B 1 852 ? 158.001 146.488 181.256 1.00 34.59 852 LYS B C 1
ATOM 11009 O O . LYS B 1 852 ? 157.014 147.199 181.430 1.00 43.00 852 LYS B O 1
ATOM 11015 N N . ALA B 1 853 ? 158.898 146.263 182.208 1.00 28.16 853 ALA B N 1
ATOM 11016 C CA . ALA B 1 853 ? 158.717 146.723 183.573 1.00 21.31 853 ALA B CA 1
ATOM 11017 C C . ALA B 1 853 ? 159.874 147.621 183.977 1.00 26.74 853 ALA B C 1
ATOM 11018 O O . ALA B 1 853 ? 160.975 147.530 183.430 1.00 34.17 853 ALA B O 1
ATOM 11020 N N . PHE B 1 854 ? 159.606 148.498 184.936 1.00 20.16 854 PHE B N 1
ATOM 11021 C CA . PHE B 1 854 ? 160.612 149.363 185.526 1.00 10.57 854 PHE B CA 1
ATOM 11022 C C . PHE B 1 854 ? 160.943 148.868 186.926 1.00 20.14 854 PHE B C 1
ATOM 11023 O O . PHE B 1 854 ? 160.060 148.421 187.660 1.00 28.57 854 PHE B O 1
ATOM 11031 N N . TYR B 1 855 ? 162.219 148.937 187.282 1.00 25.06 855 TYR B N 1
ATOM 11032 C CA . TYR B 1 855 ? 162.687 148.576 188.612 1.00 19.13 855 TYR B CA 1
ATOM 11033 C C . TYR B 1 855 ? 162.852 149.857 189.418 1.00 22.73 855 TYR B C 1
ATOM 11034 O O . TYR B 1 855 ? 163.550 150.778 188.985 1.00 34.12 855 TYR B O 1
ATOM 11043 N N . ALA B 1 856 ? 162.197 149.923 190.574 1.00 18.85 856 ALA B N 1
ATOM 11044 C CA . ALA B 1 856 ? 162.182 151.124 191.407 1.00 19.28 856 ALA B CA 1
ATOM 11045 C C . ALA B 1 856 ? 162.577 150.755 192.829 1.00 25.17 856 ALA B C 1
ATOM 11046 O O . ALA B 1 856 ? 161.716 150.520 193.686 1.00 35.61 856 ALA B O 1
ATOM 11048 N N . PRO B 1 857 ? 163.876 150.692 193.116 1.00 24.16 857 PRO B N 1
ATOM 11049 C CA . PRO B 1 857 ? 164.322 150.423 194.486 1.00 21.13 857 PRO B CA 1
ATOM 11050 C C . PRO B 1 857 ? 164.418 151.694 195.315 1.00 22.94 857 PRO B C 1
ATOM 11051 O O . PRO B 1 857 ? 164.817 152.756 194.836 1.00 27.40 857 PRO B O 1
ATOM 11055 N N . VAL B 1 858 ? 164.037 151.580 196.586 1.00 21.44 858 VAL B N 1
ATOM 11056 C CA . VAL B 1 858 ? 164.122 152.687 197.528 1.00 19.79 858 VAL B CA 1
ATOM 11057 C C . VAL B 1 858 ? 164.741 152.182 198.822 1.00 32.24 858 VAL B C 1
ATOM 11058 O O . VAL B 1 858 ? 164.747 150.984 199.112 1.00 33.89 858 VAL B O 1
ATOM 11062 N N . HIS B 1 859 ? 165.269 153.118 199.602 1.00 37.01 859 HIS B N 1
ATOM 11063 C CA . HIS B 1 859 ? 165.810 152.825 200.919 1.00 31.15 859 HIS B CA 1
ATOM 11064 C C . HIS B 1 859 ? 164.916 153.444 201.982 1.00 32.14 859 HIS B C 1
ATOM 11065 O O . HIS B 1 859 ? 164.654 154.649 201.954 1.00 39.39 859 HIS B O 1
ATOM 11072 N N . ALA B 1 860 ? 164.461 152.617 202.918 1.00 30.79 860 ALA B N 1
ATOM 11073 C CA . ALA B 1 860 ? 163.579 153.067 203.983 1.00 30.54 860 ALA B CA 1
ATOM 11074 C C . ALA B 1 860 ? 163.746 152.133 205.170 1.00 30.35 860 ALA B C 1
ATOM 11075 O O . ALA B 1 860 ? 164.303 151.041 205.045 1.00 32.71 860 ALA B O 1
ATOM 11077 N N . ASP B 1 861 ? 163.258 152.579 206.329 1.00 34.34 861 ASP B N 1
ATOM 11078 C CA . ASP B 1 861 ? 163.407 151.781 207.541 1.00 40.54 861 ASP B CA 1
ATOM 11079 C C . ASP B 1 861 ? 162.520 150.548 207.540 1.00 38.00 861 ASP B C 1
ATOM 11080 O O . ASP B 1 861 ? 162.791 149.608 208.293 1.00 42.24 861 ASP B O 1
ATOM 11085 N N . ASP B 1 862 ? 161.480 150.521 206.713 1.00 31.71 862 ASP B N 1
ATOM 11086 C CA . ASP B 1 862 ? 160.577 149.382 206.678 1.00 30.56 862 ASP B CA 1
ATOM 11087 C C . ASP B 1 862 ? 159.813 149.399 205.364 1.00 29.87 862 ASP B C 1
ATOM 11088 O O . ASP B 1 862 ? 159.924 150.332 204.567 1.00 39.75 862 ASP B O 1
ATOM 11093 N N . LEU B 1 863 ? 159.027 148.341 205.154 1.00 28.60 863 LEU B N 1
ATOM 11094 C CA . LEU B 1 863 ? 158.273 148.204 203.912 1.00 33.83 863 LEU B CA 1
ATOM 11095 C C . LEU B 1 863 ? 157.236 149.310 203.768 1.00 34.18 863 LEU B C 1
ATOM 11096 O O . LEU B 1 863 ? 157.023 149.831 202.667 1.00 38.49 863 LEU B O 1
ATOM 11101 N N . ARG B 1 864 ? 156.584 149.684 204.869 1.00 25.48 864 ARG B N 1
ATOM 11102 C CA . ARG B 1 864 ? 155.475 150.628 204.785 1.00 22.91 864 ARG B CA 1
ATOM 11103 C C . ARG B 1 864 ? 155.932 151.996 204.296 1.00 31.35 864 ARG B C 1
ATOM 11104 O O . ARG B 1 864 ? 155.312 152.584 203.405 1.00 40.46 864 ARG B O 1
ATOM 11112 N N . GLU B 1 865 ? 157.019 152.527 204.857 1.00 29.07 865 GLU B N 1
ATOM 11113 C CA . GLU B 1 865 ? 157.409 153.869 204.444 1.00 34.84 865 GLU B CA 1
ATOM 11114 C C . GLU B 1 865 ? 158.098 153.876 203.085 1.00 34.19 865 GLU B C 1
ATOM 11115 O O . GLU B 1 865 ? 158.015 154.874 202.365 1.00 36.75 865 GLU B O 1
ATOM 11121 N N . GLY B 1 866 ? 158.767 152.789 202.703 1.00 28.08 866 GLY B N 1
ATOM 11122 C CA . GLY B 1 866 ? 159.247 152.688 201.334 1.00 25.63 866 GLY B CA 1
ATOM 11123 C C . GLY B 1 866 ? 158.111 152.673 200.331 1.00 27.13 866 GLY B C 1
ATOM 11124 O O . GLY B 1 866 ? 158.175 153.330 199.286 1.00 36.67 866 GLY B O 1
ATOM 11125 N N . ALA B 1 867 ? 157.050 151.928 200.641 1.00 22.21 867 ALA B N 1
ATOM 11126 C CA . ALA B 1 867 ? 155.857 151.968 199.810 1.00 22.46 867 ALA B CA 1
ATOM 11127 C C . ALA B 1 867 ? 155.229 153.353 199.806 1.00 29.18 867 ALA B C 1
ATOM 11128 O O . ALA B 1 867 ? 154.676 153.772 198.789 1.00 27.76 867 ALA B O 1
ATOM 11130 N N . GLN B 1 868 ? 155.294 154.069 200.930 1.00 19.16 868 GLN B N 1
ATOM 11131 C CA . GLN B 1 868 ? 154.835 155.455 200.960 1.00 14.47 868 GLN B CA 1
ATOM 11132 C C . GLN B 1 868 ? 155.639 156.318 199.998 1.00 30.87 868 GLN B C 1
ATOM 11133 O O . GLN B 1 868 ? 155.075 157.120 199.244 1.00 33.64 868 GLN B O 1
ATOM 11139 N N . TYR B 1 869 ? 156.966 156.165 200.016 1.00 20.83 869 TYR B N 1
ATOM 11140 C CA . TYR B 1 869 ? 157.822 156.871 199.067 1.00 7.15 869 TYR B CA 1
ATOM 11141 C C . TYR B 1 869 ? 157.361 156.612 197.643 1.00 17.77 869 TYR B C 1
ATOM 11142 O O . TYR B 1 869 ? 157.138 157.544 196.859 1.00 15.52 869 TYR B O 1
ATOM 11151 N N . LEU B 1 870 ? 157.213 155.333 197.300 1.00 20.56 870 LEU B N 1
ATOM 11152 C CA . LEU B 1 870 ? 156.891 154.959 195.928 1.00 15.43 870 LEU B CA 1
ATOM 11153 C C . LEU B 1 870 ? 155.505 155.445 195.526 1.00 19.78 870 LEU B C 1
ATOM 11154 O O . LEU B 1 870 ? 155.315 155.943 194.413 1.00 28.25 870 LEU B O 1
ATOM 11159 N N . MET B 1 871 ? 154.528 155.321 196.420 1.00 23.09 871 MET B N 1
ATOM 11160 C CA . MET B 1 871 ? 153.175 155.757 196.116 1.00 17.87 871 MET B CA 1
ATOM 11161 C C . MET B 1 871 ? 153.051 157.271 196.076 1.00 22.71 871 MET B C 1
ATOM 11162 O O . MET B 1 871 ? 152.093 157.785 195.492 1.00 26.84 871 MET B O 1
ATOM 11167 N N . GLN B 1 872 ? 153.988 157.997 196.677 1.00 22.86 872 GLN B N 1
ATOM 11168 C CA . GLN B 1 872 ? 153.905 159.449 196.640 1.00 14.80 872 GLN B CA 1
ATOM 11169 C C . GLN B 1 872 ? 154.667 160.060 195.472 1.00 24.67 872 GLN B C 1
ATOM 11170 O O . GLN B 1 872 ? 154.215 161.058 194.905 1.00 29.79 872 GLN B O 1
ATOM 11176 N N . ALA B 1 873 ? 155.814 159.495 195.090 1.00 18.83 873 ALA B N 1
ATOM 11177 C CA . ALA B 1 873 ? 156.699 160.186 194.164 1.00 0.42 873 ALA B CA 1
ATOM 11178 C C . ALA B 1 873 ? 157.049 159.423 192.895 1.00 17.44 873 ALA B C 1
ATOM 11179 O O . ALA B 1 873 ? 157.480 160.060 191.930 1.00 23.24 873 ALA B O 1
ATOM 11181 N N . ALA B 1 874 ? 156.880 158.104 192.855 1.00 15.26 874 ALA B N 1
ATOM 11182 C CA . ALA B 1 874 ? 157.316 157.343 191.690 1.00 8.49 874 ALA B CA 1
ATOM 11183 C C . ALA B 1 874 ? 156.564 157.780 190.438 1.00 18.77 874 ALA B C 1
ATOM 11184 O O . ALA B 1 874 ? 155.394 158.166 190.487 1.00 31.01 874 ALA B O 1
ATOM 11186 N N . GLY B 1 875 ? 157.259 157.729 189.309 1.00 14.70 875 GLY B N 1
ATOM 11187 C CA . GLY B 1 875 ? 156.715 158.158 188.040 1.00 17.56 875 GLY B CA 1
ATOM 11188 C C . GLY B 1 875 ? 157.156 159.562 187.671 1.00 20.95 875 GLY B C 1
ATOM 11189 O O . GLY B 1 875 ? 157.793 160.282 188.443 1.00 24.53 875 GLY B O 1
ATOM 11190 N N . LEU B 1 876 ? 156.802 159.951 186.450 1.00 18.34 876 LEU B N 1
ATOM 11191 C CA . LEU B 1 876 ? 157.190 161.244 185.904 1.00 15.64 876 LEU B CA 1
ATOM 11192 C C . LEU B 1 876 ? 156.020 161.810 185.120 1.00 21.32 876 LEU B C 1
ATOM 11193 O O . LEU B 1 876 ? 155.575 161.201 184.144 1.00 34.78 876 LEU B O 1
ATOM 11198 N N . GLY B 1 877 ? 155.536 162.973 185.535 1.00 23.83 877 GLY B N 1
ATOM 11199 C CA . GLY B 1 877 ? 154.402 163.575 184.855 1.00 24.61 877 GLY B CA 1
ATOM 11200 C C . GLY B 1 877 ? 153.155 162.728 185.011 1.00 27.69 877 GLY B C 1
ATOM 11201 O O . GLY B 1 877 ? 152.768 162.347 186.120 1.00 34.53 877 GLY B O 1
ATOM 11202 N N . ARG B 1 878 ? 152.518 162.421 183.887 1.00 29.38 878 ARG B N 1
ATOM 11203 C CA . ARG B 1 878 ? 151.270 161.677 183.876 1.00 27.04 878 ARG B CA 1
ATOM 11204 C C . ARG B 1 878 ? 151.480 160.173 183.832 1.00 27.58 878 ARG B C 1
ATOM 11205 O O . ARG B 1 878 ? 150.505 159.427 183.709 1.00 32.16 878 ARG B O 1
ATOM 11213 N N . MET B 1 879 ? 152.723 159.710 183.930 1.00 23.89 879 MET B N 1
ATOM 11214 C CA . MET B 1 879 ? 153.027 158.284 184.009 1.00 29.88 879 MET B CA 1
ATOM 11215 C C . MET B 1 879 ? 153.243 157.834 185.446 1.00 34.37 879 MET B C 1
ATOM 11216 O O . MET B 1 879 ? 154.131 157.029 185.728 1.00 37.96 879 MET B O 1
ATOM 11221 N N . LYS B 1 880 ? 152.478 158.357 186.360 1.00 32.22 880 LYS B N 1
ATOM 11222 C CA . LYS B 1 880 ? 152.495 157.917 187.743 1.00 22.76 880 LYS B CA 1
ATOM 11223 C C . LYS B 1 880 ? 151.539 156.743 187.938 1.00 27.25 880 LYS B C 1
ATOM 11224 O O . LYS B 1 880 ? 150.524 156.641 187.247 1.00 24.20 880 LYS B O 1
ATOM 11230 N N . PRO B 1 881 ? 151.835 155.838 188.867 1.00 29.22 881 PRO B N 1
ATOM 11231 C CA . PRO B 1 881 ? 150.931 154.708 189.099 1.00 24.86 881 PRO B CA 1
ATOM 11232 C C . PRO B 1 881 ? 149.622 155.144 189.738 1.00 23.39 881 PRO B C 1
ATOM 11233 O O . PRO B 1 881 ? 149.545 156.152 190.443 1.00 19.74 881 PRO B O 1
ATOM 11237 N N . ASN B 1 882 ? 148.578 154.362 189.471 1.00 29.86 882 ASN B N 1
ATOM 11238 C CA . ASN B 1 882 ? 147.277 154.572 190.083 1.00 19.14 882 ASN B CA 1
ATOM 11239 C C . ASN B 1 882 ? 146.737 153.341 190.791 1.00 18.28 882 ASN B C 1
ATOM 11240 O O . ASN B 1 882 ? 145.692 153.436 191.441 1.00 27.44 882 ASN B O 1
ATOM 11245 N N . THR B 1 883 ? 147.411 152.202 190.693 1.00 19.15 883 THR B N 1
ATOM 11246 C CA . THR B 1 883 ? 146.980 150.959 191.310 1.00 20.33 883 THR B CA 1
ATOM 11247 C C . THR B 1 883 ? 148.154 150.339 192.048 1.00 27.29 883 THR B C 1
ATOM 11248 O O . THR B 1 883 ? 149.290 150.385 191.570 1.00 28.13 883 THR B O 1
ATOM 11252 N N . LEU B 1 884 ? 147.878 149.764 193.212 1.00 25.46 884 LEU B N 1
ATOM 11253 C CA . LEU B 1 884 ? 148.862 149.006 193.968 1.00 17.36 884 LEU B CA 1
ATOM 11254 C C . LEU B 1 884 ? 148.567 147.523 193.814 1.00 14.76 884 LEU B C 1
ATOM 11255 O O . LEU B 1 884 ? 147.431 147.090 194.021 1.00 27.14 884 LEU B O 1
ATOM 11260 N N . VAL B 1 885 ? 149.583 146.752 193.441 1.00 16.26 885 VAL B N 1
ATOM 11261 C CA . VAL B 1 885 ? 149.445 145.318 193.222 1.00 18.73 885 VAL B CA 1
ATOM 11262 C C . VAL B 1 885 ? 150.269 144.600 194.277 1.00 18.29 885 VAL B C 1
ATOM 11263 O O . VAL B 1 885 ? 151.479 144.825 194.392 1.00 28.35 885 VAL B O 1
ATOM 11267 N N . LEU B 1 886 ? 149.614 143.734 195.042 1.00 24.24 886 LEU B N 1
ATOM 11268 C CA . LEU B 1 886 ? 150.227 143.049 196.167 1.00 19.52 886 LEU B CA 1
ATOM 11269 C C . LEU B 1 886 ? 150.071 141.547 195.998 1.00 22.40 886 LEU B C 1
ATOM 11270 O O . LEU B 1 886 ? 148.994 141.064 195.639 1.00 31.90 886 LEU B O 1
ATOM 11275 N N . GLY B 1 887 ? 151.150 140.813 196.247 1.00 28.77 887 GLY B N 1
ATOM 11276 C CA . GLY B 1 887 ? 151.058 139.367 196.310 1.00 23.02 887 GLY B CA 1
ATOM 11277 C C . GLY B 1 887 ? 150.505 138.933 197.657 1.00 22.17 887 GLY B C 1
ATOM 11278 O O . GLY B 1 887 ? 150.771 139.546 198.688 1.00 37.05 887 GLY B O 1
ATOM 11279 N N . PHE B 1 888 ? 149.707 137.871 197.634 1.00 25.19 888 PHE B N 1
ATOM 11280 C CA . PHE B 1 888 ? 149.075 137.391 198.855 1.00 23.48 888 PHE B CA 1
ATOM 11281 C C . PHE B 1 888 ? 150.122 136.888 199.840 1.00 23.90 888 PHE B C 1
ATOM 11282 O O . PHE B 1 888 ? 151.073 136.199 199.465 1.00 36.72 888 PHE B O 1
ATOM 11290 N N . LYS B 1 889 ? 149.940 137.240 201.110 1.00 27.55 889 LYS B N 1
ATOM 11291 C CA . LYS B 1 889 ? 150.843 136.811 202.176 1.00 33.48 889 LYS B CA 1
ATOM 11292 C C . LYS B 1 889 ? 150.484 135.382 202.557 1.00 32.98 889 LYS B C 1
ATOM 11293 O O . LYS B 1 889 ? 149.597 135.135 203.372 1.00 37.27 889 LYS B O 1
ATOM 11299 N N . LYS B 1 890 ? 151.192 134.424 201.960 1.00 25.22 890 LYS B N 1
ATOM 11300 C CA . LYS B 1 890 ? 150.868 133.020 202.183 1.00 30.14 890 LYS B CA 1
ATOM 11301 C C . LYS B 1 890 ? 151.292 132.548 203.567 1.00 36.56 890 LYS B C 1
ATOM 11302 O O . LYS B 1 890 ? 150.617 131.704 204.164 1.00 39.46 890 LYS B O 1
ATOM 11308 N N . ASP B 1 891 ? 152.394 133.077 204.092 1.00 40.10 891 ASP B N 1
ATOM 11309 C CA . ASP B 1 891 ? 152.943 132.636 205.364 1.00 37.86 891 ASP B CA 1
ATOM 11310 C C . ASP B 1 891 ? 152.485 133.484 206.546 1.00 41.19 891 ASP B C 1
ATOM 11311 O O . ASP B 1 891 ? 153.114 133.437 207.608 1.00 47.24 891 ASP B O 1
ATOM 11316 N N . TRP B 1 892 ? 151.403 134.247 206.390 1.00 34.48 892 TRP B N 1
ATOM 11317 C CA . TRP B 1 892 ? 150.950 135.121 207.465 1.00 36.89 892 TRP B CA 1
ATOM 11318 C C . TRP B 1 892 ? 150.510 134.348 208.699 1.00 38.30 892 TRP B C 1
ATOM 11319 O O . TRP B 1 892 ? 150.520 134.908 209.800 1.00 38.50 892 TRP B O 1
ATOM 11330 N N . LEU B 1 893 ? 150.112 133.085 208.545 1.00 41.32 893 LEU B N 1
ATOM 11331 C CA . LEU B 1 893 ? 149.713 132.295 209.704 1.00 35.67 893 LEU B CA 1
ATOM 11332 C C . LEU B 1 893 ? 150.892 132.048 210.633 1.00 38.07 893 LEU B C 1
ATOM 11333 O O . LEU B 1 893 ? 150.746 132.095 211.859 1.00 47.31 893 LEU B O 1
ATOM 11338 N N . GLN B 1 894 ? 152.068 131.791 210.071 1.00 42.40 894 GLN B N 1
ATOM 11339 C CA . GLN B 1 894 ? 153.283 131.580 210.848 1.00 40.73 894 GLN B CA 1
ATOM 11340 C C . GLN B 1 894 ? 154.235 132.719 210.506 1.00 40.24 894 GLN B C 1
ATOM 11341 O O . GLN B 1 894 ? 155.136 132.582 209.680 1.00 46.20 894 GLN B O 1
ATOM 11343 N N . ALA B 1 895 ? 154.030 133.853 211.167 1.00 38.76 895 ALA B N 1
ATOM 11344 C CA . ALA B 1 895 ? 154.813 135.058 210.936 1.00 41.82 895 ALA B CA 1
ATOM 11345 C C . ALA B 1 895 ? 154.498 136.044 212.048 1.00 45.15 895 ALA B C 1
ATOM 11346 O O . ALA B 1 895 ? 153.462 135.946 212.709 1.00 46.38 895 ALA B O 1
ATOM 11348 N N . ASP B 1 896 ? 155.405 136.994 212.247 1.00 49.26 896 ASP B N 1
ATOM 11349 C CA . ASP B 1 896 ? 155.172 138.040 213.230 1.00 43.42 896 ASP B CA 1
ATOM 11350 C C . ASP B 1 896 ? 154.039 138.945 212.769 1.00 46.32 896 ASP B C 1
ATOM 11351 O O . ASP B 1 896 ? 153.989 139.361 211.609 1.00 48.72 896 ASP B O 1
ATOM 11353 N N . MET B 1 897 ? 153.125 139.256 213.687 1.00 40.83 897 MET B N 1
ATOM 11354 C CA . MET B 1 897 ? 151.981 140.078 213.317 1.00 41.44 897 MET B CA 1
ATOM 11355 C C . MET B 1 897 ? 152.336 141.531 213.055 1.00 46.43 897 MET B C 1
ATOM 11356 O O . MET B 1 897 ? 151.480 142.269 212.558 1.00 54.87 897 MET B O 1
ATOM 11361 N N . ARG B 1 898 ? 153.562 141.957 213.349 1.00 44.02 898 ARG B N 1
ATOM 11362 C CA . ARG B 1 898 ? 154.006 143.257 212.860 1.00 43.57 898 ARG B CA 1
ATOM 11363 C C . ARG B 1 898 ? 154.040 143.277 211.337 1.00 46.88 898 ARG B C 1
ATOM 11364 O O . ARG B 1 898 ? 153.631 144.261 210.710 1.00 47.70 898 ARG B O 1
ATOM 11372 N N . ASP B 1 899 ? 154.496 142.182 210.723 1.00 41.56 899 ASP B N 1
ATOM 11373 C CA . ASP B 1 899 ? 154.578 142.117 209.267 1.00 36.22 899 ASP B CA 1
ATOM 11374 C C . ASP B 1 899 ? 153.195 142.154 208.624 1.00 37.16 899 ASP B C 1
ATOM 11375 O O . ASP B 1 899 ? 152.970 142.882 207.651 1.00 44.34 899 ASP B O 1
ATOM 11377 N N . VAL B 1 900 ? 152.253 141.367 209.148 1.00 36.68 900 VAL B N 1
ATOM 11378 C CA . VAL B 1 900 ? 150.914 141.361 208.567 1.00 40.59 900 VAL B CA 1
ATOM 11379 C C . VAL B 1 900 ? 150.191 142.667 208.870 1.00 39.33 900 VAL B C 1
ATOM 11380 O O . VAL B 1 900 ? 149.398 143.154 208.050 1.00 50.04 900 VAL B O 1
ATOM 11384 N N . ASP B 1 901 ? 150.460 143.268 210.031 1.00 22.86 901 ASP B N 1
ATOM 11385 C CA . ASP B 1 901 ? 149.926 144.595 210.307 1.00 27.62 901 ASP B CA 1
ATOM 11386 C C . ASP B 1 901 ? 150.430 145.600 209.284 1.00 36.09 901 ASP B C 1
ATOM 11387 O O . ASP B 1 901 ? 149.676 146.463 208.824 1.00 40.75 901 ASP B O 1
ATOM 11392 N N . MET B 1 902 ? 151.699 145.482 208.893 1.00 35.28 902 MET B N 1
ATOM 11393 C CA . MET B 1 902 ? 152.261 146.395 207.905 1.00 33.68 902 MET B CA 1
ATOM 11394 C C . MET B 1 902 ? 151.681 146.138 206.517 1.00 35.99 902 MET B C 1
ATOM 11395 O O . MET B 1 902 ? 151.466 147.075 205.742 1.00 41.34 902 MET B O 1
ATOM 11400 N N . TYR B 1 903 ? 151.428 144.871 206.192 1.00 30.91 903 TYR B N 1
ATOM 11401 C CA . TYR B 1 903 ? 150.722 144.516 204.963 1.00 25.87 903 TYR B CA 1
ATOM 11402 C C . TYR B 1 903 ? 149.360 145.207 204.886 1.00 26.15 903 TYR B C 1
ATOM 11403 O O . TYR B 1 903 ? 149.028 145.888 203.898 1.00 32.39 903 TYR B O 1
ATOM 11412 N N . ILE B 1 904 ? 148.558 145.052 205.939 1.00 21.21 904 ILE B N 1
ATOM 11413 C CA . ILE B 1 904 ? 147.230 145.650 205.947 1.00 27.11 904 ILE B CA 1
ATOM 11414 C C . ILE B 1 904 ? 147.324 147.170 205.951 1.00 28.92 904 ILE B C 1
ATOM 11415 O O . ILE B 1 904 ? 146.474 147.860 205.373 1.00 36.56 904 ILE B O 1
ATOM 11420 N N . ASN B 1 905 ? 148.353 147.724 206.589 1.00 21.00 905 ASN B N 1
ATOM 11421 C CA . ASN B 1 905 ? 148.532 149.168 206.551 1.00 28.00 905 ASN B CA 1
ATOM 11422 C C . ASN B 1 905 ? 148.905 149.643 205.154 1.00 32.67 905 ASN B C 1
ATOM 11423 O O . ASN B 1 905 ? 148.572 150.768 204.778 1.00 28.18 905 ASN B O 1
ATOM 11428 N N . LEU B 1 906 ? 149.603 148.812 204.381 1.00 27.05 906 LEU B N 1
ATOM 11429 C CA . LEU B 1 906 ? 149.819 149.124 202.973 1.00 26.15 906 LEU B CA 1
ATOM 11430 C C . LEU B 1 906 ? 148.493 149.214 202.235 1.00 29.05 906 LEU B C 1
ATOM 11431 O O . LEU B 1 906 ? 148.272 150.138 201.440 1.00 28.32 906 LEU B O 1
ATOM 11436 N N . PHE B 1 907 ? 147.603 148.251 202.489 1.00 33.21 907 PHE B N 1
ATOM 11437 C CA . PHE B 1 907 ? 146.240 148.347 201.963 1.00 25.99 907 PHE B CA 1
ATOM 11438 C C . PHE B 1 907 ? 145.616 149.698 202.300 1.00 24.01 907 PHE B C 1
ATOM 11439 O O . PHE B 1 907 ? 145.097 150.408 201.425 1.00 18.66 907 PHE B O 1
ATOM 11447 N N . HIS B 1 908 ? 145.672 150.066 203.580 1.00 24.06 908 HIS B N 1
ATOM 11448 C CA . HIS B 1 908 ? 144.999 151.273 204.050 1.00 17.97 908 HIS B CA 1
ATOM 11449 C C . HIS B 1 908 ? 145.605 152.532 203.442 1.00 29.61 908 HIS B C 1
ATOM 11450 O O . HIS B 1 908 ? 144.876 153.457 203.076 1.00 32.15 908 HIS B O 1
ATOM 11457 N N . ASP B 1 909 ? 146.932 152.594 203.334 1.00 30.39 909 ASP B N 1
ATOM 11458 C CA . ASP B 1 909 ? 147.578 153.757 202.731 1.00 16.38 909 ASP B CA 1
ATOM 11459 C C . ASP B 1 909 ? 147.226 153.885 201.256 1.00 25.26 909 ASP B C 1
ATOM 11460 O O . ASP B 1 909 ? 146.956 154.994 200.764 1.00 30.24 909 ASP B O 1
ATOM 11465 N N . ALA B 1 910 ? 147.222 152.761 200.533 1.00 30.09 910 ALA B N 1
ATOM 11466 C CA . ALA B 1 910 ? 146.821 152.799 199.133 1.00 27.17 910 ALA B CA 1
ATOM 11467 C C . ALA B 1 910 ? 145.405 153.334 198.988 1.00 22.84 910 ALA B C 1
ATOM 11468 O O . ALA B 1 910 ? 145.144 154.188 198.134 1.00 32.17 910 ALA B O 1
ATOM 11470 N N . PHE B 1 911 ? 144.479 152.866 199.828 1.00 28.93 911 PHE B N 1
ATOM 11471 C CA . PHE B 1 911 ? 143.130 153.425 199.783 1.00 25.02 911 PHE B CA 1
ATOM 11472 C C . PHE B 1 911 ? 143.111 154.887 200.214 1.00 22.31 911 PHE B C 1
ATOM 11473 O O . PHE B 1 911 ? 142.244 155.650 199.776 1.00 23.69 911 PHE B O 1
ATOM 11481 N N . ASP B 1 912 ? 144.053 155.292 201.065 1.00 26.78 912 ASP B N 1
ATOM 11482 C CA . ASP B 1 912 ? 144.084 156.667 201.548 1.00 22.79 912 ASP B CA 1
ATOM 11483 C C . ASP B 1 912 ? 144.445 157.643 200.439 1.00 31.31 912 ASP B C 1
ATOM 11484 O O . ASP B 1 912 ? 143.904 158.753 200.387 1.00 38.56 912 ASP B O 1
ATOM 11489 N N . ILE B 1 913 ? 145.363 157.265 199.551 1.00 30.50 913 ILE B N 1
ATOM 11490 C CA . ILE B 1 913 ? 145.766 158.207 198.509 1.00 26.56 913 ILE B CA 1
ATOM 11491 C C . ILE B 1 913 ? 145.091 157.887 197.181 1.00 29.58 913 ILE B C 1
ATOM 11492 O O . ILE B 1 913 ? 145.616 158.223 196.114 1.00 34.34 913 ILE B O 1
ATOM 11497 N N . GLN B 1 914 ? 143.935 157.224 197.239 1.00 25.24 914 GLN B N 1
ATOM 11498 C CA . GLN B 1 914 ? 143.090 156.980 196.066 1.00 24.56 914 GLN B CA 1
ATOM 11499 C C . GLN B 1 914 ? 143.786 156.093 195.038 1.00 25.73 914 GLN B C 1
ATOM 11500 O O . GLN B 1 914 ? 143.872 156.421 193.854 1.00 30.68 914 GLN B O 1
ATOM 11506 N N . TYR B 1 915 ? 144.279 154.953 195.501 1.00 23.43 915 TYR B N 1
ATOM 11507 C CA . TYR B 1 915 ? 144.839 153.924 194.642 1.00 21.51 915 TYR B CA 1
ATOM 11508 C C . TYR B 1 915 ? 143.900 152.730 194.613 1.00 22.09 915 TYR B C 1
ATOM 11509 O O . TYR B 1 915 ? 143.285 152.392 195.627 1.00 36.45 915 TYR B O 1
ATOM 11518 N N . GLY B 1 916 ? 143.782 152.101 193.451 1.00 22.57 916 GLY B N 1
ATOM 11519 C CA . GLY B 1 916 ? 143.201 150.779 193.403 1.00 19.10 916 GLY B CA 1
ATOM 11520 C C . GLY B 1 916 ? 144.160 149.753 193.972 1.00 21.46 916 GLY B C 1
ATOM 11521 O O . GLY B 1 916 ? 145.374 149.941 193.980 1.00 36.76 916 GLY B O 1
ATOM 11522 N N . VAL B 1 917 ? 143.608 148.651 194.466 1.00 11.20 917 VAL B N 1
ATOM 11523 C CA . VAL B 1 917 ? 144.405 147.590 195.064 1.00 13.10 917 VAL B CA 1
ATOM 11524 C C . VAL B 1 917 ? 144.051 146.280 194.381 1.00 12.77 917 VAL B C 1
ATOM 11525 O O . VAL B 1 917 ? 142.870 145.966 194.206 1.00 24.45 917 VAL B O 1
ATOM 11529 N N . VAL B 1 918 ? 145.070 145.527 193.983 1.00 14.66 918 VAL B N 1
ATOM 11530 C CA . VAL B 1 918 ? 144.895 144.201 193.406 1.00 16.56 918 VAL B CA 1
ATOM 11531 C C . VAL B 1 918 ? 145.710 143.221 194.236 1.00 14.85 918 VAL B C 1
ATOM 11532 O O . VAL B 1 918 ? 146.920 143.403 194.411 1.00 24.08 918 VAL B O 1
ATOM 11536 N N . VAL B 1 919 ? 145.049 142.184 194.742 1.00 16.63 919 VAL B N 1
ATOM 11537 C CA . VAL B 1 919 ? 145.685 141.126 195.514 1.00 14.61 919 VAL B CA 1
ATOM 11538 C C . VAL B 1 919 ? 145.670 139.861 194.674 1.00 19.76 919 VAL B C 1
ATOM 11539 O O . VAL B 1 919 ? 144.624 139.475 194.143 1.00 38.22 919 VAL B O 1
ATOM 11543 N N . ILE B 1 920 ? 146.826 139.219 194.547 1.00 14.01 920 ILE B N 1
ATOM 11544 C CA . ILE B 1 920 ? 146.988 138.054 193.689 1.00 19.08 920 ILE B CA 1
ATOM 11545 C C . ILE B 1 920 ? 147.457 136.883 194.537 1.00 23.75 920 ILE B C 1
ATOM 11546 O O . ILE B 1 920 ? 148.460 136.987 195.250 1.00 32.10 920 ILE B O 1
ATOM 11551 N N . ARG B 1 921 ? 146.738 135.767 194.447 1.00 19.93 921 ARG B N 1
ATOM 11552 C CA . ARG B 1 921 ? 147.040 134.562 195.210 1.00 17.96 921 ARG B CA 1
ATOM 11553 C C . ARG B 1 921 ? 147.105 133.390 194.243 1.00 23.30 921 ARG B C 1
ATOM 11554 O O . ARG B 1 921 ? 146.071 132.940 193.740 1.00 37.20 921 ARG B O 1
ATOM 11562 N N . LEU B 1 922 ? 148.311 132.897 193.980 1.00 26.94 922 LEU B N 1
ATOM 11563 C CA . LEU B 1 922 ? 148.488 131.773 193.074 1.00 33.04 922 LEU B CA 1
ATOM 11564 C C . LEU B 1 922 ? 149.633 130.900 193.563 1.00 37.35 922 LEU B C 1
ATOM 11565 O O . LEU B 1 922 ? 150.520 131.353 194.289 1.00 41.44 922 LEU B O 1
ATOM 11570 N N . LYS B 1 923 ? 149.602 129.637 193.150 1.00 44.53 923 LYS B N 1
ATOM 11571 C CA . LYS B 1 923 ? 150.648 128.694 193.523 1.00 44.61 923 LYS B CA 1
ATOM 11572 C C . LYS B 1 923 ? 151.907 128.984 192.718 1.00 45.93 923 LYS B C 1
ATOM 11573 O O . LYS B 1 923 ? 151.901 128.892 191.486 1.00 48.18 923 LYS B O 1
ATOM 11575 N N . GLU B 1 924 ? 152.986 129.343 193.412 1.00 56.03 924 GLU B N 1
ATOM 11576 C CA . GLU B 1 924 ? 154.226 129.703 192.741 1.00 54.13 924 GLU B CA 1
ATOM 11577 C C . GLU B 1 924 ? 155.015 128.492 192.267 1.00 57.96 924 GLU B C 1
ATOM 11578 O O . GLU B 1 924 ? 155.835 128.625 191.353 1.00 57.59 924 GLU B O 1
ATOM 11584 N N . GLY B 1 925 ? 154.792 127.322 192.866 1.00 72.99 925 GLY B N 1
ATOM 11585 C CA . GLY B 1 925 ? 155.529 126.140 192.449 1.00 74.59 925 GLY B CA 1
ATOM 11586 C C . GLY B 1 925 ? 155.212 125.721 191.027 1.00 79.63 925 GLY B C 1
ATOM 11587 O O . GLY B 1 925 ? 156.103 125.321 190.274 1.00 77.64 925 GLY B O 1
ATOM 11588 N N . LEU B 1 926 ? 153.943 125.807 190.640 1.00 85.77 926 LEU B N 1
ATOM 11589 C CA . LEU B 1 926 ? 153.527 125.435 189.293 1.00 84.63 926 LEU B CA 1
ATOM 11590 C C . LEU B 1 926 ? 153.669 126.609 188.330 1.00 84.99 926 LEU B C 1
ATOM 11591 O O . LEU B 1 926 ? 154.075 127.702 188.723 1.00 83.87 926 LEU B O 1
ATOM 11593 N N . ASN B 1 1022 ? 138.140 126.439 179.246 1.00 38.11 1022 ASN B N 1
ATOM 11594 C CA . ASN B 1 1022 ? 138.992 127.594 179.499 1.00 43.25 1022 ASN B CA 1
ATOM 11595 C C . ASN B 1 1022 ? 138.152 128.844 179.726 1.00 41.85 1022 ASN B C 1
ATOM 11596 O O . ASN B 1 1022 ? 137.657 129.447 178.778 1.00 45.23 1022 ASN B O 1
ATOM 11598 N N . THR B 1 1023 ? 137.999 129.234 180.990 1.00 37.09 1023 THR B N 1
ATOM 11599 C CA . THR B 1 1023 ? 137.148 130.353 181.362 1.00 37.59 1023 THR B CA 1
ATOM 11600 C C . THR B 1 1023 ? 137.884 131.296 182.301 1.00 35.67 1023 THR B C 1
ATOM 11601 O O . THR B 1 1023 ? 138.782 130.891 183.043 1.00 37.11 1023 THR B O 1
ATOM 11605 N N . ILE B 1 1024 ? 137.493 132.564 182.250 1.00 35.13 1024 ILE B N 1
ATOM 11606 C CA . ILE B 1 1024 ? 137.933 133.581 183.195 1.00 34.32 1024 ILE B CA 1
ATOM 11607 C C . ILE B 1 1024 ? 136.696 134.027 183.957 1.00 36.28 1024 ILE B C 1
ATOM 11608 O O . ILE B 1 1024 ? 135.847 134.744 183.412 1.00 38.63 1024 ILE B O 1
ATOM 11613 N N . ASP B 1 1025 ? 136.585 133.605 185.211 1.00 39.89 1025 ASP B N 1
ATOM 11614 C CA . ASP B 1 1025 ? 135.408 133.886 186.023 1.00 36.03 1025 ASP B CA 1
ATOM 11615 C C . ASP B 1 1025 ? 135.578 135.229 186.721 1.00 28.59 1025 ASP B C 1
ATOM 11616 O O . ASP B 1 1025 ? 136.560 135.444 187.439 1.00 41.19 1025 ASP B O 1
ATOM 11621 N N . VAL B 1 1026 ? 134.620 136.126 186.514 1.00 22.20 1026 VAL B N 1
ATOM 11622 C CA . VAL B 1 1026 ? 134.667 137.478 187.056 1.00 23.74 1026 VAL B CA 1
ATOM 11623 C C . VAL B 1 1026 ? 133.469 137.632 187.981 1.00 28.76 1026 VAL B C 1
ATOM 11624 O O . VAL B 1 1026 ? 132.328 137.743 187.522 1.00 39.71 1026 VAL B O 1
ATOM 11628 N N . TRP B 1 1027 ? 133.723 137.646 189.288 1.00 32.50 1027 TRP B N 1
ATOM 11629 C CA . TRP B 1 1027 ? 132.672 137.856 190.282 1.00 29.98 1027 TRP B CA 1
ATOM 11630 C C . TRP B 1 1027 ? 132.631 139.345 190.603 1.00 30.32 1027 TRP B C 1
ATOM 11631 O O . TRP B 1 1027 ? 133.276 139.838 191.528 1.00 36.32 1027 TRP B O 1
ATOM 11642 N N . TRP B 1 1028 ? 131.857 140.075 189.804 1.00 17.14 1028 TRP B N 1
ATOM 11643 C CA . TRP B 1 1028 ? 131.775 141.529 189.920 1.00 18.65 1028 TRP B CA 1
ATOM 11644 C C . TRP B 1 1028 ? 130.612 141.857 190.844 1.00 27.06 1028 TRP B C 1
ATOM 11645 O O . TRP B 1 1028 ? 129.500 142.143 190.404 1.00 47.10 1028 TRP B O 1
ATOM 11656 N N . LEU B 1 1029 ? 130.877 141.821 192.149 1.00 21.39 1029 LEU B N 1
ATOM 11657 C CA . LEU B 1 1029 ? 129.824 141.965 193.142 1.00 21.58 1029 LEU B CA 1
ATOM 11658 C C . LEU B 1 1029 ? 129.661 143.382 193.665 1.00 20.10 1029 LEU B C 1
ATOM 11659 O O . LEU B 1 1029 ? 128.607 143.696 194.223 1.00 42.20 1029 LEU B O 1
ATOM 11664 N N . PHE B 1 1030 ? 130.660 144.240 193.499 1.00 21.02 1030 PHE B N 1
ATOM 11665 C CA . PHE B 1 1030 ? 130.580 145.620 193.952 1.00 23.04 1030 PHE B CA 1
ATOM 11666 C C . PHE B 1 1030 ? 131.116 146.538 192.868 1.00 31.55 1030 PHE B C 1
ATOM 11667 O O . PHE B 1 1030 ? 132.034 146.170 192.131 1.00 44.12 1030 PHE B O 1
ATOM 11675 N N . ASP B 1 1031 ? 130.539 147.730 192.766 1.00 16.22 1031 ASP B N 1
ATOM 11676 C CA . ASP B 1 1031 ? 130.931 148.688 191.740 1.00 18.50 1031 ASP B CA 1
ATOM 11677 C C . ASP B 1 1031 ? 132.092 149.533 192.253 1.00 30.02 1031 ASP B C 1
ATOM 11678 O O . ASP B 1 1031 ? 131.927 150.341 193.171 1.00 37.33 1031 ASP B O 1
ATOM 11683 N N . ASP B 1 1032 ? 133.264 149.357 191.644 1.00 25.14 1032 ASP B N 1
ATOM 11684 C CA . ASP B 1 1032 ? 134.455 150.125 191.977 1.00 16.14 1032 ASP B CA 1
ATOM 11685 C C . ASP B 1 1032 ? 134.869 151.059 190.848 1.00 29.81 1032 ASP B C 1
ATOM 11686 O O . ASP B 1 1032 ? 135.997 151.560 190.845 1.00 33.94 1032 ASP B O 1
ATOM 11691 N N . GLY B 1 1033 ? 133.985 151.294 189.884 1.00 24.65 1033 GLY B N 1
ATOM 11692 C CA . GLY B 1 1033 ? 134.314 152.028 188.690 1.00 14.87 1033 GLY B CA 1
ATOM 11693 C C . GLY B 1 1033 ? 134.619 151.161 187.488 1.00 22.11 1033 GLY B C 1
ATOM 11694 O O . GLY B 1 1033 ? 134.635 151.672 186.365 1.00 29.71 1033 GLY B O 1
ATOM 11695 N N . GLY B 1 1034 ? 134.854 149.868 187.691 1.00 23.12 1034 GLY B N 1
ATOM 11696 C CA . GLY B 1 1034 ? 135.051 148.938 186.601 1.00 24.59 1034 GLY B CA 1
ATOM 11697 C C . GLY B 1 1034 ? 136.421 148.306 186.493 1.00 24.61 1034 GLY B C 1
ATOM 11698 O O . GLY B 1 1034 ? 136.670 147.592 185.516 1.00 34.18 1034 GLY B O 1
ATOM 11699 N N . LEU B 1 1035 ? 137.318 148.537 187.454 1.00 14.96 1035 LEU B N 1
ATOM 11700 C CA . LEU B 1 1035 ? 138.664 147.980 187.355 1.00 23.63 1035 LEU B CA 1
ATOM 11701 C C . LEU B 1 1035 ? 138.639 146.458 187.372 1.00 27.05 1035 LEU B C 1
ATOM 11702 O O . LEU B 1 1035 ? 139.368 145.808 186.611 1.00 31.24 1035 LEU B O 1
ATOM 11707 N N . THR B 1 1036 ? 137.800 145.872 188.228 1.00 24.27 1036 THR B N 1
ATOM 11708 C CA . THR B 1 1036 ? 137.665 144.423 188.306 1.00 28.66 1036 THR B CA 1
ATOM 11709 C C . THR B 1 1036 ? 137.018 143.830 187.066 1.00 26.30 1036 THR B C 1
ATOM 11710 O O . THR B 1 1036 ? 137.064 142.611 186.884 1.00 37.92 1036 THR B O 1
ATOM 11714 N N . LEU B 1 1037 ? 136.418 144.657 186.218 1.00 16.38 1037 LEU B N 1
ATOM 11715 C CA . LEU B 1 1037 ? 135.969 144.209 184.911 1.00 22.76 1037 LEU B CA 1
ATOM 11716 C C . LEU B 1 1037 ? 136.998 144.497 183.831 1.00 23.14 1037 LEU B C 1
ATOM 11717 O O . LEU B 1 1037 ? 137.128 143.719 182.881 1.00 27.00 1037 LEU B O 1
ATOM 11722 N N . LEU B 1 1038 ? 137.744 145.593 183.973 1.00 17.79 1038 LEU B N 1
ATOM 11723 C CA . LEU B 1 1038 ? 138.714 145.974 182.957 1.00 11.85 1038 LEU B CA 1
ATOM 11724 C C . LEU B 1 1038 ? 139.933 145.060 182.954 1.00 20.52 1038 LEU B C 1
ATOM 11725 O O . LEU B 1 1038 ? 140.503 144.809 181.888 1.00 32.02 1038 LEU B O 1
ATOM 11730 N N . ILE B 1 1039 ? 140.358 144.565 184.120 1.00 16.87 1039 ILE B N 1
ATOM 11731 C CA . ILE B 1 1039 ? 141.544 143.702 184.165 1.00 21.00 1039 ILE B CA 1
ATOM 11732 C C . ILE B 1 1039 ? 141.351 142.406 183.380 1.00 27.89 1039 ILE B C 1
ATOM 11733 O O . ILE B 1 1039 ? 142.210 142.085 182.542 1.00 37.23 1039 ILE B O 1
ATOM 11738 N N . PRO B 1 1040 ? 140.286 141.623 183.590 1.00 27.66 1040 PRO B N 1
ATOM 11739 C CA . PRO B 1 1040 ? 140.155 140.383 182.810 1.00 23.04 1040 PRO B CA 1
ATOM 11740 C C . PRO B 1 1040 ? 139.921 140.612 181.325 1.00 24.05 1040 PRO B C 1
ATOM 11741 O O . PRO B 1 1040 ? 140.240 139.729 180.520 1.00 31.26 1040 PRO B O 1
ATOM 11745 N N . TYR B 1 1041 ? 139.392 141.768 180.922 1.00 16.43 1041 TYR B N 1
ATOM 11746 C CA . TYR B 1 1041 ? 139.310 142.053 179.493 1.00 17.54 1041 TYR B CA 1
ATOM 11747 C C . TYR B 1 1041 ? 140.703 142.184 178.889 1.00 29.31 1041 TYR B C 1
ATOM 11748 O O . TYR B 1 1041 ? 141.001 141.587 177.846 1.00 36.07 1041 TYR B O 1
ATOM 11757 N N . LEU B 1 1042 ? 141.572 142.962 179.538 1.00 22.64 1042 LEU B N 1
ATOM 11758 C CA . LEU B 1 1042 ? 142.958 143.047 179.098 1.00 18.77 1042 LEU B CA 1
ATOM 11759 C C . LEU B 1 1042 ? 143.648 141.697 179.192 1.00 22.46 1042 LEU B C 1
ATOM 11760 O O . LEU B 1 1042 ? 144.610 141.438 178.462 1.00 34.57 1042 LEU B O 1
ATOM 11765 N N . LEU B 1 1043 ? 143.189 140.831 180.092 1.00 22.41 1043 LEU B N 1
ATOM 11766 C CA . LEU B 1 1043 ? 143.721 139.475 180.131 1.00 28.45 1043 LEU B CA 1
ATOM 11767 C C . LEU B 1 1043 ? 143.359 138.714 178.862 1.00 30.70 1043 LEU B C 1
ATOM 11768 O O . LEU B 1 1043 ? 144.217 138.087 178.233 1.00 35.97 1043 LEU B O 1
ATOM 11773 N N . THR B 1 1044 ? 142.088 138.765 178.469 1.00 37.36 1044 THR B N 1
ATOM 11774 C CA . THR B 1 1044 ? 141.646 138.072 177.264 1.00 32.35 1044 THR B CA 1
ATOM 11775 C C . THR B 1 1044 ? 142.147 138.722 175.984 1.00 34.19 1044 THR B C 1
ATOM 11776 O O . THR B 1 1044 ? 142.063 138.098 174.923 1.00 35.12 1044 THR B O 1
ATOM 11780 N N . THR B 1 1045 ? 142.661 139.947 176.049 1.00 35.11 1045 THR B N 1
ATOM 11781 C CA . THR B 1 1045 ? 143.143 140.603 174.842 1.00 31.70 1045 THR B CA 1
ATOM 11782 C C . THR B 1 1045 ? 144.559 140.182 174.461 1.00 33.63 1045 THR B C 1
ATOM 11783 O O . THR B 1 1045 ? 145.079 140.659 173.447 1.00 33.32 1045 THR B O 1
ATOM 11787 N N . LYS B 1 1046 ? 145.185 139.296 175.228 1.00 43.17 1046 LYS B N 1
ATOM 11788 C CA . LYS B 1 1046 ? 146.509 138.778 174.917 1.00 41.47 1046 LYS B CA 1
ATOM 11789 C C . LYS B 1 1046 ? 146.420 137.344 174.409 1.00 45.76 1046 LYS B C 1
ATOM 11790 O O . LYS B 1 1046 ? 145.445 136.631 174.650 1.00 51.14 1046 LYS B O 1
ATOM 11796 N N . LYS B 1 1047 ? 147.474 136.925 173.704 1.00 43.39 1047 LYS B N 1
ATOM 11797 C CA . LYS B 1 1047 ? 147.481 135.604 173.083 1.00 40.77 1047 LYS B CA 1
ATOM 11798 C C . LYS B 1 1047 ? 147.542 134.487 174.115 1.00 44.79 1047 LYS B C 1
ATOM 11799 O O . LYS B 1 1047 ? 147.091 133.370 173.840 1.00 47.59 1047 LYS B O 1
ATOM 11801 N N . LYS B 1 1048 ? 148.105 134.757 175.293 1.00 40.56 1048 LYS B N 1
ATOM 11802 C CA . LYS B 1 1048 ? 148.190 133.729 176.324 1.00 37.07 1048 LYS B CA 1
ATOM 11803 C C . LYS B 1 1048 ? 146.805 133.309 176.801 1.00 43.69 1048 LYS B C 1
ATOM 11804 O O . LYS B 1 1048 ? 146.550 132.120 177.020 1.00 44.06 1048 LYS B O 1
ATOM 11810 N N . TRP B 1 1049 ? 145.895 134.270 176.958 1.00 42.40 1049 TRP B N 1
ATOM 11811 C CA . TRP B 1 1049 ? 144.534 134.003 177.407 1.00 38.32 1049 TRP B CA 1
ATOM 11812 C C . TRP B 1 1049 ? 143.508 134.194 176.298 1.00 43.18 1049 TRP B C 1
ATOM 11813 O O . TRP B 1 1049 ? 142.333 134.444 176.583 1.00 52.76 1049 TRP B O 1
ATOM 11824 N N . LYS B 1 1050 ? 143.927 134.084 175.037 1.00 47.44 1050 LYS B N 1
ATOM 11825 C CA . LYS B 1 1050 ? 143.008 134.321 173.929 1.00 44.92 1050 LYS B CA 1
ATOM 11826 C C . LYS B 1 1050 ? 141.936 133.243 173.840 1.00 50.19 1050 LYS B C 1
ATOM 11827 O O . LYS B 1 1050 ? 140.853 133.493 173.301 1.00 51.18 1050 LYS B O 1
ATOM 11833 N N . ASP B 1 1051 ? 142.213 132.049 174.354 1.00 50.94 1051 ASP B N 1
ATOM 11834 C CA . ASP B 1 1051 ? 141.275 130.937 174.286 1.00 49.48 1051 ASP B CA 1
ATOM 11835 C C . ASP B 1 1051 ? 140.355 130.856 175.496 1.00 51.66 1051 ASP B C 1
ATOM 11836 O O . ASP B 1 1051 ? 139.560 129.916 175.587 1.00 54.00 1051 ASP B O 1
ATOM 11838 N N . CYS B 1 1052 ? 140.443 131.805 176.422 1.00 52.64 1052 CYS B N 1
ATOM 11839 C CA . CYS B 1 1052 ? 139.622 131.807 177.624 1.00 52.54 1052 CYS B CA 1
ATOM 11840 C C . CYS B 1 1052 ? 138.474 132.794 177.470 1.00 47.93 1052 CYS B C 1
ATOM 11841 O O . CYS B 1 1052 ? 138.667 133.922 177.011 1.00 49.38 1052 CYS B O 1
ATOM 11844 N N . LYS B 1 1053 ? 137.280 132.361 177.859 1.00 38.54 1053 LYS B N 1
ATOM 11845 C CA . LYS B 1 1053 ? 136.067 133.152 177.720 1.00 37.05 1053 LYS B CA 1
ATOM 11846 C C . LYS B 1 1053 ? 135.667 133.716 179.075 1.00 38.31 1053 LYS B C 1
ATOM 11847 O O . LYS B 1 1053 ? 135.680 133.001 180.080 1.00 42.27 1053 LYS B O 1
ATOM 11853 N N . ILE B 1 1054 ? 135.312 134.993 179.095 1.00 30.22 1054 ILE B N 1
ATOM 11854 C CA . ILE B 1 1054 ? 134.897 135.653 180.325 1.00 27.04 1054 ILE B CA 1
ATOM 11855 C C . ILE B 1 1054 ? 133.458 135.272 180.634 1.00 27.75 1054 ILE B C 1
ATOM 11856 O O . ILE B 1 1054 ? 132.573 135.405 179.785 1.00 39.73 1054 ILE B O 1
ATOM 11861 N N . ARG B 1 1055 ? 133.219 134.791 181.847 1.00 37.87 1055 ARG B N 1
ATOM 11862 C CA . ARG B 1 1055 ? 131.866 134.594 182.340 1.00 36.27 1055 ARG B CA 1
ATOM 11863 C C . ARG B 1 1055 ? 131.733 135.314 183.674 1.00 35.36 1055 ARG B C 1
ATOM 11864 O O . ARG B 1 1055 ? 132.680 135.357 184.463 1.00 46.39 1055 ARG B O 1
ATOM 11872 N N . VAL B 1 1056 ? 130.567 135.907 183.905 1.00 24.44 1056 VAL B N 1
ATOM 11873 C CA . VAL B 1 1056 ? 130.379 136.903 184.952 1.00 29.23 1056 VAL B CA 1
ATOM 11874 C C . VAL B 1 1056 ? 129.451 136.353 186.023 1.00 31.67 1056 VAL B C 1
ATOM 11875 O O . VAL B 1 1056 ? 128.460 135.680 185.719 1.00 35.20 1056 VAL B O 1
ATOM 11879 N N . PHE B 1 1057 ? 129.792 136.623 187.281 1.00 27.87 1057 PHE B N 1
ATOM 11880 C CA . PHE B 1 1057 ? 128.942 136.335 188.427 1.00 21.57 1057 PHE B CA 1
ATOM 11881 C C . PHE B 1 1057 ? 128.614 137.645 189.124 1.00 29.06 1057 PHE B C 1
ATOM 11882 O O . PHE B 1 1057 ? 129.521 138.394 189.497 1.00 38.49 1057 PHE B O 1
ATOM 11890 N N . ILE B 1 1058 ? 127.325 137.920 189.302 1.00 31.24 1058 ILE B N 1
ATOM 11891 C CA . ILE B 1 1058 ? 126.885 139.105 190.022 1.00 34.71 1058 ILE B CA 1
ATOM 11892 C C . ILE B 1 1058 ? 125.884 138.682 191.085 1.00 36.76 1058 ILE B C 1
ATOM 11893 O O . ILE B 1 1058 ? 125.316 137.590 191.042 1.00 35.27 1058 ILE B O 1
ATOM 11898 N N . GLY B 1 1059 ? 125.690 139.564 192.061 1.00 32.89 1059 GLY B N 1
ATOM 11899 C CA . GLY B 1 1059 ? 124.750 139.311 193.135 1.00 37.41 1059 GLY B CA 1
ATOM 11900 C C . GLY B 1 1059 ? 123.358 139.811 192.787 1.00 40.01 1059 GLY B C 1
ATOM 11901 O O . GLY B 1 1059 ? 123.190 140.906 192.256 1.00 47.03 1059 GLY B O 1
ATOM 11902 N N . GLY B 1 1060 ? 122.363 138.986 193.089 1.00 41.81 1060 GLY B N 1
ATOM 11903 C CA . GLY B 1 1060 ? 120.985 139.349 192.836 1.00 45.22 1060 GLY B CA 1
ATOM 11904 C C . GLY B 1 1060 ? 120.036 138.753 193.850 1.00 49.21 1060 GLY B C 1
ATOM 11905 O O . GLY B 1 1060 ? 120.471 138.159 194.840 1.00 51.42 1060 GLY B O 1
ATOM 11906 N N . LYS B 1 1061 ? 118.737 138.899 193.615 1.00 58.75 1061 LYS B N 1
ATOM 11907 C CA . LYS B 1 1061 ? 117.713 138.368 194.500 1.00 56.05 1061 LYS B CA 1
ATOM 11908 C C . LYS B 1 1061 ? 116.994 137.213 193.822 1.00 55.19 1061 LYS B C 1
ATOM 11909 O O . LYS B 1 1061 ? 116.801 137.219 192.603 1.00 59.37 1061 LYS B O 1
ATOM 11915 N N . ILE B 1 1062 ? 116.609 136.217 194.618 1.00 61.00 1062 ILE B N 1
ATOM 11916 C CA . ILE B 1 1062 ? 115.810 135.128 194.084 1.00 59.48 1062 ILE B CA 1
ATOM 11917 C C . ILE B 1 1062 ? 114.481 135.671 193.570 1.00 63.17 1062 ILE B C 1
ATOM 11918 O O . ILE B 1 1062 ? 114.007 136.741 193.975 1.00 65.54 1062 ILE B O 1
ATOM 11923 N N . ASN B 1 1063 ? 113.890 134.933 192.635 1.00 62.83 1063 ASN B N 1
ATOM 11924 C CA . ASN B 1 1063 ? 112.643 135.287 191.963 1.00 65.04 1063 ASN B CA 1
ATOM 11925 C C . ASN B 1 1063 ? 112.756 136.564 191.138 1.00 62.34 1063 ASN B C 1
ATOM 11926 O O . ASN B 1 1063 ? 111.737 137.087 190.674 1.00 66.44 1063 ASN B O 1
ATOM 11928 N N . ARG B 1 1064 ? 113.968 137.092 190.948 1.00 58.33 1064 ARG B N 1
ATOM 11929 C CA . ARG B 1 1064 ? 114.194 138.162 189.985 1.00 59.36 1064 ARG B CA 1
ATOM 11930 C C . ARG B 1 1064 ? 115.509 137.896 189.244 1.00 58.71 1064 ARG B C 1
ATOM 11931 O O . ARG B 1 1064 ? 116.236 138.825 188.877 1.00 59.10 1064 ARG B O 1
ATOM 11939 N N . ILE B 1 1065 ? 115.832 136.620 189.028 1.00 57.83 1065 ILE B N 1
ATOM 11940 C CA . ILE B 1 1065 ? 117.113 136.266 188.426 1.00 54.87 1065 ILE B CA 1
ATOM 11941 C C . ILE B 1 1065 ? 117.206 136.796 187.002 1.00 61.19 1065 ILE B C 1
ATOM 11942 O O . ILE B 1 1065 ? 118.209 137.406 186.616 1.00 65.53 1065 ILE B O 1
ATOM 11947 N N . ASP B 1 1066 ? 116.162 136.575 186.200 1.00 62.16 1066 ASP B N 1
ATOM 11948 C CA . ASP B 1 1066 ? 116.232 136.915 184.782 1.00 60.44 1066 ASP B CA 1
ATOM 11949 C C . ASP B 1 1066 ? 116.299 138.422 184.565 1.00 57.49 1066 ASP B C 1
ATOM 11950 O O . ASP B 1 1066 ? 117.006 138.891 183.667 1.00 65.25 1066 ASP B O 1
ATOM 11955 N N . HIS B 1 1067 ? 115.572 139.194 185.373 1.00 46.16 1067 HIS B N 1
ATOM 11956 C CA . HIS B 1 1067 ? 115.600 140.646 185.231 1.00 49.47 1067 HIS B CA 1
ATOM 11957 C C . HIS B 1 1067 ? 116.999 141.198 185.483 1.00 61.76 1067 HIS B C 1
ATOM 11958 O O . HIS B 1 1067 ? 117.522 141.996 184.693 1.00 66.31 1067 HIS B O 1
ATOM 11965 N N . ASP B 1 1068 ? 117.630 140.769 186.578 1.00 57.95 1068 ASP B N 1
ATOM 11966 C CA . ASP B 1 1068 ? 118.978 141.233 186.885 1.00 49.35 1068 ASP B CA 1
ATOM 11967 C C . ASP B 1 1068 ? 119.986 140.713 185.872 1.00 50.15 1068 ASP B C 1
ATOM 11968 O O . ASP B 1 1068 ? 120.945 141.414 185.527 1.00 56.92 1068 ASP B O 1
ATOM 11973 N N . ARG B 1 1069 ? 119.790 139.486 185.385 1.00 43.75 1069 ARG B N 1
ATOM 11974 C CA . ARG B 1 1069 ? 120.672 138.956 184.354 1.00 39.96 1069 ARG B CA 1
ATOM 11975 C C . ARG B 1 1069 ? 120.614 139.810 183.096 1.00 45.74 1069 ARG B C 1
ATOM 11976 O O . ARG B 1 1069 ? 121.652 140.139 182.511 1.00 56.05 1069 ARG B O 1
ATOM 11984 N N . ARG B 1 1070 ? 119.407 140.191 182.673 1.00 45.62 1070 ARG B N 1
ATOM 11985 C CA . ARG B 1 1070 ? 119.274 141.023 181.483 1.00 43.79 1070 ARG B CA 1
ATOM 11986 C C . ARG B 1 1070 ? 119.850 142.415 181.713 1.00 47.19 1070 ARG B C 1
ATOM 11987 O O . ARG B 1 1070 ? 120.451 143.001 180.804 1.00 54.97 1070 ARG B O 1
ATOM 11995 N N . ALA B 1 1071 ? 119.675 142.965 182.917 1.00 38.02 1071 ALA B N 1
ATOM 11996 C CA . ALA B 1 1071 ? 120.268 144.266 183.216 1.00 36.08 1071 ALA B CA 1
ATOM 11997 C C . ALA B 1 1071 ? 121.790 144.211 183.139 1.00 33.13 1071 ALA B C 1
ATOM 11998 O O . ALA B 1 1071 ? 122.426 145.104 182.565 1.00 34.76 1071 ALA B O 1
ATOM 12000 N N . MET B 1 1072 ? 122.392 143.162 183.700 1.00 41.87 1072 MET B N 1
ATOM 12001 C CA . MET B 1 1072 ? 123.837 142.998 183.595 1.00 37.74 1072 MET B CA 1
ATOM 12002 C C . MET B 1 1072 ? 124.265 142.839 182.142 1.00 38.63 1072 MET B C 1
ATOM 12003 O O . MET B 1 1072 ? 125.272 143.419 181.714 1.00 38.75 1072 MET B O 1
ATOM 12008 N N . ALA B 1 1073 ? 123.507 142.057 181.369 1.00 34.86 1073 ALA B N 1
ATOM 12009 C CA . ALA B 1 1073 ? 123.852 141.826 179.971 1.00 29.70 1073 ALA B CA 1
ATOM 12010 C C . ALA B 1 1073 ? 123.850 143.126 179.179 1.00 33.14 1073 ALA B C 1
ATOM 12011 O O . ALA B 1 1073 ? 124.779 143.396 178.412 1.00 44.33 1073 ALA B O 1
ATOM 12013 N N . THR B 1 1074 ? 122.822 143.956 179.360 1.00 25.75 1074 THR B N 1
ATOM 12014 C CA . THR B 1 1074 ? 122.799 145.216 178.624 1.00 25.95 1074 THR B CA 1
ATOM 12015 C C . THR B 1 1074 ? 123.880 146.168 179.126 1.00 32.04 1074 THR B C 1
ATOM 12016 O O . THR B 1 1074 ? 124.486 146.899 178.330 1.00 35.68 1074 THR B O 1
ATOM 12020 N N . LEU B 1 1075 ? 124.162 146.154 180.433 1.00 30.30 1075 LEU B N 1
ATOM 12021 C CA . LEU B 1 1075 ? 125.194 147.036 180.967 1.00 22.26 1075 LEU B CA 1
ATOM 12022 C C . LEU B 1 1075 ? 126.553 146.727 180.357 1.00 26.34 1075 LEU B C 1
ATOM 12023 O O . LEU B 1 1075 ? 127.262 147.633 179.908 1.00 29.69 1075 LEU B O 1
ATOM 12028 N N . LEU B 1 1076 ? 126.939 145.457 180.331 1.00 29.00 1076 LEU B N 1
ATOM 12029 C CA . LEU B 1 1076 ? 128.247 145.133 179.780 1.00 25.77 1076 LEU B CA 1
ATOM 12030 C C . LEU B 1 1076 ? 128.235 144.942 178.269 1.00 23.92 1076 LEU B C 1
ATOM 12031 O O . LEU B 1 1076 ? 129.303 144.751 177.679 1.00 33.90 1076 LEU B O 1
ATOM 12036 N N . SER B 1 1077 ? 127.065 144.983 177.628 1.00 32.80 1077 SER B N 1
ATOM 12037 C CA . SER B 1 1077 ? 127.031 145.149 176.181 1.00 23.51 1077 SER B CA 1
ATOM 12038 C C . SER B 1 1077 ? 127.287 146.596 175.791 1.00 23.44 1077 SER B C 1
ATOM 12039 O O . SER B 1 1077 ? 127.918 146.860 174.763 1.00 32.96 1077 SER B O 1
ATOM 12042 N N . LYS B 1 1078 ? 126.806 147.548 176.594 1.00 17.85 1078 LYS B N 1
ATOM 12043 C CA . LYS B 1 1078 ? 127.179 148.940 176.359 1.00 24.99 1078 LYS B CA 1
ATOM 12044 C C . LYS B 1 1078 ? 128.667 149.166 176.592 1.00 31.32 1078 LYS B C 1
ATOM 12045 O O . LYS B 1 1078 ? 129.251 150.095 176.026 1.00 38.30 1078 LYS B O 1
ATOM 12051 N N . PHE B 1 1079 ? 129.298 148.330 177.414 1.00 28.12 1079 PHE B N 1
ATOM 12052 C CA . PHE B 1 1079 ? 130.739 148.386 177.611 1.00 18.39 1079 PHE B CA 1
ATOM 12053 C C . PHE B 1 1079 ? 131.509 147.603 176.557 1.00 23.05 1079 PHE B C 1
ATOM 12054 O O . PHE B 1 1079 ? 132.743 147.658 176.552 1.00 23.97 1079 PHE B O 1
ATOM 12062 N N . ARG B 1 1080 ? 130.814 146.884 175.674 1.00 19.04 1080 ARG B N 1
ATOM 12063 C CA . ARG B 1 1080 ? 131.442 146.045 174.653 1.00 18.89 1080 ARG B CA 1
ATOM 12064 C C . ARG B 1 1080 ? 132.403 145.036 175.275 1.00 28.07 1080 ARG B C 1
ATOM 12065 O O . ARG B 1 1080 ? 133.518 144.835 174.794 1.00 40.75 1080 ARG B O 1
ATOM 12073 N N . ILE B 1 1081 ? 131.970 144.399 176.354 1.00 18.77 1081 ILE B N 1
ATOM 12074 C CA . ILE B 1 1081 ? 132.752 143.366 177.020 1.00 20.54 1081 ILE B CA 1
ATOM 12075 C C . ILE B 1 1081 ? 132.143 142.025 176.644 1.00 29.42 1081 ILE B C 1
ATOM 12076 O O . ILE B 1 1081 ? 131.002 141.726 177.007 1.00 37.94 1081 ILE B O 1
ATOM 12081 N N . ASP B 1 1082 ? 132.899 141.215 175.912 1.00 32.55 1082 ASP B N 1
ATOM 12082 C CA . ASP B 1 1082 ? 132.401 139.919 175.478 1.00 28.77 1082 ASP B CA 1
ATOM 12083 C C . ASP B 1 1082 ? 132.353 138.955 176.653 1.00 31.42 1082 ASP B C 1
ATOM 12084 O O . ASP B 1 1082 ? 133.315 138.839 177.416 1.00 36.99 1082 ASP B O 1
ATOM 12086 N N . PHE B 1 1083 ? 131.227 138.265 176.800 1.00 27.79 1083 PHE B N 1
ATOM 12087 C CA . PHE B 1 1083 ? 131.047 137.296 177.867 1.00 27.81 1083 PHE B CA 1
ATOM 12088 C C . PHE B 1 1083 ? 130.374 136.055 177.304 1.00 28.17 1083 PHE B C 1
ATOM 12089 O O . PHE B 1 1083 ? 129.640 136.124 176.316 1.00 38.95 1083 PHE B O 1
ATOM 12097 N N . SER B 1 1084 ? 130.626 134.919 177.946 1.00 26.03 1084 SER B N 1
ATOM 12098 C CA . SER B 1 1084 ? 130.036 133.658 177.521 1.00 23.86 1084 SER B CA 1
ATOM 12099 C C . SER B 1 1084 ? 128.759 133.317 178.267 1.00 31.67 1084 SER B C 1
ATOM 12100 O O . SER B 1 1084 ? 127.868 132.687 177.691 1.00 42.96 1084 SER B O 1
ATOM 12103 N N . ASP B 1 1085 ? 128.651 133.713 179.532 1.00 32.65 1085 ASP B N 1
ATOM 12104 C CA . ASP B 1 1085 ? 127.461 133.445 180.323 1.00 32.53 1085 ASP B CA 1
ATOM 12105 C C . ASP B 1 1085 ? 127.436 134.410 181.497 1.00 31.25 1085 ASP B C 1
ATOM 12106 O O . ASP B 1 1085 ? 128.465 134.959 181.895 1.00 38.00 1085 ASP B O 1
ATOM 12108 N N . ILE B 1 1086 ? 126.241 134.614 182.039 1.00 32.38 1086 ILE B N 1
ATOM 12109 C CA . ILE B 1 1086 ? 126.038 135.416 183.237 1.00 26.23 1086 ILE B CA 1
ATOM 12110 C C . ILE B 1 1086 ? 125.288 134.557 184.241 1.00 32.21 1086 ILE B C 1
ATOM 12111 O O . ILE B 1 1086 ? 124.215 134.028 183.931 1.00 41.99 1086 ILE B O 1
ATOM 12116 N N . MET B 1 1087 ? 125.853 134.410 185.432 1.00 34.87 1087 MET B N 1
ATOM 12117 C CA . MET B 1 1087 ? 125.216 133.671 186.511 1.00 31.57 1087 MET B CA 1
ATOM 12118 C C . MET B 1 1087 ? 124.867 134.646 187.625 1.00 38.92 1087 MET B C 1
ATOM 12119 O O . MET B 1 1087 ? 125.749 135.323 188.161 1.00 39.84 1087 MET B O 1
ATOM 12124 N N . VAL B 1 1088 ? 123.585 134.720 187.962 1.00 44.44 1088 VAL B N 1
ATOM 12125 C CA . VAL B 1 1088 ? 123.107 135.533 189.072 1.00 42.94 1088 VAL B CA 1
ATOM 12126 C C . VAL B 1 1088 ? 122.960 134.625 190.281 1.00 45.21 1088 VAL B C 1
ATOM 12127 O O . VAL B 1 1088 ? 122.311 133.575 190.204 1.00 48.40 1088 VAL B O 1
ATOM 12131 N N . LEU B 1 1089 ? 123.574 135.015 191.391 1.00 43.50 1089 LEU B N 1
ATOM 12132 C CA . LEU B 1 1089 ? 123.612 134.201 192.596 1.00 41.86 1089 LEU B CA 1
ATOM 12133 C C . LEU B 1 1089 ? 122.667 134.792 193.631 1.00 47.46 1089 LEU B C 1
ATOM 12134 O O . LEU B 1 1089 ? 122.804 135.961 194.006 1.00 48.99 1089 LEU B O 1
ATOM 12139 N N . GLY B 1 1090 ? 121.706 133.990 194.075 1.00 51.63 1090 GLY B N 1
ATOM 12140 C CA . GLY B 1 1090 ? 120.813 134.358 195.149 1.00 47.36 1090 GLY B CA 1
ATOM 12141 C C . GLY B 1 1090 ? 121.147 133.749 196.489 1.00 55.12 1090 GLY B C 1
ATOM 12142 O O . GLY B 1 1090 ? 120.448 134.021 197.468 1.00 55.97 1090 GLY B O 1
ATOM 12143 N N . ASP B 1 1091 ? 122.200 132.939 196.568 1.00 48.96 1091 ASP B N 1
ATOM 12144 C CA . ASP B 1 1091 ? 122.570 132.249 197.795 1.00 42.93 1091 ASP B CA 1
ATOM 12145 C C . ASP B 1 1091 ? 123.570 133.032 198.638 1.00 46.58 1091 ASP B C 1
ATOM 12146 O O . ASP B 1 1091 ? 124.010 132.532 199.676 1.00 47.66 1091 ASP B O 1
ATOM 12148 N N . ILE B 1 1092 ? 123.950 134.232 198.212 1.00 44.65 1092 ILE B N 1
ATOM 12149 C CA . ILE B 1 1092 ? 124.710 135.118 199.082 1.00 43.52 1092 ILE B CA 1
ATOM 12150 C C . ILE B 1 1092 ? 123.778 135.703 200.140 1.00 48.47 1092 ILE B C 1
ATOM 12151 O O . ILE B 1 1092 ? 122.552 135.706 199.992 1.00 56.75 1092 ILE B O 1
ATOM 12156 N N . ASN B 1 1093 ? 124.373 136.193 201.229 1.00 44.08 1093 ASN B N 1
ATOM 12157 C CA . ASN B 1 1093 ? 123.646 136.610 202.431 1.00 39.71 1093 ASN B CA 1
ATOM 12158 C C . ASN B 1 1093 ? 122.904 135.446 203.077 1.00 36.83 1093 ASN B C 1
ATOM 12159 O O . ASN B 1 1093 ? 121.881 135.639 203.734 1.00 50.60 1093 ASN B O 1
ATOM 12164 N N . THR B 1 1094 ? 123.414 134.232 202.909 1.00 34.88 1094 THR B N 1
ATOM 12165 C CA . THR B 1 1094 ? 122.906 133.071 203.620 1.00 34.52 1094 THR B CA 1
ATOM 12166 C C . THR B 1 1094 ? 124.016 132.498 204.487 1.00 39.37 1094 THR B C 1
ATOM 12167 O O . THR B 1 1094 ? 125.195 132.545 204.124 1.00 49.03 1094 THR B O 1
ATOM 12171 N N . LYS B 1 1095 ? 123.630 131.967 205.639 1.00 39.34 1095 LYS B N 1
ATOM 12172 C CA . LYS B 1 1095 ? 124.611 131.526 206.617 1.00 41.02 1095 LYS B CA 1
ATOM 12173 C C . LYS B 1 1095 ? 125.461 130.399 206.040 1.00 40.18 1095 LYS B C 1
ATOM 12174 O O . LYS B 1 1095 ? 124.913 129.426 205.505 1.00 36.30 1095 LYS B O 1
ATOM 12180 N N . PRO B 1 1096 ? 126.784 130.493 206.116 1.00 37.86 1096 PRO B N 1
ATOM 12181 C CA . PRO B 1 1096 ? 127.631 129.403 205.619 1.00 34.15 1096 PRO B CA 1
ATOM 12182 C C . PRO B 1 1096 ? 127.517 128.153 206.473 1.00 39.34 1096 PRO B C 1
ATOM 12183 O O . PRO B 1 1096 ? 126.804 128.141 207.481 1.00 42.68 1096 PRO B O 1
ATOM 12187 N N . LYS B 1 1097 ? 128.211 127.095 206.074 1.00 38.53 1097 LYS B N 1
ATOM 12188 C CA . LYS B 1 1097 ? 128.112 125.825 206.774 1.00 40.54 1097 LYS B CA 1
ATOM 12189 C C . LYS B 1 1097 ? 128.742 125.926 208.159 1.00 48.59 1097 LYS B C 1
ATOM 12190 O O . LYS B 1 1097 ? 129.628 126.748 208.404 1.00 52.95 1097 LYS B O 1
ATOM 12196 N N . LYS B 1 1098 ? 128.267 125.077 209.073 1.00 48.33 1098 LYS B N 1
ATOM 12197 C CA . LYS B 1 1098 ? 128.771 125.103 210.443 1.00 45.83 1098 LYS B CA 1
ATOM 12198 C C . LYS B 1 1098 ? 130.257 124.772 210.495 1.00 47.50 1098 LYS B C 1
ATOM 12199 O O . LYS B 1 1098 ? 131.014 125.398 211.247 1.00 49.37 1098 LYS B O 1
ATOM 12201 N N . GLU B 1 1099 ? 130.693 123.789 209.705 1.00 48.85 1099 GLU B N 1
ATOM 12202 C CA . GLU B 1 1099 ? 132.099 123.399 209.714 1.00 53.11 1099 GLU B CA 1
ATOM 12203 C C . GLU B 1 1099 ? 132.992 124.547 209.267 1.00 50.11 1099 GLU B C 1
ATOM 12204 O O . GLU B 1 1099 ? 134.078 124.751 209.821 1.00 51.00 1099 GLU B O 1
ATOM 12206 N N . ASN B 1 1100 ? 132.553 125.308 208.265 1.00 38.90 1100 ASN B N 1
ATOM 12207 C CA . ASN B 1 1100 ? 133.360 126.415 207.766 1.00 41.97 1100 ASN B CA 1
ATOM 12208 C C . ASN B 1 1100 ? 133.481 127.530 208.798 1.00 47.08 1100 ASN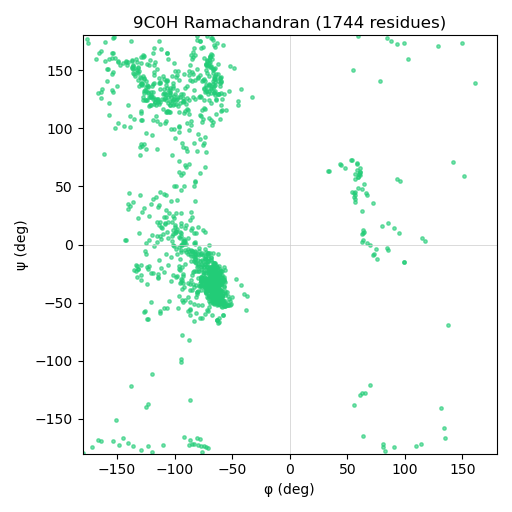 B C 1
ATOM 12209 O O . ASN B 1 1100 ? 134.561 128.107 208.972 1.00 48.34 1100 ASN B O 1
ATOM 12214 N N . ILE B 1 1101 ? 132.387 127.851 209.491 1.00 41.63 1101 ILE B N 1
ATOM 12215 C CA . ILE B 1 1101 ? 132.450 128.859 210.544 1.00 33.78 1101 ILE B CA 1
ATOM 12216 C C . ILE B 1 1101 ? 133.334 128.379 211.688 1.00 43.12 1101 ILE B C 1
ATOM 12217 O O . ILE B 1 1101 ? 134.087 129.161 212.278 1.00 51.75 1101 ILE B O 1
ATOM 12222 N N . ILE B 1 1102 ? 133.262 127.087 212.015 1.00 42.74 1102 ILE B N 1
ATOM 12223 C CA . ILE B 1 1102 ? 134.125 126.534 213.056 1.00 42.10 1102 ILE B CA 1
ATOM 12224 C C . ILE B 1 1102 ? 135.589 126.658 212.656 1.00 45.43 1102 ILE B C 1
ATOM 12225 O O . ILE B 1 1102 ? 136.441 127.036 213.468 1.00 51.66 1102 ILE B O 1
ATOM 12230 N N . ALA B 1 1103 ? 135.904 126.341 211.399 1.00 40.71 1103 ALA B N 1
ATOM 12231 C CA . ALA B 1 1103 ? 137.280 126.454 210.928 1.00 38.00 1103 ALA B CA 1
ATOM 12232 C C . ALA B 1 1103 ? 137.760 127.899 210.957 1.00 40.80 1103 ALA B C 1
ATOM 12233 O O . ALA B 1 1103 ? 138.902 128.175 211.343 1.00 52.69 1103 ALA B O 1
ATOM 12235 N N . PHE B 1 1104 ? 136.903 128.837 210.549 1.00 35.23 1104 PHE B N 1
ATOM 12236 C CA . PHE B 1 1104 ? 137.289 130.244 210.593 1.00 35.76 1104 PHE B CA 1
ATOM 12237 C C . PHE B 1 1104 ? 137.536 130.700 212.023 1.00 37.78 1104 PHE B C 1
ATOM 12238 O O . PHE B 1 1104 ? 138.490 131.438 212.291 1.00 42.47 1104 PHE B O 1
ATOM 12246 N N . GLU B 1 1105 ? 136.682 130.277 212.955 1.00 39.90 1105 GLU B N 1
ATOM 12247 C CA . GLU B 1 1105 ? 136.876 130.643 214.353 1.00 37.58 1105 GLU B CA 1
ATOM 12248 C C . GLU B 1 1105 ? 138.166 130.047 214.901 1.00 42.10 1105 GLU B C 1
ATOM 12249 O O . GLU B 1 1105 ? 138.881 130.700 215.667 1.00 43.09 1105 GLU B O 1
ATOM 12251 N N . GLU B 1 1106 ? 138.479 128.808 214.517 1.00 43.38 1106 GLU B N 1
ATOM 12252 C CA . GLU B 1 1106 ? 139.725 128.190 214.959 1.00 40.47 1106 GLU B CA 1
ATOM 12253 C C . GLU B 1 1106 ? 140.935 128.938 214.414 1.00 44.42 1106 GLU B C 1
ATOM 12254 O O . GLU B 1 1106 ? 141.935 129.113 215.119 1.00 44.91 1106 GLU B O 1
ATOM 12256 N N . ILE B 1 1107 ? 140.865 129.379 213.158 1.00 40.13 1107 ILE B N 1
ATOM 12257 C CA . ILE B 1 1107 ? 141.954 130.169 212.586 1.00 42.07 1107 ILE B CA 1
ATOM 12258 C C . ILE B 1 1107 ? 142.089 131.496 213.323 1.00 41.76 1107 ILE B C 1
ATOM 12259 O O . ILE B 1 1107 ? 143.199 131.965 213.600 1.00 43.91 1107 ILE B O 1
ATOM 12264 N N . ILE B 1 1108 ? 140.958 132.115 213.660 1.00 41.71 1108 ILE B N 1
ATOM 12265 C CA . ILE B 1 1108 ? 140.949 133.417 214.315 1.00 33.29 1108 ILE B CA 1
ATOM 12266 C C . ILE B 1 1108 ? 141.454 133.336 215.754 1.00 43.91 1108 ILE B C 1
ATOM 12267 O O . ILE B 1 1108 ? 142.065 134.288 216.251 1.00 49.13 1108 ILE B O 1
ATOM 12272 N N . GLU B 1 1109 ? 141.230 132.200 216.425 1.00 49.99 1109 GLU B N 1
ATOM 12273 C CA . GLU B 1 1109 ? 141.456 132.034 217.868 1.00 47.17 1109 GLU B CA 1
ATOM 12274 C C . GLU B 1 1109 ? 142.683 132.737 218.442 1.00 48.72 1109 GLU B C 1
ATOM 12275 O O . GLU B 1 1109 ? 142.512 133.537 219.372 1.00 50.19 1109 GLU B O 1
ATOM 12277 N N . PRO B 1 1110 ? 143.910 132.517 217.966 1.00 46.39 1110 PRO B N 1
ATOM 12278 C CA . PRO B 1 1110 ? 145.075 133.080 218.654 1.00 43.19 1110 PRO B CA 1
ATOM 12279 C C . PRO B 1 1110 ? 145.278 134.572 218.447 1.00 43.24 1110 PRO B C 1
ATOM 12280 O O . PRO B 1 1110 ? 146.343 135.083 218.801 1.00 54.31 1110 PRO B O 1
ATOM 12284 N N . TYR B 1 1111 ? 144.302 135.287 217.898 1.00 41.24 1111 TYR B N 1
ATOM 12285 C CA . TYR B 1 1111 ? 144.426 136.720 217.693 1.00 43.26 1111 TYR B CA 1
ATOM 12286 C C . TYR B 1 1111 ? 143.292 137.507 218.332 1.00 44.27 1111 TYR B C 1
ATOM 12287 O O . TYR B 1 1111 ? 143.272 138.737 218.219 1.00 43.27 1111 TYR B O 1
ATOM 12296 N N . ARG B 1 1112 ? 142.356 136.839 218.999 1.00 46.06 1112 ARG B N 1
ATOM 12297 C CA . ARG B 1 1112 ? 141.274 137.541 219.670 1.00 54.13 1112 ARG B CA 1
ATOM 12298 C C . ARG B 1 1112 ? 141.796 138.302 220.880 1.00 56.86 1112 ARG B C 1
ATOM 12299 O O . ARG B 1 1112 ? 142.714 137.853 221.570 1.00 57.91 1112 ARG B O 1
ATOM 12307 N N . LEU B 1 1113 ? 141.204 139.469 221.132 1.00 60.84 1113 LEU B N 1
ATOM 12308 C CA . LEU B 1 1113 ? 141.509 140.208 222.349 1.00 55.04 1113 LEU B CA 1
ATOM 12309 C C . LEU B 1 1113 ? 140.819 139.602 223.564 1.00 57.40 1113 LEU B C 1
ATOM 12310 O O . LEU B 1 1113 ? 141.363 139.661 224.672 1.00 59.44 1113 LEU B O 1
ATOM 12315 N N . HIS B 1 1114 ? 139.640 139.009 223.369 1.00 64.24 1114 HIS B N 1
ATOM 12316 C CA . HIS B 1 1114 ? 138.860 138.393 224.441 1.00 61.73 1114 HIS B CA 1
ATOM 12317 C C . HIS B 1 1114 ? 138.616 139.377 225.582 1.00 65.52 1114 HIS B C 1
ATOM 12318 O O . HIS B 1 1114 ? 138.768 139.055 226.761 1.00 69.57 1114 HIS B O 1
ATOM 12325 N N . GLU B 1 1115 ? 138.227 140.599 225.214 1.00 64.83 1115 GLU B N 1
ATOM 12326 C CA . GLU B 1 1115 ? 137.971 141.624 226.219 1.00 65.19 1115 GLU B CA 1
ATOM 12327 C C . GLU B 1 1115 ? 136.784 141.264 227.101 1.00 69.97 1115 GLU B C 1
ATOM 12328 O O . GLU B 1 1115 ? 136.686 141.747 228.234 1.00 75.09 1115 GLU B O 1
ATOM 12334 N N . ASP B 1 1116 ? 135.871 140.429 226.601 1.00 77.28 1116 ASP B N 1
ATOM 12335 C CA . ASP B 1 1116 ? 134.718 140.031 227.402 1.00 78.41 1116 ASP B CA 1
ATOM 12336 C C . ASP B 1 1116 ? 135.138 139.190 228.601 1.00 80.03 1116 ASP B C 1
ATOM 12337 O O . ASP B 1 1116 ? 134.580 139.337 229.695 1.00 80.55 1116 ASP B O 1
ATOM 12339 N N . ASP B 1 1117 ? 136.114 138.307 228.419 1.00 80.72 1117 ASP B N 1
ATOM 12340 C CA . ASP B 1 1117 ? 136.592 137.442 229.488 1.00 80.29 1117 ASP B CA 1
ATOM 12341 C C . ASP B 1 1117 ? 137.760 138.038 230.262 1.00 81.93 1117 ASP B C 1
ATOM 12342 O O . ASP B 1 1117 ? 138.314 137.362 231.134 1.00 82.40 1117 ASP B O 1
ATOM 12344 N N . LYS B 1 1118 ? 138.148 139.275 229.968 1.00 78.39 1118 LYS B N 1
ATOM 12345 C CA . LYS B 1 1118 ? 139.272 139.921 230.624 1.00 76.93 1118 LYS B CA 1
ATOM 12346 C C . LYS B 1 1118 ? 138.807 141.168 231.362 1.00 77.82 1118 LYS B C 1
ATOM 12347 O O . LYS B 1 1118 ? 137.705 141.677 231.139 1.00 76.31 1118 LYS B O 1
ATOM 12353 N N . GLU B 1 1119 ? 139.668 141.653 232.251 1.00 82.70 1119 GLU B N 1
ATOM 12354 C CA . GLU B 1 1119 ? 139.407 142.871 233.003 1.00 81.76 1119 GLU B CA 1
ATOM 12355 C C . GLU B 1 1119 ? 139.738 144.082 232.133 1.00 82.90 1119 GLU B C 1
ATOM 12356 O O . GLU B 1 1119 ? 139.912 143.976 230.917 1.00 86.89 1119 GLU B O 1
ATOM 12358 N N . GLN B 1 1120 ? 139.825 145.258 232.753 1.00 82.20 1120 GLN B N 1
ATOM 12359 C CA . GLN B 1 1120 ? 140.147 146.476 232.020 1.00 83.07 1120 GLN B CA 1
ATOM 12360 C C . GLN B 1 1120 ? 141.597 146.526 231.557 1.00 82.18 1120 GLN B C 1
ATOM 12361 O O . GLN B 1 1120 ? 141.958 147.450 230.820 1.00 78.26 1120 GLN B O 1
ATOM 12363 N N . ASP B 1 1121 ? 142.436 145.573 231.972 1.00 79.90 1121 ASP B N 1
ATOM 12364 C CA . ASP B 1 1121 ? 143.818 145.537 231.509 1.00 78.29 1121 ASP B CA 1
ATOM 12365 C C . ASP B 1 1121 ? 143.934 145.200 230.029 1.00 79.91 1121 ASP B C 1
ATOM 12366 O O . ASP B 1 1121 ? 145.023 145.343 229.463 1.00 79.85 1121 ASP B O 1
ATOM 12371 N N . ILE B 1 1122 ? 142.848 144.748 229.397 1.00 77.00 1122 ILE B N 1
ATOM 12372 C CA . ILE B 1 1122 ? 142.867 144.447 227.972 1.00 75.73 1122 ILE B CA 1
ATOM 12373 C C . ILE B 1 1122 ? 143.154 145.689 227.144 1.00 76.99 1122 ILE B C 1
ATOM 12374 O O . ILE B 1 1122 ? 143.655 145.580 226.021 1.00 79.44 1122 ILE B O 1
ATOM 12376 N N . ALA B 1 1123 ? 142.840 146.876 227.670 1.00 76.73 1123 ALA B N 1
ATOM 12377 C CA . ALA B 1 1123 ? 143.169 148.107 226.962 1.00 74.71 1123 ALA B CA 1
ATOM 12378 C C . ALA B 1 1123 ? 144.671 148.252 226.762 1.00 77.55 1123 ALA B C 1
ATOM 12379 O O . ALA B 1 1123 ? 145.111 148.831 225.763 1.00 79.12 1123 ALA B O 1
ATOM 12381 N N . ASP B 1 1124 ? 145.472 147.746 227.702 1.00 76.71 1124 ASP B N 1
ATOM 12382 C CA . ASP B 1 1124 ? 146.917 147.727 227.506 1.00 75.29 1124 ASP B CA 1
ATOM 12383 C C . ASP B 1 1124 ? 147.300 146.810 226.352 1.00 75.47 1124 ASP B C 1
ATOM 12384 O O . ASP B 1 1124 ? 148.203 147.127 225.570 1.00 77.47 1124 ASP B O 1
ATOM 12386 N N . LYS B 1 1125 ? 146.627 145.663 226.234 1.00 68.72 1125 LYS B N 1
ATOM 12387 C CA . LYS B 1 1125 ? 146.878 144.772 225.107 1.00 66.87 1125 LYS B CA 1
ATOM 12388 C C . LYS B 1 1125 ? 146.472 145.423 223.792 1.00 68.71 1125 LYS B C 1
ATOM 12389 O O . LYS B 1 1125 ? 147.121 145.215 222.762 1.00 68.85 1125 LYS B O 1
ATOM 12395 N N . MET B 1 1126 ? 145.404 146.221 223.809 1.00 74.51 1126 MET B N 1
ATOM 12396 C CA . MET B 1 1126 ? 144.954 146.921 222.613 1.00 72.61 1126 MET B CA 1
ATOM 12397 C C . MET B 1 1126 ? 145.918 148.014 222.170 1.00 73.99 1126 MET B C 1
ATOM 12398 O O . MET B 1 1126 ? 145.758 148.547 221.066 1.00 75.69 1126 MET B O 1
ATOM 12403 N N . LYS B 1 1127 ? 146.907 148.365 222.992 1.00 70.89 1127 LYS B N 1
ATOM 12404 C CA . LYS B 1 1127 ? 147.892 149.369 222.617 1.00 71.66 1127 LYS B CA 1
ATOM 12405 C C . LYS B 1 1127 ? 149.298 148.816 222.443 1.00 72.53 1127 LYS B C 1
ATOM 12406 O O . LYS B 1 1127 ? 150.147 149.512 221.880 1.00 71.82 1127 LYS B O 1
ATOM 12408 N N . GLU B 1 1128 ? 149.564 147.593 222.900 1.00 73.31 1128 GLU B N 1
ATOM 12409 C CA . GLU B 1 1128 ? 150.893 146.999 222.817 1.00 74.75 1128 GLU B CA 1
ATOM 12410 C C . GLU B 1 1128 ? 150.928 145.809 221.867 1.00 77.70 1128 GLU B C 1
ATOM 12411 O O . GLU B 1 1128 ? 151.706 145.802 220.909 1.00 75.75 1128 GLU B O 1
ATOM 12413 N N . ASP B 1 1129 ? 150.090 144.798 222.104 1.00 77.05 1129 ASP B N 1
ATOM 12414 C CA . ASP B 1 1129 ? 149.969 143.640 221.225 1.00 72.97 1129 ASP B CA 1
ATOM 12415 C C . ASP B 1 1129 ? 148.997 143.890 220.086 1.00 65.40 1129 ASP B C 1
ATOM 12416 O O . ASP B 1 1129 ? 148.380 142.948 219.575 1.00 69.00 1129 ASP B O 1
ATOM 12421 N N . GLU B 1 1130 ? 148.843 145.141 219.684 1.00 63.11 1130 GLU B N 1
ATOM 12422 C CA . GLU B 1 1130 ? 147.778 145.576 218.800 1.00 67.26 1130 GLU B CA 1
ATOM 12423 C C . GLU B 1 1130 ? 148.269 146.815 218.052 1.00 66.16 1130 GLU B C 1
ATOM 12424 O O . GLU B 1 1130 ? 149.393 147.261 218.311 1.00 70.40 1130 GLU B O 1
ATOM 12426 N N . PRO B 1 1131 ? 147.496 147.412 217.120 1.00 62.40 1131 PRO B N 1
ATOM 12427 C CA . PRO B 1 1131 ? 146.085 147.207 216.755 1.00 63.99 1131 PRO B CA 1
ATOM 12428 C C . PRO B 1 1131 ? 145.831 146.040 215.813 1.00 68.34 1131 PRO B C 1
ATOM 12429 O O . PRO B 1 1131 ? 144.976 146.135 214.937 1.00 72.11 1131 PRO B O 1
ATOM 12433 N N . TRP B 1 1132 ? 146.546 144.927 215.954 1.00 52.39 1132 TRP B N 1
ATOM 12434 C CA . TRP B 1 1132 ? 146.216 143.722 215.212 1.00 53.56 1132 TRP B CA 1
ATOM 12435 C C . TRP B 1 1132 ? 145.398 142.732 216.027 1.00 56.84 1132 TRP B C 1
ATOM 12436 O O . TRP B 1 1132 ? 144.921 141.742 215.467 1.00 64.34 1132 TRP B O 1
ATOM 12447 N N . ARG B 1 1133 ? 145.220 142.972 217.322 1.00 49.52 1133 ARG B N 1
ATOM 12448 C CA . ARG B 1 1133 ? 144.394 142.092 218.136 1.00 47.35 1133 ARG B CA 1
ATOM 12449 C C . ARG B 1 1133 ? 142.919 142.294 217.811 1.00 50.95 1133 ARG B C 1
ATOM 12450 O O . ARG B 1 1133 ? 142.441 143.425 217.692 1.00 49.84 1133 ARG B O 1
ATOM 12458 N N . ILE B 1 1134 ? 142.195 141.188 217.673 1.00 45.96 1134 ILE B N 1
ATOM 12459 C CA . ILE B 1 1134 ? 140.804 141.213 217.235 1.00 42.80 1134 ILE B CA 1
ATOM 12460 C C . ILE B 1 1134 ? 139.903 141.329 218.456 1.00 45.23 1134 ILE B C 1
ATOM 12461 O O . ILE B 1 1134 ? 139.927 140.468 219.341 1.00 49.97 1134 ILE B O 1
ATOM 12466 N N . THR B 1 1135 ? 139.094 142.383 218.496 1.00 42.82 1135 THR B N 1
ATOM 12467 C CA . THR B 1 1135 ? 138.186 142.597 219.608 1.00 43.85 1135 THR B CA 1
ATOM 12468 C C . THR B 1 1135 ? 136.903 141.790 219.420 1.00 43.86 1135 THR B C 1
ATOM 12469 O O . THR B 1 1135 ? 136.638 141.225 218.357 1.00 54.16 1135 THR B O 1
ATOM 12473 N N . ASP B 1 1136 ? 136.102 141.733 220.482 1.00 45.81 1136 ASP B N 1
ATOM 12474 C CA . ASP B 1 1136 ? 134.811 141.064 220.429 1.00 46.42 1136 ASP B CA 1
ATOM 12475 C C . ASP B 1 1136 ? 133.707 141.953 219.875 1.00 46.30 1136 ASP B C 1
ATOM 12476 O O . ASP B 1 1136 ? 132.807 141.448 219.191 1.00 51.78 1136 ASP B O 1
ATOM 12478 N N . ASN B 1 1137 ? 133.764 143.259 220.143 1.00 40.51 1137 ASN B N 1
ATOM 12479 C CA . ASN B 1 1137 ? 132.757 144.169 219.610 1.00 38.99 1137 ASN B CA 1
ATOM 12480 C C . ASN B 1 1137 ? 132.770 144.177 218.088 1.00 42.73 1137 ASN B C 1
ATOM 12481 O O . ASN B 1 1137 ? 131.709 144.159 217.455 1.00 45.43 1137 ASN B O 1
ATOM 12483 N N . GLU B 1 1138 ? 133.957 144.201 217.480 1.00 42.76 1138 GLU B N 1
ATOM 12484 C CA . GLU B 1 1138 ? 134.026 144.177 216.025 1.00 38.70 1138 GLU B CA 1
ATOM 12485 C C . GLU B 1 1138 ? 133.736 142.791 215.469 1.00 43.67 1138 GLU B C 1
ATOM 12486 O O . GLU B 1 1138 ? 133.217 142.675 214.354 1.00 44.44 1138 GLU B O 1
ATOM 12492 N N . LEU B 1 1139 ? 134.046 141.735 216.225 1.00 38.32 1139 LEU B N 1
ATOM 12493 C CA . LEU B 1 1139 ? 133.740 140.389 215.757 1.00 33.66 1139 LEU B CA 1
ATOM 12494 C C . LEU B 1 1139 ? 132.246 140.119 215.797 1.00 41.81 1139 LEU B C 1
ATOM 12495 O O . LEU B 1 1139 ? 131.759 139.230 215.090 1.00 51.46 1139 LEU B O 1
ATOM 12497 N N . GLU B 1 1140 ? 131.505 140.865 216.615 1.00 40.91 1140 GLU B N 1
ATOM 12498 C CA . GLU B 1 1140 ? 130.052 140.766 216.609 1.00 37.20 1140 GLU B CA 1
ATOM 12499 C C . GLU B 1 1140 ? 129.397 141.788 215.692 1.00 37.92 1140 GLU B C 1
ATOM 12500 O O . GLU B 1 1140 ? 128.327 141.515 215.138 1.00 43.15 1140 GLU B O 1
ATOM 12502 N N . LEU B 1 1141 ? 130.012 142.955 215.514 1.00 33.97 1141 LEU B N 1
ATOM 12503 C CA . LEU B 1 1141 ? 129.429 143.996 214.678 1.00 32.12 1141 LEU B CA 1
ATOM 12504 C C . LEU B 1 1141 ? 129.697 143.770 213.194 1.00 36.95 1141 LEU B C 1
ATOM 12505 O O . LEU B 1 1141 ? 129.020 144.370 212.353 1.00 37.51 1141 LEU B O 1
ATOM 12510 N N . TYR B 1 1142 ? 130.649 142.901 212.853 1.00 40.83 1142 TYR B N 1
ATOM 12511 C CA . TYR B 1 1142 ? 130.956 142.587 211.463 1.00 37.06 1142 TYR B CA 1
ATOM 12512 C C . TYR B 1 1142 ? 130.812 141.100 211.169 1.00 38.00 1142 TYR B C 1
ATOM 12513 O O . TYR B 1 1142 ? 131.447 140.592 210.240 1.00 37.04 1142 TYR B O 1
ATOM 12522 N N . LYS B 1 1143 ? 129.991 140.390 211.946 1.00 32.90 1143 LYS B N 1
ATOM 12523 C CA . LYS B 1 1143 ? 129.752 138.978 211.670 1.00 33.53 1143 LYS B CA 1
ATOM 12524 C C . LYS B 1 1143 ? 129.099 138.783 210.310 1.00 32.40 1143 LYS B C 1
ATOM 12525 O O . LYS B 1 1143 ? 129.300 137.746 209.668 1.00 37.45 1143 LYS B O 1
ATOM 12527 N N . THR B 1 1144 ? 128.322 139.766 209.854 1.00 24.38 1144 THR B N 1
ATOM 12528 C CA . THR B 1 1144 ? 127.729 139.692 208.524 1.00 29.11 1144 THR B CA 1
ATOM 12529 C C . THR B 1 1144 ? 128.805 139.616 207.448 1.00 33.76 1144 THR B C 1
ATOM 12530 O O . THR B 1 1144 ? 128.734 138.779 206.542 1.00 27.47 1144 THR B O 1
ATOM 12534 N N . LYS B 1 1145 ? 129.819 140.478 207.538 1.00 29.13 1145 LYS B N 1
ATOM 12535 C CA . LYS B 1 1145 ? 130.888 140.474 206.546 1.00 26.02 1145 LYS B CA 1
ATOM 12536 C C . LYS B 1 1145 ? 131.704 139.189 206.610 1.00 26.35 1145 LYS B C 1
ATOM 12537 O O . LYS B 1 1145 ? 132.117 138.657 205.573 1.00 37.59 1145 LYS B O 1
ATOM 12543 N N . THR B 1 1146 ? 131.955 138.679 207.816 1.00 17.30 1146 THR B N 1
ATOM 12544 C CA . THR B 1 1146 ? 132.693 137.428 207.957 1.00 26.61 1146 THR B CA 1
ATOM 12545 C C . THR B 1 1146 ? 131.933 136.270 207.319 1.00 28.37 1146 THR B C 1
ATOM 12546 O O . THR B 1 1146 ? 132.505 135.461 206.573 1.00 32.60 1146 THR B O 1
ATOM 12550 N N . TYR B 1 1147 ? 130.633 136.184 207.600 1.00 32.49 1147 TYR B N 1
ATOM 12551 C CA . TYR B 1 1147 ? 129.814 135.147 206.991 1.00 18.77 1147 TYR B CA 1
ATOM 12552 C C . TYR B 1 1147 ? 129.765 135.309 205.481 1.00 28.06 1147 TYR B C 1
ATOM 12553 O O . TYR B 1 1147 ? 129.773 134.319 204.745 1.00 30.61 1147 TYR B O 1
ATOM 12562 N N . ARG B 1 1148 ? 129.704 136.551 205.000 1.00 32.82 1148 ARG B N 1
ATOM 12563 C CA . ARG B 1 1148 ? 129.695 136.783 203.562 1.00 27.35 1148 ARG B CA 1
ATOM 12564 C C . ARG B 1 1148 ? 130.987 136.298 202.920 1.00 28.59 1148 ARG B C 1
ATOM 12565 O O . ARG B 1 1148 ? 130.957 135.684 201.852 1.00 42.90 1148 ARG B O 1
ATOM 12573 N N . GLN B 1 1149 ? 132.129 136.545 203.564 1.00 19.12 1149 GLN B N 1
ATOM 12574 C CA . GLN B 1 1149 ? 133.400 136.058 203.032 1.00 15.13 1149 GLN B CA 1
ATOM 12575 C C . GLN B 1 1149 ? 133.429 134.533 202.975 1.00 24.44 1149 GLN B C 1
ATOM 12576 O O . GLN B 1 1149 ? 133.819 133.941 201.958 1.00 31.69 1149 GLN B O 1
ATOM 12582 N N . ILE B 1 1150 ? 133.015 133.876 204.062 1.00 21.40 1150 ILE B N 1
ATOM 12583 C CA . ILE B 1 1150 ? 133.054 132.413 204.091 1.00 19.77 1150 ILE B CA 1
ATOM 12584 C C . ILE B 1 1150 ? 132.101 131.825 203.055 1.00 32.17 1150 ILE B C 1
ATOM 12585 O O . ILE B 1 1150 ? 132.444 130.882 202.326 1.00 41.65 1150 ILE B O 1
ATOM 12590 N N . ARG B 1 1151 ? 130.889 132.374 202.972 1.00 22.61 1151 ARG B N 1
ATOM 12591 C CA . ARG B 1 1151 ? 129.906 131.888 202.015 1.00 20.84 1151 ARG B CA 1
ATOM 12592 C C . ARG B 1 1151 ? 130.371 132.128 200.587 1.00 27.41 1151 ARG B C 1
ATOM 12593 O O . ARG B 1 1151 ? 130.151 131.291 199.704 1.00 37.09 1151 ARG B O 1
ATOM 12601 N N . LEU B 1 1152 ? 131.018 133.266 200.341 1.00 17.80 1152 LEU B N 1
ATOM 12602 C CA . LEU B 1 1152 ? 131.538 133.550 199.014 1.00 19.75 1152 LEU B CA 1
ATOM 12603 C C . LEU B 1 1152 ? 132.621 132.557 198.630 1.00 26.31 1152 LEU B C 1
ATOM 12604 O O . LEU B 1 1152 ? 132.708 132.144 197.471 1.00 35.25 1152 LEU B O 1
ATOM 12609 N N . ASN B 1 1153 ? 133.469 132.171 199.585 1.00 19.17 1153 ASN B N 1
ATOM 12610 C CA . ASN B 1 1153 ? 134.464 131.148 199.279 1.00 25.87 1153 ASN B CA 1
ATOM 12611 C C . ASN B 1 1153 ? 133.802 129.809 198.974 1.00 31.97 1153 ASN B C 1
ATOM 12612 O O . ASN B 1 1153 ? 134.250 129.077 198.083 1.00 37.05 1153 ASN B O 1
ATOM 12617 N N . GLU B 1 1154 ? 132.740 129.471 199.706 1.00 30.35 1154 GLU B N 1
ATOM 12618 C CA . GLU B 1 1154 ? 131.982 128.264 199.382 1.00 30.37 1154 GLU B CA 1
ATOM 12619 C C . GLU B 1 1154 ? 131.438 128.319 197.959 1.00 33.93 1154 GLU B C 1
ATOM 12620 O O . GLU B 1 1154 ? 131.513 127.337 197.211 1.00 35.46 1154 GLU B O 1
ATOM 12626 N N . LEU B 1 1155 ? 130.880 129.466 197.573 1.00 33.93 1155 LEU B N 1
ATOM 12627 C CA . LEU B 1 1155 ? 130.328 129.619 196.231 1.00 29.83 1155 LEU B CA 1
ATOM 12628 C C . LEU B 1 1155 ? 131.416 129.528 195.168 1.00 32.86 1155 LEU B C 1
ATOM 12629 O O . LEU B 1 1155 ? 131.205 128.929 194.108 1.00 42.35 1155 LEU B O 1
ATOM 12634 N N . LEU B 1 1156 ? 132.580 130.124 195.428 1.00 28.23 1156 LEU B N 1
ATOM 12635 C CA . LEU B 1 1156 ? 133.691 130.026 194.490 1.00 23.08 1156 LEU B CA 1
ATOM 12636 C C . LEU B 1 1156 ? 134.143 128.584 194.327 1.00 30.08 1156 LEU B C 1
ATOM 12637 O O . LEU B 1 1156 ? 134.440 128.138 193.214 1.00 35.53 1156 LEU B O 1
ATOM 12642 N N . LYS B 1 1157 ? 134.214 127.841 195.432 1.00 30.68 1157 LYS B N 1
ATOM 12643 C CA . LYS B 1 1157 ? 134.580 126.433 195.351 1.00 29.55 1157 LYS B CA 1
ATOM 12644 C C . LYS B 1 1157 ? 133.537 125.633 194.587 1.00 29.55 1157 LYS B C 1
ATOM 12645 O O . LYS B 1 1157 ? 133.879 124.677 193.885 1.00 38.20 1157 LYS B O 1
ATOM 12651 N N . GLU B 1 1158 ? 132.264 125.997 194.723 1.00 33.20 1158 GLU B N 1
ATOM 12652 C CA . GLU B 1 1158 ? 131.207 125.252 194.052 1.00 32.24 1158 GLU B CA 1
ATOM 12653 C C . GLU B 1 1158 ? 131.113 125.572 192.565 1.00 39.38 1158 GLU B C 1
ATOM 12654 O O . GLU B 1 1158 ? 130.738 124.699 191.775 1.00 42.90 1158 GLU B O 1
ATOM 12660 N N . HIS B 1 1159 ? 131.445 126.797 192.159 1.00 41.50 1159 HIS B N 1
ATOM 12661 C CA . HIS B 1 1159 ? 131.211 127.244 190.792 1.00 32.13 1159 HIS B CA 1
ATOM 12662 C C . HIS B 1 1159 ? 132.499 127.403 189.994 1.00 40.57 1159 HIS B C 1
ATOM 12663 O O . HIS B 1 1159 ? 132.637 126.814 188.919 1.00 43.32 1159 HIS B O 1
ATOM 12670 N N . SER B 1 1160 ? 133.454 128.190 190.491 1.00 40.71 1160 SER B N 1
ATOM 12671 C CA . SER B 1 1160 ? 134.659 128.519 189.740 1.00 31.81 1160 SER B CA 1
ATOM 12672 C C . SER B 1 1160 ? 135.829 127.602 190.064 1.00 28.36 1160 SER B C 1
ATOM 12673 O O . SER B 1 1160 ? 136.986 128.014 189.926 1.00 44.30 1160 SER B O 1
ATOM 12676 N N . SER B 1 1161 ? 135.562 126.364 190.484 1.00 28.04 1161 SER B N 1
ATOM 12677 C CA . SER B 1 1161 ? 136.646 125.474 190.885 1.00 35.23 1161 SER B CA 1
ATOM 12678 C C . SER B 1 1161 ? 137.531 125.081 189.710 1.00 43.48 1161 SER B C 1
ATOM 12679 O O . SER B 1 1161 ? 138.711 124.770 189.904 1.00 49.56 1161 SER B O 1
ATOM 12682 N N . THR B 1 1162 ? 136.994 125.091 188.494 1.00 33.38 1162 THR B N 1
ATOM 12683 C CA . THR B 1 1162 ? 137.720 124.659 187.307 1.00 33.05 1162 THR B CA 1
ATOM 12684 C C . THR B 1 1162 ? 137.922 125.812 186.334 1.00 35.45 1162 THR B C 1
ATOM 12685 O O . THR B 1 1162 ? 137.800 125.652 185.120 1.00 44.10 1162 THR B O 1
ATOM 12689 N N . ALA B 1 1163 ? 138.239 126.988 186.857 1.00 31.01 1163 ALA B N 1
ATOM 12690 C CA . ALA B 1 1163 ? 138.522 128.151 186.034 1.00 30.24 1163 ALA B CA 1
ATOM 12691 C C . ALA B 1 1163 ? 140.026 128.349 185.914 1.00 33.07 1163 ALA B C 1
ATOM 12692 O O . ALA B 1 1163 ? 140.791 127.998 186.814 1.00 42.24 1163 ALA B O 1
ATOM 12694 N N . ASN B 1 1164 ? 140.447 128.900 184.776 1.00 30.79 1164 ASN B N 1
ATOM 12695 C CA . ASN B 1 1164 ? 141.858 129.220 184.601 1.00 28.99 1164 ASN B CA 1
ATOM 12696 C C . ASN B 1 1164 ? 142.294 130.312 185.566 1.00 29.82 1164 ASN B C 1
ATOM 12697 O O . ASN B 1 1164 ? 143.388 130.246 186.136 1.00 41.18 1164 ASN B O 1
ATOM 12702 N N . ILE B 1 1165 ? 141.451 131.322 185.765 1.00 27.29 1165 ILE B N 1
ATOM 12703 C CA . ILE B 1 1165 ? 141.750 132.416 186.675 1.00 23.77 1165 ILE B CA 1
ATOM 12704 C C . ILE B 1 1165 ? 140.433 133.010 187.152 1.00 24.92 1165 ILE B C 1
ATOM 12705 O O . ILE B 1 1165 ? 139.437 133.018 186.426 1.00 30.95 1165 ILE B O 1
ATOM 12710 N N . ILE B 1 1166 ? 140.427 133.487 188.392 1.00 26.21 1166 ILE B N 1
ATOM 12711 C CA . ILE B 1 1166 ? 139.251 134.087 189.009 1.00 16.70 1166 ILE B CA 1
ATOM 12712 C C . ILE B 1 1166 ? 139.572 135.531 189.351 1.00 17.07 1166 ILE B C 1
ATOM 12713 O O . ILE B 1 1166 ? 140.616 135.816 189.945 1.00 33.59 1166 ILE B O 1
ATOM 12718 N N . VAL B 1 1167 ? 138.687 136.440 188.964 1.00 19.32 1167 VAL B N 1
ATOM 12719 C CA . VAL B 1 1167 ? 138.766 137.836 189.367 1.00 19.75 1167 VAL B CA 1
ATOM 12720 C C . VAL B 1 1167 ? 137.552 138.124 190.231 1.00 15.62 1167 VAL B C 1
ATOM 12721 O O . VAL B 1 1167 ? 136.414 137.888 189.810 1.00 28.69 1167 VAL B O 1
ATOM 12725 N N . MET B 1 1168 ? 137.793 138.624 191.438 1.00 21.31 1168 MET B N 1
ATOM 12726 C CA . MET B 1 1168 ? 136.741 138.834 192.418 1.00 21.61 1168 MET B CA 1
ATOM 12727 C C . MET B 1 1168 ? 136.943 140.191 193.076 1.00 18.23 1168 MET B C 1
ATOM 12728 O O . MET B 1 1168 ? 138.065 140.693 193.160 1.00 33.00 1168 MET B O 1
ATOM 12733 N N . SER B 1 1169 ? 135.843 140.794 193.513 1.00 18.77 1169 SER B N 1
ATOM 12734 C CA . SER B 1 1169 ? 135.910 142.076 194.198 1.00 18.61 1169 SER B CA 1
ATOM 12735 C C . SER B 1 1169 ? 136.618 141.932 195.541 1.00 26.73 1169 SER B C 1
ATOM 12736 O O . SER B 1 1169 ? 136.395 140.970 196.279 1.00 37.48 1169 SER B O 1
ATOM 12739 N N . LEU B 1 1170 ? 137.479 142.896 195.854 1.00 25.05 1170 LEU B N 1
ATOM 12740 C CA . LEU B 1 1170 ? 138.222 142.878 197.106 1.00 24.56 1170 LEU B CA 1
ATOM 12741 C C . LEU B 1 1170 ? 137.461 143.659 198.168 1.00 22.81 1170 LEU B C 1
ATOM 12742 O O . LEU B 1 1170 ? 137.147 144.836 197.948 1.00 24.80 1170 LEU B O 1
ATOM 12747 N N . PRO B 1 1171 ? 137.134 143.054 199.309 1.00 18.61 1171 PRO B N 1
ATOM 12748 C CA . PRO B 1 1171 ? 136.391 143.781 200.344 1.00 21.57 1171 PRO B CA 1
ATOM 12749 C C . PRO B 1 1171 ? 137.204 144.935 200.911 1.00 29.97 1171 PRO B C 1
ATOM 12750 O O . PRO B 1 1171 ? 138.424 144.850 201.057 1.00 39.67 1171 PRO B O 1
ATOM 12754 N N . VAL B 1 1172 ? 136.513 146.018 201.238 1.00 24.14 1172 VAL B N 1
ATOM 12755 C CA . VAL B 1 1172 ? 137.132 147.192 201.836 1.00 20.67 1172 VAL B CA 1
ATOM 12756 C C . VAL B 1 1172 ? 136.796 147.202 203.318 1.00 27.00 1172 VAL B C 1
ATOM 12757 O O . VAL B 1 1172 ? 135.619 147.233 203.697 1.00 37.87 1172 VAL B O 1
ATOM 12761 N N . ALA B 1 1173 ? 137.823 147.171 204.156 1.00 26.65 1173 ALA B N 1
ATOM 12762 C CA . ALA B 1 1173 ? 137.656 147.286 205.596 1.00 29.32 1173 ALA B CA 1
ATOM 12763 C C . ALA B 1 1173 ? 137.853 148.739 205.995 1.00 29.37 1173 ALA B C 1
ATOM 12764 O O . ALA B 1 1173 ? 138.864 149.352 205.640 1.00 35.51 1173 ALA B O 1
ATOM 12766 N N . ARG B 1 1174 ? 136.881 149.289 206.713 1.00 30.16 1174 ARG B N 1
ATOM 12767 C CA . ARG B 1 1174 ? 136.973 150.671 207.159 1.00 28.33 1174 ARG B CA 1
ATOM 12768 C C . ARG B 1 1174 ? 138.131 150.830 208.134 1.00 39.37 1174 ARG B C 1
ATOM 12769 O O . ARG B 1 1174 ? 138.247 150.075 209.104 1.00 38.32 1174 ARG B O 1
ATOM 12777 N N . LYS B 1 1175 ? 138.994 151.806 207.874 1.00 36.73 1175 LYS B N 1
ATOM 12778 C CA . LYS B 1 1175 ? 140.154 152.010 208.727 1.00 33.27 1175 LYS B CA 1
ATOM 12779 C C . LYS B 1 1175 ? 139.726 152.531 210.094 1.00 37.74 1175 LYS B C 1
ATOM 12780 O O . LYS B 1 1175 ? 138.845 153.389 210.207 1.00 38.76 1175 LYS B O 1
ATOM 12786 N N . GLY B 1 1176 ? 140.344 151.987 211.140 1.00 44.74 1176 GLY B N 1
ATOM 12787 C CA . GLY B 1 1176 ? 139.994 152.320 212.500 1.00 43.94 1176 GLY B CA 1
ATOM 12788 C C . GLY B 1 1176 ? 138.850 151.520 213.080 1.00 46.75 1176 GLY B C 1
ATOM 12789 O O . GLY B 1 1176 ? 138.546 151.677 214.268 1.00 50.43 1176 GLY B O 1
ATOM 12790 N N . ALA B 1 1177 ? 138.208 150.665 212.285 1.00 45.35 1177 ALA B N 1
ATOM 12791 C CA . ALA B 1 1177 ? 137.103 149.847 212.756 1.00 38.51 1177 ALA B CA 1
ATOM 12792 C C . ALA B 1 1177 ? 137.358 148.354 212.655 1.00 41.96 1177 ALA B C 1
ATOM 12793 O O . ALA B 1 1177 ? 136.737 147.591 213.399 1.00 48.40 1177 ALA B O 1
ATOM 12795 N N . VAL B 1 1178 ? 138.243 147.918 211.766 1.00 36.43 1178 VAL B N 1
ATOM 12796 C CA . VAL B 1 1178 ? 138.569 146.510 211.587 1.00 35.38 1178 VAL B CA 1
ATOM 12797 C C . VAL B 1 1178 ? 140.055 146.338 211.856 1.00 32.93 1178 VAL B C 1
ATOM 12798 O O . VAL B 1 1178 ? 140.879 147.054 211.279 1.00 40.58 1178 VAL B O 1
ATOM 12802 N N . SER B 1 1179 ? 140.394 145.399 212.731 1.00 34.54 1179 SER B N 1
ATOM 12803 C CA . SER B 1 1179 ? 141.793 145.145 213.023 1.00 34.27 1179 SER B CA 1
ATOM 12804 C C . SER B 1 1179 ? 142.486 144.536 211.810 1.00 35.52 1179 SER B C 1
ATOM 12805 O O . SER B 1 1179 ? 141.848 144.057 210.870 1.00 45.24 1179 SER B O 1
ATOM 12808 N N . SER B 1 1180 ? 143.818 144.567 211.838 1.00 29.30 1180 SER B N 1
ATOM 12809 C CA . SER B 1 1180 ? 144.586 143.993 210.741 1.00 30.67 1180 SER B CA 1
ATOM 12810 C C . SER B 1 1180 ? 144.345 142.496 210.621 1.00 33.01 1180 SER B C 1
ATOM 12811 O O . SER B 1 1180 ? 144.187 141.971 209.511 1.00 39.73 1180 SER B O 1
ATOM 12814 N N . ALA B 1 1181 ? 144.317 141.791 211.752 1.00 21.51 1181 ALA B N 1
ATOM 12815 C CA . ALA B 1 1181 ? 144.169 140.343 211.712 1.00 24.39 1181 ALA B CA 1
ATOM 12816 C C . ALA B 1 1181 ? 142.813 139.942 211.154 1.00 34.38 1181 ALA B C 1
ATOM 12817 O O . ALA B 1 1181 ? 142.707 138.947 210.431 1.00 45.69 1181 ALA B O 1
ATOM 12819 N N . LEU B 1 1182 ? 141.765 140.701 211.474 1.00 28.39 1182 LEU B N 1
ATOM 12820 C CA . LEU B 1 1182 ? 140.447 140.383 210.938 1.00 28.21 1182 LEU B CA 1
ATOM 12821 C C . LEU B 1 1182 ? 140.400 140.589 209.428 1.00 35.52 1182 LEU B C 1
ATOM 12822 O O . LEU B 1 1182 ? 139.828 139.768 208.706 1.00 37.89 1182 LEU B O 1
ATOM 12827 N N . TYR B 1 1183 ? 141.003 141.673 208.936 1.00 32.95 1183 TYR B N 1
ATOM 12828 C CA . TYR B 1 1183 ? 141.100 141.897 207.496 1.00 16.87 1183 TYR B CA 1
ATOM 12829 C C . TYR B 1 1183 ? 141.842 140.757 206.810 1.00 22.81 1183 TYR B C 1
ATOM 12830 O O . TYR B 1 1183 ? 141.389 140.222 205.786 1.00 38.66 1183 TYR B O 1
ATOM 12839 N N . MET B 1 1184 ? 142.997 140.380 207.360 1.00 24.29 1184 MET B N 1
ATOM 12840 C CA . MET B 1 1184 ? 143.800 139.334 206.743 1.00 33.54 1184 MET B CA 1
ATOM 12841 C C . MET B 1 1184 ? 143.069 137.999 206.765 1.00 32.16 1184 MET B C 1
ATOM 12842 O O . MET B 1 1184 ? 143.141 137.225 205.806 1.00 38.39 1184 MET B O 1
ATOM 12847 N N . ALA B 1 1185 ? 142.341 137.720 207.846 1.00 23.21 1185 ALA B N 1
ATOM 12848 C CA . ALA B 1 1185 ? 141.571 136.487 207.921 1.00 23.09 1185 ALA B CA 1
ATOM 12849 C C . ALA B 1 1185 ? 140.399 136.503 206.953 1.00 30.82 1185 ALA B C 1
ATOM 12850 O O . ALA B 1 1185 ? 140.030 135.460 206.409 1.00 32.33 1185 ALA B O 1
ATOM 12852 N N . TRP B 1 1186 ? 139.788 137.668 206.738 1.00 29.95 1186 TRP B N 1
ATOM 12853 C CA . TRP B 1 1186 ? 138.751 137.773 205.720 1.00 27.01 1186 TRP B CA 1
ATOM 12854 C C . TRP B 1 1186 ? 139.306 137.413 204.352 1.00 32.26 1186 TRP B C 1
ATOM 12855 O O . TRP B 1 1186 ? 138.720 136.607 203.619 1.00 38.52 1186 TRP B O 1
ATOM 12866 N N . LEU B 1 1187 ? 140.452 137.997 203.999 1.00 28.06 1187 LEU B N 1
ATOM 12867 C CA . LEU B 1 1187 ? 141.051 137.704 202.701 1.00 21.02 1187 LEU B CA 1
ATOM 12868 C C . LEU B 1 1187 ? 141.422 136.231 202.587 1.00 24.81 1187 LEU B C 1
ATOM 12869 O O . LEU B 1 1187 ? 141.171 135.596 201.554 1.00 25.50 1187 LEU B O 1
ATOM 12874 N N . GLU B 1 1188 ? 142.003 135.666 203.647 1.00 23.11 1188 GLU B N 1
ATOM 12875 C CA . GLU B 1 1188 ? 142.366 134.253 203.647 1.00 21.15 1188 GLU B CA 1
ATOM 12876 C C . GLU B 1 1188 ? 141.146 133.361 203.469 1.00 21.63 1188 GLU B C 1
ATOM 12877 O O . GLU B 1 1188 ? 141.142 132.459 202.625 1.00 30.33 1188 GLU B O 1
ATOM 12883 N N . ALA B 1 1189 ? 140.101 133.596 204.261 1.00 26.69 1189 ALA B N 1
ATOM 12884 C CA . ALA B 1 1189 ? 138.905 132.771 204.182 1.00 22.50 1189 ALA B CA 1
ATOM 12885 C C . ALA B 1 1189 ? 138.264 132.870 202.808 1.00 29.58 1189 ALA B C 1
ATOM 12886 O O . ALA B 1 1189 ? 137.787 131.869 202.266 1.00 32.91 1189 ALA B O 1
ATOM 12888 N N . LEU B 1 1190 ? 138.256 134.068 202.223 1.00 28.69 1190 LEU B N 1
ATOM 12889 C CA . LEU B 1 1190 ? 137.630 134.240 200.921 1.00 13.10 1190 LEU B CA 1
ATOM 12890 C C . LEU B 1 1190 ? 138.450 133.608 199.802 1.00 29.12 1190 LEU B C 1
ATOM 12891 O O . LEU B 1 1190 ? 137.878 133.117 198.823 1.00 38.62 1190 LEU B O 1
ATOM 12896 N N . SER B 1 1191 ? 139.776 133.588 199.929 1.00 33.87 1191 SER B N 1
ATOM 12897 C CA . SER B 1 1191 ? 140.650 133.180 198.837 1.00 22.77 1191 SER B CA 1
ATOM 12898 C C . SER B 1 1191 ? 141.163 131.749 198.947 1.00 25.97 1191 SER B C 1
ATOM 12899 O O . SER B 1 1191 ? 141.900 131.308 198.061 1.00 29.49 1191 SER B O 1
ATOM 12902 N N . LYS B 1 1192 ? 140.806 131.015 199.994 1.00 18.83 1192 LYS B N 1
ATOM 12903 C CA . LYS B 1 1192 ? 141.482 129.755 200.275 1.00 16.75 1192 LYS B CA 1
ATOM 12904 C C . LYS B 1 1192 ? 141.055 128.652 199.314 1.00 31.21 1192 LYS B C 1
ATOM 12905 O O . LYS B 1 1192 ? 139.891 128.563 198.917 1.00 43.20 1192 LYS B O 1
ATOM 12911 N N . ASP B 1 1193 ? 142.022 127.810 198.942 1.00 35.52 1193 ASP B N 1
ATOM 12912 C CA . ASP B 1 1193 ? 141.783 126.567 198.204 1.00 30.64 1193 ASP B CA 1
ATOM 12913 C C . ASP B 1 1193 ? 141.090 126.831 196.866 1.00 30.37 1193 ASP B C 1
ATOM 12914 O O . ASP B 1 1193 ? 140.020 126.299 196.570 1.00 44.69 1193 ASP B O 1
ATOM 12919 N N . LEU B 1 1194 ? 141.735 127.649 196.047 1.00 27.19 1194 LEU B N 1
ATOM 12920 C CA . LEU B 1 1194 ? 141.158 128.107 194.796 1.00 23.88 1194 LEU B CA 1
ATOM 12921 C C . LEU B 1 1194 ? 142.235 128.147 193.725 1.00 30.14 1194 LEU B C 1
ATOM 12922 O O . LEU B 1 1194 ? 143.427 128.240 194.036 1.00 40.37 1194 LEU B O 1
ATOM 12927 N N . PRO B 1 1195 ? 141.847 128.074 192.456 1.00 33.13 1195 PRO B N 1
ATOM 12928 C CA . PRO B 1 1195 ? 142.785 128.367 191.368 1.00 25.52 1195 PRO B CA 1
ATOM 12929 C C . PRO B 1 1195 ? 143.245 129.812 191.437 1.00 31.50 1195 PRO B C 1
ATOM 12930 O O . PRO B 1 1195 ? 142.748 130.580 192.274 1.00 37.87 1195 PRO B O 1
ATOM 12934 N N . PRO B 1 1196 ? 144.212 130.222 190.589 1.00 31.70 1196 PRO B N 1
ATOM 12935 C CA . PRO B 1 1196 ? 144.673 131.619 190.607 1.00 37.15 1196 PRO B CA 1
ATOM 12936 C C . PRO B 1 1196 ? 143.545 132.634 190.679 1.00 31.42 1196 PRO B C 1
ATOM 12937 O O . PRO B 1 1196 ? 142.679 132.675 189.801 1.00 31.74 1196 PRO B O 1
ATOM 12941 N N . ILE B 1 1197 ? 143.544 133.453 191.726 1.00 20.68 1197 ILE B N 1
ATOM 12942 C CA . ILE B 1 1197 ? 142.453 134.376 192.000 1.00 15.30 1197 ILE B CA 1
ATOM 12943 C C . ILE B 1 1197 ? 143.016 135.776 192.196 1.00 15.06 1197 ILE B C 1
ATOM 12944 O O . ILE B 1 1197 ? 144.052 135.956 192.844 1.00 20.64 1197 ILE B O 1
ATOM 12949 N N . LEU B 1 1198 ? 142.337 136.763 191.620 1.00 29.52 1198 LEU B N 1
ATOM 12950 C CA . LEU B 1 1198 ? 142.682 138.170 191.773 1.00 22.20 1198 LEU B CA 1
ATOM 12951 C C . LEU B 1 1198 ? 141.580 138.860 192.560 1.00 24.52 1198 LEU B C 1
ATOM 12952 O O . LEU B 1 1198 ? 140.415 138.836 192.150 1.00 20.23 1198 LEU B O 1
ATOM 12957 N N . LEU B 1 1199 ? 141.946 139.479 193.675 1.00 26.97 1199 LEU B N 1
ATOM 12958 C CA . LEU B 1 1199 ? 141.037 140.322 194.436 1.00 15.48 1199 LEU B CA 1
ATOM 12959 C C . LEU B 1 1199 ? 141.289 141.765 194.027 1.00 12.28 1199 LEU B C 1
ATOM 12960 O O . LEU B 1 1199 ? 142.402 142.271 194.189 1.00 28.02 1199 LEU B O 1
ATOM 12965 N N . VAL B 1 1200 ? 140.266 142.420 193.490 1.00 5.39 1200 VAL B N 1
ATOM 12966 C CA . VAL B 1 1200 ? 140.413 143.738 192.890 1.00 13.83 1200 VAL B CA 1
ATOM 12967 C C . VAL B 1 1200 ? 139.466 144.708 193.575 1.00 15.07 1200 VAL B C 1
ATOM 12968 O O . VAL B 1 1200 ? 138.275 144.419 193.733 1.00 32.72 1200 VAL B O 1
ATOM 12972 N N . ARG B 1 1201 ? 139.998 145.854 193.980 1.00 21.58 1201 ARG B N 1
ATOM 12973 C CA . ARG B 1 1201 ? 139.199 146.981 194.436 1.00 18.33 1201 ARG B CA 1
ATOM 12974 C C . ARG B 1 1201 ? 139.667 148.207 193.671 1.00 20.30 1201 ARG B C 1
ATOM 12975 O O . ARG B 1 1201 ? 140.802 148.657 193.849 1.00 29.95 1201 ARG B O 1
ATOM 12983 N N . GLY B 1 1202 ? 138.800 148.740 192.821 1.00 18.44 1202 GLY B N 1
ATOM 12984 C CA . GLY B 1 1202 ? 139.109 149.932 192.071 1.00 10.51 1202 GLY B CA 1
ATOM 12985 C C . GLY B 1 1202 ? 139.018 151.180 192.916 1.00 17.78 1202 GLY B C 1
ATOM 12986 O O . GLY B 1 1202 ? 138.738 151.154 194.112 1.00 31.38 1202 GLY B O 1
ATOM 12987 N N . ASN B 1 1203 ? 139.261 152.307 192.260 1.00 23.64 1203 ASN B N 1
ATOM 12988 C CA . ASN B 1 1203 ? 139.356 153.595 192.927 1.00 20.31 1203 ASN B CA 1
ATOM 12989 C C . ASN B 1 1203 ? 137.981 154.210 193.176 1.00 24.27 1203 ASN B C 1
ATOM 12990 O O . ASN B 1 1203 ? 137.894 155.240 193.853 1.00 25.63 1203 ASN B O 1
ATOM 12995 N N . HIS B 1 1204 ? 136.913 153.589 192.675 1.00 29.91 1204 HIS B N 1
ATOM 12996 C CA . HIS B 1 1204 ? 135.550 154.117 192.679 1.00 26.41 1204 HIS B CA 1
ATOM 12997 C C . HIS B 1 1204 ? 135.408 155.370 191.828 1.00 24.28 1204 HIS B C 1
ATOM 12998 O O . HIS B 1 1204 ? 134.375 156.043 191.887 1.00 29.70 1204 HIS B O 1
ATOM 13005 N N . GLN B 1 1205 ? 136.423 155.702 191.040 1.00 20.67 1205 GLN B N 1
ATOM 13006 C CA . GLN B 1 1205 ? 136.283 156.642 189.944 1.00 24.81 1205 GLN B CA 1
ATOM 13007 C C . GLN B 1 1205 ? 135.938 155.856 188.687 1.00 27.78 1205 GLN B C 1
ATOM 13008 O O . GLN B 1 1205 ? 136.376 154.717 188.514 1.00 38.98 1205 GLN B O 1
ATOM 13014 N N . SER B 1 1206 ? 135.136 156.464 187.817 1.00 26.66 1206 SER B N 1
ATOM 13015 C CA . SER B 1 1206 ? 134.672 155.752 186.633 1.00 22.73 1206 SER B CA 1
ATOM 13016 C C . SER B 1 1206 ? 135.849 155.359 185.751 1.00 26.80 1206 SER B C 1
ATOM 13017 O O . SER B 1 1206 ? 136.705 156.184 185.424 1.00 34.38 1206 SER B O 1
ATOM 13020 N N . VAL B 1 1207 ? 135.891 154.084 185.381 1.00 28.08 1207 VAL B N 1
ATOM 13021 C CA . VAL B 1 1207 ? 136.963 153.533 184.571 1.00 26.64 1207 VAL B CA 1
ATOM 13022 C C . VAL B 1 1207 ? 136.459 153.088 183.203 1.00 34.09 1207 VAL B C 1
ATOM 13023 O O . VAL B 1 1207 ? 137.205 153.118 182.223 1.00 32.67 1207 VAL B O 1
ATOM 13027 N N . LEU B 1 1208 ? 135.189 152.711 183.114 1.00 25.84 1208 LEU B N 1
ATOM 13028 C CA . LEU B 1 1208 ? 134.542 152.359 181.861 1.00 15.83 1208 LEU B CA 1
ATOM 13029 C C . LEU B 1 1208 ? 133.588 153.465 181.427 1.00 22.53 1208 LEU B C 1
ATOM 13030 O O . LEU B 1 1208 ? 133.232 154.353 182.205 1.00 31.31 1208 LEU B O 1
ATOM 13035 N N . THR B 1 1209 ? 133.182 153.403 180.162 1.00 26.15 1209 THR B N 1
ATOM 13036 C CA . THR B 1 1209 ? 132.194 154.329 179.629 1.00 28.24 1209 THR B CA 1
ATOM 13037 C C . THR B 1 1209 ? 131.566 153.711 178.389 1.00 31.12 1209 THR B C 1
ATOM 13038 O O . THR B 1 1209 ? 132.192 152.904 177.700 1.00 35.33 1209 THR B O 1
ATOM 13042 N N . PHE B 1 1210 ? 130.309 154.073 178.132 1.00 30.95 1210 PHE B N 1
ATOM 13043 C CA . PHE B 1 1210 ? 129.638 153.697 176.895 1.00 25.79 1210 PHE B CA 1
ATOM 13044 C C . PHE B 1 1210 ? 129.344 154.907 176.019 1.00 21.43 1210 PHE B C 1
ATOM 13045 O O . PHE B 1 1210 ? 128.525 154.823 175.101 1.00 40.68 1210 PHE B O 1
ATOM 13053 N N . TYR B 1 1211 ? 130.003 156.027 176.284 1.00 23.40 1211 TYR B N 1
ATOM 13054 C CA . TYR B 1 1211 ? 129.916 157.214 175.451 1.00 23.72 1211 TYR B CA 1
ATOM 13055 C C . TYR B 1 1211 ? 131.118 157.271 174.520 1.00 34.86 1211 TYR B C 1
ATOM 13056 O O . TYR B 1 1211 ? 132.227 156.881 174.896 1.00 37.06 1211 TYR B O 1
ATOM 13065 N N . SER B 1 1212 ? 130.892 157.751 173.304 1.00 37.72 1212 SER B N 1
ATOM 13066 C CA . SER B 1 1212 ? 131.969 157.908 172.336 1.00 34.80 1212 SER B CA 1
ATOM 13067 C C . SER B 1 1212 ? 132.649 159.260 172.511 1.00 39.44 1212 SER B C 1
ATOM 13068 O O . SER B 1 1212 ? 133.846 159.332 172.780 1.00 47.53 1212 SER B O 1
#